Protein AF-0000000078950868 (afdb_homodimer)

Organism: Zymomonas mobilis subsp. mobilis (strain ATCC 31821 / ZM4 / CP4) (NCBI:txid264203)

Foldseek 3Di:
DDDPDDDPDDPPPVVPVVVVVVVVVVVPPPVPPPPPLCPVVFAFDKFFDPQCLVVQPPQFAWFEWDAEPQLWIWTAGQAQAIWIHLLFHIDHFDDDPVDPQGDPGNGWHYWDYANLRKIWTFGAAQGTWIQDLQFRGIARPPNPDCPCGGKGWQYWAAAPQQWIWTWIQQAIKIAHNVSNDIDDDGWDADPVGDIGRGFREWDADPVRWIWTATQQAIWIADPVVRDIDGDDAPDPDDGHQGAWQYWDQAPQGKIWTWGAFFFIWIAHPVGHIDDDPCGGCVHPQNVRWTWHEWDAAPVGWIWTFTAQSFIWTADPVVRDIDHSDQLQQQVRDAPRRGWNYWDADPVRKIWTRGRRTIMIGDPLLRQKHFAAQSDPDQSHDPHFFWQAWDQFPVQWIWTWGQQRWIWIHDSVVPGIDIGHADLADGRHTFNEWDAAPVGWIWTFAQAIWIADPVVRDIDGDDAPPDDSRFGWRYWDDDPQWIWTAGQAAIWIARNVVSDIDGFADDPVDQFGDPHRHWQDWDDDPQWIWTFGQFFIWIARPVVRGIDTDGQADPDDRRPDRWHWHEWDDDVQWIWTWTAQFIWIDHPNDIDTQDDPPDPSSHFTFQYWDAFPVGWIWTDTQQWIWIADPVVRDIATADNQGPCSVWGFHHHHWDAGPQGWIWTGTNGGIMIRDNPDDLQSDDDQPFAKAWQWKDWPRDTRRRSPGDDFPEAAEAEQPTFWIKIFMDGSGNSRSQQKWKWKDKAPPGPDIGTDDHRDHDMDIDGDDHADKIKIKMWIAGPRHPDRIGITIHIYGYDDDPCPDPVNVVVVVVVVVVVVVVVVVVVVVVVVVVVVVVVVVVVVVVVVVVLVVFADPLQRAGELVNCVVVLQVVLVVCLPPVAKKKKKKKFKPPLVVCCVVPNVVSSSLLQNVLSVLLVVLDDPVKGWYDNDSGMIMIMGTRDDPVRVQVSVLSSQCSLQVFFRDDPNDGHGIGMQMFMFMDDNPDHSVRRVVNNVVQSVVCNVVPHRHYGD/DDDDDDDPDPPPDVVVVVVVVVVVVVVPPPVPPPPPLCPVVFAFDKFFDPQCLVVVPPQFAWFEWDAEPQLWIWTAGQAQAIWIHLQFHIDHFDDDPVDPQGDPGNGWHYWDYANLRKIWTFGAAQGIWIQDLQFRGIARPPNPDCPCGGKGWQYWAAAPQQWIWTWIQQAIKIADNVSNDIGDDGWDADPVGDIGRGFREWDADPVRWIWTATQQAIWIADPVVRDIDGDFAPDPDDDHQGAWQYWDAAPQGKIWTWGAFFFIWIAHPVGHIDDDPCGGCVHPQNNRWTWHEWDAAPVGWIWTFTAQSFIWTADPVVRDIDHSDQLQLQVSDAPRRGWNYWDADPVRKIWTRGNRTIMIGDPLLRQKHFAAQSDPDQSHDPHFFWQAWDQFPVQWIWTWGQQRWIWIHDSVVPGIDIGHADLADGRHTFNEWDAAPVGWIWTFAQAIWIADPVVRDIDGDDAPPDDSRFGWRYWDDDPQWIWTAGQAAIWIARNVVSDIDGFADDPVDQFGDPHRHWQDWDDDPQWIWTFGQFFIWIARPVVRGIDTDGQADPDDRNPDRWHWHEWDDDVQWIWTWTAQFIWIDHPNDIDTQDDPPDPSSHFTFQYWDAFPVRWIWTDTQQWIWIADPVVRDIATADNQGPCSVWGFHHHHWDAGPQGWIWTGTNRGIMIRDNPDDLQSDDDQPFAKAWQWKDWPRDTRRRSPGDDFPEAAEAEQPTFWIKIFMDGSGNSRSQQKWKWKDKPPPGPDIDTDDHRDHDMDIDGDDHADKIKIKMWIAGPNHPDRIGITIHIYGYDDDPCPDPVNVVVVVVVVVVVVVVVVVVVVVVVVVVVVVVVVVVVVVVVVVVLVVFADPLQRAGELVNCVVVLQVVLVVCLPPVAKKKKKKKFKPPLVVCCVVPNVVSSSLLQNVLSVLLVVLDDPPKGWYDNDSGMIMIMGTRDDPVRVQVSVVSSQCSQQVFFRDDPNDGHGIGMQMFMFMDDPPAHSVRNVVNNVVQSVVCVVVPGSHYGD

Nearest PDB structures (foldseek):
  4a2l-assembly1_B  TM=8.166E-01  e=5.788E-46  Bacteroides thetaiotaomicron VPI-5482
  3ign-assembly1_A  TM=9.825E-01  e=2.203E-15  Marinobacter nauticus VT8
  4zmm-assembly1_B  TM=9.343E-01  e=3.290E-12  Pseudomonas aeruginosa PAO1
  7e6g-assembly1_B  TM=7.959E-01  e=1.445E-13  Pseudomonas aeruginosa
  4zmu-assembly2_D  TM=6.659E-01  e=3.898E-14  Pseudomonas aeruginosa PAO1

Structure (mmCIF, N/CA/C/O backbone):
data_AF-0000000078950868-model_v1
#
loop_
_entity.id
_entity.type
_entity.pdbx_description
1 polymer 'diguanylate cyclase'
#
loop_
_atom_site.group_PDB
_atom_site.id
_atom_site.type_symbol
_atom_site.label_atom_id
_atom_site.label_alt_id
_atom_site.label_comp_id
_atom_site.label_asym_id
_atom_site.label_entity_id
_atom_site.label_seq_id
_atom_site.pdbx_PDB_ins_code
_atom_site.Cartn_x
_atom_site.Cartn_y
_atom_site.Cartn_z
_atom_site.occupancy
_atom_site.B_iso_or_equiv
_atom_site.auth_seq_id
_atom_site.auth_comp_id
_atom_site.auth_asym_id
_atom_site.auth_atom_id
_atom_site.pdbx_PDB_model_num
ATOM 1 N N . MET A 1 1 ? 32.281 -9.266 66.625 1 18.89 1 MET A N 1
ATOM 2 C CA . MET A 1 1 ? 32.844 -10.523 66.188 1 18.89 1 MET A CA 1
ATOM 3 C C . MET A 1 1 ? 31.922 -11.695 66.5 1 18.89 1 MET A C 1
ATOM 5 O O . MET A 1 1 ? 31.766 -12.602 65.625 1 18.89 1 MET A O 1
ATOM 9 N N . LEU A 1 2 ? 31.562 -11.906 67.75 1 18.27 2 LEU A N 1
ATOM 10 C CA . LEU A 1 2 ? 31.453 -13.133 68.5 1 18.27 2 LEU A CA 1
ATOM 11 C C . LEU A 1 2 ? 30.172 -13.883 68.188 1 18.27 2 LEU A C 1
ATOM 13 O O . LEU A 1 2 ? 30.188 -15.109 68 1 18.27 2 LEU A O 1
ATOM 17 N N . TYR A 1 3 ? 29.078 -13.375 68.625 1 19.25 3 TYR A N 1
ATOM 18 C CA . TYR A 1 3 ? 28.031 -14.148 69.312 1 19.25 3 TYR A CA 1
ATOM 19 C C . TYR A 1 3 ? 27.203 -14.906 68.25 1 19.25 3 TYR A C 1
ATOM 21 O O . TYR A 1 3 ? 25.984 -15.062 68.438 1 19.25 3 TYR A O 1
ATOM 29 N N . ILE A 1 4 ? 27.734 -15.047 66.875 1 20.25 4 ILE A N 1
ATOM 30 C CA . ILE A 1 4 ? 26.906 -15.266 65.688 1 20.25 4 ILE A CA 1
ATOM 31 C C . ILE A 1 4 ? 26.484 -16.734 65.625 1 20.25 4 ILE A C 1
ATOM 33 O O . ILE A 1 4 ? 26.125 -17.234 64.562 1 20.25 4 ILE A O 1
ATOM 37 N N . SER A 1 5 ? 26.797 -17.547 66.625 1 19.8 5 SER A N 1
ATOM 38 C CA . SER A 1 5 ? 27.078 -18.969 66.562 1 19.8 5 SER A CA 1
ATOM 39 C C . SER A 1 5 ? 25.797 -19.766 66.312 1 19.8 5 SER A C 1
ATOM 41 O O . SER A 1 5 ? 25.781 -20.688 65.5 1 19.8 5 SER A O 1
ATOM 43 N N . CYS A 1 6 ? 24.891 -19.891 67.25 1 19.8 6 CYS A N 1
ATOM 44 C CA . CYS A 1 6 ? 24.297 -21.125 67.75 1 19.8 6 CYS A CA 1
ATOM 45 C C . CYS A 1 6 ? 23.172 -21.594 66.812 1 19.8 6 CYS A C 1
ATOM 47 O O . CYS A 1 6 ? 22.719 -22.734 66.938 1 19.8 6 CYS A O 1
ATOM 49 N N . PHE A 1 7 ? 22.328 -20.719 66.312 1 21.06 7 PHE A N 1
ATOM 50 C CA . PHE A 1 7 ? 20.922 -21.047 66.188 1 21.06 7 PHE A CA 1
ATOM 51 C C . PHE A 1 7 ? 20.703 -22.031 65.062 1 21.06 7 PHE A C 1
ATOM 53 O O . PHE A 1 7 ? 19.562 -22.438 64.812 1 21.06 7 PHE A O 1
ATOM 60 N N . LEU A 1 8 ? 21.688 -22.359 64.062 1 21 8 LEU A N 1
ATOM 61 C CA . LEU A 1 8 ? 21.172 -22.766 62.781 1 21 8 LEU A CA 1
ATOM 62 C C . LEU A 1 8 ? 20.875 -24.266 62.781 1 21 8 LEU A C 1
ATOM 64 O O . LEU A 1 8 ? 20.781 -24.875 61.688 1 21 8 LEU A O 1
ATOM 68 N N . GLN A 1 9 ? 20.844 -24.953 63.875 1 20.34 9 GLN A N 1
ATOM 69 C CA . GLN A 1 9 ? 21.078 -26.391 63.875 1 20.34 9 GLN A CA 1
ATOM 70 C C . GLN A 1 9 ? 19.922 -27.141 63.219 1 20.34 9 GLN A C 1
ATOM 72 O O . GLN A 1 9 ? 20.141 -28.094 62.469 1 20.34 9 GLN A O 1
ATOM 77 N N . LYS A 1 10 ? 18.75 -27.234 63.906 1 22.2 10 LYS A N 1
ATOM 78 C CA . LYS A 1 10 ? 17.906 -28.422 63.969 1 22.2 10 LYS A CA 1
ATOM 79 C C . LYS A 1 10 ? 17.281 -28.75 62.625 1 22.2 10 LYS A C 1
ATOM 81 O O . LYS A 1 10 ? 17.172 -29.922 62.25 1 22.2 10 LYS A O 1
ATOM 86 N N . LYS A 1 11 ? 16.312 -28 62.156 1 25.28 11 LYS A N 1
ATOM 87 C CA . LYS A 1 11 ? 15.141 -28.531 61.469 1 25.28 11 LYS A CA 1
ATOM 88 C C . LYS A 1 11 ? 15.531 -29.156 60.125 1 25.28 11 LYS A C 1
ATOM 90 O O . LYS A 1 11 ? 15.812 -28.438 59.188 1 25.28 11 LYS A O 1
ATOM 95 N N . GLY A 1 12 ? 16.406 -30.125 60 1 25.05 12 GLY A N 1
ATOM 96 C CA . GLY A 1 12 ? 17.031 -31.016 59.062 1 25.05 12 GLY A CA 1
ATOM 97 C C . GLY A 1 12 ? 16.031 -31.844 58.25 1 25.05 12 GLY A C 1
ATOM 98 O O . GLY A 1 12 ? 16.25 -32.094 57.062 1 25.05 12 GLY A O 1
ATOM 99 N N . LEU A 1 13 ? 15.219 -32.562 59.094 1 25.64 13 LEU A N 1
ATOM 100 C CA . LEU A 1 13 ? 14.523 -33.781 58.656 1 25.64 13 LEU A CA 1
ATOM 101 C C . LEU A 1 13 ? 13.461 -33.469 57.625 1 25.64 13 LEU A C 1
ATOM 103 O O . LEU A 1 13 ? 13.078 -34.344 56.844 1 25.64 13 LEU A O 1
ATOM 107 N N . PHE A 1 14 ? 12.773 -32.281 57.906 1 25.97 14 PHE A N 1
ATOM 108 C CA . PHE A 1 14 ? 11.609 -31.922 57.094 1 25.97 14 PHE A CA 1
ATOM 109 C C . PHE A 1 14 ? 11.992 -31.766 55.625 1 25.97 14 PHE A C 1
ATOM 111 O O . PHE A 1 14 ? 11.125 -31.609 54.75 1 25.97 14 PHE A O 1
ATOM 118 N N . LEU A 1 15 ? 13.289 -31.766 55.281 1 25.84 15 LEU A N 1
ATOM 119 C CA . LEU A 1 15 ? 13.805 -31.609 53.906 1 25.84 15 LEU A CA 1
ATOM 120 C C . LEU A 1 15 ? 13.547 -32.844 53.062 1 25.84 15 LEU A C 1
ATOM 122 O O . LEU A 1 15 ? 13.438 -32.781 51.844 1 25.84 15 LEU A O 1
ATOM 126 N N . LEU A 1 16 ? 13.656 -34.031 53.781 1 26.97 16 LEU A N 1
ATOM 127 C CA . LEU A 1 16 ? 13.68 -35.281 53 1 26.97 16 LEU A CA 1
ATOM 128 C C . LEU A 1 16 ? 12.32 -35.531 52.375 1 26.97 16 LEU A C 1
ATOM 130 O O . LEU A 1 16 ? 12.227 -35.969 51.219 1 26.97 16 LEU A O 1
ATOM 134 N N . TYR A 1 17 ? 11.242 -35.469 53.25 1 29.28 17 TYR A N 1
ATOM 135 C CA . TYR A 1 17 ? 9.914 -35.844 52.75 1 29.28 17 TYR A CA 1
ATOM 136 C C . TYR A 1 17 ? 9.477 -34.938 51.625 1 29.28 17 TYR A C 1
ATOM 138 O O . TYR A 1 17 ? 8.594 -35.281 50.844 1 29.28 17 TYR A O 1
ATOM 146 N N . ILE A 1 18 ? 9.938 -33.594 51.719 1 28.45 18 ILE A N 1
ATOM 147 C CA . ILE A 1 18 ? 9.539 -32.719 50.625 1 28.45 18 ILE A CA 1
ATOM 148 C C . ILE A 1 18 ? 10.195 -33.156 49.344 1 28.45 18 ILE A C 1
ATOM 150 O O . ILE A 1 18 ? 9.727 -32.812 48.25 1 28.45 18 ILE A O 1
ATOM 154 N N . TYR A 1 19 ? 11.344 -33.906 49.375 1 29.55 19 TYR A N 1
ATOM 155 C CA . TYR A 1 19 ? 12.023 -34.312 48.156 1 29.55 19 TYR A CA 1
ATOM 156 C C . TYR A 1 19 ? 11.203 -35.344 47.375 1 29.55 19 TYR A C 1
ATOM 158 O O . TYR A 1 19 ? 11.164 -35.312 46.156 1 29.55 19 TYR A O 1
ATOM 166 N N . ILE A 1 20 ? 10.703 -36.438 48.094 1 31.62 20 ILE A N 1
ATOM 167 C CA . ILE A 1 20 ? 10.016 -37.531 47.406 1 31.62 20 ILE A CA 1
ATOM 168 C C . ILE A 1 20 ? 8.719 -37 46.781 1 31.62 20 ILE A C 1
ATOM 170 O O . ILE A 1 20 ? 8.336 -37.406 45.688 1 31.62 20 ILE A O 1
ATOM 174 N N . GLY A 1 21 ? 7.945 -36.125 47.562 1 27.84 21 GLY A N 1
ATOM 175 C CA . GLY A 1 21 ? 6.711 -35.625 47 1 27.84 21 GLY A CA 1
ATOM 176 C C . GLY A 1 21 ? 6.922 -34.781 45.75 1 27.84 21 GLY A C 1
ATOM 177 O O . GLY A 1 21 ? 6.023 -34.656 44.906 1 27.84 21 GLY A O 1
ATOM 178 N N . ILE A 1 22 ? 8.031 -34 45.719 1 28.77 22 ILE A N 1
ATOM 179 C CA . ILE A 1 22 ? 8.273 -33.125 44.594 1 28.77 22 ILE A CA 1
ATOM 180 C C . ILE A 1 22 ? 8.594 -33.969 43.344 1 28.77 22 ILE A C 1
ATOM 182 O O . ILE A 1 22 ? 8.359 -33.531 42.219 1 28.77 22 ILE A O 1
ATOM 186 N N . THR A 1 23 ? 9.336 -35.094 43.531 1 29.11 23 THR A N 1
ATOM 187 C CA . THR A 1 23 ? 9.68 -35.812 42.312 1 29.11 23 THR A CA 1
ATOM 188 C C . THR A 1 23 ? 8.43 -36.375 41.625 1 29.11 23 THR A C 1
ATOM 190 O O . THR A 1 23 ? 8.375 -36.469 40.406 1 29.11 23 THR A O 1
ATOM 193 N N . VAL A 1 24 ? 7.488 -37.031 42.406 1 29.77 24 VAL A N 1
ATOM 194 C CA . VAL A 1 24 ? 6.336 -37.656 41.781 1 29.77 24 VAL A CA 1
ATOM 195 C C . VAL A 1 24 ? 5.461 -36.594 41.125 1 29.77 24 VAL A C 1
ATOM 197 O O . VAL A 1 24 ? 4.762 -36.844 40.125 1 29.77 24 VAL A O 1
ATOM 200 N N . PHE A 1 25 ? 5.281 -35.406 41.812 1 27.38 25 PHE A N 1
ATOM 201 C CA . PHE A 1 25 ? 4.359 -34.469 41.219 1 27.38 25 PHE A CA 1
ATOM 202 C C . PHE A 1 25 ? 4.879 -33.969 39.875 1 27.38 25 PHE A C 1
ATOM 204 O O . PHE A 1 25 ? 4.121 -33.406 39.062 1 27.38 25 PHE A O 1
ATOM 211 N N . PHE A 1 26 ? 6.188 -33.75 39.688 1 27.47 26 PHE A N 1
ATOM 212 C CA . PHE A 1 26 ? 6.598 -33.281 38.375 1 27.47 26 PHE A CA 1
ATOM 213 C C . PHE A 1 26 ? 6.387 -34.375 37.344 1 27.47 26 PHE A C 1
ATOM 215 O O . PHE A 1 26 ? 6.676 -34.188 36.156 1 27.47 26 PHE A O 1
ATOM 222 N N . ALA A 1 27 ? 6.406 -35.625 37.719 1 28.8 27 ALA A N 1
ATOM 223 C CA . ALA A 1 27 ? 6.18 -36.625 36.688 1 28.8 27 ALA A CA 1
ATOM 224 C C . ALA A 1 27 ? 4.773 -36.5 36.094 1 28.8 27 ALA A C 1
ATOM 226 O O . ALA A 1 27 ? 4.355 -37.312 35.281 1 28.8 27 ALA A O 1
ATOM 227 N N . GLY A 1 28 ? 3.809 -36.031 37 1 26.02 28 GLY A N 1
ATOM 228 C CA . GLY A 1 28 ? 2.434 -36.156 36.531 1 26.02 28 GLY A CA 1
ATOM 229 C C . GLY A 1 28 ? 2.213 -35.562 35.156 1 26.02 28 GLY A C 1
ATOM 230 O O . GLY A 1 28 ? 1.651 -36.25 34.281 1 26.02 28 GLY A O 1
ATOM 231 N N . MET A 1 29 ? 1.802 -34.25 35.219 1 25.5 29 MET A N 1
ATOM 232 C CA . MET A 1 29 ? 1.006 -33.812 34.062 1 25.5 29 MET A CA 1
ATOM 233 C C . MET A 1 29 ? 1.853 -33.781 32.812 1 25.5 29 MET A C 1
ATOM 235 O O . MET A 1 29 ? 2.477 -32.781 32.5 1 25.5 29 MET A O 1
ATOM 239 N N . THR A 1 30 ? 2.74 -34.656 32.656 1 26.55 30 THR A N 1
ATOM 240 C CA . THR A 1 30 ? 3.125 -34.656 31.25 1 26.55 30 THR A CA 1
ATOM 241 C C . THR A 1 30 ? 1.893 -34.656 30.359 1 26.55 30 THR A C 1
ATOM 243 O O . THR A 1 30 ? 1.2 -35.656 30.234 1 26.55 30 THR A O 1
ATOM 246 N N . SER A 1 31 ? 1.019 -33.688 30.547 1 28.84 31 SER A N 1
ATOM 247 C CA . SER A 1 31 ? 0.043 -33.562 29.469 1 28.84 31 SER A CA 1
ATOM 248 C C . SER A 1 31 ? 0.649 -34 28.141 1 28.84 31 SER A C 1
ATOM 250 O O . SER A 1 31 ? 1.705 -33.5 27.734 1 28.84 31 SER A O 1
ATOM 252 N N . LEU A 1 32 ? 0.644 -35.219 27.844 1 29.11 32 LEU A N 1
ATOM 253 C CA . LEU A 1 32 ? 0.801 -35.625 26.453 1 29.11 32 LEU A CA 1
ATOM 254 C C . LEU A 1 32 ? 0.385 -34.5 25.516 1 29.11 32 LEU A C 1
ATOM 256 O O . LEU A 1 32 ? -0.788 -34.094 25.469 1 29.11 32 LEU A O 1
ATOM 260 N N . ASN A 1 33 ? 1.166 -33.531 25.484 1 33.94 33 ASN A N 1
ATOM 261 C CA . ASN A 1 33 ? 0.959 -32.594 24.391 1 33.94 33 ASN A CA 1
ATOM 262 C C . ASN A 1 33 ? 0.386 -33.281 23.156 1 33.94 33 ASN A C 1
ATOM 264 O O . ASN A 1 33 ? 0.985 -34.219 22.641 1 33.94 33 ASN A O 1
ATOM 268 N N . ALA A 1 34 ? -0.828 -33.531 23.094 1 40.03 34 ALA A N 1
ATOM 269 C CA . ALA A 1 34 ? -1.493 -33.969 21.875 1 40.03 34 ALA A CA 1
ATOM 270 C C . ALA A 1 34 ? -0.696 -33.531 20.641 1 40.03 34 ALA A C 1
ATOM 272 O O . ALA A 1 34 ? -0.332 -32.375 20.5 1 40.03 34 ALA A O 1
ATOM 273 N N . ALA A 1 35 ? 0.133 -34.375 20.156 1 45.53 35 ALA A N 1
ATOM 274 C CA . ALA A 1 35 ? 0.898 -34.25 18.922 1 45.53 35 ALA A CA 1
ATOM 275 C C . ALA A 1 35 ? 0.134 -33.406 17.891 1 45.53 35 ALA A C 1
ATOM 277 O O . ALA A 1 35 ? -1.039 -33.688 17.609 1 45.53 35 ALA A O 1
ATOM 278 N N . ASP A 1 36 ? 0.465 -32.219 17.797 1 56.22 36 ASP A N 1
ATOM 279 C CA . ASP A 1 36 ? -0.098 -31.422 16.719 1 56.22 36 ASP A CA 1
ATOM 280 C C . ASP A 1 36 ? -0.167 -32.219 15.422 1 56.22 36 ASP A C 1
ATOM 282 O O . ASP A 1 36 ? 0.848 -32.406 14.75 1 56.22 36 ASP A O 1
ATOM 286 N N . THR A 1 37 ? -1.226 -33.062 15.367 1 66.69 37 THR A N 1
ATOM 287 C CA . THR A 1 37 ? -1.436 -33.906 14.203 1 66.69 37 THR A CA 1
ATOM 288 C C . THR A 1 37 ? -1.445 -33.094 12.914 1 66.69 37 THR A C 1
ATOM 290 O O . THR A 1 37 ? -1.46 -33.656 11.82 1 66.69 37 THR A O 1
ATOM 293 N N . TRP A 1 38 ? -1.446 -31.75 13.141 1 73.5 38 TRP A N 1
ATOM 294 C CA . TRP A 1 38 ? -1.483 -30.922 11.938 1 73.5 38 TRP A CA 1
ATOM 295 C C . TRP A 1 38 ? -0.098 -30.375 11.609 1 73.5 38 TRP A C 1
ATOM 297 O O . TRP A 1 38 ? 0.058 -29.578 10.672 1 73.5 38 TRP A O 1
ATOM 307 N N . ALA A 1 39 ? 0.877 -30.766 12.359 1 68.44 39 ALA A N 1
ATOM 308 C CA . ALA A 1 39 ? 2.215 -30.203 12.203 1 68.44 39 ALA A CA 1
ATOM 309 C C . ALA A 1 39 ? 2.707 -30.359 10.766 1 68.44 39 ALA A C 1
ATOM 311 O O . ALA A 1 39 ? 3.295 -29.422 10.203 1 68.44 39 ALA A O 1
ATOM 312 N N . ASP A 1 40 ? 2.316 -31.484 10.133 1 65.75 40 ASP A N 1
ATOM 313 C CA . ASP A 1 40 ? 2.805 -31.766 8.781 1 65.75 40 ASP A CA 1
ATOM 314 C C . ASP A 1 40 ? 1.971 -31.031 7.734 1 65.75 40 ASP A C 1
ATOM 316 O O . ASP A 1 40 ? 2.334 -31 6.555 1 65.75 40 ASP A O 1
ATOM 320 N N . TRP A 1 41 ? 0.97 -30.516 8.211 1 71.12 41 TRP A N 1
ATOM 321 C CA . TRP A 1 41 ? 0.045 -29.906 7.258 1 71.12 41 TRP A CA 1
ATOM 322 C C . TRP A 1 41 ? 0.096 -28.375 7.348 1 71.12 41 TRP A C 1
ATOM 324 O O . TRP A 1 41 ? -0.487 -27.688 6.516 1 71.12 41 TRP A O 1
ATOM 334 N N . ARG A 1 42 ? 0.84 -27.938 8.297 1 71.62 42 ARG A N 1
ATOM 335 C CA . ARG A 1 42 ? 0.867 -26.484 8.508 1 71.62 42 ARG A CA 1
ATOM 336 C C . ARG A 1 42 ? 1.662 -25.797 7.414 1 71.62 42 ARG A C 1
ATOM 338 O O . ARG A 1 42 ? 2.834 -26.109 7.195 1 71.62 42 ARG A O 1
ATOM 345 N N . PRO A 1 43 ? 0.931 -24.875 6.793 1 69 43 PRO A N 1
ATOM 346 C CA . PRO A 1 43 ? 1.685 -24.109 5.797 1 69 43 PRO A CA 1
ATOM 347 C C . PRO A 1 43 ? 2.568 -23.047 6.426 1 69 43 PRO A C 1
ATOM 349 O O . PRO A 1 43 ? 2.287 -22.578 7.531 1 69 43 PRO A O 1
ATOM 352 N N . VAL A 1 44 ? 3.752 -22.828 5.812 1 71.94 44 VAL A N 1
ATOM 353 C CA . VAL A 1 44 ? 4.598 -21.703 6.207 1 71.94 44 VAL A CA 1
ATOM 354 C C . VAL A 1 44 ? 4.117 -20.438 5.52 1 71.94 44 VAL A C 1
ATOM 356 O O . VAL A 1 44 ? 4.055 -20.375 4.289 1 71.94 44 VAL A O 1
ATOM 359 N N . TYR A 1 45 ? 3.701 -19.531 6.41 1 69.56 45 TYR A N 1
ATOM 360 C CA . TYR A 1 45 ? 3.203 -18.281 5.844 1 69.56 45 TYR A CA 1
ATOM 361 C C . TYR A 1 45 ? 4.305 -17.219 5.785 1 69.56 45 TYR A C 1
ATOM 363 O O . TYR A 1 45 ? 4.871 -16.859 6.812 1 69.56 45 TYR A O 1
ATOM 371 N N . ILE A 1 46 ? 4.672 -16.875 4.574 1 75.19 46 ILE A N 1
ATOM 372 C CA . ILE A 1 46 ? 5.625 -15.797 4.348 1 75.19 46 ILE A CA 1
ATOM 373 C C . ILE A 1 46 ? 4.914 -14.609 3.703 1 75.19 46 ILE A C 1
ATOM 375 O O . ILE A 1 46 ? 4.227 -14.766 2.689 1 75.19 46 ILE A O 1
ATOM 379 N N . GLN A 1 47 ? 4.977 -13.477 4.363 1 70.38 47 GLN A N 1
ATOM 380 C CA . GLN A 1 47 ? 4.324 -12.273 3.854 1 70.38 47 GLN A CA 1
ATOM 381 C C . GLN A 1 47 ? 5.301 -11.414 3.053 1 70.38 47 GLN A C 1
ATOM 383 O O . GLN A 1 47 ? 6.445 -11.219 3.461 1 70.38 47 GLN A O 1
ATOM 388 N N . THR A 1 48 ? 4.836 -10.977 1.877 1 70.62 48 THR A N 1
ATOM 389 C CA . THR A 1 48 ? 5.633 -10.016 1.129 1 70.62 48 THR A CA 1
ATOM 390 C C . THR A 1 48 ? 5.406 -8.602 1.653 1 70.62 48 THR A C 1
ATOM 392 O O . THR A 1 48 ? 4.27 -8.219 1.951 1 70.62 48 THR A O 1
ATOM 395 N N . VAL A 1 49 ? 6.43 -7.883 1.868 1 71.69 49 VAL A N 1
ATOM 396 C CA . VAL A 1 49 ? 6.355 -6.508 2.344 1 71.69 49 VAL A CA 1
ATOM 397 C C . VAL A 1 49 ? 6.52 -5.543 1.17 1 71.69 49 VAL A C 1
ATOM 399 O O . VAL A 1 49 ? 7.508 -5.613 0.437 1 71.69 49 VAL A O 1
ATOM 402 N N . ASP A 1 50 ? 5.441 -4.832 0.854 1 62.53 50 ASP A N 1
ATOM 403 C CA . ASP A 1 50 ? 5.547 -3.822 -0.196 1 62.53 50 ASP A CA 1
ATOM 404 C C . ASP A 1 50 ? 6.215 -2.555 0.328 1 62.53 50 ASP A C 1
ATOM 406 O O . ASP A 1 50 ? 5.613 -1.8 1.094 1 62.53 50 ASP A O 1
ATOM 410 N N . ILE A 1 51 ? 7.418 -2.393 0.031 1 67.56 51 ILE A N 1
ATOM 411 C CA . ILE A 1 51 ? 8.148 -1.213 0.484 1 67.56 51 ILE A CA 1
ATOM 412 C C . ILE A 1 51 ? 8.047 -0.11 -0.568 1 67.56 51 ILE A C 1
ATOM 414 O O . ILE A 1 51 ? 8.516 1.009 -0.351 1 67.56 51 ILE A O 1
ATOM 418 N N . SER A 1 52 ? 7.469 -0.479 -1.752 1 58.56 52 SER A N 1
ATOM 419 C CA . SER A 1 52 ? 7.5 0.505 -2.83 1 58.56 52 SER A CA 1
ATOM 420 C C . SER A 1 52 ? 6.633 1.716 -2.498 1 58.56 52 SER A C 1
ATOM 422 O O . SER A 1 52 ? 6.934 2.834 -2.922 1 58.56 52 SER A O 1
ATOM 424 N N . ASN A 1 53 ? 5.906 1.653 -1.211 1 51.59 53 ASN A N 1
ATOM 425 C CA . ASN A 1 53 ? 5.004 2.723 -0.802 1 51.59 53 ASN A CA 1
ATOM 426 C C . ASN A 1 53 ? 4.844 3.771 -1.898 1 51.59 53 ASN A C 1
ATOM 428 O O . ASN A 1 53 ? 4.977 4.969 -1.641 1 51.59 53 ASN A O 1
ATOM 432 N N . GLY A 1 54 ? 4.602 3.383 -3.213 1 50.38 54 GLY A N 1
ATOM 433 C CA . GLY A 1 54 ? 4.414 4.336 -4.297 1 50.38 54 GLY A CA 1
ATOM 434 C C . GLY A 1 54 ? 5.664 4.543 -5.133 1 50.38 54 GLY A C 1
ATOM 435 O O . GLY A 1 54 ? 5.598 5.113 -6.223 1 50.38 54 GLY A O 1
ATOM 436 N N . ASN A 1 55 ? 6.816 4.375 -4.461 1 49.06 55 ASN A N 1
ATOM 437 C CA . ASN A 1 55 ? 8.039 4.512 -5.25 1 49.06 55 ASN A CA 1
ATOM 438 C C . ASN A 1 55 ? 8.414 3.197 -5.926 1 49.06 55 ASN A C 1
ATOM 440 O O . ASN A 1 55 ? 8.898 2.271 -5.266 1 49.06 55 ASN A O 1
ATOM 444 N N . GLN A 1 56 ? 7.844 2.936 -7.027 1 47.31 56 GLN A N 1
ATOM 445 C CA . GLN A 1 56 ? 7.879 1.701 -7.805 1 47.31 56 GLN A CA 1
ATOM 446 C C . GLN A 1 56 ? 9.289 1.108 -7.828 1 47.31 56 GLN A C 1
ATOM 448 O O . GLN A 1 56 ? 9.453 -0.11 -7.926 1 47.31 56 GLN A O 1
ATOM 453 N N . ASN A 1 57 ? 10.32 1.899 -7.68 1 49.44 57 ASN A N 1
ATOM 454 C CA . ASN A 1 57 ? 11.648 1.391 -8.008 1 49.44 57 ASN A CA 1
ATOM 455 C C . ASN A 1 57 ? 12.328 0.77 -6.789 1 49.44 57 ASN A C 1
ATOM 457 O O . ASN A 1 57 ? 13.484 0.351 -6.863 1 49.44 57 ASN A O 1
ATOM 461 N N . LEU A 1 58 ? 11.578 0.728 -5.602 1 53.78 58 LEU A N 1
ATOM 462 C CA . LEU A 1 58 ? 12.344 0.366 -4.418 1 53.78 58 LEU A CA 1
ATOM 463 C C . LEU A 1 58 ? 12.492 -1.147 -4.305 1 53.78 58 LEU A C 1
ATOM 465 O O . LEU A 1 58 ? 13.477 -1.642 -3.75 1 53.78 58 LEU A O 1
ATOM 469 N N . ASN A 1 59 ? 11.461 -1.855 -4.762 1 52.28 59 ASN A N 1
ATOM 470 C CA . ASN A 1 59 ? 11.414 -3.25 -4.336 1 52.28 59 ASN A CA 1
ATOM 471 C C . ASN A 1 59 ? 12.328 -4.129 -5.188 1 52.28 59 ASN A C 1
ATOM 473 O O . ASN A 1 59 ? 12.312 -5.352 -5.062 1 52.28 59 ASN A O 1
ATOM 477 N N . SER A 1 60 ? 13.305 -3.512 -5.941 1 59.06 60 SER A N 1
ATOM 478 C CA . SER A 1 60 ? 13.859 -4.578 -6.766 1 59.06 60 SER A CA 1
ATOM 479 C C . SER A 1 60 ? 15.266 -4.961 -6.297 1 59.06 60 SER A C 1
ATOM 481 O O . SER A 1 60 ? 16.094 -4.09 -6.047 1 59.06 60 SER A O 1
ATOM 483 N N . ASN A 1 61 ? 15.516 -6.234 -5.887 1 72.12 61 ASN A N 1
ATOM 484 C CA . ASN A 1 61 ? 16.781 -6.965 -5.773 1 72.12 61 ASN A CA 1
ATOM 485 C C . ASN A 1 61 ? 17.469 -6.684 -4.441 1 72.12 61 ASN A C 1
ATOM 487 O O . ASN A 1 61 ? 18.609 -6.227 -4.418 1 72.12 61 ASN A O 1
ATOM 491 N N . ILE A 1 62 ? 16.75 -6.898 -3.34 1 82.38 62 ILE A N 1
ATOM 492 C CA . ILE A 1 62 ? 17.344 -6.75 -2.016 1 82.38 62 ILE A CA 1
ATOM 493 C C . ILE A 1 62 ? 18.438 -7.801 -1.819 1 82.38 62 ILE A C 1
ATOM 495 O O . ILE A 1 62 ? 18.234 -8.977 -2.115 1 82.38 62 ILE A O 1
ATOM 499 N N . SER A 1 63 ? 19.562 -7.266 -1.332 1 87.06 63 SER A N 1
ATOM 500 C CA . SER A 1 63 ? 20.719 -8.156 -1.254 1 87.06 63 SER A CA 1
ATOM 501 C C . SER A 1 63 ? 21.234 -8.273 0.179 1 87.06 63 SER A C 1
ATOM 503 O O . SER A 1 63 ? 21.953 -9.219 0.51 1 87.06 63 SER A O 1
ATOM 505 N N . ALA A 1 64 ? 20.875 -7.355 1.022 1 92.12 64 ALA A N 1
ATOM 506 C CA . ALA A 1 64 ? 21.375 -7.363 2.393 1 92.12 64 ALA A CA 1
ATOM 507 C C . ALA A 1 64 ? 20.344 -6.785 3.359 1 92.12 64 ALA A C 1
ATOM 509 O O . ALA A 1 64 ? 19.516 -5.965 2.969 1 92.12 64 ALA A O 1
ATOM 510 N N . ILE A 1 65 ? 20.438 -7.238 4.59 1 93.88 65 ILE A N 1
ATOM 511 C CA . ILE A 1 65 ? 19.516 -6.781 5.617 1 93.88 65 ILE A CA 1
ATOM 512 C C . ILE A 1 65 ? 20.266 -6.504 6.91 1 93.88 65 ILE A C 1
ATOM 514 O O . ILE A 1 65 ? 21.141 -7.277 7.305 1 93.88 65 ILE A O 1
ATOM 518 N N . ALA A 1 66 ? 19.984 -5.418 7.539 1 95.38 66 ALA A N 1
ATOM 519 C CA . ALA A 1 66 ? 20.5 -5.105 8.867 1 95.38 66 ALA A CA 1
ATOM 520 C C . ALA A 1 66 ? 19.453 -4.359 9.695 1 95.38 66 ALA A C 1
ATOM 522 O O . ALA A 1 66 ? 18.562 -3.709 9.141 1 95.38 66 ALA A O 1
ATOM 523 N N . LYS A 1 67 ? 19.469 -4.504 10.945 1 93.44 67 LYS A N 1
ATOM 524 C CA . LYS A 1 67 ? 18.625 -3.779 11.891 1 93.44 67 LYS A CA 1
ATOM 525 C C . LYS A 1 67 ? 19.469 -2.953 12.859 1 93.44 67 LYS A C 1
ATOM 527 O O . LYS A 1 67 ? 20.406 -3.463 13.453 1 93.44 67 LYS A O 1
ATOM 532 N N . ASP A 1 68 ? 19.141 -1.674 13 1 91.5 68 ASP A N 1
ATOM 533 C CA . ASP A 1 68 ? 19.953 -0.846 13.891 1 91.5 68 ASP A CA 1
ATOM 534 C C . ASP A 1 68 ? 19.406 -0.884 15.312 1 91.5 68 ASP A C 1
ATOM 536 O O . ASP A 1 68 ? 18.453 -1.604 15.602 1 91.5 68 ASP A O 1
ATOM 540 N N . LYS A 1 69 ? 20.047 -0.146 16.219 1 85.56 69 LYS A N 1
ATOM 541 C CA . LYS A 1 69 ? 19.75 -0.202 17.641 1 85.56 69 LYS A CA 1
ATOM 542 C C . LYS A 1 69 ? 18.375 0.368 17.938 1 85.56 69 LYS A C 1
ATOM 544 O O . LYS A 1 69 ? 17.75 0.007 18.953 1 85.56 69 LYS A O 1
ATOM 549 N N . GLN A 1 70 ? 17.891 1.158 17.078 1 87.12 70 GLN A N 1
ATOM 550 C CA . GLN A 1 70 ? 16.578 1.759 17.312 1 87.12 70 GLN A CA 1
ATOM 551 C C . GLN A 1 70 ? 15.461 0.848 16.797 1 87.12 70 GLN A C 1
ATOM 553 O O . GLN A 1 70 ? 14.281 1.097 17.062 1 87.12 70 GLN A O 1
ATOM 558 N N . GLY A 1 71 ? 15.805 -0.107 16.078 1 89.31 71 GLY A N 1
ATOM 559 C CA . GLY A 1 71 ? 14.836 -1.056 15.555 1 89.31 71 GLY A CA 1
ATOM 560 C C . GLY A 1 71 ? 14.445 -0.792 14.117 1 89.31 71 GLY A C 1
ATOM 561 O O . GLY A 1 71 ? 13.492 -1.387 13.602 1 89.31 71 GLY A O 1
ATOM 562 N N . ILE A 1 72 ? 15.148 0.054 13.492 1 92.75 72 ILE A N 1
ATOM 563 C CA . ILE A 1 72 ? 14.891 0.366 12.086 1 92.75 72 ILE A CA 1
ATOM 564 C C . ILE A 1 72 ? 15.633 -0.62 11.195 1 92.75 72 ILE A C 1
ATOM 566 O O . ILE A 1 72 ? 16.781 -0.968 11.469 1 92.75 72 ILE A O 1
ATOM 570 N N . PHE A 1 73 ? 14.984 -1.038 10.156 1 93 73 PHE A N 1
ATOM 571 C CA . PHE A 1 73 ? 15.617 -1.967 9.227 1 93 73 PHE A CA 1
ATOM 572 C C . PHE A 1 73 ? 16.25 -1.219 8.062 1 93 73 PHE A C 1
ATOM 574 O O . PHE A 1 73 ? 15.703 -0.234 7.574 1 93 73 PHE A O 1
ATOM 581 N N . TRP A 1 74 ? 17.391 -1.719 7.672 1 94.62 74 TRP A N 1
ATOM 582 C CA . TRP A 1 74 ? 18.125 -1.234 6.508 1 94.62 74 TRP A CA 1
ATOM 583 C C . TRP A 1 74 ? 18.281 -2.338 5.469 1 94.62 74 TRP A C 1
ATOM 585 O O . TRP A 1 74 ? 18.719 -3.447 5.797 1 94.62 74 TRP A O 1
ATOM 595 N N . PHE A 1 75 ? 17.953 -2.02 4.246 1 91.75 75 PHE A N 1
ATOM 596 C CA . PHE A 1 75 ? 18.047 -2.986 3.162 1 91.75 75 PHE A CA 1
ATOM 597 C C . PHE A 1 75 ? 19.031 -2.5 2.098 1 91.75 75 PHE A C 1
ATOM 599 O O . PHE A 1 75 ? 18.938 -1.361 1.635 1 91.75 75 PHE A O 1
ATOM 606 N N . GLY A 1 76 ? 20 -3.369 1.821 1 91.56 76 GLY A N 1
ATOM 607 C CA . GLY A 1 76 ? 20.844 -3.125 0.665 1 91.56 76 GLY A CA 1
ATOM 608 C C . GLY A 1 76 ? 20.281 -3.701 -0.62 1 91.56 76 GLY A C 1
ATOM 609 O O . GLY A 1 76 ? 19.703 -4.793 -0.617 1 91.56 76 GLY A O 1
ATOM 610 N N . THR A 1 77 ? 20.484 -2.951 -1.687 1 84.81 77 THR A N 1
ATOM 611 C CA . THR A 1 77 ? 19.953 -3.414 -2.965 1 84.81 77 THR A CA 1
ATOM 612 C C . THR A 1 77 ? 21.078 -3.646 -3.965 1 84.81 77 THR A C 1
ATOM 614 O O . THR A 1 77 ? 22.188 -3.15 -3.777 1 84.81 77 THR A O 1
ATOM 617 N N . ALA A 1 78 ? 20.734 -4.379 -5.023 1 79.44 78 ALA A N 1
ATOM 618 C CA . ALA A 1 78 ? 21.719 -4.664 -6.07 1 79.44 78 ALA A CA 1
ATOM 619 C C . ALA A 1 78 ? 21.734 -3.559 -7.117 1 79.44 78 ALA A C 1
ATOM 621 O O . ALA A 1 78 ? 22.25 -3.75 -8.219 1 79.44 78 ALA A O 1
ATOM 622 N N . GLY A 1 79 ? 21.203 -2.414 -6.734 1 75.81 79 GLY A N 1
ATOM 623 C CA . GLY A 1 79 ? 21.281 -1.382 -7.758 1 75.81 79 GLY A CA 1
ATOM 624 C C . GLY A 1 79 ? 20.547 -0.11 -7.375 1 75.81 79 GLY A C 1
ATOM 625 O O . GLY A 1 79 ? 20.797 0.952 -7.949 1 75.81 79 GLY A O 1
ATOM 626 N N . SER A 1 80 ? 19.719 -0.128 -6.434 1 78 80 SER A N 1
ATOM 627 C CA . SER A 1 80 ? 18.875 1.027 -6.129 1 78 80 SER A CA 1
ATOM 628 C C . SER A 1 80 ? 19.438 1.822 -4.957 1 78 80 SER A C 1
ATOM 630 O O . SER A 1 80 ? 19.047 2.967 -4.727 1 78 80 SER A O 1
ATOM 632 N N . GLY A 1 81 ? 20.312 1.205 -4.285 1 87.38 81 GLY A N 1
ATOM 633 C CA . GLY A 1 81 ? 20.891 1.91 -3.158 1 87.38 81 GLY A CA 1
ATOM 634 C C . GLY A 1 81 ? 20.5 1.323 -1.814 1 87.38 81 GLY A C 1
ATOM 635 O O . GLY A 1 81 ? 20.312 0.111 -1.692 1 87.38 81 GLY A O 1
ATOM 636 N N . LEU A 1 82 ? 20.547 2.166 -0.81 1 91.88 82 LEU A N 1
ATOM 637 C CA . LEU A 1 82 ? 20.266 1.767 0.565 1 91.88 82 LEU A CA 1
ATOM 638 C C . LEU A 1 82 ? 18.859 2.211 0.982 1 91.88 82 LEU A C 1
ATOM 640 O O . LEU A 1 82 ? 18.5 3.373 0.798 1 91.88 82 LEU A O 1
ATOM 644 N N . ILE A 1 83 ? 18.156 1.283 1.503 1 90.19 83 ILE A N 1
ATOM 645 C CA . ILE A 1 83 ? 16.797 1.595 1.899 1 90.19 83 ILE A CA 1
ATOM 646 C C . ILE A 1 83 ? 16.672 1.566 3.422 1 90.19 83 ILE A C 1
ATOM 648 O O . ILE A 1 83 ? 17.125 0.619 4.066 1 90.19 83 ILE A O 1
ATOM 652 N N . ARG A 1 84 ? 16.156 2.574 3.984 1 91.62 84 ARG A N 1
ATOM 653 C CA . ARG A 1 84 ? 15.781 2.631 5.395 1 91.62 84 ARG A CA 1
ATOM 654 C C . ARG A 1 84 ? 14.289 2.408 5.578 1 91.62 84 ARG A C 1
ATOM 656 O O . ARG A 1 84 ? 13.469 3.104 4.973 1 91.62 84 ARG A O 1
ATOM 663 N N . TYR A 1 85 ? 13.914 1.39 6.414 1 91.44 85 TYR A N 1
ATOM 664 C CA . TYR A 1 85 ? 12.516 1.005 6.547 1 91.44 85 TYR A CA 1
ATOM 665 C C . TYR A 1 85 ? 12.094 0.957 8.016 1 91.44 85 TYR A C 1
ATOM 667 O O . TYR A 1 85 ? 12.711 0.25 8.812 1 91.44 85 TYR A O 1
ATOM 675 N N . ASP A 1 86 ? 10.984 1.698 8.32 1 89.94 86 ASP A N 1
ATOM 676 C CA . ASP A 1 86 ? 10.531 1.746 9.711 1 89.94 86 ASP A CA 1
ATOM 677 C C . ASP A 1 86 ? 9.203 1.012 9.883 1 89.94 86 ASP A C 1
ATOM 679 O O . ASP A 1 86 ? 8.516 1.189 10.891 1 89.94 86 ASP A O 1
ATOM 683 N N . GLY A 1 87 ? 8.789 0.221 8.875 1 83.19 87 GLY A N 1
ATOM 684 C CA . GLY A 1 87 ? 7.535 -0.52 8.938 1 83.19 87 GLY A CA 1
ATOM 685 C C . GLY A 1 87 ? 6.422 0.119 8.133 1 83.19 87 GLY A C 1
ATOM 686 O O . GLY A 1 87 ? 5.484 -0.562 7.711 1 83.19 87 GLY A O 1
ATOM 687 N N . GLN A 1 88 ? 6.504 1.428 7.992 1 84.06 88 GLN A N 1
ATOM 688 C CA . GLN A 1 88 ? 5.48 2.172 7.266 1 84.06 88 GLN A CA 1
ATOM 689 C C . GLN A 1 88 ? 6.094 3.002 6.141 1 84.06 88 GLN A C 1
ATOM 691 O O . GLN A 1 88 ? 5.496 3.15 5.074 1 84.06 88 GLN A O 1
ATOM 696 N N . HIS A 1 89 ? 7.262 3.547 6.484 1 86.62 89 HIS A N 1
ATOM 697 C CA . HIS A 1 89 ? 7.949 4.414 5.535 1 86.62 89 HIS A CA 1
ATOM 698 C C . HIS A 1 89 ? 9.227 3.764 5.012 1 86.62 89 HIS A C 1
ATOM 700 O O . HIS A 1 89 ? 9.922 3.066 5.758 1 86.62 89 HIS A O 1
ATOM 706 N N . ALA A 1 90 ? 9.5 3.992 3.709 1 85.06 90 ALA A N 1
ATOM 707 C CA . ALA A 1 90 ? 10.758 3.561 3.105 1 85.06 90 ALA A CA 1
ATOM 708 C C . ALA A 1 90 ? 11.484 4.73 2.451 1 85.06 90 ALA A C 1
ATOM 710 O O . ALA A 1 90 ? 10.914 5.422 1.601 1 85.06 90 ALA A O 1
ATOM 711 N N . ASP A 1 91 ? 12.711 4.988 2.934 1 85.5 91 ASP A N 1
ATOM 712 C CA . ASP A 1 91 ? 13.562 6.023 2.357 1 85.5 91 ASP A CA 1
ATOM 713 C C . ASP A 1 91 ? 14.719 5.414 1.571 1 85.5 91 ASP A C 1
ATOM 715 O O . ASP A 1 91 ? 15.391 4.496 2.053 1 85.5 91 ASP A O 1
ATOM 719 N N . ILE A 1 92 ? 14.883 5.941 0.444 1 84.31 92 ILE A N 1
ATOM 720 C CA . ILE A 1 92 ? 15.984 5.438 -0.368 1 84.31 92 ILE A CA 1
ATOM 721 C C . ILE A 1 92 ? 17.141 6.434 -0.35 1 84.31 92 ILE A C 1
ATOM 723 O O . ILE A 1 92 ? 16.953 7.629 -0.581 1 84.31 92 ILE A O 1
ATOM 727 N N . LEU A 1 93 ? 18.297 5.953 0.049 1 89.25 93 LEU A N 1
ATOM 728 C CA . LEU A 1 93 ? 19.547 6.695 -0.033 1 89.25 93 LEU A CA 1
ATOM 729 C C . LEU A 1 93 ? 20.406 6.191 -1.187 1 89.25 93 LEU A C 1
ATOM 731 O O . LEU A 1 93 ? 20.797 5.02 -1.209 1 89.25 93 LEU A O 1
ATOM 735 N N . ARG A 1 94 ? 20.609 7.082 -2.082 1 86.38 94 ARG A N 1
ATOM 736 C CA . ARG A 1 94 ? 21.328 6.66 -3.281 1 86.38 94 ARG A CA 1
ATOM 737 C C . ARG A 1 94 ? 22.359 7.703 -3.695 1 86.38 94 ARG A C 1
ATOM 739 O O . ARG A 1 94 ? 22.516 8.734 -3.035 1 86.38 94 ARG A O 1
ATOM 746 N N . TYR A 1 95 ? 23.062 7.309 -4.695 1 84.12 95 TYR A N 1
ATOM 747 C CA . TYR A 1 95 ? 24.109 8.18 -5.234 1 84.12 95 TYR A CA 1
ATOM 748 C C . TYR A 1 95 ? 23.5 9.453 -5.812 1 84.12 95 TYR A C 1
ATOM 750 O O . TYR A 1 95 ? 22.422 9.422 -6.418 1 84.12 95 TYR A O 1
ATOM 758 N N . SER A 1 96 ? 24.125 10.547 -5.461 1 78.81 96 SER A N 1
ATOM 759 C CA . SER A 1 96 ? 23.781 11.828 -6.066 1 78.81 96 SER A CA 1
ATOM 760 C C . SER A 1 96 ? 25.031 12.555 -6.562 1 78.81 96 SER A C 1
ATOM 762 O O . SER A 1 96 ? 25.984 12.75 -5.809 1 78.81 96 SER A O 1
ATOM 764 N N . SER A 1 97 ? 24.922 12.992 -7.801 1 70.94 97 SER A N 1
ATOM 765 C CA . SER A 1 97 ? 26.062 13.695 -8.367 1 70.94 97 SER A CA 1
ATOM 766 C C . SER A 1 97 ? 26.203 15.094 -7.781 1 70.94 97 SER A C 1
ATOM 768 O O . SER A 1 97 ? 27.281 15.688 -7.805 1 70.94 97 SER A O 1
ATOM 770 N N . SER A 1 98 ? 25.109 15.602 -7.234 1 70.5 98 SER A N 1
ATOM 771 C CA . SER A 1 98 ? 25.094 16.969 -6.707 1 70.5 98 SER A CA 1
ATOM 772 C C . SER A 1 98 ? 25.594 17 -5.262 1 70.5 98 SER A C 1
ATOM 774 O O . SER A 1 98 ? 25.875 18.062 -4.727 1 70.5 98 SER A O 1
ATOM 776 N N . TYR A 1 99 ? 25.75 15.82 -4.719 1 76.19 99 TYR A N 1
ATOM 777 C CA . TYR A 1 99 ? 26.141 15.734 -3.318 1 76.19 99 TYR A CA 1
ATOM 778 C C . TYR A 1 99 ? 27.266 14.719 -3.133 1 76.19 99 TYR A C 1
ATOM 780 O O . TYR A 1 99 ? 27.016 13.516 -3.07 1 76.19 99 TYR A O 1
ATOM 788 N N . ASN A 1 100 ? 28.422 15.102 -2.826 1 73.12 100 ASN A N 1
ATOM 789 C CA . ASN A 1 100 ? 29.609 14.258 -2.805 1 73.12 100 ASN A CA 1
ATOM 790 C C . ASN A 1 100 ? 29.578 13.266 -1.645 1 73.12 100 ASN A C 1
ATOM 792 O O . ASN A 1 100 ? 30.234 12.227 -1.689 1 73.12 100 ASN A O 1
ATOM 796 N N . LEU A 1 101 ? 28.906 13.641 -0.645 1 81.94 101 LEU A N 1
ATOM 797 C CA . LEU A 1 101 ? 28.906 12.758 0.515 1 81.94 101 LEU A CA 1
ATOM 798 C C . LEU A 1 101 ? 27.672 11.859 0.524 1 81.94 101 LEU A C 1
ATOM 800 O O . LEU A 1 101 ? 27.234 11.414 1.585 1 81.94 101 LEU A O 1
ATOM 804 N N . SER A 1 102 ? 27.203 11.594 -0.737 1 88.44 102 SER A N 1
ATOM 805 C CA . SER A 1 102 ? 26.125 10.617 -0.896 1 88.44 102 SER A CA 1
ATOM 806 C C . SER A 1 102 ? 26.672 9.203 -0.996 1 88.44 102 SER A C 1
ATOM 808 O O . SER A 1 102 ? 27.891 8.984 -0.906 1 88.44 102 SER A O 1
ATOM 810 N N . LEU A 1 103 ? 25.781 8.211 -1.048 1 90.06 103 LEU A N 1
ATOM 811 C CA . LEU A 1 103 ? 26.203 6.824 -1.232 1 90.06 103 LEU A CA 1
ATOM 812 C C . LEU A 1 103 ? 27.016 6.668 -2.518 1 90.06 103 LEU A C 1
ATOM 814 O O . LEU A 1 103 ? 26.531 7 -3.604 1 90.06 103 LEU A O 1
ATOM 818 N N . PRO A 1 104 ? 28.188 6.219 -2.354 1 84.19 104 PRO A N 1
ATOM 819 C CA . PRO A 1 104 ? 29.062 6.219 -3.525 1 84.19 104 PRO A CA 1
ATOM 820 C C . PRO A 1 104 ? 28.703 5.121 -4.527 1 84.19 104 PRO A C 1
ATOM 822 O O . PRO A 1 104 ? 29.094 5.195 -5.691 1 84.19 104 PRO A O 1
ATOM 825 N N . ASP A 1 105 ? 28.109 4.059 -4.07 1 85.19 105 ASP A N 1
ATOM 826 C CA . ASP A 1 105 ? 27.719 2.936 -4.918 1 85.19 105 ASP A CA 1
ATOM 827 C C . ASP A 1 105 ? 26.312 2.438 -4.559 1 85.19 105 ASP A C 1
ATOM 829 O O . ASP A 1 105 ? 26.047 2.084 -3.41 1 85.19 105 ASP A O 1
ATOM 833 N N . ASN A 1 106 ? 25.562 2.285 -5.633 1 86.25 106 ASN A N 1
ATOM 834 C CA . ASN A 1 106 ? 24.188 1.865 -5.391 1 86.25 106 ASN A CA 1
ATOM 835 C C . ASN A 1 106 ? 24.078 0.351 -5.238 1 86.25 106 ASN A C 1
ATOM 837 O O . ASN A 1 106 ? 23.031 -0.168 -4.859 1 86.25 106 ASN A O 1
ATOM 841 N N . VAL A 1 107 ? 25.094 -0.366 -5.484 1 86.56 107 VAL A N 1
ATOM 842 C CA . VAL A 1 107 ? 25.094 -1.817 -5.336 1 86.56 107 VAL A CA 1
ATOM 843 C C . VAL A 1 107 ? 25.688 -2.195 -3.98 1 86.56 107 VAL A C 1
ATOM 845 O O . VAL A 1 107 ? 26.875 -1.949 -3.723 1 86.56 107 VAL A O 1
ATOM 848 N N . ILE A 1 108 ? 24.891 -2.793 -3.203 1 92.19 108 ILE A N 1
ATOM 849 C CA . ILE A 1 108 ? 25.297 -3.133 -1.84 1 92.19 108 ILE A CA 1
ATOM 850 C C . ILE A 1 108 ? 25.219 -4.645 -1.645 1 92.19 108 ILE A C 1
ATOM 852 O O . ILE A 1 108 ? 24.203 -5.273 -1.979 1 92.19 108 ILE A O 1
ATOM 856 N N . HIS A 1 109 ? 26.234 -5.227 -1.025 1 92.25 109 HIS A N 1
ATOM 857 C CA . HIS A 1 109 ? 26.297 -6.676 -0.858 1 92.25 109 HIS A CA 1
ATOM 858 C C . HIS A 1 109 ? 26.172 -7.066 0.61 1 92.25 109 HIS A C 1
ATOM 860 O O . HIS A 1 109 ? 25.781 -8.188 0.926 1 92.25 109 HIS A O 1
ATOM 866 N N . SER A 1 110 ? 26.578 -6.152 1.474 1 94.56 110 SER A N 1
ATOM 867 C CA . SER A 1 110 ? 26.547 -6.492 2.893 1 94.56 110 SER A CA 1
ATOM 868 C C . SER A 1 110 ? 26.328 -5.25 3.752 1 94.56 110 SER A C 1
ATOM 870 O O . SER A 1 110 ? 26.641 -4.137 3.336 1 94.56 110 SER A O 1
ATOM 872 N N . LEU A 1 111 ? 25.75 -5.48 4.879 1 95.88 111 LEU A N 1
ATOM 873 C CA . LEU A 1 111 ? 25.469 -4.422 5.84 1 95.88 111 LEU A CA 1
ATOM 874 C C . LEU A 1 111 ? 25.781 -4.871 7.262 1 95.88 111 LEU A C 1
ATOM 876 O O . LEU A 1 111 ? 25.594 -6.039 7.605 1 95.88 111 LEU A O 1
ATOM 880 N N . ALA A 1 112 ? 26.25 -3.971 8.07 1 94.88 112 ALA A N 1
ATOM 881 C CA . ALA A 1 112 ? 26.406 -4.195 9.508 1 94.88 112 ALA A CA 1
ATOM 882 C C . ALA A 1 112 ? 26.078 -2.938 10.305 1 94.88 112 ALA A C 1
ATOM 884 O O . ALA A 1 112 ? 26.547 -1.847 9.977 1 94.88 112 ALA A O 1
ATOM 885 N N . ALA A 1 113 ? 25.266 -3.123 11.32 1 93.56 113 ALA A N 1
ATOM 886 C CA . ALA A 1 113 ? 24.891 -1.994 12.172 1 93.56 113 ALA A CA 1
ATOM 887 C C . ALA A 1 113 ? 26 -1.657 13.164 1 93.56 113 ALA A C 1
ATOM 889 O O . ALA A 1 113 ? 26.656 -2.553 13.688 1 93.56 113 ALA A O 1
ATOM 890 N N . LEU A 1 114 ? 26.125 -0.359 13.422 1 92.31 114 LEU A N 1
ATOM 891 C CA . LEU A 1 114 ? 27.094 0.128 14.406 1 92.31 114 LEU A CA 1
ATOM 892 C C . LEU A 1 114 ? 26.391 0.533 15.703 1 92.31 114 LEU A C 1
ATOM 894 O O . LEU A 1 114 ? 25.203 0.857 15.688 1 92.31 114 LEU A O 1
ATOM 898 N N . PRO A 1 115 ? 27.094 0.508 16.781 1 86.56 115 PRO A N 1
ATOM 899 C CA . PRO A 1 115 ? 26.5 0.87 18.062 1 86.56 115 PRO A CA 1
ATOM 900 C C . PRO A 1 115 ? 26.062 2.334 18.125 1 86.56 115 PRO A C 1
ATOM 902 O O . PRO A 1 115 ? 25.188 2.691 18.906 1 86.56 115 PRO A O 1
ATOM 905 N N . ASP A 1 116 ? 26.594 3.219 17.328 1 84.5 116 ASP A N 1
ATOM 906 C CA . ASP A 1 116 ? 26.25 4.637 17.359 1 84.5 116 ASP A CA 1
ATOM 907 C C . ASP A 1 116 ? 25.047 4.934 16.469 1 84.5 116 ASP A C 1
ATOM 909 O O . ASP A 1 116 ? 24.656 6.094 16.297 1 84.5 116 ASP A O 1
ATOM 913 N N . GLY A 1 117 ? 24.484 3.906 15.906 1 85.69 117 GLY A N 1
ATOM 914 C CA . GLY A 1 117 ? 23.344 4.098 15.031 1 85.69 117 GLY A CA 1
ATOM 915 C C . GLY A 1 117 ? 23.703 4.156 13.562 1 85.69 117 GLY A C 1
ATOM 916 O O . GLY A 1 117 ? 22.828 4.223 12.703 1 85.69 117 GLY A O 1
ATOM 917 N N . GLY A 1 118 ? 24.984 4.133 13.32 1 90.44 118 GLY A N 1
ATOM 918 C CA . GLY A 1 118 ? 25.453 4.129 11.945 1 90.44 118 GLY A CA 1
ATOM 919 C C . GLY A 1 118 ? 25.484 2.74 11.336 1 90.44 118 GLY A C 1
ATOM 920 O O . GLY A 1 118 ? 24.859 1.813 11.852 1 90.44 118 GLY A O 1
ATOM 921 N N . LEU A 1 119 ? 26.078 2.672 10.102 1 94.5 119 LEU A N 1
ATOM 922 C CA . LEU A 1 119 ? 26.156 1.422 9.352 1 94.5 119 LEU A CA 1
ATOM 923 C C . LEU A 1 119 ? 27.5 1.3 8.648 1 94.5 119 LEU A C 1
ATOM 925 O O . LEU A 1 119 ? 28.094 2.305 8.227 1 94.5 119 LEU A O 1
ATOM 929 N N . LEU A 1 120 ? 28.031 0.101 8.625 1 94.06 120 LEU A N 1
ATOM 930 C CA . LEU A 1 120 ? 29.062 -0.257 7.652 1 94.06 120 LEU A CA 1
ATOM 931 C C . LEU A 1 120 ? 28.438 -0.915 6.422 1 94.06 120 LEU A C 1
ATOM 933 O O . LEU A 1 120 ? 27.625 -1.836 6.547 1 94.06 120 LEU A O 1
ATOM 937 N N . ILE A 1 121 ? 28.797 -0.43 5.246 1 94.69 121 ILE A N 1
ATOM 938 C CA . ILE A 1 121 ? 28.188 -0.86 3.99 1 94.69 121 ILE A CA 1
ATOM 939 C C . ILE A 1 121 ? 29.266 -1.454 3.08 1 94.69 121 ILE A C 1
ATOM 941 O O . ILE A 1 121 ? 30.281 -0.806 2.793 1 94.69 121 ILE A O 1
ATOM 945 N N . GLY A 1 122 ? 29.047 -2.734 2.693 1 94.62 122 GLY A N 1
ATOM 946 C CA . GLY A 1 122 ? 29.891 -3.348 1.683 1 94.62 122 GLY A CA 1
ATOM 947 C C . GLY A 1 122 ? 29.359 -3.174 0.272 1 94.62 122 GLY A C 1
ATOM 948 O O . GLY A 1 122 ? 28.281 -3.674 -0.059 1 94.62 122 GLY A O 1
ATOM 949 N N . THR A 1 123 ? 30.141 -2.529 -0.54 1 90.69 123 THR A N 1
ATOM 950 C CA . THR A 1 123 ? 29.672 -2.188 -1.879 1 90.69 123 THR A CA 1
ATOM 951 C C . THR A 1 123 ? 30.344 -3.078 -2.926 1 90.69 123 THR A C 1
ATOM 953 O O . THR A 1 123 ? 31.125 -3.963 -2.588 1 90.69 123 THR A O 1
ATOM 956 N N . ASP A 1 124 ? 30 -2.857 -4.082 1 84.5 124 ASP A N 1
ATOM 957 C CA . ASP A 1 124 ? 30.531 -3.648 -5.188 1 84.5 124 ASP A CA 1
ATOM 958 C C . ASP A 1 124 ? 31.875 -3.094 -5.66 1 84.5 124 ASP A C 1
ATOM 960 O O . ASP A 1 124 ? 32.75 -3.854 -6.07 1 84.5 124 ASP A O 1
ATOM 964 N N . VAL A 1 125 ? 31.984 -1.688 -5.617 1 78.5 125 VAL A N 1
ATOM 965 C CA . VAL A 1 125 ? 33.219 -1.14 -6.195 1 78.5 125 VAL A CA 1
ATOM 966 C C . VAL A 1 125 ? 33.781 -0.06 -5.273 1 78.5 125 VAL A C 1
ATOM 968 O O . VAL A 1 125 ? 34.938 0.324 -5.402 1 78.5 125 VAL A O 1
ATOM 971 N N . ALA A 1 126 ? 33 0.391 -4.336 1 81.94 126 ALA A N 1
ATOM 972 C CA . ALA A 1 126 ? 33.438 1.499 -3.504 1 81.94 126 ALA A CA 1
ATOM 973 C C . ALA A 1 126 ? 34.031 0.992 -2.191 1 81.94 126 ALA A C 1
ATOM 975 O O . ALA A 1 126 ? 34.375 1.782 -1.302 1 81.94 126 ALA A O 1
ATOM 976 N N . GLY A 1 127 ? 34.156 -0.281 -2.1 1 85.38 127 GLY A N 1
ATOM 977 C CA . GLY A 1 127 ? 34.719 -0.818 -0.865 1 85.38 127 GLY A CA 1
ATOM 978 C C . GLY A 1 127 ? 33.75 -0.72 0.307 1 85.38 127 GLY A C 1
ATOM 979 O O . GLY A 1 127 ? 32.562 -0.922 0.147 1 85.38 127 GLY A O 1
ATOM 980 N N . VAL A 1 128 ? 34.375 -0.453 1.502 1 90.25 128 VAL A N 1
ATOM 981 C CA . VAL A 1 128 ? 33.562 -0.316 2.707 1 90.25 128 VAL A CA 1
ATOM 982 C C . VAL A 1 128 ? 33.219 1.154 2.936 1 90.25 128 VAL A C 1
ATOM 984 O O . VAL A 1 128 ? 34.094 2.016 2.9 1 90.25 128 VAL A O 1
ATOM 987 N N . VAL A 1 129 ? 31.969 1.434 3.121 1 91.38 129 VAL A N 1
ATOM 988 C CA . VAL A 1 129 ? 31.469 2.789 3.346 1 91.38 129 VAL A CA 1
ATOM 989 C C . VAL A 1 129 ? 30.75 2.861 4.691 1 91.38 129 VAL A C 1
ATOM 991 O O . VAL A 1 129 ? 30.016 1.938 5.059 1 91.38 129 VAL A O 1
ATOM 994 N N . ARG A 1 130 ? 30.984 3.912 5.422 1 92.25 130 ARG A N 1
ATOM 995 C CA . ARG A 1 130 ? 30.297 4.129 6.691 1 92.25 130 ARG A CA 1
ATOM 996 C C . ARG A 1 130 ? 29.219 5.188 6.559 1 92.25 130 ARG A C 1
ATOM 998 O O . ARG A 1 130 ? 29.469 6.285 6.062 1 92.25 130 ARG A O 1
ATOM 1005 N N . PHE A 1 131 ? 28.094 4.922 7.027 1 94.81 131 PHE A N 1
ATOM 1006 C CA . PHE A 1 131 ? 27.016 5.902 7.191 1 94.81 131 PHE A CA 1
ATOM 1007 C C . PHE A 1 131 ? 27.094 6.551 8.57 1 94.81 131 PHE A C 1
ATOM 1009 O O . PHE A 1 131 ? 27.016 5.859 9.594 1 94.81 131 PHE A O 1
ATOM 1016 N N . ASN A 1 132 ? 27.203 7.82 8.555 1 93.44 132 ASN A N 1
ATOM 1017 C CA . ASN A 1 132 ? 27.203 8.562 9.812 1 93.44 132 ASN A CA 1
ATOM 1018 C C . ASN A 1 132 ? 25.828 9.148 10.125 1 93.44 132 ASN A C 1
ATOM 1020 O O . ASN A 1 132 ? 25.391 10.094 9.469 1 93.44 132 ASN A O 1
ATOM 1024 N N . PRO A 1 133 ? 25.203 8.633 11.172 1 93.94 133 PRO A N 1
ATOM 1025 C CA . PRO A 1 133 ? 23.828 9.078 11.461 1 93.94 133 PRO A CA 1
ATOM 1026 C C . PRO A 1 133 ? 23.781 10.516 11.969 1 93.94 133 PRO A C 1
ATOM 1028 O O . PRO A 1 133 ? 22.703 11.133 11.969 1 93.94 133 PRO A O 1
ATOM 1031 N N . MET A 1 134 ? 24.891 11.188 12.367 1 93.44 134 MET A N 1
ATOM 1032 C CA . MET A 1 134 ? 24.891 12.531 12.938 1 93.44 134 MET A CA 1
ATOM 1033 C C . MET A 1 134 ? 24.812 13.586 11.836 1 93.44 134 MET A C 1
ATOM 1035 O O . MET A 1 134 ? 24.422 14.734 12.094 1 93.44 134 MET A O 1
ATOM 1039 N N . ASP A 1 135 ? 25.156 13.188 10.594 1 92.56 135 ASP A N 1
ATOM 1040 C CA . ASP A 1 135 ? 25.062 14.148 9.5 1 92.56 135 ASP A CA 1
ATOM 1041 C C . ASP A 1 135 ? 24.438 13.508 8.258 1 92.56 135 ASP A C 1
ATOM 1043 O O . ASP A 1 135 ? 24.234 14.172 7.246 1 92.56 135 ASP A O 1
ATOM 1047 N N . ASN A 1 136 ? 24.109 12.281 8.297 1 92.88 136 ASN A N 1
ATOM 1048 C CA . ASN A 1 136 ? 23.516 11.508 7.219 1 92.88 136 ASN A CA 1
ATOM 1049 C C . ASN A 1 136 ? 24.453 11.406 6.016 1 92.88 136 ASN A C 1
ATOM 1051 O O . ASN A 1 136 ? 24 11.281 4.879 1 92.88 136 ASN A O 1
ATOM 1055 N N . ASN A 1 137 ? 25.766 11.523 6.293 1 92.5 137 ASN A N 1
ATOM 1056 C CA . ASN A 1 137 ? 26.734 11.438 5.211 1 92.5 137 ASN A CA 1
ATOM 1057 C C . ASN A 1 137 ? 27.391 10.062 5.152 1 92.5 137 ASN A C 1
ATOM 1059 O O . ASN A 1 137 ? 27.266 9.273 6.094 1 92.5 137 ASN A O 1
ATOM 1063 N N . PHE A 1 138 ? 27.969 9.82 3.996 1 92.44 138 PHE A N 1
ATOM 1064 C CA . PHE A 1 138 ? 28.672 8.562 3.754 1 92.44 138 PHE A CA 1
ATOM 1065 C C . PHE A 1 138 ? 30.172 8.797 3.592 1 92.44 138 PHE A C 1
ATOM 1067 O O . PHE A 1 138 ? 30.578 9.641 2.803 1 92.44 138 PHE A O 1
ATOM 1074 N N . TYR A 1 139 ? 30.938 8.016 4.406 1 87.75 139 TYR A N 1
ATOM 1075 C CA . TYR A 1 139 ? 32.375 8.156 4.383 1 87.75 139 TYR A CA 1
ATOM 1076 C C . TYR A 1 139 ? 33.062 6.832 4.02 1 87.75 139 TYR A C 1
ATOM 1078 O O . TYR A 1 139 ? 32.656 5.773 4.508 1 87.75 139 TYR A O 1
ATOM 1086 N N . PRO A 1 140 ? 33.969 6.922 3.061 1 83.69 140 PRO A N 1
ATOM 1087 C CA . PRO A 1 140 ? 34.75 5.699 2.832 1 83.69 140 PRO A CA 1
ATOM 1088 C C . PRO A 1 140 ? 35.5 5.234 4.082 1 83.69 140 PRO A C 1
ATOM 1090 O O . PRO A 1 140 ? 35.938 6.059 4.875 1 83.69 140 PRO A O 1
ATOM 1093 N N . TYR A 1 141 ? 35.531 3.979 4.207 1 78.06 141 TYR A N 1
ATOM 1094 C CA . TYR A 1 141 ? 36.25 3.402 5.336 1 78.06 141 TYR A CA 1
ATOM 1095 C C . TYR A 1 141 ? 37.281 2.396 4.859 1 78.06 141 TYR A C 1
ATOM 1097 O O . TYR A 1 141 ? 37 1.522 4.043 1 78.06 141 TYR A O 1
ATOM 1105 N N . PRO A 1 142 ? 38.562 2.35 5.594 1 64.62 142 PRO A N 1
ATOM 1106 C CA . PRO A 1 142 ? 39.062 3.373 6.504 1 64.62 142 PRO A CA 1
ATOM 1107 C C . PRO A 1 142 ? 39.375 4.691 5.801 1 64.62 142 PRO A C 1
ATOM 1109 O O . PRO A 1 142 ? 39.531 4.723 4.574 1 64.62 142 PRO A O 1
ATOM 1112 N N . ALA A 1 143 ? 39.25 5.809 6.562 1 57.25 143 ALA A N 1
ATOM 1113 C CA . ALA A 1 143 ? 39.438 7.156 6.027 1 57.25 143 ALA A CA 1
ATOM 1114 C C . ALA A 1 143 ? 40.75 7.262 5.246 1 57.25 143 ALA A C 1
ATOM 1116 O O . ALA A 1 143 ? 40.812 7.996 4.262 1 57.25 143 ALA A O 1
ATOM 1117 N N . THR A 1 144 ? 41.75 6.742 5.836 1 49.62 144 THR A N 1
ATOM 1118 C CA . THR A 1 144 ? 43.094 6.988 5.301 1 49.62 144 THR A CA 1
ATOM 1119 C C . THR A 1 144 ? 43.312 6.195 4.016 1 49.62 144 THR A C 1
ATOM 1121 O O . THR A 1 144 ? 44.125 6.594 3.168 1 49.62 144 THR A O 1
ATOM 1124 N N . GLY A 1 145 ? 42.906 4.852 3.805 1 50.59 145 GLY A N 1
ATOM 1125 C CA . GLY A 1 145 ? 43.5 3.955 2.828 1 50.59 145 GLY A CA 1
ATOM 1126 C C . GLY A 1 145 ? 42.531 3.5 1.759 1 50.59 145 GLY A C 1
ATOM 1127 O O . GLY A 1 145 ? 41.312 3.355 2.021 1 50.59 145 GLY A O 1
ATOM 1128 N N . LYS A 1 146 ? 42.844 3.975 0.523 1 55.41 146 LYS A N 1
ATOM 1129 C CA . LYS A 1 146 ? 42.25 3.598 -0.753 1 55.41 146 LYS A CA 1
ATOM 1130 C C . LYS A 1 146 ? 42.281 2.086 -0.954 1 55.41 146 LYS A C 1
ATOM 1132 O O . LYS A 1 146 ? 42.312 1.604 -2.09 1 55.41 146 LYS A O 1
ATOM 1137 N N . GLN A 1 147 ? 42.344 1.385 0.196 1 57.91 147 GLN A N 1
ATOM 1138 C CA . GLN A 1 147 ? 42.656 -0.038 0.11 1 57.91 147 GLN A CA 1
ATOM 1139 C C . GLN A 1 147 ? 41.5 -0.818 -0.524 1 57.91 147 GLN A C 1
ATOM 1141 O O . GLN A 1 147 ? 41.719 -1.733 -1.317 1 57.91 147 GLN A O 1
ATOM 1146 N N . TYR A 1 148 ? 40.25 -0.325 -0.251 1 65.19 148 TYR A N 1
ATOM 1147 C CA . TYR A 1 148 ? 39.125 -1.151 -0.715 1 65.19 148 TYR A CA 1
ATOM 1148 C C . TYR A 1 148 ? 38.531 -0.581 -1.99 1 65.19 148 TYR A C 1
ATOM 1150 O O . TYR A 1 148 ? 37.594 -1.173 -2.566 1 65.19 148 TYR A O 1
ATOM 1158 N N . LEU A 1 149 ? 39.094 0.499 -2.379 1 69.12 149 LEU A N 1
ATOM 1159 C CA . LEU A 1 149 ? 38.5 1.078 -3.584 1 69.12 149 LEU A CA 1
ATOM 1160 C C . LEU A 1 149 ? 38.656 0.146 -4.777 1 69.12 149 LEU A C 1
ATOM 1162 O O . LEU A 1 149 ? 39.781 -0.362 -5.016 1 69.12 149 LEU A O 1
ATOM 1166 N N . GLY A 1 150 ? 37.562 -0.133 -5.332 1 69.25 150 GLY A N 1
ATOM 1167 C CA . GLY A 1 150 ? 37.562 -1.012 -6.488 1 69.25 150 GLY A CA 1
ATOM 1168 C C . GLY A 1 150 ? 37.281 -2.463 -6.145 1 69.25 150 GLY A C 1
ATOM 1169 O O . GLY A 1 150 ? 37.156 -3.303 -7.035 1 69.25 150 GLY A O 1
ATOM 1170 N N . SER A 1 151 ? 37.219 -2.711 -4.848 1 76.12 151 SER A N 1
ATOM 1171 C CA . SER A 1 151 ? 37 -4.094 -4.426 1 76.12 151 SER A CA 1
ATOM 1172 C C . SER A 1 151 ? 35.531 -4.336 -4.043 1 76.12 151 SER A C 1
ATOM 1174 O O . SER A 1 151 ? 34.875 -3.451 -3.488 1 76.12 151 SER A O 1
ATOM 1176 N N . ARG A 1 152 ? 35.156 -5.512 -4.309 1 84.5 152 ARG A N 1
ATOM 1177 C CA . ARG A 1 152 ? 33.812 -5.949 -3.873 1 84.5 152 ARG A CA 1
ATOM 1178 C C . ARG A 1 152 ? 33.875 -6.477 -2.443 1 84.5 152 ARG A C 1
ATOM 1180 O O . ARG A 1 152 ? 34.75 -7.25 -2.086 1 84.5 152 ARG A O 1
ATOM 1187 N N . ILE A 1 153 ? 32.969 -6.07 -1.671 1 90.88 153 ILE A N 1
ATOM 1188 C CA . ILE A 1 153 ? 32.844 -6.535 -0.292 1 90.88 153 ILE A CA 1
ATOM 1189 C C . ILE A 1 153 ? 31.719 -7.535 -0.175 1 90.88 153 ILE A C 1
ATOM 1191 O O . ILE A 1 153 ? 30.547 -7.172 -0.341 1 90.88 153 ILE A O 1
ATOM 1195 N N . TYR A 1 154 ? 32.062 -8.727 0.213 1 90.75 154 TYR A N 1
ATOM 1196 C CA . TYR A 1 154 ? 31.047 -9.781 0.229 1 90.75 154 TYR A CA 1
ATOM 1197 C C . TYR A 1 154 ? 30.391 -9.891 1.6 1 90.75 154 TYR A C 1
ATOM 1199 O O . TYR A 1 154 ? 29.203 -10.188 1.701 1 90.75 154 TYR A O 1
ATOM 1207 N N . ALA A 1 155 ? 31.25 -9.672 2.615 1 93.25 155 ALA A N 1
ATOM 1208 C CA . ALA A 1 155 ? 30.719 -9.922 3.953 1 93.25 155 ALA A CA 1
ATOM 1209 C C . ALA A 1 155 ? 31.312 -8.961 4.973 1 93.25 155 ALA A C 1
ATOM 1211 O O . ALA A 1 155 ? 32.5 -8.641 4.898 1 93.25 155 ALA A O 1
ATOM 1212 N N . ILE A 1 156 ? 30.516 -8.516 5.812 1 93.81 156 ILE A N 1
ATOM 1213 C CA . ILE A 1 156 ? 30.906 -7.785 7.012 1 93.81 156 ILE A CA 1
ATOM 1214 C C . ILE A 1 156 ? 30.312 -8.461 8.242 1 93.81 156 ILE A C 1
ATOM 1216 O O . ILE A 1 156 ? 29.094 -8.484 8.43 1 93.81 156 ILE A O 1
ATOM 1220 N N . VAL A 1 157 ? 31.172 -8.961 9.102 1 92.75 157 VAL A N 1
ATOM 1221 C CA . VAL A 1 157 ? 30.703 -9.719 10.266 1 92.75 157 VAL A CA 1
ATOM 1222 C C . VAL A 1 157 ? 31.297 -9.117 11.539 1 92.75 157 VAL A C 1
ATOM 1224 O O . VAL A 1 157 ? 32.5 -8.898 11.633 1 92.75 157 VAL A O 1
ATOM 1227 N N . PRO A 1 158 ? 30.422 -8.898 12.477 1 89.69 158 PRO A N 1
ATOM 1228 C CA . PRO A 1 158 ? 30.938 -8.391 13.742 1 89.69 158 PRO A CA 1
ATOM 1229 C C . PRO A 1 158 ? 31.797 -9.414 14.492 1 89.69 158 PRO A C 1
ATOM 1231 O O . PRO A 1 158 ? 31.484 -10.609 14.469 1 89.69 158 PRO A O 1
ATOM 1234 N N . ASP A 1 159 ? 32.75 -8.898 15.148 1 87.62 159 ASP A N 1
ATOM 1235 C CA . ASP A 1 159 ? 33.594 -9.766 15.969 1 87.62 159 ASP A CA 1
ATOM 1236 C C . ASP A 1 159 ? 33.156 -9.727 17.438 1 87.62 159 ASP A C 1
ATOM 1238 O O . ASP A 1 159 ? 32.344 -8.883 17.812 1 87.62 159 ASP A O 1
ATOM 1242 N N . ARG A 1 160 ? 33.531 -10.57 18.281 1 84.19 160 ARG A N 1
ATOM 1243 C CA . ARG A 1 160 ? 33.125 -10.68 19.672 1 84.19 160 ARG A CA 1
ATOM 1244 C C . ARG A 1 160 ? 33.719 -9.555 20.516 1 84.19 160 ARG A C 1
ATOM 1246 O O . ARG A 1 160 ? 33.25 -9.258 21.594 1 84.19 160 ARG A O 1
ATOM 1253 N N . GLN A 1 161 ? 34.781 -8.914 20.047 1 81 161 GLN A N 1
ATOM 1254 C CA . GLN A 1 161 ? 35.438 -7.848 20.797 1 81 161 GLN A CA 1
ATOM 1255 C C . GLN A 1 161 ? 34.938 -6.477 20.359 1 81 161 GLN A C 1
ATOM 1257 O O . GLN A 1 161 ? 35.531 -5.449 20.719 1 81 161 GLN A O 1
ATOM 1262 N N . GLY A 1 162 ? 33.906 -6.516 19.531 1 84.75 162 GLY A N 1
ATOM 1263 C CA . GLY A 1 162 ? 33.312 -5.262 19.125 1 84.75 162 GLY A CA 1
ATOM 1264 C C . GLY A 1 162 ? 33.781 -4.773 17.781 1 84.75 162 GLY A C 1
ATOM 1265 O O . GLY A 1 162 ? 33.344 -3.736 17.281 1 84.75 162 GLY A O 1
ATOM 1266 N N . GLY A 1 163 ? 34.719 -5.465 17.156 1 89.19 163 GLY A N 1
ATOM 1267 C CA . GLY A 1 163 ? 35.188 -5.133 15.82 1 89.19 163 GLY A CA 1
ATOM 1268 C C . GLY A 1 163 ? 34.406 -5.836 14.727 1 89.19 163 GLY A C 1
ATOM 1269 O O . GLY A 1 163 ? 33.281 -6.332 14.969 1 89.19 163 GLY A O 1
ATOM 1270 N N . TYR A 1 164 ? 35.031 -5.734 13.453 1 92.12 164 TYR A N 1
ATOM 1271 C CA . TYR A 1 164 ? 34.344 -6.34 12.312 1 92.12 164 TYR A CA 1
ATOM 1272 C C . TYR A 1 164 ? 35.312 -7.039 11.391 1 92.12 164 TYR A C 1
ATOM 1274 O O . TYR A 1 164 ? 36.406 -6.531 11.148 1 92.12 164 TYR A O 1
ATOM 1282 N N . TRP A 1 165 ? 34.969 -8.18 10.992 1 91.75 165 TRP A N 1
ATOM 1283 C CA . TRP A 1 165 ? 35.688 -8.883 9.945 1 91.75 165 TRP A CA 1
ATOM 1284 C C . TRP A 1 165 ? 35.094 -8.586 8.57 1 91.75 165 TRP A C 1
ATOM 1286 O O . TRP A 1 165 ? 33.875 -8.547 8.422 1 91.75 165 TRP A O 1
ATOM 1296 N N . ILE A 1 166 ? 35.969 -8.344 7.57 1 91.94 166 ILE A N 1
ATOM 1297 C CA . ILE A 1 166 ? 35.531 -7.992 6.223 1 91.94 166 ILE A CA 1
ATOM 1298 C C . ILE A 1 166 ? 36.062 -9.023 5.223 1 91.94 166 ILE A C 1
ATOM 1300 O O . ILE A 1 166 ? 37.281 -9.234 5.121 1 91.94 166 ILE A O 1
ATOM 1304 N N . GLY A 1 167 ? 35.156 -9.688 4.539 1 91.44 167 GLY A N 1
ATOM 1305 C CA . GLY A 1 167 ? 35.5 -10.547 3.418 1 91.44 167 GLY A CA 1
ATOM 1306 C C . GLY A 1 167 ? 35.344 -9.859 2.074 1 91.44 167 GLY A C 1
ATOM 1307 O O . GLY A 1 167 ? 34.281 -9.297 1.775 1 91.44 167 GLY A O 1
ATOM 1308 N N . SER A 1 168 ? 36.406 -9.891 1.278 1 87.25 168 SER A N 1
ATOM 1309 C CA . SER A 1 168 ? 36.406 -9.195 -0.002 1 87.25 168 SER A CA 1
ATOM 1310 C C . SER A 1 168 ? 37.094 -10.031 -1.089 1 87.25 168 SER A C 1
ATOM 1312 O O . SER A 1 168 ? 37.438 -11.18 -0.856 1 87.25 168 SER A O 1
ATOM 1314 N N . ASP A 1 169 ? 37.156 -9.391 -2.242 1 78.75 169 ASP A N 1
ATOM 1315 C CA . ASP A 1 169 ? 37.844 -10.055 -3.355 1 78.75 169 ASP A CA 1
ATOM 1316 C C . ASP A 1 169 ? 39.344 -9.961 -3.221 1 78.75 169 ASP A C 1
ATOM 1318 O O . ASP A 1 169 ? 40.094 -10.625 -3.953 1 78.75 169 ASP A O 1
ATOM 1322 N N . ILE A 1 170 ? 39.812 -9.172 -2.232 1 74.56 170 ILE A N 1
ATOM 1323 C CA . ILE A 1 170 ? 41.25 -9.055 -2.029 1 74.56 170 ILE A CA 1
ATOM 1324 C C . ILE A 1 170 ? 41.656 -9.75 -0.729 1 74.56 170 ILE A C 1
ATOM 1326 O O . ILE A 1 170 ? 42.75 -9.5 -0.187 1 74.56 170 ILE A O 1
ATOM 1330 N N . GLY A 1 171 ? 40.719 -10.508 -0.226 1 80.94 171 GLY A N 1
ATOM 1331 C CA . GLY A 1 171 ? 41.062 -11.289 0.951 1 80.94 171 GLY A CA 1
ATOM 1332 C C . GLY A 1 171 ? 40.25 -10.914 2.174 1 80.94 171 GLY A C 1
ATOM 1333 O O . GLY A 1 171 ? 39.062 -10.641 2.064 1 80.94 171 GLY A O 1
ATOM 1334 N N . LEU A 1 172 ? 40.938 -11.125 3.385 1 87.94 172 LEU A N 1
ATOM 1335 C CA . LEU A 1 172 ? 40.281 -10.891 4.68 1 87.94 172 LEU A CA 1
ATOM 1336 C C . LEU A 1 172 ? 40.906 -9.664 5.363 1 87.94 172 LEU A C 1
ATOM 1338 O O . LEU A 1 172 ? 42.125 -9.453 5.301 1 87.94 172 LEU A O 1
ATOM 1342 N N . SER A 1 173 ? 40.031 -8.859 5.895 1 86.56 173 SER A N 1
ATOM 1343 C CA . SER A 1 173 ? 40.469 -7.715 6.684 1 86.56 173 SER A CA 1
ATOM 1344 C C . SER A 1 173 ? 39.719 -7.641 8.016 1 86.56 173 SER A C 1
ATOM 1346 O O . SER A 1 173 ? 38.688 -8.273 8.18 1 86.56 173 SER A O 1
ATOM 1348 N N . HIS A 1 174 ? 40.344 -7.02 8.969 1 89.12 174 HIS A N 1
ATOM 1349 C CA . HIS A 1 174 ? 39.719 -6.805 10.273 1 89.12 174 HIS A CA 1
ATOM 1350 C C . HIS A 1 174 ? 39.75 -5.332 10.664 1 89.12 174 HIS A C 1
ATOM 1352 O O . HIS A 1 174 ? 40.781 -4.664 10.5 1 89.12 174 HIS A O 1
ATOM 1358 N N . ILE A 1 175 ? 38.594 -4.867 11.055 1 86.25 175 ILE A N 1
ATOM 1359 C CA . ILE A 1 175 ? 38.469 -3.52 11.602 1 86.25 175 ILE A CA 1
ATOM 1360 C C . ILE A 1 175 ? 38.281 -3.59 13.117 1 86.25 175 ILE A C 1
ATOM 1362 O O . ILE A 1 175 ? 37.406 -4.312 13.602 1 86.25 175 ILE A O 1
ATOM 1366 N N . ASP A 1 176 ? 39 -2.732 13.836 1 85.38 176 ASP A N 1
ATOM 1367 C CA . ASP A 1 176 ? 38.938 -2.764 15.289 1 85.38 176 ASP A CA 1
ATOM 1368 C C . ASP A 1 176 ? 37.656 -2.061 15.789 1 85.38 176 ASP A C 1
ATOM 1370 O O . ASP A 1 176 ? 36.969 -1.405 15.008 1 85.38 176 ASP A O 1
ATOM 1374 N N . SER A 1 177 ? 37.375 -2.176 17.094 1 83 177 SER A N 1
ATOM 1375 C CA . SER A 1 177 ? 36.156 -1.666 17.719 1 83 177 SER A CA 1
ATOM 1376 C C . SER A 1 177 ? 36.094 -0.145 17.641 1 83 177 SER A C 1
ATOM 1378 O O . SER A 1 177 ? 35.031 0.436 17.625 1 83 177 SER A O 1
ATOM 1380 N N . ASP A 1 178 ? 37.25 0.522 17.625 1 76.56 178 ASP A N 1
ATOM 1381 C CA . ASP A 1 178 ? 37.281 1.98 17.562 1 76.56 178 ASP A CA 1
ATOM 1382 C C . ASP A 1 178 ? 37.188 2.469 16.125 1 76.56 178 ASP A C 1
ATOM 1384 O O . ASP A 1 178 ? 37.094 3.674 15.875 1 76.56 178 ASP A O 1
ATOM 1388 N N . LEU A 1 179 ? 37.125 1.527 15.141 1 75.56 179 LEU A N 1
ATOM 1389 C CA . LEU A 1 179 ? 36.969 1.779 13.719 1 75.56 179 LEU A CA 1
ATOM 1390 C C . LEU A 1 179 ? 38.125 2.621 13.18 1 75.56 179 LEU A C 1
ATOM 1392 O O . LEU A 1 179 ? 37.938 3.354 12.203 1 75.56 179 LEU A O 1
ATOM 1396 N N . LYS A 1 180 ? 39.312 2.684 13.789 1 75.81 180 LYS A N 1
ATOM 1397 C CA . LYS A 1 180 ? 40.438 3.514 13.359 1 75.81 180 LYS A CA 1
ATOM 1398 C C . LYS A 1 180 ? 41.531 2.662 12.766 1 75.81 180 LYS A C 1
ATOM 1400 O O . LYS A 1 180 ? 42.312 3.135 11.93 1 75.81 180 LYS A O 1
ATOM 1405 N N . HIS A 1 181 ? 41.594 1.403 13.234 1 77.75 181 HIS A N 1
ATOM 1406 C CA . HIS A 1 181 ? 42.688 0.557 12.781 1 77.75 181 HIS A CA 1
ATOM 1407 C C . HIS A 1 181 ? 42.188 -0.624 11.961 1 77.75 181 HIS A C 1
ATOM 1409 O O . HIS A 1 181 ? 41.156 -1.231 12.312 1 77.75 181 HIS A O 1
ATOM 1415 N N . THR A 1 182 ? 42.75 -0.806 10.742 1 80.69 182 THR A N 1
ATOM 1416 C CA . THR A 1 182 ? 42.406 -1.921 9.875 1 80.69 182 THR A CA 1
ATOM 1417 C C . THR A 1 182 ? 43.594 -2.818 9.625 1 80.69 182 THR A C 1
ATOM 1419 O O . THR A 1 182 ? 44.719 -2.33 9.461 1 80.69 182 THR A O 1
ATOM 1422 N N . ARG A 1 183 ? 43.531 -4.117 9.828 1 81.5 183 ARG A N 1
ATOM 1423 C CA . ARG A 1 183 ? 44.531 -5.117 9.461 1 81.5 183 ARG A CA 1
ATOM 1424 C C . ARG A 1 183 ? 44.062 -5.945 8.273 1 81.5 183 ARG A C 1
ATOM 1426 O O . ARG A 1 183 ? 42.938 -6.445 8.25 1 81.5 183 ARG A O 1
ATOM 1433 N N . GLN A 1 184 ? 44.875 -6.07 7.211 1 81 184 GLN A N 1
ATOM 1434 C CA . GLN A 1 184 ? 44.531 -6.832 6.02 1 81 184 GLN A CA 1
ATOM 1435 C C . GLN A 1 184 ? 45.312 -8.141 5.945 1 81 184 GLN A C 1
ATOM 1437 O O . GLN A 1 184 ? 46.5 -8.172 6.262 1 81 184 GLN A O 1
ATOM 1442 N N . PHE A 1 185 ? 44.531 -9.195 5.641 1 77.5 185 PHE A N 1
ATOM 1443 C CA . PHE A 1 185 ? 45.125 -10.5 5.367 1 77.5 185 PHE A CA 1
ATOM 1444 C C . PHE A 1 185 ? 44.969 -10.875 3.902 1 77.5 185 PHE A C 1
ATOM 1446 O O . PHE A 1 185 ? 43.844 -10.867 3.385 1 77.5 185 PHE A O 1
ATOM 1453 N N . PHE A 1 186 ? 45.875 -10.883 2.988 1 63.62 186 PHE A N 1
ATOM 1454 C CA . PHE A 1 186 ? 45.719 -10.875 1.538 1 63.62 186 PHE A CA 1
ATOM 1455 C C . PHE A 1 186 ? 45.594 -12.297 1.001 1 63.62 186 PHE A C 1
ATOM 1457 O O . PHE A 1 186 ? 44.781 -12.547 0.118 1 63.62 186 PHE A O 1
ATOM 1464 N N . VAL A 1 187 ? 46.531 -13.211 1.065 1 63.03 187 VAL A N 1
ATOM 1465 C CA . VAL A 1 187 ? 46.562 -14.422 0.243 1 63.03 187 VAL A CA 1
ATOM 1466 C C . VAL A 1 187 ? 46.656 -15.648 1.137 1 63.03 187 VAL A C 1
ATOM 1468 O O . VAL A 1 187 ? 47.438 -15.648 2.105 1 63.03 187 VAL A O 1
ATOM 1471 N N . PHE A 1 188 ? 45.562 -16.578 0.809 1 71.44 188 PHE A N 1
ATOM 1472 C CA . PHE A 1 188 ? 45.594 -17.891 1.458 1 71.44 188 PHE A CA 1
ATOM 1473 C C . PHE A 1 188 ? 46.094 -18.953 0.502 1 71.44 188 PHE A C 1
ATOM 1475 O O . PHE A 1 188 ? 45.5 -19.188 -0.55 1 71.44 188 PHE A O 1
ATOM 1482 N N . CYS A 1 189 ? 47.219 -19.469 0.739 1 67.88 189 CYS A N 1
ATOM 1483 C CA . CYS A 1 189 ? 47.781 -20.438 -0.2 1 67.88 189 CYS A CA 1
ATOM 1484 C C . CYS A 1 189 ? 47.719 -21.844 0.382 1 67.88 189 CYS A C 1
ATOM 1486 O O . CYS A 1 189 ? 47.906 -22.031 1.584 1 67.88 189 CYS A O 1
ATOM 1488 N N . GLN A 1 190 ? 47.281 -22.734 -0.47 1 65.75 190 GLN A N 1
ATOM 1489 C CA . GLN A 1 190 ? 47.344 -24.141 -0.137 1 65.75 190 GLN A CA 1
ATOM 1490 C C . GLN A 1 190 ? 48.781 -24.672 -0.278 1 65.75 190 GLN A C 1
ATOM 1492 O O . GLN A 1 190 ? 49.656 -23.984 -0.806 1 65.75 190 GLN A O 1
ATOM 1497 N N . ASP A 1 191 ? 49 -25.891 0.274 1 61.78 191 ASP A N 1
ATOM 1498 C CA . ASP A 1 191 ? 50.281 -26.531 0.191 1 61.78 191 ASP A CA 1
ATOM 1499 C C . ASP A 1 191 ? 50.688 -26.781 -1.263 1 61.78 191 ASP A C 1
ATOM 1501 O O . ASP A 1 191 ? 51.875 -26.75 -1.598 1 61.78 191 ASP A O 1
ATOM 1505 N N . ASN A 1 192 ? 49.719 -26.906 -2.094 1 61.03 192 ASN A N 1
ATOM 1506 C CA . ASN A 1 192 ? 50.031 -27.203 -3.49 1 61.03 192 ASN A CA 1
ATOM 1507 C C . ASN A 1 192 ? 50.281 -25.938 -4.289 1 61.03 192 ASN A C 1
ATOM 1509 O O . ASN A 1 192 ? 50.5 -26 -5.504 1 61.03 192 ASN A O 1
ATOM 1513 N N . GLY A 1 193 ? 50.281 -24.766 -3.633 1 61.12 193 GLY A N 1
ATOM 1514 C CA . GLY A 1 193 ? 50.625 -23.516 -4.305 1 61.12 193 GLY A CA 1
ATOM 1515 C C . GLY A 1 193 ? 49.406 -22.75 -4.785 1 61.12 193 GLY A C 1
ATOM 1516 O O . GLY A 1 193 ? 49.531 -21.594 -5.227 1 61.12 193 GLY A O 1
ATOM 1517 N N . THR A 1 194 ? 48.281 -23.391 -4.75 1 63.19 194 THR A N 1
ATOM 1518 C CA . THR A 1 194 ? 47.094 -22.688 -5.168 1 63.19 194 THR A CA 1
ATOM 1519 C C . THR A 1 194 ? 46.688 -21.641 -4.125 1 63.19 194 THR A C 1
ATOM 1521 O O . THR A 1 194 ? 46.5 -21.969 -2.949 1 63.19 194 THR A O 1
ATOM 1524 N N . CYS A 1 195 ? 46.688 -20.406 -4.535 1 66.06 195 CYS A N 1
ATOM 1525 C CA . CYS A 1 195 ? 46.344 -19.328 -3.607 1 66.06 195 CYS A CA 1
ATOM 1526 C C . CYS A 1 195 ? 45.031 -18.672 -3.975 1 66.06 195 CYS A C 1
ATOM 1528 O O . CYS A 1 195 ? 44.656 -18.625 -5.148 1 66.06 195 CYS A O 1
ATOM 1530 N N . SER A 1 196 ? 44.188 -18.531 -2.982 1 67.69 196 SER A N 1
ATOM 1531 C CA . SER A 1 196 ? 42.938 -17.781 -3.16 1 67.69 196 SER A CA 1
ATOM 1532 C C . SER A 1 196 ? 43 -16.438 -2.426 1 67.69 196 SER A C 1
ATOM 1534 O O . SER A 1 196 ? 43.594 -16.344 -1.348 1 67.69 196 SER A O 1
ATOM 1536 N N . SER A 1 197 ? 42.5 -15.461 -3.117 1 67.44 197 SER A N 1
ATOM 1537 C CA . SER A 1 197 ? 42.438 -14.156 -2.477 1 67.44 197 SER A CA 1
ATOM 1538 C C . SER A 1 197 ? 41.031 -13.766 -2.104 1 67.44 197 SER A C 1
ATOM 1540 O O . SER A 1 197 ? 40.812 -12.867 -1.284 1 67.44 197 SER A O 1
ATOM 1542 N N . GLN A 1 198 ? 40.031 -14.562 -2.533 1 79.06 198 GLN A N 1
ATOM 1543 C CA . GLN A 1 198 ? 38.656 -14.133 -2.312 1 79.06 198 GLN A CA 1
ATOM 1544 C C . GLN A 1 198 ? 38.094 -14.781 -1.062 1 79.06 198 GLN A C 1
ATOM 1546 O O . GLN A 1 198 ? 38.25 -15.984 -0.845 1 79.06 198 GLN A O 1
ATOM 1551 N N . THR A 1 199 ? 37.531 -14.023 -0.2 1 87.31 199 THR A N 1
ATOM 1552 C CA . THR A 1 199 ? 36.781 -14.492 0.955 1 87.31 199 THR A CA 1
ATOM 1553 C C . THR A 1 199 ? 35.312 -14.141 0.815 1 87.31 199 THR A C 1
ATOM 1555 O O . THR A 1 199 ? 34.938 -12.977 0.918 1 87.31 199 THR A O 1
ATOM 1558 N N . ARG A 1 200 ? 34.531 -15.133 0.694 1 89.62 200 ARG A N 1
ATOM 1559 C CA . ARG A 1 200 ? 33.125 -14.891 0.392 1 89.62 200 ARG A CA 1
ATOM 1560 C C . ARG A 1 200 ? 32.25 -15.039 1.644 1 89.62 200 ARG A C 1
ATOM 1562 O O . ARG A 1 200 ? 31.219 -14.391 1.765 1 89.62 200 ARG A O 1
ATOM 1569 N N . ALA A 1 201 ? 32.656 -15.914 2.525 1 93.44 201 ALA A N 1
ATOM 1570 C CA . ALA A 1 201 ? 31.906 -16.156 3.742 1 93.44 201 ALA A CA 1
ATOM 1571 C C . ALA A 1 201 ? 32.812 -16.203 4.965 1 93.44 201 ALA A C 1
ATOM 1573 O O . ALA A 1 201 ? 33.938 -16.672 4.879 1 93.44 201 ALA A O 1
ATOM 1574 N N . ILE A 1 202 ? 32.281 -15.688 6.086 1 93.56 202 ILE A N 1
ATOM 1575 C CA . ILE A 1 202 ? 33 -15.672 7.348 1 93.56 202 ILE A CA 1
ATOM 1576 C C . ILE A 1 202 ? 32.125 -16.203 8.469 1 93.56 202 ILE A C 1
ATOM 1578 O O . ILE A 1 202 ? 30.969 -15.789 8.602 1 93.56 202 ILE A O 1
ATOM 1582 N N . LEU A 1 203 ? 32.625 -17.125 9.18 1 94.12 203 LEU A N 1
ATOM 1583 C CA . LEU A 1 203 ? 31.938 -17.609 10.383 1 94.12 203 LEU A CA 1
ATOM 1584 C C . LEU A 1 203 ? 32.906 -17.641 11.562 1 94.12 203 LEU A C 1
ATOM 1586 O O . LEU A 1 203 ? 33.969 -18.266 11.492 1 94.12 203 LEU A O 1
ATOM 1590 N N . GLN A 1 204 ? 32.5 -16.969 12.555 1 90.5 204 GLN A N 1
ATOM 1591 C CA . GLN A 1 204 ? 33.312 -16.984 13.758 1 90.5 204 GLN A CA 1
ATOM 1592 C C . GLN A 1 204 ? 32.906 -18.094 14.703 1 90.5 204 GLN A C 1
ATOM 1594 O O . GLN A 1 204 ? 31.719 -18.188 15.086 1 90.5 204 GLN A O 1
ATOM 1599 N N . GLU A 1 205 ? 33.781 -18.828 15.078 1 88.31 205 GLU A N 1
ATOM 1600 C CA . GLU A 1 205 ? 33.531 -19.953 15.992 1 88.31 205 GLU A CA 1
ATOM 1601 C C . GLU A 1 205 ? 33.594 -19.484 17.438 1 88.31 205 GLU A C 1
ATOM 1603 O O . GLU A 1 205 ? 34 -18.375 17.734 1 88.31 205 GLU A O 1
ATOM 1608 N N . LYS A 1 206 ? 33.156 -20.375 18.359 1 82.75 206 LYS A N 1
ATOM 1609 C CA . LYS A 1 206 ? 33.094 -20.062 19.781 1 82.75 206 LYS A CA 1
ATOM 1610 C C . LYS A 1 206 ? 34.469 -19.844 20.359 1 82.75 206 LYS A C 1
ATOM 1612 O O . LYS A 1 206 ? 34.656 -19.047 21.281 1 82.75 206 LYS A O 1
ATOM 1617 N N . ASP A 1 207 ? 35.469 -20.531 19.859 1 80.5 207 ASP A N 1
ATOM 1618 C CA . ASP A 1 207 ? 36.844 -20.422 20.375 1 80.5 207 ASP A CA 1
ATOM 1619 C C . ASP A 1 207 ? 37.562 -19.203 19.812 1 80.5 207 ASP A C 1
ATOM 1621 O O . ASP A 1 207 ? 38.75 -18.984 20.094 1 80.5 207 ASP A O 1
ATOM 1625 N N . GLY A 1 208 ? 36.875 -18.453 19 1 82.12 208 GLY A N 1
ATOM 1626 C CA . GLY A 1 208 ? 37.438 -17.25 18.422 1 82.12 208 GLY A CA 1
ATOM 1627 C C . GLY A 1 208 ? 38.062 -17.469 17.047 1 82.12 208 GLY A C 1
ATOM 1628 O O . GLY A 1 208 ? 38.375 -16.5 16.359 1 82.12 208 GLY A O 1
ATOM 1629 N N . SER A 1 209 ? 38.188 -18.688 16.719 1 88.69 209 SER A N 1
ATOM 1630 C CA . SER A 1 209 ? 38.688 -18.969 15.375 1 88.69 209 SER A CA 1
ATOM 1631 C C . SER A 1 209 ? 37.656 -18.609 14.312 1 88.69 209 SER A C 1
ATOM 1633 O O . SER A 1 209 ? 36.5 -18.391 14.625 1 88.69 209 SER A O 1
ATOM 1635 N N . LEU A 1 210 ? 38.25 -18.406 13.07 1 92.44 210 LEU A N 1
ATOM 1636 C CA . LEU A 1 210 ? 37.375 -18.078 11.961 1 92.44 210 LEU A CA 1
ATOM 1637 C C . LEU A 1 210 ? 37.375 -19.203 10.93 1 92.44 210 LEU A C 1
ATOM 1639 O O . LEU A 1 210 ? 38.375 -19.812 10.664 1 92.44 210 LEU A O 1
ATOM 1643 N N . LEU A 1 211 ? 36.25 -19.484 10.5 1 93 211 LEU A N 1
ATOM 1644 C CA . LEU A 1 211 ? 36.094 -20.281 9.289 1 93 211 LEU A CA 1
ATOM 1645 C C . LEU A 1 211 ? 35.781 -19.391 8.086 1 93 211 LEU A C 1
ATOM 1647 O O . LEU A 1 211 ? 34.875 -18.578 8.133 1 93 211 LEU A O 1
ATOM 1651 N N . LEU A 1 212 ? 36.625 -19.516 7.062 1 92.31 212 LEU A N 1
ATOM 1652 C CA . LEU A 1 212 ? 36.5 -18.688 5.871 1 92.31 212 LEU A CA 1
ATOM 1653 C C . LEU A 1 212 ? 36.094 -19.531 4.66 1 92.31 212 LEU A C 1
ATOM 1655 O O . LEU A 1 212 ? 36.719 -20.547 4.375 1 92.31 212 LEU A O 1
ATOM 1659 N N . GLY A 1 213 ? 35 -19.109 4.023 1 92 213 GLY A N 1
ATOM 1660 C CA . GLY A 1 213 ? 34.656 -19.688 2.736 1 92 213 GLY A CA 1
ATOM 1661 C C . GLY A 1 213 ? 35.312 -18.984 1.566 1 92 213 GLY A C 1
ATOM 1662 O O . GLY A 1 213 ? 35.125 -17.766 1.389 1 92 213 GLY A O 1
ATOM 1663 N N . THR A 1 214 ? 36.062 -19.703 0.839 1 85.75 214 THR A N 1
ATOM 1664 C CA . THR A 1 214 ? 36.75 -19.141 -0.315 1 85.75 214 THR A CA 1
ATOM 1665 C C . THR A 1 214 ? 36.375 -19.875 -1.594 1 85.75 214 THR A C 1
ATOM 1667 O O . THR A 1 214 ? 35.562 -20.828 -1.555 1 85.75 214 THR A O 1
ATOM 1670 N N . ASP A 1 215 ? 36.875 -19.406 -2.697 1 76.38 215 ASP A N 1
ATOM 1671 C CA . ASP A 1 215 ? 36.594 -20.031 -3.982 1 76.38 215 ASP A CA 1
ATOM 1672 C C . ASP A 1 215 ? 37.312 -21.375 -4.117 1 76.38 215 ASP A C 1
ATOM 1674 O O . ASP A 1 215 ? 36.906 -22.234 -4.902 1 76.38 215 ASP A O 1
ATOM 1678 N N . LYS A 1 216 ? 38.344 -21.547 -3.287 1 78.81 216 LYS A N 1
ATOM 1679 C CA . LYS A 1 216 ? 39.156 -22.75 -3.428 1 78.81 216 LYS A CA 1
ATOM 1680 C C . LYS A 1 216 ? 38.969 -23.672 -2.236 1 78.81 216 LYS A C 1
ATOM 1682 O O . LYS A 1 216 ? 39.719 -24.656 -2.076 1 78.81 216 LYS A O 1
ATOM 1687 N N . GLY A 1 217 ? 38.062 -23.281 -1.403 1 83.25 217 GLY A N 1
ATOM 1688 C CA . GLY A 1 217 ? 37.781 -24.188 -0.31 1 83.25 217 GLY A CA 1
ATOM 1689 C C . GLY A 1 217 ? 37.594 -23.484 1.021 1 83.25 217 GLY A C 1
ATOM 1690 O O . GLY A 1 217 ? 37.406 -22.266 1.063 1 83.25 217 GLY A O 1
ATOM 1691 N N . LEU A 1 218 ? 37.594 -24.375 2.092 1 89.5 218 LEU A N 1
ATOM 1692 C CA . LEU A 1 218 ? 37.375 -23.891 3.453 1 89.5 218 LEU A CA 1
ATOM 1693 C C . LEU A 1 218 ? 38.688 -23.672 4.172 1 89.5 218 LEU A C 1
ATOM 1695 O O . LEU A 1 218 ? 39.594 -24.531 4.145 1 89.5 218 LEU A O 1
ATOM 1699 N N . VAL A 1 219 ? 38.812 -22.469 4.781 1 89.44 219 VAL A N 1
ATOM 1700 C CA . VAL A 1 219 ? 40.062 -22.094 5.484 1 89.44 219 VAL A CA 1
ATOM 1701 C C . VAL A 1 219 ? 39.719 -21.766 6.941 1 89.44 219 VAL A C 1
ATOM 1703 O O . VAL A 1 219 ? 38.719 -21.141 7.234 1 89.44 219 VAL A O 1
ATOM 1706 N N . ARG A 1 220 ? 40.531 -22.203 7.824 1 89.81 220 ARG A N 1
ATOM 1707 C CA . ARG A 1 220 ? 40.406 -21.859 9.242 1 89.81 220 ARG A CA 1
ATOM 1708 C C . ARG A 1 220 ? 41.5 -20.891 9.656 1 89.81 220 ARG A C 1
ATOM 1710 O O . ARG A 1 220 ? 42.688 -21.078 9.312 1 89.81 220 ARG A O 1
ATOM 1717 N N . TYR A 1 221 ? 41.125 -19.828 10.219 1 88.38 221 TYR A N 1
ATOM 1718 C CA . TYR A 1 221 ? 42.031 -18.859 10.805 1 88.38 221 TYR A CA 1
ATOM 1719 C C . TYR A 1 221 ? 42.062 -18.984 12.328 1 88.38 221 TYR A C 1
ATOM 1721 O O . TYR A 1 221 ? 41.031 -18.906 12.977 1 88.38 221 TYR A O 1
ATOM 1729 N N . SER A 1 222 ? 43.219 -19.234 12.875 1 82.94 222 SER A N 1
ATOM 1730 C CA . SER A 1 222 ? 43.438 -19.234 14.328 1 82.94 222 SER A CA 1
ATOM 1731 C C . SER A 1 222 ? 44.031 -17.922 14.805 1 82.94 222 SER A C 1
ATOM 1733 O O . SER A 1 222 ? 45.188 -17.625 14.484 1 82.94 222 SER A O 1
ATOM 1735 N N . PRO A 1 223 ? 43.281 -17.188 15.516 1 74.88 223 PRO A N 1
ATOM 1736 C CA . PRO A 1 223 ? 43.812 -15.898 15.953 1 74.88 223 PRO A CA 1
ATOM 1737 C C . PRO A 1 223 ? 45.031 -16.031 16.828 1 74.88 223 PRO A C 1
ATOM 1739 O O . PRO A 1 223 ? 45.875 -15.125 16.859 1 74.88 223 PRO A O 1
ATOM 1742 N N . ASP A 1 224 ? 45.25 -17.156 17.656 1 73.62 224 ASP A N 1
ATOM 1743 C CA . ASP A 1 224 ? 46.344 -17.344 18.562 1 73.62 224 ASP A CA 1
ATOM 1744 C C . ASP A 1 224 ? 47.688 -17.453 17.812 1 73.62 224 ASP A C 1
ATOM 1746 O O . ASP A 1 224 ? 48.688 -16.859 18.203 1 73.62 224 ASP A O 1
ATOM 1750 N N . ASN A 1 225 ? 47.688 -18.156 16.75 1 74.94 225 ASN A N 1
ATOM 1751 C CA . ASN A 1 225 ? 48.938 -18.344 16 1 74.94 225 ASN A CA 1
ATOM 1752 C C . ASN A 1 225 ? 48.906 -17.562 14.695 1 74.94 225 ASN A C 1
ATOM 1754 O O . ASN A 1 225 ? 49.906 -17.578 13.961 1 74.94 225 ASN A O 1
ATOM 1758 N N . GLN A 1 226 ? 47.875 -16.812 14.461 1 76.81 226 GLN A N 1
ATOM 1759 C CA . GLN A 1 226 ? 47.688 -16.016 13.25 1 76.81 226 GLN A CA 1
ATOM 1760 C C . GLN A 1 226 ? 47.969 -16.844 12 1 76.81 226 GLN A C 1
ATOM 1762 O O . GLN A 1 226 ? 48.688 -16.375 11.094 1 76.81 226 GLN A O 1
ATOM 1767 N N . LYS A 1 227 ? 47.625 -18.109 12.07 1 81.25 227 LYS A N 1
ATOM 1768 C CA . LYS A 1 227 ? 47.875 -19 10.945 1 81.25 227 LYS A CA 1
ATOM 1769 C C . LYS A 1 227 ? 46.594 -19.391 10.234 1 81.25 227 LYS A C 1
ATOM 1771 O O . LYS A 1 227 ? 45.562 -19.594 10.883 1 81.25 227 LYS A O 1
ATOM 1776 N N . PHE A 1 228 ? 46.656 -19.422 8.883 1 86.5 228 PHE A N 1
ATOM 1777 C CA . PHE A 1 228 ? 45.562 -19.891 8.031 1 86.5 228 PHE A CA 1
ATOM 1778 C C . PHE A 1 228 ? 45.812 -21.344 7.594 1 86.5 228 PHE A C 1
ATOM 1780 O O . PHE A 1 228 ? 46.906 -21.688 7.137 1 86.5 228 PHE A O 1
ATOM 1787 N N . THR A 1 229 ? 44.812 -22.234 7.844 1 83.56 229 THR A N 1
ATOM 1788 C CA . THR A 1 229 ? 44.906 -23.641 7.461 1 83.56 229 THR A CA 1
ATOM 1789 C C . THR A 1 229 ? 43.719 -24.062 6.617 1 83.56 229 THR A C 1
ATOM 1791 O O . THR A 1 229 ? 42.562 -23.828 6.996 1 83.56 229 THR A O 1
ATOM 1794 N N . TYR A 1 230 ? 44 -24.641 5.457 1 86.5 230 TYR A N 1
ATOM 1795 C CA . TYR A 1 230 ? 42.938 -25.203 4.641 1 86.5 230 TYR A CA 1
ATOM 1796 C C . TYR A 1 230 ? 42.375 -26.484 5.258 1 86.5 230 TYR A C 1
ATOM 1798 O O . TYR A 1 230 ? 43.156 -27.328 5.727 1 86.5 230 TYR A O 1
ATOM 1806 N N . ILE A 1 231 ? 41.125 -26.594 5.289 1 84.31 231 ILE A N 1
ATOM 1807 C CA . ILE A 1 231 ? 40.5 -27.812 5.773 1 84.31 231 ILE A CA 1
ATOM 1808 C C . ILE A 1 231 ? 40.25 -28.766 4.605 1 84.31 231 ILE A C 1
ATOM 1810 O O . ILE A 1 231 ? 39.594 -28.422 3.635 1 84.31 231 ILE A O 1
ATOM 1814 N N . HIS A 1 232 ? 40.875 -29.953 4.715 1 79.25 232 HIS A N 1
ATOM 1815 C CA . HIS A 1 232 ? 40.75 -30.953 3.656 1 79.25 232 HIS A CA 1
ATOM 1816 C C . HIS A 1 232 ? 39.844 -32.094 4.09 1 79.25 232 HIS A C 1
ATOM 1818 O O . HIS A 1 232 ? 39.875 -32.5 5.254 1 79.25 232 HIS A O 1
ATOM 1824 N N . PHE A 1 233 ? 38.906 -32.406 3.264 1 73.81 233 PHE A N 1
ATOM 1825 C CA . PHE A 1 233 ? 38 -33.5 3.566 1 73.81 233 PHE A CA 1
ATOM 1826 C C . PHE A 1 233 ? 38.312 -34.719 2.689 1 73.81 233 PHE A C 1
ATOM 1828 O O . PHE A 1 233 ? 38.688 -34.562 1.529 1 73.81 233 PHE A O 1
ATOM 1835 N N . LYS A 1 234 ? 38.656 -36.156 3.236 1 56.25 234 LYS A N 1
ATOM 1836 C CA . LYS A 1 234 ? 38.906 -37.406 2.525 1 56.25 234 LYS A CA 1
ATOM 1837 C C . LYS A 1 234 ? 37.656 -37.906 1.823 1 56.25 234 LYS A C 1
ATOM 1839 O O . LYS A 1 234 ? 36.812 -38.531 2.451 1 56.25 234 LYS A O 1
ATOM 1844 N N . THR A 1 235 ? 36.844 -37.375 1.202 1 50.81 235 THR A N 1
ATOM 1845 C CA . THR A 1 235 ? 35.719 -38.031 0.583 1 50.81 235 THR A CA 1
ATOM 1846 C C . THR A 1 235 ? 36.188 -38.875 -0.606 1 50.81 235 THR A C 1
ATOM 1848 O O . THR A 1 235 ? 37.188 -38.562 -1.237 1 50.81 235 THR A O 1
ATOM 1851 N N . SER A 1 236 ? 35.875 -40.406 -0.615 1 43.5 236 SER A N 1
ATOM 1852 C CA . SER A 1 236 ? 36.188 -41.344 -1.683 1 43.5 236 SER A CA 1
ATOM 1853 C C . SER A 1 236 ? 36.312 -40.625 -3.027 1 43.5 236 SER A C 1
ATOM 1855 O O . SER A 1 236 ? 36.938 -41.125 -3.955 1 43.5 236 SER A O 1
ATOM 1857 N N . ALA A 1 237 ? 35.188 -40.25 -3.525 1 42.66 237 ALA A N 1
ATOM 1858 C CA . ALA A 1 237 ? 35.312 -39.594 -4.828 1 42.66 237 ALA A CA 1
ATOM 1859 C C . ALA A 1 237 ? 36.219 -38.375 -4.746 1 42.66 237 ALA A C 1
ATOM 1861 O O . ALA A 1 237 ? 36.5 -37.875 -3.654 1 42.66 237 ALA A O 1
ATOM 1862 N N . GLN A 1 238 ? 36.281 -37.625 -5.766 1 40.12 238 GLN A N 1
ATOM 1863 C CA . GLN A 1 238 ? 37.156 -36.5 -6.121 1 40.12 238 GLN A CA 1
ATOM 1864 C C . GLN A 1 238 ? 37.25 -35.5 -4.98 1 40.12 238 GLN A C 1
ATOM 1866 O O . GLN A 1 238 ? 38.312 -35.312 -4.391 1 40.12 238 GLN A O 1
ATOM 1871 N N . ASN A 1 239 ? 37 -34.031 -5.332 1 46.31 239 ASN A N 1
ATOM 1872 C CA . ASN A 1 239 ? 37.406 -32.625 -5.395 1 46.31 239 ASN A CA 1
ATOM 1873 C C . ASN A 1 239 ? 36.938 -31.844 -4.172 1 46.31 239 ASN A C 1
ATOM 1875 O O . ASN A 1 239 ? 35.906 -32.188 -3.59 1 46.31 239 ASN A O 1
ATOM 1879 N N . ASN A 1 240 ? 37.875 -31.016 -3.496 1 59.81 240 ASN A N 1
ATOM 1880 C CA . ASN A 1 240 ? 37.781 -29.828 -2.65 1 59.81 240 ASN A CA 1
ATOM 1881 C C . ASN A 1 240 ? 36.5 -29.062 -2.916 1 59.81 240 ASN A C 1
ATOM 1883 O O . ASN A 1 240 ? 36.062 -28.953 -4.062 1 59.81 240 ASN A O 1
ATOM 1887 N N . ILE A 1 241 ? 35.688 -28.953 -1.711 1 77.88 241 ILE A N 1
ATOM 1888 C CA . ILE A 1 241 ? 34.531 -28.062 -1.819 1 77.88 241 ILE A CA 1
ATOM 1889 C C . ILE A 1 241 ? 34.969 -26.719 -2.365 1 77.88 241 ILE A C 1
ATOM 1891 O O . ILE A 1 241 ? 35.781 -26.016 -1.741 1 77.88 241 ILE A O 1
ATOM 1895 N N . GLU A 1 242 ? 34.75 -26.484 -3.57 1 74.75 242 GLU A N 1
ATOM 1896 C CA . GLU A 1 242 ? 35.094 -25.203 -4.145 1 74.75 242 GLU A CA 1
ATOM 1897 C C . GLU A 1 242 ? 33.875 -24.281 -4.258 1 74.75 242 GLU A C 1
ATOM 1899 O O . GLU A 1 242 ? 32.75 -24.75 -4.141 1 74.75 242 GLU A O 1
ATOM 1904 N N . GLY A 1 243 ? 34.156 -23.031 -4.277 1 81.19 243 GLY A N 1
ATOM 1905 C CA . GLY A 1 243 ? 33.125 -22.031 -4.512 1 81.19 243 GLY A CA 1
ATOM 1906 C C . GLY A 1 243 ? 32.188 -21.859 -3.338 1 81.19 243 GLY A C 1
ATOM 1907 O O . GLY A 1 243 ? 30.969 -21.906 -3.508 1 81.19 243 GLY A O 1
ATOM 1908 N N . ILE A 1 244 ? 32.719 -21.828 -2.17 1 89.25 244 ILE A N 1
ATOM 1909 C CA . ILE A 1 244 ? 31.906 -21.688 -0.968 1 89.25 244 ILE A CA 1
ATOM 1910 C C . ILE A 1 244 ? 31.281 -20.297 -0.914 1 89.25 244 ILE A C 1
ATOM 1912 O O . ILE A 1 244 ? 31.984 -19.297 -1.056 1 89.25 244 ILE A O 1
ATOM 1916 N N . ARG A 1 245 ? 29.969 -20.281 -0.739 1 89.75 245 ARG A N 1
ATOM 1917 C CA . ARG A 1 245 ? 29.25 -19.016 -0.749 1 89.75 245 ARG A CA 1
ATOM 1918 C C . ARG A 1 245 ? 28.641 -18.719 0.622 1 89.75 245 ARG A C 1
ATOM 1920 O O . ARG A 1 245 ? 28.391 -17.562 0.96 1 89.75 245 ARG A O 1
ATOM 1927 N N . ALA A 1 246 ? 28.422 -19.75 1.378 1 93.94 246 ALA A N 1
ATOM 1928 C CA . ALA A 1 246 ? 27.75 -19.547 2.66 1 93.94 246 ALA A CA 1
ATOM 1929 C C . ALA A 1 246 ? 28.234 -20.547 3.701 1 93.94 246 ALA A C 1
ATOM 1931 O O . ALA A 1 246 ? 28.516 -21.703 3.375 1 93.94 246 ALA A O 1
ATOM 1932 N N . LEU A 1 247 ? 28.312 -20.125 4.941 1 95 247 LEU A N 1
ATOM 1933 C CA . LEU A 1 247 ? 28.609 -20.938 6.113 1 95 247 LEU A CA 1
ATOM 1934 C C . LEU A 1 247 ? 27.594 -20.688 7.223 1 95 247 LEU A C 1
ATOM 1936 O O . LEU A 1 247 ? 27.234 -19.547 7.5 1 95 247 LEU A O 1
ATOM 1940 N N . TYR A 1 248 ? 27.141 -21.766 7.793 1 95.06 248 TYR A N 1
ATOM 1941 C CA . TYR A 1 248 ? 26.156 -21.625 8.859 1 95.06 248 TYR A CA 1
ATOM 1942 C C . TYR A 1 248 ? 26.297 -22.75 9.883 1 95.06 248 TYR A C 1
ATOM 1944 O O . TYR A 1 248 ? 26.359 -23.922 9.523 1 95.06 248 TYR A O 1
ATOM 1952 N N . ARG A 1 249 ? 26.359 -22.359 11.078 1 93.75 249 ARG A N 1
ATOM 1953 C CA . ARG A 1 249 ? 26.359 -23.312 12.18 1 93.75 249 ARG A CA 1
ATOM 1954 C C . ARG A 1 249 ? 24.969 -23.438 12.805 1 93.75 249 ARG A C 1
ATOM 1956 O O . ARG A 1 249 ? 24.422 -22.453 13.312 1 93.75 249 ARG A O 1
ATOM 1963 N N . ASP A 1 250 ? 24.422 -24.578 12.805 1 91.62 250 ASP A N 1
ATOM 1964 C CA . ASP A 1 250 ? 23.078 -24.719 13.328 1 91.62 250 ASP A CA 1
ATOM 1965 C C . ASP A 1 250 ? 23.094 -24.984 14.836 1 91.62 250 ASP A C 1
ATOM 1967 O O . ASP A 1 250 ? 24.156 -25 15.453 1 91.62 250 ASP A O 1
ATOM 1971 N N . SER A 1 251 ? 21.953 -25.156 15.492 1 89.44 251 SER A N 1
ATOM 1972 C CA . SER A 1 251 ? 21.797 -25.297 16.938 1 89.44 251 SER A CA 1
ATOM 1973 C C . SER A 1 251 ? 22.328 -26.641 17.422 1 89.44 251 SER A C 1
ATOM 1975 O O . SER A 1 251 ? 22.672 -26.797 18.594 1 89.44 251 SER A O 1
ATOM 1977 N N . LYS A 1 252 ? 22.438 -27.594 16.516 1 89.12 252 LYS A N 1
ATOM 1978 C CA . LYS A 1 252 ? 23 -28.906 16.875 1 89.12 252 LYS A CA 1
ATOM 1979 C C . LYS A 1 252 ? 24.516 -28.906 16.75 1 89.12 252 LYS A C 1
ATOM 1981 O O . LYS A 1 252 ? 25.172 -29.906 17.094 1 89.12 252 LYS A O 1
ATOM 1986 N N . GLY A 1 253 ? 25.016 -27.875 16.219 1 90.25 253 GLY A N 1
ATOM 1987 C CA . GLY A 1 253 ? 26.469 -27.734 16.078 1 90.25 253 GLY A CA 1
ATOM 1988 C C . GLY A 1 253 ? 26.984 -28.156 14.711 1 90.25 253 GLY A C 1
ATOM 1989 O O . GLY A 1 253 ? 28.188 -28.156 14.477 1 90.25 253 GLY A O 1
ATOM 1990 N N . TYR A 1 254 ? 26.141 -28.516 13.805 1 93.62 254 TYR A N 1
ATOM 1991 C CA . TYR A 1 254 ? 26.562 -28.875 12.461 1 93.62 254 TYR A CA 1
ATOM 1992 C C . TYR A 1 254 ? 26.953 -27.625 11.664 1 93.62 254 TYR A C 1
ATOM 1994 O O . TYR A 1 254 ? 26.312 -26.578 11.797 1 93.62 254 TYR A O 1
ATOM 2002 N N . LEU A 1 255 ? 28.016 -27.766 10.945 1 94.44 255 LEU A N 1
ATOM 2003 C CA . LEU A 1 255 ? 28.406 -26.672 10.047 1 94.44 255 LEU A CA 1
ATOM 2004 C C . LEU A 1 255 ? 27.875 -26.922 8.641 1 94.44 255 LEU A C 1
ATOM 2006 O O . LEU A 1 255 ? 28.312 -27.828 7.949 1 94.44 255 LEU A O 1
ATOM 2010 N N . TRP A 1 256 ? 27 -26.141 8.18 1 95.25 256 TRP A N 1
ATOM 2011 C CA . TRP A 1 256 ? 26.438 -26.219 6.84 1 95.25 256 TRP A CA 1
ATOM 2012 C C . TRP A 1 256 ? 27.203 -25.344 5.863 1 95.25 256 TRP A C 1
ATOM 2014 O O . TRP A 1 256 ? 27.594 -24.219 6.203 1 95.25 256 TRP A O 1
ATOM 2024 N N . ILE A 1 257 ? 27.453 -25.859 4.691 1 94.75 257 ILE A N 1
ATOM 2025 C CA . ILE A 1 257 ? 28.234 -25.172 3.67 1 94.75 257 ILE A CA 1
ATOM 2026 C C . ILE A 1 257 ? 27.438 -25.094 2.373 1 94.75 257 ILE A C 1
ATOM 2028 O O . ILE A 1 257 ? 27.062 -26.109 1.797 1 94.75 257 ILE A O 1
ATOM 2032 N N . GLY A 1 258 ? 27.172 -23.891 1.978 1 93.44 258 GLY A N 1
ATOM 2033 C CA . GLY A 1 258 ? 26.578 -23.656 0.67 1 93.44 258 GLY A CA 1
ATOM 2034 C C . GLY A 1 258 ? 27.609 -23.312 -0.398 1 93.44 258 GLY A C 1
ATOM 2035 O O . GLY A 1 258 ? 28.562 -22.594 -0.138 1 93.44 258 GLY A O 1
ATOM 2036 N N . THR A 1 259 ? 27.375 -23.844 -1.58 1 88.62 259 THR A N 1
ATOM 2037 C CA . THR A 1 259 ? 28.359 -23.656 -2.633 1 88.62 259 THR A CA 1
ATOM 2038 C C . THR A 1 259 ? 27.719 -23.047 -3.877 1 88.62 259 THR A C 1
ATOM 2040 O O . THR A 1 259 ? 26.484 -22.969 -3.971 1 88.62 259 THR A O 1
ATOM 2043 N N . ALA A 1 260 ? 28.562 -22.641 -4.73 1 79.31 260 ALA A N 1
ATOM 2044 C CA . ALA A 1 260 ? 28.109 -22.062 -5.992 1 79.31 260 ALA A CA 1
ATOM 2045 C C . ALA A 1 260 ? 27.672 -23.156 -6.973 1 79.31 260 ALA A C 1
ATOM 2047 O O . ALA A 1 260 ? 26.766 -22.938 -7.777 1 79.31 260 ALA A O 1
ATOM 2048 N N . SER A 1 261 ? 28.391 -24.344 -6.902 1 73 261 SER A N 1
ATOM 2049 C CA . SER A 1 261 ? 28.156 -25.297 -7.984 1 73 261 SER A CA 1
ATOM 2050 C C . SER A 1 261 ? 28.125 -26.734 -7.473 1 73 261 SER A C 1
ATOM 2052 O O . SER A 1 261 ? 28.125 -27.672 -8.258 1 73 261 SER A O 1
ATOM 2054 N N . SER A 1 262 ? 28.172 -26.906 -6.219 1 79.81 262 SER A N 1
ATOM 2055 C CA . SER A 1 262 ? 28.266 -28.281 -5.73 1 79.81 262 SER A CA 1
ATOM 2056 C C . SER A 1 262 ? 27.141 -28.578 -4.75 1 79.81 262 SER A C 1
ATOM 2058 O O . SER A 1 262 ? 27.141 -29.641 -4.113 1 79.81 262 SER A O 1
ATOM 2060 N N . GLY A 1 263 ? 26.312 -27.703 -4.637 1 87.75 263 GLY A N 1
ATOM 2061 C CA . GLY A 1 263 ? 25.188 -27.953 -3.746 1 87.75 263 GLY A CA 1
ATOM 2062 C C . GLY A 1 263 ? 25.484 -27.609 -2.299 1 87.75 263 GLY A C 1
ATOM 2063 O O . GLY A 1 263 ? 26.125 -26.594 -2.01 1 87.75 263 GLY A O 1
ATOM 2064 N N . VAL A 1 264 ? 24.938 -28.484 -1.374 1 93.75 264 VAL A N 1
ATOM 2065 C CA . VAL A 1 264 ? 25.047 -28.203 0.052 1 93.75 264 VAL A CA 1
ATOM 2066 C C . VAL A 1 264 ? 25.75 -29.359 0.757 1 93.75 264 VAL A C 1
ATOM 2068 O O . VAL A 1 264 ? 25.453 -30.531 0.48 1 93.75 264 VAL A O 1
ATOM 2071 N N . PHE A 1 265 ? 26.672 -29 1.613 1 93.19 265 PHE A N 1
ATOM 2072 C CA . PHE A 1 265 ? 27.359 -29.953 2.473 1 93.19 265 PHE A CA 1
ATOM 2073 C C . PHE A 1 265 ? 27.156 -29.609 3.941 1 93.19 265 PHE A C 1
ATOM 2075 O O . PHE A 1 265 ? 26.719 -28.5 4.27 1 93.19 265 PHE A O 1
ATOM 2082 N N . TYR A 1 266 ? 27.328 -30.516 4.785 1 93.31 266 TYR A N 1
ATOM 2083 C CA . TYR A 1 266 ? 27.422 -30.203 6.207 1 93.31 266 TYR A CA 1
ATOM 2084 C C . TYR A 1 266 ? 28.453 -31.078 6.902 1 93.31 266 TYR A C 1
ATOM 2086 O O . TYR A 1 266 ? 28.75 -32.188 6.441 1 93.31 266 TYR A O 1
ATOM 2094 N N . ILE A 1 267 ? 29.031 -30.547 7.922 1 92.25 267 ILE A N 1
ATOM 2095 C CA . ILE A 1 267 ? 30.031 -31.234 8.734 1 92.25 267 ILE A CA 1
ATOM 2096 C C . ILE A 1 267 ? 29.469 -31.469 10.141 1 92.25 267 ILE A C 1
ATOM 2098 O O . ILE A 1 267 ? 29 -30.531 10.797 1 92.25 267 ILE A O 1
ATOM 2102 N N . THR A 1 268 ? 29.531 -32.656 10.547 1 91.5 268 THR A N 1
ATOM 2103 C CA . THR A 1 268 ? 29.047 -33 11.875 1 91.5 268 THR A CA 1
ATOM 2104 C C . THR A 1 268 ? 30.094 -32.656 12.93 1 91.5 268 THR A C 1
ATOM 2106 O O . THR A 1 268 ? 31.188 -32.188 12.602 1 91.5 268 THR A O 1
ATOM 2109 N N . LEU A 1 269 ? 29.719 -32.844 14.18 1 87.81 269 LEU A N 1
ATOM 2110 C CA . LEU A 1 269 ? 30.594 -32.5 15.305 1 87.81 269 LEU A CA 1
ATOM 2111 C C . LEU A 1 269 ? 31.859 -33.344 15.281 1 87.81 269 LEU A C 1
ATOM 2113 O O . LEU A 1 269 ? 32.906 -32.906 15.75 1 87.81 269 LEU A O 1
ATOM 2117 N N . ASP A 1 270 ? 31.766 -34.531 14.719 1 83.5 270 ASP A N 1
ATOM 2118 C CA . ASP A 1 270 ? 32.906 -35.406 14.648 1 83.5 270 ASP A CA 1
ATOM 2119 C C . ASP A 1 270 ? 33.812 -35.062 13.469 1 83.5 270 ASP A C 1
ATOM 2121 O O . ASP A 1 270 ? 34.812 -35.75 13.211 1 83.5 270 ASP A O 1
ATOM 2125 N N . GLY A 1 271 ? 33.469 -34.062 12.727 1 82.88 271 GLY A N 1
ATOM 2126 C CA . GLY A 1 271 ? 34.312 -33.562 11.648 1 82.88 271 GLY A CA 1
ATOM 2127 C C . GLY A 1 271 ? 34.062 -34.281 10.328 1 82.88 271 GLY A C 1
ATOM 2128 O O . GLY A 1 271 ? 34.844 -34.125 9.383 1 82.88 271 GLY A O 1
ATOM 2129 N N . LYS A 1 272 ? 33.062 -35.062 10.242 1 87.81 272 LYS A N 1
ATOM 2130 C CA . LYS A 1 272 ? 32.781 -35.812 9.008 1 87.81 272 LYS A CA 1
ATOM 2131 C C . LYS A 1 272 ? 31.938 -34.969 8.062 1 87.81 272 LYS A C 1
ATOM 2133 O O . LYS A 1 272 ? 31.016 -34.25 8.492 1 87.81 272 LYS A O 1
ATOM 2138 N N . LEU A 1 273 ? 32.312 -34.969 6.77 1 90.62 273 LEU A N 1
ATOM 2139 C CA . LEU A 1 273 ? 31.625 -34.25 5.727 1 90.62 273 LEU A CA 1
ATOM 2140 C C . LEU A 1 273 ? 30.5 -35.094 5.129 1 90.62 273 LEU A C 1
ATOM 2142 O O . LEU A 1 273 ? 30.703 -36.25 4.77 1 90.62 273 LEU A O 1
ATOM 2146 N N . HIS A 1 274 ? 29.328 -34.594 5.098 1 89.69 274 HIS A N 1
ATOM 2147 C CA . HIS A 1 274 ? 28.156 -35.25 4.531 1 89.69 274 HIS A CA 1
ATOM 2148 C C . HIS A 1 274 ? 27.5 -34.375 3.455 1 89.69 274 HIS A C 1
ATOM 2150 O O . HIS A 1 274 ? 27.594 -33.156 3.508 1 89.69 274 HIS A O 1
ATOM 2156 N N . GLN A 1 275 ? 26.953 -34.969 2.449 1 90.81 275 GLN A N 1
ATOM 2157 C CA . GLN A 1 275 ? 26.125 -34.312 1.44 1 90.81 275 GLN A CA 1
ATOM 2158 C C . GLN A 1 275 ? 24.844 -35.094 1.166 1 90.81 275 GLN A C 1
ATOM 2160 O O . GLN A 1 275 ? 24.875 -36.094 0.443 1 90.81 275 GLN A O 1
ATOM 2165 N N . PRO A 1 276 ? 23.828 -34.688 1.68 1 88.81 276 PRO A N 1
ATOM 2166 C CA . PRO A 1 276 ? 22.562 -35.406 1.389 1 88.81 276 PRO A CA 1
ATOM 2167 C C . PRO A 1 276 ? 22.25 -35.438 -0.105 1 88.81 276 PRO A C 1
ATOM 2169 O O . PRO A 1 276 ? 22.5 -34.469 -0.823 1 88.81 276 PRO A O 1
ATOM 2172 N N . GLU A 1 277 ? 21.625 -36.469 -0.568 1 87.38 277 GLU A N 1
ATOM 2173 C CA . GLU A 1 277 ? 21.297 -36.625 -1.977 1 87.38 277 GLU A CA 1
ATOM 2174 C C . GLU A 1 277 ? 20.344 -35.531 -2.465 1 87.38 277 GLU A C 1
ATOM 2176 O O . GLU A 1 277 ? 20.453 -35.094 -3.609 1 87.38 277 GLU A O 1
ATOM 2181 N N . SER A 1 278 ? 19.531 -35.156 -1.618 1 87.88 278 SER A N 1
ATOM 2182 C CA . SER A 1 278 ? 18.531 -34.156 -1.983 1 87.88 278 SER A CA 1
ATOM 2183 C C . SER A 1 278 ? 19.156 -32.781 -2.098 1 87.88 278 SER A C 1
ATOM 2185 O O . SER A 1 278 ? 18.531 -31.844 -2.617 1 87.88 278 SER A O 1
ATOM 2187 N N . LEU A 1 279 ? 20.406 -32.656 -1.717 1 91.81 279 LEU A N 1
ATOM 2188 C CA . LEU A 1 279 ? 21.031 -31.344 -1.724 1 91.81 279 LEU A CA 1
ATOM 2189 C C . LEU A 1 279 ? 22.234 -31.328 -2.656 1 91.81 279 LEU A C 1
ATOM 2191 O O . LEU A 1 279 ? 23.062 -30.422 -2.566 1 91.81 279 LEU A O 1
ATOM 2195 N N . LYS A 1 280 ? 22.297 -32.281 -3.438 1 88.25 280 LYS A N 1
ATOM 2196 C CA . LYS A 1 280 ? 23.312 -32.281 -4.484 1 88.25 280 LYS A CA 1
ATOM 2197 C C . LYS A 1 280 ? 22.953 -31.266 -5.574 1 88.25 280 LYS A C 1
ATOM 2199 O O . LYS A 1 280 ? 21.812 -30.828 -5.68 1 88.25 280 LYS A O 1
ATOM 2204 N N . GLN A 1 281 ? 23.922 -30.938 -6.281 1 77.62 281 GLN A N 1
ATOM 2205 C CA . GLN A 1 281 ? 23.766 -29.875 -7.273 1 77.62 281 GLN A CA 1
ATOM 2206 C C . GLN A 1 281 ? 22.703 -30.234 -8.312 1 77.62 281 GLN A C 1
ATOM 2208 O O . GLN A 1 281 ? 22 -29.375 -8.812 1 77.62 281 GLN A O 1
ATOM 2213 N N . ASP A 1 282 ? 22.688 -31.5 -8.641 1 72.88 282 ASP A N 1
ATOM 2214 C CA . ASP A 1 282 ? 21.797 -31.938 -9.711 1 72.88 282 ASP A CA 1
ATOM 2215 C C . ASP A 1 282 ? 20.453 -32.406 -9.148 1 72.88 282 ASP A C 1
ATOM 2217 O O . ASP A 1 282 ? 19.625 -32.938 -9.875 1 72.88 282 ASP A O 1
ATOM 2221 N N . SER A 1 283 ? 20.312 -32.25 -7.938 1 82.12 283 SER A N 1
ATOM 2222 C CA . SER A 1 283 ? 19.047 -32.656 -7.336 1 82.12 283 SER A CA 1
ATOM 2223 C C . SER A 1 283 ? 17.891 -31.812 -7.844 1 82.12 283 SER A C 1
ATOM 2225 O O . SER A 1 283 ? 18.094 -30.688 -8.312 1 82.12 283 SER A O 1
ATOM 2227 N N . PRO A 1 284 ? 16.719 -32.344 -7.816 1 76.06 284 PRO A N 1
ATOM 2228 C CA . PRO A 1 284 ? 15.547 -31.578 -8.242 1 76.06 284 PRO A CA 1
ATOM 2229 C C . PRO A 1 284 ? 15.289 -30.359 -7.363 1 76.06 284 PRO A C 1
ATOM 2231 O O . PRO A 1 284 ? 14.508 -29.484 -7.738 1 76.06 284 PRO A O 1
ATOM 2234 N N . PHE A 1 285 ? 15.922 -30.297 -6.297 1 78.88 285 PHE A N 1
ATOM 2235 C CA . PHE A 1 285 ? 15.703 -29.172 -5.391 1 78.88 285 PHE A CA 1
ATOM 2236 C C . PHE A 1 285 ? 16.688 -28.047 -5.68 1 78.88 285 PHE A C 1
ATOM 2238 O O . PHE A 1 285 ? 16.297 -26.875 -5.707 1 78.88 285 PHE A O 1
ATOM 2245 N N . ILE A 1 286 ? 17.859 -28.344 -5.867 1 79.31 286 ILE A N 1
ATOM 2246 C CA . ILE A 1 286 ? 18.875 -27.312 -6.086 1 79.31 286 ILE A CA 1
ATOM 2247 C C . ILE A 1 286 ? 18.891 -26.906 -7.559 1 79.31 286 ILE A C 1
ATOM 2249 O O . ILE A 1 286 ? 19.078 -25.734 -7.887 1 79.31 286 ILE A O 1
ATOM 2253 N N . ARG A 1 287 ? 18.703 -27.875 -8.445 1 75.12 287 ARG A N 1
ATOM 2254 C CA . ARG A 1 287 ? 18.594 -27.656 -9.883 1 75.12 287 ARG A CA 1
ATOM 2255 C C . ARG A 1 287 ? 19.766 -26.812 -10.406 1 75.12 287 ARG A C 1
ATOM 2257 O O . ARG A 1 287 ? 19.547 -25.828 -11.117 1 75.12 287 ARG A O 1
ATOM 2264 N N . TYR A 1 288 ? 20.969 -27 -9.828 1 69.44 288 TYR A N 1
ATOM 2265 C CA . TYR A 1 288 ? 22.219 -26.406 -10.266 1 69.44 288 TYR A CA 1
ATOM 2266 C C . TYR A 1 288 ? 22.281 -24.938 -9.883 1 69.44 288 TYR A C 1
ATOM 2268 O O . TYR A 1 288 ? 23 -24.141 -10.508 1 69.44 288 TYR A O 1
ATOM 2276 N N . HIS A 1 289 ? 21.484 -24.562 -8.992 1 75.62 289 HIS A N 1
ATOM 2277 C CA . HIS A 1 289 ? 21.547 -23.188 -8.508 1 75.62 289 HIS A CA 1
ATOM 2278 C C . HIS A 1 289 ? 22.516 -23.062 -7.336 1 75.62 289 HIS A C 1
ATOM 2280 O O . HIS A 1 289 ? 22.797 -24.047 -6.656 1 75.62 289 HIS A O 1
ATOM 2286 N N . SER A 1 290 ? 22.969 -21.812 -7.152 1 80.12 290 SER A N 1
ATOM 2287 C CA . SER A 1 290 ? 23.875 -21.594 -6.027 1 80.12 290 SER A CA 1
ATOM 2288 C C . SER A 1 290 ? 23.109 -21.453 -4.719 1 80.12 290 SER A C 1
ATOM 2290 O O . SER A 1 290 ? 21.938 -21.078 -4.715 1 80.12 290 SER A O 1
ATOM 2292 N N . VAL A 1 291 ? 23.75 -21.828 -3.66 1 89.5 291 VAL A N 1
ATOM 2293 C CA . VAL A 1 291 ? 23.188 -21.688 -2.316 1 89.5 291 VAL A CA 1
ATOM 2294 C C . VAL A 1 291 ? 23.938 -20.594 -1.554 1 89.5 291 VAL A C 1
ATOM 2296 O O . VAL A 1 291 ? 25.141 -20.734 -1.275 1 89.5 291 VAL A O 1
ATOM 2299 N N . ASN A 1 292 ? 23.141 -19.609 -1.15 1 86.5 292 ASN A N 1
ATOM 2300 C CA . ASN A 1 292 ? 23.844 -18.422 -0.662 1 86.5 292 ASN A CA 1
ATOM 2301 C C . ASN A 1 292 ? 23.484 -18.125 0.791 1 86.5 292 ASN A C 1
ATOM 2303 O O . ASN A 1 292 ? 24.078 -17.234 1.409 1 86.5 292 ASN A O 1
ATOM 2307 N N . SER A 1 293 ? 22.578 -18.812 1.339 1 91.62 293 SER A N 1
ATOM 2308 C CA . SER A 1 293 ? 22.188 -18.438 2.693 1 91.62 293 SER A CA 1
ATOM 2309 C C . SER A 1 293 ? 21.469 -19.578 3.402 1 91.62 293 SER A C 1
ATOM 2311 O O . SER A 1 293 ? 20.891 -20.453 2.752 1 91.62 293 SER A O 1
ATOM 2313 N N . PHE A 1 294 ? 21.578 -19.562 4.746 1 94.75 294 PHE A N 1
ATOM 2314 C CA . PHE A 1 294 ? 20.922 -20.516 5.633 1 94.75 294 PHE A CA 1
ATOM 2315 C C . PHE A 1 294 ? 20.297 -19.797 6.828 1 94.75 294 PHE A C 1
ATOM 2317 O O . PHE A 1 294 ? 20.766 -18.734 7.23 1 94.75 294 PHE A O 1
ATOM 2324 N N . VAL A 1 295 ? 19.234 -20.344 7.316 1 94.44 295 VAL A N 1
ATOM 2325 C CA . VAL A 1 295 ? 18.703 -19.875 8.586 1 94.44 295 VAL A CA 1
ATOM 2326 C C . VAL A 1 295 ? 17.891 -20.984 9.25 1 94.44 295 VAL A C 1
ATOM 2328 O O . VAL A 1 295 ? 17.234 -21.781 8.57 1 94.44 295 VAL A O 1
ATOM 2331 N N . GLU A 1 296 ? 18.047 -21.062 10.461 1 94 296 GLU A N 1
ATOM 2332 C CA . GLU A 1 296 ? 17.266 -22.047 11.227 1 94 296 GLU A CA 1
ATOM 2333 C C . GLU A 1 296 ? 16.062 -21.375 11.883 1 94 296 GLU A C 1
ATOM 2335 O O . GLU A 1 296 ? 16.188 -20.328 12.516 1 94 296 GLU A O 1
ATOM 2340 N N . THR A 1 297 ? 14.906 -21.984 11.727 1 88.81 297 THR A N 1
ATOM 2341 C CA . THR A 1 297 ? 13.703 -21.469 12.375 1 88.81 297 THR A CA 1
ATOM 2342 C C . THR A 1 297 ? 13.641 -21.938 13.828 1 88.81 297 THR A C 1
ATOM 2344 O O . THR A 1 297 ? 14.375 -22.844 14.234 1 88.81 297 THR A O 1
ATOM 2347 N N . PHE A 1 298 ? 12.797 -21.328 14.625 1 83.88 298 PHE A N 1
ATOM 2348 C CA . PHE A 1 298 ? 12.633 -21.719 16.031 1 83.88 298 PHE A CA 1
ATOM 2349 C C . PHE A 1 298 ? 12.016 -23.109 16.141 1 83.88 298 PHE A C 1
ATOM 2351 O O . PHE A 1 298 ? 12.195 -23.781 17.141 1 83.88 298 PHE A O 1
ATOM 2358 N N . SER A 1 299 ? 11.305 -23.5 15.047 1 76.25 299 SER A N 1
ATOM 2359 C CA . SER A 1 299 ? 10.727 -24.828 15.039 1 76.25 299 SER A CA 1
ATOM 2360 C C . SER A 1 299 ? 11.781 -25.891 14.75 1 76.25 299 SER A C 1
ATOM 2362 O O . SER A 1 299 ? 11.531 -27.094 14.891 1 76.25 299 SER A O 1
ATOM 2364 N N . GLY A 1 300 ? 12.984 -25.469 14.305 1 82.44 300 GLY A N 1
ATOM 2365 C CA . GLY A 1 300 ? 14.086 -26.391 14.094 1 82.44 300 GLY A CA 1
ATOM 2366 C C . GLY A 1 300 ? 14.328 -26.703 12.625 1 82.44 300 GLY A C 1
ATOM 2367 O O . GLY A 1 300 ? 15.273 -27.422 12.289 1 82.44 300 GLY A O 1
ATOM 2368 N N . ALA A 1 301 ? 13.508 -26.234 11.805 1 87.38 301 ALA A N 1
ATOM 2369 C CA . ALA A 1 301 ? 13.727 -26.438 10.375 1 87.38 301 ALA A CA 1
ATOM 2370 C C . ALA A 1 301 ? 14.859 -25.562 9.859 1 87.38 301 ALA A C 1
ATOM 2372 O O . ALA A 1 301 ? 15.07 -24.453 10.367 1 87.38 301 ALA A O 1
ATOM 2373 N N . LEU A 1 302 ? 15.633 -26.109 8.969 1 93.5 302 LEU A N 1
ATOM 2374 C CA . LEU A 1 302 ? 16.672 -25.312 8.32 1 93.5 302 LEU A CA 1
ATOM 2375 C C . LEU A 1 302 ? 16.203 -24.797 6.965 1 93.5 302 LEU A C 1
ATOM 2377 O O . LEU A 1 302 ? 15.844 -25.578 6.086 1 93.5 302 LEU A O 1
ATOM 2381 N N . TRP A 1 303 ? 16.188 -23.547 6.832 1 92.25 303 TRP A N 1
ATOM 2382 C CA . TRP A 1 303 ? 15.836 -22.922 5.555 1 92.25 303 TRP A CA 1
ATOM 2383 C C . TRP A 1 303 ? 17.078 -22.688 4.711 1 92.25 303 TRP A C 1
ATOM 2385 O O . TRP A 1 303 ? 18.109 -22.234 5.23 1 92.25 303 TRP A O 1
ATOM 2395 N N . ILE A 1 304 ? 17 -23.031 3.488 1 93.19 304 ILE A N 1
ATOM 2396 C CA . ILE A 1 304 ? 18.094 -22.906 2.535 1 93.19 304 ILE A CA 1
ATOM 2397 C C . ILE A 1 304 ? 17.703 -21.938 1.417 1 93.19 304 ILE A C 1
ATOM 2399 O O . ILE A 1 304 ? 16.703 -22.172 0.715 1 93.19 304 ILE A O 1
ATOM 2403 N N . GLY A 1 305 ? 18.484 -20.875 1.295 1 90 305 GLY A N 1
ATOM 2404 C CA . GLY A 1 305 ? 18.234 -19.922 0.235 1 90 305 GLY A CA 1
ATOM 2405 C C . GLY A 1 305 ? 19.062 -20.156 -1.005 1 90 305 GLY A C 1
ATOM 2406 O O . GLY A 1 305 ? 20.297 -20.203 -0.932 1 90 305 GLY A O 1
ATOM 2407 N N . THR A 1 306 ? 18.391 -20.312 -2.156 1 83 306 THR A N 1
ATOM 2408 C CA . THR A 1 306 ? 19.078 -20.5 -3.428 1 83 306 THR A CA 1
ATOM 2409 C C . THR A 1 306 ? 18.906 -19.281 -4.328 1 83 306 THR A C 1
ATOM 2411 O O . THR A 1 306 ? 17.984 -18.484 -4.133 1 83 306 THR A O 1
ATOM 2414 N N . ARG A 1 307 ? 19.781 -19.125 -5.191 1 77.81 307 ARG A N 1
ATOM 2415 C CA . ARG A 1 307 ? 19.641 -18.078 -6.207 1 77.81 307 ARG A CA 1
ATOM 2416 C C . ARG A 1 307 ? 18.969 -18.641 -7.461 1 77.81 307 ARG A C 1
ATOM 2418 O O . ARG A 1 307 ? 19.641 -19.078 -8.391 1 77.81 307 ARG A O 1
ATOM 2425 N N . GLY A 1 308 ? 17.688 -18.625 -7.473 1 66.44 308 GLY A N 1
ATOM 2426 C CA . GLY A 1 308 ? 16.969 -19.094 -8.633 1 66.44 308 GLY A CA 1
ATOM 2427 C C . GLY A 1 308 ? 16.125 -20.328 -8.352 1 66.44 308 GLY A C 1
ATOM 2428 O O . GLY A 1 308 ? 15.148 -20.594 -9.055 1 66.44 308 GLY A O 1
ATOM 2429 N N . GLY A 1 309 ? 16.594 -21.125 -7.379 1 67.75 309 GLY A N 1
ATOM 2430 C CA . GLY A 1 309 ? 15.859 -22.344 -7.055 1 67.75 309 GLY A CA 1
ATOM 2431 C C . GLY A 1 309 ? 14.797 -22.141 -5.992 1 67.75 309 GLY A C 1
ATOM 2432 O O . GLY A 1 309 ? 14.047 -23.062 -5.672 1 67.75 309 GLY A O 1
ATOM 2433 N N . GLY A 1 310 ? 14.805 -20.938 -5.445 1 77.06 310 GLY A N 1
ATOM 2434 C CA . GLY A 1 310 ? 13.781 -20.641 -4.457 1 77.06 310 GLY A CA 1
ATOM 2435 C C . GLY A 1 310 ? 14.211 -20.953 -3.037 1 77.06 310 GLY A C 1
ATOM 2436 O O . GLY A 1 310 ? 15.406 -21 -2.746 1 77.06 310 GLY A O 1
ATOM 2437 N N . LEU A 1 311 ? 13.266 -21 -2.104 1 84.62 311 LEU A N 1
ATOM 2438 C CA . LEU A 1 311 ? 13.477 -21.266 -0.683 1 84.62 311 LEU A CA 1
ATOM 2439 C C . LEU A 1 311 ? 13.141 -22.719 -0.344 1 84.62 311 LEU A C 1
ATOM 2441 O O . LEU A 1 311 ? 12.055 -23.203 -0.663 1 84.62 311 LEU A O 1
ATOM 2445 N N . LEU A 1 312 ? 14.141 -23.406 0.3 1 86.81 312 LEU A N 1
ATOM 2446 C CA . LEU A 1 312 ? 13.969 -24.797 0.701 1 86.81 312 LEU A CA 1
ATOM 2447 C C . LEU A 1 312 ? 13.891 -24.922 2.219 1 86.81 312 LEU A C 1
ATOM 2449 O O . LEU A 1 312 ? 14.531 -24.156 2.941 1 86.81 312 LEU A O 1
ATOM 2453 N N . SER A 1 313 ? 13.078 -25.766 2.588 1 88.19 313 SER A N 1
ATOM 2454 C CA . SER A 1 313 ? 13 -26.109 4.004 1 88.19 313 SER A CA 1
ATOM 2455 C C . SER A 1 313 ? 13.406 -27.562 4.246 1 88.19 313 SER A C 1
ATOM 2457 O O . SER A 1 313 ? 12.867 -28.484 3.623 1 88.19 313 SER A O 1
ATOM 2459 N N . LEU A 1 314 ? 14.383 -27.734 5.105 1 90.19 314 LEU A N 1
ATOM 2460 C CA . LEU A 1 314 ? 14.875 -29.062 5.469 1 90.19 314 LEU A CA 1
ATOM 2461 C C . LEU A 1 314 ? 14.484 -29.406 6.902 1 90.19 314 LEU A C 1
ATOM 2463 O O . LEU A 1 314 ? 14.859 -28.703 7.84 1 90.19 314 LEU A O 1
ATOM 2467 N N . ASP A 1 315 ? 13.688 -30.422 6.961 1 85.19 315 ASP A N 1
ATOM 2468 C CA . ASP A 1 315 ? 13.469 -31 8.281 1 85.19 315 ASP A CA 1
ATOM 2469 C C . ASP A 1 315 ? 14.648 -31.875 8.703 1 85.19 315 ASP A C 1
ATOM 2471 O O . ASP A 1 315 ? 14.828 -32.969 8.188 1 85.19 315 ASP A O 1
ATOM 2475 N N . ARG A 1 316 ? 15.328 -31.516 9.664 1 81.19 316 ARG A N 1
ATOM 2476 C CA . ARG A 1 316 ? 16.594 -32.156 10.039 1 81.19 316 ARG A CA 1
ATOM 2477 C C . ARG A 1 316 ? 16.359 -33.469 10.75 1 81.19 316 ARG A C 1
ATOM 2479 O O . ARG A 1 316 ? 17.25 -34.312 10.82 1 81.19 316 ARG A O 1
ATOM 2486 N N . LYS A 1 317 ? 15.141 -33.625 11.188 1 75.94 317 LYS A N 1
ATOM 2487 C CA . LYS A 1 317 ? 14.828 -34.875 11.844 1 75.94 317 LYS A CA 1
ATOM 2488 C C . LYS A 1 317 ? 14.5 -35.969 10.812 1 75.94 317 LYS A C 1
ATOM 2490 O O . LYS A 1 317 ? 15.07 -37.062 10.852 1 75.94 317 LYS A O 1
ATOM 2495 N N . SER A 1 318 ? 13.703 -35.656 9.852 1 74.88 318 SER A N 1
ATOM 2496 C CA . SER A 1 318 ? 13.258 -36.625 8.852 1 74.88 318 SER A CA 1
ATOM 2497 C C . SER A 1 318 ? 14.148 -36.562 7.617 1 74.88 318 SER A C 1
ATOM 2499 O O . SER A 1 318 ? 14.203 -37.531 6.852 1 74.88 318 SER A O 1
ATOM 2501 N N . GLY A 1 319 ? 14.891 -35.469 7.441 1 78.38 319 GLY A N 1
ATOM 2502 C CA . GLY A 1 319 ? 15.688 -35.281 6.238 1 78.38 319 GLY A CA 1
ATOM 2503 C C . GLY A 1 319 ? 14.867 -34.875 5.035 1 78.38 319 GLY A C 1
ATOM 2504 O O . GLY A 1 319 ? 15.398 -34.719 3.932 1 78.38 319 GLY A O 1
ATOM 2505 N N . LYS A 1 320 ? 13.648 -34.75 5.273 1 80.5 320 LYS A N 1
ATOM 2506 C CA . LYS A 1 320 ? 12.75 -34.375 4.18 1 80.5 320 LYS A CA 1
ATOM 2507 C C . LYS A 1 320 ? 12.953 -32.906 3.789 1 80.5 320 LYS A C 1
ATOM 2509 O O . LYS A 1 320 ? 13.078 -32.031 4.652 1 80.5 320 LYS A O 1
ATOM 2514 N N . ILE A 1 321 ? 13.094 -32.688 2.475 1 85 321 ILE A N 1
ATOM 2515 C CA . ILE A 1 321 ? 13.25 -31.359 1.932 1 85 321 ILE A CA 1
ATOM 2516 C C . ILE A 1 321 ? 11.992 -30.953 1.174 1 85 321 ILE A C 1
ATOM 2518 O O . ILE A 1 321 ? 11.367 -31.781 0.507 1 85 321 ILE A O 1
ATOM 2522 N N . SER A 1 322 ? 11.555 -29.75 1.4 1 75.94 322 SER A N 1
ATOM 2523 C CA . SER A 1 322 ? 10.383 -29.219 0.698 1 75.94 322 SER A CA 1
ATOM 2524 C C . SER A 1 322 ? 10.625 -27.797 0.208 1 75.94 322 SER A C 1
ATOM 2526 O O . SER A 1 322 ? 11.453 -27.078 0.768 1 75.94 322 SER A O 1
ATOM 2528 N N . PHE A 1 323 ? 10.055 -27.516 -0.954 1 74.62 323 PHE A N 1
ATOM 2529 C CA . PHE A 1 323 ? 10.07 -26.125 -1.435 1 74.62 323 PHE A CA 1
ATOM 2530 C C . PHE A 1 323 ? 9.094 -25.266 -0.643 1 74.62 323 PHE A C 1
ATOM 2532 O O . PHE A 1 323 ? 7.98 -25.703 -0.336 1 74.62 323 PHE A O 1
ATOM 2539 N N . ILE A 1 324 ? 9.641 -24.266 -0.17 1 69.19 324 ILE A N 1
ATOM 2540 C CA . ILE A 1 324 ? 8.703 -23.281 0.356 1 69.19 324 ILE A CA 1
ATOM 2541 C C . ILE A 1 324 ? 8.25 -22.344 -0.767 1 69.19 324 ILE A C 1
ATOM 2543 O O . ILE A 1 324 ? 9.055 -21.594 -1.315 1 69.19 324 ILE A O 1
ATOM 2547 N N . HIS A 1 325 ? 7.348 -22.797 -1.525 1 53.62 325 HIS A N 1
ATOM 2548 C CA . HIS A 1 325 ? 6.875 -22 -2.652 1 53.62 325 HIS A CA 1
ATOM 2549 C C . HIS A 1 325 ? 5.879 -20.953 -2.199 1 53.62 325 HIS A C 1
ATOM 2551 O O . HIS A 1 325 ? 5.262 -21.078 -1.141 1 53.62 325 HIS A O 1
ATOM 2557 N N . GLN A 1 326 ? 6.016 -19.891 -2.883 1 46.56 326 GLN A N 1
ATOM 2558 C CA . GLN A 1 326 ? 4.906 -18.938 -2.773 1 46.56 326 GLN A CA 1
ATOM 2559 C C . GLN A 1 326 ? 3.562 -19.656 -2.904 1 46.56 326 GLN A C 1
ATOM 2561 O O . GLN A 1 326 ? 3.389 -20.5 -3.779 1 46.56 326 GLN A O 1
ATOM 2566 N N . ASN A 1 327 ? 2.953 -19.859 -1.956 1 39.62 327 ASN A N 1
ATOM 2567 C CA . ASN A 1 327 ? 1.583 -20.312 -2.143 1 39.62 327 ASN A CA 1
ATOM 2568 C C . ASN A 1 327 ? 0.944 -19.688 -3.381 1 39.62 327 ASN A C 1
ATOM 2570 O O . ASN A 1 327 ? 0.883 -18.469 -3.504 1 39.62 327 ASN A O 1
ATOM 2574 N N . GLU A 1 328 ? 0.958 -20.297 -4.445 1 37.56 328 GLU A N 1
ATOM 2575 C CA . GLU A 1 328 ? 0.308 -19.828 -5.664 1 37.56 328 GLU A CA 1
ATOM 2576 C C . GLU A 1 328 ? -0.932 -18.984 -5.348 1 37.56 328 GLU A C 1
ATOM 2578 O O . GLU A 1 328 ? -1.28 -18.078 -6.094 1 37.56 328 GLU A O 1
ATOM 2583 N N . ALA A 1 329 ? -1.705 -19.375 -4.402 1 34.25 329 ALA A N 1
ATOM 2584 C CA . ALA A 1 329 ? -2.996 -18.781 -4.082 1 34.25 329 ALA A CA 1
ATOM 2585 C C . ALA A 1 329 ? -2.818 -17.453 -3.342 1 34.25 329 ALA A C 1
ATOM 2587 O O . ALA A 1 329 ? -3.787 -16.734 -3.113 1 34.25 329 ALA A O 1
ATOM 2588 N N . ALA A 1 330 ? -1.766 -17.156 -2.594 1 34.84 330 ALA A N 1
ATOM 2589 C CA . ALA A 1 330 ? -1.525 -15.914 -1.855 1 34.84 330 ALA A CA 1
ATOM 2590 C C . ALA A 1 330 ? -0.577 -14.992 -2.621 1 34.84 330 ALA A C 1
ATOM 2592 O O . ALA A 1 330 ? 0.634 -15.227 -2.648 1 34.84 330 ALA A O 1
ATOM 2593 N N . PRO A 1 331 ? -1.328 -14.039 -3.254 1 35.28 331 PRO A N 1
ATOM 2594 C CA . PRO A 1 331 ? -0.581 -13.195 -4.191 1 35.28 331 PRO A CA 1
ATOM 2595 C C . PRO A 1 331 ? 0.641 -12.539 -3.547 1 35.28 331 PRO A C 1
ATOM 2597 O O . PRO A 1 331 ? 1.494 -11.992 -4.25 1 35.28 331 PRO A O 1
ATOM 2600 N N . GLU A 1 332 ? 0.78 -12.484 -2.494 1 35.66 332 GLU A N 1
ATOM 2601 C CA . GLU A 1 332 ? 1.885 -11.75 -1.885 1 35.66 332 GLU A CA 1
ATOM 2602 C C . GLU A 1 332 ? 3.143 -12.609 -1.809 1 35.66 332 GLU A C 1
ATOM 2604 O O . GLU A 1 332 ? 4.145 -12.203 -1.214 1 35.66 332 GLU A O 1
ATOM 2609 N N . ASN A 1 333 ? 2.977 -13.766 -2.164 1 37.75 333 ASN A N 1
ATOM 2610 C CA . ASN A 1 333 ? 4.098 -14.617 -1.776 1 37.75 333 ASN A CA 1
ATOM 2611 C C . ASN A 1 333 ? 5.355 -14.281 -2.568 1 37.75 333 ASN A C 1
ATOM 2613 O O . ASN A 1 333 ? 5.277 -13.703 -3.654 1 37.75 333 ASN A O 1
ATOM 2617 N N . LEU A 1 334 ? 6.41 -14.703 -1.971 1 44.25 334 LEU A N 1
ATOM 2618 C CA . LEU A 1 334 ? 7.816 -14.438 -2.236 1 44.25 334 LEU A CA 1
ATOM 2619 C C . LEU A 1 334 ? 8.188 -14.836 -3.66 1 44.25 334 LEU A C 1
ATOM 2621 O O . LEU A 1 334 ? 7.973 -15.984 -4.062 1 44.25 334 LEU A O 1
ATOM 2625 N N . ASP A 1 335 ? 8.008 -14.055 -4.574 1 46.94 335 ASP A N 1
ATOM 2626 C CA . ASP A 1 335 ? 8.797 -14.391 -5.758 1 46.94 335 ASP A CA 1
ATOM 2627 C C . ASP A 1 335 ? 10.18 -14.906 -5.371 1 46.94 335 ASP A C 1
ATOM 2629 O O . ASP A 1 335 ? 11.094 -14.117 -5.117 1 46.94 335 ASP A O 1
ATOM 2633 N N . THR A 1 336 ? 10.148 -16.188 -4.719 1 51.16 336 THR A N 1
ATOM 2634 C CA . THR A 1 336 ? 11.266 -16.844 -4.039 1 51.16 336 THR A CA 1
ATOM 2635 C C . THR A 1 336 ? 12.281 -17.375 -5.047 1 51.16 336 THR A C 1
ATOM 2637 O O . THR A 1 336 ? 12.984 -18.344 -4.773 1 51.16 336 THR A O 1
ATOM 2640 N N . ASP A 1 337 ? 12.234 -16.75 -6.23 1 59.56 337 ASP A N 1
ATOM 2641 C CA . ASP A 1 337 ? 13.141 -17.516 -7.078 1 59.56 337 ASP A CA 1
ATOM 2642 C C . ASP A 1 337 ? 14.594 -17.328 -6.637 1 59.56 337 ASP A C 1
ATOM 2644 O O . ASP A 1 337 ? 15.375 -18.281 -6.66 1 59.56 337 ASP A O 1
ATOM 2648 N N . SER A 1 338 ? 14.75 -16.062 -6.074 1 72.31 338 SER A N 1
ATOM 2649 C CA . SER A 1 338 ? 16.141 -15.852 -5.664 1 72.31 338 SER A CA 1
ATOM 2650 C C . SER A 1 338 ? 16.219 -15.32 -4.238 1 72.31 338 SER A C 1
ATOM 2652 O O . SER A 1 338 ? 15.695 -14.242 -3.941 1 72.31 338 SER A O 1
ATOM 2654 N N . ILE A 1 339 ? 16.734 -16.156 -3.389 1 84.44 339 ILE A N 1
ATOM 2655 C CA . ILE A 1 339 ? 16.938 -15.75 -2.002 1 84.44 339 ILE A CA 1
ATOM 2656 C C . ILE A 1 339 ? 18.391 -15.344 -1.786 1 84.44 339 ILE A C 1
ATOM 2658 O O . ILE A 1 339 ? 19.297 -16.141 -1.98 1 84.44 339 ILE A O 1
ATOM 2662 N N . ARG A 1 340 ? 18.562 -14.18 -1.288 1 83.06 340 ARG A N 1
ATOM 2663 C CA . ARG A 1 340 ? 19.922 -13.68 -1.186 1 83.06 340 ARG A CA 1
ATOM 2664 C C . ARG A 1 340 ? 20.391 -13.633 0.267 1 83.06 340 ARG A C 1
ATOM 2666 O O . ARG A 1 340 ? 21.578 -13.789 0.55 1 83.06 340 ARG A O 1
ATOM 2673 N N . ALA A 1 341 ? 19.469 -13.328 1.12 1 88.94 341 ALA A N 1
ATOM 2674 C CA . ALA A 1 341 ? 19.875 -13.203 2.518 1 88.94 341 ALA A CA 1
ATOM 2675 C C . ALA A 1 341 ? 18.688 -13.445 3.455 1 88.94 341 ALA A C 1
ATOM 2677 O O . ALA A 1 341 ? 17.531 -13.297 3.061 1 88.94 341 ALA A O 1
ATOM 2678 N N . PHE A 1 342 ? 19.109 -13.852 4.684 1 92.38 342 PHE A N 1
ATOM 2679 C CA . PHE A 1 342 ? 18.156 -13.961 5.781 1 92.38 342 PHE A CA 1
ATOM 2680 C C . PHE A 1 342 ? 18.578 -13.086 6.957 1 92.38 342 PHE A C 1
ATOM 2682 O O . PHE A 1 342 ? 19.766 -12.844 7.156 1 92.38 342 PHE A O 1
ATOM 2689 N N . TYR A 1 343 ? 17.625 -12.609 7.602 1 93.38 343 TYR A N 1
ATOM 2690 C CA . TYR A 1 343 ? 17.844 -11.961 8.891 1 93.38 343 TYR A CA 1
ATOM 2691 C C . TYR A 1 343 ? 16.859 -12.469 9.93 1 93.38 343 TYR A C 1
ATOM 2693 O O . TYR A 1 343 ? 15.648 -12.234 9.812 1 93.38 343 TYR A O 1
ATOM 2701 N N . ARG A 1 344 ? 17.344 -13.102 10.859 1 92.56 344 ARG A N 1
ATOM 2702 C CA . ARG A 1 344 ? 16.484 -13.609 11.922 1 92.56 344 ARG A CA 1
ATOM 2703 C C . ARG A 1 344 ? 16.516 -12.688 13.141 1 92.56 344 ARG A C 1
ATOM 2705 O O . ARG A 1 344 ? 17.594 -12.43 13.695 1 92.56 344 ARG A O 1
ATOM 2712 N N . GLU A 1 345 ? 15.414 -12.32 13.602 1 88.44 345 GLU A N 1
ATOM 2713 C CA . GLU A 1 345 ? 15.297 -11.5 14.805 1 88.44 345 GLU A CA 1
ATOM 2714 C C . GLU A 1 345 ? 15.367 -12.352 16.062 1 88.44 345 GLU A C 1
ATOM 2716 O O . GLU A 1 345 ? 15.297 -13.578 15.992 1 88.44 345 GLU A O 1
ATOM 2721 N N . GLU A 1 346 ? 15.445 -11.672 17.188 1 83.12 346 GLU A N 1
ATOM 2722 C CA . GLU A 1 346 ? 15.539 -12.367 18.469 1 83.12 346 GLU A CA 1
ATOM 2723 C C . GLU A 1 346 ? 14.219 -13.07 18.797 1 83.12 346 GLU A C 1
ATOM 2725 O O . GLU A 1 346 ? 14.219 -14.109 19.469 1 83.12 346 GLU A O 1
ATOM 2730 N N . ASN A 1 347 ? 13.203 -12.586 18.312 1 79.31 347 ASN A N 1
ATOM 2731 C CA . ASN A 1 347 ? 11.898 -13.164 18.625 1 79.31 347 ASN A CA 1
ATOM 2732 C C . ASN A 1 347 ? 11.562 -14.32 17.688 1 79.31 347 ASN A C 1
ATOM 2734 O O . ASN A 1 347 ? 10.508 -14.945 17.812 1 79.31 347 ASN A O 1
ATOM 2738 N N . GLY A 1 348 ? 12.43 -14.57 16.734 1 85.19 348 GLY A N 1
ATOM 2739 C CA . GLY A 1 348 ? 12.234 -15.711 15.852 1 85.19 348 GLY A CA 1
ATOM 2740 C C . GLY A 1 348 ? 11.695 -15.328 14.484 1 85.19 348 GLY A C 1
ATOM 2741 O O . GLY A 1 348 ? 11.625 -16.156 13.578 1 85.19 348 GLY A O 1
ATOM 2742 N N . ASN A 1 349 ? 11.273 -14.086 14.336 1 86.62 349 ASN A N 1
ATOM 2743 C CA . ASN A 1 349 ? 10.859 -13.617 13.016 1 86.62 349 ASN A CA 1
ATOM 2744 C C . ASN A 1 349 ? 12.023 -13.633 12.023 1 86.62 349 ASN A C 1
ATOM 2746 O O . ASN A 1 349 ? 13.172 -13.453 12.414 1 86.62 349 ASN A O 1
ATOM 2750 N N . ILE A 1 350 ? 11.727 -13.891 10.82 1 91.31 350 ILE A N 1
ATOM 2751 C CA . ILE A 1 350 ? 12.781 -13.953 9.812 1 91.31 350 ILE A CA 1
ATOM 2752 C C . ILE A 1 350 ? 12.445 -13.031 8.648 1 91.31 350 ILE A C 1
ATOM 2754 O O . ILE A 1 350 ? 11.336 -13.078 8.109 1 91.31 350 ILE A O 1
ATOM 2758 N N . TRP A 1 351 ? 13.352 -12.18 8.367 1 91.12 351 TRP A N 1
ATOM 2759 C CA . TRP A 1 351 ? 13.281 -11.383 7.148 1 91.12 351 TRP A CA 1
ATOM 2760 C C . TRP A 1 351 ? 14.031 -12.055 6.008 1 91.12 351 TRP A C 1
ATOM 2762 O O . TRP A 1 351 ? 15.109 -12.609 6.211 1 91.12 351 TRP A O 1
ATOM 2772 N N . ILE A 1 352 ? 13.43 -12.031 4.844 1 88.19 352 ILE A N 1
ATOM 2773 C CA . ILE A 1 352 ? 14 -12.727 3.691 1 88.19 352 ILE A CA 1
ATOM 2774 C C . ILE A 1 352 ? 14.219 -11.734 2.551 1 88.19 352 ILE A C 1
ATOM 2776 O O . ILE A 1 352 ? 13.289 -11.055 2.117 1 88.19 352 ILE A O 1
ATOM 2780 N N . ALA A 1 353 ? 15.422 -11.641 2.145 1 87.94 353 ALA A N 1
ATOM 2781 C CA . ALA A 1 353 ? 15.734 -10.852 0.954 1 87.94 353 ALA A CA 1
ATOM 2782 C C . ALA A 1 353 ? 15.523 -11.672 -0.316 1 87.94 353 ALA A C 1
ATOM 2784 O O . ALA A 1 353 ? 16.375 -12.492 -0.685 1 87.94 353 ALA A O 1
ATOM 2785 N N . ALA A 1 354 ? 14.359 -11.383 -0.822 1 73.19 354 ALA A N 1
ATOM 2786 C CA . ALA A 1 354 ? 14.047 -12.062 -2.076 1 73.19 354 ALA A CA 1
ATOM 2787 C C . ALA A 1 354 ? 14.312 -11.156 -3.273 1 73.19 354 ALA A C 1
ATOM 2789 O O . ALA A 1 354 ? 14.461 -9.938 -3.119 1 73.19 354 ALA A O 1
ATOM 2790 N N . GLY A 1 355 ? 14.812 -11.695 -4.469 1 61.69 355 GLY A N 1
ATOM 2791 C CA . GLY A 1 355 ? 15.188 -10.961 -5.664 1 61.69 355 GLY A CA 1
ATOM 2792 C C . GLY A 1 355 ? 14.289 -9.766 -5.93 1 61.69 355 GLY A C 1
ATOM 2793 O O . GLY A 1 355 ? 14.781 -8.648 -6.113 1 61.69 355 GLY A O 1
ATOM 2794 N N . ASP A 1 356 ? 12.914 -9.883 -5.816 1 60.44 356 ASP A N 1
ATOM 2795 C CA . ASP A 1 356 ? 12.055 -8.789 -6.262 1 60.44 356 ASP A CA 1
ATOM 2796 C C . ASP A 1 356 ? 11.32 -8.156 -5.082 1 60.44 356 ASP A C 1
ATOM 2798 O O . ASP A 1 356 ? 10.641 -7.137 -5.246 1 60.44 356 ASP A O 1
ATOM 2802 N N . ASN A 1 357 ? 11.508 -8.75 -3.891 1 68.06 357 ASN A N 1
ATOM 2803 C CA . ASN A 1 357 ? 10.758 -8.227 -2.756 1 68.06 357 ASN A CA 1
ATOM 2804 C C . ASN A 1 357 ? 11.398 -8.625 -1.429 1 68.06 357 ASN A C 1
ATOM 2806 O O . ASN A 1 357 ? 12.406 -9.328 -1.409 1 68.06 357 ASN A O 1
ATOM 2810 N N . ILE A 1 358 ? 11.023 -7.961 -0.4 1 80.69 358 ILE A N 1
ATOM 2811 C CA . ILE A 1 358 ? 11.336 -8.359 0.968 1 80.69 358 ILE A CA 1
ATOM 2812 C C . ILE A 1 358 ? 10.156 -9.117 1.568 1 80.69 358 ILE A C 1
ATOM 2814 O O . ILE A 1 358 ? 9 -8.781 1.312 1 80.69 358 ILE A O 1
ATOM 2818 N N . ALA A 1 359 ? 10.516 -10.203 2.1 1 81 359 ALA A N 1
ATOM 2819 C CA . ALA A 1 359 ? 9.469 -11.008 2.73 1 81 359 ALA A CA 1
ATOM 2820 C C . ALA A 1 359 ? 9.703 -11.117 4.234 1 81 359 ALA A C 1
ATOM 2822 O O . ALA A 1 359 ? 10.805 -10.875 4.719 1 81 359 ALA A O 1
ATOM 2823 N N . PHE A 1 360 ? 8.656 -11.367 4.879 1 83 360 PHE A N 1
ATOM 2824 C CA . PHE A 1 360 ? 8.656 -11.414 6.336 1 83 360 PHE A CA 1
ATOM 2825 C C . PHE A 1 360 ? 7.918 -12.648 6.836 1 83 360 PHE A C 1
ATOM 2827 O O . PHE A 1 360 ? 6.793 -12.922 6.414 1 83 360 PHE A O 1
ATOM 2834 N N . TYR A 1 361 ? 8.609 -13.477 7.633 1 82.81 361 TYR A N 1
ATOM 2835 C CA . TYR A 1 361 ? 8.031 -14.625 8.32 1 82.81 361 TYR A CA 1
ATOM 2836 C C . TYR A 1 361 ? 7.805 -14.32 9.797 1 82.81 361 TYR A C 1
ATOM 2838 O O . TYR A 1 361 ? 8.758 -14.039 10.531 1 82.81 361 TYR A O 1
ATOM 2846 N N . ASN A 1 362 ? 6.512 -14.359 10.18 1 78.38 362 ASN A N 1
ATOM 2847 C CA . ASN A 1 362 ? 6.133 -14.188 11.578 1 78.38 362 ASN A CA 1
ATOM 2848 C C . ASN A 1 362 ? 5.965 -15.523 12.289 1 78.38 362 ASN A C 1
ATOM 2850 O O . ASN A 1 362 ? 4.996 -16.25 12.039 1 78.38 362 ASN A O 1
ATOM 2854 N N . HIS A 1 363 ? 6.797 -15.805 13.188 1 75.06 363 HIS A N 1
ATOM 2855 C CA . HIS A 1 363 ? 6.809 -17.078 13.898 1 75.06 363 HIS A CA 1
ATOM 2856 C C . HIS A 1 363 ? 5.566 -17.219 14.773 1 75.06 363 HIS A C 1
ATOM 2858 O O . HIS A 1 363 ? 5.109 -18.344 15.023 1 75.06 363 HIS A O 1
ATOM 2864 N N . GLU A 1 364 ? 4.973 -16.141 15.18 1 66.56 364 GLU A N 1
ATOM 2865 C CA . GLU A 1 364 ? 3.846 -16.188 16.109 1 66.56 364 GLU A CA 1
ATOM 2866 C C . GLU A 1 364 ? 2.533 -16.422 15.367 1 66.56 364 GLU A C 1
ATOM 2868 O O . GLU A 1 364 ? 1.527 -16.797 15.977 1 66.56 364 GLU A O 1
ATOM 2873 N N . ASN A 1 365 ? 2.434 -16.156 14.062 1 62.09 365 ASN A N 1
ATOM 2874 C CA . ASN A 1 365 ? 1.208 -16.297 13.281 1 62.09 365 ASN A CA 1
ATOM 2875 C C . ASN A 1 365 ? 0.907 -17.766 12.984 1 62.09 365 ASN A C 1
ATOM 2877 O O . ASN A 1 365 ? -0.091 -18.078 12.328 1 62.09 365 ASN A O 1
ATOM 2881 N N . ASP A 1 366 ? 1.463 -18.672 13.594 1 61.41 366 ASP A N 1
ATOM 2882 C CA . ASP A 1 366 ? 1.373 -20.062 13.148 1 61.41 366 ASP A CA 1
ATOM 2883 C C . ASP A 1 366 ? 0.336 -20.828 13.961 1 61.41 366 ASP A C 1
ATOM 2885 O O . ASP A 1 366 ? 0.125 -22.031 13.734 1 61.41 366 ASP A O 1
ATOM 2889 N N . HIS A 1 367 ? -0.453 -20.094 14.75 1 69.56 367 HIS A N 1
ATOM 2890 C CA . HIS A 1 367 ? -1.355 -20.938 15.531 1 69.56 367 HIS A CA 1
ATOM 2891 C C . HIS A 1 367 ? -2.615 -21.281 14.742 1 69.56 367 HIS A C 1
ATOM 2893 O O . HIS A 1 367 ? -3.037 -22.438 14.695 1 69.56 367 HIS A O 1
ATOM 2899 N N . ILE A 1 368 ? -3.303 -20.312 14.141 1 78.62 368 ILE A N 1
ATOM 2900 C CA . ILE A 1 368 ? -4.434 -20.531 13.242 1 78.62 368 ILE A CA 1
ATOM 2901 C C . ILE A 1 368 ? -3.957 -20.469 11.789 1 78.62 368 ILE A C 1
ATOM 2903 O O . ILE A 1 368 ? -3.285 -19.516 11.391 1 78.62 368 ILE A O 1
ATOM 2907 N N . PHE A 1 369 ? -4.188 -21.547 11.078 1 77.81 369 PHE A N 1
ATOM 2908 C CA . PHE A 1 369 ? -3.686 -21.547 9.711 1 77.81 369 PHE A CA 1
ATOM 2909 C C . PHE A 1 369 ? -4.777 -21.969 8.734 1 77.81 369 PHE A C 1
ATOM 2911 O O . PHE A 1 369 ? -5.777 -22.578 9.133 1 77.81 369 PHE A O 1
ATOM 2918 N N . THR A 1 370 ? -4.68 -21.625 7.508 1 78.06 370 THR A N 1
ATOM 2919 C CA . THR A 1 370 ? -5.605 -21.984 6.434 1 78.06 370 THR A CA 1
ATOM 2920 C C . THR A 1 370 ? -4.902 -22.812 5.367 1 78.06 370 THR A C 1
ATOM 2922 O O . THR A 1 370 ? -3.777 -22.5 4.969 1 78.06 370 THR A O 1
ATOM 2925 N N . PHE A 1 371 ? -5.586 -23.922 5.086 1 73.88 371 PHE A N 1
ATOM 2926 C CA . PHE A 1 371 ? -5.145 -24.844 4.047 1 73.88 371 PHE A CA 1
ATOM 2927 C C . PHE A 1 371 ? -5.875 -24.578 2.738 1 73.88 371 PHE A C 1
ATOM 2929 O O . PHE A 1 371 ? -7.105 -24.469 2.719 1 73.88 371 PHE A O 1
ATOM 2936 N N . ASN A 1 372 ? -5.141 -24.25 1.622 1 67.88 372 ASN A N 1
ATOM 2937 C CA . ASN A 1 372 ? -5.828 -23.984 0.361 1 67.88 372 ASN A CA 1
ATOM 2938 C C . ASN A 1 372 ? -5.277 -24.844 -0.769 1 67.88 372 ASN A C 1
ATOM 2940 O O . ASN A 1 372 ? -4.633 -25.859 -0.517 1 67.88 372 ASN A O 1
ATOM 2944 N N . ASN A 1 373 ? -5.68 -24.625 -2.088 1 56.81 373 ASN A N 1
ATOM 2945 C CA . ASN A 1 373 ? -5.324 -25.406 -3.264 1 56.81 373 ASN A CA 1
ATOM 2946 C C . ASN A 1 373 ? -3.953 -25.016 -3.811 1 56.81 373 ASN A C 1
ATOM 2948 O O . ASN A 1 373 ? -3.627 -25.312 -4.961 1 56.81 373 ASN A O 1
ATOM 2952 N N . SER A 1 374 ? -3.197 -24.219 -3.273 1 52.12 374 SER A N 1
ATOM 2953 C CA . SER A 1 374 ? -2.014 -23.594 -3.855 1 52.12 374 SER A CA 1
ATOM 2954 C C . SER A 1 374 ? -0.884 -24.594 -4.031 1 52.12 374 SER A C 1
ATOM 2956 O O . SER A 1 374 ? 0.123 -24.312 -4.676 1 52.12 374 SER A O 1
ATOM 2958 N N . GLY A 1 375 ? -1.008 -25.906 -3.545 1 49.56 375 GLY A N 1
ATOM 2959 C CA . GLY A 1 375 ? 0.186 -26.734 -3.625 1 49.56 375 GLY A CA 1
ATOM 2960 C C . GLY A 1 375 ? 0.073 -27.844 -4.645 1 49.56 375 GLY A C 1
ATOM 2961 O O . GLY A 1 375 ? -1.028 -28.188 -5.082 1 49.56 375 GLY A O 1
ATOM 2962 N N . ILE A 1 376 ? 1.03 -27.953 -5.676 1 45.44 376 ILE A N 1
ATOM 2963 C CA . ILE A 1 376 ? 1.16 -29.047 -6.637 1 45.44 376 ILE A CA 1
ATOM 2964 C C . ILE A 1 376 ? 1.198 -30.375 -5.906 1 45.44 376 ILE A C 1
ATOM 2966 O O . ILE A 1 376 ? 1.356 -31.438 -6.527 1 45.44 376 ILE A O 1
ATOM 2970 N N . SER A 1 377 ? 0.921 -30.297 -4.621 1 52.94 377 SER A N 1
ATOM 2971 C CA . SER A 1 377 ? 1.232 -31.547 -3.951 1 52.94 377 SER A CA 1
ATOM 2972 C C . SER A 1 377 ? -0.035 -32.344 -3.648 1 52.94 377 SER A C 1
ATOM 2974 O O . SER A 1 377 ? -1.146 -31.828 -3.801 1 52.94 377 SER A O 1
ATOM 2976 N N . SER A 1 378 ? 0.081 -33.562 -3.521 1 57.78 378 SER A N 1
ATOM 2977 C CA . SER A 1 378 ? -0.924 -34.5 -3.041 1 57.78 378 SER A CA 1
ATOM 2978 C C . SER A 1 378 ? -1.635 -33.969 -1.802 1 57.78 378 SER A C 1
ATOM 2980 O O . SER A 1 378 ? -2.65 -34.531 -1.375 1 57.78 378 SER A O 1
ATOM 2982 N N . LYS A 1 379 ? -1.232 -32.781 -1.362 1 66.62 379 LYS A N 1
ATOM 2983 C CA . LYS A 1 379 ? -1.854 -32.188 -0.168 1 66.62 379 LYS A CA 1
ATOM 2984 C C . LYS A 1 379 ? -2.553 -30.891 -0.484 1 66.62 379 LYS A C 1
ATOM 2986 O O . LYS A 1 379 ? -2.609 -29.984 0.359 1 66.62 379 LYS A O 1
ATOM 2991 N N . SER A 1 380 ? -3.029 -30.812 -1.681 1 72.12 380 SER A N 1
ATOM 2992 C CA . SER A 1 380 ? -3.729 -29.594 -2.055 1 72.12 380 SER A CA 1
ATOM 2993 C C . SER A 1 380 ? -5.215 -29.859 -2.277 1 72.12 380 SER A C 1
ATOM 2995 O O . SER A 1 380 ? -5.605 -30.938 -2.715 1 72.12 380 SER A O 1
ATOM 2997 N N . LEU A 1 381 ? -5.977 -28.906 -1.914 1 80.19 381 LEU A N 1
ATOM 2998 C CA . LEU A 1 381 ? -7.41 -29 -2.168 1 80.19 381 LEU A CA 1
ATOM 2999 C C . LEU A 1 381 ? -7.711 -28.859 -3.656 1 80.19 381 LEU A C 1
ATOM 3001 O O . LEU A 1 381 ? -6.953 -28.219 -4.387 1 80.19 381 LEU A O 1
ATOM 3005 N N . ALA A 1 382 ? -8.75 -29.5 -4.008 1 74.31 382 ALA A N 1
ATOM 3006 C CA . ALA A 1 382 ? -9.156 -29.422 -5.41 1 74.31 382 ALA A CA 1
ATOM 3007 C C . ALA A 1 382 ? -9.695 -28.031 -5.746 1 74.31 382 ALA A C 1
ATOM 3009 O O . ALA A 1 382 ? -9.664 -27.609 -6.902 1 74.31 382 ALA A O 1
ATOM 3010 N N . ASP A 1 383 ? -10.273 -27.438 -4.738 1 76.19 383 ASP A N 1
ATOM 3011 C CA . ASP A 1 383 ? -10.797 -26.078 -4.883 1 76.19 383 ASP A CA 1
ATOM 3012 C C . ASP A 1 383 ? -10.609 -25.281 -3.6 1 76.19 383 ASP A C 1
ATOM 3014 O O . ASP A 1 383 ? -10.656 -25.844 -2.5 1 76.19 383 ASP A O 1
ATOM 3018 N N . ARG A 1 384 ? -10.5 -24.016 -3.801 1 76.94 384 ARG A N 1
ATOM 3019 C CA . ARG A 1 384 ? -10.258 -23.172 -2.637 1 76.94 384 ARG A CA 1
ATOM 3020 C C . ARG A 1 384 ? -11.547 -22.953 -1.851 1 76.94 384 ARG A C 1
ATOM 3022 O O . ARG A 1 384 ? -11.508 -22.656 -0.652 1 76.94 384 ARG A O 1
ATOM 3029 N N . ASN A 1 385 ? -12.633 -22.953 -2.537 1 81.06 385 ASN A N 1
ATOM 3030 C CA . ASN A 1 385 ? -13.898 -22.719 -1.847 1 81.06 385 ASN A CA 1
ATOM 3031 C C . ASN A 1 385 ? -14.367 -23.969 -1.104 1 81.06 385 ASN A C 1
ATOM 3033 O O . ASN A 1 385 ? -14.664 -24.984 -1.726 1 81.06 385 ASN A O 1
ATOM 3037 N N . VAL A 1 386 ? -14.43 -23.844 0.115 1 90.94 386 VAL A N 1
ATOM 3038 C CA . VAL A 1 386 ? -14.93 -24.938 0.945 1 90.94 386 VAL A CA 1
ATOM 3039 C C . VAL A 1 386 ? -16.297 -24.578 1.507 1 90.94 386 VAL A C 1
ATOM 3041 O O . VAL A 1 386 ? -16.406 -23.828 2.484 1 90.94 386 VAL A O 1
ATOM 3044 N N . TYR A 1 387 ? -17.297 -25.219 1.049 1 92.69 387 TYR A N 1
ATOM 3045 C CA . TYR A 1 387 ? -18.672 -24.859 1.392 1 92.69 387 TYR A CA 1
ATOM 3046 C C . TYR A 1 387 ? -19.188 -25.703 2.549 1 92.69 387 TYR A C 1
ATOM 3048 O O . TYR A 1 387 ? -20.125 -25.312 3.246 1 92.69 387 TYR A O 1
ATOM 3056 N N . SER A 1 388 ? -18.625 -26.875 2.656 1 95.38 388 SER A N 1
ATOM 3057 C CA . SER A 1 388 ? -19.125 -27.75 3.709 1 95.38 388 SER A CA 1
ATOM 3058 C C . SER A 1 388 ? -18.016 -28.656 4.25 1 95.38 388 SER A C 1
ATOM 3060 O O . SER A 1 388 ? -17.047 -28.938 3.551 1 95.38 388 SER A O 1
ATOM 3062 N N . ILE A 1 389 ? -18.203 -29.031 5.488 1 96.19 389 ILE A N 1
ATOM 3063 C CA . ILE A 1 389 ? -17.234 -29.875 6.18 1 96.19 389 ILE A CA 1
ATOM 3064 C C . ILE A 1 389 ? -17.969 -30.953 6.973 1 96.19 389 ILE A C 1
ATOM 3066 O O . ILE A 1 389 ? -18.984 -30.672 7.621 1 96.19 389 ILE A O 1
ATOM 3070 N N . LEU A 1 390 ? -17.484 -32.188 6.848 1 95.75 390 LEU A N 1
ATOM 3071 C CA . LEU A 1 390 ? -18.016 -33.281 7.648 1 95.75 390 LEU A CA 1
ATOM 3072 C C . LEU A 1 390 ? -16.875 -34.156 8.18 1 95.75 390 LEU A C 1
ATOM 3074 O O . LEU A 1 390 ? -15.938 -34.469 7.441 1 95.75 390 LEU A O 1
ATOM 3078 N N . VAL A 1 391 ? -16.969 -34.344 9.445 1 93.88 391 VAL A N 1
ATOM 3079 C CA . VAL A 1 391 ? -16.047 -35.312 10.047 1 93.88 391 VAL A CA 1
ATOM 3080 C C . VAL A 1 391 ? -16.766 -36.625 10.281 1 93.88 391 VAL A C 1
ATOM 3082 O O . VAL A 1 391 ? -17.688 -36.688 11.102 1 93.88 391 VAL A O 1
ATOM 3085 N N . GLY A 1 392 ? -16.25 -37.625 9.609 1 87.56 392 GLY A N 1
ATOM 3086 C CA . GLY A 1 392 ? -16.922 -38.938 9.656 1 87.56 392 GLY A CA 1
ATOM 3087 C C . GLY A 1 392 ? -16.594 -39.719 10.898 1 87.56 392 GLY A C 1
ATOM 3088 O O . GLY A 1 392 ? -15.734 -39.344 11.695 1 87.56 392 GLY A O 1
ATOM 3089 N N . ARG A 1 393 ? -17.312 -40.844 11 1 85.94 393 ARG A N 1
ATOM 3090 C CA . ARG A 1 393 ? -17.188 -41.719 12.156 1 85.94 393 ARG A CA 1
ATOM 3091 C C . ARG A 1 393 ? -15.797 -42.312 12.25 1 85.94 393 ARG A C 1
ATOM 3093 O O . ARG A 1 393 ? -15.352 -42.688 13.336 1 85.94 393 ARG A O 1
ATOM 3100 N N . TYR A 1 394 ? -15.047 -42.375 11.156 1 80.88 394 TYR A N 1
ATOM 3101 C CA . TYR A 1 394 ? -13.688 -42.938 11.148 1 80.88 394 TYR A CA 1
ATOM 3102 C C . TYR A 1 394 ? -12.664 -41.812 11.188 1 80.88 394 TYR A C 1
ATOM 3104 O O . TYR A 1 394 ? -11.531 -41.969 10.727 1 80.88 394 TYR A O 1
ATOM 3112 N N . LYS A 1 395 ? -13.023 -40.688 11.562 1 83.19 395 LYS A N 1
ATOM 3113 C CA . LYS A 1 395 ? -12.188 -39.531 11.836 1 83.19 395 LYS A CA 1
ATOM 3114 C C . LYS A 1 395 ? -11.641 -38.938 10.539 1 83.19 395 LYS A C 1
ATOM 3116 O O . LYS A 1 395 ? -10.656 -38.188 10.562 1 83.19 395 LYS A O 1
ATOM 3121 N N . GLN A 1 396 ? -12.227 -39.312 9.453 1 88.5 396 GLN A N 1
ATOM 3122 C CA . GLN A 1 396 ? -11.875 -38.656 8.188 1 88.5 396 GLN A CA 1
ATOM 3123 C C . GLN A 1 396 ? -12.609 -37.344 8.016 1 88.5 396 GLN A C 1
ATOM 3125 O O . GLN A 1 396 ? -13.703 -37.156 8.555 1 88.5 396 GLN A O 1
ATOM 3130 N N . ILE A 1 397 ? -11.961 -36.5 7.301 1 92.44 397 ILE A N 1
ATOM 3131 C CA . ILE A 1 397 ? -12.578 -35.219 7.035 1 92.44 397 ILE A CA 1
ATOM 3132 C C . ILE A 1 397 ? -13.055 -35.156 5.586 1 92.44 397 ILE A C 1
ATOM 3134 O O . ILE A 1 397 ? -12.297 -35.469 4.664 1 92.44 397 ILE A O 1
ATOM 3138 N N . TRP A 1 398 ? -14.297 -34.844 5.41 1 94.5 398 TRP A N 1
ATOM 3139 C CA . TRP A 1 398 ? -14.898 -34.656 4.094 1 94.5 398 TRP A CA 1
ATOM 3140 C C . TRP A 1 398 ? -15.156 -33.156 3.832 1 94.5 398 TRP A C 1
ATOM 3142 O O . TRP A 1 398 ? -15.797 -32.5 4.645 1 94.5 398 TRP A O 1
ATOM 3152 N N . LEU A 1 399 ? -14.688 -32.719 2.715 1 94.06 399 LEU A N 1
ATOM 3153 C CA . LEU A 1 399 ? -14.867 -31.312 2.355 1 94.06 399 LEU A CA 1
ATOM 3154 C C . LEU A 1 399 ? -15.68 -31.188 1.071 1 94.06 399 LEU A C 1
ATOM 3156 O O . LEU A 1 399 ? -15.336 -31.766 0.048 1 94.06 399 LEU A O 1
ATOM 3160 N N . GLY A 1 400 ? -16.797 -30.438 1.142 1 93.62 400 GLY A N 1
ATOM 3161 C CA . GLY A 1 400 ? -17.516 -30.031 -0.056 1 93.62 400 GLY A CA 1
ATOM 3162 C C . GLY A 1 400 ? -16.953 -28.766 -0.683 1 93.62 400 GLY A C 1
ATOM 3163 O O . GLY A 1 400 ? -16.906 -27.719 -0.036 1 93.62 400 GLY A O 1
ATOM 3164 N N . LEU A 1 401 ? -16.656 -28.922 -1.898 1 88.12 401 LEU A N 1
ATOM 3165 C CA . LEU A 1 401 ? -15.93 -27.812 -2.525 1 88.12 401 LEU A CA 1
ATOM 3166 C C . LEU A 1 401 ? -16.828 -27.047 -3.492 1 88.12 401 LEU A C 1
ATOM 3168 O O . LEU A 1 401 ? -17.938 -27.484 -3.781 1 88.12 401 LEU A O 1
ATOM 3172 N N . GLY A 1 402 ? -16.297 -25.938 -3.914 1 80.06 402 GLY A N 1
ATOM 3173 C CA . GLY A 1 402 ? -17.062 -25.031 -4.766 1 80.06 402 GLY A CA 1
ATOM 3174 C C . GLY A 1 402 ? -17.219 -25.547 -6.184 1 80.06 402 GLY A C 1
ATOM 3175 O O . GLY A 1 402 ? -18.172 -25.203 -6.871 1 80.06 402 GLY A O 1
ATOM 3176 N N . ASN A 1 403 ? -16.375 -26.469 -6.598 1 72.5 403 ASN A N 1
ATOM 3177 C CA . ASN A 1 403 ? -16.422 -26.969 -7.969 1 72.5 403 ASN A CA 1
ATOM 3178 C C . ASN A 1 403 ? -17.281 -28.234 -8.07 1 72.5 403 ASN A C 1
ATOM 3180 O O . ASN A 1 403 ? -17.266 -28.906 -9.094 1 72.5 403 ASN A O 1
ATOM 3184 N N . GLY A 1 404 ? -17.891 -28.547 -6.977 1 79.88 404 GLY A N 1
ATOM 3185 C CA . GLY A 1 404 ? -18.766 -29.703 -6.98 1 79.88 404 GLY A CA 1
ATOM 3186 C C . GLY A 1 404 ? -18.047 -31 -6.617 1 79.88 404 GLY A C 1
ATOM 3187 O O . GLY A 1 404 ? -18.656 -32.062 -6.613 1 79.88 404 GLY A O 1
ATOM 3188 N N . GLN A 1 405 ? -16.828 -30.859 -6.363 1 83.88 405 GLN A N 1
ATOM 3189 C CA . GLN A 1 405 ? -16.078 -32.031 -5.945 1 83.88 405 GLN A CA 1
ATOM 3190 C C . GLN A 1 405 ? -16.062 -32.156 -4.426 1 83.88 405 GLN A C 1
ATOM 3192 O O . GLN A 1 405 ? -16.516 -31.266 -3.715 1 83.88 405 GLN A O 1
ATOM 3197 N N . ILE A 1 406 ? -15.641 -33.344 -4.055 1 91.56 406 ILE A N 1
ATOM 3198 C CA . ILE A 1 406 ? -15.516 -33.656 -2.633 1 91.56 406 ILE A CA 1
ATOM 3199 C C . ILE A 1 406 ? -14.094 -34.125 -2.328 1 91.56 406 ILE A C 1
ATOM 3201 O O . ILE A 1 406 ? -13.57 -35 -3.002 1 91.56 406 ILE A O 1
ATOM 3205 N N . ASP A 1 407 ? -13.516 -33.531 -1.392 1 91.31 407 ASP A N 1
ATOM 3206 C CA . ASP A 1 407 ? -12.188 -33.969 -0.961 1 91.31 407 ASP A CA 1
ATOM 3207 C C . ASP A 1 407 ? -12.281 -34.875 0.262 1 91.31 407 ASP A C 1
ATOM 3209 O O . ASP A 1 407 ? -12.992 -34.562 1.219 1 91.31 407 ASP A O 1
ATOM 3213 N N . TYR A 1 408 ? -11.617 -36 0.078 1 91 408 TYR A N 1
ATOM 3214 C CA . TYR A 1 408 ? -11.406 -36.906 1.194 1 91 408 TYR A CA 1
ATOM 3215 C C . TYR A 1 408 ? -10.039 -36.688 1.831 1 91 408 TYR A C 1
ATOM 3217 O O . TYR A 1 408 ? -9.008 -36.938 1.2 1 91 408 TYR A O 1
ATOM 3225 N N . PHE A 1 409 ? -10.164 -36.156 2.998 1 85.5 409 PHE A N 1
ATOM 3226 C CA . PHE A 1 409 ? -8.961 -35.781 3.732 1 85.5 409 PHE A CA 1
ATOM 3227 C C . PHE A 1 409 ? -8.648 -36.812 4.812 1 85.5 409 PHE A C 1
ATOM 3229 O O . PHE A 1 409 ? -9.375 -36.906 5.805 1 85.5 409 PHE A O 1
ATOM 3236 N N . ASP A 1 410 ? -7.543 -37.625 4.598 1 78.88 410 ASP A N 1
ATOM 3237 C CA . ASP A 1 410 ? -7.051 -38.531 5.629 1 78.88 410 ASP A CA 1
ATOM 3238 C C . ASP A 1 410 ? -5.797 -37.969 6.301 1 78.88 410 ASP A C 1
ATOM 3240 O O . ASP A 1 410 ? -4.684 -38.156 5.809 1 78.88 410 ASP A O 1
ATOM 3244 N N . LYS A 1 411 ? -5.941 -37.438 7.371 1 75.88 411 LYS A N 1
ATOM 3245 C CA . LYS A 1 411 ? -4.863 -36.75 8.078 1 75.88 411 LYS A CA 1
ATOM 3246 C C . LYS A 1 411 ? -3.771 -37.719 8.492 1 75.88 411 LYS A C 1
ATOM 3248 O O . LYS A 1 411 ? -2.586 -37.375 8.469 1 75.88 411 LYS A O 1
ATOM 3253 N N . LYS A 1 412 ? -4.094 -38.875 8.914 1 71.56 412 LYS A N 1
ATOM 3254 C CA . LYS A 1 412 ? -3.137 -39.844 9.406 1 71.56 412 LYS A CA 1
ATOM 3255 C C . LYS A 1 412 ? -2.254 -40.375 8.273 1 71.56 412 LYS A C 1
ATOM 3257 O O . LYS A 1 412 ? -1.04 -40.5 8.445 1 71.56 412 LYS A O 1
ATOM 3262 N N . GLN A 1 413 ? -2.914 -40.594 7.16 1 70.06 413 GLN A N 1
ATOM 3263 C CA . GLN A 1 413 ? -2.15 -41.156 6.039 1 70.06 413 GLN A CA 1
ATOM 3264 C C . GLN A 1 413 ? -1.471 -40.031 5.25 1 70.06 413 GLN A C 1
ATOM 3266 O O . GLN A 1 413 ? -0.555 -40.281 4.469 1 70.06 413 GLN A O 1
ATOM 3271 N N . GLY A 1 414 ? -1.864 -38.844 5.512 1 70.94 414 GLY A N 1
ATOM 3272 C CA . GLY A 1 414 ? -1.166 -37.688 4.973 1 70.94 414 GLY A CA 1
ATOM 3273 C C . GLY A 1 414 ? -1.514 -37.375 3.525 1 70.94 414 GLY A C 1
ATOM 3274 O O . GLY A 1 414 ? -0.646 -37 2.736 1 70.94 414 GLY A O 1
ATOM 3275 N N . PHE A 1 415 ? -2.773 -37.75 3.047 1 76.31 415 PHE A N 1
ATOM 3276 C CA . PHE A 1 415 ? -3.113 -37.438 1.666 1 76.31 415 PHE A CA 1
ATOM 3277 C C . PHE A 1 415 ? -4.547 -36.938 1.565 1 76.31 415 PHE A C 1
ATOM 3279 O O . PHE A 1 415 ? -5.363 -37.188 2.455 1 76.31 415 PHE A O 1
ATOM 3286 N N . ILE A 1 416 ? -4.781 -36.25 0.44 1 84.81 416 ILE A N 1
ATOM 3287 C CA . ILE A 1 416 ? -6.109 -35.781 0.062 1 84.81 416 ILE A CA 1
ATOM 3288 C C . ILE A 1 416 ? -6.52 -36.406 -1.269 1 84.81 416 ILE A C 1
ATOM 3290 O O . ILE A 1 416 ? -5.75 -36.375 -2.232 1 84.81 416 ILE A O 1
ATOM 3294 N N . ARG A 1 417 ? -7.648 -37.031 -1.268 1 86.56 417 ARG A N 1
ATOM 3295 C CA . ARG A 1 417 ? -8.188 -37.562 -2.51 1 86.56 417 ARG A CA 1
ATOM 3296 C C . ARG A 1 417 ? -9.352 -36.719 -3.018 1 86.56 417 ARG A C 1
ATOM 3298 O O . ARG A 1 417 ? -10.211 -36.312 -2.24 1 86.56 417 ARG A O 1
ATOM 3305 N N . HIS A 1 418 ? -9.281 -36.5 -4.262 1 86.31 418 HIS A N 1
ATOM 3306 C CA . HIS A 1 418 ? -10.344 -35.719 -4.887 1 86.31 418 HIS A CA 1
ATOM 3307 C C . HIS A 1 418 ? -11.391 -36.625 -5.531 1 86.31 418 HIS A C 1
ATOM 3309 O O . HIS A 1 418 ? -11.062 -37.469 -6.387 1 86.31 418 HIS A O 1
ATOM 3315 N N . LEU A 1 419 ? -12.617 -36.469 -5.129 1 88 419 LEU A N 1
ATOM 3316 C CA . LEU A 1 419 ? -13.703 -37.281 -5.668 1 88 419 LEU A CA 1
ATOM 3317 C C . LEU A 1 419 ? -14.602 -36.469 -6.586 1 88 419 LEU A C 1
ATOM 3319 O O . LEU A 1 419 ? -15.031 -35.375 -6.223 1 88 419 LEU A O 1
ATOM 3323 N N . ARG A 1 420 ? -14.805 -37.031 -7.719 1 81 420 ARG A N 1
ATOM 3324 C CA . ARG A 1 420 ? -15.758 -36.406 -8.633 1 81 420 ARG A CA 1
ATOM 3325 C C . ARG A 1 420 ? -17.188 -36.844 -8.328 1 81 420 ARG A C 1
ATOM 3327 O O . ARG A 1 420 ? -17.438 -38.031 -8.141 1 81 420 ARG A O 1
ATOM 3334 N N . SER A 1 421 ? -18.031 -35.906 -8.219 1 77.12 421 SER A N 1
ATOM 3335 C CA . SER A 1 421 ? -19.406 -36.219 -7.859 1 77.12 421 SER A CA 1
ATOM 3336 C C . SER A 1 421 ? -20.172 -36.75 -9.055 1 77.12 421 SER A C 1
ATOM 3338 O O . SER A 1 421 ? -19.891 -36.406 -10.203 1 77.12 421 SER A O 1
ATOM 3340 N N . LYS A 1 422 ? -20.953 -37.75 -8.797 1 79.94 422 LYS A N 1
ATOM 3341 C CA . LYS A 1 422 ? -21.938 -38.25 -9.742 1 79.94 422 LYS A CA 1
ATOM 3342 C C . LYS A 1 422 ? -23.359 -37.938 -9.297 1 79.94 422 LYS A C 1
ATOM 3344 O O . LYS A 1 422 ? -23.688 -38.062 -8.109 1 79.94 422 LYS A O 1
ATOM 3349 N N . GLY A 1 423 ? -24.188 -37.281 -10.109 1 75.62 423 GLY A N 1
ATOM 3350 C CA . GLY A 1 423 ? -25.562 -36.938 -9.758 1 75.62 423 GLY A CA 1
ATOM 3351 C C . GLY A 1 423 ? -25.734 -35.469 -9.438 1 75.62 423 GLY A C 1
ATOM 3352 O O . GLY A 1 423 ? -26.859 -35 -9.219 1 75.62 423 GLY A O 1
ATOM 3353 N N . MET A 1 424 ? -24.656 -34.875 -9.289 1 78.69 424 MET A N 1
ATOM 3354 C CA . MET A 1 424 ? -24.688 -33.438 -9.016 1 78.69 424 MET A CA 1
ATOM 3355 C C . MET A 1 424 ? -24.141 -32.656 -10.195 1 78.69 424 MET A C 1
ATOM 3357 O O . MET A 1 424 ? -23.375 -33.156 -11 1 78.69 424 MET A O 1
ATOM 3361 N N . ALA A 1 425 ? -24.719 -31.469 -10.305 1 65.88 425 ALA A N 1
ATOM 3362 C CA . ALA A 1 425 ? -24.234 -30.609 -11.383 1 65.88 425 ALA A CA 1
ATOM 3363 C C . ALA A 1 425 ? -22.797 -30.188 -11.156 1 65.88 425 ALA A C 1
ATOM 3365 O O . ALA A 1 425 ? -22.406 -29.828 -10.039 1 65.88 425 ALA A O 1
ATOM 3366 N N . SER A 1 426 ? -22.047 -30.375 -12.164 1 61.19 426 SER A N 1
ATOM 3367 C CA . SER A 1 426 ? -20.656 -29.953 -12.078 1 61.19 426 SER A CA 1
ATOM 3368 C C . SER A 1 426 ? -20.547 -28.438 -11.984 1 61.19 426 SER A C 1
ATOM 3370 O O . SER A 1 426 ? -21.344 -27.703 -12.586 1 61.19 426 SER A O 1
ATOM 3372 N N . GLY A 1 427 ? -19.625 -27.922 -11.195 1 62.47 427 GLY A N 1
ATOM 3373 C CA . GLY A 1 427 ? -19.375 -26.5 -11.094 1 62.47 427 GLY A CA 1
ATOM 3374 C C . GLY A 1 427 ? -20.188 -25.828 -10.008 1 62.47 427 GLY A C 1
ATOM 3375 O O . GLY A 1 427 ? -19.984 -24.641 -9.711 1 62.47 427 GLY A O 1
ATOM 3376 N N . GLU A 1 428 ? -21.156 -26.578 -9.484 1 72.38 428 GLU A N 1
ATOM 3377 C CA . GLU A 1 428 ? -21.906 -26.062 -8.352 1 72.38 428 GLU A CA 1
ATOM 3378 C C . GLU A 1 428 ? -21.328 -26.531 -7.027 1 72.38 428 GLU A C 1
ATOM 3380 O O . GLU A 1 428 ? -20.891 -27.688 -6.906 1 72.38 428 GLU A O 1
ATOM 3385 N N . GLY A 1 429 ? -21.359 -25.641 -6.129 1 83.88 429 GLY A N 1
ATOM 3386 C CA . GLY A 1 429 ? -20.766 -25.953 -4.844 1 83.88 429 GLY A CA 1
ATOM 3387 C C . GLY A 1 429 ? -21.516 -27.016 -4.07 1 83.88 429 GLY A C 1
ATOM 3388 O O . GLY A 1 429 ? -22.734 -27.109 -4.184 1 83.88 429 GLY A O 1
ATOM 3389 N N . VAL A 1 430 ? -20.75 -27.844 -3.318 1 91.88 430 VAL A N 1
ATOM 3390 C CA . VAL A 1 430 ? -21.328 -28.797 -2.389 1 91.88 430 VAL A CA 1
ATOM 3391 C C . VAL A 1 430 ? -21.672 -28.109 -1.072 1 91.88 430 VAL A C 1
ATOM 3393 O O . VAL A 1 430 ? -20.797 -27.906 -0.225 1 91.88 430 VAL A O 1
ATOM 3396 N N . HIS A 1 431 ? -22.906 -27.953 -0.876 1 92.56 431 HIS A N 1
ATOM 3397 C CA . HIS A 1 431 ? -23.344 -27.047 0.186 1 92.56 431 HIS A CA 1
ATOM 3398 C C . HIS A 1 431 ? -23.516 -27.797 1.504 1 92.56 431 HIS A C 1
ATOM 3400 O O . HIS A 1 431 ? -23.562 -27.188 2.57 1 92.56 431 HIS A O 1
ATOM 3406 N N . SER A 1 432 ? -23.656 -29.109 1.408 1 94.94 432 SER A N 1
ATOM 3407 C CA . SER A 1 432 ? -23.906 -29.844 2.648 1 94.94 432 SER A CA 1
ATOM 3408 C C . SER A 1 432 ? -23.453 -31.297 2.537 1 94.94 432 SER A C 1
ATOM 3410 O O . SER A 1 432 ? -23.5 -31.875 1.454 1 94.94 432 SER A O 1
ATOM 3412 N N . LEU A 1 433 ? -23.047 -31.828 3.631 1 95.88 433 LEU A N 1
ATOM 3413 C CA . LEU A 1 433 ? -22.641 -33.219 3.789 1 95.88 433 LEU A CA 1
ATOM 3414 C C . LEU A 1 433 ? -23.25 -33.812 5.051 1 95.88 433 LEU A C 1
ATOM 3416 O O . LEU A 1 433 ? -23.328 -33.156 6.086 1 95.88 433 LEU A O 1
ATOM 3420 N N . VAL A 1 434 ? -23.75 -35.031 4.934 1 95.69 434 VAL A N 1
ATOM 3421 C CA . VAL A 1 434 ? -24.281 -35.688 6.117 1 95.69 434 VAL A CA 1
ATOM 3422 C C . VAL A 1 434 ? -23.938 -37.188 6.07 1 95.69 434 VAL A C 1
ATOM 3424 O O . VAL A 1 434 ? -23.781 -37.75 4.992 1 95.69 434 VAL A O 1
ATOM 3427 N N . GLU A 1 435 ? -23.734 -37.688 7.195 1 95.69 435 GLU A N 1
ATOM 3428 C CA . GLU A 1 435 ? -23.516 -39.125 7.32 1 95.69 435 GLU A CA 1
ATOM 3429 C C . GLU A 1 435 ? -24.812 -39.875 7.641 1 95.69 435 GLU A C 1
ATOM 3431 O O . GLU A 1 435 ? -25.5 -39.531 8.609 1 95.69 435 GLU A O 1
ATOM 3436 N N . LEU A 1 436 ? -25.109 -40.875 6.902 1 94.31 436 LEU A N 1
ATOM 3437 C CA . LEU A 1 436 ? -26.328 -41.656 7.09 1 94.31 436 LEU A CA 1
ATOM 3438 C C . LEU A 1 436 ? -26.125 -42.781 8.102 1 94.31 436 LEU A C 1
ATOM 3440 O O . LEU A 1 436 ? -25.031 -42.938 8.641 1 94.31 436 LEU A O 1
ATOM 3444 N N . GLY A 1 437 ? -27.203 -43.5 8.453 1 90.12 437 GLY A N 1
ATOM 3445 C CA . GLY A 1 437 ? -27.172 -44.562 9.469 1 90.12 437 GLY A CA 1
ATOM 3446 C C . GLY A 1 437 ? -26.219 -45.688 9.141 1 90.12 437 GLY A C 1
ATOM 3447 O O . GLY A 1 437 ? -25.578 -46.25 10.031 1 90.12 437 GLY A O 1
ATOM 3448 N N . ASP A 1 438 ? -26.047 -45.969 7.871 1 88.12 438 ASP A N 1
ATOM 3449 C CA . ASP A 1 438 ? -25.172 -47.062 7.453 1 88.12 438 ASP A CA 1
ATOM 3450 C C . ASP A 1 438 ? -23.734 -46.594 7.301 1 88.12 438 ASP A C 1
ATOM 3452 O O . ASP A 1 438 ? -22.859 -47.375 6.93 1 88.12 438 ASP A O 1
ATOM 3456 N N . GLY A 1 439 ? -23.516 -45.406 7.496 1 89.88 439 GLY A N 1
ATOM 3457 C CA . GLY A 1 439 ? -22.172 -44.875 7.43 1 89.88 439 GLY A CA 1
ATOM 3458 C C . GLY A 1 439 ? -21.859 -44.188 6.109 1 89.88 439 GLY A C 1
ATOM 3459 O O . GLY A 1 439 ? -20.812 -43.562 5.957 1 89.88 439 GLY A O 1
ATOM 3460 N N . SER A 1 440 ? -22.734 -44.281 5.16 1 93.69 440 SER A N 1
ATOM 3461 C CA . SER A 1 440 ? -22.531 -43.594 3.881 1 93.69 440 SER A CA 1
ATOM 3462 C C . SER A 1 440 ? -22.625 -42.094 4.031 1 93.69 440 SER A C 1
ATOM 3464 O O . SER A 1 440 ? -23.25 -41.594 4.961 1 93.69 440 SER A O 1
ATOM 3466 N N . ILE A 1 441 ? -21.984 -41.438 3.18 1 95.12 441 ILE A N 1
ATOM 3467 C CA . ILE A 1 441 ? -21.969 -39.969 3.203 1 95.12 441 ILE A CA 1
ATOM 3468 C C . ILE A 1 441 ? -22.828 -39.438 2.059 1 95.12 441 ILE A C 1
ATOM 3470 O O . ILE A 1 441 ? -22.656 -39.844 0.906 1 95.12 441 ILE A O 1
ATOM 3474 N N . LEU A 1 442 ? -23.719 -38.625 2.369 1 95.56 442 LEU A N 1
ATOM 3475 C CA . LEU A 1 442 ? -24.562 -37.969 1.375 1 95.56 442 LEU A CA 1
ATOM 3476 C C . LEU A 1 442 ? -24.109 -36.531 1.157 1 95.56 442 LEU A C 1
ATOM 3478 O O . LEU A 1 442 ? -23.953 -35.781 2.117 1 95.56 442 LEU A O 1
ATOM 3482 N N . ALA A 1 443 ? -23.859 -36.219 -0.05 1 95.06 443 ALA A N 1
ATOM 3483 C CA . ALA A 1 443 ? -23.469 -34.844 -0.432 1 95.06 443 ALA A CA 1
ATOM 3484 C C . ALA A 1 443 ? -24.578 -34.156 -1.214 1 95.06 443 ALA A C 1
ATOM 3486 O O . ALA A 1 443 ? -25.25 -34.781 -2.033 1 95.06 443 ALA A O 1
ATOM 3487 N N . ALA A 1 444 ? -24.672 -32.844 -0.934 1 94 444 ALA A N 1
ATOM 3488 C CA . ALA A 1 444 ? -25.766 -32.094 -1.568 1 94 444 ALA A CA 1
ATOM 3489 C C . ALA A 1 444 ? -25.219 -30.891 -2.34 1 94 444 ALA A C 1
ATOM 3491 O O . ALA A 1 444 ? -24.359 -30.156 -1.838 1 94 444 ALA A O 1
ATOM 3492 N N . SER A 1 445 ? -25.609 -30.734 -3.449 1 90 445 SER A N 1
ATOM 3493 C CA . SER A 1 445 ? -25.422 -29.609 -4.363 1 90 445 SER A CA 1
ATOM 3494 C C . SER A 1 445 ? -26.656 -29.406 -5.242 1 90 445 SER A C 1
ATOM 3496 O O . SER A 1 445 ? -27.781 -29.422 -4.754 1 90 445 SER A O 1
ATOM 3498 N N . LYS A 1 446 ? -26.422 -29.125 -6.441 1 82.38 446 LYS A N 1
ATOM 3499 C CA . LYS A 1 446 ? -27.531 -29.312 -7.383 1 82.38 446 LYS A CA 1
ATOM 3500 C C . LYS A 1 446 ? -27.734 -30.781 -7.715 1 82.38 446 LYS A C 1
ATOM 3502 O O . LYS A 1 446 ? -27.203 -31.281 -8.711 1 82.38 446 LYS A O 1
ATOM 3507 N N . GLY A 1 447 ? -28.469 -31.375 -6.914 1 87.12 447 GLY A N 1
ATOM 3508 C CA . GLY A 1 447 ? -28.594 -32.812 -6.883 1 87.12 447 GLY A CA 1
ATOM 3509 C C . GLY A 1 447 ? -27.938 -33.438 -5.668 1 87.12 447 GLY A C 1
ATOM 3510 O O . GLY A 1 447 ? -27.516 -32.75 -4.754 1 87.12 447 GLY A O 1
ATOM 3511 N N . LEU A 1 448 ? -28.016 -34.812 -5.562 1 92.5 448 LEU A N 1
ATOM 3512 C CA . LEU A 1 448 ? -27.469 -35.531 -4.418 1 92.5 448 LEU A CA 1
ATOM 3513 C C . LEU A 1 448 ? -26.531 -36.656 -4.871 1 92.5 448 LEU A C 1
ATOM 3515 O O . LEU A 1 448 ? -26.766 -37.281 -5.902 1 92.5 448 LEU A O 1
ATOM 3519 N N . SER A 1 449 ? -25.5 -36.812 -4.125 1 93.62 449 SER A N 1
ATOM 3520 C CA . SER A 1 449 ? -24.531 -37.875 -4.371 1 93.62 449 SER A CA 1
ATOM 3521 C C . SER A 1 449 ? -24.266 -38.688 -3.107 1 93.62 449 SER A C 1
ATOM 3523 O O . SER A 1 449 ? -24.172 -38.125 -2.014 1 93.62 449 SER A O 1
ATOM 3525 N N . LEU A 1 450 ? -24.234 -39.969 -3.293 1 94.69 450 LEU A N 1
ATOM 3526 C CA . LEU A 1 450 ? -23.938 -40.875 -2.188 1 94.69 450 LEU A CA 1
ATOM 3527 C C . LEU A 1 450 ? -22.516 -41.406 -2.301 1 94.69 450 LEU A C 1
ATOM 3529 O O . LEU A 1 450 ? -22.094 -41.875 -3.371 1 94.69 450 LEU A O 1
ATOM 3533 N N . ILE A 1 451 ? -21.812 -41.375 -1.188 1 94.69 451 ILE A N 1
ATOM 3534 C CA . ILE A 1 451 ? -20.438 -41.844 -1.164 1 94.69 451 ILE A CA 1
ATOM 3535 C C . ILE A 1 451 ? -20.281 -42.969 -0.161 1 94.69 451 ILE A C 1
ATOM 3537 O O . ILE A 1 451 ? -20.719 -42.844 0.99 1 94.69 451 ILE A O 1
ATOM 3541 N N . ASN A 1 452 ? -19.656 -43.969 -0.615 1 91.94 452 ASN A N 1
ATOM 3542 C CA . ASN A 1 452 ? -19.234 -45.062 0.287 1 91.94 452 ASN A CA 1
ATOM 3543 C C . ASN A 1 452 ? -17.844 -44.812 0.855 1 91.94 452 ASN A C 1
ATOM 3545 O O . ASN A 1 452 ? -16.859 -44.875 0.128 1 91.94 452 ASN A O 1
ATOM 3549 N N . PRO A 1 453 ? -17.766 -44.531 2.107 1 90.19 453 PRO A N 1
ATOM 3550 C CA . PRO A 1 453 ? -16.484 -44.125 2.678 1 90.19 453 PRO A CA 1
ATOM 3551 C C . PRO A 1 453 ? -15.438 -45.219 2.66 1 90.19 453 PRO A C 1
ATOM 3553 O O . PRO A 1 453 ? -14.242 -44.969 2.814 1 90.19 453 PRO A O 1
ATOM 3556 N N . ARG A 1 454 ? -15.773 -46.469 2.518 1 85.5 454 ARG A N 1
ATOM 3557 C CA . ARG A 1 454 ? -14.836 -47.594 2.545 1 85.5 454 ARG A CA 1
ATOM 3558 C C . ARG A 1 454 ? -14.07 -47.688 1.229 1 85.5 454 ARG A C 1
ATOM 3560 O O . ARG A 1 454 ? -12.844 -47.875 1.226 1 85.5 454 ARG A O 1
ATOM 3567 N N . ASN A 1 455 ? -14.781 -47.594 0.098 1 86.94 455 ASN A N 1
ATOM 3568 C CA . ASN A 1 455 ? -14.133 -47.719 -1.2 1 86.94 455 ASN A CA 1
ATOM 3569 C C . ASN A 1 455 ? -14.141 -46.406 -1.964 1 86.94 455 ASN A C 1
ATOM 3571 O O . ASN A 1 455 ? -13.578 -46.312 -3.055 1 86.94 455 ASN A O 1
ATOM 3575 N N . LEU A 1 456 ? -14.742 -45.406 -1.43 1 90.31 456 LEU A N 1
ATOM 3576 C CA . LEU A 1 456 ? -14.797 -44.031 -1.97 1 90.31 456 LEU A CA 1
ATOM 3577 C C . LEU A 1 456 ? -15.539 -44.031 -3.303 1 90.31 456 LEU A C 1
ATOM 3579 O O . LEU A 1 456 ? -15.242 -43.188 -4.164 1 90.31 456 LEU A O 1
ATOM 3583 N N . GLU A 1 457 ? -16.422 -45 -3.459 1 90.62 457 GLU A N 1
ATOM 3584 C CA . GLU A 1 457 ? -17.281 -45 -4.645 1 90.62 457 GLU A CA 1
ATOM 3585 C C . GLU A 1 457 ? -18.391 -43.969 -4.52 1 90.62 457 GLU A C 1
ATOM 3587 O O . GLU A 1 457 ? -19 -43.844 -3.455 1 90.62 457 GLU A O 1
ATOM 3592 N N . VAL A 1 458 ? -18.594 -43.281 -5.555 1 92.62 458 VAL A N 1
ATOM 3593 C CA . VAL A 1 458 ? -19.609 -42.25 -5.582 1 92.62 458 VAL A CA 1
ATOM 3594 C C . VAL A 1 458 ? -20.75 -42.656 -6.516 1 92.62 458 VAL A C 1
ATOM 3596 O O . VAL A 1 458 ? -20.5 -43.125 -7.625 1 92.62 458 VAL A O 1
ATOM 3599 N N . SER A 1 459 ? -22 -42.594 -6.113 1 91.94 459 SER A N 1
ATOM 3600 C CA . SER A 1 459 ? -23.188 -42.906 -6.898 1 91.94 459 SER A CA 1
ATOM 3601 C C . SER A 1 459 ? -24.25 -41.812 -6.75 1 91.94 459 SER A C 1
ATOM 3603 O O . SER A 1 459 ? -24.297 -41.125 -5.738 1 91.94 459 SER A O 1
ATOM 3605 N N . PRO A 1 460 ? -25.031 -41.625 -7.797 1 91.69 460 PRO A N 1
ATOM 3606 C CA . PRO A 1 460 ? -26.141 -40.688 -7.645 1 91.69 460 PRO A CA 1
ATOM 3607 C C . PRO A 1 460 ? -27.188 -41.156 -6.633 1 91.69 460 PRO A C 1
ATOM 3609 O O . PRO A 1 460 ? -27.391 -42.344 -6.473 1 91.69 460 PRO A O 1
ATOM 3612 N N . TYR A 1 461 ? -27.797 -40.281 -5.93 1 92.12 461 TYR A N 1
ATOM 3613 C CA . TYR A 1 461 ? -28.859 -40.562 -4.965 1 92.12 461 TYR A CA 1
ATOM 3614 C C . TYR A 1 461 ? -30.141 -39.844 -5.332 1 92.12 461 TYR A C 1
ATOM 3616 O O . TYR A 1 461 ? -30.125 -38.625 -5.602 1 92.12 461 TYR A O 1
ATOM 3624 N N . SER A 1 462 ? -31.172 -40.5 -5.438 1 90.31 462 SER A N 1
ATOM 3625 C CA . SER A 1 462 ? -32.438 -39.875 -5.805 1 90.31 462 SER A CA 1
ATOM 3626 C C . SER A 1 462 ? -33.469 -40 -4.672 1 90.31 462 SER A C 1
ATOM 3628 O O . SER A 1 462 ? -33.531 -41.062 -4.016 1 90.31 462 SER A O 1
ATOM 3630 N N . VAL A 1 463 ? -34.125 -38.938 -4.383 1 92.38 463 VAL A N 1
ATOM 3631 C CA . VAL A 1 463 ? -35.25 -38.875 -3.439 1 92.38 463 VAL A CA 1
ATOM 3632 C C . VAL A 1 463 ? -36.562 -38.656 -4.195 1 92.38 463 VAL A C 1
ATOM 3634 O O . VAL A 1 463 ? -36.656 -37.812 -5.066 1 92.38 463 VAL A O 1
ATOM 3637 N N . PRO A 1 464 ? -37.531 -39.469 -3.826 1 90.75 464 PRO A N 1
ATOM 3638 C CA . PRO A 1 464 ? -38.812 -39.312 -4.508 1 90.75 464 PRO A CA 1
ATOM 3639 C C . PRO A 1 464 ? -39.375 -37.875 -4.363 1 90.75 464 PRO A C 1
ATOM 3641 O O . PRO A 1 464 ? -39.312 -37.281 -3.281 1 90.75 464 PRO A O 1
ATOM 3644 N N . ASP A 1 465 ? -39.812 -37.25 -5.449 1 87.19 465 ASP A N 1
ATOM 3645 C CA . ASP A 1 465 ? -40.5 -35.969 -5.52 1 87.19 465 ASP A CA 1
ATOM 3646 C C . ASP A 1 465 ? -39.531 -34.812 -5.441 1 87.19 465 ASP A C 1
ATOM 3648 O O . ASP A 1 465 ? -39.906 -33.656 -5.52 1 87.19 465 ASP A O 1
ATOM 3652 N N . LEU A 1 466 ? -38.312 -35.062 -5.156 1 89.25 466 LEU A N 1
ATOM 3653 C CA . LEU A 1 466 ? -37.312 -34.031 -5.215 1 89.25 466 LEU A CA 1
ATOM 3654 C C . LEU A 1 466 ? -36.781 -33.844 -6.637 1 89.25 466 LEU A C 1
ATOM 3656 O O . LEU A 1 466 ? -36.25 -34.781 -7.219 1 89.25 466 LEU A O 1
ATOM 3660 N N . PRO A 1 467 ? -37.031 -32.719 -7.203 1 80.19 467 PRO A N 1
ATOM 3661 C CA . PRO A 1 467 ? -36.5 -32.5 -8.555 1 80.19 467 PRO A CA 1
ATOM 3662 C C . PRO A 1 467 ? -35 -32.719 -8.656 1 80.19 467 PRO A C 1
ATOM 3664 O O . PRO A 1 467 ? -34.25 -32.312 -7.758 1 80.19 467 PRO A O 1
ATOM 3667 N N . GLU A 1 468 ? -34.531 -33.375 -9.664 1 71.31 468 GLU A N 1
ATOM 3668 C CA . GLU A 1 468 ? -33.125 -33.75 -9.828 1 71.31 468 GLU A CA 1
ATOM 3669 C C . GLU A 1 468 ? -32.219 -32.5 -9.969 1 71.31 468 GLU A C 1
ATOM 3671 O O . GLU A 1 468 ? -31.047 -32.531 -9.586 1 71.31 468 GLU A O 1
ATOM 3676 N N . ASN A 1 469 ? -32.688 -31.438 -10.461 1 70.75 469 ASN A N 1
ATOM 3677 C CA . ASN A 1 469 ? -31.844 -30.281 -10.711 1 70.75 469 ASN A CA 1
ATOM 3678 C C . ASN A 1 469 ? -32.094 -29.172 -9.695 1 70.75 469 ASN A C 1
ATOM 3680 O O . ASN A 1 469 ? -31.781 -28 -9.938 1 70.75 469 ASN A O 1
ATOM 3684 N N . LEU A 1 470 ? -32.625 -29.578 -8.578 1 77.62 470 LEU A N 1
ATOM 3685 C CA . LEU A 1 470 ? -32.875 -28.594 -7.535 1 77.62 470 LEU A CA 1
ATOM 3686 C C . LEU A 1 470 ? -31.641 -28.453 -6.641 1 77.62 470 LEU A C 1
ATOM 3688 O O . LEU A 1 470 ? -31 -29.438 -6.285 1 77.62 470 LEU A O 1
ATOM 3692 N N . ILE A 1 471 ? -31.344 -27.219 -6.32 1 82.38 471 ILE A N 1
ATOM 3693 C CA . ILE A 1 471 ? -30.25 -26.953 -5.406 1 82.38 471 ILE A CA 1
ATOM 3694 C C . ILE A 1 471 ? -30.641 -27.344 -3.988 1 82.38 471 ILE A C 1
ATOM 3696 O O . ILE A 1 471 ? -31.719 -26.969 -3.506 1 82.38 471 ILE A O 1
ATOM 3700 N N . VAL A 1 472 ? -29.859 -28.156 -3.393 1 89.25 472 VAL A N 1
ATOM 3701 C CA . VAL A 1 472 ? -30.031 -28.531 -1.992 1 89.25 472 VAL A CA 1
ATOM 3702 C C . VAL A 1 472 ? -29.031 -27.766 -1.125 1 89.25 472 VAL A C 1
ATOM 3704 O O . VAL A 1 472 ? -27.812 -27.891 -1.304 1 89.25 472 VAL A O 1
ATOM 3707 N N . THR A 1 473 ? -29.562 -27.062 -0.19 1 88.38 473 THR A N 1
ATOM 3708 C CA . THR A 1 473 ? -28.719 -26.172 0.602 1 88.38 473 THR A CA 1
ATOM 3709 C C . THR A 1 473 ? -28.312 -26.844 1.917 1 88.38 473 THR A C 1
ATOM 3711 O O . THR A 1 473 ? -27.234 -26.578 2.451 1 88.38 473 THR A O 1
ATOM 3714 N N . ASN A 1 474 ? -29.219 -27.609 2.441 1 93.5 474 ASN A N 1
ATOM 3715 C CA . ASN A 1 474 ? -28.969 -28.203 3.748 1 93.5 474 ASN A CA 1
ATOM 3716 C C . ASN A 1 474 ? -29.438 -29.656 3.793 1 93.5 474 ASN A C 1
ATOM 3718 O O . ASN A 1 474 ? -30.438 -30.016 3.176 1 93.5 474 ASN A O 1
ATOM 3722 N N . LEU A 1 475 ? -28.719 -30.422 4.566 1 95.31 475 LEU A N 1
ATOM 3723 C CA . LEU A 1 475 ? -29.078 -31.797 4.875 1 95.31 475 LEU A CA 1
ATOM 3724 C C . LEU A 1 475 ? -29 -32.062 6.375 1 95.31 475 LEU A C 1
ATOM 3726 O O . LEU A 1 475 ? -28.062 -31.594 7.035 1 95.31 475 LEU A O 1
ATOM 3730 N N . LEU A 1 476 ? -30 -32.656 6.863 1 94.69 476 LEU A N 1
ATOM 3731 C CA . LEU A 1 476 ? -30.016 -33.094 8.25 1 94.69 476 LEU A CA 1
ATOM 3732 C C . LEU A 1 476 ? -30.609 -34.5 8.359 1 94.69 476 LEU A C 1
ATOM 3734 O O . LEU A 1 476 ? -31.594 -34.812 7.695 1 94.69 476 LEU A O 1
ATOM 3738 N N . TYR A 1 477 ? -29.922 -35.375 9.086 1 94.38 477 TYR A N 1
ATOM 3739 C CA . TYR A 1 477 ? -30.344 -36.75 9.219 1 94.38 477 TYR A CA 1
ATOM 3740 C C . TYR A 1 477 ? -30.562 -37.125 10.688 1 94.38 477 TYR A C 1
ATOM 3742 O O . TYR A 1 477 ? -29.688 -36.844 11.523 1 94.38 477 TYR A O 1
ATOM 3750 N N . LYS A 1 478 ? -31.719 -37.625 10.977 1 91.5 478 LYS A N 1
ATOM 3751 C CA . LYS A 1 478 ? -32.031 -38.094 12.32 1 91.5 478 LYS A CA 1
ATOM 3752 C C . LYS A 1 478 ? -33.062 -39.219 12.273 1 91.5 478 LYS A C 1
ATOM 3754 O O . LYS A 1 478 ? -34.125 -39.062 11.664 1 91.5 478 LYS A O 1
ATOM 3759 N N . ASN A 1 479 ? -32.875 -40.344 12.891 1 89.5 479 ASN A N 1
ATOM 3760 C CA . ASN A 1 479 ? -33.812 -41.438 13.07 1 89.5 479 ASN A CA 1
ATOM 3761 C C . ASN A 1 479 ? -34.375 -41.906 11.734 1 89.5 479 ASN A C 1
ATOM 3763 O O . ASN A 1 479 ? -35.594 -42.031 11.57 1 89.5 479 ASN A O 1
ATOM 3767 N N . ASN A 1 480 ? -33.562 -42.094 10.742 1 91.94 480 ASN A N 1
ATOM 3768 C CA . ASN A 1 480 ? -33.875 -42.625 9.406 1 91.94 480 ASN A CA 1
ATOM 3769 C C . ASN A 1 480 ? -34.75 -41.625 8.617 1 91.94 480 ASN A C 1
ATOM 3771 O O . ASN A 1 480 ? -35.438 -42.031 7.684 1 91.94 480 ASN A O 1
ATOM 3775 N N . ILE A 1 481 ? -34.75 -40.438 9.117 1 94.12 481 ILE A N 1
ATOM 3776 C CA . ILE A 1 481 ? -35.406 -39.375 8.383 1 94.12 481 ILE A CA 1
ATOM 3777 C C . ILE A 1 481 ? -34.375 -38.375 7.875 1 94.12 481 ILE A C 1
ATOM 3779 O O . ILE A 1 481 ? -33.5 -37.938 8.625 1 94.12 481 ILE A O 1
ATOM 3783 N N . LEU A 1 482 ? -34.531 -38.094 6.633 1 95.25 482 LEU A N 1
ATOM 3784 C CA . LEU A 1 482 ? -33.688 -37.094 6 1 95.25 482 LEU A CA 1
ATOM 3785 C C . LEU A 1 482 ? -34.438 -35.781 5.762 1 95.25 482 LEU A C 1
ATOM 3787 O O . LEU A 1 482 ? -35.469 -35.781 5.098 1 95.25 482 LEU A O 1
ATOM 3791 N N . TYR A 1 483 ? -33.969 -34.719 6.402 1 95.31 483 TYR A N 1
ATOM 3792 C CA . TYR A 1 483 ? -34.5 -33.375 6.191 1 95.31 483 TYR A CA 1
ATOM 3793 C C . TYR A 1 483 ? -33.688 -32.625 5.152 1 95.31 483 TYR A C 1
ATOM 3795 O O . TYR A 1 483 ? -32.469 -32.438 5.32 1 95.31 483 TYR A O 1
ATOM 3803 N N . ILE A 1 484 ? -34.312 -32.188 4.07 1 95.94 484 ILE A N 1
ATOM 3804 C CA . ILE A 1 484 ? -33.656 -31.547 2.938 1 95.94 484 ILE A CA 1
ATOM 3805 C C . ILE A 1 484 ? -34.125 -30.109 2.789 1 95.94 484 ILE A C 1
ATOM 3807 O O . ILE A 1 484 ? -35.281 -29.859 2.418 1 95.94 484 ILE A O 1
ATOM 3811 N N . GLY A 1 485 ? -33.188 -29.219 3.104 1 93.81 485 GLY A N 1
ATOM 3812 C CA . GLY A 1 485 ? -33.5 -27.812 2.891 1 93.81 485 GLY A CA 1
ATOM 3813 C C . GLY A 1 485 ? -33.188 -27.344 1.479 1 93.81 485 GLY A C 1
ATOM 3814 O O . GLY A 1 485 ? -32.156 -27.672 0.92 1 93.81 485 GLY A O 1
ATOM 3815 N N . THR A 1 486 ? -34.094 -26.578 0.838 1 89.5 486 THR A N 1
ATOM 3816 C CA . THR A 1 486 ? -33.969 -26.016 -0.502 1 89.5 486 THR A CA 1
ATOM 3817 C C . THR A 1 486 ? -34.5 -24.594 -0.558 1 89.5 486 THR A C 1
ATOM 3819 O O . THR A 1 486 ? -35.094 -24.109 0.407 1 89.5 486 THR A O 1
ATOM 3822 N N . PRO A 1 487 ? -34.219 -23.922 -1.648 1 80.44 487 PRO A N 1
ATOM 3823 C CA . PRO A 1 487 ? -34.812 -22.594 -1.815 1 80.44 487 PRO A CA 1
ATOM 3824 C C . PRO A 1 487 ? -36.312 -22.641 -2.041 1 80.44 487 PRO A C 1
ATOM 3826 O O . PRO A 1 487 ? -37 -21.625 -1.959 1 80.44 487 PRO A O 1
ATOM 3829 N N . GLU A 1 488 ? -36.875 -23.891 -2.225 1 81.56 488 GLU A N 1
ATOM 3830 C CA . GLU A 1 488 ? -38.312 -24.047 -2.523 1 81.56 488 GLU A CA 1
ATOM 3831 C C . GLU A 1 488 ? -39.031 -24.734 -1.38 1 81.56 488 GLU A C 1
ATOM 3833 O O . GLU A 1 488 ? -40.094 -25.344 -1.588 1 81.56 488 GLU A O 1
ATOM 3838 N N . GLY A 1 489 ? -38.375 -24.734 -0.299 1 89.06 489 GLY A N 1
ATOM 3839 C CA . GLY A 1 489 ? -39.031 -25.312 0.858 1 89.06 489 GLY A CA 1
ATOM 3840 C C . GLY A 1 489 ? -38.25 -26.469 1.472 1 89.06 489 GLY A C 1
ATOM 3841 O O . GLY A 1 489 ? -37.094 -26.656 1.148 1 89.06 489 GLY A O 1
ATOM 3842 N N . LEU A 1 490 ? -38.969 -27.156 2.412 1 93.81 490 LEU A N 1
ATOM 3843 C CA . LEU A 1 490 ? -38.344 -28.266 3.148 1 93.81 490 LEU A CA 1
ATOM 3844 C C . LEU A 1 490 ? -38.906 -29.594 2.691 1 93.81 490 LEU A C 1
ATOM 3846 O O . LEU A 1 490 ? -40.125 -29.766 2.613 1 93.81 490 LEU A O 1
ATOM 3850 N N . TYR A 1 491 ? -38.062 -30.531 2.352 1 95.44 491 TYR A N 1
ATOM 3851 C CA . TYR A 1 491 ? -38.438 -31.906 2.033 1 95.44 491 TYR A CA 1
ATOM 3852 C C . TYR A 1 491 ? -38.094 -32.844 3.176 1 95.44 491 TYR A C 1
ATOM 3854 O O . TYR A 1 491 ? -36.969 -32.844 3.662 1 95.44 491 TYR A O 1
ATOM 3862 N N . ILE A 1 492 ? -39.031 -33.562 3.643 1 95.31 492 ILE A N 1
ATOM 3863 C CA . ILE A 1 492 ? -38.844 -34.562 4.676 1 95.31 492 ILE A CA 1
ATOM 3864 C C . ILE A 1 492 ? -38.969 -35.969 4.07 1 95.31 492 ILE A C 1
ATOM 3866 O O . ILE A 1 492 ? -40.062 -36.375 3.668 1 95.31 492 ILE A O 1
ATOM 3870 N N . TYR A 1 493 ? -37.875 -36.688 4.047 1 96 493 TYR A N 1
ATOM 3871 C CA . TYR A 1 493 ? -37.844 -37.969 3.395 1 96 493 TYR A CA 1
ATOM 3872 C C . TYR A 1 493 ? -37.656 -39.094 4.418 1 96 493 TYR A C 1
ATOM 3874 O O . TYR A 1 493 ? -36.625 -39.156 5.094 1 96 493 TYR A O 1
ATOM 3882 N N . ASP A 1 494 ? -38.594 -39.906 4.5 1 93.62 494 ASP A N 1
ATOM 3883 C CA . ASP A 1 494 ? -38.5 -41.125 5.301 1 93.62 494 ASP A CA 1
ATOM 3884 C C . ASP A 1 494 ? -37.812 -42.25 4.52 1 93.62 494 ASP A C 1
ATOM 3886 O O . ASP A 1 494 ? -38.406 -42.844 3.635 1 93.62 494 ASP A O 1
ATOM 3890 N N . ILE A 1 495 ? -36.719 -42.531 4.895 1 92.69 495 ILE A N 1
ATOM 3891 C CA . ILE A 1 495 ? -35.844 -43.438 4.137 1 92.69 495 ILE A CA 1
ATOM 3892 C C . ILE A 1 495 ? -36.438 -44.875 4.191 1 92.69 495 ILE A C 1
ATOM 3894 O O . ILE A 1 495 ? -36.375 -45.594 3.211 1 92.69 495 ILE A O 1
ATOM 3898 N N . LYS A 1 496 ? -37 -45.25 5.312 1 90.06 496 LYS A N 1
ATOM 3899 C CA . LYS A 1 496 ? -37.531 -46.594 5.496 1 90.06 496 LYS A CA 1
ATOM 3900 C C . LYS A 1 496 ? -38.781 -46.812 4.637 1 90.06 496 LYS A C 1
ATOM 3902 O O . LYS A 1 496 ? -38.875 -47.812 3.93 1 90.06 496 LYS A O 1
ATOM 3907 N N . ASN A 1 497 ? -39.656 -45.844 4.648 1 91.31 497 ASN A N 1
ATOM 3908 C CA . ASN A 1 497 ? -40.906 -45.969 3.947 1 91.31 497 ASN A CA 1
ATOM 3909 C C . ASN A 1 497 ? -40.844 -45.375 2.551 1 91.31 497 ASN A C 1
ATOM 3911 O O . ASN A 1 497 ? -41.812 -45.469 1.774 1 91.31 497 ASN A O 1
ATOM 3915 N N . LYS A 1 498 ? -39.781 -44.719 2.225 1 91.25 498 LYS A N 1
ATOM 3916 C CA . LYS A 1 498 ? -39.562 -44.125 0.917 1 91.25 498 LYS A CA 1
ATOM 3917 C C . LYS A 1 498 ? -40.656 -43.125 0.57 1 91.25 498 LYS A C 1
ATOM 3919 O O . LYS A 1 498 ? -41.219 -43.188 -0.528 1 91.25 498 LYS A O 1
ATOM 3924 N N . LYS A 1 499 ? -41.094 -42.344 1.526 1 92.62 499 LYS A N 1
ATOM 3925 C CA . LYS A 1 499 ? -42.094 -41.312 1.349 1 92.62 499 LYS A CA 1
ATOM 3926 C C . LYS A 1 499 ? -41.531 -39.938 1.623 1 92.62 499 LYS A C 1
ATOM 3928 O O . LYS A 1 499 ? -40.75 -39.75 2.561 1 92.62 499 LYS A O 1
ATOM 3933 N N . THR A 1 500 ? -41.906 -39.031 0.752 1 94.75 500 THR A N 1
ATOM 3934 C CA . THR A 1 500 ? -41.406 -37.656 0.885 1 94.75 500 THR A CA 1
ATOM 3935 C C . THR A 1 500 ? -42.562 -36.688 1.129 1 94.75 500 THR A C 1
ATOM 3937 O O . THR A 1 500 ? -43.594 -36.781 0.493 1 94.75 500 THR A O 1
ATOM 3940 N N . GLU A 1 501 ? -42.438 -35.875 2.104 1 93.25 501 GLU A N 1
ATOM 3941 C CA . GLU A 1 501 ? -43.344 -34.75 2.365 1 93.25 501 GLU A CA 1
ATOM 3942 C C . GLU A 1 501 ? -42.688 -33.406 2.014 1 93.25 501 GLU A C 1
ATOM 3944 O O . GLU A 1 501 ? -41.531 -33.188 2.344 1 93.25 501 GLU A O 1
ATOM 3949 N N . HIS A 1 502 ? -43.406 -32.625 1.242 1 93.31 502 HIS A N 1
ATOM 3950 C CA . HIS A 1 502 ? -42.906 -31.312 0.846 1 93.31 502 HIS A CA 1
ATOM 3951 C C . HIS A 1 502 ? -43.625 -30.203 1.58 1 93.31 502 HIS A C 1
ATOM 3953 O O . HIS A 1 502 ? -44.844 -30.016 1.388 1 93.31 502 HIS A O 1
ATOM 3959 N N . LEU A 1 503 ? -42.906 -29.516 2.504 1 92 503 LEU A N 1
ATOM 3960 C CA . LEU A 1 503 ? -43.469 -28.406 3.273 1 92 503 LEU A CA 1
ATOM 3961 C C . LEU A 1 503 ? -43.062 -27.062 2.668 1 92 503 LEU A C 1
ATOM 3963 O O . LEU A 1 503 ? -41.875 -26.797 2.471 1 92 503 LEU A O 1
ATOM 3967 N N . THR A 1 504 ? -44 -26.203 2.301 1 89.69 504 THR A N 1
ATOM 3968 C CA . THR A 1 504 ? -43.75 -24.906 1.676 1 89.69 504 THR A CA 1
ATOM 3969 C C . THR A 1 504 ? -44.438 -23.781 2.445 1 89.69 504 THR A C 1
ATOM 3971 O O . THR A 1 504 ? -45.219 -24.047 3.355 1 89.69 504 THR A O 1
ATOM 3974 N N . HIS A 1 505 ? -44 -22.641 2.125 1 85.81 505 HIS A N 1
ATOM 3975 C CA . HIS A 1 505 ? -44.656 -21.453 2.668 1 85.81 505 HIS A CA 1
ATOM 3976 C C . HIS A 1 505 ? -45.969 -21.172 1.95 1 85.81 505 HIS A C 1
ATOM 3978 O O . HIS A 1 505 ? -46.062 -21.25 0.721 1 85.81 505 HIS A O 1
ATOM 3984 N N . THR A 1 506 ? -47.031 -20.984 2.711 1 78.81 506 THR A N 1
ATOM 3985 C CA . THR A 1 506 ? -48.312 -20.547 2.193 1 78.81 506 THR A CA 1
ATOM 3986 C C . THR A 1 506 ? -48.75 -19.266 2.881 1 78.81 506 THR A C 1
ATOM 3988 O O . THR A 1 506 ? -48.781 -19.188 4.109 1 78.81 506 THR A O 1
ATOM 3991 N N . ASN A 1 507 ? -48.969 -18.234 2.119 1 71.12 507 ASN A N 1
ATOM 3992 C CA . ASN A 1 507 ? -49.312 -16.922 2.666 1 71.12 507 ASN A CA 1
ATOM 3993 C C . ASN A 1 507 ? -50.562 -17 3.535 1 71.12 507 ASN A C 1
ATOM 3995 O O . ASN A 1 507 ? -50.688 -16.266 4.523 1 71.12 507 ASN A O 1
ATOM 3999 N N . SER A 1 508 ? -51.531 -17.844 3.248 1 68.12 508 SER A N 1
ATOM 4000 C CA . SER A 1 508 ? -52.812 -17.875 3.914 1 68.12 508 SER A CA 1
ATOM 4001 C C . SER A 1 508 ? -52.781 -18.797 5.129 1 68.12 508 SER A C 1
ATOM 4003 O O . SER A 1 508 ? -53.719 -18.781 5.941 1 68.12 508 SER A O 1
ATOM 4005 N N . ASP A 1 509 ? -51.625 -19.5 5.289 1 74.94 509 ASP A N 1
ATOM 4006 C CA . ASP A 1 509 ? -51.562 -20.484 6.355 1 74.94 509 ASP A CA 1
ATOM 4007 C C . ASP A 1 509 ? -50.438 -20.172 7.352 1 74.94 509 ASP A C 1
ATOM 4009 O O . ASP A 1 509 ? -49.281 -20.219 7.004 1 74.94 509 ASP A O 1
ATOM 4013 N N . SER A 1 510 ? -50.812 -19.859 8.57 1 76.12 510 SER A N 1
ATOM 4014 C CA . SER A 1 510 ? -49.844 -19.562 9.609 1 76.12 510 SER A CA 1
ATOM 4015 C C . SER A 1 510 ? -49.094 -20.828 10.039 1 76.12 510 SER A C 1
ATOM 4017 O O . SER A 1 510 ? -48.031 -20.734 10.656 1 76.12 510 SER A O 1
ATOM 4019 N N . ASN A 1 511 ? -49.719 -21.938 9.734 1 81.62 511 ASN A N 1
ATOM 4020 C CA . ASN A 1 511 ? -49.094 -23.203 10.062 1 81.62 511 ASN A CA 1
ATOM 4021 C C . ASN A 1 511 ? -48.219 -23.703 8.914 1 81.62 511 ASN A C 1
ATOM 4023 O O . ASN A 1 511 ? -48.344 -24.859 8.492 1 81.62 511 ASN A O 1
ATOM 4027 N N . SER A 1 512 ? -47.5 -22.859 8.312 1 88.44 512 SER A N 1
ATOM 4028 C CA . SER A 1 512 ? -46.562 -23.188 7.238 1 88.44 512 SER A CA 1
ATOM 4029 C C . SER A 1 512 ? -45.219 -22.516 7.445 1 88.44 512 SER A C 1
ATOM 4031 O O . SER A 1 512 ? -45.031 -21.75 8.391 1 88.44 512 SER A O 1
ATOM 4033 N N . LEU A 1 513 ? -44.25 -22.828 6.645 1 88.88 513 LEU A N 1
ATOM 4034 C CA . LEU A 1 513 ? -42.906 -22.25 6.715 1 88.88 513 LEU A CA 1
ATOM 4035 C C . LEU A 1 513 ? -42.969 -20.719 6.629 1 88.88 513 LEU A C 1
ATOM 4037 O O . LEU A 1 513 ? -43.844 -20.172 5.953 1 88.88 513 LEU A O 1
ATOM 4041 N N . ALA A 1 514 ? -42.094 -20.062 7.375 1 81.56 514 ALA A N 1
ATOM 4042 C CA . ALA A 1 514 ? -42.031 -18.609 7.293 1 81.56 514 ALA A CA 1
ATOM 4043 C C . ALA A 1 514 ? -41.625 -18.156 5.887 1 81.56 514 ALA A C 1
ATOM 4045 O O . ALA A 1 514 ? -42 -17.062 5.457 1 81.56 514 ALA A O 1
ATOM 4046 N N . ASN A 1 515 ? -40.844 -18.859 5.27 1 81.62 515 ASN A N 1
ATOM 4047 C CA . ASN A 1 515 ? -40.344 -18.641 3.904 1 81.62 515 ASN A CA 1
ATOM 4048 C C . ASN A 1 515 ? -39.844 -19.938 3.27 1 81.62 515 ASN A C 1
ATOM 4050 O O . ASN A 1 515 ? -39.469 -20.875 3.973 1 81.62 515 ASN A O 1
ATOM 4054 N N . ASN A 1 516 ? -39.844 -19.953 1.976 1 81.5 516 ASN A N 1
ATOM 4055 C CA . ASN A 1 516 ? -39.438 -21.172 1.282 1 81.5 516 ASN A CA 1
ATOM 4056 C C . ASN A 1 516 ? -37.938 -21.344 1.281 1 81.5 516 ASN A C 1
ATOM 4058 O O . ASN A 1 516 ? -37.406 -22.469 1.211 1 81.5 516 ASN A O 1
ATOM 4062 N N . ARG A 1 517 ? -37.219 -20.266 1.349 1 83.38 517 ARG A N 1
ATOM 4063 C CA . ARG A 1 517 ? -35.781 -20.375 1.278 1 83.38 517 ARG A CA 1
ATOM 4064 C C . ARG A 1 517 ? -35.188 -20.797 2.625 1 83.38 517 ARG A C 1
ATOM 4066 O O . ARG A 1 517 ? -35.156 -20 3.562 1 83.38 517 ARG A O 1
ATOM 4073 N N . ILE A 1 518 ? -34.688 -21.953 2.609 1 89.88 518 ILE A N 1
ATOM 4074 C CA . ILE A 1 518 ? -34.125 -22.5 3.844 1 89.88 518 ILE A CA 1
ATOM 4075 C C . ILE A 1 518 ? -32.625 -22.172 3.904 1 89.88 518 ILE A C 1
ATOM 4077 O O . ILE A 1 518 ? -31.922 -22.391 2.928 1 89.88 518 ILE A O 1
ATOM 4081 N N . LEU A 1 519 ? -32.25 -21.719 5.023 1 88 519 LEU A N 1
ATOM 4082 C CA . LEU A 1 519 ? -30.859 -21.297 5.164 1 88 519 LEU A CA 1
ATOM 4083 C C . LEU A 1 519 ? -30.094 -22.25 6.082 1 88 519 LEU A C 1
ATOM 4085 O O . LEU A 1 519 ? -28.891 -22.453 5.898 1 88 519 LEU A O 1
ATOM 4089 N N . ASP A 1 520 ? -30.734 -22.719 7.105 1 92.12 520 ASP A N 1
ATOM 4090 C CA . ASP A 1 520 ? -30.094 -23.625 8.047 1 92.12 520 ASP A CA 1
ATOM 4091 C C . ASP A 1 520 ? -31.125 -24.469 8.789 1 92.12 520 ASP A C 1
ATOM 4093 O O . ASP A 1 520 ? -32.312 -24.109 8.836 1 92.12 520 ASP A O 1
ATOM 4097 N N . LEU A 1 521 ? -30.656 -25.625 9.297 1 94 521 LEU A N 1
ATOM 4098 C CA . LEU A 1 521 ? -31.484 -26.547 10.055 1 94 521 LEU A CA 1
ATOM 4099 C C . LEU A 1 521 ? -30.781 -27.016 11.312 1 94 521 LEU A C 1
ATOM 4101 O O . LEU A 1 521 ? -29.562 -27.25 11.297 1 94 521 LEU A O 1
ATOM 4105 N N . ALA A 1 522 ? -31.531 -27.094 12.406 1 93 522 ALA A N 1
ATOM 4106 C CA . ALA A 1 522 ? -30.969 -27.656 13.633 1 93 522 ALA A CA 1
ATOM 4107 C C . ALA A 1 522 ? -32.062 -28.25 14.508 1 93 522 ALA A C 1
ATOM 4109 O O . ALA A 1 522 ? -33.156 -27.703 14.602 1 93 522 ALA A O 1
ATOM 4110 N N . PHE A 1 523 ? -31.734 -29.344 15.133 1 91.5 523 PHE A N 1
ATOM 4111 C CA . PHE A 1 523 ? -32.656 -29.906 16.109 1 91.5 523 PHE A CA 1
ATOM 4112 C C . PHE A 1 523 ? -32.406 -29.328 17.5 1 91.5 523 PHE A C 1
ATOM 4114 O O . PHE A 1 523 ? -31.25 -29.141 17.891 1 91.5 523 PHE A O 1
ATOM 4121 N N . HIS A 1 524 ? -33.406 -28.969 18.094 1 89.75 524 HIS A N 1
ATOM 4122 C CA . HIS A 1 524 ? -33.375 -28.531 19.484 1 89.75 524 HIS A CA 1
ATOM 4123 C C . HIS A 1 524 ? -34.531 -29.109 20.281 1 89.75 524 HIS A C 1
ATOM 4125 O O . HIS A 1 524 ? -35.688 -28.766 20.031 1 89.75 524 HIS A O 1
ATOM 4131 N N . ASP A 1 525 ? -34.344 -29.938 21.297 1 83.94 525 ASP A N 1
ATOM 4132 C CA . ASP A 1 525 ? -35.344 -30.562 22.141 1 83.94 525 ASP A CA 1
ATOM 4133 C C . ASP A 1 525 ? -36.406 -31.266 21.297 1 83.94 525 ASP A C 1
ATOM 4135 O O . ASP A 1 525 ? -37.625 -31.016 21.469 1 83.94 525 ASP A O 1
ATOM 4139 N N . ASN A 1 526 ? -36.062 -31.953 20.297 1 84.56 526 ASN A N 1
ATOM 4140 C CA . ASN A 1 526 ? -36.875 -32.781 19.406 1 84.56 526 ASN A CA 1
ATOM 4141 C C . ASN A 1 526 ? -37.75 -31.906 18.516 1 84.56 526 ASN A C 1
ATOM 4143 O O . ASN A 1 526 ? -38.75 -32.406 17.953 1 84.56 526 ASN A O 1
ATOM 4147 N N . ILE A 1 527 ? -37.406 -30.656 18.516 1 89.94 527 ILE A N 1
ATOM 4148 C CA . ILE A 1 527 ? -38.062 -29.719 17.578 1 89.94 527 ILE A CA 1
ATOM 4149 C C . ILE A 1 527 ? -37.062 -29.297 16.5 1 89.94 527 ILE A C 1
ATOM 4151 O O . ILE A 1 527 ? -35.875 -29.094 16.797 1 89.94 527 ILE A O 1
ATOM 4155 N N . LEU A 1 528 ? -37.531 -29.312 15.289 1 93.38 528 LEU A N 1
ATOM 4156 C CA . LEU A 1 528 ? -36.688 -28.875 14.203 1 93.38 528 LEU A CA 1
ATOM 4157 C C . LEU A 1 528 ? -36.75 -27.359 14.016 1 93.38 528 LEU A C 1
ATOM 4159 O O . LEU A 1 528 ? -37.812 -26.828 13.672 1 93.38 528 LEU A O 1
ATOM 4163 N N . ALA A 1 529 ? -35.688 -26.719 14.352 1 92.25 529 ALA A N 1
ATOM 4164 C CA . ALA A 1 529 ? -35.594 -25.281 14.062 1 92.25 529 ALA A CA 1
ATOM 4165 C C . ALA A 1 529 ? -35.156 -25.047 12.625 1 92.25 529 ALA A C 1
ATOM 4167 O O . ALA A 1 529 ? -34.188 -25.672 12.141 1 92.25 529 ALA A O 1
ATOM 4168 N N . ILE A 1 530 ? -35.875 -24.156 11.883 1 92.62 530 ILE A N 1
ATOM 4169 C CA . ILE A 1 530 ? -35.625 -23.891 10.469 1 92.62 530 ILE A CA 1
ATOM 4170 C C . ILE A 1 530 ? -35.375 -22.391 10.273 1 92.62 530 ILE A C 1
ATOM 4172 O O . ILE A 1 530 ? -36.281 -21.578 10.445 1 92.62 530 ILE A O 1
ATOM 4176 N N . ALA A 1 531 ? -34.125 -22.078 9.93 1 90.38 531 ALA A N 1
ATOM 4177 C CA . ALA A 1 531 ? -33.844 -20.703 9.547 1 90.38 531 ALA A CA 1
ATOM 4178 C C . ALA A 1 531 ? -34.219 -20.422 8.102 1 90.38 531 ALA A C 1
ATOM 4180 O O . ALA A 1 531 ? -33.781 -21.125 7.191 1 90.38 531 ALA A O 1
ATOM 4181 N N . THR A 1 532 ? -35.062 -19.453 7.883 1 84.88 532 THR A N 1
ATOM 4182 C CA . THR A 1 532 ? -35.469 -19.062 6.539 1 84.88 532 THR A CA 1
ATOM 4183 C C . THR A 1 532 ? -35.062 -17.625 6.238 1 84.88 532 THR A C 1
ATOM 4185 O O . THR A 1 532 ? -34.562 -16.922 7.113 1 84.88 532 THR A O 1
ATOM 4188 N N . ALA A 1 533 ? -35.312 -17.188 5.051 1 77.44 533 ALA A N 1
ATOM 4189 C CA . ALA A 1 533 ? -34.906 -15.859 4.617 1 77.44 533 ALA A CA 1
ATOM 4190 C C . ALA A 1 533 ? -35.75 -14.781 5.316 1 77.44 533 ALA A C 1
ATOM 4192 O O . ALA A 1 533 ? -35.312 -13.633 5.438 1 77.44 533 ALA A O 1
ATOM 4193 N N . LYS A 1 534 ? -36.938 -15.156 5.848 1 75.62 534 LYS A N 1
ATOM 4194 C CA . LYS A 1 534 ? -37.812 -14.133 6.418 1 75.62 534 LYS A CA 1
ATOM 4195 C C . LYS A 1 534 ? -38.031 -14.367 7.91 1 75.62 534 LYS A C 1
ATOM 4197 O O . LYS A 1 534 ? -38.75 -13.617 8.562 1 75.62 534 LYS A O 1
ATOM 4202 N N . GLY A 1 535 ? -37.438 -15.469 8.422 1 79.44 535 GLY A N 1
ATOM 4203 C CA . GLY A 1 535 ? -37.625 -15.719 9.844 1 79.44 535 GLY A CA 1
ATOM 4204 C C . GLY A 1 535 ? -37.188 -17.125 10.266 1 79.44 535 GLY A C 1
ATOM 4205 O O . GLY A 1 535 ? -36.594 -17.859 9.477 1 79.44 535 GLY A O 1
ATOM 4206 N N . LEU A 1 536 ? -37.594 -17.391 11.594 1 87.38 536 LEU A N 1
ATOM 4207 C CA . LEU A 1 536 ? -37.281 -18.672 12.203 1 87.38 536 LEU A CA 1
ATOM 4208 C C . LEU A 1 536 ? -38.531 -19.516 12.367 1 87.38 536 LEU A C 1
ATOM 4210 O O . LEU A 1 536 ? -39.531 -19.062 12.961 1 87.38 536 LEU A O 1
ATOM 4214 N N . SER A 1 537 ? -38.531 -20.672 11.781 1 89.81 537 SER A N 1
ATOM 4215 C CA . SER A 1 537 ? -39.656 -21.609 11.898 1 89.81 537 SER A CA 1
ATOM 4216 C C . SER A 1 537 ? -39.281 -22.797 12.797 1 89.81 537 SER A C 1
ATOM 4218 O O . SER A 1 537 ? -38.156 -23.266 12.773 1 89.81 537 SER A O 1
ATOM 4220 N N . PHE A 1 538 ? -40.219 -23.141 13.586 1 90.69 538 PHE A N 1
ATOM 4221 C CA . PHE A 1 538 ? -40.094 -24.344 14.398 1 90.69 538 PHE A CA 1
ATOM 4222 C C . PHE A 1 538 ? -41.094 -25.391 13.969 1 90.69 538 PHE A C 1
ATOM 4224 O O . PHE A 1 538 ? -42.312 -25.125 13.969 1 90.69 538 PHE A O 1
ATOM 4231 N N . TYR A 1 539 ? -40.656 -26.516 13.602 1 92.56 539 TYR A N 1
ATOM 4232 C CA . TYR A 1 539 ? -41.5 -27.609 13.164 1 92.56 539 TYR A CA 1
ATOM 4233 C C . TYR A 1 539 ? -41.5 -28.734 14.195 1 92.56 539 TYR A C 1
ATOM 4235 O O . TYR A 1 539 ? -40.438 -29.266 14.555 1 92.56 539 TYR A O 1
ATOM 4243 N N . ILE A 1 540 ? -42.656 -29.078 14.633 1 90 540 ILE A N 1
ATOM 4244 C CA . ILE A 1 540 ? -42.812 -30.203 15.555 1 90 540 ILE A CA 1
ATOM 4245 C C . ILE A 1 540 ? -43.219 -31.453 14.789 1 90 540 ILE A C 1
ATOM 4247 O O . ILE A 1 540 ? -44.406 -31.625 14.477 1 90 540 ILE A O 1
ATOM 4251 N N . PRO A 1 541 ? -42.375 -32.344 14.562 1 85.31 541 PRO A N 1
ATOM 4252 C CA . PRO A 1 541 ? -42.656 -33.5 13.711 1 85.31 541 PRO A CA 1
ATOM 4253 C C . PRO A 1 541 ? -43.812 -34.344 14.219 1 85.31 541 PRO A C 1
ATOM 4255 O O . PRO A 1 541 ? -44.562 -34.906 13.422 1 85.31 541 PRO A O 1
ATOM 4258 N N . LYS A 1 542 ? -44.094 -34.469 15.516 1 81.06 542 LYS A N 1
ATOM 4259 C CA . LYS A 1 542 ? -45.125 -35.344 16.094 1 81.06 542 LYS A CA 1
ATOM 4260 C C . LYS A 1 542 ? -46.5 -34.875 15.672 1 81.06 542 LYS A C 1
ATOM 4262 O O . LYS A 1 542 ? -47.375 -35.688 15.328 1 81.06 542 LYS A O 1
ATOM 4267 N N . ASN A 1 543 ? -46.75 -33.562 15.672 1 82.62 543 ASN A N 1
ATOM 4268 C CA . ASN A 1 543 ? -48.062 -33.031 15.359 1 82.62 543 ASN A CA 1
ATOM 4269 C C . ASN A 1 543 ? -48.094 -32.281 14.039 1 82.62 543 ASN A C 1
ATOM 4271 O O . ASN A 1 543 ? -49.125 -31.781 13.602 1 82.62 543 ASN A O 1
ATOM 4275 N N . LYS A 1 544 ? -46.938 -32.25 13.297 1 82.62 544 LYS A N 1
ATOM 4276 C CA . LYS A 1 544 ? -46.781 -31.578 12.016 1 82.62 544 LYS A CA 1
ATOM 4277 C C . LYS A 1 544 ? -47.25 -30.125 12.102 1 82.62 544 LYS A C 1
ATOM 4279 O O . LYS A 1 544 ? -48 -29.672 11.242 1 82.62 544 LYS A O 1
ATOM 4284 N N . LYS A 1 545 ? -46.906 -29.5 13.234 1 86.19 545 LYS A N 1
ATOM 4285 C CA . LYS A 1 545 ? -47.281 -28.094 13.438 1 86.19 545 LYS A CA 1
ATOM 4286 C C . LYS A 1 545 ? -46.062 -27.188 13.359 1 86.19 545 LYS A C 1
ATOM 4288 O O . LYS A 1 545 ? -44.938 -27.594 13.664 1 86.19 545 LYS A O 1
ATOM 4293 N N . PHE A 1 546 ? -46.406 -26 12.836 1 88 546 PHE A N 1
ATOM 4294 C CA . PHE A 1 546 ? -45.375 -24.969 12.75 1 88 546 PHE A CA 1
ATOM 4295 C C . PHE A 1 546 ? -45.656 -23.844 13.742 1 88 546 PHE A C 1
ATOM 4297 O O . PHE A 1 546 ? -46.812 -23.547 14.039 1 88 546 PHE A O 1
ATOM 4304 N N . TYR A 1 547 ? -44.562 -23.312 14.391 1 84.06 547 TYR A N 1
ATOM 4305 C CA . TYR A 1 547 ? -44.594 -22 15.016 1 84.06 547 TYR A CA 1
ATOM 4306 C C . TYR A 1 547 ? -43.469 -21.109 14.484 1 84.06 547 TYR A C 1
ATOM 4308 O O . TYR A 1 547 ? -42.312 -21.562 14.383 1 84.06 547 TYR A O 1
ATOM 4316 N N . ASN A 1 548 ? -43.875 -19.922 13.953 1 80.5 548 ASN A N 1
ATOM 4317 C CA . ASN A 1 548 ? -42.906 -19.047 13.297 1 80.5 548 ASN A CA 1
ATOM 4318 C C . ASN A 1 548 ? -42.625 -17.812 14.148 1 80.5 548 ASN A C 1
ATOM 4320 O O . ASN A 1 548 ? -43.469 -17.328 14.875 1 80.5 548 ASN A O 1
ATOM 4324 N N . ILE A 1 549 ? -41.438 -17.516 14.219 1 75.81 549 ILE A N 1
ATOM 4325 C CA . ILE A 1 549 ? -41 -16.219 14.734 1 75.81 549 ILE A CA 1
ATOM 4326 C C . ILE A 1 549 ? -40.5 -15.359 13.578 1 75.81 549 ILE A C 1
ATOM 4328 O O . ILE A 1 549 ? -39.531 -15.734 12.883 1 75.81 549 ILE A O 1
ATOM 4332 N N . PHE A 1 550 ? -41.25 -14.305 13.188 1 61.59 550 PHE A N 1
ATOM 4333 C CA . PHE A 1 550 ? -40.906 -13.477 12.047 1 61.59 550 PHE A CA 1
ATOM 4334 C C . PHE A 1 550 ? -40.062 -12.289 12.484 1 61.59 550 PHE A C 1
ATOM 4336 O O . PHE A 1 550 ? -40.062 -11.914 13.656 1 61.59 550 PHE A O 1
ATOM 4343 N N . HIS A 1 551 ? -39.25 -11.773 11.609 1 55.66 551 HIS A N 1
ATOM 4344 C CA . HIS A 1 551 ? -38.375 -10.609 11.836 1 55.66 551 HIS A CA 1
ATOM 4345 C C . HIS A 1 551 ? -39.188 -9.438 12.391 1 55.66 551 HIS A C 1
ATOM 4347 O O . HIS A 1 551 ? -38.719 -8.703 13.258 1 55.66 551 HIS A O 1
ATOM 4353 N N . ARG A 1 552 ? -40.125 -8.602 11.539 1 49.69 552 ARG A N 1
ATOM 4354 C CA . ARG A 1 552 ? -40.688 -7.27 11.773 1 49.69 552 ARG A CA 1
ATOM 4355 C C . ARG A 1 552 ? -41.719 -7.301 12.906 1 49.69 552 ARG A C 1
ATOM 4357 O O . ARG A 1 552 ? -42.906 -7.051 12.68 1 49.69 552 ARG A O 1
ATOM 4364 N N . ASN A 1 553 ? -41.906 -7.902 13.812 1 38.56 553 ASN A N 1
ATOM 4365 C CA . ASN A 1 553 ? -43.156 -7.469 14.422 1 38.56 553 ASN A CA 1
ATOM 4366 C C . ASN A 1 553 ? -43.188 -5.957 14.617 1 38.56 553 ASN A C 1
ATOM 4368 O O . ASN A 1 553 ? -42.156 -5.301 14.609 1 38.56 553 ASN A O 1
ATOM 4372 N N . ASP A 1 554 ? -44.5 -5.145 15.055 1 35.62 554 ASP A N 1
ATOM 4373 C CA . ASP A 1 554 ? -44.875 -3.787 15.43 1 35.62 554 ASP A CA 1
ATOM 4374 C C . ASP A 1 554 ? -43.781 -3.111 16.25 1 35.62 554 ASP A C 1
ATOM 4376 O O . ASP A 1 554 ? -43.688 -1.884 16.266 1 35.62 554 ASP A O 1
ATOM 4380 N N . ASN A 1 555 ? -43.781 -3.387 17.656 1 30.73 555 ASN A N 1
ATOM 4381 C CA . ASN A 1 555 ? -43.219 -2.572 18.719 1 30.73 555 ASN A CA 1
ATOM 4382 C C . ASN A 1 555 ? -41.719 -2.367 18.547 1 30.73 555 ASN A C 1
ATOM 4384 O O . ASN A 1 555 ? -41.094 -2.994 17.688 1 30.73 555 ASN A O 1
ATOM 4388 N N . ILE A 1 556 ? -40.969 -2.188 19.719 1 32.94 556 ILE A N 1
ATOM 4389 C CA . ILE A 1 556 ? -39.625 -1.685 20.062 1 32.94 556 ILE A CA 1
ATOM 4390 C C . ILE A 1 556 ? -38.594 -2.365 19.172 1 32.94 556 ILE A C 1
ATOM 4392 O O . ILE A 1 556 ? -37.531 -1.793 18.906 1 32.94 556 ILE A O 1
ATOM 4396 N N . ASN A 1 557 ? -38.656 -3.721 19.109 1 32.81 557 ASN A N 1
ATOM 4397 C CA . ASN A 1 557 ? -37.5 -4.547 18.75 1 32.81 557 ASN A CA 1
ATOM 4398 C C . ASN A 1 557 ? -37.312 -4.625 17.234 1 32.81 557 ASN A C 1
ATOM 4400 O O . ASN A 1 557 ? -37.531 -5.68 16.641 1 32.81 557 ASN A O 1
ATOM 4404 N N . THR A 1 558 ? -37.625 -3.785 16.484 1 37.69 558 THR A N 1
ATOM 4405 C CA . THR A 1 558 ? -37.562 -3.879 15.023 1 37.69 558 THR A CA 1
ATOM 4406 C C . THR A 1 558 ? -36.125 -3.971 14.562 1 37.69 558 THR A C 1
ATOM 4408 O O . THR A 1 558 ? -35.312 -3.047 14.773 1 37.69 558 THR A O 1
ATOM 4411 N N . ILE A 1 559 ? -35.406 -5.012 14.852 1 39.5 559 ILE A N 1
ATOM 4412 C CA . ILE A 1 559 ? -34.25 -5.129 13.977 1 39.5 559 ILE A CA 1
ATOM 4413 C C . ILE A 1 559 ? -34.719 -5.172 12.523 1 39.5 559 ILE A C 1
ATOM 4415 O O . ILE A 1 559 ? -35.375 -6.125 12.094 1 39.5 559 ILE A O 1
ATOM 4419 N N . PRO A 1 560 ? -35.062 -4.207 11.914 1 39.91 560 PRO A N 1
ATOM 4420 C CA . PRO A 1 560 ? -35.312 -4.312 10.469 1 39.91 560 PRO A CA 1
ATOM 4421 C C . PRO A 1 560 ? -34.281 -5.191 9.766 1 39.91 560 PRO A C 1
ATOM 4423 O O . PRO A 1 560 ? -33.062 -5.086 10.047 1 39.91 560 PRO A O 1
ATOM 4426 N N . ASN A 1 561 ? -34.719 -6.324 8.906 1 48.41 561 ASN A N 1
ATOM 4427 C CA . ASN A 1 561 ? -34 -7.133 7.914 1 48.41 561 ASN A CA 1
ATOM 4428 C C . ASN A 1 561 ? -33 -8.078 8.57 1 48.41 561 ASN A C 1
ATOM 4430 O O . ASN A 1 561 ? -31.859 -8.18 8.125 1 48.41 561 ASN A O 1
ATOM 4434 N N . ASP A 1 562 ? -33.375 -8.625 9.758 1 59.47 562 ASP A N 1
ATOM 4435 C CA . ASP A 1 562 ? -32.406 -9.5 10.422 1 59.47 562 ASP A CA 1
ATOM 4436 C C . ASP A 1 562 ? -32.375 -10.875 9.758 1 59.47 562 ASP A C 1
ATOM 4438 O O . ASP A 1 562 ? -33.406 -11.539 9.617 1 59.47 562 ASP A O 1
ATOM 4442 N N . TYR A 1 563 ? -31.531 -11.125 9.016 1 70.31 563 TYR A N 1
ATOM 4443 C CA . TYR A 1 563 ? -31.156 -12.336 8.289 1 70.31 563 TYR A CA 1
ATOM 4444 C C . TYR A 1 563 ? -30.516 -13.359 9.219 1 70.31 563 TYR A C 1
ATOM 4446 O O . TYR A 1 563 ? -29.562 -13.047 9.93 1 70.31 563 TYR A O 1
ATOM 4454 N N . ILE A 1 564 ? -31.438 -14.477 9.445 1 76.88 564 ILE A N 1
ATOM 4455 C CA . ILE A 1 564 ? -30.875 -15.555 10.242 1 76.88 564 ILE A CA 1
ATOM 4456 C C . ILE A 1 564 ? -30.016 -16.453 9.375 1 76.88 564 ILE A C 1
ATOM 4458 O O . ILE A 1 564 ? -30.469 -16.984 8.352 1 76.88 564 ILE A O 1
ATOM 4462 N N . ALA A 1 565 ? -28.812 -16.672 9.867 1 79.94 565 ALA A N 1
ATOM 4463 C CA . ALA A 1 565 ? -27.906 -17.391 8.977 1 79.94 565 ALA A CA 1
ATOM 4464 C C . ALA A 1 565 ? -27.375 -18.656 9.641 1 79.94 565 ALA A C 1
ATOM 4466 O O . ALA A 1 565 ? -26.922 -19.578 8.953 1 79.94 565 ALA A O 1
ATOM 4467 N N . ALA A 1 566 ? -27.5 -18.734 11 1 89.38 566 ALA A N 1
ATOM 4468 C CA . ALA A 1 566 ? -26.891 -19.891 11.641 1 89.38 566 ALA A CA 1
ATOM 4469 C C . ALA A 1 566 ? -27.703 -20.328 12.867 1 89.38 566 ALA A C 1
ATOM 4471 O O . ALA A 1 566 ? -28.219 -19.484 13.609 1 89.38 566 ALA A O 1
ATOM 4472 N N . LEU A 1 567 ? -27.734 -21.672 13.055 1 91.31 567 LEU A N 1
ATOM 4473 C CA . LEU A 1 567 ? -28.391 -22.266 14.211 1 91.31 567 LEU A CA 1
ATOM 4474 C C . LEU A 1 567 ? -27.484 -23.281 14.891 1 91.31 567 LEU A C 1
ATOM 4476 O O . LEU A 1 567 ? -26.766 -24.031 14.227 1 91.31 567 LEU A O 1
ATOM 4480 N N . ARG A 1 568 ? -27.516 -23.234 16.203 1 90.81 568 ARG A N 1
ATOM 4481 C CA . ARG A 1 568 ? -26.75 -24.219 16.953 1 90.81 568 ARG A CA 1
ATOM 4482 C C . ARG A 1 568 ? -27.422 -24.531 18.281 1 90.81 568 ARG A C 1
ATOM 4484 O O . ARG A 1 568 ? -27.703 -23.625 19.078 1 90.81 568 ARG A O 1
ATOM 4491 N N . SER A 1 569 ? -27.609 -25.75 18.469 1 88.38 569 SER A N 1
ATOM 4492 C CA . SER A 1 569 ? -28.172 -26.188 19.75 1 88.38 569 SER A CA 1
ATOM 4493 C C . SER A 1 569 ? -27.078 -26.625 20.703 1 88.38 569 SER A C 1
ATOM 4495 O O . SER A 1 569 ? -26.219 -27.453 20.344 1 88.38 569 SER A O 1
ATOM 4497 N N . ALA A 1 570 ? -27.031 -26.109 21.844 1 85 570 ALA A N 1
ATOM 4498 C CA . ALA A 1 570 ? -26.078 -26.469 22.891 1 85 570 ALA A CA 1
ATOM 4499 C C . ALA A 1 570 ? -26.797 -26.641 24.234 1 85 570 ALA A C 1
ATOM 4501 O O . ALA A 1 570 ? -27.047 -25.672 24.938 1 85 570 ALA A O 1
ATOM 4502 N N . GLY A 1 571 ? -27.078 -27.844 24.562 1 81 571 GLY A N 1
ATOM 4503 C CA . GLY A 1 571 ? -27.828 -28.094 25.797 1 81 571 GLY A CA 1
ATOM 4504 C C . GLY A 1 571 ? -29.266 -27.578 25.734 1 81 571 GLY A C 1
ATOM 4505 O O . GLY A 1 571 ? -30.031 -27.984 24.859 1 81 571 GLY A O 1
ATOM 4506 N N . LYS A 1 572 ? -29.469 -26.609 26.609 1 84.25 572 LYS A N 1
ATOM 4507 C CA . LYS A 1 572 ? -30.828 -26.062 26.688 1 84.25 572 LYS A CA 1
ATOM 4508 C C . LYS A 1 572 ? -30.938 -24.75 25.938 1 84.25 572 LYS A C 1
ATOM 4510 O O . LYS A 1 572 ? -31.984 -24.094 25.969 1 84.25 572 LYS A O 1
ATOM 4515 N N . ILE A 1 573 ? -29.906 -24.5 25.281 1 87.94 573 ILE A N 1
ATOM 4516 C CA . ILE A 1 573 ? -29.891 -23.219 24.594 1 87.94 573 ILE A CA 1
ATOM 4517 C C . ILE A 1 573 ? -29.797 -23.438 23.094 1 87.94 573 ILE A C 1
ATOM 4519 O O . ILE A 1 573 ? -29 -24.25 22.625 1 87.94 573 ILE A O 1
ATOM 4523 N N . LEU A 1 574 ? -30.672 -22.75 22.344 1 91 574 LEU A N 1
ATOM 4524 C CA . LEU A 1 574 ? -30.531 -22.641 20.906 1 91 574 LEU A CA 1
ATOM 4525 C C . LEU A 1 574 ? -29.906 -21.297 20.531 1 91 574 LEU A C 1
ATOM 4527 O O . LEU A 1 574 ? -30.516 -20.25 20.75 1 91 574 LEU A O 1
ATOM 4531 N N . TRP A 1 575 ? -28.766 -21.391 20.062 1 89.69 575 TRP A N 1
ATOM 4532 C CA . TRP A 1 575 ? -28.094 -20.203 19.578 1 89.69 575 TRP A CA 1
ATOM 4533 C C . TRP A 1 575 ? -28.516 -19.875 18.156 1 89.69 575 TRP A C 1
ATOM 4535 O O . TRP A 1 575 ? -28.594 -20.766 17.312 1 89.69 575 TRP A O 1
ATOM 4545 N N . VAL A 1 576 ? -28.828 -18.578 17.953 1 89.81 576 VAL A N 1
ATOM 4546 C CA . VAL A 1 576 ? -29.266 -18.109 16.641 1 89.81 576 VAL A CA 1
ATOM 4547 C C . VAL A 1 576 ? -28.359 -16.984 16.172 1 89.81 576 VAL A C 1
ATOM 4549 O O . VAL A 1 576 ? -28.344 -15.898 16.766 1 89.81 576 VAL A O 1
ATOM 4552 N N . GLY A 1 577 ? -27.625 -17.281 15.133 1 88.69 577 GLY A N 1
ATOM 4553 C CA . GLY A 1 577 ? -26.812 -16.25 14.516 1 88.69 577 GLY A CA 1
ATOM 4554 C C . GLY A 1 577 ? -27.562 -15.422 13.5 1 88.69 577 GLY A C 1
ATOM 4555 O O . GLY A 1 577 ? -28.219 -15.969 12.609 1 88.69 577 GLY A O 1
ATOM 4556 N N . ILE A 1 578 ? -27.531 -14.094 13.688 1 82.81 578 ILE A N 1
ATOM 4557 C CA . ILE A 1 578 ? -28.219 -13.18 12.781 1 82.81 578 ILE A CA 1
ATOM 4558 C C . ILE A 1 578 ? -27.234 -12.156 12.227 1 82.81 578 ILE A C 1
ATOM 4560 O O . ILE A 1 578 ? -26.047 -12.164 12.594 1 82.81 578 ILE A O 1
ATOM 4564 N N . ARG A 1 579 ? -27.688 -11.391 11.359 1 80.69 579 ARG A N 1
ATOM 4565 C CA . ARG A 1 579 ? -26.891 -10.25 10.914 1 80.69 579 ARG A CA 1
ATOM 4566 C C . ARG A 1 579 ? -26.766 -9.211 12.023 1 80.69 579 ARG A C 1
ATOM 4568 O O . ARG A 1 579 ? -27.766 -8.719 12.539 1 80.69 579 ARG A O 1
ATOM 4575 N N . GLY A 1 580 ? -25.578 -8.953 12.406 1 75.5 580 GLY A N 1
ATOM 4576 C CA . GLY A 1 580 ? -25.312 -7.895 13.367 1 75.5 580 GLY A CA 1
ATOM 4577 C C . GLY A 1 580 ? -25.406 -8.359 14.812 1 75.5 580 GLY A C 1
ATOM 4578 O O . GLY A 1 580 ? -25.422 -7.547 15.734 1 75.5 580 GLY A O 1
ATOM 4579 N N . GLY A 1 581 ? -25.625 -9.742 14.906 1 79.81 581 GLY A N 1
ATOM 4580 C CA . GLY A 1 581 ? -25.688 -10.117 16.312 1 79.81 581 GLY A CA 1
ATOM 4581 C C . GLY A 1 581 ? -25.984 -11.594 16.516 1 79.81 581 GLY A C 1
ATOM 4582 O O . GLY A 1 581 ? -25.922 -12.383 15.578 1 79.81 581 GLY A O 1
ATOM 4583 N N . LEU A 1 582 ? -26.156 -11.867 17.828 1 84.88 582 LEU A N 1
ATOM 4584 C CA . LEU A 1 582 ? -26.391 -13.219 18.312 1 84.88 582 LEU A CA 1
ATOM 4585 C C . LEU A 1 582 ? -27.609 -13.25 19.234 1 84.88 582 LEU A C 1
ATOM 4587 O O . LEU A 1 582 ? -27.797 -12.359 20.062 1 84.88 582 LEU A O 1
ATOM 4591 N N . LEU A 1 583 ? -28.484 -14.281 18.969 1 85.5 583 LEU A N 1
ATOM 4592 C CA . LEU A 1 583 ? -29.656 -14.484 19.812 1 85.5 583 LEU A CA 1
ATOM 4593 C C . LEU A 1 583 ? -29.547 -15.812 20.578 1 85.5 583 LEU A C 1
ATOM 4595 O O . LEU A 1 583 ? -28.859 -16.734 20.125 1 85.5 583 LEU A O 1
ATOM 4599 N N . LYS A 1 584 ? -30.156 -15.797 21.672 1 86.56 584 LYS A N 1
ATOM 4600 C CA . LYS A 1 584 ? -30.234 -17 22.469 1 86.56 584 LYS A CA 1
ATOM 4601 C C . LYS A 1 584 ? -31.688 -17.328 22.828 1 86.56 584 LYS A C 1
ATOM 4603 O O . LYS A 1 584 ? -32.406 -16.453 23.312 1 86.56 584 LYS A O 1
ATOM 4608 N N . LYS A 1 585 ? -32.062 -18.5 22.438 1 87 585 LYS A N 1
ATOM 4609 C CA . LYS A 1 585 ? -33.406 -18.984 22.828 1 87 585 LYS A CA 1
ATOM 4610 C C . LYS A 1 585 ? -33.312 -20 23.969 1 87 585 LYS A C 1
ATOM 4612 O O . LYS A 1 585 ? -32.625 -21.016 23.828 1 87 585 LYS A O 1
ATOM 4617 N N . GLN A 1 586 ? -33.844 -19.625 25 1 84.88 586 GLN A N 1
ATOM 4618 C CA . GLN A 1 586 ? -33.969 -20.516 26.156 1 84.88 586 GLN A CA 1
ATOM 4619 C C . GLN A 1 586 ? -35.438 -20.734 26.516 1 84.88 586 GLN A C 1
ATOM 4621 O O . GLN A 1 586 ? -36.125 -19.797 26.938 1 84.88 586 GLN A O 1
ATOM 4626 N N . GLY A 1 587 ? -35.906 -21.891 26.422 1 78.06 587 GLY A N 1
ATOM 4627 C CA . GLY A 1 587 ? -37.344 -22.094 26.578 1 78.06 587 GLY A CA 1
ATOM 4628 C C . GLY A 1 587 ? -38.156 -21.375 25.531 1 78.06 587 GLY A C 1
ATOM 4629 O O . GLY A 1 587 ? -37.969 -21.562 24.328 1 78.06 587 GLY A O 1
ATOM 4630 N N . ASN A 1 588 ? -39.031 -20.469 25.953 1 76.19 588 ASN A N 1
ATOM 4631 C CA . ASN A 1 588 ? -39.875 -19.734 25.016 1 76.19 588 ASN A CA 1
ATOM 4632 C C . ASN A 1 588 ? -39.438 -18.281 24.859 1 76.19 588 ASN A C 1
ATOM 4634 O O . ASN A 1 588 ? -40.031 -17.516 24.125 1 76.19 588 ASN A O 1
ATOM 4638 N N . THR A 1 589 ? -38.25 -18.094 25.391 1 80.75 589 THR A N 1
ATOM 4639 C CA . THR A 1 589 ? -37.781 -16.703 25.359 1 80.75 589 THR A CA 1
ATOM 4640 C C . THR A 1 589 ? -36.594 -16.547 24.406 1 80.75 589 THR A C 1
ATOM 4642 O O . THR A 1 589 ? -35.688 -17.391 24.391 1 80.75 589 THR A O 1
ATOM 4645 N N . LEU A 1 590 ? -36.719 -15.609 23.5 1 82.19 590 LEU A N 1
ATOM 4646 C CA . LEU A 1 590 ? -35.656 -15.211 22.594 1 82.19 590 LEU A CA 1
ATOM 4647 C C . LEU A 1 590 ? -35 -13.914 23.062 1 82.19 590 LEU A C 1
ATOM 4649 O O . LEU A 1 590 ? -35.688 -12.898 23.219 1 82.19 590 LEU A O 1
ATOM 4653 N N . SER A 1 591 ? -33.719 -13.93 23.453 1 82.81 591 SER A N 1
ATOM 4654 C CA . SER A 1 591 ? -33.031 -12.742 23.953 1 82.81 591 SER A CA 1
ATOM 4655 C C . SER A 1 591 ? -31.828 -12.406 23.078 1 82.81 591 SER A C 1
ATOM 4657 O O . SER A 1 591 ? -31.219 -13.297 22.469 1 82.81 591 SER A O 1
ATOM 4659 N N . VAL A 1 592 ? -31.516 -11.109 23.031 1 81.12 592 VAL A N 1
ATOM 4660 C CA . VAL A 1 592 ? -30.344 -10.625 22.297 1 81.12 592 VAL A CA 1
ATOM 4661 C C . VAL A 1 592 ? -29.109 -10.703 23.188 1 81.12 592 VAL A C 1
ATOM 4663 O O . VAL A 1 592 ? -29.141 -10.297 24.359 1 81.12 592 VAL A O 1
ATOM 4666 N N . VAL A 1 593 ? -28.062 -11.266 22.672 1 81.31 593 VAL A N 1
ATOM 4667 C CA . VAL A 1 593 ? -26.781 -11.297 23.375 1 81.31 593 VAL A CA 1
ATOM 4668 C C . VAL A 1 593 ? -26.016 -10 23.109 1 81.31 593 VAL A C 1
ATOM 4670 O O . VAL A 1 593 ? -25.766 -9.633 21.953 1 81.31 593 VAL A O 1
ATOM 4673 N N . PRO A 1 594 ? -25.703 -9.25 24.125 1 74.06 594 PRO A N 1
ATOM 4674 C CA . PRO A 1 594 ? -24.938 -8.023 23.906 1 74.06 594 PRO A CA 1
ATOM 4675 C C . PRO A 1 594 ? -23.547 -8.289 23.359 1 74.06 594 PRO A C 1
ATOM 4677 O O . PRO A 1 594 ? -22.797 -9.109 23.906 1 74.06 594 PRO A O 1
ATOM 4680 N N . MET A 1 595 ? -23.312 -7.707 22.266 1 72.69 595 MET A N 1
ATOM 4681 C CA . MET A 1 595 ? -22 -7.836 21.641 1 72.69 595 MET A CA 1
ATOM 4682 C C . MET A 1 595 ? -21.234 -6.516 21.703 1 72.69 595 MET A C 1
ATOM 4684 O O . MET A 1 595 ? -21.844 -5.441 21.625 1 72.69 595 MET A O 1
ATOM 4688 N N . PRO A 1 596 ? -19.875 -6.617 22.031 1 65 596 PRO A N 1
ATOM 4689 C CA . PRO A 1 596 ? -19.094 -5.387 21.984 1 65 596 PRO A CA 1
ATOM 4690 C C . PRO A 1 596 ? -19.031 -4.766 20.594 1 65 596 PRO A C 1
ATOM 4692 O O . PRO A 1 596 ? -19.234 -5.461 19.594 1 65 596 PRO A O 1
ATOM 4695 N N . GLU A 1 597 ? -18.969 -3.416 20.688 1 61.72 597 GLU A N 1
ATOM 4696 C CA . GLU A 1 597 ? -18.844 -2.715 19.406 1 61.72 597 GLU A CA 1
ATOM 4697 C C . GLU A 1 597 ? -17.609 -3.174 18.641 1 61.72 597 GLU A C 1
ATOM 4699 O O . GLU A 1 597 ? -16.484 -2.807 19 1 61.72 597 GLU A O 1
ATOM 4704 N N . SER A 1 598 ? -17.781 -4.289 17.953 1 63.19 598 SER A N 1
ATOM 4705 C CA . SER A 1 598 ? -16.719 -4.852 17.141 1 63.19 598 SER A CA 1
ATOM 4706 C C . SER A 1 598 ? -17.172 -5.023 15.688 1 63.19 598 SER A C 1
ATOM 4708 O O . SER A 1 598 ? -18.297 -4.664 15.336 1 63.19 598 SER A O 1
ATOM 4710 N N . GLU A 1 599 ? -16.266 -5.375 14.898 1 65 599 GLU A N 1
ATOM 4711 C CA . GLU A 1 599 ? -16.531 -5.625 13.484 1 65 599 GLU A CA 1
ATOM 4712 C C . GLU A 1 599 ? -17.609 -6.691 13.32 1 65 599 GLU A C 1
ATOM 4714 O O . GLU A 1 599 ? -18.344 -6.691 12.32 1 65 599 GLU A O 1
ATOM 4719 N N . LEU A 1 600 ? -17.781 -7.523 14.32 1 69.44 600 LEU A N 1
ATOM 4720 C CA . LEU A 1 600 ? -18.766 -8.602 14.258 1 69.44 600 LEU A CA 1
ATOM 4721 C C . LEU A 1 600 ? -20.172 -8.047 14.195 1 69.44 600 LEU A C 1
ATOM 4723 O O . LEU A 1 600 ? -21.078 -8.695 13.656 1 69.44 600 LEU A O 1
ATOM 4727 N N . PHE A 1 601 ? -20.25 -6.852 14.633 1 69.19 601 PHE A N 1
ATOM 4728 C CA . PHE A 1 601 ? -21.562 -6.223 14.688 1 69.19 601 PHE A CA 1
ATOM 4729 C C . PHE A 1 601 ? -22 -5.77 13.297 1 69.19 601 PHE A C 1
ATOM 4731 O O . PHE A 1 601 ? -23.172 -5.48 13.078 1 69.19 601 PHE A O 1
ATOM 4738 N N . CYS A 1 602 ? -21.047 -5.852 12.445 1 73.62 602 CYS A N 1
ATOM 4739 C CA . CYS A 1 602 ? -21.391 -5.391 11.109 1 73.62 602 CYS A CA 1
ATOM 4740 C C . CYS A 1 602 ? -21.469 -6.559 10.133 1 73.62 602 CYS A C 1
ATOM 4742 O O . CYS A 1 602 ? -21.766 -6.371 8.953 1 73.62 602 CYS A O 1
ATOM 4744 N N . GLU A 1 603 ? -21.328 -7.746 10.727 1 80.31 603 GLU A N 1
ATOM 4745 C CA . GLU A 1 603 ? -21.266 -8.898 9.828 1 80.31 603 GLU A CA 1
ATOM 4746 C C . GLU A 1 603 ? -22.422 -9.867 10.109 1 80.31 603 GLU A C 1
ATOM 4748 O O . GLU A 1 603 ? -23.141 -9.711 11.094 1 80.31 603 GLU A O 1
ATOM 4753 N N . THR A 1 604 ? -22.578 -10.766 9.164 1 83.38 604 THR A N 1
ATOM 4754 C CA . THR A 1 604 ? -23.516 -11.875 9.359 1 83.38 604 THR A CA 1
ATOM 4755 C C . THR A 1 604 ? -22.812 -13.055 10.023 1 83.38 604 THR A C 1
ATOM 4757 O O . THR A 1 604 ? -21.703 -13.43 9.617 1 83.38 604 THR A O 1
ATOM 4760 N N . ILE A 1 605 ? -23.453 -13.555 11.055 1 88.75 605 ILE A N 1
ATOM 4761 C CA . ILE A 1 605 ? -22.906 -14.758 11.68 1 88.75 605 ILE A CA 1
ATOM 4762 C C . ILE A 1 605 ? -23.172 -15.969 10.797 1 88.75 605 ILE A C 1
ATOM 4764 O O . ILE A 1 605 ? -24.328 -16.391 10.648 1 88.75 605 ILE A O 1
ATOM 4768 N N . GLN A 1 606 ? -22.172 -16.516 10.305 1 90.19 606 GLN A N 1
ATOM 4769 C CA . GLN A 1 606 ? -22.297 -17.562 9.297 1 90.19 606 GLN A CA 1
ATOM 4770 C C . GLN A 1 606 ? -22.359 -18.938 9.953 1 90.19 606 GLN A C 1
ATOM 4772 O O . GLN A 1 606 ? -22.984 -19.859 9.414 1 90.19 606 GLN A O 1
ATOM 4777 N N . SER A 1 607 ? -21.641 -19.078 11.039 1 92.88 607 SER A N 1
ATOM 4778 C CA . SER A 1 607 ? -21.609 -20.375 11.695 1 92.88 607 SER A CA 1
ATOM 4779 C C . SER A 1 607 ? -21.438 -20.219 13.203 1 92.88 607 SER A C 1
ATOM 4781 O O . SER A 1 607 ? -20.906 -19.219 13.68 1 92.88 607 SER A O 1
ATOM 4783 N N . LEU A 1 608 ? -21.969 -21.219 13.883 1 92.81 608 LEU A N 1
ATOM 4784 C CA . LEU A 1 608 ? -21.828 -21.359 15.328 1 92.81 608 LEU A CA 1
ATOM 4785 C C . LEU A 1 608 ? -21.375 -22.766 15.695 1 92.81 608 LEU A C 1
ATOM 4787 O O . LEU A 1 608 ? -21.906 -23.75 15.172 1 92.81 608 LEU A O 1
ATOM 4791 N N . ILE A 1 609 ? -20.344 -22.828 16.562 1 92.19 609 ILE A N 1
ATOM 4792 C CA . ILE A 1 609 ? -19.859 -24.156 16.906 1 92.19 609 ILE A CA 1
ATOM 4793 C C . ILE A 1 609 ? -19.312 -24.156 18.328 1 92.19 609 ILE A C 1
ATOM 4795 O O . ILE A 1 609 ? -18.734 -23.172 18.781 1 92.19 609 ILE A O 1
ATOM 4799 N N . ASN A 1 610 ? -19.547 -25.219 19.031 1 89.56 610 ASN A N 1
ATOM 4800 C CA . ASN A 1 610 ? -19 -25.375 20.375 1 89.56 610 ASN A CA 1
ATOM 4801 C C . ASN A 1 610 ? -17.734 -26.234 20.359 1 89.56 610 ASN A C 1
ATOM 4803 O O . ASN A 1 610 ? -17.672 -27.25 19.688 1 89.56 610 ASN A O 1
ATOM 4807 N N . ASP A 1 611 ? -16.828 -25.734 21.125 1 86.5 611 ASP A N 1
ATOM 4808 C CA . ASP A 1 611 ? -15.602 -26.531 21.219 1 86.5 611 ASP A CA 1
ATOM 4809 C C . ASP A 1 611 ? -15.688 -27.547 22.359 1 86.5 611 ASP A C 1
ATOM 4811 O O . ASP A 1 611 ? -16.75 -27.703 22.969 1 86.5 611 ASP A O 1
ATOM 4815 N N . THR A 1 612 ? -14.586 -28.328 22.547 1 81.38 612 THR A N 1
ATOM 4816 C CA . THR A 1 612 ? -14.555 -29.391 23.547 1 81.38 612 THR A CA 1
ATOM 4817 C C . THR A 1 612 ? -14.562 -28.812 24.953 1 81.38 612 THR A C 1
ATOM 4819 O O . THR A 1 612 ? -14.906 -29.516 25.922 1 81.38 612 THR A O 1
ATOM 4822 N N . LYS A 1 613 ? -14.219 -27.562 25.078 1 79.31 613 LYS A N 1
ATOM 4823 C CA . LYS A 1 613 ? -14.25 -26.891 26.375 1 79.31 613 LYS A CA 1
ATOM 4824 C C . LYS A 1 613 ? -15.562 -26.141 26.578 1 79.31 613 LYS A C 1
ATOM 4826 O O . LYS A 1 613 ? -15.688 -25.328 27.5 1 79.31 613 LYS A O 1
ATOM 4831 N N . ASN A 1 614 ? -16.5 -26.281 25.734 1 79.88 614 ASN A N 1
ATOM 4832 C CA . ASN A 1 614 ? -17.844 -25.734 25.766 1 79.88 614 ASN A CA 1
ATOM 4833 C C . ASN A 1 614 ? -17.859 -24.234 25.484 1 79.88 614 ASN A C 1
ATOM 4835 O O . ASN A 1 614 ? -18.75 -23.531 25.953 1 79.88 614 ASN A O 1
ATOM 4839 N N . ARG A 1 615 ? -16.906 -23.688 24.969 1 87.06 615 ARG A N 1
ATOM 4840 C CA . ARG A 1 615 ? -16.938 -22.328 24.453 1 87.06 615 ARG A CA 1
ATOM 4841 C C . ARG A 1 615 ? -17.703 -22.266 23.141 1 87.06 615 ARG A C 1
ATOM 4843 O O . ARG A 1 615 ? -17.609 -23.172 22.312 1 87.06 615 ARG A O 1
ATOM 4850 N N . LEU A 1 616 ? -18.453 -21.25 22.984 1 89.56 616 LEU A N 1
ATOM 4851 C CA . LEU A 1 616 ? -19.156 -21.031 21.719 1 89.56 616 LEU A CA 1
ATOM 4852 C C . LEU A 1 616 ? -18.328 -20.172 20.781 1 89.56 616 LEU A C 1
ATOM 4854 O O . LEU A 1 616 ? -17.953 -19.047 21.125 1 89.56 616 LEU A O 1
ATOM 4858 N N . TRP A 1 617 ? -18.047 -20.734 19.719 1 90.94 617 TRP A N 1
ATOM 4859 C CA . TRP A 1 617 ? -17.328 -20 18.672 1 90.94 617 TRP A CA 1
ATOM 4860 C C . TRP A 1 617 ? -18.312 -19.375 17.688 1 90.94 617 TRP A C 1
ATOM 4862 O O . TRP A 1 617 ? -19.234 -20.062 17.203 1 90.94 617 TRP A O 1
ATOM 4872 N N . ILE A 1 618 ? -18.109 -18.094 17.469 1 89.94 618 ILE A N 1
ATOM 4873 C CA . ILE A 1 618 ? -18.922 -17.312 16.531 1 89.94 618 ILE A CA 1
ATOM 4874 C C . ILE A 1 618 ? -18.094 -16.984 15.289 1 89.94 618 ILE A C 1
ATOM 4876 O O . ILE A 1 618 ? -17.062 -16.312 15.375 1 89.94 618 ILE A O 1
ATOM 4880 N N . VAL A 1 619 ? -18.609 -17.453 14.164 1 89.94 619 VAL A N 1
ATOM 4881 C CA . VAL A 1 619 ? -17.906 -17.219 12.906 1 89.94 619 VAL A CA 1
ATOM 4882 C C . VAL A 1 619 ? -18.703 -16.234 12.039 1 89.94 619 VAL A C 1
ATOM 4884 O O . VAL A 1 619 ? -19.766 -16.578 11.539 1 89.94 619 VAL A O 1
ATOM 4887 N N . GLY A 1 620 ? -18.156 -15.047 11.969 1 83.25 620 GLY A N 1
ATOM 4888 C CA . GLY A 1 620 ? -18.734 -14.086 11.047 1 83.25 620 GLY A CA 1
ATOM 4889 C C . GLY A 1 620 ? -18.234 -14.25 9.625 1 83.25 620 GLY A C 1
ATOM 4890 O O . GLY A 1 620 ? -17.562 -15.227 9.305 1 83.25 620 GLY A O 1
ATOM 4891 N N . SER A 1 621 ? -18.609 -13.367 8.797 1 80.5 621 SER A N 1
ATOM 4892 C CA . SER A 1 621 ? -18.172 -13.43 7.406 1 80.5 621 SER A CA 1
ATOM 4893 C C . SER A 1 621 ? -16.656 -13.297 7.297 1 80.5 621 SER A C 1
ATOM 4895 O O . SER A 1 621 ? -16.047 -13.883 6.41 1 80.5 621 SER A O 1
ATOM 4897 N N . SER A 1 622 ? -16.078 -12.531 8.164 1 78.06 622 SER A N 1
ATOM 4898 C CA . SER A 1 622 ? -14.633 -12.359 8.102 1 78.06 622 SER A CA 1
ATOM 4899 C C . SER A 1 622 ? -14.023 -12.344 9.492 1 78.06 622 SER A C 1
ATOM 4901 O O . SER A 1 622 ? -12.805 -12.195 9.641 1 78.06 622 SER A O 1
ATOM 4903 N N . THR A 1 623 ? -14.812 -12.477 10.453 1 78.62 623 THR A N 1
ATOM 4904 C CA . THR A 1 623 ? -14.336 -12.391 11.828 1 78.62 623 THR A CA 1
ATOM 4905 C C . THR A 1 623 ? -14.672 -13.664 12.602 1 78.62 623 THR A C 1
ATOM 4907 O O . THR A 1 623 ? -15.688 -14.305 12.336 1 78.62 623 THR A O 1
ATOM 4910 N N . ILE A 1 624 ? -13.758 -13.977 13.5 1 83.31 624 ILE A N 1
ATOM 4911 C CA . ILE A 1 624 ? -13.969 -15.102 14.398 1 83.31 624 ILE A CA 1
ATOM 4912 C C . ILE A 1 624 ? -13.922 -14.625 15.844 1 83.31 624 ILE A C 1
ATOM 4914 O O . ILE A 1 624 ? -13.086 -13.789 16.203 1 83.31 624 ILE A O 1
ATOM 4918 N N . ALA A 1 625 ? -14.844 -15.102 16.656 1 83.56 625 ALA A N 1
ATOM 4919 C CA . ALA A 1 625 ? -14.867 -14.773 18.078 1 83.56 625 ALA A CA 1
ATOM 4920 C C . ALA A 1 625 ? -15.25 -15.992 18.906 1 83.56 625 ALA A C 1
ATOM 4922 O O . ALA A 1 625 ? -15.797 -16.969 18.391 1 83.56 625 ALA A O 1
ATOM 4923 N N . ALA A 1 626 ? -14.844 -15.945 20.172 1 86.06 626 ALA A N 1
ATOM 4924 C CA . ALA A 1 626 ? -15.203 -17 21.125 1 86.06 626 ALA A CA 1
ATOM 4925 C C . ALA A 1 626 ? -15.844 -16.406 22.375 1 86.06 626 ALA A C 1
ATOM 4927 O O . ALA A 1 626 ? -15.406 -15.359 22.875 1 86.06 626 ALA A O 1
ATOM 4928 N N . ILE A 1 627 ? -16.859 -17.094 22.766 1 81.75 627 ILE A N 1
ATOM 4929 C CA . ILE A 1 627 ? -17.531 -16.688 24 1 81.75 627 ILE A CA 1
ATOM 4930 C C . ILE A 1 627 ? -17.234 -17.703 25.094 1 81.75 627 ILE A C 1
ATOM 4932 O O . ILE A 1 627 ? -17.391 -18.906 24.906 1 81.75 627 ILE A O 1
ATOM 4936 N N . ASN A 1 628 ? -16.75 -17.062 26.141 1 75.25 628 ASN A N 1
ATOM 4937 C CA . ASN A 1 628 ? -16.609 -17.875 27.344 1 75.25 628 ASN A CA 1
ATOM 4938 C C . ASN A 1 628 ? -17.969 -18.094 28.016 1 75.25 628 ASN A C 1
ATOM 4940 O O . ASN A 1 628 ? -18.594 -17.141 28.453 1 75.25 628 ASN A O 1
ATOM 4944 N N . PRO A 1 629 ? -18.422 -19.281 28.062 1 67.5 629 PRO A N 1
ATOM 4945 C CA . PRO A 1 629 ? -19.766 -19.516 28.594 1 67.5 629 PRO A CA 1
ATOM 4946 C C . PRO A 1 629 ? -19.922 -19.062 30.047 1 67.5 629 PRO A C 1
ATOM 4948 O O . PRO A 1 629 ? -21.031 -18.734 30.469 1 67.5 629 PRO A O 1
ATOM 4951 N N . LYS A 1 630 ? -18.766 -19.031 30.734 1 67.69 630 LYS A N 1
ATOM 4952 C CA . LYS A 1 630 ? -18.859 -18.656 32.156 1 67.69 630 LYS A CA 1
ATOM 4953 C C . LYS A 1 630 ? -18.906 -17.141 32.312 1 67.69 630 LYS A C 1
ATOM 4955 O O . LYS A 1 630 ? -19.766 -16.609 33.031 1 67.69 630 LYS A O 1
ATOM 4960 N N . THR A 1 631 ? -18.047 -16.453 31.656 1 70.62 631 THR A N 1
ATOM 4961 C CA . THR A 1 631 ? -17.922 -15.008 31.844 1 70.62 631 THR A CA 1
ATOM 4962 C C . THR A 1 631 ? -18.766 -14.258 30.797 1 70.62 631 THR A C 1
ATOM 4964 O O . THR A 1 631 ? -19.031 -13.07 30.969 1 70.62 631 THR A O 1
ATOM 4967 N N . GLN A 1 632 ? -19.234 -14.93 29.797 1 71.5 632 GLN A N 1
ATOM 4968 C CA . GLN A 1 632 ? -19.969 -14.352 28.656 1 71.5 632 GLN A CA 1
ATOM 4969 C C . GLN A 1 632 ? -19.141 -13.266 27.969 1 71.5 632 GLN A C 1
ATOM 4971 O O . GLN A 1 632 ? -19.688 -12.375 27.328 1 71.5 632 GLN A O 1
ATOM 4976 N N . LYS A 1 633 ? -17.906 -13.328 28.312 1 75.44 633 LYS A N 1
ATOM 4977 C CA . LYS A 1 633 ? -16.984 -12.414 27.625 1 75.44 633 LYS A CA 1
ATOM 4978 C C . LYS A 1 633 ? -16.719 -12.875 26.188 1 75.44 633 LYS A C 1
ATOM 4980 O O . LYS A 1 633 ? -16.5 -14.062 25.953 1 75.44 633 LYS A O 1
ATOM 4985 N N . ILE A 1 634 ? -16.844 -11.906 25.25 1 77.88 634 ILE A N 1
ATOM 4986 C CA . ILE A 1 634 ? -16.562 -12.211 23.859 1 77.88 634 ILE A CA 1
ATOM 4987 C C . ILE A 1 634 ? -15.141 -11.797 23.5 1 77.88 634 ILE A C 1
ATOM 4989 O O . ILE A 1 634 ? -14.773 -10.633 23.656 1 77.88 634 ILE A O 1
ATOM 4993 N N . ASP A 1 635 ? -14.336 -12.758 23.125 1 77.88 635 ASP A N 1
ATOM 4994 C CA . ASP A 1 635 ? -12.977 -12.508 22.672 1 77.88 635 ASP A CA 1
ATOM 4995 C C . ASP A 1 635 ? -12.875 -12.594 21.156 1 77.88 635 ASP A C 1
ATOM 4997 O O . ASP A 1 635 ? -13.023 -13.672 20.578 1 77.88 635 ASP A O 1
ATOM 5001 N N . GLN A 1 636 ? -12.664 -11.477 20.562 1 76.44 636 GLN A N 1
ATOM 5002 C CA . GLN A 1 636 ? -12.453 -11.484 19.125 1 76.44 636 GLN A CA 1
ATOM 5003 C C . GLN A 1 636 ? -11.047 -11.953 18.766 1 76.44 636 GLN A C 1
ATOM 5005 O O . GLN A 1 636 ? -10.078 -11.578 19.438 1 76.44 636 GLN A O 1
ATOM 5010 N N . ILE A 1 637 ? -11 -12.852 17.828 1 73.31 637 ILE A N 1
ATOM 5011 C CA . ILE A 1 637 ? -9.711 -13.383 17.391 1 73.31 637 ILE A CA 1
ATOM 5012 C C . ILE A 1 637 ? -9.266 -12.672 16.109 1 73.31 637 ILE A C 1
ATOM 5014 O O . ILE A 1 637 ? -9.945 -12.734 15.086 1 73.31 637 ILE A O 1
ATOM 5018 N N . ASN A 1 638 ? -8.312 -11.766 16.188 1 62.19 638 ASN A N 1
ATOM 5019 C CA . ASN A 1 638 ? -7.812 -11.07 15.008 1 62.19 638 ASN A CA 1
ATOM 5020 C C . ASN A 1 638 ? -6.699 -11.859 14.328 1 62.19 638 ASN A C 1
ATOM 5022 O O . ASN A 1 638 ? -5.785 -12.352 14.984 1 62.19 638 ASN A O 1
ATOM 5026 N N . ARG A 1 639 ? -6.965 -12.203 13.164 1 59.44 639 ARG A N 1
ATOM 5027 C CA . ARG A 1 639 ? -5.945 -12.891 12.375 1 59.44 639 ARG A CA 1
ATOM 5028 C C . ARG A 1 639 ? -5.012 -11.891 11.703 1 59.44 639 ARG A C 1
ATOM 5030 O O . ARG A 1 639 ? -5.461 -10.859 11.203 1 59.44 639 ARG A O 1
ATOM 5037 N N . HIS A 1 640 ? -3.777 -11.898 12.094 1 52.94 640 HIS A N 1
ATOM 5038 C CA . HIS A 1 640 ? -2.814 -10.93 11.57 1 52.94 640 HIS A CA 1
ATOM 5039 C C . HIS A 1 640 ? -2.281 -11.367 10.211 1 52.94 640 HIS A C 1
ATOM 5041 O O . HIS A 1 640 ? -1.406 -10.703 9.641 1 52.94 640 HIS A O 1
ATOM 5047 N N . SER A 1 641 ? -2.623 -12.586 9.812 1 49.28 641 SER A N 1
ATOM 5048 C CA . SER A 1 641 ? -2.016 -13.023 8.555 1 49.28 641 SER A CA 1
ATOM 5049 C C . SER A 1 641 ? -2.975 -12.844 7.387 1 49.28 641 SER A C 1
ATOM 5051 O O . SER A 1 641 ? -4.164 -12.594 7.586 1 49.28 641 SER A O 1
ATOM 5053 N N . ASP A 1 642 ? -2.439 -12.742 6.195 1 47.09 642 ASP A N 1
ATOM 5054 C CA . ASP A 1 642 ? -3.059 -12.594 4.883 1 47.09 642 ASP A CA 1
ATOM 5055 C C . ASP A 1 642 ? -4.297 -13.484 4.758 1 47.09 642 ASP A C 1
ATOM 5057 O O . ASP A 1 642 ? -5.004 -13.438 3.748 1 47.09 642 ASP A O 1
ATOM 5061 N N . SER A 1 643 ? -4.445 -14.391 5.691 1 48.31 643 SER A N 1
ATOM 5062 C CA . SER A 1 643 ? -5.668 -15.188 5.676 1 48.31 643 SER A CA 1
ATOM 5063 C C . SER A 1 643 ? -6.902 -14.305 5.828 1 48.31 643 SER A C 1
ATOM 5065 O O . SER A 1 643 ? -8.023 -14.805 5.914 1 48.31 643 SER A O 1
ATOM 5067 N N . ASP A 1 644 ? -6.57 -13.078 5.785 1 53.06 644 ASP A N 1
ATOM 5068 C CA . ASP A 1 644 ? -7.633 -12.125 6.094 1 53.06 644 ASP A CA 1
ATOM 5069 C C . ASP A 1 644 ? -8.539 -11.898 4.887 1 53.06 644 ASP A C 1
ATOM 5071 O O . ASP A 1 644 ? -9.578 -11.25 4.996 1 53.06 644 ASP A O 1
ATOM 5075 N N . LYS A 1 645 ? -8.109 -12.523 3.877 1 61.91 645 LYS A N 1
ATOM 5076 C CA . LYS A 1 645 ? -9.008 -12.406 2.732 1 61.91 645 LYS A CA 1
ATOM 5077 C C . LYS A 1 645 ? -10 -13.562 2.689 1 61.91 645 LYS A C 1
ATOM 5079 O O . LYS A 1 645 ? -10.398 -14.008 1.611 1 61.91 645 LYS A O 1
ATOM 5084 N N . MET A 1 646 ? -10.344 -13.984 3.902 1 71.19 646 MET A N 1
ATOM 5085 C CA . MET A 1 646 ? -11.234 -15.141 4.004 1 71.19 646 MET A CA 1
ATOM 5086 C C . MET A 1 646 ? -12.672 -14.703 4.266 1 71.19 646 MET A C 1
ATOM 5088 O O . MET A 1 646 ? -12.906 -13.812 5.086 1 71.19 646 MET A O 1
ATOM 5092 N N . ILE A 1 647 ? -13.555 -15.156 3.443 1 78 647 ILE A N 1
ATOM 5093 C CA . ILE A 1 647 ? -14.977 -15.109 3.756 1 78 647 ILE A CA 1
ATOM 5094 C C . ILE A 1 647 ? -15.461 -16.5 4.172 1 78 647 ILE A C 1
ATOM 5096 O O . ILE A 1 647 ? -15.352 -17.453 3.4 1 78 647 ILE A O 1
ATOM 5100 N N . TYR A 1 648 ? -15.875 -16.531 5.301 1 86.31 648 TYR A N 1
ATOM 5101 C CA . TYR A 1 648 ? -16.391 -17.812 5.773 1 86.31 648 TYR A CA 1
ATOM 5102 C C . TYR A 1 648 ? -17.812 -18.047 5.293 1 86.31 648 TYR A C 1
ATOM 5104 O O . TYR A 1 648 ? -18.625 -17.109 5.242 1 86.31 648 TYR A O 1
ATOM 5112 N N . TYR A 1 649 ? -18.078 -19.297 5.016 1 88.5 649 TYR A N 1
ATOM 5113 C CA . TYR A 1 649 ? -19.375 -19.641 4.441 1 88.5 649 TYR A CA 1
ATOM 5114 C C . TYR A 1 649 ? -20.328 -20.156 5.512 1 88.5 649 TYR A C 1
ATOM 5116 O O . TYR A 1 649 ? -19.891 -20.609 6.574 1 88.5 649 TYR A O 1
ATOM 5124 N N . ARG A 1 650 ? -21.531 -20.109 5.102 1 89.06 650 ARG A N 1
ATOM 5125 C CA . ARG A 1 650 ? -22.609 -20.516 6.012 1 89.06 650 ARG A CA 1
ATOM 5126 C C . ARG A 1 650 ? -22.516 -22.016 6.332 1 89.06 650 ARG A C 1
ATOM 5128 O O . ARG A 1 650 ? -22.391 -22.844 5.43 1 89.06 650 ARG A O 1
ATOM 5135 N N . ASP A 1 651 ? -22.547 -22.297 7.586 1 88.94 651 ASP A N 1
ATOM 5136 C CA . ASP A 1 651 ? -22.625 -23.656 8.117 1 88.94 651 ASP A CA 1
ATOM 5137 C C . ASP A 1 651 ? -21.438 -24.484 7.645 1 88.94 651 ASP A C 1
ATOM 5139 O O . ASP A 1 651 ? -21.578 -25.688 7.387 1 88.94 651 ASP A O 1
ATOM 5143 N N . SER A 1 652 ? -20.406 -23.906 7.41 1 93.19 652 SER A N 1
ATOM 5144 C CA . SER A 1 652 ? -19.172 -24.609 7.031 1 93.19 652 SER A CA 1
ATOM 5145 C C . SER A 1 652 ? -18.203 -24.672 8.203 1 93.19 652 SER A C 1
ATOM 5147 O O . SER A 1 652 ? -17.125 -24.094 8.148 1 93.19 652 SER A O 1
ATOM 5149 N N . ALA A 1 653 ? -18.609 -25.344 9.188 1 94.5 653 ALA A N 1
ATOM 5150 C CA . ALA A 1 653 ? -17.797 -25.5 10.391 1 94.5 653 ALA A CA 1
ATOM 5151 C C . ALA A 1 653 ? -17.984 -26.891 10.992 1 94.5 653 ALA A C 1
ATOM 5153 O O . ALA A 1 653 ? -19.078 -27.453 10.945 1 94.5 653 ALA A O 1
ATOM 5154 N N . ALA A 1 654 ? -16.906 -27.422 11.523 1 94.5 654 ALA A N 1
ATOM 5155 C CA . ALA A 1 654 ? -16.953 -28.734 12.172 1 94.5 654 ALA A CA 1
ATOM 5156 C C . ALA A 1 654 ? -15.844 -28.875 13.219 1 94.5 654 ALA A C 1
ATOM 5158 O O . ALA A 1 654 ? -14.875 -28.109 13.211 1 94.5 654 ALA A O 1
ATOM 5159 N N . ILE A 1 655 ? -16.031 -29.766 14.094 1 92.75 655 ILE A N 1
ATOM 5160 C CA . ILE A 1 655 ? -14.992 -30.109 15.07 1 92.75 655 ILE A CA 1
ATOM 5161 C C . ILE A 1 655 ? -14.227 -31.344 14.594 1 92.75 655 ILE A C 1
ATOM 5163 O O . ILE A 1 655 ? -14.828 -32.375 14.258 1 92.75 655 ILE A O 1
ATOM 5167 N N . GLY A 1 656 ? -13.008 -31.188 14.625 1 89.56 656 GLY A N 1
ATOM 5168 C CA . GLY A 1 656 ? -12.156 -32.281 14.203 1 89.56 656 GLY A CA 1
ATOM 5169 C C . GLY A 1 656 ? -12.07 -33.406 15.234 1 89.56 656 GLY A C 1
ATOM 5170 O O . GLY A 1 656 ? -12.562 -33.25 16.359 1 89.56 656 GLY A O 1
ATOM 5171 N N . ALA A 1 657 ? -11.422 -34.5 14.859 1 86.88 657 ALA A N 1
ATOM 5172 C CA . ALA A 1 657 ? -11.297 -35.688 15.711 1 86.88 657 ALA A CA 1
ATOM 5173 C C . ALA A 1 657 ? -10.453 -35.375 16.953 1 86.88 657 ALA A C 1
ATOM 5175 O O . ALA A 1 657 ? -10.664 -35.969 18.016 1 86.88 657 ALA A O 1
ATOM 5176 N N . ASP A 1 658 ? -9.57 -34.469 16.828 1 85.38 658 ASP A N 1
ATOM 5177 C CA . ASP A 1 658 ? -8.68 -34.156 17.938 1 85.38 658 ASP A CA 1
ATOM 5178 C C . ASP A 1 658 ? -9.148 -32.875 18.672 1 85.38 658 ASP A C 1
ATOM 5180 O O . ASP A 1 658 ? -8.414 -32.312 19.484 1 85.38 658 ASP A O 1
ATOM 5184 N N . GLY A 1 659 ? -10.25 -32.438 18.312 1 87.88 659 GLY A N 1
ATOM 5185 C CA . GLY A 1 659 ? -10.836 -31.266 18.984 1 87.88 659 GLY A CA 1
ATOM 5186 C C . GLY A 1 659 ? -10.555 -29.969 18.281 1 87.88 659 GLY A C 1
ATOM 5187 O O . GLY A 1 659 ? -10.938 -28.891 18.75 1 87.88 659 GLY A O 1
ATOM 5188 N N . GLU A 1 660 ? -9.867 -29.984 17.219 1 90.69 660 GLU A N 1
ATOM 5189 C CA . GLU A 1 660 ? -9.625 -28.766 16.453 1 90.69 660 GLU A CA 1
ATOM 5190 C C . GLU A 1 660 ? -10.906 -28.25 15.805 1 90.69 660 GLU A C 1
ATOM 5192 O O . GLU A 1 660 ? -11.844 -29.031 15.57 1 90.69 660 GLU A O 1
ATOM 5197 N N . ILE A 1 661 ? -10.984 -27.016 15.586 1 92.25 661 ILE A N 1
ATOM 5198 C CA . ILE A 1 661 ? -12.109 -26.422 14.883 1 92.25 661 ILE A CA 1
ATOM 5199 C C . ILE A 1 661 ? -11.758 -26.219 13.414 1 92.25 661 ILE A C 1
ATOM 5201 O O . ILE A 1 661 ? -10.688 -25.688 13.094 1 92.25 661 ILE A O 1
ATOM 5205 N N . LEU A 1 662 ? -12.594 -26.672 12.586 1 93.5 662 LEU A N 1
ATOM 5206 C CA . LEU A 1 662 ? -12.43 -26.531 11.148 1 93.5 662 LEU A CA 1
ATOM 5207 C C . LEU A 1 662 ? -13.453 -25.547 10.57 1 93.5 662 LEU A C 1
ATOM 5209 O O . LEU A 1 662 ? -14.656 -25.703 10.805 1 93.5 662 LEU A O 1
ATOM 5213 N N . LEU A 1 663 ? -12.984 -24.578 9.875 1 92.62 663 LEU A N 1
ATOM 5214 C CA . LEU A 1 663 ? -13.852 -23.594 9.242 1 92.62 663 LEU A CA 1
ATOM 5215 C C . LEU A 1 663 ? -13.602 -23.531 7.742 1 92.62 663 LEU A C 1
ATOM 5217 O O . LEU A 1 663 ? -12.445 -23.469 7.305 1 92.62 663 LEU A O 1
ATOM 5221 N N . GLY A 1 664 ? -14.609 -23.562 6.961 1 91.56 664 GLY A N 1
ATOM 5222 C CA . GLY A 1 664 ? -14.5 -23.453 5.512 1 91.56 664 GLY A CA 1
ATOM 5223 C C . GLY A 1 664 ? -14.859 -22.062 4.992 1 91.56 664 GLY A C 1
ATOM 5224 O O . GLY A 1 664 ? -15.773 -21.422 5.5 1 91.56 664 GLY A O 1
ATOM 5225 N N . GLY A 1 665 ? -14.062 -21.672 4.039 1 85 665 GLY A N 1
ATOM 5226 C CA . GLY A 1 665 ? -14.305 -20.375 3.455 1 85 665 GLY A CA 1
ATOM 5227 C C . GLY A 1 665 ? -13.852 -20.266 2.014 1 85 665 GLY A C 1
ATOM 5228 O O . GLY A 1 665 ? -13.773 -21.281 1.308 1 85 665 GLY A O 1
ATOM 5229 N N . SER A 1 666 ? -13.695 -19.062 1.571 1 77.75 666 SER A N 1
ATOM 5230 C CA . SER A 1 666 ? -13.406 -18.75 0.175 1 77.75 666 SER A CA 1
ATOM 5231 C C . SER A 1 666 ? -11.953 -19.062 -0.173 1 77.75 666 SER A C 1
ATOM 5233 O O . SER A 1 666 ? -11.602 -19.172 -1.35 1 77.75 666 SER A O 1
ATOM 5235 N N . ASN A 1 667 ? -11.172 -19.297 0.87 1 77.69 667 ASN A N 1
ATOM 5236 C CA . ASN A 1 667 ? -9.758 -19.547 0.613 1 77.69 667 ASN A CA 1
ATOM 5237 C C . ASN A 1 667 ? -9.273 -20.812 1.295 1 77.69 667 ASN A C 1
ATOM 5239 O O . ASN A 1 667 ? -8.164 -20.859 1.82 1 77.69 667 ASN A O 1
ATOM 5243 N N . GLY A 1 668 ? -10.102 -21.672 1.328 1 82.31 668 GLY A N 1
ATOM 5244 C CA . GLY A 1 668 ? -9.68 -22.969 1.834 1 82.31 668 GLY A CA 1
ATOM 5245 C C . GLY A 1 668 ? -10.258 -23.297 3.197 1 82.31 668 GLY A C 1
ATOM 5246 O O . GLY A 1 668 ? -11.375 -22.891 3.514 1 82.31 668 GLY A O 1
ATOM 5247 N N . LEU A 1 669 ? -9.516 -24.172 3.926 1 88 669 LEU A N 1
ATOM 5248 C CA . LEU A 1 669 ? -9.914 -24.672 5.23 1 88 669 LEU A CA 1
ATOM 5249 C C . LEU A 1 669 ? -9.094 -24.031 6.344 1 88 669 LEU A C 1
ATOM 5251 O O . LEU A 1 669 ? -7.863 -24.156 6.359 1 88 669 LEU A O 1
ATOM 5255 N N . THR A 1 670 ? -9.75 -23.359 7.203 1 86.88 670 THR A N 1
ATOM 5256 C CA . THR A 1 670 ? -9.086 -22.797 8.375 1 86.88 670 THR A CA 1
ATOM 5257 C C . THR A 1 670 ? -9.102 -23.797 9.531 1 86.88 670 THR A C 1
ATOM 5259 O O . THR A 1 670 ? -10.141 -24.375 9.852 1 86.88 670 THR A O 1
ATOM 5262 N N . VAL A 1 671 ? -7.973 -23.969 10.164 1 87.25 671 VAL A N 1
ATOM 5263 C CA . VAL A 1 671 ? -7.844 -24.906 11.266 1 87.25 671 VAL A CA 1
ATOM 5264 C C . VAL A 1 671 ? -7.453 -24.156 12.539 1 87.25 671 VAL A C 1
ATOM 5266 O O . VAL A 1 671 ? -6.438 -23.453 12.562 1 87.25 671 VAL A O 1
ATOM 5269 N N . ILE A 1 672 ? -8.25 -24.281 13.531 1 86.94 672 ILE A N 1
ATOM 5270 C CA . ILE A 1 672 ? -7.957 -23.781 14.867 1 86.94 672 ILE A CA 1
ATOM 5271 C C . ILE A 1 672 ? -7.617 -24.938 15.797 1 86.94 672 ILE A C 1
ATOM 5273 O O . ILE A 1 672 ? -8.492 -25.734 16.156 1 86.94 672 ILE A O 1
ATOM 5277 N N . PRO A 1 673 ? -6.375 -24.922 16.203 1 82.44 673 PRO A N 1
ATOM 5278 C CA . PRO A 1 673 ? -5.977 -26.062 17.047 1 82.44 673 PRO A CA 1
ATOM 5279 C C . PRO A 1 673 ? -6.758 -26.125 18.359 1 82.44 673 PRO A C 1
ATOM 5281 O O . PRO A 1 673 ? -7.211 -25.094 18.859 1 82.44 673 PRO A O 1
ATOM 5284 N N . ALA A 1 674 ? -6.812 -27.344 18.891 1 83.06 674 ALA A N 1
ATOM 5285 C CA . ALA A 1 674 ? -7.586 -27.578 20.109 1 83.06 674 ALA A CA 1
ATOM 5286 C C . ALA A 1 674 ? -6.988 -26.828 21.297 1 83.06 674 ALA A C 1
ATOM 5288 O O . ALA A 1 674 ? -7.711 -26.422 22.219 1 83.06 674 ALA A O 1
ATOM 5289 N N . ASP A 1 675 ? -5.691 -26.516 21.219 1 77.88 675 ASP A N 1
ATOM 5290 C CA . ASP A 1 675 ? -5.02 -25.891 22.359 1 77.88 675 ASP A CA 1
ATOM 5291 C C . ASP A 1 675 ? -4.957 -24.375 22.188 1 77.88 675 ASP A C 1
ATOM 5293 O O . ASP A 1 675 ? -4.352 -23.672 23 1 77.88 675 ASP A O 1
ATOM 5297 N N . PHE A 1 676 ? -5.652 -23.938 21.219 1 79.31 676 PHE A N 1
ATOM 5298 C CA . PHE A 1 676 ? -5.629 -22.5 20.984 1 79.31 676 PHE A CA 1
ATOM 5299 C C . PHE A 1 676 ? -6.395 -21.75 22.062 1 79.31 676 PHE A C 1
ATOM 5301 O O . PHE A 1 676 ? -7.5 -22.156 22.438 1 79.31 676 PHE A O 1
ATOM 5308 N N . HIS A 1 677 ? -5.617 -20.719 22.656 1 73 677 HIS A N 1
ATOM 5309 C CA . HIS A 1 677 ? -6.262 -19.812 23.594 1 73 677 HIS A CA 1
ATOM 5310 C C . HIS A 1 677 ? -6.191 -18.375 23.094 1 73 677 HIS A C 1
ATOM 5312 O O . HIS A 1 677 ? -5.121 -17.891 22.688 1 73 677 HIS A O 1
ATOM 5318 N N . PRO A 1 678 ? -7.27 -17.656 23.047 1 67.19 678 PRO A N 1
ATOM 5319 C CA . PRO A 1 678 ? -7.285 -16.297 22.516 1 67.19 678 PRO A CA 1
ATOM 5320 C C . PRO A 1 678 ? -6.289 -15.383 23.234 1 67.19 678 PRO A C 1
ATOM 5322 O O . PRO A 1 678 ? -5.848 -14.375 22.656 1 67.19 678 PRO A O 1
ATOM 5325 N N . ASP A 1 679 ? -5.875 -15.617 24.469 1 62.94 679 ASP A N 1
ATOM 5326 C CA . ASP A 1 679 ? -4.93 -14.781 25.219 1 62.94 679 ASP A CA 1
ATOM 5327 C C . ASP A 1 679 ? -3.512 -14.945 24.672 1 62.94 679 ASP A C 1
ATOM 5329 O O . ASP A 1 679 ? -2.602 -14.219 25.078 1 62.94 679 ASP A O 1
ATOM 5333 N N . ILE A 1 680 ? -3.332 -15.727 23.719 1 61.22 680 ILE A N 1
ATOM 5334 C CA . ILE A 1 680 ? -2.016 -16.031 23.172 1 61.22 680 ILE A CA 1
ATOM 5335 C C . ILE A 1 680 ? -1.65 -14.992 22.109 1 61.22 680 ILE A C 1
ATOM 5337 O O . ILE A 1 680 ? -0.539 -15.008 21.562 1 61.22 680 ILE A O 1
ATOM 5341 N N . ILE A 1 681 ? -2.326 -13.93 22.031 1 62.44 681 ILE A N 1
ATOM 5342 C CA . ILE A 1 681 ? -1.997 -12.992 20.969 1 62.44 681 ILE A CA 1
ATOM 5343 C C . ILE A 1 681 ? -0.85 -12.086 21.406 1 62.44 681 ILE A C 1
ATOM 5345 O O . ILE A 1 681 ? -0.93 -11.438 22.453 1 62.44 681 ILE A O 1
ATOM 5349 N N . PRO A 1 682 ? 0.246 -12.031 20.578 1 64.44 682 PRO A N 1
ATOM 5350 C CA . PRO A 1 682 ? 1.452 -11.289 20.953 1 64.44 682 PRO A CA 1
ATOM 5351 C C . PRO A 1 682 ? 1.204 -9.789 21.078 1 64.44 682 PRO A C 1
ATOM 5353 O O . PRO A 1 682 ? 0.31 -9.25 20.422 1 64.44 682 PRO A O 1
ATOM 5356 N N . GLN A 1 683 ? 1.772 -9.188 22.141 1 71.06 683 GLN A N 1
ATOM 5357 C CA . GLN A 1 683 ? 1.786 -7.738 22.312 1 71.06 683 GLN A CA 1
ATOM 5358 C C . GLN A 1 683 ? 2.996 -7.117 21.625 1 71.06 683 GLN A C 1
ATOM 5360 O O . GLN A 1 683 ? 4.074 -7.715 21.578 1 71.06 683 GLN A O 1
ATOM 5365 N N . PRO A 1 684 ? 2.758 -5.934 21 1 73.5 684 PRO A N 1
ATOM 5366 C CA . PRO A 1 684 ? 3.922 -5.266 20.422 1 73.5 684 PRO A CA 1
ATOM 5367 C C . PRO A 1 684 ? 5.016 -4.977 21.453 1 73.5 684 PRO A C 1
ATOM 5369 O O . PRO A 1 684 ? 4.715 -4.609 22.578 1 73.5 684 PRO A O 1
ATOM 5372 N N . LYS A 1 685 ? 6.219 -5.207 21.078 1 71 685 LYS A N 1
ATOM 5373 C CA . LYS A 1 685 ? 7.348 -5.031 21.984 1 71 685 LYS A CA 1
ATOM 5374 C C . LYS A 1 685 ? 8.008 -3.668 21.781 1 71 685 LYS A C 1
ATOM 5376 O O . LYS A 1 685 ? 8.734 -3.191 22.656 1 71 685 LYS A O 1
ATOM 5381 N N . ALA A 1 686 ? 7.703 -3.088 20.641 1 76.75 686 ALA A N 1
ATOM 5382 C CA . ALA A 1 686 ? 8.344 -1.806 20.375 1 76.75 686 ALA A CA 1
ATOM 5383 C C . ALA A 1 686 ? 7.359 -0.653 20.531 1 76.75 686 ALA A C 1
ATOM 5385 O O . ALA A 1 686 ? 6.145 -0.855 20.469 1 76.75 686 ALA A O 1
ATOM 5386 N N . GLY A 1 687 ? 7.941 0.494 20.875 1 80.94 687 GLY A N 1
ATOM 5387 C CA . GLY A 1 687 ? 7.113 1.679 21.031 1 80.94 687 GLY A CA 1
ATOM 5388 C C . GLY A 1 687 ? 7.043 2.535 19.781 1 80.94 687 GLY A C 1
ATOM 5389 O O . GLY A 1 687 ? 7.582 2.162 18.734 1 80.94 687 GLY A O 1
ATOM 5390 N N . LEU A 1 688 ? 6.293 3.666 19.953 1 91.31 688 LEU A N 1
ATOM 5391 C CA . LEU A 1 688 ? 6.188 4.668 18.906 1 91.31 688 LEU A CA 1
ATOM 5392 C C . LEU A 1 688 ? 7.43 5.551 18.875 1 91.31 688 LEU A C 1
ATOM 5394 O O . LEU A 1 688 ? 7.953 5.938 19.922 1 91.31 688 LEU A O 1
ATOM 5398 N N . ALA A 1 689 ? 7.949 5.742 17.672 1 93.62 689 ALA A N 1
ATOM 5399 C CA . ALA A 1 689 ? 9.141 6.57 17.5 1 93.62 689 ALA A CA 1
ATOM 5400 C C . ALA A 1 689 ? 8.969 7.555 16.344 1 93.62 689 ALA A C 1
ATOM 5402 O O . ALA A 1 689 ? 8.273 7.258 15.367 1 93.62 689 ALA A O 1
ATOM 5403 N N . ILE A 1 690 ? 9.531 8.758 16.547 1 95.56 690 ILE A N 1
ATOM 5404 C CA . ILE A 1 690 ? 9.695 9.664 15.414 1 95.56 690 ILE A CA 1
ATOM 5405 C C . ILE A 1 690 ? 10.828 9.164 14.516 1 95.56 690 ILE A C 1
ATOM 5407 O O . ILE A 1 690 ? 11.922 8.867 14.992 1 95.56 690 ILE A O 1
ATOM 5411 N N . THR A 1 691 ? 10.57 9.055 13.281 1 94.19 691 THR A N 1
ATOM 5412 C CA . THR A 1 691 ? 11.555 8.414 12.406 1 94.19 691 THR A CA 1
ATOM 5413 C C . THR A 1 691 ? 12.148 9.422 11.43 1 94.19 691 THR A C 1
ATOM 5415 O O . THR A 1 691 ? 13.188 9.172 10.82 1 94.19 691 THR A O 1
ATOM 5418 N N . SER A 1 692 ? 11.5 10.516 11.156 1 94.31 692 SER A N 1
ATOM 5419 C CA . SER A 1 692 ? 12.008 11.57 10.289 1 94.31 692 SER A CA 1
ATOM 5420 C C . SER A 1 692 ? 11.422 12.93 10.648 1 94.31 692 SER A C 1
ATOM 5422 O O . SER A 1 692 ? 10.258 13.016 11.055 1 94.31 692 SER A O 1
ATOM 5424 N N . VAL A 1 693 ? 12.211 13.953 10.617 1 96 693 VAL A N 1
ATOM 5425 C CA . VAL A 1 693 ? 11.797 15.336 10.836 1 96 693 VAL A CA 1
ATOM 5426 C C . VAL A 1 693 ? 12.367 16.234 9.734 1 96 693 VAL A C 1
ATOM 5428 O O . VAL A 1 693 ? 13.578 16.234 9.492 1 96 693 VAL A O 1
ATOM 5431 N N . LYS A 1 694 ? 11.508 16.906 9.062 1 94.56 694 LYS A N 1
ATOM 5432 C CA . LYS A 1 694 ? 11.914 17.844 8.016 1 94.56 694 LYS A CA 1
ATOM 5433 C C . LYS A 1 694 ? 11.297 19.219 8.242 1 94.56 694 LYS A C 1
ATOM 5435 O O . LYS A 1 694 ? 10.141 19.328 8.648 1 94.56 694 LYS A O 1
ATOM 5440 N N . PHE A 1 695 ? 12.047 20.25 8.133 1 93.5 695 PHE A N 1
ATOM 5441 C CA . PHE A 1 695 ? 11.539 21.625 8.156 1 93.5 695 PHE A CA 1
ATOM 5442 C C . PHE A 1 695 ? 12.398 22.531 7.285 1 93.5 695 PHE A C 1
ATOM 5444 O O . PHE A 1 695 ? 13.602 22.297 7.125 1 93.5 695 PHE A O 1
ATOM 5451 N N . ASN A 1 696 ? 11.898 23.516 6.617 1 91.06 696 ASN A N 1
ATOM 5452 C CA . ASN A 1 696 ? 12.562 24.453 5.711 1 91.06 696 ASN A CA 1
ATOM 5453 C C . ASN A 1 696 ? 13.203 23.719 4.535 1 91.06 696 ASN A C 1
ATOM 5455 O O . ASN A 1 696 ? 14.32 24.047 4.133 1 91.06 696 ASN A O 1
ATOM 5459 N N . GLY A 1 697 ? 12.641 22.578 4.191 1 86.12 697 GLY A N 1
ATOM 5460 C CA . GLY A 1 697 ? 13.156 21.828 3.057 1 86.12 697 GLY A CA 1
ATOM 5461 C C . GLY A 1 697 ? 14.305 20.906 3.416 1 86.12 697 GLY A C 1
ATOM 5462 O O . GLY A 1 697 ? 14.781 20.141 2.576 1 86.12 697 GLY A O 1
ATOM 5463 N N . ASN A 1 698 ? 14.703 20.922 4.609 1 89.62 698 ASN A N 1
ATOM 5464 C CA . ASN A 1 698 ? 15.828 20.109 5.043 1 89.62 698 ASN A CA 1
ATOM 5465 C C . ASN A 1 698 ? 15.383 19.031 6.027 1 89.62 698 ASN A C 1
ATOM 5467 O O . ASN A 1 698 ? 14.508 19.266 6.863 1 89.62 698 ASN A O 1
ATOM 5471 N N . GLU A 1 699 ? 16.156 17.969 5.879 1 92.38 699 GLU A N 1
ATOM 5472 C CA . GLU A 1 699 ? 15.859 16.859 6.781 1 92.38 699 GLU A CA 1
ATOM 5473 C C . GLU A 1 699 ? 16.844 16.812 7.941 1 92.38 699 GLU A C 1
ATOM 5475 O O . GLU A 1 699 ? 18.047 17 7.746 1 92.38 699 GLU A O 1
ATOM 5480 N N . LEU A 1 700 ? 16.344 16.641 9.141 1 94.19 700 LEU A N 1
ATOM 5481 C CA . LEU A 1 700 ? 17.188 16.438 10.305 1 94.19 700 LEU A CA 1
ATOM 5482 C C . LEU A 1 700 ? 17.938 15.109 10.195 1 94.19 700 LEU A C 1
ATOM 5484 O O . LEU A 1 700 ? 17.359 14.086 9.828 1 94.19 700 LEU A O 1
ATOM 5488 N N . PRO A 1 701 ? 19.234 15.125 10.539 1 94.19 701 PRO A N 1
ATOM 5489 C CA . PRO A 1 701 ? 20 13.867 10.484 1 94.19 701 PRO A CA 1
ATOM 5490 C C . PRO A 1 701 ? 19.406 12.789 11.383 1 94.19 701 PRO A C 1
ATOM 5492 O O . PRO A 1 701 ? 18.906 13.086 12.477 1 94.19 701 PRO A O 1
ATOM 5495 N N . TYR A 1 702 ? 19.547 11.641 10.953 1 93.56 702 TYR A N 1
ATOM 5496 C CA . TYR A 1 702 ? 18.953 10.477 11.602 1 93.56 702 TYR A CA 1
ATOM 5497 C C . TYR A 1 702 ? 19.359 10.391 13.062 1 93.56 702 TYR A C 1
ATOM 5499 O O . TYR A 1 702 ? 18.531 10.117 13.938 1 93.56 702 TYR A O 1
ATOM 5507 N N . GLY A 1 703 ? 20.594 10.633 13.398 1 92.44 703 GLY A N 1
ATOM 5508 C CA . GLY A 1 703 ? 21.109 10.523 14.758 1 92.44 703 GLY A CA 1
ATOM 5509 C C . GLY A 1 703 ? 20.625 11.641 15.664 1 92.44 703 GLY A C 1
ATOM 5510 O O . GLY A 1 703 ? 20.75 11.547 16.891 1 92.44 703 GLY A O 1
ATOM 5511 N N . LYS A 1 704 ? 20.047 12.656 15.055 1 93.25 704 LYS A N 1
ATOM 5512 C CA . LYS A 1 704 ? 19.609 13.812 15.836 1 93.25 704 LYS A CA 1
ATOM 5513 C C . LYS A 1 704 ? 18.109 13.781 16.078 1 93.25 704 LYS A C 1
ATOM 5515 O O . LYS A 1 704 ? 17.562 14.68 16.719 1 93.25 704 LYS A O 1
ATOM 5520 N N . ILE A 1 705 ? 17.438 12.875 15.562 1 94.38 705 ILE A N 1
ATOM 5521 C CA . ILE A 1 705 ? 16 12.727 15.812 1 94.38 705 ILE A CA 1
ATOM 5522 C C . ILE A 1 705 ? 15.766 12.367 17.281 1 94.38 705 ILE A C 1
ATOM 5524 O O . ILE A 1 705 ? 16.406 11.461 17.812 1 94.38 705 ILE A O 1
ATOM 5528 N N . PRO A 1 706 ? 14.883 13.031 17.875 1 93.69 706 PRO A N 1
ATOM 5529 C CA . PRO A 1 706 ? 14.68 12.812 19.312 1 93.69 706 PRO A CA 1
ATOM 5530 C C . PRO A 1 706 ? 14.086 11.445 19.625 1 93.69 706 PRO A C 1
ATOM 5532 O O . PRO A 1 706 ? 13.227 10.953 18.891 1 93.69 706 PRO A O 1
ATOM 5535 N N . LYS A 1 707 ? 14.562 10.922 20.703 1 90 707 LYS A N 1
ATOM 5536 C CA . LYS A 1 707 ? 13.984 9.703 21.266 1 90 707 LYS A CA 1
ATOM 5537 C C . LYS A 1 707 ? 12.906 10.039 22.297 1 90 707 LYS A C 1
ATOM 5539 O O . LYS A 1 707 ? 12.641 11.211 22.562 1 90 707 LYS A O 1
ATOM 5544 N N . GLU A 1 708 ? 12.258 9 22.703 1 87.5 708 GLU A N 1
ATOM 5545 C CA . GLU A 1 708 ? 11.195 9.234 23.672 1 87.5 708 GLU A CA 1
ATOM 5546 C C . GLU A 1 708 ? 11.695 10.07 24.844 1 87.5 708 GLU A C 1
ATOM 5548 O O . GLU A 1 708 ? 12.75 9.781 25.406 1 87.5 708 GLU A O 1
ATOM 5553 N N . GLY A 1 709 ? 11.023 11.109 25.141 1 86.19 709 GLY A N 1
ATOM 5554 C CA . GLY A 1 709 ? 11.359 11.961 26.266 1 86.19 709 GLY A CA 1
ATOM 5555 C C . GLY A 1 709 ? 12.32 13.078 25.906 1 86.19 709 GLY A C 1
ATOM 5556 O O . GLY A 1 709 ? 12.445 14.062 26.641 1 86.19 709 GLY A O 1
ATOM 5557 N N . GLN A 1 710 ? 12.977 13.016 24.781 1 92.19 710 GLN A N 1
ATOM 5558 C CA . GLN A 1 710 ? 13.906 14.062 24.344 1 92.19 710 GLN A CA 1
ATOM 5559 C C . GLN A 1 710 ? 13.188 15.148 23.562 1 92.19 710 GLN A C 1
ATOM 5561 O O . GLN A 1 710 ? 12.273 14.859 22.781 1 92.19 710 GLN A O 1
ATOM 5566 N N . PRO A 1 711 ? 13.609 16.312 23.719 1 94.12 711 PRO A N 1
ATOM 5567 C CA . PRO A 1 711 ? 12.906 17.422 23.062 1 94.12 711 PRO A CA 1
ATOM 5568 C C . PRO A 1 711 ? 13.352 17.625 21.625 1 94.12 711 PRO A C 1
ATOM 5570 O O . PRO A 1 711 ? 14.523 17.422 21.297 1 94.12 711 PRO A O 1
ATOM 5573 N N . LEU A 1 712 ? 12.438 17.984 20.844 1 94.81 712 LEU A N 1
ATOM 5574 C CA . LEU A 1 712 ? 12.688 18.484 19.484 1 94.81 712 LEU A CA 1
ATOM 5575 C C . LEU A 1 712 ? 12.789 20 19.484 1 94.81 712 LEU A C 1
ATOM 5577 O O . LEU A 1 712 ? 11.797 20.688 19.719 1 94.81 712 LEU A O 1
ATOM 5581 N N . ASN A 1 713 ? 13.906 20.5 19.203 1 94.06 713 ASN A N 1
ATOM 5582 C CA . ASN A 1 713 ? 14.125 21.953 19.172 1 94.06 713 ASN A CA 1
ATOM 5583 C C . ASN A 1 713 ? 14.055 22.5 17.75 1 94.06 713 ASN A C 1
ATOM 5585 O O . ASN A 1 713 ? 14.828 22.078 16.891 1 94.06 713 ASN A O 1
ATOM 5589 N N . LEU A 1 714 ? 13.195 23.422 17.594 1 94.12 714 LEU A N 1
ATOM 5590 C CA . LEU A 1 714 ? 13.016 24.047 16.281 1 94.12 714 LEU A CA 1
ATOM 5591 C C . LEU A 1 714 ? 13.391 25.516 16.328 1 94.12 714 LEU A C 1
ATOM 5593 O O . LEU A 1 714 ? 13.109 26.203 17.312 1 94.12 714 LEU A O 1
ATOM 5597 N N . PRO A 1 715 ? 14.031 25.984 15.273 1 91.5 715 PRO A N 1
ATOM 5598 C CA . PRO A 1 715 ? 14.305 27.422 15.203 1 91.5 715 PRO A CA 1
ATOM 5599 C C . PRO A 1 715 ? 13.039 28.25 14.984 1 91.5 715 PRO A C 1
ATOM 5601 O O . PRO A 1 715 ? 12 27.703 14.602 1 91.5 715 PRO A O 1
ATOM 5604 N N . SER A 1 716 ? 13.094 29.5 15.18 1 86.19 716 SER A N 1
ATOM 5605 C CA . SER A 1 716 ? 11.945 30.391 15.086 1 86.19 716 SER A CA 1
ATOM 5606 C C . SER A 1 716 ? 11.438 30.484 13.656 1 86.19 716 SER A C 1
ATOM 5608 O O . SER A 1 716 ? 10.258 30.781 13.43 1 86.19 716 SER A O 1
ATOM 5610 N N . HIS A 1 717 ? 12.297 30.219 12.719 1 85 717 HIS A N 1
ATOM 5611 C CA . HIS A 1 717 ? 11.914 30.375 11.32 1 85 717 HIS A CA 1
ATOM 5612 C C . HIS A 1 717 ? 11.539 29.031 10.703 1 85 717 HIS A C 1
ATOM 5614 O O . HIS A 1 717 ? 11.445 28.906 9.477 1 85 717 HIS A O 1
ATOM 5620 N N . ALA A 1 718 ? 11.359 28.078 11.508 1 89.69 718 ALA A N 1
ATOM 5621 C CA . ALA A 1 718 ? 11.023 26.75 10.977 1 89.69 718 ALA A CA 1
ATOM 5622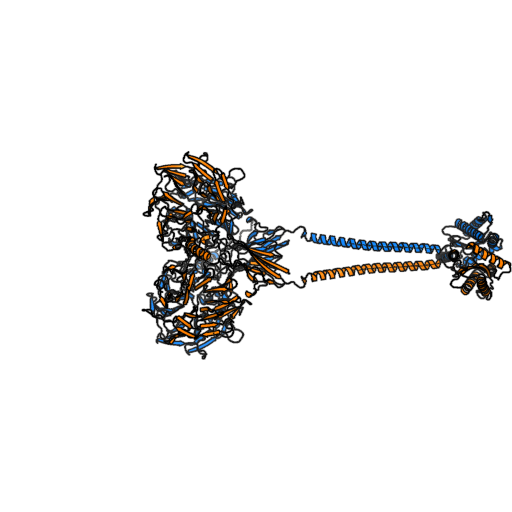 C C . ALA A 1 718 ? 9.656 26.75 10.305 1 89.69 718 ALA A C 1
ATOM 5624 O O . ALA A 1 718 ? 8.664 27.156 10.906 1 89.69 718 ALA A O 1
ATOM 5625 N N . LYS A 1 719 ? 9.664 26.422 8.977 1 90.62 719 LYS A N 1
ATOM 5626 C CA . LYS A 1 719 ? 8.43 26.312 8.203 1 90.62 719 LYS A CA 1
ATOM 5627 C C . LYS A 1 719 ? 8.266 24.906 7.625 1 90.62 719 LYS A C 1
ATOM 5629 O O . LYS A 1 719 ? 9.242 24.188 7.445 1 90.62 719 LYS A O 1
ATOM 5634 N N . ASN A 1 720 ? 6.98 24.578 7.438 1 93 720 ASN A N 1
ATOM 5635 C CA . ASN A 1 720 ? 6.637 23.312 6.789 1 93 720 ASN A CA 1
ATOM 5636 C C . ASN A 1 720 ? 7.242 22.125 7.523 1 93 720 ASN A C 1
ATOM 5638 O O . ASN A 1 720 ? 7.945 21.312 6.926 1 93 720 ASN A O 1
ATOM 5642 N N . LEU A 1 721 ? 6.961 22.109 8.797 1 93.56 721 LEU A N 1
ATOM 5643 C CA . LEU A 1 721 ? 7.445 21.016 9.633 1 93.56 721 LEU A CA 1
ATOM 5644 C C . LEU A 1 721 ? 6.738 19.703 9.281 1 93.56 721 LEU A C 1
ATOM 5646 O O . LEU A 1 721 ? 5.512 19.625 9.344 1 93.56 721 LEU A O 1
ATOM 5650 N N . LEU A 1 722 ? 7.477 18.766 8.836 1 95.38 722 LEU A N 1
ATOM 5651 C CA . LEU A 1 722 ? 6.984 17.422 8.547 1 95.38 722 LEU A CA 1
ATOM 5652 C C . LEU A 1 722 ? 7.566 16.406 9.531 1 95.38 722 LEU A C 1
ATOM 5654 O O . LEU A 1 722 ? 8.789 16.297 9.664 1 95.38 722 LEU A O 1
ATOM 5658 N N . ILE A 1 723 ? 6.734 15.727 10.266 1 96 723 ILE A N 1
ATOM 5659 C CA . ILE A 1 723 ? 7.152 14.695 11.203 1 96 723 ILE A CA 1
ATOM 5660 C C . ILE A 1 723 ? 6.578 13.344 10.781 1 96 723 ILE A C 1
ATOM 5662 O O . ILE A 1 723 ? 5.363 13.203 10.633 1 96 723 ILE A O 1
ATOM 5666 N N . ARG A 1 724 ? 7.43 12.406 10.57 1 94.94 724 ARG A N 1
ATOM 5667 C CA . ARG A 1 724 ? 7.02 11.023 10.336 1 94.94 724 ARG A CA 1
ATOM 5668 C C . ARG A 1 724 ? 7.246 10.172 11.578 1 94.94 724 ARG A C 1
ATOM 5670 O O . ARG A 1 724 ? 8.211 10.383 12.32 1 94.94 724 ARG A O 1
ATOM 5677 N N . PHE A 1 725 ? 6.387 9.258 11.883 1 94.62 725 PHE A N 1
ATOM 5678 C CA . PHE A 1 725 ? 6.5 8.391 13.047 1 94.62 725 PHE A CA 1
ATOM 5679 C C . PHE A 1 725 ? 5.914 7.012 12.75 1 94.62 725 PHE A C 1
ATOM 5681 O O . PHE A 1 725 ? 5.211 6.832 11.758 1 94.62 725 PHE A O 1
ATOM 5688 N N . SER A 1 726 ? 6.273 6.027 13.516 1 91.75 726 SER A N 1
ATOM 5689 C CA . SER A 1 726 ? 5.797 4.664 13.32 1 91.75 726 SER A CA 1
ATOM 5690 C C . SER A 1 726 ? 6 3.818 14.57 1 91.75 726 SER A C 1
ATOM 5692 O O . SER A 1 726 ? 6.824 4.152 15.422 1 91.75 726 SER A O 1
ATOM 5694 N N . LEU A 1 727 ? 5.109 2.877 14.688 1 90.25 727 LEU A N 1
ATOM 5695 C CA . LEU A 1 727 ? 5.363 1.808 15.648 1 90.25 727 LEU A CA 1
ATOM 5696 C C . LEU A 1 727 ? 6.41 0.833 15.109 1 90.25 727 LEU A C 1
ATOM 5698 O O . LEU A 1 727 ? 6.207 0.216 14.062 1 90.25 727 LEU A O 1
ATOM 5702 N N . LEU A 1 728 ? 7.523 0.739 15.758 1 87.94 728 LEU A N 1
ATOM 5703 C CA . LEU A 1 728 ? 8.633 -0.057 15.242 1 87.94 728 LEU A CA 1
ATOM 5704 C C . LEU A 1 728 ? 8.438 -1.536 15.562 1 87.94 728 LEU A C 1
ATOM 5706 O O . LEU A 1 728 ? 9.336 -2.193 16.078 1 87.94 728 LEU A O 1
ATOM 5710 N N . ASP A 1 729 ? 7.219 -2.037 15.359 1 80.81 729 ASP A N 1
ATOM 5711 C CA . ASP A 1 729 ? 6.863 -3.451 15.398 1 80.81 729 ASP A CA 1
ATOM 5712 C C . ASP A 1 729 ? 6.359 -3.924 14.031 1 80.81 729 ASP A C 1
ATOM 5714 O O . ASP A 1 729 ? 5.316 -3.471 13.562 1 80.81 729 ASP A O 1
ATOM 5718 N N . TYR A 1 730 ? 6.992 -4.844 13.469 1 78.31 730 TYR A N 1
ATOM 5719 C CA . TYR A 1 730 ? 6.77 -5.199 12.078 1 78.31 730 TYR A CA 1
ATOM 5720 C C . TYR A 1 730 ? 5.828 -6.391 11.961 1 78.31 730 TYR A C 1
ATOM 5722 O O . TYR A 1 730 ? 5.48 -6.809 10.852 1 78.31 730 TYR A O 1
ATOM 5730 N N . GLY A 1 731 ? 5.375 -6.918 13.094 1 69.56 731 GLY A N 1
ATOM 5731 C CA . GLY A 1 731 ? 4.43 -8.023 13.094 1 69.56 731 GLY A CA 1
ATOM 5732 C C . GLY A 1 731 ? 2.996 -7.578 12.875 1 69.56 731 GLY A C 1
ATOM 5733 O O . GLY A 1 731 ? 2.145 -8.375 12.477 1 69.56 731 GLY A O 1
ATOM 5734 N N . PHE A 1 732 ? 2.668 -6.223 13.172 1 67.06 732 PHE A N 1
ATOM 5735 C CA . PHE A 1 732 ? 1.302 -5.719 13.117 1 67.06 732 PHE A CA 1
ATOM 5736 C C . PHE A 1 732 ? 1.166 -4.648 12.039 1 67.06 732 PHE A C 1
ATOM 5738 O O . PHE A 1 732 ? 0.215 -3.865 12.055 1 67.06 732 PHE A O 1
ATOM 5745 N N . SER A 1 733 ? 1.962 -4.504 11.195 1 61.88 733 SER A N 1
ATOM 5746 C CA . SER A 1 733 ? 2.143 -3.309 10.383 1 61.88 733 SER A CA 1
ATOM 5747 C C . SER A 1 733 ? 0.862 -2.947 9.633 1 61.88 733 SER A C 1
ATOM 5749 O O . SER A 1 733 ? 0.584 -1.771 9.398 1 61.88 733 SER A O 1
ATOM 5751 N N . ARG A 1 734 ? -0.081 -3.678 9.422 1 62.44 734 ARG A N 1
ATOM 5752 C CA . ARG A 1 734 ? -1.213 -3.293 8.586 1 62.44 734 ARG A CA 1
ATOM 5753 C C . ARG A 1 734 ? -2.469 -3.082 9.422 1 62.44 734 ARG A C 1
ATOM 5755 O O . ARG A 1 734 ? -3.51 -2.678 8.906 1 62.44 734 ARG A O 1
ATOM 5762 N N . GLN A 1 735 ? -2.449 -3.219 10.734 1 69.31 735 GLN A N 1
ATOM 5763 C CA . GLN A 1 735 ? -3.648 -3.113 11.555 1 69.31 735 GLN A CA 1
ATOM 5764 C C . GLN A 1 735 ? -3.514 -1.994 12.586 1 69.31 735 GLN A C 1
ATOM 5766 O O . GLN A 1 735 ? -4.281 -1.931 13.547 1 69.31 735 GLN A O 1
ATOM 5771 N N . ILE A 1 736 ? -2.629 -1.132 12.273 1 79.75 736 ILE A N 1
ATOM 5772 C CA . ILE A 1 736 ? -2.383 -0.097 13.266 1 79.75 736 ILE A CA 1
ATOM 5773 C C . ILE A 1 736 ? -3.129 1.178 12.883 1 79.75 736 ILE A C 1
ATOM 5775 O O . ILE A 1 736 ? -3.082 1.61 11.734 1 79.75 736 ILE A O 1
ATOM 5779 N N . HIS A 1 737 ? -3.871 1.72 13.836 1 84.31 737 HIS A N 1
ATOM 5780 C CA . HIS A 1 737 ? -4.477 3.039 13.703 1 84.31 737 HIS A CA 1
ATOM 5781 C C . HIS A 1 737 ? -3.67 4.094 14.453 1 84.31 737 HIS A C 1
ATOM 5783 O O . HIS A 1 737 ? -3.473 3.986 15.664 1 84.31 737 HIS A O 1
ATOM 5789 N N . TYR A 1 738 ? -3.256 5.105 13.703 1 91.44 738 TYR A N 1
ATOM 5790 C CA . TYR A 1 738 ? -2.408 6.125 14.312 1 91.44 738 TYR A CA 1
ATOM 5791 C C . TYR A 1 738 ? -3.203 7.395 14.602 1 91.44 738 TYR A C 1
ATOM 5793 O O . TYR A 1 738 ? -4.125 7.742 13.859 1 91.44 738 TYR A O 1
ATOM 5801 N N . SER A 1 739 ? -2.906 8.047 15.68 1 94.38 739 SER A N 1
ATOM 5802 C CA . SER A 1 739 ? -3.42 9.359 16.062 1 94.38 739 SER A CA 1
ATOM 5803 C C . SER A 1 739 ? -2.318 10.234 16.641 1 94.38 739 SER A C 1
ATOM 5805 O O . SER A 1 739 ? -1.283 9.734 17.078 1 94.38 739 SER A O 1
ATOM 5807 N N . TYR A 1 740 ? -2.498 11.523 16.594 1 95.69 740 TYR A N 1
ATOM 5808 C CA . TYR A 1 740 ? -1.529 12.453 17.156 1 95.69 740 TYR A CA 1
ATOM 5809 C C . TYR A 1 740 ? -2.229 13.664 17.766 1 95.69 740 TYR A C 1
ATOM 5811 O O . TYR A 1 740 ? -3.418 13.891 17.516 1 95.69 740 TYR A O 1
ATOM 5819 N N . ARG A 1 741 ? -1.49 14.312 18.641 1 95.25 741 ARG A N 1
ATOM 5820 C CA . ARG A 1 741 ? -1.982 15.531 19.281 1 95.25 741 ARG A CA 1
ATOM 5821 C C . ARG A 1 741 ? -0.828 16.422 19.719 1 95.25 741 ARG A C 1
ATOM 5823 O O . ARG A 1 741 ? 0.092 15.977 20.391 1 95.25 741 ARG A O 1
ATOM 5830 N N . LEU A 1 742 ? -0.856 17.578 19.188 1 94.88 742 LEU A N 1
ATOM 5831 C CA . LEU A 1 742 ? 0.078 18.578 19.688 1 94.88 742 LEU A CA 1
ATOM 5832 C C . LEU A 1 742 ? -0.552 19.391 20.812 1 94.88 742 LEU A C 1
ATOM 5834 O O . LEU A 1 742 ? -1.272 20.359 20.562 1 94.88 742 LEU A O 1
ATOM 5838 N N . LEU A 1 743 ? -0.152 19.094 22 1 92.75 743 LEU A N 1
ATOM 5839 C CA . LEU A 1 743 ? -0.709 19.766 23.172 1 92.75 743 LEU A CA 1
ATOM 5840 C C . LEU A 1 743 ? -0.33 21.25 23.156 1 92.75 743 LEU A C 1
ATOM 5842 O O . LEU A 1 743 ? 0.85 21.594 23.047 1 92.75 743 LEU A O 1
ATOM 5846 N N . GLY A 1 744 ? -1.258 22.125 23.266 1 86.44 744 GLY A N 1
ATOM 5847 C CA . GLY A 1 744 ? -1.088 23.562 23.172 1 86.44 744 GLY A CA 1
ATOM 5848 C C . GLY A 1 744 ? -1.765 24.156 21.953 1 86.44 744 GLY A C 1
ATOM 5849 O O . GLY A 1 744 ? -2.111 25.344 21.938 1 86.44 744 GLY A O 1
ATOM 5850 N N . GLN A 1 745 ? -1.832 23.297 20.953 1 85.44 745 GLN A N 1
ATOM 5851 C CA . GLN A 1 745 ? -2.463 23.75 19.719 1 85.44 745 GLN A CA 1
ATOM 5852 C C . GLN A 1 745 ? -3.738 22.969 19.422 1 85.44 745 GLN A C 1
ATOM 5854 O O . GLN A 1 745 ? -4.758 23.547 19.047 1 85.44 745 GLN A O 1
ATOM 5859 N N . ASP A 1 746 ? -3.664 21.625 19.609 1 88.31 746 ASP A N 1
ATOM 5860 C CA . ASP A 1 746 ? -4.789 20.734 19.312 1 88.31 746 ASP A CA 1
ATOM 5861 C C . ASP A 1 746 ? -5.586 20.422 20.578 1 88.31 746 ASP A C 1
ATOM 5863 O O . ASP A 1 746 ? -5.008 20.094 21.625 1 88.31 746 ASP A O 1
ATOM 5867 N N . SER A 1 747 ? -6.887 20.5 20.516 1 83.56 747 SER A N 1
ATOM 5868 C CA . SER A 1 747 ? -7.727 20.219 21.672 1 83.56 747 SER A CA 1
ATOM 5869 C C . SER A 1 747 ? -8.055 18.734 21.781 1 83.56 747 SER A C 1
ATOM 5871 O O . SER A 1 747 ? -8.281 18.219 22.875 1 83.56 747 SER A O 1
ATOM 5873 N N . GLU A 1 748 ? -8.086 18.078 20.703 1 91 748 GLU A N 1
ATOM 5874 C CA . GLU A 1 748 ? -8.453 16.672 20.672 1 91 748 GLU A CA 1
ATOM 5875 C C . GLU A 1 748 ? -7.457 15.852 19.844 1 91 748 GLU A C 1
ATOM 5877 O O . GLU A 1 748 ? -6.613 16.422 19.156 1 91 748 GLU A O 1
ATOM 5882 N N . TRP A 1 749 ? -7.57 14.523 20.156 1 93.44 749 TRP A N 1
ATOM 5883 C CA . TRP A 1 749 ? -6.766 13.617 19.344 1 93.44 749 TRP A CA 1
ATOM 5884 C C . TRP A 1 749 ? -7.203 13.656 17.875 1 93.44 749 TRP A C 1
ATOM 5886 O O . TRP A 1 749 ? -8.398 13.688 17.578 1 93.44 749 TRP A O 1
ATOM 5896 N N . LEU A 1 750 ? -6.297 13.789 17.094 1 93.88 750 LEU A N 1
ATOM 5897 C CA . LEU A 1 750 ? -6.559 13.75 15.656 1 93.88 750 LEU A CA 1
ATOM 5898 C C . LEU A 1 750 ? -6.254 12.367 15.086 1 93.88 750 LEU A C 1
ATOM 5900 O O . LEU A 1 750 ? -5.121 11.898 15.164 1 93.88 750 LEU A O 1
ATOM 5904 N N . ASN A 1 751 ? -7.238 11.734 14.477 1 91.5 751 ASN A N 1
ATOM 5905 C CA . ASN A 1 751 ? -7.094 10.391 13.93 1 91.5 751 ASN A CA 1
ATOM 5906 C C . ASN A 1 751 ? -6.703 10.422 12.453 1 91.5 751 ASN A C 1
ATOM 5908 O O . ASN A 1 751 ? -7.309 11.148 11.664 1 91.5 751 ASN A O 1
ATOM 5912 N N . LEU A 1 752 ? -5.703 9.672 12.164 1 90.75 752 LEU A N 1
ATOM 5913 C CA . LEU A 1 752 ? -5.348 9.516 10.758 1 90.75 752 LEU A CA 1
ATOM 5914 C C . LEU A 1 752 ? -6.27 8.516 10.07 1 90.75 752 LEU A C 1
ATOM 5916 O O . LEU A 1 752 ? -6.797 7.605 10.719 1 90.75 752 LEU A O 1
ATOM 5920 N N . PRO A 1 753 ? -6.477 8.766 8.758 1 82 753 PRO A N 1
ATOM 5921 C CA . PRO A 1 753 ? -7.297 7.777 8.047 1 82 753 PRO A CA 1
ATOM 5922 C C . PRO A 1 753 ? -6.715 6.367 8.109 1 82 753 PRO A C 1
ATOM 5924 O O . PRO A 1 753 ? -5.492 6.203 8.109 1 82 753 PRO A O 1
ATOM 5927 N N . ALA A 1 754 ? -7.625 5.426 8.094 1 72.88 754 ALA A N 1
ATOM 5928 C CA . ALA A 1 754 ? -7.199 4.027 8.141 1 72.88 754 ALA A CA 1
ATOM 5929 C C . ALA A 1 754 ? -6.359 3.668 6.922 1 72.88 754 ALA A C 1
ATOM 5931 O O . ALA A 1 754 ? -6.688 4.059 5.801 1 72.88 754 ALA A O 1
ATOM 5932 N N . GLY A 1 755 ? -5.234 2.934 7.203 1 69.25 755 GLY A N 1
ATOM 5933 C CA . GLY A 1 755 ? -4.391 2.453 6.121 1 69.25 755 GLY A CA 1
ATOM 5934 C C . GLY A 1 755 ? -3.379 3.482 5.652 1 69.25 755 GLY A C 1
ATOM 5935 O O . GLY A 1 755 ? -2.508 3.178 4.84 1 69.25 755 GLY A O 1
ATOM 5936 N N . SER A 1 756 ? -3.467 4.719 6.109 1 79.31 756 SER A N 1
ATOM 5937 C CA . SER A 1 756 ? -2.514 5.746 5.699 1 79.31 756 SER A CA 1
ATOM 5938 C C . SER A 1 756 ? -1.202 5.621 6.469 1 79.31 756 SER A C 1
ATOM 5940 O O . SER A 1 756 ? -1.185 5.141 7.602 1 79.31 756 SER A O 1
ATOM 5942 N N . VAL A 1 757 ? -0.141 5.996 5.723 1 83.25 757 VAL A N 1
ATOM 5943 C CA . VAL A 1 757 ? 1.144 6.082 6.406 1 83.25 757 VAL A CA 1
ATOM 5944 C C . VAL A 1 757 ? 1.134 7.262 7.379 1 83.25 757 VAL A C 1
ATOM 5946 O O . VAL A 1 757 ? 0.572 8.32 7.078 1 83.25 757 VAL A O 1
ATOM 5949 N N . PRO A 1 758 ? 1.719 7.066 8.516 1 91.19 758 PRO A N 1
ATOM 5950 C CA . PRO A 1 758 ? 1.613 8.109 9.539 1 91.19 758 PRO A CA 1
ATOM 5951 C C . PRO A 1 758 ? 2.584 9.266 9.305 1 91.19 758 PRO A C 1
ATOM 5953 O O . PRO A 1 758 ? 3.799 9.062 9.273 1 91.19 758 PRO A O 1
ATOM 5956 N N . PHE A 1 759 ? 2.109 10.469 9.219 1 94.44 759 PHE A N 1
ATOM 5957 C CA . PHE A 1 759 ? 2.875 11.711 9.164 1 94.44 759 PHE A CA 1
ATOM 5958 C C . PHE A 1 759 ? 2.01 12.898 9.555 1 94.44 759 PHE A C 1
ATOM 5960 O O . PHE A 1 759 ? 0.783 12.797 9.602 1 94.44 759 PHE A O 1
ATOM 5967 N N . VAL A 1 760 ? 2.66 13.961 9.906 1 94.25 760 VAL A N 1
ATOM 5968 C CA . VAL A 1 760 ? 1.985 15.211 10.234 1 94.25 760 VAL A CA 1
ATOM 5969 C C . VAL A 1 760 ? 2.736 16.391 9.609 1 94.25 760 VAL A C 1
ATOM 5971 O O . VAL A 1 760 ? 3.969 16.391 9.562 1 94.25 760 VAL A O 1
ATOM 5974 N N . ILE A 1 761 ? 2 17.328 9.094 1 93.69 761 ILE A N 1
ATOM 5975 C CA . ILE A 1 761 ? 2.611 18.531 8.539 1 93.69 761 ILE A CA 1
ATOM 5976 C C . ILE A 1 761 ? 2.049 19.766 9.25 1 93.69 761 ILE A C 1
ATOM 5978 O O . ILE A 1 761 ? 0.832 19.922 9.359 1 93.69 761 ILE A O 1
ATOM 5982 N N . TYR A 1 762 ? 2.859 20.578 9.75 1 91.38 762 TYR A N 1
ATOM 5983 C CA . TYR A 1 762 ? 2.518 21.906 10.25 1 91.38 762 TYR A CA 1
ATOM 5984 C C . TYR A 1 762 ? 3.156 23 9.391 1 91.38 762 TYR A C 1
ATOM 5986 O O . TYR A 1 762 ? 4.383 23.078 9.289 1 91.38 762 TYR A O 1
ATOM 5994 N N . SER A 1 763 ? 2.324 23.734 8.781 1 88.94 763 SER A N 1
ATOM 5995 C CA . SER A 1 763 ? 2.861 24.812 7.945 1 88.94 763 SER A CA 1
ATOM 5996 C C . SER A 1 763 ? 3.656 25.812 8.781 1 88.94 763 SER A C 1
ATOM 5998 O O . SER A 1 763 ? 4.703 26.297 8.344 1 88.94 763 SER A O 1
ATOM 6000 N N . HIS A 1 764 ? 3.082 26.203 9.945 1 86.88 764 HIS A N 1
ATOM 6001 C CA . HIS A 1 764 ? 3.734 27.125 10.875 1 86.88 764 HIS A CA 1
ATOM 6002 C C . HIS A 1 764 ? 3.346 26.812 12.32 1 86.88 764 HIS A C 1
ATOM 6004 O O . HIS A 1 764 ? 2.201 26.438 12.586 1 86.88 764 HIS A O 1
ATOM 6010 N N . LEU A 1 765 ? 4.379 26.891 13.195 1 87.69 765 LEU A N 1
ATOM 6011 C CA . LEU A 1 765 ? 4.133 26.781 14.625 1 87.69 765 LEU A CA 1
ATOM 6012 C C . LEU A 1 765 ? 4.52 28.078 15.344 1 87.69 765 LEU A C 1
ATOM 6014 O O . LEU A 1 765 ? 5.578 28.641 15.07 1 87.69 765 LEU A O 1
ATOM 6018 N N . PRO A 1 766 ? 3.668 28.5 16.188 1 86.44 766 PRO A N 1
ATOM 6019 C CA . PRO A 1 766 ? 4.051 29.672 16.969 1 86.44 766 PRO A CA 1
ATOM 6020 C C . PRO A 1 766 ? 5.156 29.375 17.969 1 86.44 766 PRO A C 1
ATOM 6022 O O . PRO A 1 766 ? 5.395 28.203 18.312 1 86.44 766 PRO A O 1
ATOM 6025 N N . ALA A 1 767 ? 5.797 30.391 18.359 1 89.69 767 ALA A N 1
ATOM 6026 C CA . ALA A 1 767 ? 6.836 30.203 19.375 1 89.69 767 ALA A CA 1
ATOM 6027 C C . ALA A 1 767 ? 6.238 29.719 20.688 1 89.69 767 ALA A C 1
ATOM 6029 O O . ALA A 1 767 ? 5.125 30.109 21.047 1 89.69 767 ALA A O 1
ATOM 6030 N N . GLY A 1 768 ? 7 28.75 21.328 1 89.94 768 GLY A N 1
ATOM 6031 C CA . GLY A 1 768 ? 6.516 28.25 22.609 1 89.94 768 GLY A CA 1
ATOM 6032 C C . GLY A 1 768 ? 6.922 26.812 22.875 1 89.94 768 GLY A C 1
ATOM 6033 O O . GLY A 1 768 ? 7.852 26.297 22.25 1 89.94 768 GLY A O 1
ATOM 6034 N N . HIS A 1 769 ? 6.312 26.328 24 1 92.56 769 HIS A N 1
ATOM 6035 C CA . HIS A 1 769 ? 6.566 24.953 24.406 1 92.56 769 HIS A CA 1
ATOM 6036 C C . HIS A 1 769 ? 5.348 24.078 24.172 1 92.56 769 HIS A C 1
ATOM 6038 O O . HIS A 1 769 ? 4.246 24.391 24.625 1 92.56 769 HIS A O 1
ATOM 6044 N N . PHE A 1 770 ? 5.582 23.016 23.359 1 94.12 770 PHE A N 1
ATOM 6045 C CA . PHE A 1 770 ? 4.516 22.094 23.031 1 94.12 770 PHE A CA 1
ATOM 6046 C C . PHE A 1 770 ? 4.895 20.672 23.422 1 94.12 770 PHE A C 1
ATOM 6048 O O . PHE A 1 770 ? 6.043 20.406 23.797 1 94.12 770 PHE A O 1
ATOM 6055 N N . THR A 1 771 ? 3.971 19.844 23.547 1 95.62 771 THR A N 1
ATOM 6056 C CA . THR A 1 771 ? 4.184 18.406 23.703 1 95.62 771 THR A CA 1
ATOM 6057 C C . THR A 1 771 ? 3.506 17.641 22.562 1 95.62 771 THR A C 1
ATOM 6059 O O . THR A 1 771 ? 2.287 17.703 22.406 1 95.62 771 THR A O 1
ATOM 6062 N N . PHE A 1 772 ? 4.305 16.984 21.797 1 95.81 772 PHE A N 1
ATOM 6063 C CA . PHE A 1 772 ? 3.797 16.172 20.703 1 95.81 772 PHE A CA 1
ATOM 6064 C C . PHE A 1 772 ? 3.475 14.758 21.188 1 95.81 772 PHE A C 1
ATOM 6066 O O . PHE A 1 772 ? 4.375 14 21.547 1 95.81 772 PHE A O 1
ATOM 6073 N N . ALA A 1 773 ? 2.189 14.438 21.219 1 95.88 773 ALA A N 1
ATOM 6074 C CA . ALA A 1 773 ? 1.732 13.125 21.672 1 95.88 773 ALA A CA 1
ATOM 6075 C C . ALA A 1 773 ? 1.362 12.234 20.5 1 95.88 773 ALA A C 1
ATOM 6077 O O . ALA A 1 773 ? 0.679 12.672 19.562 1 95.88 773 ALA A O 1
ATOM 6078 N N . LEU A 1 774 ? 1.879 11.016 20.547 1 95.5 774 LEU A N 1
ATOM 6079 C CA . LEU A 1 774 ? 1.586 10.016 19.531 1 95.5 774 LEU A CA 1
ATOM 6080 C C . LEU A 1 774 ? 0.843 8.828 20.141 1 95.5 774 LEU A C 1
ATOM 6082 O O . LEU A 1 774 ? 1.104 8.445 21.281 1 95.5 774 LEU A O 1
ATOM 6086 N N . ARG A 1 775 ? -0.063 8.266 19.328 1 93.44 775 ARG A N 1
ATOM 6087 C CA . ARG A 1 775 ? -0.853 7.129 19.797 1 93.44 775 ARG A CA 1
ATOM 6088 C C . ARG A 1 775 ? -1.043 6.105 18.672 1 93.44 775 ARG A C 1
ATOM 6090 O O . ARG A 1 775 ? -1.284 6.473 17.531 1 93.44 775 ARG A O 1
ATOM 6097 N N . ALA A 1 776 ? -0.838 4.828 19.016 1 90.5 776 ALA A N 1
ATOM 6098 C CA . ALA A 1 776 ? -1.136 3.701 18.141 1 90.5 776 ALA A CA 1
ATOM 6099 C C . ALA A 1 776 ? -2.172 2.773 18.766 1 90.5 776 ALA A C 1
ATOM 6101 O O . ALA A 1 776 ? -2.029 2.359 19.906 1 90.5 776 ALA A O 1
ATOM 6102 N N . THR A 1 777 ? -3.219 2.529 18.016 1 84.94 777 THR A N 1
ATOM 6103 C CA . THR A 1 777 ? -4.266 1.614 18.453 1 84.94 777 THR A CA 1
ATOM 6104 C C . THR A 1 777 ? -4.289 0.361 17.578 1 84.94 777 THR A C 1
ATOM 6106 O O . THR A 1 777 ? -4.398 0.451 16.359 1 84.94 777 THR A O 1
ATOM 6109 N N . ILE A 1 778 ? -4.207 -0.768 18.219 1 77.75 778 ILE A N 1
ATOM 6110 C CA . ILE A 1 778 ? -4.266 -2.059 17.547 1 77.75 778 ILE A CA 1
ATOM 6111 C C . ILE A 1 778 ? -5.465 -2.855 18.047 1 77.75 778 ILE A C 1
ATOM 6113 O O . ILE A 1 778 ? -5.438 -3.389 19.156 1 77.75 778 ILE A O 1
ATOM 6117 N N . PRO A 1 779 ? -6.395 -3 17.141 1 67.5 779 PRO A N 1
ATOM 6118 C CA . PRO A 1 779 ? -7.582 -3.727 17.594 1 67.5 779 PRO A CA 1
ATOM 6119 C C . PRO A 1 779 ? -7.297 -5.199 17.875 1 67.5 779 PRO A C 1
ATOM 6121 O O . PRO A 1 779 ? -6.516 -5.832 17.172 1 67.5 779 PRO A O 1
ATOM 6124 N N . GLY A 1 780 ? -7.922 -5.797 18.922 1 61.78 780 GLY A N 1
ATOM 6125 C CA . GLY A 1 780 ? -7.895 -7.23 19.156 1 61.78 780 GLY A CA 1
ATOM 6126 C C . GLY A 1 780 ? -6.809 -7.664 20.125 1 61.78 780 GLY A C 1
ATOM 6127 O O . GLY A 1 780 ? -6.688 -8.844 20.438 1 61.78 780 GLY A O 1
ATOM 6128 N N . ILE A 1 781 ? -5.945 -6.715 20.547 1 68.38 781 ILE A N 1
ATOM 6129 C CA . ILE A 1 781 ? -4.895 -7.109 21.484 1 68.38 781 ILE A CA 1
ATOM 6130 C C . ILE A 1 781 ? -5.27 -6.668 22.891 1 68.38 781 ILE A C 1
ATOM 6132 O O . ILE A 1 781 ? -6.238 -5.93 23.094 1 68.38 781 ILE A O 1
ATOM 6136 N N . LYS A 1 782 ? -4.594 -7.238 23.828 1 65.19 782 LYS A N 1
ATOM 6137 C CA . LYS A 1 782 ? -4.887 -6.988 25.234 1 65.19 782 LYS A CA 1
ATOM 6138 C C . LYS A 1 782 ? -4.797 -5.5 25.562 1 65.19 782 LYS A C 1
ATOM 6140 O O . LYS A 1 782 ? -5.699 -4.945 26.188 1 65.19 782 LYS A O 1
ATOM 6145 N N . GLN A 1 783 ? -3.615 -4.895 25.172 1 70.62 783 GLN A N 1
ATOM 6146 C CA . GLN A 1 783 ? -3.455 -3.451 25.297 1 70.62 783 GLN A CA 1
ATOM 6147 C C . GLN A 1 783 ? -3.479 -2.77 23.938 1 70.62 783 GLN A C 1
ATOM 6149 O O . GLN A 1 783 ? -2.426 -2.529 23.344 1 70.62 783 GLN A O 1
ATOM 6154 N N . PRO A 1 784 ? -4.609 -2.357 23.641 1 73.44 784 PRO A N 1
ATOM 6155 C CA . PRO A 1 784 ? -4.746 -1.919 22.25 1 73.44 784 PRO A CA 1
ATOM 6156 C C . PRO A 1 784 ? -4.195 -0.514 22.016 1 73.44 784 PRO A C 1
ATOM 6158 O O . PRO A 1 784 ? -3.951 -0.125 20.875 1 73.44 784 PRO A O 1
ATOM 6161 N N . ILE A 1 785 ? -3.816 0.229 23.266 1 79.06 785 ILE A N 1
ATOM 6162 C CA . ILE A 1 785 ? -3.434 1.621 23.062 1 79.06 785 ILE A CA 1
ATOM 6163 C C . ILE A 1 785 ? -2.012 1.846 23.578 1 79.06 785 ILE A C 1
ATOM 6165 O O . ILE A 1 785 ? -1.706 1.553 24.734 1 79.06 785 ILE A O 1
ATOM 6169 N N . LEU A 1 786 ? -1.162 2.311 22.734 1 86.75 786 LEU A N 1
ATOM 6170 C CA . LEU A 1 786 ? 0.2 2.727 23.047 1 86.75 786 LEU A CA 1
ATOM 6171 C C . LEU A 1 786 ? 0.376 4.227 22.828 1 86.75 786 LEU A C 1
ATOM 6173 O O . LEU A 1 786 ? -0.01 4.754 21.781 1 86.75 786 LEU A O 1
ATOM 6177 N N . GLU A 1 787 ? 0.883 4.926 23.859 1 91.56 787 GLU A N 1
ATOM 6178 C CA . GLU A 1 787 ? 1.06 6.371 23.781 1 91.56 787 GLU A CA 1
ATOM 6179 C C . GLU A 1 787 ? 2.494 6.773 24.109 1 91.56 787 GLU A C 1
ATOM 6181 O O . GLU A 1 787 ? 3.119 6.188 25 1 91.56 787 GLU A O 1
ATOM 6186 N N . THR A 1 788 ? 3.045 7.676 23.375 1 92.69 788 THR A N 1
ATOM 6187 C CA . THR A 1 788 ? 4.359 8.258 23.641 1 92.69 788 THR A CA 1
ATOM 6188 C C . THR A 1 788 ? 4.32 9.773 23.5 1 92.69 788 THR A C 1
ATOM 6190 O O . THR A 1 788 ? 3.504 10.312 22.75 1 92.69 788 THR A O 1
ATOM 6193 N N . HIS A 1 789 ? 5.242 10.469 24.219 1 93.94 789 HIS A N 1
ATOM 6194 C CA . HIS A 1 789 ? 5.238 11.93 24.234 1 93.94 789 HIS A CA 1
ATOM 6195 C C . HIS A 1 789 ? 6.617 12.484 23.906 1 93.94 789 HIS A C 1
ATOM 6197 O O . HIS A 1 789 ? 7.633 11.938 24.344 1 93.94 789 HIS A O 1
ATOM 6203 N N . PHE A 1 790 ? 6.617 13.578 23.141 1 95.25 790 PHE A N 1
ATOM 6204 C CA . PHE A 1 790 ? 7.836 14.281 22.75 1 95.25 790 PHE A CA 1
ATOM 6205 C C . PHE A 1 790 ? 7.691 15.781 23 1 95.25 790 PHE A C 1
ATOM 6207 O O . PHE A 1 790 ? 6.871 16.438 22.375 1 95.25 790 PHE A O 1
ATOM 6214 N N . PRO A 1 791 ? 8.523 16.328 23.844 1 95.62 791 PRO A N 1
ATOM 6215 C CA . PRO A 1 791 ? 8.484 17.781 23.984 1 95.62 791 PRO A CA 1
ATOM 6216 C C . PRO A 1 791 ? 8.992 18.516 22.734 1 95.62 791 PRO A C 1
ATOM 6218 O O . PRO A 1 791 ? 9.969 18.078 22.125 1 95.62 791 PRO A O 1
ATOM 6221 N N . VAL A 1 792 ? 8.312 19.531 22.328 1 95.06 792 VAL A N 1
ATOM 6222 C CA . VAL A 1 792 ? 8.695 20.344 21.188 1 95.06 792 VAL A CA 1
ATOM 6223 C C . VAL A 1 792 ? 8.859 21.797 21.609 1 95.06 792 VAL A C 1
ATOM 6225 O O . VAL A 1 792 ? 7.922 22.406 22.125 1 95.06 792 VAL A O 1
ATOM 6228 N N . ASN A 1 793 ? 10.07 22.312 21.344 1 94.62 793 ASN A N 1
ATOM 6229 C CA . ASN A 1 793 ? 10.359 23.703 21.688 1 94.62 793 ASN A CA 1
ATOM 6230 C C . ASN A 1 793 ? 10.625 24.531 20.438 1 94.62 793 ASN A C 1
ATOM 6232 O O . ASN A 1 793 ? 11.523 24.219 19.641 1 94.62 793 ASN A O 1
ATOM 6236 N N . VAL A 1 794 ? 9.852 25.547 20.266 1 93.75 794 VAL A N 1
ATOM 6237 C CA . VAL A 1 794 ? 10.07 26.484 19.188 1 93.75 794 VAL A CA 1
ATOM 6238 C C . VAL A 1 794 ? 10.648 27.781 19.734 1 93.75 794 VAL A C 1
ATOM 6240 O O . VAL A 1 794 ? 10.047 28.422 20.609 1 93.75 794 VAL A O 1
ATOM 6243 N N . GLU A 1 795 ? 11.695 28.234 19.188 1 91.69 795 GLU A N 1
ATOM 6244 C CA . GLU A 1 795 ? 12.398 29.422 19.672 1 91.69 795 GLU A CA 1
ATOM 6245 C C . GLU A 1 795 ? 11.586 30.688 19.406 1 91.69 795 GLU A C 1
ATOM 6247 O O . GLU A 1 795 ? 10.906 30.797 18.375 1 91.69 795 GLU A O 1
ATOM 6252 N N . TYR A 1 796 ? 11.703 31.531 20.297 1 88.06 796 TYR A N 1
ATOM 6253 C CA . TYR A 1 796 ? 11.031 32.812 20.172 1 88.06 796 TYR A CA 1
ATOM 6254 C C . TYR A 1 796 ? 11.859 33.781 19.312 1 88.06 796 TYR A C 1
ATOM 6256 O O . TYR A 1 796 ? 13.086 33.781 19.422 1 88.06 796 TYR A O 1
ATOM 6264 N N . ARG A 1 797 ? 11.094 34.625 18.672 1 86.38 797 ARG A N 1
ATOM 6265 C CA . ARG A 1 797 ? 11.742 35.781 18.047 1 86.38 797 ARG A CA 1
ATOM 6266 C C . ARG A 1 797 ? 11.867 36.938 19.031 1 86.38 797 ARG A C 1
ATOM 6268 O O . ARG A 1 797 ? 11.133 37 20.016 1 86.38 797 ARG A O 1
ATOM 6275 N N . TRP A 1 798 ? 12.703 37.75 18.656 1 81.19 798 TRP A N 1
ATOM 6276 C CA . TRP A 1 798 ? 13.023 38.812 19.609 1 81.19 798 TRP A CA 1
ATOM 6277 C C . TRP A 1 798 ? 11.789 39.656 19.922 1 81.19 798 TRP A C 1
ATOM 6279 O O . TRP A 1 798 ? 11.609 40.125 21.047 1 81.19 798 TRP A O 1
ATOM 6289 N N . TYR A 1 799 ? 10.867 39.75 18.875 1 80.06 799 TYR A N 1
ATOM 6290 C CA . TYR A 1 799 ? 9.727 40.625 19.062 1 80.06 799 TYR A CA 1
ATOM 6291 C C . TYR A 1 799 ? 8.531 39.875 19.625 1 80.06 799 TYR A C 1
ATOM 6293 O O . TYR A 1 799 ? 7.508 40.5 19.969 1 80.06 799 TYR A O 1
ATOM 6301 N N . GLU A 1 800 ? 8.641 38.531 19.812 1 80.69 800 GLU A N 1
ATOM 6302 C CA . GLU A 1 800 ? 7.504 37.75 20.281 1 80.69 800 GLU A CA 1
ATOM 6303 C C . GLU A 1 800 ? 7.539 37.562 21.797 1 80.69 800 GLU A C 1
ATOM 6305 O O . GLU A 1 800 ? 6.555 37.094 22.391 1 80.69 800 GLU A O 1
ATOM 6310 N N . TYR A 1 801 ? 8.57 38.156 22.297 1 80.19 801 TYR A N 1
ATOM 6311 C CA . TYR A 1 801 ? 8.664 38 23.75 1 80.19 801 TYR A CA 1
ATOM 6312 C C . TYR A 1 801 ? 7.668 38.938 24.453 1 80.19 801 TYR A C 1
ATOM 6314 O O . TYR A 1 801 ? 7.434 40.062 24 1 80.19 801 TYR A O 1
ATOM 6322 N N . ARG A 1 802 ? 7.098 38.438 25.516 1 78.81 802 ARG A N 1
ATOM 6323 C CA . ARG A 1 802 ? 6.102 39.156 26.297 1 78.81 802 ARG A CA 1
ATOM 6324 C C . ARG A 1 802 ? 6.66 40.5 26.812 1 78.81 802 ARG A C 1
ATOM 6326 O O . ARG A 1 802 ? 5.957 41.5 26.828 1 78.81 802 ARG A O 1
ATOM 6333 N N . PHE A 1 803 ? 7.996 40.438 27.141 1 79.44 803 PHE A N 1
ATOM 6334 C CA . PHE A 1 803 ? 8.555 41.656 27.734 1 79.44 803 PHE A CA 1
ATOM 6335 C C . PHE A 1 803 ? 8.641 42.781 26.703 1 79.44 803 PHE A C 1
ATOM 6337 O O . PHE A 1 803 ? 8.531 43.969 27.047 1 79.44 803 PHE A O 1
ATOM 6344 N N . VAL A 1 804 ? 8.797 42.281 25.453 1 84.25 804 VAL A N 1
ATOM 6345 C CA . VAL A 1 804 ? 8.852 43.312 24.422 1 84.25 804 VAL A CA 1
ATOM 6346 C C . VAL A 1 804 ? 7.477 43.969 24.25 1 84.25 804 VAL A C 1
ATOM 6348 O O . VAL A 1 804 ? 7.367 45.188 24.109 1 84.25 804 VAL A O 1
ATOM 6351 N N . LYS A 1 805 ? 6.484 43.281 24.312 1 82.25 805 LYS A N 1
ATOM 6352 C CA . LYS A 1 805 ? 5.129 43.812 24.203 1 82.25 805 LYS A CA 1
ATOM 6353 C C . LYS A 1 805 ? 4.805 44.719 25.391 1 82.25 805 LYS A C 1
ATOM 6355 O O . LYS A 1 805 ? 4.215 45.781 25.234 1 82.25 805 LYS A O 1
ATOM 6360 N N . ILE A 1 806 ? 5.191 44.281 26.516 1 83.12 806 ILE A N 1
ATOM 6361 C CA . ILE A 1 806 ? 4.977 45.062 27.734 1 83.12 806 ILE A CA 1
ATOM 6362 C C . ILE A 1 806 ? 5.773 46.375 27.656 1 83.12 806 ILE A C 1
ATOM 6364 O O . ILE A 1 806 ? 5.262 47.438 28 1 83.12 806 ILE A O 1
ATOM 6368 N N . ALA A 1 807 ? 6.973 46.156 27.156 1 84.44 807 ALA A N 1
ATOM 6369 C CA . ALA A 1 807 ? 7.812 47.344 27.016 1 84.44 807 ALA A CA 1
ATOM 6370 C C . ALA A 1 807 ? 7.184 48.375 26.062 1 84.44 807 ALA A C 1
ATOM 6372 O O . ALA A 1 807 ? 7.215 49.562 26.328 1 84.44 807 ALA A O 1
ATOM 6373 N N . LEU A 1 808 ? 6.598 47.875 25.125 1 85.25 808 LEU A N 1
ATOM 6374 C CA . LEU A 1 808 ? 5.953 48.75 24.156 1 85.25 808 LEU A CA 1
ATOM 6375 C C . LEU A 1 808 ? 4.719 49.406 24.75 1 85.25 808 LEU A C 1
ATOM 6377 O O . LEU A 1 808 ? 4.461 50.594 24.5 1 85.25 808 LEU A O 1
ATOM 6381 N N . ILE A 1 809 ? 4.016 48.75 25.547 1 82.69 809 ILE A N 1
ATOM 6382 C CA . ILE A 1 809 ? 2.848 49.312 26.219 1 82.69 809 ILE A CA 1
ATOM 6383 C C . ILE A 1 809 ? 3.293 50.375 27.219 1 82.69 809 ILE A C 1
ATOM 6385 O O . ILE A 1 809 ? 2.678 51.438 27.312 1 82.69 809 ILE A O 1
ATOM 6389 N N . ILE A 1 810 ? 4.355 50.094 27.875 1 84.31 810 ILE A N 1
ATOM 6390 C CA . ILE A 1 810 ? 4.867 51.031 28.844 1 84.31 810 ILE A CA 1
ATOM 6391 C C . ILE A 1 810 ? 5.305 52.312 28.141 1 84.31 810 ILE A C 1
ATOM 6393 O O . ILE A 1 810 ? 5.016 53.438 28.609 1 84.31 810 ILE A O 1
ATOM 6397 N N . ILE A 1 811 ? 5.938 52.156 27.031 1 85.69 811 ILE A N 1
ATOM 6398 C CA . ILE A 1 811 ? 6.391 53.312 26.266 1 85.69 811 ILE A CA 1
ATOM 6399 C C . ILE A 1 811 ? 5.184 54.125 25.797 1 85.69 811 ILE A C 1
ATOM 6401 O O . ILE A 1 811 ? 5.199 55.344 25.828 1 85.69 811 ILE A O 1
ATOM 6405 N N . LEU A 1 812 ? 4.121 53.5 25.516 1 84.12 812 LEU A N 1
ATOM 6406 C CA . LEU A 1 812 ? 2.9 54.156 25.062 1 84.12 812 LEU A CA 1
ATOM 6407 C C . LEU A 1 812 ? 2.219 54.906 26.219 1 84.12 812 LEU A C 1
ATOM 6409 O O . LEU A 1 812 ? 1.754 56.031 26.047 1 84.12 812 LEU A O 1
ATOM 6413 N N . VAL A 1 813 ? 2.193 54.281 27.359 1 81.19 813 VAL A N 1
ATOM 6414 C CA . VAL A 1 813 ? 1.604 54.906 28.547 1 81.19 813 VAL A CA 1
ATOM 6415 C C . VAL A 1 813 ? 2.43 56.094 28.984 1 81.19 813 VAL A C 1
ATOM 6417 O O . VAL A 1 813 ? 1.875 57.156 29.344 1 81.19 813 VAL A O 1
ATOM 6420 N N . LEU A 1 814 ? 3.74 55.969 28.922 1 83.19 814 LEU A N 1
ATOM 6421 C CA . LEU A 1 814 ? 4.617 57.094 29.281 1 83.19 814 LEU A CA 1
ATOM 6422 C C . LEU A 1 814 ? 4.453 58.25 28.312 1 83.19 814 LEU A C 1
ATOM 6424 O O . LEU A 1 814 ? 4.465 59.406 28.719 1 83.19 814 LEU A O 1
ATOM 6428 N N . PHE A 1 815 ? 4.215 57.844 27.141 1 83.06 815 PHE A N 1
ATOM 6429 C CA . PHE A 1 815 ? 4 58.875 26.125 1 83.06 815 PHE A CA 1
ATOM 6430 C C . PHE A 1 815 ? 2.68 59.594 26.359 1 83.06 815 PHE A C 1
ATOM 6432 O O . PHE A 1 815 ? 2.621 60.812 26.297 1 83.06 815 PHE A O 1
ATOM 6439 N N . LEU A 1 816 ? 1.671 58.969 26.688 1 80.75 816 LEU A N 1
ATOM 6440 C CA . LEU A 1 816 ? 0.367 59.531 27 1 80.75 816 LEU A CA 1
ATOM 6441 C C . LEU A 1 816 ? 0.423 60.344 28.297 1 80.75 816 LEU A C 1
ATOM 6443 O O . LEU A 1 816 ? -0.191 61.406 28.391 1 80.75 816 LEU A O 1
ATOM 6447 N N . TYR A 1 817 ? 1.146 59.875 29.25 1 78.44 817 TYR A N 1
ATOM 6448 C CA . TYR A 1 817 ? 1.338 60.562 30.5 1 78.44 817 TYR A CA 1
ATOM 6449 C C . TYR A 1 817 ? 2.025 61.906 30.266 1 78.44 817 TYR A C 1
ATOM 6451 O O . TYR A 1 817 ? 1.617 62.938 30.828 1 78.44 817 TYR A O 1
ATOM 6459 N N . ASP A 1 818 ? 3.004 61.875 29.438 1 81.88 818 ASP A N 1
ATOM 6460 C CA . ASP A 1 818 ? 3.734 63.094 29.125 1 81.88 818 ASP A CA 1
ATOM 6461 C C . ASP A 1 818 ? 2.84 64.125 28.406 1 81.88 818 ASP A C 1
ATOM 6463 O O . ASP A 1 818 ? 2.91 65.312 28.672 1 81.88 818 ASP A O 1
ATOM 6467 N N . LEU A 1 819 ? 1.92 63.688 27.641 1 81.25 819 LEU A N 1
ATOM 6468 C CA . LEU A 1 819 ? 1.002 64.562 26.906 1 81.25 819 LEU A CA 1
ATOM 6469 C C . LEU A 1 819 ? -0.019 65.188 27.844 1 81.25 819 LEU A C 1
ATOM 6471 O O . LEU A 1 819 ? -0.284 66.375 27.766 1 81.25 819 LEU A O 1
ATOM 6475 N N . ILE A 1 820 ? -0.514 64.5 28.766 1 79.19 820 ILE A N 1
ATOM 6476 C CA . ILE A 1 820 ? -1.512 64.938 29.734 1 79.19 820 ILE A CA 1
ATOM 6477 C C . ILE A 1 820 ? -0.853 65.875 30.766 1 79.19 820 ILE A C 1
ATOM 6479 O O . ILE A 1 820 ? -1.397 66.875 31.109 1 79.19 820 ILE A O 1
ATOM 6483 N N . SER A 1 821 ? 0.373 65.5 31.25 1 79.69 821 SER A N 1
ATOM 6484 C CA . SER A 1 821 ? 1.09 66.312 32.25 1 79.69 821 SER A CA 1
ATOM 6485 C C . SER A 1 821 ? 1.462 67.688 31.672 1 79.69 821 SER A C 1
ATOM 6487 O O . SER A 1 821 ? 1.38 68.688 32.375 1 79.69 821 SER A O 1
ATOM 6489 N N . ASN A 1 822 ? 1.74 67.688 30.438 1 80.62 822 ASN A N 1
ATOM 6490 C CA . ASN A 1 822 ? 2.057 68.938 29.797 1 80.62 822 ASN A CA 1
ATOM 6491 C C . ASN A 1 822 ? 0.833 69.812 29.719 1 80.62 822 ASN A C 1
ATOM 6493 O O . ASN A 1 822 ? 0.935 71.062 29.922 1 80.62 822 ASN A O 1
ATOM 6497 N N . GLN A 1 823 ? -0.415 69.25 29.531 1 78.88 823 GLN A N 1
ATOM 6498 C CA . GLN A 1 823 ? -1.652 70.062 29.484 1 78.88 823 GLN A CA 1
ATOM 6499 C C . GLN A 1 823 ? -2.041 70.562 30.859 1 78.88 823 GLN A C 1
ATOM 6501 O O . GLN A 1 823 ? -2.453 71.688 31 1 78.88 823 GLN A O 1
ATOM 6506 N N . ILE A 1 824 ? -1.808 69.938 31.922 1 77.38 824 ILE A N 1
ATOM 6507 C CA . ILE A 1 824 ? -2.115 70.312 33.281 1 77.38 824 ILE A CA 1
ATOM 6508 C C . ILE A 1 824 ? -1.162 71.375 33.75 1 77.38 824 ILE A C 1
ATOM 6510 O O . ILE A 1 824 ? -1.578 72.312 34.406 1 77.38 824 ILE A O 1
ATOM 6514 N N . ARG A 1 825 ? 0.092 71.312 33.281 1 80.75 825 ARG A N 1
ATOM 6515 C CA . ARG A 1 825 ? 1.079 72.312 33.656 1 80.75 825 ARG A CA 1
ATOM 6516 C C . ARG A 1 825 ? 0.732 73.688 33.031 1 80.75 825 ARG A C 1
ATOM 6518 O O . ARG A 1 825 ? 0.813 74.688 33.719 1 80.75 825 ARG A O 1
ATOM 6525 N N . LYS A 1 826 ? 0.19 73.562 31.891 1 81.12 826 LYS A N 1
ATOM 6526 C CA . LYS A 1 826 ? -0.203 74.75 31.219 1 81.12 826 LYS A CA 1
ATOM 6527 C C . LYS A 1 826 ? -1.402 75.438 31.906 1 81.12 826 LYS A C 1
ATOM 6529 O O . LYS A 1 826 ? -1.431 76.625 32.094 1 81.12 826 LYS A O 1
ATOM 6534 N N . LEU A 1 827 ? -2.314 74.562 32.438 1 77.75 827 LEU A N 1
ATOM 6535 C CA . LEU A 1 827 ? -3.514 75.062 33.094 1 77.75 827 LEU A CA 1
ATOM 6536 C C . LEU A 1 827 ? -3.178 75.625 34.469 1 77.75 827 LEU A C 1
ATOM 6538 O O . LEU A 1 827 ? -3.711 76.625 34.906 1 77.75 827 LEU A O 1
ATOM 6542 N N . ARG A 1 828 ? -2.141 75.25 35.125 1 79.19 828 ARG A N 1
ATOM 6543 C CA . ARG A 1 828 ? -1.705 75.688 36.438 1 79.19 828 ARG A CA 1
ATOM 6544 C C . ARG A 1 828 ? -0.957 77 36.344 1 79.19 828 ARG A C 1
ATOM 6546 O O . ARG A 1 828 ? -1.148 77.938 37.156 1 79.19 828 ARG A O 1
ATOM 6553 N N . LEU A 1 829 ? -0.243 77.062 35.281 1 82.5 829 LEU A N 1
ATOM 6554 C CA . LEU A 1 829 ? 0.479 78.312 35.031 1 82.5 829 LEU A CA 1
ATOM 6555 C C . LEU A 1 829 ? -0.489 79.438 34.75 1 82.5 829 LEU A C 1
ATOM 6557 O O . LEU A 1 829 ? -0.285 80.562 35.219 1 82.5 829 LEU A O 1
ATOM 6561 N N . MET A 1 830 ? -1.525 79 34.156 1 79.38 830 MET A N 1
ATOM 6562 C CA . MET A 1 830 ? -2.535 80 33.844 1 79.38 830 MET A CA 1
ATOM 6563 C C . MET A 1 830 ? -3.275 80.438 35.094 1 79.38 830 MET A C 1
ATOM 6565 O O . MET A 1 830 ? -3.562 81.625 35.281 1 79.38 830 MET A O 1
ATOM 6569 N N . ILE A 1 831 ? -3.416 79.688 36.062 1 77.44 831 ILE A N 1
ATOM 6570 C CA . ILE A 1 831 ? -4.074 80 37.344 1 77.44 831 ILE A CA 1
ATOM 6571 C C . ILE A 1 831 ? -3.17 80.875 38.188 1 77.44 831 ILE A C 1
ATOM 6573 O O . ILE A 1 831 ? -3.623 81.875 38.781 1 77.44 831 ILE A O 1
ATOM 6577 N N . THR A 1 832 ? -1.923 80.562 38.219 1 79.69 832 THR A N 1
ATOM 6578 C CA . THR A 1 832 ? -0.984 81.312 39.031 1 79.69 832 THR A CA 1
ATOM 6579 C C . THR A 1 832 ? -0.8 82.75 38.531 1 79.69 832 THR A C 1
ATOM 6581 O O . THR A 1 832 ? -0.795 83.688 39.281 1 79.69 832 THR A O 1
ATOM 6584 N N . ASN A 1 833 ? -0.767 82.812 37.219 1 81.12 833 ASN A N 1
ATOM 6585 C CA . ASN A 1 833 ? -0.59 84.125 36.625 1 81.12 833 ASN A CA 1
ATOM 6586 C C . ASN A 1 833 ? -1.819 85 36.844 1 81.12 833 ASN A C 1
ATOM 6588 O O . ASN A 1 833 ? -1.695 86.188 37.219 1 81.12 833 ASN A O 1
ATOM 6592 N N . LYS A 1 834 ? -2.996 84.438 36.844 1 76.88 834 LYS A N 1
ATOM 6593 C CA . LYS A 1 834 ? -4.227 85.25 37 1 76.88 834 LYS A CA 1
ATOM 6594 C C . LYS A 1 834 ? -4.445 85.625 38.469 1 76.88 834 LYS A C 1
ATOM 6596 O O . LYS A 1 834 ? -4.906 86.75 38.75 1 76.88 834 LYS A O 1
ATOM 6601 N N . THR A 1 835 ? -3.998 84.812 39.344 1 76.88 835 THR A N 1
ATOM 6602 C CA . THR A 1 835 ? -4.105 85.125 40.75 1 76.88 835 THR A CA 1
ATOM 6603 C C . THR A 1 835 ? -3.129 86.25 41.156 1 76.88 835 THR A C 1
ATOM 6605 O O . THR A 1 835 ? -3.475 87.125 41.938 1 76.88 835 THR A O 1
ATOM 6608 N N . LEU A 1 836 ? -1.929 86.312 40.562 1 81.12 836 LEU A N 1
ATOM 6609 C CA . LEU A 1 836 ? -0.918 87.312 40.906 1 81.12 836 LEU A CA 1
ATOM 6610 C C . LEU A 1 836 ? -1.347 88.688 40.406 1 81.12 836 LEU A C 1
ATOM 6612 O O . LEU A 1 836 ? -1.185 89.688 41.094 1 81.12 836 LEU A O 1
ATOM 6616 N N . GLU A 1 837 ? -1.952 88.625 39.312 1 80.5 837 GLU A N 1
ATOM 6617 C CA . GLU A 1 837 ? -2.443 89.875 38.75 1 80.5 837 GLU A CA 1
ATOM 6618 C C . GLU A 1 837 ? -3.557 90.438 39.594 1 80.5 837 GLU A C 1
ATOM 6620 O O . GLU A 1 837 ? -3.559 91.688 39.875 1 80.5 837 GLU A O 1
ATOM 6625 N N . LEU A 1 838 ? -4.359 89.625 40.188 1 76.31 838 LEU A N 1
ATOM 6626 C CA . LEU A 1 838 ? -5.492 90.062 41 1 76.31 838 LEU A CA 1
ATOM 6627 C C . LEU A 1 838 ? -5.043 90.5 42.375 1 76.31 838 LEU A C 1
ATOM 6629 O O . LEU A 1 838 ? -5.57 91.5 42.938 1 76.31 838 LEU A O 1
ATOM 6633 N N . GLN A 1 839 ? -4.09 89.938 42.875 1 79.5 839 GLN A N 1
ATOM 6634 C CA . GLN A 1 839 ? -3.547 90.312 44.188 1 79.5 839 GLN A CA 1
ATOM 6635 C C . GLN A 1 839 ? -2.824 91.688 44.125 1 79.5 839 GLN A C 1
ATOM 6637 O O . GLN A 1 839 ? -2.941 92.5 45.031 1 79.5 839 GLN A O 1
ATOM 6642 N N . GLU A 1 840 ? -2.135 91.938 43.062 1 80.94 840 GLU A N 1
ATOM 6643 C CA . GLU A 1 840 ? -1.445 93.25 42.906 1 80.94 840 GLU A CA 1
ATOM 6644 C C . GLU A 1 840 ? -2.438 94.375 42.812 1 80.94 840 GLU A C 1
ATOM 6646 O O . GLU A 1 840 ? -2.207 95.438 43.375 1 80.94 840 GLU A O 1
ATOM 6651 N N . THR A 1 841 ? -3.479 94.062 42.094 1 77.38 841 THR A N 1
ATOM 6652 C CA . THR A 1 841 ? -4.5 95.062 42 1 77.38 841 THR A CA 1
ATOM 6653 C C . THR A 1 841 ? -5.133 95.375 43.344 1 77.38 841 THR A C 1
ATOM 6655 O O . THR A 1 841 ? -5.398 96.5 43.688 1 77.38 841 THR A O 1
ATOM 6658 N N . ASN A 1 842 ? -5.207 94.5 44.281 1 76.06 842 ASN A N 1
ATOM 6659 C CA . ASN A 1 842 ? -5.754 94.625 45.625 1 76.06 842 ASN A CA 1
ATOM 6660 C C . ASN A 1 842 ? -4.836 95.438 46.531 1 76.06 842 ASN A C 1
ATOM 6662 O O . ASN A 1 842 ? -5.305 96.312 47.312 1 76.06 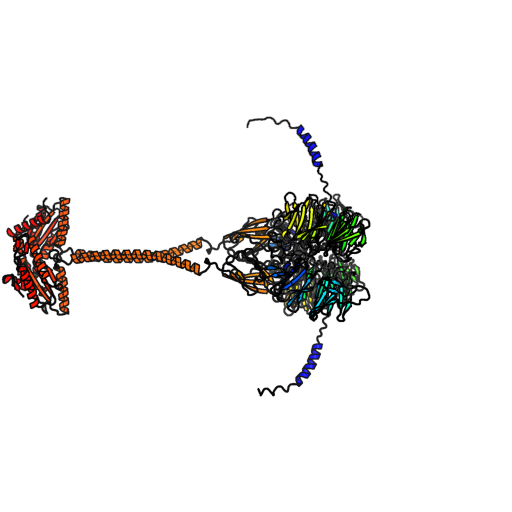842 ASN A O 1
ATOM 6666 N N . LEU A 1 843 ? -3.619 95.375 46.438 1 76.31 843 LEU A N 1
ATOM 6667 C CA . LEU A 1 843 ? -2.656 96.062 47.25 1 76.31 843 LEU A CA 1
ATOM 6668 C C . LEU A 1 843 ? -2.637 97.562 46.906 1 76.31 843 LEU A C 1
ATOM 6670 O O . LEU A 1 843 ? -2.578 98.438 47.781 1 76.31 843 LEU A O 1
ATOM 6674 N N . ARG A 1 844 ? -2.766 97.875 45.75 1 74.31 844 ARG A N 1
ATOM 6675 C CA . ARG A 1 844 ? -2.777 99.25 45.312 1 74.31 844 ARG A CA 1
ATOM 6676 C C . ARG A 1 844 ? -4.027 100 45.781 1 74.31 844 ARG A C 1
ATOM 6678 O O . ARG A 1 844 ? -3.953 101.125 46.25 1 74.31 844 ARG A O 1
ATOM 6685 N N . LEU A 1 845 ? -5.102 99.312 45.875 1 73.81 845 LEU A N 1
ATOM 6686 C CA . LEU A 1 845 ? -6.363 99.875 46.312 1 73.81 845 LEU A CA 1
ATOM 6687 C C . LEU A 1 845 ? -6.379 100.125 47.812 1 73.81 845 LEU A C 1
ATOM 6689 O O . LEU A 1 845 ? -6.918 101.125 48.281 1 73.81 845 LEU A O 1
ATOM 6693 N N . LYS A 1 846 ? -5.672 99.375 48.531 1 74.69 846 LYS A N 1
ATOM 6694 C CA . LYS A 1 846 ? -5.559 99.5 50 1 74.69 846 LYS A CA 1
ATOM 6695 C C . LYS A 1 846 ? -4.727 100.75 50.344 1 74.69 846 LYS A C 1
ATOM 6697 O O . LYS A 1 846 ? -5.066 101.5 51.281 1 74.69 846 LYS A O 1
ATOM 6702 N N . GLU A 1 847 ? -3.789 101 49.688 1 74.69 847 GLU A N 1
ATOM 6703 C CA . GLU A 1 847 ? -2.939 102.188 49.938 1 74.69 847 GLU A CA 1
ATOM 6704 C C . GLU A 1 847 ? -3.691 103.438 49.656 1 74.69 847 GLU A C 1
ATOM 6706 O O . GLU A 1 847 ? -3.582 104.438 50.406 1 74.69 847 GLU A O 1
ATOM 6711 N N . LEU A 1 848 ? -4.449 103.438 48.656 1 73.19 848 LEU A N 1
ATOM 6712 C CA . LEU A 1 848 ? -5.199 104.625 48.281 1 73.19 848 LEU A CA 1
ATOM 6713 C C . LEU A 1 848 ? -6.301 104.938 49.312 1 73.19 848 LEU A C 1
ATOM 6715 O O . LEU A 1 848 ? -6.605 106.125 49.594 1 73.19 848 LEU A O 1
ATOM 6719 N N . ALA A 1 849 ? -6.676 103.938 50.062 1 72.44 849 ALA A N 1
ATOM 6720 C CA . ALA A 1 849 ? -7.777 104.062 51 1 72.44 849 ALA A CA 1
ATOM 6721 C C . ALA A 1 849 ? -7.281 104.5 52.375 1 72.44 849 ALA A C 1
ATOM 6723 O O . ALA A 1 849 ? -8.023 105.188 53.125 1 72.44 849 ALA A O 1
ATOM 6724 N N . ASN A 1 850 ? -5.945 104.438 52.594 1 77.12 850 ASN A N 1
ATOM 6725 C CA . ASN A 1 850 ? -5.5 104.625 53.969 1 77.12 850 ASN A CA 1
ATOM 6726 C C . ASN A 1 850 ? -4.652 105.938 54.094 1 77.12 850 ASN A C 1
ATOM 6728 O O . ASN A 1 850 ? -4.266 106.312 55.219 1 77.12 850 ASN A O 1
ATOM 6732 N N . THR A 1 851 ? -4.316 106.812 53.125 1 80.12 851 THR A N 1
ATOM 6733 C CA . THR A 1 851 ? -3.398 107.938 53.25 1 80.12 851 THR A CA 1
ATOM 6734 C C . THR A 1 851 ? -4.059 109.188 52.75 1 80.12 851 THR A C 1
ATOM 6736 O O . THR A 1 851 ? -4.93 109.188 51.875 1 80.12 851 THR A O 1
ATOM 6739 N N . ASP A 1 852 ? -3.59 110.375 53.562 1 76 852 ASP A N 1
ATOM 6740 C CA . ASP A 1 852 ? -4 111.688 53.125 1 76 852 ASP A CA 1
ATOM 6741 C C . ASP A 1 852 ? -3.211 112.125 51.906 1 76 852 ASP A C 1
ATOM 6743 O O . ASP A 1 852 ? -1.978 112.125 51.906 1 76 852 ASP A O 1
ATOM 6747 N N . GLU A 1 853 ? -3.824 112.5 50.906 1 73.19 853 GLU A N 1
ATOM 6748 C CA . GLU A 1 853 ? -3.203 112.812 49.594 1 73.19 853 GLU A CA 1
ATOM 6749 C C . GLU A 1 853 ? -2.303 114 49.688 1 73.19 853 GLU A C 1
ATOM 6751 O O . GLU A 1 853 ? -1.253 114.062 49.031 1 73.19 853 GLU A O 1
ATOM 6756 N N . LEU A 1 854 ? -2.676 115.062 50.562 1 77.75 854 LEU A N 1
ATOM 6757 C CA . LEU A 1 854 ? -1.935 116.312 50.625 1 77.75 854 LEU A CA 1
ATOM 6758 C C . LEU A 1 854 ? -0.645 116.125 51.438 1 77.75 854 LEU A C 1
ATOM 6760 O O . LEU A 1 854 ? 0.4 116.688 51.031 1 77.75 854 LEU A O 1
ATOM 6764 N N . THR A 1 855 ? -0.681 115.5 52.531 1 83.81 855 THR A N 1
ATOM 6765 C CA . THR A 1 855 ? 0.429 115.5 53.469 1 83.81 855 THR A CA 1
ATOM 6766 C C . THR A 1 855 ? 1.104 114.125 53.438 1 83.81 855 THR A C 1
ATOM 6768 O O . THR A 1 855 ? 2.238 113.938 53.906 1 83.81 855 THR A O 1
ATOM 6771 N N . GLY A 1 856 ? 0.43 113 52.812 1 82.19 856 GLY A N 1
ATOM 6772 C CA . GLY A 1 856 ? 0.973 111.625 52.844 1 82.19 856 GLY A CA 1
ATOM 6773 C C . GLY A 1 856 ? 0.818 111 54.188 1 82.19 856 GLY A C 1
ATOM 6774 O O . GLY A 1 856 ? 1.16 109.812 54.344 1 82.19 856 GLY A O 1
ATOM 6775 N N . LEU A 1 857 ? 0.316 111.75 55.219 1 85.56 857 LEU A N 1
ATOM 6776 C CA . LEU A 1 857 ? 0.05 111.188 56.531 1 85.56 857 LEU A CA 1
ATOM 6777 C C . LEU A 1 857 ? -1.235 110.375 56.531 1 85.56 857 LEU A C 1
ATOM 6779 O O . LEU A 1 857 ? -1.952 110.312 55.531 1 85.56 857 LEU A O 1
ATOM 6783 N N . LEU A 1 858 ? -1.457 109.562 57.594 1 85.38 858 LEU A N 1
ATOM 6784 C CA . LEU A 1 858 ? -2.713 108.812 57.75 1 85.38 858 LEU A CA 1
ATOM 6785 C C . LEU A 1 858 ? -3.902 109.75 57.656 1 85.38 858 LEU A C 1
ATOM 6787 O O . LEU A 1 858 ? -3.82 110.938 58.094 1 85.38 858 LEU A O 1
ATOM 6791 N N . ASN A 1 859 ? -4.902 109.25 57 1 80.56 859 ASN A N 1
ATOM 6792 C CA . ASN A 1 859 ? -6.121 110 57.031 1 80.56 859 ASN A CA 1
ATOM 6793 C C . ASN A 1 859 ? -6.91 109.812 58.312 1 80.56 859 ASN A C 1
ATOM 6795 O O . ASN A 1 859 ? -6.582 108.938 59.125 1 80.56 859 ASN A O 1
ATOM 6799 N N . ARG A 1 860 ? -7.816 110.75 58.656 1 78.62 860 ARG A N 1
ATOM 6800 C CA . ARG A 1 860 ? -8.586 110.75 59.906 1 78.62 860 ARG A CA 1
ATOM 6801 C C . ARG A 1 860 ? -9.188 109.375 60.125 1 78.62 860 ARG A C 1
ATOM 6803 O O . ARG A 1 860 ? -9.125 108.875 61.25 1 78.62 860 ARG A O 1
ATOM 6810 N N . ARG A 1 861 ? -9.602 108.562 59 1 77.56 861 ARG A N 1
ATOM 6811 C CA . ARG A 1 861 ? -10.227 107.25 59.125 1 77.56 861 ARG A CA 1
ATOM 6812 C C . ARG A 1 861 ? -9.203 106.25 59.562 1 77.56 861 ARG A C 1
ATOM 6814 O O . ARG A 1 861 ? -9.445 105.438 60.5 1 77.56 861 ARG A O 1
ATOM 6821 N N . ALA A 1 862 ? -8.141 106.188 58.812 1 81 862 ALA A N 1
ATOM 6822 C CA . ALA A 1 862 ? -7.074 105.25 59.125 1 81 862 ALA A CA 1
ATOM 6823 C C . ALA A 1 862 ? -6.539 105.438 60.531 1 81 862 ALA A C 1
ATOM 6825 O O . ALA A 1 862 ? -6.258 104.5 61.25 1 81 862 ALA A O 1
ATOM 6826 N N . PHE A 1 863 ? -6.516 106.625 60.875 1 81.38 863 PHE A N 1
ATOM 6827 C CA . PHE A 1 863 ? -6.035 106.938 62.219 1 81.38 863 PHE A CA 1
ATOM 6828 C C . PHE A 1 863 ? -7.02 106.438 63.281 1 81.38 863 PHE A C 1
ATOM 6830 O O . PHE A 1 863 ? -6.617 105.812 64.25 1 81.38 863 PHE A O 1
ATOM 6837 N N . THR A 1 864 ? -8.289 106.875 63.125 1 80.19 864 THR A N 1
ATOM 6838 C CA . THR A 1 864 ? -9.312 106.5 64.125 1 80.19 864 THR A CA 1
ATOM 6839 C C . THR A 1 864 ? -9.383 105 64.25 1 80.19 864 THR A C 1
ATOM 6841 O O . THR A 1 864 ? -9.508 104.5 65.375 1 80.19 864 THR A O 1
ATOM 6844 N N . GLU A 1 865 ? -9.141 104.25 63.125 1 79.38 865 GLU A N 1
ATOM 6845 C CA . GLU A 1 865 ? -9.125 102.75 63.188 1 79.38 865 GLU A CA 1
ATOM 6846 C C . GLU A 1 865 ? -7.918 102.25 63.969 1 79.38 865 GLU A C 1
ATOM 6848 O O . GLU A 1 865 ? -8.047 101.375 64.812 1 79.38 865 GLU A O 1
ATOM 6853 N N . MET A 1 866 ? -6.871 102.812 63.688 1 80.88 866 MET A N 1
ATOM 6854 C CA . MET A 1 866 ? -5.629 102.438 64.375 1 80.88 866 MET A CA 1
ATOM 6855 C C . MET A 1 866 ? -5.672 102.875 65.812 1 80.88 866 MET A C 1
ATOM 6857 O O . MET A 1 866 ? -5.215 102.125 66.688 1 80.88 866 MET A O 1
ATOM 6861 N N . PHE A 1 867 ? -6.234 104 66 1 80.69 867 PHE A N 1
ATOM 6862 C CA . PHE A 1 867 ? -6.352 104.562 67.375 1 80.69 867 PHE A CA 1
ATOM 6863 C C . PHE A 1 867 ? -7.238 103.688 68.25 1 80.69 867 PHE A C 1
ATOM 6865 O O . PHE A 1 867 ? -6.863 103.375 69.375 1 80.69 867 PHE A O 1
ATOM 6872 N N . GLU A 1 868 ? -8.359 103.312 67.75 1 80.62 868 GLU A N 1
ATOM 6873 C CA . GLU A 1 868 ? -9.281 102.438 68.5 1 80.62 868 GLU A CA 1
ATOM 6874 C C . GLU A 1 868 ? -8.656 101.062 68.75 1 80.62 868 GLU A C 1
ATOM 6876 O O . GLU A 1 868 ? -8.836 100.5 69.875 1 80.62 868 GLU A O 1
ATOM 6881 N N . LYS A 1 869 ? -7.863 100.625 67.812 1 78.5 869 LYS A N 1
ATOM 6882 C CA . LYS A 1 869 ? -7.172 99.375 67.938 1 78.5 869 LYS A CA 1
ATOM 6883 C C . LYS A 1 869 ? -6.133 99.438 69.062 1 78.5 869 LYS A C 1
ATOM 6885 O O . LYS A 1 869 ? -6.023 98.5 69.875 1 78.5 869 LYS A O 1
ATOM 6890 N N . ASN A 1 870 ? -5.484 100.438 69.188 1 77.06 870 ASN A N 1
ATOM 6891 C CA . ASN A 1 870 ? -4.457 100.625 70.188 1 77.06 870 ASN A CA 1
ATOM 6892 C C . ASN A 1 870 ? -5.07 100.875 71.562 1 77.06 870 ASN A C 1
ATOM 6894 O O . ASN A 1 870 ? -4.555 100.375 72.562 1 77.06 870 ASN A O 1
ATOM 6898 N N . CYS A 1 871 ? -6.156 101.625 71.625 1 79.56 871 CYS A N 1
ATOM 6899 C CA . CYS A 1 871 ? -6.875 101.875 72.875 1 79.56 871 CYS A CA 1
ATOM 6900 C C . CYS A 1 871 ? -7.41 100.562 73.438 1 79.56 871 CYS A C 1
ATOM 6902 O O . CYS A 1 871 ? -7.324 100.312 74.688 1 79.56 871 CYS A O 1
ATOM 6904 N N . ALA A 1 872 ? -7.852 99.688 72.375 1 77.88 872 ALA A N 1
ATOM 6905 C CA . ALA A 1 872 ? -8.344 98.375 72.75 1 77.88 872 ALA A CA 1
ATOM 6906 C C . ALA A 1 872 ? -7.199 97.5 73.25 1 77.88 872 ALA A C 1
ATOM 6908 O O . ALA A 1 872 ? -7.363 96.75 74.25 1 77.88 872 ALA A O 1
ATOM 6909 N N . GLN A 1 873 ? -6.086 97.625 72.688 1 76.31 873 GLN A N 1
ATOM 6910 C CA . GLN A 1 873 ? -4.91 96.875 73.125 1 76.31 873 GLN A CA 1
ATOM 6911 C C . GLN A 1 873 ? -4.391 97.375 74.438 1 76.31 873 GLN A C 1
ATOM 6913 O O . GLN A 1 873 ? -3.945 96.562 75.312 1 76.31 873 GLN A O 1
ATOM 6918 N N . PHE A 1 874 ? -4.418 98.625 74.75 1 73.5 874 PHE A N 1
ATOM 6919 C CA . PHE A 1 874 ? -4.043 99.25 76 1 73.5 874 PHE A CA 1
ATOM 6920 C C . PHE A 1 874 ? -4.883 98.688 77.188 1 73.5 874 PHE A C 1
ATOM 6922 O O . PHE A 1 874 ? -4.371 98.438 78.25 1 73.5 874 PHE A O 1
ATOM 6929 N N . SER A 1 875 ? -6.172 98.625 76.875 1 72.75 875 SER A N 1
ATOM 6930 C CA . SER A 1 875 ? -7.062 98.125 77.875 1 72.75 875 SER A CA 1
ATOM 6931 C C . SER A 1 875 ? -6.617 96.688 78.312 1 72.75 875 SER A C 1
ATOM 6933 O O . SER A 1 875 ? -6.875 96.312 79.438 1 72.75 875 SER A O 1
ATOM 6935 N N . LYS A 1 876 ? -5.781 96.062 77.438 1 74.56 876 LYS A N 1
ATOM 6936 C CA . LYS A 1 876 ? -5.332 94.75 77.75 1 74.56 876 LYS A CA 1
ATOM 6937 C C . LYS A 1 876 ? -3.928 94.75 78.312 1 74.56 876 LYS A C 1
ATOM 6939 O O . LYS A 1 876 ? -3.658 94.062 79.312 1 74.56 876 LYS A O 1
ATOM 6944 N N . THR A 1 877 ? -2.975 95.438 78 1 77 877 THR A N 1
ATOM 6945 C CA . THR A 1 877 ? -1.57 95.375 78.375 1 77 877 THR A CA 1
ATOM 6946 C C . THR A 1 877 ? -1.217 96.438 79.375 1 77 877 THR A C 1
ATOM 6948 O O . THR A 1 877 ? -0.196 96.375 80.062 1 77 877 THR A O 1
ATOM 6951 N N . LYS A 1 878 ? -1.977 97.5 79.562 1 76.94 878 LYS A N 1
ATOM 6952 C CA . LYS A 1 878 ? -1.816 98.688 80.5 1 76.94 878 LYS A CA 1
ATOM 6953 C C . LYS A 1 878 ? -0.569 99.438 80.125 1 76.94 878 LYS A C 1
ATOM 6955 O O . LYS A 1 878 ? 0.043 100.062 81 1 76.94 878 LYS A O 1
ATOM 6960 N N . ASP A 1 879 ? -0.156 99.312 78.938 1 77.88 879 ASP A N 1
ATOM 6961 C CA . ASP A 1 879 ? 0.979 100.125 78.438 1 77.88 879 ASP A CA 1
ATOM 6962 C C . ASP A 1 879 ? 0.568 101.562 78.188 1 77.88 879 ASP A C 1
ATOM 6964 O O . ASP A 1 879 ? -0.442 101.812 77.562 1 77.88 879 ASP A O 1
ATOM 6968 N N . GLN A 1 880 ? 1.371 102.5 78.688 1 77.62 880 GLN A N 1
ATOM 6969 C CA . GLN A 1 880 ? 1.024 103.875 78.562 1 77.62 880 GLN A CA 1
ATOM 6970 C C . GLN A 1 880 ? 1.201 104.438 77.188 1 77.62 880 GLN A C 1
ATOM 6972 O O . GLN A 1 880 ? 2.113 104 76.438 1 77.62 880 GLN A O 1
ATOM 6977 N N . PHE A 1 881 ? 0.184 105.125 76.625 1 83.31 881 PHE A N 1
ATOM 6978 C CA . PHE A 1 881 ? 0.442 105.875 75.375 1 83.31 881 PHE A CA 1
ATOM 6979 C C . PHE A 1 881 ? -0.164 107.25 75.5 1 83.31 881 PHE A C 1
ATOM 6981 O O . PHE A 1 881 ? -0.995 107.5 76.375 1 83.31 881 PHE A O 1
ATOM 6988 N N . SER A 1 882 ? 0.395 108.188 74.812 1 89 882 SER A N 1
ATOM 6989 C CA . SER A 1 882 ? 0.022 109.625 74.812 1 89 882 SER A CA 1
ATOM 6990 C C . SER A 1 882 ? -0.385 110.125 73.438 1 89 882 SER A C 1
ATOM 6992 O O . SER A 1 882 ? -0.047 109.5 72.438 1 89 882 SER A O 1
ATOM 6994 N N . VAL A 1 883 ? -1.238 111.125 73.438 1 90.5 883 VAL A N 1
ATOM 6995 C CA . VAL A 1 883 ? -1.67 111.75 72.188 1 90.5 883 VAL A CA 1
ATOM 6996 C C . VAL A 1 883 ? -1.494 113.25 72.312 1 90.5 883 VAL A C 1
ATOM 6998 O O . VAL A 1 883 ? -1.622 113.812 73.375 1 90.5 883 VAL A O 1
ATOM 7001 N N . PHE A 1 884 ? -1.11 113.875 71.25 1 88.94 884 PHE A N 1
ATOM 7002 C CA . PHE A 1 884 ? -1.228 115.312 71.25 1 88.94 884 PHE A CA 1
ATOM 7003 C C . PHE A 1 884 ? -1.802 115.812 69.938 1 88.94 884 PHE A C 1
ATOM 7005 O O . PHE A 1 884 ? -1.624 115.188 68.875 1 88.94 884 PHE A O 1
ATOM 7012 N N . ILE A 1 885 ? -2.518 116.812 70 1 89.31 885 ILE A N 1
ATOM 7013 C CA . ILE A 1 885 ? -3.16 117.438 68.875 1 89.31 885 ILE A CA 1
ATOM 7014 C C . ILE A 1 885 ? -2.459 118.812 68.562 1 89.31 885 ILE A C 1
ATOM 7016 O O . ILE A 1 885 ? -2.158 119.562 69.5 1 89.31 885 ILE A O 1
ATOM 7020 N N . LEU A 1 886 ? -2.188 119 67.375 1 92.38 886 LEU A N 1
ATOM 7021 C CA . LEU A 1 886 ? -1.478 120.125 66.875 1 92.38 886 LEU A CA 1
ATOM 7022 C C . LEU A 1 886 ? -2.363 121 65.938 1 92.38 886 LEU A C 1
ATOM 7024 O O . LEU A 1 886 ? -3.062 120.438 65.125 1 92.38 886 LEU A O 1
ATOM 7028 N N . ASP A 1 887 ? -2.314 122.188 66.062 1 88.62 887 ASP A N 1
ATOM 7029 C CA . ASP A 1 887 ? -3.064 123.125 65.25 1 88.62 887 ASP A CA 1
ATOM 7030 C C . ASP A 1 887 ? -2.172 124.25 64.75 1 88.62 887 ASP A C 1
ATOM 7032 O O . ASP A 1 887 ? -1.369 124.812 65.5 1 88.62 887 ASP A O 1
ATOM 7036 N N . ILE A 1 888 ? -2.428 124.75 63.625 1 89.5 888 ILE A N 1
ATOM 7037 C CA . ILE A 1 888 ? -1.66 125.812 63.031 1 89.5 888 ILE A CA 1
ATOM 7038 C C . ILE A 1 888 ? -2.238 127.125 63.5 1 89.5 888 ILE A C 1
ATOM 7040 O O . ILE A 1 888 ? -3.418 127.438 63.281 1 89.5 888 ILE A O 1
ATOM 7044 N N . ASP A 1 889 ? -1.311 128 64 1 86.12 889 ASP A N 1
ATOM 7045 C CA . ASP A 1 889 ? -1.751 129.25 64.562 1 86.12 889 ASP A CA 1
ATOM 7046 C C . ASP A 1 889 ? -2.102 130.25 63.438 1 86.12 889 ASP A C 1
ATOM 7048 O O . ASP A 1 889 ? -1.314 130.5 62.5 1 86.12 889 ASP A O 1
ATOM 7052 N N . PHE A 1 890 ? -3.238 130.875 63.5 1 83.12 890 PHE A N 1
ATOM 7053 C CA . PHE A 1 890 ? -3.736 131.875 62.594 1 83.12 890 PHE A CA 1
ATOM 7054 C C . PHE A 1 890 ? -3.695 131.375 61.156 1 83.12 890 PHE A C 1
ATOM 7056 O O . PHE A 1 890 ? -3.303 132.125 60.25 1 83.12 890 PHE A O 1
ATOM 7063 N N . PHE A 1 891 ? -4.086 130.125 60.844 1 84.5 891 PHE A N 1
ATOM 7064 C CA . PHE A 1 891 ? -4.004 129.5 59.531 1 84.5 891 PHE A CA 1
ATOM 7065 C C . PHE A 1 891 ? -4.953 130.25 58.562 1 84.5 891 PHE A C 1
ATOM 7067 O O . PHE A 1 891 ? -4.621 130.5 57.375 1 84.5 891 PHE A O 1
ATOM 7074 N N . LYS A 1 892 ? -6.008 130.625 59.031 1 74.38 892 LYS A N 1
ATOM 7075 C CA . LYS A 1 892 ? -6.957 131.375 58.188 1 74.38 892 LYS A CA 1
ATOM 7076 C C . LYS A 1 892 ? -6.352 132.625 57.688 1 74.38 892 LYS A C 1
ATOM 7078 O O . LYS A 1 892 ? -6.559 133 56.531 1 74.38 892 LYS A O 1
ATOM 7083 N N . LYS A 1 893 ? -5.715 133.25 58.5 1 77.5 893 LYS A N 1
ATOM 7084 C CA . LYS A 1 893 ? -5.047 134.5 58.094 1 77.5 893 LYS A CA 1
ATOM 7085 C C . LYS A 1 893 ? -4.016 134.25 57 1 77.5 893 LYS A C 1
ATOM 7087 O O . LYS A 1 893 ? -3.852 135.125 56.094 1 77.5 893 LYS A O 1
ATOM 7092 N N . ILE A 1 894 ? -3.424 133.125 57.031 1 81.62 894 ILE A N 1
ATOM 7093 C CA . ILE A 1 894 ? -2.453 132.75 56 1 81.62 894 ILE A CA 1
ATOM 7094 C C . ILE A 1 894 ? -3.168 132.5 54.688 1 81.62 894 ILE A C 1
ATOM 7096 O O . ILE A 1 894 ? -2.742 133 53.625 1 81.62 894 ILE A O 1
ATOM 7100 N N . ASN A 1 895 ? -4.297 131.75 54.688 1 75.19 895 ASN A N 1
ATOM 7101 C CA . ASN A 1 895 ? -5.086 131.5 53.5 1 75.19 895 ASN A CA 1
ATOM 7102 C C . ASN A 1 895 ? -5.621 132.875 52.875 1 75.19 895 ASN A C 1
ATOM 7104 O O . ASN A 1 895 ? -5.59 133 51.656 1 75.19 895 ASN A O 1
ATOM 7108 N N . ASP A 1 896 ? -5.906 133.75 53.719 1 67.94 896 ASP A N 1
ATOM 7109 C CA . ASP A 1 896 ? -6.52 135 53.281 1 67.94 896 ASP A CA 1
ATOM 7110 C C . ASP A 1 896 ? -5.48 135.875 52.656 1 67.94 896 ASP A C 1
ATOM 7112 O O . ASP A 1 896 ? -5.75 136.5 51.656 1 67.94 896 ASP A O 1
ATOM 7116 N N . ASN A 1 897 ? -4.391 135.875 53.281 1 74.81 897 ASN A N 1
ATOM 7117 C CA . ASN A 1 897 ? -3.357 136.75 52.875 1 74.81 897 ASN A CA 1
ATOM 7118 C C . ASN A 1 897 ? -2.537 136.25 51.719 1 74.81 897 ASN A C 1
ATOM 7120 O O . ASN A 1 897 ? -2.129 137 50.812 1 74.81 897 ASN A O 1
ATOM 7124 N N . GLU A 1 898 ? -2.396 134.875 51.75 1 77.81 898 GLU A N 1
ATOM 7125 C CA . GLU A 1 898 ? -1.441 134.25 50.812 1 77.81 898 GLU A CA 1
ATOM 7126 C C . GLU A 1 898 ? -2.133 133.375 49.844 1 77.81 898 GLU A C 1
ATOM 7128 O O . GLU A 1 898 ? -1.526 132.875 48.875 1 77.81 898 GLU A O 1
ATOM 7133 N N . GLY A 1 899 ? -3.27 133 50.094 1 73.81 899 GLY A N 1
ATOM 7134 C CA . GLY A 1 899 ? -4.008 132.125 49.219 1 73.81 899 GLY A CA 1
ATOM 7135 C C . GLY A 1 899 ? -4.043 130.625 49.719 1 73.81 899 GLY A C 1
ATOM 7136 O O . GLY A 1 899 ? -3.221 130.25 50.562 1 73.81 899 GLY A O 1
ATOM 7137 N N . HIS A 1 900 ? -4.941 129.75 49.125 1 74.06 900 HIS A N 1
ATOM 7138 C CA . HIS A 1 900 ? -5.148 128.375 49.562 1 74.06 900 HIS A CA 1
ATOM 7139 C C . HIS A 1 900 ? -3.98 127.5 49.156 1 74.06 900 HIS A C 1
ATOM 7141 O O . HIS A 1 900 ? -3.662 126.5 49.844 1 74.06 900 HIS A O 1
ATOM 7147 N N . LEU A 1 901 ? -3.408 127.75 48.125 1 75.75 901 LEU A N 1
ATOM 7148 C CA . LEU A 1 901 ? -2.236 127 47.719 1 75.75 901 LEU A CA 1
ATOM 7149 C C . LEU A 1 901 ? -1.079 127.188 48.688 1 75.75 901 LEU A C 1
ATOM 7151 O O . LEU A 1 901 ? -0.312 126.25 48.938 1 75.75 901 LEU A O 1
ATOM 7155 N N . ALA A 1 902 ? -1.005 128.5 49.094 1 78.38 902 ALA A N 1
ATOM 7156 C CA . ALA A 1 902 ? -0.017 128.75 50.125 1 78.38 902 ALA A CA 1
ATOM 7157 C C . ALA A 1 902 ? -0.349 128 51.438 1 78.38 902 ALA A C 1
ATOM 7159 O O . ALA A 1 902 ? 0.545 127.562 52.094 1 78.38 902 ALA A O 1
ATOM 7160 N N . GLY A 1 903 ? -1.539 128 51.656 1 81.69 903 GLY A N 1
ATOM 7161 C CA . GLY A 1 903 ? -1.99 127.188 52.812 1 81.69 903 GLY A CA 1
ATOM 7162 C C . GLY A 1 903 ? -1.668 125.75 52.688 1 81.69 903 GLY A C 1
ATOM 7163 O O . GLY A 1 903 ? -1.227 125.125 53.625 1 81.69 903 GLY A O 1
ATOM 7164 N N . ASP A 1 904 ? -1.769 125.125 51.562 1 80.62 904 ASP A N 1
ATOM 7165 C CA . ASP A 1 904 ? -1.415 123.75 51.312 1 80.62 904 ASP A CA 1
ATOM 7166 C C . ASP A 1 904 ? 0.08 123.5 51.531 1 80.62 904 ASP A C 1
ATOM 7168 O O . ASP A 1 904 ? 0.484 122.5 52.062 1 80.62 904 ASP A O 1
ATOM 7172 N N . ALA A 1 905 ? 0.808 124.438 51.094 1 86 905 ALA A N 1
ATOM 7173 C CA . ALA A 1 905 ? 2.256 124.375 51.281 1 86 905 ALA A CA 1
ATOM 7174 C C . ALA A 1 905 ? 2.627 124.375 52.75 1 86 905 ALA A C 1
ATOM 7176 O O . ALA A 1 905 ? 3.537 123.625 53.188 1 86 905 ALA A O 1
ATOM 7177 N N . VAL A 1 906 ? 1.93 125.125 53.469 1 89.25 906 VAL A N 1
ATOM 7178 C CA . VAL A 1 906 ? 2.16 125.188 54.906 1 89.25 906 VAL A CA 1
ATOM 7179 C C . VAL A 1 906 ? 1.787 123.875 55.562 1 89.25 906 VAL A C 1
ATOM 7181 O O . VAL A 1 906 ? 2.543 123.312 56.375 1 89.25 906 VAL A O 1
ATOM 7184 N N . ILE A 1 907 ? 0.667 123.375 55.188 1 88.38 907 ILE A N 1
ATOM 7185 C CA . ILE A 1 907 ? 0.202 122.062 55.688 1 88.38 907 ILE A CA 1
ATOM 7186 C C . ILE A 1 907 ? 1.217 121 55.375 1 88.38 907 ILE A C 1
ATOM 7188 O O . ILE A 1 907 ? 1.571 120.188 56.219 1 88.38 907 ILE A O 1
ATOM 7192 N N . GLN A 1 908 ? 1.716 120.938 54.25 1 89.31 908 GLN A N 1
ATOM 7193 C CA . GLN A 1 908 ? 2.715 119.938 53.812 1 89.31 908 GLN A CA 1
ATOM 7194 C C . GLN A 1 908 ? 4.008 120.125 54.625 1 89.31 908 GLN A C 1
ATOM 7196 O O . GLN A 1 908 ? 4.625 119.125 55 1 89.31 908 GLN A O 1
ATOM 7201 N N . TYR A 1 909 ? 4.316 121.312 54.781 1 88.31 909 TYR A N 1
ATOM 7202 C CA . TYR A 1 909 ? 5.52 121.625 55.562 1 88.31 909 TYR A CA 1
ATOM 7203 C C . TYR A 1 909 ? 5.395 121.125 57 1 88.31 909 TYR A C 1
ATOM 7205 O O . TYR A 1 909 ? 6.32 120.5 57.531 1 88.31 909 TYR A O 1
ATOM 7213 N N . ILE A 1 910 ? 4.43 121.375 57.531 1 90.88 910 ILE A N 1
ATOM 7214 C CA . ILE A 1 910 ? 4.191 120.938 58.906 1 90.88 910 ILE A CA 1
ATOM 7215 C C . ILE A 1 910 ? 4.172 119.375 58.969 1 90.88 910 ILE A C 1
ATOM 7217 O O . ILE A 1 910 ? 4.773 118.812 59.844 1 90.88 910 ILE A O 1
ATOM 7221 N N . ALA A 1 911 ? 3.467 118.812 58.062 1 90 911 ALA A N 1
ATOM 7222 C CA . ALA A 1 911 ? 3.443 117.312 58 1 90 911 ALA A CA 1
ATOM 7223 C C . ALA A 1 911 ? 4.855 116.75 57.875 1 90 911 ALA A C 1
ATOM 7225 O O . ALA A 1 911 ? 5.191 115.75 58.5 1 90 911 ALA A O 1
ATOM 7226 N N . GLN A 1 912 ? 5.656 117.312 57.125 1 90.5 912 GLN A N 1
ATOM 7227 C CA . GLN A 1 912 ? 7.051 116.875 56.969 1 90.5 912 GLN A CA 1
ATOM 7228 C C . GLN A 1 912 ? 7.824 117.062 58.281 1 90.5 912 GLN A C 1
ATOM 7230 O O . GLN A 1 912 ? 8.586 116.125 58.656 1 90.5 912 GLN A O 1
ATOM 7235 N N . LYS A 1 913 ? 7.637 118.188 58.969 1 89.75 913 LYS A N 1
ATOM 7236 C CA . LYS A 1 913 ? 8.328 118.438 60.25 1 89.75 913 LYS A CA 1
ATOM 7237 C C . LYS A 1 913 ? 7.855 117.438 61.312 1 89.75 913 LYS A C 1
ATOM 7239 O O . LYS A 1 913 ? 8.648 117 62.156 1 89.75 913 LYS A O 1
ATOM 7244 N N . ILE A 1 914 ? 6.641 117.188 61.25 1 91.62 914 ILE A N 1
ATOM 7245 C CA . ILE A 1 914 ? 6.109 116.125 62.156 1 91.62 914 ILE A CA 1
ATOM 7246 C C . ILE A 1 914 ? 6.766 114.812 61.875 1 91.62 914 ILE A C 1
ATOM 7248 O O . ILE A 1 914 ? 7.289 114.188 62.781 1 91.62 914 ILE A O 1
ATOM 7252 N N . THR A 1 915 ? 6.707 114.438 60.688 1 87.81 915 THR A N 1
ATOM 7253 C CA . THR A 1 915 ? 7.242 113.125 60.281 1 87.81 915 THR A CA 1
ATOM 7254 C C . THR A 1 915 ? 8.727 113 60.625 1 87.81 915 THR A C 1
ATOM 7256 O O . THR A 1 915 ? 9.203 111.938 61.031 1 87.81 915 THR A O 1
ATOM 7259 N N . GLU A 1 916 ? 9.445 114 60.625 1 88.44 916 GLU A N 1
ATOM 7260 C CA . GLU A 1 916 ? 10.883 114 60.875 1 88.44 916 GLU A CA 1
ATOM 7261 C C . GLU A 1 916 ? 11.172 113.938 62.375 1 88.44 916 GLU A C 1
ATOM 7263 O O . GLU A 1 916 ? 12.281 113.625 62.781 1 88.44 916 GLU A O 1
ATOM 7268 N N . ASN A 1 917 ? 10.258 114.312 63.219 1 89.25 917 ASN A N 1
ATOM 7269 C CA . ASN A 1 917 ? 10.531 114.375 64.625 1 89.25 917 ASN A CA 1
ATOM 7270 C C . ASN A 1 917 ? 9.805 113.312 65.438 1 89.25 917 ASN A C 1
ATOM 7272 O O . ASN A 1 917 ? 9.719 113.375 66.625 1 89.25 917 ASN A O 1
ATOM 7276 N N . ILE A 1 918 ? 9.18 112.438 64.688 1 86.06 918 ILE A N 1
ATOM 7277 C CA . ILE A 1 918 ? 8.562 111.312 65.375 1 86.06 918 ILE A CA 1
ATOM 7278 C C . ILE A 1 918 ? 9.234 110 64.938 1 86.06 918 ILE A C 1
ATOM 7280 O O . ILE A 1 918 ? 9.977 109.938 64 1 86.06 918 ILE A O 1
ATOM 7284 N N . ARG A 1 919 ? 8.75 108.812 65.625 1 80.38 919 ARG A N 1
ATOM 7285 C CA . ARG A 1 919 ? 9.312 107.5 65.312 1 80.38 919 ARG A CA 1
ATOM 7286 C C . ARG A 1 919 ? 8.469 106.75 64.312 1 80.38 919 ARG A C 1
ATOM 7288 O O . ARG A 1 919 ? 7.352 107.125 64 1 80.38 919 ARG A O 1
ATOM 7295 N N . GLN A 1 920 ? 9.133 105.75 63.938 1 80.75 920 GLN A N 1
ATOM 7296 C CA . GLN A 1 920 ? 8.469 104.875 62.969 1 80.75 920 GLN A CA 1
ATOM 7297 C C . GLN A 1 920 ? 7.234 104.188 63.594 1 80.75 920 GLN A C 1
ATOM 7299 O O . GLN A 1 920 ? 6.254 103.938 62.906 1 80.75 920 GLN A O 1
ATOM 7304 N N . GLN A 1 921 ? 7.27 104 64.875 1 82 921 GLN A N 1
ATOM 7305 C CA . GLN A 1 921 ? 6.164 103.312 65.562 1 82 921 GLN A CA 1
ATOM 7306 C C . GLN A 1 921 ? 5.078 104.312 65.938 1 82 921 GLN A C 1
ATOM 7308 O O . GLN A 1 921 ? 4.008 103.938 66.438 1 82 921 GLN A O 1
ATOM 7313 N N . ASP A 1 922 ? 5.449 105.625 65.875 1 84.44 922 ASP A N 1
ATOM 7314 C CA . ASP A 1 922 ? 4.469 106.688 66.188 1 84.44 922 ASP A CA 1
ATOM 7315 C C . ASP A 1 922 ? 3.518 106.875 65 1 84.44 922 ASP A C 1
ATOM 7317 O O . ASP A 1 922 ? 3.857 106.562 63.875 1 84.44 922 ASP A O 1
ATOM 7321 N N . PHE A 1 923 ? 2.328 107.312 65.312 1 88.62 923 PHE A N 1
ATOM 7322 C CA . PHE A 1 923 ? 1.318 107.562 64.25 1 88.62 923 PHE A CA 1
ATOM 7323 C C . PHE A 1 923 ? 0.955 109 64.188 1 88.62 923 PHE A C 1
ATOM 7325 O O . PHE A 1 923 ? 0.666 109.688 65.188 1 88.62 923 PHE A O 1
ATOM 7332 N N . ALA A 1 924 ? 1.099 109.562 63.062 1 91.44 924 ALA A N 1
ATOM 7333 C CA . ALA A 1 924 ? 0.699 110.938 62.781 1 91.44 924 ALA A CA 1
ATOM 7334 C C . ALA A 1 924 ? -0.383 111 61.719 1 91.44 924 ALA A C 1
ATOM 7336 O O . ALA A 1 924 ? -0.34 110.25 60.75 1 91.44 924 ALA A O 1
ATOM 7337 N N . ALA A 1 925 ? -1.383 111.75 61.906 1 90.62 925 ALA A N 1
ATOM 7338 C CA . ALA A 1 925 ? -2.496 111.875 60.969 1 90.62 925 ALA A CA 1
ATOM 7339 C C . ALA A 1 925 ? -2.969 113.312 60.875 1 90.62 925 ALA A C 1
ATOM 7341 O O . ALA A 1 925 ? -2.807 114.062 61.812 1 90.62 925 ALA A O 1
ATOM 7342 N N . ARG A 1 926 ? -3.436 113.625 59.688 1 86.5 926 ARG A N 1
ATOM 7343 C CA . ARG A 1 926 ? -4.16 114.875 59.531 1 86.5 926 ARG A CA 1
ATOM 7344 C C . ARG A 1 926 ? -5.613 114.688 59.969 1 86.5 926 ARG A C 1
ATOM 7346 O O . ARG A 1 926 ? -6.367 113.938 59.406 1 86.5 926 ARG A O 1
ATOM 7353 N N . TYR A 1 927 ? -5.996 115.312 60.938 1 78.31 927 TYR A N 1
ATOM 7354 C CA . TYR A 1 927 ? -7.262 115.062 61.656 1 78.31 927 TYR A CA 1
ATOM 7355 C C . TYR A 1 927 ? -8.312 116.062 61.156 1 78.31 927 TYR A C 1
ATOM 7357 O O . TYR A 1 927 ? -9.508 115.75 61.125 1 78.31 927 TYR A O 1
ATOM 7365 N N . GLY A 1 928 ? -7.879 117.25 60.75 1 73.88 928 GLY A N 1
ATOM 7366 C CA . GLY A 1 928 ? -8.727 118.25 60.188 1 73.88 928 GLY A CA 1
ATOM 7367 C C . GLY A 1 928 ? -8.031 119.062 59.125 1 73.88 928 GLY A C 1
ATOM 7368 O O . GLY A 1 928 ? -7.016 118.625 58.562 1 73.88 928 GLY A O 1
ATOM 7369 N N . GLY A 1 929 ? -8.57 120.188 58.844 1 73.75 929 GLY A N 1
ATOM 7370 C CA . GLY A 1 929 ? -7.945 121 57.844 1 73.75 929 GLY A CA 1
ATOM 7371 C C . GLY A 1 929 ? -6.555 121.5 58.219 1 73.75 929 GLY A C 1
ATOM 7372 O O . GLY A 1 929 ? -5.602 121.312 57.469 1 73.75 929 GLY A O 1
ATOM 7373 N N . GLU A 1 930 ? -6.52 122 59.406 1 83.69 930 GLU A N 1
ATOM 7374 C CA . GLU A 1 930 ? -5.258 122.5 59.906 1 83.69 930 GLU A CA 1
ATOM 7375 C C . GLU A 1 930 ? -4.801 121.812 61.156 1 83.69 930 GLU A C 1
ATOM 7377 O O . GLU A 1 930 ? -3.869 122.25 61.844 1 83.69 930 GLU A O 1
ATOM 7382 N N . GLU A 1 931 ? -5.414 120.688 61.375 1 86.81 931 GLU A N 1
ATOM 7383 C CA . GLU A 1 931 ? -5.129 120 62.625 1 86.81 931 GLU A CA 1
ATOM 7384 C C . GLU A 1 931 ? -4.457 118.688 62.344 1 86.81 931 GLU A C 1
ATOM 7386 O O . GLU A 1 931 ? -4.801 118 61.375 1 86.81 931 GLU A O 1
ATOM 7391 N N . PHE A 1 932 ? -3.434 118.375 63.188 1 91 932 PHE A N 1
ATOM 7392 C CA . PHE A 1 932 ? -2.713 117.125 63.156 1 91 932 PHE A CA 1
ATOM 7393 C C . PHE A 1 932 ? -2.822 116.375 64.5 1 91 932 PHE A C 1
ATOM 7395 O O . PHE A 1 932 ? -2.904 117.062 65.562 1 91 932 PHE A O 1
ATOM 7402 N N . VAL A 1 933 ? -2.982 115.188 64.438 1 90.88 933 VAL A N 1
ATOM 7403 C CA . VAL A 1 933 ? -2.982 114.375 65.688 1 90.88 933 VAL A CA 1
ATOM 7404 C C . VAL A 1 933 ? -1.838 113.375 65.625 1 90.88 933 VAL A C 1
ATOM 7406 O O . VAL A 1 933 ? -1.576 112.75 64.562 1 90.88 933 VAL A O 1
ATOM 7409 N N . ILE A 1 934 ? -1.091 113.25 66.625 1 91.62 934 ILE A N 1
ATOM 7410 C CA . ILE A 1 934 ? 0.021 112.312 66.75 1 91.62 934 ILE A CA 1
ATOM 7411 C C . ILE A 1 934 ? -0.174 111.438 68 1 91.62 934 ILE A C 1
ATOM 7413 O O . ILE A 1 934 ? -0.503 111.938 69.062 1 91.62 934 ILE A O 1
ATOM 7417 N N . MET A 1 935 ? -0.065 110.188 67.812 1 90.81 935 MET A N 1
ATOM 7418 C CA . MET A 1 935 ? -0.123 109.25 68.875 1 90.81 935 MET A CA 1
ATOM 7419 C C . MET A 1 935 ? 1.253 108.625 69.125 1 90.81 935 MET A C 1
ATOM 7421 O O . MET A 1 935 ? 1.929 108.188 68.25 1 90.81 935 MET A O 1
ATOM 7425 N N . LEU A 1 936 ? 1.742 108.688 70.438 1 88.62 936 LEU A N 1
ATOM 7426 C CA . LEU A 1 936 ? 3.018 108.125 70.875 1 88.62 936 LEU A CA 1
ATOM 7427 C C . LEU A 1 936 ? 2.799 106.875 71.75 1 88.62 936 LEU A C 1
ATOM 7429 O O . LEU A 1 936 ? 2.525 107.062 73 1 88.62 936 LEU A O 1
ATOM 7433 N N . PRO A 1 937 ? 2.955 105.688 71.125 1 84.62 937 PRO A N 1
ATOM 7434 C CA . PRO A 1 937 ? 2.879 104.5 71.938 1 84.62 937 PRO A CA 1
ATOM 7435 C C . PRO A 1 937 ? 4.02 104.438 72.938 1 84.62 937 PRO A C 1
ATOM 7437 O O . PRO A 1 937 ? 5.141 104.875 72.688 1 84.62 937 PRO A O 1
ATOM 7440 N N . ASN A 1 938 ? 3.867 104.125 74.188 1 83.75 938 ASN A N 1
ATOM 7441 C CA . ASN A 1 938 ? 4.828 103.938 75.312 1 83.75 938 ASN A CA 1
ATOM 7442 C C . ASN A 1 938 ? 5.531 105.188 75.688 1 83.75 938 ASN A C 1
ATOM 7444 O O . ASN A 1 938 ? 6.754 105.25 75.812 1 83.75 938 ASN A O 1
ATOM 7448 N N . ALA A 1 939 ? 4.797 106.25 75.688 1 87.12 939 ALA A N 1
ATOM 7449 C CA . ALA A 1 939 ? 5.371 107.5 76.062 1 87.12 939 ALA A CA 1
ATOM 7450 C C . ALA A 1 939 ? 4.625 108.125 77.25 1 87.12 939 ALA A C 1
ATOM 7452 O O . ALA A 1 939 ? 3.391 108.125 77.25 1 87.12 939 ALA A O 1
ATOM 7453 N N . ASP A 1 940 ? 5.387 108.625 78.188 1 85.56 940 ASP A N 1
ATOM 7454 C CA . ASP A 1 940 ? 4.809 109.312 79.312 1 85.56 940 ASP A CA 1
ATOM 7455 C C . ASP A 1 940 ? 4.66 110.812 79.062 1 85.56 940 ASP A C 1
ATOM 7457 O O . ASP A 1 940 ? 4.977 111.312 78 1 85.56 940 ASP A O 1
ATOM 7461 N N . MET A 1 941 ? 4.16 111.438 80.062 1 87.44 941 MET A N 1
ATOM 7462 C CA . MET A 1 941 ? 3.867 112.875 79.938 1 87.44 941 MET A CA 1
ATOM 7463 C C . MET A 1 941 ? 5.133 113.688 79.625 1 87.44 941 MET A C 1
ATOM 7465 O O . MET A 1 941 ? 5.129 114.562 78.75 1 87.44 941 MET A O 1
ATOM 7469 N N . GLU A 1 942 ? 6.125 113.312 80.312 1 87.5 942 GLU A N 1
ATOM 7470 C CA . GLU A 1 942 ? 7.371 114.062 80.125 1 87.5 942 GLU A CA 1
ATOM 7471 C C . GLU A 1 942 ? 7.926 113.875 78.688 1 87.5 942 GLU A C 1
ATOM 7473 O O . GLU A 1 942 ? 8.297 114.812 78 1 87.5 942 GLU A O 1
ATOM 7478 N N . THR A 1 943 ? 7.848 112.625 78.312 1 87.5 943 THR A N 1
ATOM 7479 C CA . THR A 1 943 ? 8.352 112.312 77 1 87.5 943 THR A CA 1
ATOM 7480 C C . THR A 1 943 ? 7.473 112.938 75.938 1 87.5 943 THR A C 1
ATOM 7482 O O . THR A 1 943 ? 7.98 113.438 74.938 1 87.5 943 THR A O 1
ATOM 7485 N N . THR A 1 944 ? 6.27 112.875 76.125 1 90 944 THR A N 1
ATOM 7486 C CA . THR A 1 944 ? 5.328 113.438 75.125 1 90 944 THR A CA 1
ATOM 7487 C C . THR A 1 944 ? 5.5 114.938 75 1 90 944 THR A C 1
ATOM 7489 O O . THR A 1 944 ? 5.504 115.5 73.938 1 90 944 THR A O 1
ATOM 7492 N N . CYS A 1 945 ? 5.734 115.562 76.062 1 90 945 CYS A N 1
ATOM 7493 C CA . CYS A 1 945 ? 5.941 117.062 76.062 1 90 945 CYS A CA 1
ATOM 7494 C C . CYS A 1 945 ? 7.25 117.375 75.375 1 90 945 CYS A C 1
ATOM 7496 O O . CYS A 1 945 ? 7.32 118.375 74.688 1 90 945 CYS A O 1
ATOM 7498 N N . GLN A 1 946 ? 8.172 116.625 75.562 1 91.06 946 GLN A N 1
ATOM 7499 C CA . GLN A 1 946 ? 9.453 116.812 74.875 1 91.06 946 GLN A CA 1
ATOM 7500 C C . GLN A 1 946 ? 9.312 116.75 73.375 1 91.06 946 GLN A C 1
ATOM 7502 O O . GLN A 1 946 ? 9.828 117.562 72.625 1 91.06 946 GLN A O 1
ATOM 7507 N N . VAL A 1 947 ? 8.586 115.625 72.938 1 90.06 947 VAL A N 1
ATOM 7508 C CA . VAL A 1 947 ? 8.383 115.438 71.5 1 90.06 947 VAL A CA 1
ATOM 7509 C C . VAL A 1 947 ? 7.531 116.625 70.938 1 90.06 947 VAL A C 1
ATOM 7511 O O . VAL A 1 947 ? 7.836 117.125 69.875 1 90.06 947 VAL A O 1
ATOM 7514 N N . ALA A 1 948 ? 6.609 117 71.625 1 92.62 948 ALA A N 1
ATOM 7515 C CA . ALA A 1 948 ? 5.738 118.125 71.25 1 92.62 948 ALA A CA 1
ATOM 7516 C C . ALA A 1 948 ? 6.516 119.438 71.188 1 92.62 948 ALA A C 1
ATOM 7518 O O . ALA A 1 948 ? 6.375 120.188 70.188 1 92.62 948 ALA A O 1
ATOM 7519 N N . SER A 1 949 ? 7.316 119.625 72.125 1 91.38 949 SER A N 1
ATOM 7520 C CA . SER A 1 949 ? 8.125 120.812 72.125 1 91.38 949 SER A CA 1
ATOM 7521 C C . SER A 1 949 ? 9.141 120.812 71 1 91.38 949 SER A C 1
ATOM 7523 O O . SER A 1 949 ? 9.367 121.875 70.375 1 91.38 949 SER A O 1
ATOM 7525 N N . ARG A 1 950 ? 9.648 119.688 70.812 1 92.19 950 ARG A N 1
ATOM 7526 C CA . ARG A 1 950 ? 10.609 119.562 69.688 1 92.19 950 ARG A CA 1
ATOM 7527 C C . ARG A 1 950 ? 9.945 119.875 68.375 1 92.19 950 ARG A C 1
ATOM 7529 O O . ARG A 1 950 ? 10.508 120.562 67.562 1 92.19 950 ARG A O 1
ATOM 7536 N N . ILE A 1 951 ? 8.727 119.375 68.062 1 91.25 951 ILE A N 1
ATOM 7537 C CA . ILE A 1 951 ? 7.98 119.625 66.875 1 91.25 951 ILE A CA 1
ATOM 7538 C C . ILE A 1 951 ? 7.609 121.062 66.75 1 91.25 951 ILE A C 1
ATOM 7540 O O . ILE A 1 951 ? 7.801 121.75 65.688 1 91.25 951 ILE A O 1
ATOM 7544 N N . GLY A 1 952 ? 7.227 121.75 67.875 1 90.31 952 GLY A N 1
ATOM 7545 C CA . GLY A 1 952 ? 6.898 123.125 67.875 1 90.31 952 GLY A CA 1
ATOM 7546 C C . GLY A 1 952 ? 8.078 124.062 67.562 1 90.31 952 GLY A C 1
ATOM 7547 O O . GLY A 1 952 ? 7.949 125 66.75 1 90.31 952 GLY A O 1
ATOM 7548 N N . ASN A 1 953 ? 9.141 123.75 68.188 1 90 953 ASN A N 1
ATOM 7549 C CA . ASN A 1 953 ? 10.352 124.5 67.938 1 90 953 ASN A CA 1
ATOM 7550 C C . ASN A 1 953 ? 10.836 124.312 66.5 1 90 953 ASN A C 1
ATOM 7552 O O . ASN A 1 953 ? 11.258 125.312 65.875 1 90 953 ASN A O 1
ATOM 7556 N N . ALA A 1 954 ? 10.695 123.125 66 1 90.62 954 ALA A N 1
ATOM 7557 C CA . ALA A 1 954 ? 11.133 122.812 64.625 1 90.62 954 ALA A CA 1
ATOM 7558 C C . ALA A 1 954 ? 10.297 123.625 63.625 1 90.62 954 ALA A C 1
ATOM 7560 O O . ALA A 1 954 ? 10.82 124.125 62.625 1 90.62 954 ALA A O 1
ATOM 7561 N N . ILE A 1 955 ? 9.078 123.75 63.812 1 91 955 ILE A N 1
ATOM 7562 C CA . ILE A 1 955 ? 8.164 124.438 62.938 1 91 955 ILE A CA 1
ATOM 7563 C C . ILE A 1 955 ? 8.406 126 63.031 1 91 955 ILE A C 1
ATOM 7565 O O . ILE A 1 955 ? 8.414 126.688 62.031 1 91 955 ILE A O 1
ATOM 7569 N N . SER A 1 956 ? 8.727 126.438 64.188 1 87.44 956 SER A N 1
ATOM 7570 C CA . SER A 1 956 ? 8.867 127.875 64.438 1 87.44 956 SER A CA 1
ATOM 7571 C C . SER A 1 956 ? 10.266 128.375 64.062 1 87.44 956 SER A C 1
ATOM 7573 O O . SER A 1 956 ? 10.461 129.625 63.812 1 87.44 956 SER A O 1
ATOM 7575 N N . GLU A 1 957 ? 11.164 127.625 64 1 85.25 957 GLU A N 1
ATOM 7576 C CA . GLU A 1 957 ? 12.562 128 63.812 1 85.25 957 GLU A CA 1
ATOM 7577 C C . GLU A 1 957 ? 12.766 128.5 62.406 1 85.25 957 GLU A C 1
ATOM 7579 O O . GLU A 1 957 ? 13.516 129.5 62.219 1 85.25 957 GLU A O 1
ATOM 7584 N N . LYS A 1 958 ? 12.055 127.938 61.312 1 84.56 958 LYS A N 1
ATOM 7585 C CA . LYS A 1 958 ? 12.234 128.375 59.938 1 84.56 958 LYS A CA 1
ATOM 7586 C C . LYS A 1 958 ? 10.891 128.75 59.312 1 84.56 958 LYS A C 1
ATOM 7588 O O . LYS A 1 958 ? 9.93 128 59.406 1 84.56 958 LYS A O 1
ATOM 7593 N N . PRO A 1 959 ? 10.977 130 58.719 1 85.5 959 PRO A N 1
ATOM 7594 C CA . PRO A 1 959 ? 9.758 130.25 57.969 1 85.5 959 PRO A CA 1
ATOM 7595 C C . PRO A 1 959 ? 9.531 129.375 56.781 1 85.5 959 PRO A C 1
ATOM 7597 O O . PRO A 1 959 ? 10.484 128.75 56.25 1 85.5 959 PRO A O 1
ATOM 7600 N N . VAL A 1 960 ? 8.211 129 56.312 1 86.88 960 VAL A N 1
ATOM 7601 C CA . VAL A 1 960 ? 7.84 128.125 55.188 1 86.88 960 VAL A CA 1
ATOM 7602 C C . VAL A 1 960 ? 8.109 128.875 53.875 1 86.88 960 VAL A C 1
ATOM 7604 O O . VAL A 1 960 ? 7.578 130 53.656 1 86.88 960 VAL A O 1
ATOM 7607 N N . PRO A 1 961 ? 9.039 128.5 53.094 1 86.56 961 PRO A N 1
ATOM 7608 C CA . PRO A 1 961 ? 9.273 129.125 51.781 1 86.56 961 PRO A CA 1
ATOM 7609 C C . PRO A 1 961 ? 8.125 128.875 50.812 1 86.56 961 PRO A C 1
ATOM 7611 O O . PRO A 1 961 ? 7.715 127.75 50.594 1 86.56 961 PRO A O 1
ATOM 7614 N N . TYR A 1 962 ? 7.484 129.75 50.25 1 82.31 962 TYR A N 1
ATOM 7615 C CA . TYR A 1 962 ? 6.445 129.625 49.25 1 82.31 962 TYR A CA 1
ATOM 7616 C C . TYR A 1 962 ? 6.57 130.75 48.188 1 82.31 962 TYR A C 1
ATOM 7618 O O . TYR A 1 962 ? 6.457 131.875 48.5 1 82.31 962 TYR A O 1
ATOM 7626 N N . GLN A 1 963 ? 6.836 130.375 47 1 80.81 963 GLN A N 1
ATOM 7627 C CA . GLN A 1 963 ? 6.934 131.25 45.812 1 80.81 963 GLN A CA 1
ATOM 7628 C C . GLN A 1 963 ? 7.766 132.375 46.125 1 80.81 963 GLN A C 1
ATOM 7630 O O . GLN A 1 963 ? 7.352 133.5 45.812 1 80.81 963 GLN A O 1
ATOM 7635 N N . GLY A 1 964 ? 8.922 132.375 46.781 1 79.44 964 GLY A N 1
ATOM 7636 C CA . GLY A 1 964 ? 9.891 133.375 47 1 79.44 964 GLY A CA 1
ATOM 7637 C C . GLY A 1 964 ? 9.625 134.25 48.281 1 79.44 964 GLY A C 1
ATOM 7638 O O . GLY A 1 964 ? 10.352 135.125 48.625 1 79.44 964 GLY A O 1
ATOM 7639 N N . ARG A 1 965 ? 8.586 133.875 48.875 1 79.62 965 ARG A N 1
ATOM 7640 C CA . ARG A 1 965 ? 8.281 134.5 50.156 1 79.62 965 ARG A CA 1
ATOM 7641 C C . ARG A 1 965 ? 8.422 133.5 51.312 1 79.62 965 ARG A C 1
ATOM 7643 O O . ARG A 1 965 ? 8.43 132.25 51.125 1 79.62 965 ARG A O 1
ATOM 7650 N N . GLU A 1 966 ? 8.719 134.25 52.438 1 84.38 966 GLU A N 1
ATOM 7651 C CA . GLU A 1 966 ? 8.828 133.5 53.688 1 84.38 966 GLU A CA 1
ATOM 7652 C C . GLU A 1 966 ? 7.605 133.75 54.594 1 84.38 966 GLU A C 1
ATOM 7654 O O . GLU A 1 966 ? 7.289 134.875 54.938 1 84.38 966 GLU A O 1
ATOM 7659 N N . ILE A 1 967 ? 6.914 132.625 55 1 87.25 967 ILE A N 1
ATOM 7660 C CA . ILE A 1 967 ? 5.715 132.75 55.812 1 87.25 967 ILE A CA 1
ATOM 7661 C C . ILE A 1 967 ? 6.02 132.25 57.219 1 87.25 967 ILE A C 1
ATOM 7663 O O . ILE A 1 967 ? 6.281 131 57.406 1 87.25 967 ILE A O 1
ATOM 7667 N N . PRO A 1 968 ? 6.035 133.125 58.125 1 85.81 968 PRO A N 1
ATOM 7668 C CA . PRO A 1 968 ? 6.23 132.625 59.5 1 85.81 968 PRO A CA 1
ATOM 7669 C C . PRO A 1 968 ? 5.012 131.875 60.031 1 85.81 968 PRO A C 1
ATOM 7671 O O . PRO A 1 968 ? 3.881 132.375 59.875 1 85.81 968 PRO A O 1
ATOM 7674 N N . VAL A 1 969 ? 5.32 130.625 60.625 1 88.5 969 VAL A N 1
ATOM 7675 C CA . VAL A 1 969 ? 4.219 129.75 61.125 1 88.5 969 VAL A CA 1
ATOM 7676 C C . VAL A 1 969 ? 4.559 129.25 62.531 1 88.5 969 VAL A C 1
ATOM 7678 O O . VAL A 1 969 ? 5.711 128.875 62.812 1 88.5 969 VAL A O 1
ATOM 7681 N N . THR A 1 970 ? 3.602 129.375 63.469 1 89.06 970 THR A N 1
ATOM 7682 C CA . THR A 1 970 ? 3.695 128.75 64.812 1 89.06 970 THR A CA 1
ATOM 7683 C C . THR A 1 970 ? 2.541 127.812 65 1 89.06 970 THR A C 1
ATOM 7685 O O . THR A 1 970 ? 1.549 127.812 64.25 1 89.06 970 THR A O 1
ATOM 7688 N N . VAL A 1 971 ? 2.811 126.875 65.938 1 90.75 971 VAL A N 1
ATOM 7689 C CA . VAL A 1 971 ? 1.768 125.938 66.25 1 90.75 971 VAL A CA 1
ATOM 7690 C C . VAL A 1 971 ? 1.494 125.875 67.75 1 90.75 971 VAL A C 1
ATOM 7692 O O . VAL A 1 971 ? 2.375 126.188 68.562 1 90.75 971 VAL A O 1
ATOM 7695 N N . SER A 1 972 ? 0.248 125.625 68.125 1 92.5 972 SER A N 1
ATOM 7696 C CA . SER A 1 972 ? -0.172 125.312 69.5 1 92.5 972 SER A CA 1
ATOM 7697 C C . SER A 1 972 ? -0.458 123.812 69.688 1 92.5 972 SER A C 1
ATOM 7699 O O . SER A 1 972 ? -1.019 123.188 68.812 1 92.5 972 SER A O 1
ATOM 7701 N N . ILE A 1 973 ? 0.034 123.25 70.688 1 90.81 973 ILE A N 1
ATOM 7702 C CA . ILE A 1 973 ? -0.034 121.812 70.875 1 90.81 973 ILE A CA 1
ATOM 7703 C C . ILE A 1 973 ? -0.692 121.5 72.25 1 90.81 973 ILE A C 1
ATOM 7705 O O . ILE A 1 973 ? -0.352 122.125 73.25 1 90.81 973 ILE A O 1
ATOM 7709 N N . GLY A 1 974 ? -1.702 120.625 72.25 1 92.62 974 GLY A N 1
ATOM 7710 C CA . GLY A 1 974 ? -2.326 120.062 73.438 1 92.62 974 GLY A CA 1
ATOM 7711 C C . GLY A 1 974 ? -1.97 118.625 73.688 1 92.62 974 GLY A C 1
ATOM 7712 O O . GLY A 1 974 ? -2.15 117.75 72.812 1 92.62 974 GLY A O 1
ATOM 7713 N N . VAL A 1 975 ? -1.418 118.25 74.812 1 91.88 975 VAL A N 1
ATOM 7714 C CA . VAL A 1 975 ? -0.913 116.875 75.125 1 91.88 975 VAL A CA 1
ATOM 7715 C C . VAL A 1 975 ? -1.8 116.25 76.188 1 91.88 975 VAL A C 1
ATOM 7717 O O . VAL A 1 975 ? -2.229 116.875 77.125 1 91.88 975 VAL A O 1
ATOM 7720 N N . ALA A 1 976 ? -2.139 115.062 76 1 91.44 976 ALA A N 1
ATOM 7721 C CA . ALA A 1 976 ? -2.848 114.25 77 1 91.44 976 ALA A CA 1
ATOM 7722 C C . ALA A 1 976 ? -2.273 112.812 77.062 1 91.44 976 ALA A C 1
ATOM 7724 O O . ALA A 1 976 ? -1.856 112.25 76.062 1 91.44 976 ALA A O 1
ATOM 7725 N N . VAL A 1 977 ? -2.125 112.25 78.188 1 89.06 977 VAL A N 1
ATOM 7726 C CA . VAL A 1 977 ? -1.657 110.875 78.375 1 89.06 977 VAL A CA 1
ATOM 7727 C C . VAL A 1 977 ? -2.822 110 78.875 1 89.06 977 VAL A C 1
ATOM 7729 O O . VAL A 1 977 ? -3.693 110.438 79.625 1 89.06 977 VAL A O 1
ATOM 7732 N N . MET A 1 978 ? -2.854 108.812 78.375 1 86.56 978 MET A N 1
ATOM 7733 C CA . MET A 1 978 ? -3.916 107.875 78.688 1 86.56 978 MET A CA 1
ATOM 7734 C C . MET A 1 978 ? -3.963 107.562 80.125 1 86.56 978 MET A C 1
ATOM 7736 O O . MET A 1 978 ? -2.928 107.25 80.75 1 86.56 978 MET A O 1
ATOM 7740 N N . LYS A 1 979 ? -5.152 107.812 80.812 1 82 979 LYS A N 1
ATOM 7741 C CA . LYS A 1 979 ? -5.402 107.5 82.188 1 82 979 LYS A CA 1
ATOM 7742 C C . LYS A 1 979 ? -6.258 106.188 82.312 1 82 979 LYS A C 1
ATOM 7744 O O . LYS A 1 979 ? -6.84 105.75 81.312 1 82 979 LYS A O 1
ATOM 7749 N N . GLU A 1 980 ? -6.336 105.562 83.5 1 78.5 980 GLU A N 1
ATOM 7750 C CA . GLU A 1 980 ? -7.016 104.312 83.75 1 78.5 980 GLU A CA 1
ATOM 7751 C C . GLU A 1 980 ? -8.484 104.375 83.312 1 78.5 980 GLU A C 1
ATOM 7753 O O . GLU A 1 980 ? -9.023 103.438 82.75 1 78.5 980 GLU A O 1
ATOM 7758 N N . ASN A 1 981 ? -9.203 105.5 83.375 1 77.44 981 ASN A N 1
ATOM 7759 C CA . ASN A 1 981 ? -10.625 105.562 83.062 1 77.44 981 ASN A CA 1
ATOM 7760 C C . ASN A 1 981 ? -10.875 106.25 81.75 1 77.44 981 ASN A C 1
ATOM 7762 O O . ASN A 1 981 ? -12.016 106.625 81.438 1 77.44 981 ASN A O 1
ATOM 7766 N N . ASP A 1 982 ? -9.984 106.25 80.812 1 80.38 982 ASP A N 1
ATOM 7767 C CA . ASP A 1 982 ? -10.117 107 79.5 1 80.38 982 ASP A CA 1
ATOM 7768 C C . ASP A 1 982 ? -10.555 106.062 78.438 1 80.38 982 ASP A C 1
ATOM 7770 O O . ASP A 1 982 ? -10.18 104.875 78.375 1 80.38 982 ASP A O 1
ATOM 7774 N N . ASP A 1 983 ? -11.5 106.438 77.562 1 79.88 983 ASP A N 1
ATOM 7775 C CA . ASP A 1 983 ? -11.703 105.812 76.25 1 79.88 983 ASP A CA 1
ATOM 7776 C C . ASP A 1 983 ? -11.125 106.688 75.125 1 79.88 983 ASP A C 1
ATOM 7778 O O . ASP A 1 983 ? -10.562 107.75 75.375 1 79.88 983 ASP A O 1
ATOM 7782 N N . ALA A 1 984 ? -11.039 106.188 73.875 1 80.81 984 ALA A N 1
ATOM 7783 C CA . ALA A 1 984 ? -10.461 106.875 72.75 1 80.81 984 ALA A CA 1
ATOM 7784 C C . ALA A 1 984 ? -11.016 108.312 72.688 1 80.81 984 ALA A C 1
ATOM 7786 O O . ALA A 1 984 ? -10.258 109.25 72.5 1 80.81 984 ALA A O 1
ATOM 7787 N N . ASN A 1 985 ? -12.227 108.562 72.875 1 78.25 985 ASN A N 1
ATOM 7788 C CA . ASN A 1 985 ? -12.883 109.875 72.75 1 78.25 985 ASN A CA 1
ATOM 7789 C C . ASN A 1 985 ? -12.5 110.812 73.875 1 78.25 985 ASN A C 1
ATOM 7791 O O . ASN A 1 985 ? -12.211 111.938 73.688 1 78.25 985 ASN A O 1
ATOM 7795 N N . SER A 1 986 ? -12.523 110.188 75.062 1 83.69 986 SER A N 1
ATOM 7796 C CA . SER A 1 986 ? -12.211 111 76.188 1 83.69 986 SER A CA 1
ATOM 7797 C C . SER A 1 986 ? -10.766 111.5 76.188 1 83.69 986 SER A C 1
ATOM 7799 O O . SER A 1 986 ? -10.477 112.625 76.562 1 83.69 986 SER A O 1
ATOM 7801 N N . LEU A 1 987 ? -9.898 110.688 75.75 1 86.38 987 LEU A N 1
ATOM 7802 C CA . LEU A 1 987 ? -8.492 111.062 75.625 1 86.38 987 LEU A CA 1
ATOM 7803 C C . LEU A 1 987 ? -8.328 112.188 74.625 1 86.38 987 LEU A C 1
ATOM 7805 O O . LEU A 1 987 ? -7.641 113.125 74.875 1 86.38 987 LEU A O 1
ATOM 7809 N N . LEU A 1 988 ? -8.891 112 73.438 1 82.5 988 LEU A N 1
ATOM 7810 C CA . LEU A 1 988 ? -8.805 113 72.375 1 82.5 988 LEU A CA 1
ATOM 7811 C C . LEU A 1 988 ? -9.461 114.312 72.875 1 82.5 988 LEU A C 1
ATOM 7813 O O . LEU A 1 988 ? -8.969 115.438 72.562 1 82.5 988 LEU A O 1
ATOM 7817 N N . GLU A 1 989 ? -10.43 114.25 73.625 1 81.12 989 GLU A N 1
ATOM 7818 C CA . GLU A 1 989 ? -11.102 115.438 74.125 1 81.12 989 GLU A CA 1
ATOM 7819 C C . GLU A 1 989 ? -10.211 116.188 75.125 1 81.12 989 GLU A C 1
ATOM 7821 O O . GLU A 1 989 ? -10.18 117.375 75.125 1 81.12 989 GLU A O 1
ATOM 7826 N N . ARG A 1 990 ? -9.562 115.438 75.938 1 86.75 990 ARG A N 1
ATOM 7827 C CA . ARG A 1 990 ? -8.648 116.062 76.875 1 86.75 990 ARG A CA 1
ATOM 7828 C C . ARG A 1 990 ? -7.5 116.75 76.125 1 86.75 990 ARG A C 1
ATOM 7830 O O . ARG A 1 990 ? -7.094 117.875 76.5 1 86.75 990 ARG A O 1
ATOM 7837 N N . ALA A 1 991 ? -7.004 116 75.188 1 88.06 991 ALA A N 1
ATOM 7838 C CA . ALA A 1 991 ? -5.961 116.688 74.438 1 88.06 991 ALA A CA 1
ATOM 7839 C C . ALA A 1 991 ? -6.48 117.938 73.75 1 88.06 991 ALA A C 1
ATOM 7841 O O . ALA A 1 991 ? -5.777 118.938 73.688 1 88.06 991 ALA A O 1
ATOM 7842 N N . ASP A 1 992 ? -7.648 117.938 73.188 1 80.38 992 ASP A N 1
ATOM 7843 C CA . ASP A 1 992 ? -8.297 119.062 72.562 1 80.38 992 ASP A CA 1
ATOM 7844 C C . ASP A 1 992 ? -8.508 120.188 73.562 1 80.38 992 ASP A C 1
ATOM 7846 O O . ASP A 1 992 ? -8.32 121.375 73.188 1 80.38 992 ASP A O 1
ATOM 7850 N N . GLU A 1 993 ? -8.812 119.812 74.688 1 82.94 993 GLU A N 1
ATOM 7851 C CA . GLU A 1 993 ? -8.969 120.812 75.75 1 82.94 993 GLU A CA 1
ATOM 7852 C C . GLU A 1 993 ? -7.641 121.5 76.062 1 82.94 993 GLU A C 1
ATOM 7854 O O . GLU A 1 993 ? -7.609 122.75 76.25 1 82.94 993 GLU A O 1
ATOM 7859 N N . ARG A 1 994 ? -6.691 120.812 76.125 1 89.06 994 ARG A N 1
ATOM 7860 C CA . ARG A 1 994 ? -5.367 121.375 76.375 1 89.06 994 ARG A CA 1
ATOM 7861 C C . ARG A 1 994 ? -4.914 122.188 75.188 1 89.06 994 ARG A C 1
ATOM 7863 O O . ARG A 1 994 ? -4.211 123.188 75.375 1 89.06 994 ARG A O 1
ATOM 7870 N N . LEU A 1 995 ? -5.262 121.812 74 1 86.94 995 LEU A N 1
ATOM 7871 C CA . LEU A 1 995 ? -5.008 122.625 72.875 1 86.94 995 LEU A CA 1
ATOM 7872 C C . LEU A 1 995 ? -5.715 124 73 1 86.94 995 LEU A C 1
ATOM 7874 O O . LEU A 1 995 ? -5.129 125 72.688 1 86.94 995 LEU A O 1
ATOM 7878 N N . TYR A 1 996 ? -6.891 123.938 73.5 1 80.06 996 TYR A N 1
ATOM 7879 C CA . TYR A 1 996 ? -7.66 125.188 73.688 1 80.06 996 TYR A CA 1
ATOM 7880 C C . TYR A 1 996 ? -6.973 126.062 74.75 1 80.06 996 TYR A C 1
ATOM 7882 O O . TYR A 1 996 ? -6.926 127.312 74.562 1 80.06 996 TYR A O 1
ATOM 7890 N N . MET A 1 997 ? -6.418 125.5 75.688 1 85.56 997 MET A N 1
ATOM 7891 C CA . MET A 1 997 ? -5.676 126.25 76.688 1 85.56 997 MET A CA 1
ATOM 7892 C C . MET A 1 997 ? -4.43 126.875 76.062 1 85.56 997 MET A C 1
ATOM 7894 O O . MET A 1 997 ? -4.125 128 76.375 1 85.56 997 MET A O 1
ATOM 7898 N N . ALA A 1 998 ? -3.77 126.188 75.25 1 88.38 998 ALA A N 1
ATOM 7899 C CA . ALA A 1 998 ? -2.574 126.688 74.625 1 88.38 998 ALA A CA 1
ATOM 7900 C C . ALA A 1 998 ? -2.912 127.875 73.75 1 88.38 998 ALA A C 1
ATOM 7902 O O . ALA A 1 998 ? -2.176 128.875 73.688 1 88.38 998 ALA A O 1
ATOM 7903 N N . LYS A 1 999 ? -3.988 127.875 73 1 84.81 999 LYS A N 1
ATOM 7904 C CA . LYS A 1 999 ? -4.434 128.875 72.125 1 84.81 999 LYS A CA 1
ATOM 7905 C C . LYS A 1 999 ? -4.805 130.125 72.938 1 84.81 999 LYS A C 1
ATOM 7907 O O . LYS A 1 999 ? -4.461 131.25 72.562 1 84.81 999 LYS A O 1
ATOM 7912 N N . ASN A 1 1000 ? -5.391 130 74.062 1 81.56 1000 ASN A N 1
ATOM 7913 C CA . ASN A 1 1000 ? -5.895 131.125 74.875 1 81.56 1000 ASN A CA 1
ATOM 7914 C C . ASN A 1 1000 ? -4.781 131.75 75.688 1 81.56 1000 ASN A C 1
ATOM 7916 O O . ASN A 1 1000 ? -4.898 132.875 76.125 1 81.56 1000 ASN A O 1
ATOM 7920 N N . GLN A 1 1001 ? -3.748 131.125 76.062 1 86 1001 GLN A N 1
ATOM 7921 C CA . GLN A 1 1001 ? -2.654 131.625 76.875 1 86 1001 GLN A CA 1
ATOM 7922 C C . GLN A 1 1001 ? -1.571 132.25 76 1 86 1001 GLN A C 1
ATOM 7924 O O . GLN A 1 1001 ? -0.422 132.375 76.438 1 86 1001 GLN A O 1
ATOM 7929 N N . GLY A 1 1002 ? -1.899 132.625 74.75 1 83.25 1002 GLY A N 1
ATOM 7930 C CA . GLY A 1 1002 ? -0.976 133.375 73.938 1 83.25 1002 GLY A CA 1
ATOM 7931 C C . GLY A 1 1002 ? -0.447 132.625 72.75 1 83.25 1002 GLY A C 1
ATOM 7932 O O . GLY A 1 1002 ? 0.319 133.25 71.938 1 83.25 1002 GLY A O 1
ATOM 7933 N N . ARG A 1 1003 ? -0.776 131.375 72.438 1 87 1003 ARG A N 1
ATOM 7934 C CA . ARG A 1 1003 ? -0.429 130.625 71.25 1 87 1003 ARG A CA 1
ATOM 7935 C C . ARG A 1 1003 ? 1.072 130.375 71.188 1 87 1003 ARG A C 1
ATOM 7937 O O . ARG A 1 1003 ? 1.824 130.875 72.062 1 87 1003 ARG A O 1
ATOM 7944 N N . ASN A 1 1004 ? 1.531 129.375 70.438 1 88.62 1004 ASN A N 1
ATOM 7945 C CA . ASN A 1 1004 ? 2.93 129 70.25 1 88.62 1004 ASN A CA 1
ATOM 7946 C C . ASN A 1 1004 ? 3.494 128.375 71.562 1 88.62 1004 ASN A C 1
ATOM 7948 O O . ASN A 1 1004 ? 4.543 128.75 72.062 1 88.62 1004 ASN A O 1
ATOM 7952 N N . ARG A 1 1005 ? 2.713 127.5 72.062 1 88.69 1005 ARG A N 1
ATOM 7953 C CA . ARG A 1 1005 ? 3.156 126.875 73.312 1 88.69 1005 ARG A CA 1
ATOM 7954 C C . ARG A 1 1005 ? 2.561 125.438 73.438 1 88.69 1005 ARG A C 1
ATOM 7956 O O . ARG A 1 1005 ? 1.614 125.125 72.688 1 88.69 1005 ARG A O 1
ATOM 7963 N N . VAL A 1 1006 ? 3.082 124.562 74.25 1 90.38 1006 VAL A N 1
ATOM 7964 C CA . VAL A 1 1006 ? 2.617 123.25 74.562 1 90.38 1006 VAL A CA 1
ATOM 7965 C C . VAL A 1 1006 ? 1.875 123.25 75.938 1 90.38 1006 VAL A C 1
ATOM 7967 O O . VAL A 1 1006 ? 2.369 123.812 76.875 1 90.38 1006 VAL A O 1
ATOM 7970 N N . SER A 1 1007 ? 0.672 122.875 76 1 89.38 1007 SER A N 1
ATOM 7971 C CA . SER A 1 1007 ? -0.089 122.812 77.25 1 89.38 1007 SER A CA 1
ATOM 7972 C C . SER A 1 1007 ? -0.398 121.312 77.562 1 89.38 1007 SER A C 1
ATOM 7974 O O . SER A 1 1007 ? -0.836 120.562 76.688 1 89.38 1007 SER A O 1
ATOM 7976 N N . SER A 1 1008 ? -0.038 120.812 78.562 1 86.56 1008 SER A N 1
ATOM 7977 C CA . SER A 1 1008 ? -0.262 119.5 79 1 86.56 1008 SER A CA 1
ATOM 7978 C C . SER A 1 1008 ? -1.274 119.438 80.188 1 86.56 1008 SER A C 1
ATOM 7980 O O . SER A 1 1008 ? -1.404 120.375 80.938 1 86.56 1008 SER A O 1
ATOM 7982 N N . MET B 1 1 ? -26.609 48.125 -51.094 1 19.36 1 MET B N 1
ATOM 7983 C CA . MET B 1 1 ? -27.219 46.969 -51.75 1 19.36 1 MET B CA 1
ATOM 7984 C C . MET B 1 1 ? -26.359 46.531 -52.938 1 19.36 1 MET B C 1
ATOM 7986 O O . MET B 1 1 ? -26.531 45.438 -53.438 1 19.36 1 MET B O 1
ATOM 7990 N N . LEU B 1 2 ? -25.844 47.406 -53.688 1 17.19 2 LEU B N 1
ATOM 7991 C CA . LEU B 1 2 ? -25.672 47.5 -55.125 1 17.19 2 LEU B CA 1
ATOM 7992 C C . LEU B 1 2 ? -24.547 46.594 -55.625 1 17.19 2 LEU B C 1
ATOM 7994 O O . LEU B 1 2 ? -24.688 45.938 -56.625 1 17.19 2 LEU B O 1
ATOM 7998 N N . TYR B 1 3 ? -23.375 46.969 -55.344 1 18.38 3 TYR B N 1
ATOM 7999 C CA . TYR B 1 3 ? -22.359 46.875 -56.406 1 18.38 3 TYR B CA 1
ATOM 8000 C C . TYR B 1 3 ? -22 45.438 -56.688 1 18.38 3 TYR B C 1
ATOM 8002 O O . TYR B 1 3 ? -22.266 44.531 -55.875 1 18.38 3 TYR B O 1
ATOM 8010 N N . ILE B 1 4 ? -20.766 45.156 -57.094 1 19 4 ILE B N 1
ATOM 8011 C CA . ILE B 1 4 ? -20.234 44.469 -58.281 1 19 4 ILE B CA 1
ATOM 8012 C C . ILE B 1 4 ? -20.375 42.969 -58.094 1 19 4 ILE B C 1
ATOM 8014 O O . ILE B 1 4 ? -19.984 42.406 -57.062 1 19 4 ILE B O 1
ATOM 8018 N N . SER B 1 5 ? -21.062 42.188 -59.062 1 19.09 5 SER B N 1
ATOM 8019 C CA . SER B 1 5 ? -21.594 41.062 -59.875 1 19.09 5 SER B CA 1
ATOM 8020 C C . SER B 1 5 ? -20.531 40.031 -60.156 1 19.09 5 SER B C 1
ATOM 8022 O O . SER B 1 5 ? -20.844 38.875 -60.469 1 19.09 5 SER B O 1
ATOM 8024 N N . CYS B 1 6 ? -19.344 40.5 -60.625 1 18.23 6 CYS B N 1
ATOM 8025 C CA . CYS B 1 6 ? -18.734 39.812 -61.75 1 18.23 6 CYS B CA 1
ATOM 8026 C C . CYS B 1 6 ? -18.375 38.375 -61.406 1 18.23 6 CYS B C 1
ATOM 8028 O O . CYS B 1 6 ? -18.719 37.438 -62.125 1 18.23 6 CYS B O 1
ATOM 8030 N N . PHE B 1 7 ? -17.016 38.031 -61.469 1 21.33 7 PHE B N 1
ATOM 8031 C CA . PHE B 1 7 ? -16.297 37 -62.188 1 21.33 7 PHE B CA 1
ATOM 8032 C C . PHE B 1 7 ? -16.469 35.625 -61.469 1 21.33 7 PHE B C 1
ATOM 8034 O O . PHE B 1 7 ? -15.898 35.406 -60.406 1 21.33 7 PHE B O 1
ATOM 8041 N N . LEU B 1 8 ? -17.781 35.031 -61.375 1 20.75 8 LEU B N 1
ATOM 8042 C CA . LEU B 1 8 ? -18.328 33.812 -60.781 1 20.75 8 LEU B CA 1
ATOM 8043 C C . LEU B 1 8 ? -17.812 32.562 -61.531 1 20.75 8 LEU B C 1
ATOM 8045 O O . LEU B 1 8 ? -18.188 31.453 -61.188 1 20.75 8 LEU B O 1
ATOM 8049 N N . GLN B 1 9 ? -17.391 32.781 -62.844 1 19.62 9 GLN B N 1
ATOM 8050 C CA . GLN B 1 9 ? -17.609 31.703 -63.812 1 19.62 9 GLN B CA 1
ATOM 8051 C C . GLN B 1 9 ? -16.719 30.516 -63.531 1 19.62 9 GLN B C 1
ATOM 8053 O O . GLN B 1 9 ? -17.141 29.359 -63.688 1 19.62 9 GLN B O 1
ATOM 8058 N N . LYS B 1 10 ? -15.414 30.625 -63.875 1 24.73 10 LYS B N 1
ATOM 8059 C CA . LYS B 1 10 ? -14.5 29.594 -64.375 1 24.73 10 LYS B CA 1
ATOM 8060 C C . LYS B 1 10 ? -14.359 28.469 -63.312 1 24.73 10 LYS B C 1
ATOM 8062 O O . LYS B 1 10 ? -13.641 28.625 -62.344 1 24.73 10 LYS B O 1
ATOM 8067 N N . LYS B 1 11 ? -15.453 27.594 -63 1 25.25 11 LYS B N 1
ATOM 8068 C CA . LYS B 1 11 ? -16.016 26.578 -62.094 1 25.25 11 LYS B CA 1
ATOM 8069 C C . LYS B 1 11 ? -15.297 25.234 -62.281 1 25.25 11 LYS B C 1
ATOM 8071 O O . LYS B 1 11 ? -15.055 24.531 -61.281 1 25.25 11 LYS B O 1
ATOM 8076 N N . GLY B 1 12 ? -15.422 24.656 -63.562 1 23.33 12 GLY B N 1
ATOM 8077 C CA . GLY B 1 12 ? -15.695 23.266 -63.844 1 23.33 12 GLY B CA 1
ATOM 8078 C C . GLY B 1 12 ? -14.484 22.375 -63.688 1 23.33 12 GLY B C 1
ATOM 8079 O O . GLY B 1 12 ? -14.586 21.281 -63.094 1 23.33 12 GLY B O 1
ATOM 8080 N N . LEU B 1 13 ? -13.602 22.641 -64.75 1 24.89 13 LEU B N 1
ATOM 8081 C CA . LEU B 1 13 ? -12.633 21.641 -65.188 1 24.89 13 LEU B CA 1
ATOM 8082 C C . LEU B 1 13 ? -11.609 21.359 -64.062 1 24.89 13 LEU B C 1
ATOM 8084 O O . LEU B 1 13 ? -10.922 20.328 -64.125 1 24.89 13 LEU B O 1
ATOM 8088 N N . PHE B 1 14 ? -11.305 22.453 -63.312 1 24.89 14 PHE B N 1
ATOM 8089 C CA . PHE B 1 14 ? -10.211 22.328 -62.375 1 24.89 14 PHE B CA 1
ATOM 8090 C C . PHE B 1 14 ? -10.57 21.328 -61.281 1 24.89 14 PHE B C 1
ATOM 8092 O O . PHE B 1 14 ? -9.734 20.984 -60.438 1 24.89 14 PHE B O 1
ATOM 8099 N N . LEU B 1 15 ? -11.891 20.906 -61.25 1 25.69 15 LEU B N 1
ATOM 8100 C CA . LEU B 1 15 ? -12.352 19.906 -60.312 1 25.69 15 LEU B CA 1
ATOM 8101 C C . LEU B 1 15 ? -11.797 18.531 -60.625 1 25.69 15 LEU B C 1
ATOM 8103 O O . LEU B 1 15 ? -11.617 17.688 -59.75 1 25.69 15 LEU B O 1
ATOM 8107 N N . LEU B 1 16 ? -11.766 18.25 -62.062 1 26.73 16 LEU B N 1
ATOM 8108 C CA . LEU B 1 16 ? -11.453 16.875 -62.469 1 26.73 16 LEU B CA 1
ATOM 8109 C C . LEU B 1 16 ? -10.016 16.516 -62.094 1 26.73 16 LEU B C 1
ATOM 8111 O O . LEU B 1 16 ? -9.75 15.398 -61.688 1 26.73 16 LEU B O 1
ATOM 8115 N N . TYR B 1 17 ? -9.055 17.453 -62.562 1 28.47 17 TYR B N 1
ATOM 8116 C CA . TYR B 1 17 ? -7.672 17.094 -62.312 1 28.47 17 TYR B CA 1
ATOM 8117 C C . TYR B 1 17 ? -7.41 16.922 -60.844 1 28.47 17 TYR B C 1
ATOM 8119 O O . TYR B 1 17 ? -6.438 16.281 -60.438 1 28.47 17 TYR B O 1
ATOM 8127 N N . ILE B 1 18 ? -8.156 17.766 -59.969 1 28.84 18 ILE B N 1
ATOM 8128 C CA . ILE B 1 18 ? -7.914 17.609 -58.562 1 28.84 18 ILE B CA 1
ATOM 8129 C C . ILE B 1 18 ? -8.391 16.234 -58.094 1 28.84 18 ILE B C 1
ATOM 8131 O O . ILE B 1 18 ? -7.906 15.711 -57.094 1 28.84 18 ILE B O 1
ATOM 8135 N N . TYR B 1 19 ? -9.445 15.609 -58.781 1 29.3 19 TYR B N 1
ATOM 8136 C CA . TYR B 1 19 ? -9.961 14.32 -58.312 1 29.3 19 TYR B CA 1
ATOM 8137 C C . TYR B 1 19 ? -8.945 13.211 -58.531 1 29.3 19 TYR B C 1
ATOM 8139 O O . TYR B 1 19 ? -8.805 12.305 -57.719 1 29.3 19 TYR B O 1
ATOM 8147 N N . ILE B 1 20 ? -8.312 13.133 -59.812 1 31.61 20 ILE B N 1
ATOM 8148 C CA . ILE B 1 20 ? -7.395 12.039 -60.094 1 31.61 20 ILE B CA 1
ATOM 8149 C C . ILE B 1 20 ? -6.164 12.148 -59.219 1 31.61 20 ILE B C 1
ATOM 8151 O O . ILE B 1 20 ? -5.598 11.133 -58.781 1 31.61 20 ILE B O 1
ATOM 8155 N N . GLY B 1 21 ? -5.605 13.383 -59 1 27.59 21 GLY B N 1
ATOM 8156 C CA . GLY B 1 21 ? -4.438 13.508 -58.156 1 27.59 21 GLY B CA 1
ATOM 8157 C C . GLY B 1 21 ? -4.691 13.055 -56.719 1 27.59 21 GLY B C 1
ATOM 8158 O O . GLY B 1 21 ? -3.764 12.664 -56.031 1 27.59 21 GLY B O 1
ATOM 8159 N N . ILE B 1 22 ? -5.922 13.383 -56.188 1 28.88 22 ILE B N 1
ATOM 8160 C CA . ILE B 1 22 ? -6.219 13.031 -54.812 1 28.88 22 ILE B CA 1
ATOM 8161 C C . ILE B 1 22 ? -6.289 11.508 -54.688 1 28.88 22 ILE B C 1
ATOM 8163 O O . ILE B 1 22 ? -5.996 10.961 -53.625 1 28.88 22 ILE B O 1
ATOM 8167 N N . THR B 1 23 ? -6.844 10.789 -55.688 1 29.09 23 THR B N 1
ATOM 8168 C CA . THR B 1 23 ? -6.973 9.352 -55.469 1 29.09 23 THR B CA 1
ATOM 8169 C C . THR B 1 23 ? -5.598 8.695 -55.375 1 29.09 23 THR B C 1
ATOM 8171 O O . THR B 1 23 ? -5.426 7.707 -54.656 1 29.09 23 THR B O 1
ATOM 8174 N N . VAL B 1 24 ? -4.609 9.031 -56.281 1 29.22 24 VAL B N 1
ATOM 8175 C CA . VAL B 1 24 ? -3.334 8.328 -56.25 1 29.22 24 VAL B CA 1
ATOM 8176 C C . VAL B 1 24 ? -2.613 8.641 -54.938 1 29.22 24 VAL B C 1
ATOM 8178 O O . VAL B 1 24 ? -1.83 7.828 -54.438 1 29.22 24 VAL B O 1
ATOM 8181 N N . PHE B 1 25 ? -2.648 9.922 -54.5 1 27.42 25 PHE B N 1
ATOM 8182 C CA . PHE B 1 25 ? -1.853 10.234 -53.312 1 27.42 25 PHE B CA 1
ATOM 8183 C C . PHE B 1 25 ? -2.354 9.453 -52.094 1 27.42 25 PHE B C 1
ATOM 8185 O O . PHE B 1 25 ? -1.662 9.352 -51.094 1 27.42 25 PHE B O 1
ATOM 8192 N N . PHE B 1 26 ? -3.67 9.242 -51.906 1 27.72 26 PHE B N 1
ATOM 8193 C CA . PHE B 1 26 ? -4.066 8.469 -50.75 1 27.72 26 PHE B CA 1
ATOM 8194 C C . PHE B 1 26 ? -3.6 7.02 -50.875 1 27.72 26 PHE B C 1
ATOM 8196 O O . PHE B 1 26 ? -3.846 6.203 -50 1 27.72 26 PHE B O 1
ATOM 8203 N N . ALA B 1 27 ? -3.42 6.516 -52.062 1 29 27 ALA B N 1
ATOM 8204 C CA . ALA B 1 27 ? -2.945 5.137 -52.125 1 29 27 ALA B CA 1
ATOM 8205 C C . ALA B 1 27 ? -1.546 5.016 -51.531 1 29 27 ALA B C 1
ATOM 8207 O O . ALA B 1 27 ? -0.909 3.963 -51.625 1 29 27 ALA B O 1
ATOM 8208 N N . GLY B 1 28 ? -0.753 6.152 -51.625 1 26.31 28 GLY B N 1
ATOM 8209 C CA . GLY B 1 28 ? 0.653 6 -51.281 1 26.31 28 GLY B CA 1
ATOM 8210 C C . GLY B 1 28 ? 0.876 5.246 -49.969 1 26.31 28 GLY B C 1
ATOM 8211 O O . GLY B 1 28 ? 1.63 4.273 -49.938 1 26.31 28 GLY B O 1
ATOM 8212 N N . MET B 1 29 ? 1.2 6.137 -48.938 1 25.39 29 MET B N 1
ATOM 8213 C CA . MET B 1 29 ? 2.021 5.605 -47.875 1 25.39 29 MET B CA 1
ATOM 8214 C C . MET B 1 29 ? 1.265 4.535 -47.094 1 25.39 29 MET B C 1
ATOM 8216 O O . MET B 1 29 ? 0.535 4.848 -46.125 1 25.39 29 MET B O 1
ATOM 8220 N N . THR B 1 30 ? 0.534 3.752 -47.719 1 26.53 30 THR B N 1
ATOM 8221 C CA . THR B 1 30 ? 0.259 2.617 -46.844 1 26.53 30 THR B CA 1
ATOM 8222 C C . THR B 1 30 ? 1.539 2.129 -46.188 1 26.53 30 THR B C 1
ATOM 8224 O O . THR B 1 30 ? 2.393 1.519 -46.812 1 26.53 30 THR B O 1
ATOM 8227 N N . SER B 1 31 ? 2.232 2.998 -45.469 1 29.14 31 SER B N 1
ATOM 8228 C CA . SER B 1 31 ? 3.258 2.387 -44.625 1 29.14 31 SER B CA 1
ATOM 8229 C C . SER B 1 31 ? 2.85 0.985 -44.188 1 29.14 31 SER B C 1
ATOM 8231 O O . SER B 1 31 ? 1.764 0.793 -43.625 1 29.14 31 SER B O 1
ATOM 8233 N N . LEU B 1 32 ? 3.104 0.024 -44.969 1 29.2 32 LEU B N 1
ATOM 8234 C CA . LEU B 1 32 ? 3.139 -1.329 -44.438 1 29.2 32 LEU B CA 1
ATOM 8235 C C . LEU B 1 32 ? 3.42 -1.305 -42.938 1 29.2 32 LEU B C 1
ATOM 8237 O O . LEU B 1 32 ? 4.508 -0.909 -42.5 1 29.2 32 LEU B O 1
ATOM 8241 N N . ASN B 1 33 ? 2.5 -0.926 -42.219 1 34.19 33 ASN B N 1
ATOM 8242 C CA . ASN B 1 33 ? 2.623 -1.174 -40.781 1 34.19 33 ASN B CA 1
ATOM 8243 C C . ASN B 1 33 ? 3.404 -2.455 -40.5 1 34.19 33 ASN B C 1
ATOM 8245 O O . ASN B 1 33 ? 3.018 -3.533 -40.938 1 34.19 33 ASN B O 1
ATOM 8249 N N . ALA B 1 34 ? 4.656 -2.439 -40.531 1 40.34 34 ALA B N 1
ATOM 8250 C CA . ALA B 1 34 ? 5.477 -3.545 -40.062 1 40.34 34 ALA B CA 1
ATOM 8251 C C . ALA B 1 34 ? 4.719 -4.379 -39.031 1 40.34 34 ALA B C 1
ATOM 8253 O O . ALA B 1 34 ? 4.168 -3.836 -38.062 1 40.34 34 ALA B O 1
ATOM 8254 N N . ALA B 1 35 ? 4.082 -5.406 -39.438 1 45.91 35 ALA B N 1
ATOM 8255 C CA . ALA B 1 35 ? 3.404 -6.406 -38.625 1 45.91 35 ALA B CA 1
ATOM 8256 C C . ALA B 1 35 ? 4.094 -6.566 -37.281 1 45.91 35 ALA B C 1
ATOM 8258 O O . ALA B 1 35 ? 5.312 -6.746 -37.219 1 45.91 35 ALA B O 1
ATOM 8259 N N . ASP B 1 36 ? 3.559 -5.949 -36.344 1 56.56 36 ASP B N 1
ATOM 8260 C CA . ASP B 1 36 ? 4.062 -6.195 -35 1 56.56 36 ASP B CA 1
ATOM 8261 C C . ASP B 1 36 ? 4.367 -7.68 -34.781 1 56.56 36 ASP B C 1
ATOM 8263 O O . ASP B 1 36 ? 3.455 -8.484 -34.562 1 56.56 36 ASP B O 1
ATOM 8267 N N . THR B 1 37 ? 5.539 -8.062 -35.312 1 66.81 37 THR B N 1
ATOM 8268 C CA . THR B 1 37 ? 5.977 -9.453 -35.219 1 66.81 37 THR B CA 1
ATOM 8269 C C . THR B 1 37 ? 5.957 -9.938 -33.781 1 66.81 37 THR B C 1
ATOM 8271 O O . THR B 1 37 ? 6.145 -11.133 -33.5 1 66.81 37 THR B O 1
ATOM 8274 N N . TRP B 1 38 ? 5.719 -8.953 -32.875 1 73.62 38 TRP B N 1
ATOM 8275 C CA . TRP B 1 38 ? 5.715 -9.367 -31.469 1 73.62 38 TRP B CA 1
ATOM 8276 C C . TRP B 1 38 ? 4.293 -9.508 -30.953 1 73.62 38 TRP B C 1
ATOM 8278 O O . TRP B 1 38 ? 4.086 -9.773 -29.766 1 73.62 38 TRP B O 1
ATOM 8288 N N . ALA B 1 39 ? 3.332 -9.328 -31.797 1 68.5 39 ALA B N 1
ATOM 8289 C CA . ALA B 1 39 ? 1.938 -9.32 -31.359 1 68.5 39 ALA B CA 1
ATOM 8290 C C . ALA B 1 39 ? 1.591 -10.602 -30.609 1 68.5 39 ALA B C 1
ATOM 8292 O O . ALA B 1 39 ? 0.911 -10.57 -29.594 1 68.5 39 ALA B O 1
ATOM 8293 N N . ASP B 1 40 ? 2.209 -11.734 -31.047 1 66 40 ASP B N 1
ATOM 8294 C CA . ASP B 1 40 ? 1.879 -13.023 -30.469 1 66 40 ASP B CA 1
ATOM 8295 C C . ASP B 1 40 ? 2.658 -13.258 -29.172 1 66 40 ASP B C 1
ATOM 8297 O O . ASP B 1 40 ? 2.383 -14.203 -28.438 1 66 40 ASP B O 1
ATOM 8301 N N . TRP B 1 41 ? 3.529 -12.406 -29 1 71.19 41 TRP B N 1
ATOM 8302 C CA . TRP B 1 41 ? 4.414 -12.625 -27.859 1 71.19 41 TRP B CA 1
ATOM 8303 C C . TRP B 1 41 ? 4.109 -11.633 -26.734 1 71.19 41 TRP B C 1
ATOM 8305 O O . TRP B 1 41 ? 4.629 -11.758 -25.625 1 71.19 41 TRP B O 1
ATOM 8315 N N . ARG B 1 42 ? 3.227 -10.742 -27.047 1 71.62 42 ARG B N 1
ATOM 8316 C CA . ARG B 1 42 ? 2.951 -9.703 -26.062 1 71.62 42 ARG B CA 1
ATOM 8317 C C . ARG B 1 42 ? 2.135 -10.25 -24.906 1 71.62 42 ARG B C 1
ATOM 8319 O O . ARG B 1 42 ? 1.046 -10.789 -25.094 1 71.62 42 ARG B O 1
ATOM 8326 N N . PRO B 1 43 ? 2.75 -10.062 -23.75 1 69.19 43 PRO B N 1
ATOM 8327 C CA . PRO B 1 43 ? 1.958 -10.484 -22.594 1 69.19 43 PRO B CA 1
ATOM 8328 C C . PRO B 1 43 ? 0.871 -9.477 -22.219 1 69.19 43 PRO B C 1
ATOM 8330 O O . PRO B 1 43 ? 0.995 -8.289 -22.531 1 69.19 43 PRO B O 1
ATOM 8333 N N . VAL B 1 44 ? -0.289 -10.016 -21.766 1 72 44 VAL B N 1
ATOM 8334 C CA . VAL B 1 44 ? -1.329 -9.156 -21.203 1 72 44 VAL B CA 1
ATOM 8335 C C . VAL B 1 44 ? -1.005 -8.836 -19.75 1 72 44 VAL B C 1
ATOM 8337 O O . VAL B 1 44 ? -0.856 -9.734 -18.922 1 72 44 VAL B O 1
ATOM 8340 N N . TYR B 1 45 ? -0.81 -7.527 -19.562 1 69.5 45 TYR B N 1
ATOM 8341 C CA . TYR B 1 45 ? -0.479 -7.125 -18.203 1 69.5 45 TYR B CA 1
ATOM 8342 C C . TYR B 1 45 ? -1.729 -6.707 -17.438 1 69.5 45 TYR B C 1
ATOM 8344 O O . TYR B 1 45 ? -2.42 -5.766 -17.828 1 69.5 45 TYR B O 1
ATOM 8352 N N . ILE B 1 46 ? -2.059 -7.484 -16.438 1 75.38 46 ILE B N 1
ATOM 8353 C CA . ILE B 1 46 ? -3.154 -7.148 -15.539 1 75.38 46 ILE B CA 1
ATOM 8354 C C . ILE B 1 46 ? -2.6 -6.809 -14.156 1 75.38 46 ILE B C 1
ATOM 8356 O O . ILE B 1 46 ? -1.833 -7.586 -13.578 1 75.38 46 ILE B O 1
ATOM 8360 N N . GLN B 1 47 ? -2.891 -5.602 -13.695 1 70.56 47 GLN B N 1
ATOM 8361 C CA . GLN B 1 47 ? -2.404 -5.156 -12.398 1 70.56 47 GLN B CA 1
ATOM 8362 C C . GLN B 1 47 ? -3.439 -5.41 -11.305 1 70.56 47 GLN B C 1
ATOM 8364 O O . GLN B 1 47 ? -4.633 -5.164 -11.508 1 70.56 47 GLN B O 1
ATOM 8369 N N . THR B 1 48 ? -2.963 -5.988 -10.188 1 70.62 48 THR B N 1
ATOM 8370 C CA . THR B 1 48 ? -3.844 -6.102 -9.031 1 70.62 48 THR B CA 1
ATOM 8371 C C . THR B 1 48 ? -3.889 -4.789 -8.25 1 70.62 48 THR B C 1
ATOM 8373 O O . THR B 1 48 ? -2.857 -4.141 -8.062 1 70.62 48 THR B O 1
ATOM 8376 N N . VAL B 1 49 ? -5.035 -4.348 -7.918 1 71.81 49 VAL B N 1
ATOM 8377 C CA . VAL B 1 49 ? -5.223 -3.121 -7.152 1 71.81 49 VAL B CA 1
ATOM 8378 C C . VAL B 1 49 ? -5.441 -3.461 -5.68 1 71.81 49 VAL B C 1
ATOM 8380 O O . VAL B 1 49 ? -6.348 -4.23 -5.34 1 71.81 49 VAL B O 1
ATOM 8383 N N . ASP B 1 50 ? -4.461 -3.107 -4.852 1 62.62 50 ASP B N 1
ATOM 8384 C CA . ASP B 1 50 ? -4.641 -3.312 -3.416 1 62.62 50 ASP B CA 1
ATOM 8385 C C . ASP B 1 50 ? -5.531 -2.229 -2.814 1 62.62 50 ASP B C 1
ATOM 8387 O O . ASP B 1 50 ? -5.109 -1.08 -2.668 1 62.62 50 ASP B O 1
ATOM 8391 N N . ILE B 1 51 ? -6.723 -2.551 -2.588 1 67.62 51 ILE B N 1
ATOM 8392 C CA . ILE B 1 51 ? -7.656 -1.585 -2.02 1 67.62 51 ILE B CA 1
ATOM 8393 C C . ILE B 1 51 ? -7.652 -1.698 -0.496 1 67.62 51 ILE B C 1
ATOM 8395 O O . ILE B 1 51 ? -8.305 -0.913 0.193 1 67.62 51 ILE B O 1
ATOM 8399 N N . SER B 1 52 ? -6.945 -2.744 0.014 1 58.56 52 SER B N 1
ATOM 8400 C CA . SER B 1 52 ? -7.059 -2.984 1.449 1 58.56 52 SER B CA 1
ATOM 8401 C C . SER B 1 52 ? -6.438 -1.844 2.25 1 58.56 52 SER B C 1
ATOM 8403 O O . SER B 1 52 ? -6.887 -1.542 3.359 1 58.56 52 SER B O 1
ATOM 8405 N N . ASN B 1 53 ? -5.824 -0.765 1.453 1 51.47 53 ASN B N 1
ATOM 8406 C CA . ASN B 1 53 ? -5.16 0.359 2.104 1 51.47 53 ASN B CA 1
ATOM 8407 C C . ASN B 1 53 ? -5.086 0.169 3.615 1 51.47 53 ASN B C 1
ATOM 8409 O O . ASN B 1 53 ? -5.441 1.069 4.375 1 51.47 53 ASN B O 1
ATOM 8413 N N . GLY B 1 54 ? -4.668 -1.046 4.16 1 50.19 54 GLY B N 1
ATOM 8414 C CA . GLY B 1 54 ? -4.551 -1.275 5.59 1 50.19 54 GLY B CA 1
ATOM 8415 C C . GLY B 1 54 ? -5.746 -2 6.18 1 50.19 54 GLY B C 1
ATOM 8416 O O . GLY B 1 54 ? -5.688 -2.486 7.312 1 50.19 54 GLY B O 1
ATOM 8417 N N . ASN B 1 55 ? -6.902 -1.759 5.535 1 48.91 55 ASN B N 1
ATOM 8418 C CA . ASN B 1 55 ? -8.062 -2.486 6.039 1 48.91 55 ASN B CA 1
ATOM 8419 C C . ASN B 1 55 ? -8.164 -3.873 5.41 1 48.91 55 ASN B C 1
ATOM 8421 O O . ASN B 1 55 ? -8.539 -4.008 4.246 1 48.91 55 ASN B O 1
ATOM 8425 N N . GLN B 1 56 ? -7.484 -4.797 5.941 1 47.22 56 GLN B N 1
ATOM 8426 C CA . GLN B 1 56 ? -7.25 -6.156 5.477 1 47.22 56 GLN B CA 1
ATOM 8427 C C . GLN B 1 56 ? -8.531 -6.773 4.918 1 47.22 56 GLN B C 1
ATOM 8429 O O . GLN B 1 56 ? -8.477 -7.621 4.023 1 47.22 56 GLN B O 1
ATOM 8434 N N . ASN B 1 57 ? -9.695 -6.348 5.348 1 49.12 57 ASN B N 1
ATOM 8435 C CA . ASN B 1 57 ? -10.891 -7.125 5.047 1 49.12 57 ASN B CA 1
ATOM 8436 C C . ASN B 1 57 ? -11.539 -6.668 3.742 1 49.12 57 ASN B C 1
ATOM 8438 O O . ASN B 1 57 ? -12.602 -7.168 3.365 1 49.12 57 ASN B O 1
ATOM 8442 N N . LEU B 1 58 ? -10.883 -5.66 3.043 1 53.75 58 LEU B N 1
ATOM 8443 C CA . LEU B 1 58 ? -11.664 -5.086 1.955 1 53.75 58 LEU B CA 1
ATOM 8444 C C . LEU B 1 58 ? -11.578 -5.953 0.704 1 53.75 58 LEU B C 1
ATOM 8446 O O . LEU B 1 58 ? -12.508 -5.988 -0.1 1 53.75 58 LEU B O 1
ATOM 8450 N N . ASN B 1 59 ? -10.422 -6.574 0.508 1 52.19 59 ASN B N 1
ATOM 8451 C CA . ASN B 1 59 ? -10.195 -7.094 -0.835 1 52.19 59 ASN B CA 1
ATOM 8452 C C . ASN B 1 59 ? -10.883 -8.438 -1.04 1 52.19 59 ASN B C 1
ATOM 8454 O O . ASN B 1 59 ? -10.68 -9.102 -2.061 1 52.19 59 ASN B O 1
ATOM 8458 N N . SER B 1 60 ? -11.883 -8.805 -0.152 1 59.22 60 SER B N 1
ATOM 8459 C CA . SER B 1 60 ? -12.188 -10.188 -0.507 1 59.22 60 SER B CA 1
ATOM 8460 C C . SER B 1 60 ? -13.547 -10.289 -1.194 1 59.22 60 SER B C 1
ATOM 8462 O O . SER B 1 60 ? -14.523 -9.703 -0.737 1 59.22 60 SER B O 1
ATOM 8464 N N . ASN B 1 61 ? -13.633 -10.789 -2.453 1 72.19 61 ASN B N 1
ATOM 8465 C CA . ASN B 1 61 ? -14.766 -11.359 -3.178 1 72.19 61 ASN B CA 1
ATOM 8466 C C . ASN B 1 61 ? -15.602 -10.273 -3.85 1 72.19 61 ASN B C 1
ATOM 8468 O O . ASN B 1 61 ? -16.797 -10.164 -3.6 1 72.19 61 ASN B O 1
ATOM 8472 N N . ILE B 1 62 ? -14.938 -9.43 -4.648 1 82.5 62 ILE B N 1
ATOM 8473 C CA . ILE B 1 62 ? -15.648 -8.414 -5.414 1 82.5 62 ILE B CA 1
ATOM 8474 C C . ILE B 1 62 ? -16.562 -9.086 -6.434 1 82.5 62 ILE B C 1
ATOM 8476 O O . ILE B 1 62 ? -16.156 -10.008 -7.141 1 82.5 62 ILE B O 1
ATOM 8480 N N . SER B 1 63 ? -17.797 -8.57 -6.426 1 87.06 63 SER B N 1
ATOM 8481 C CA . SER B 1 63 ? -18.797 -9.234 -7.25 1 87.06 63 SER B CA 1
ATOM 8482 C C . SER B 1 63 ? -19.391 -8.281 -8.281 1 87.06 63 SER B C 1
ATOM 8484 O O . SER B 1 63 ? -19.969 -8.719 -9.273 1 87.06 63 SER B O 1
ATOM 8486 N N . ALA B 1 64 ? -19.266 -7.008 -8.07 1 92.19 64 ALA B N 1
ATOM 8487 C CA . ALA B 1 64 ? -19.859 -6.035 -8.984 1 92.19 64 ALA B CA 1
ATOM 8488 C C . ALA B 1 64 ? -19.016 -4.766 -9.062 1 92.19 64 ALA B C 1
ATOM 8490 O O . ALA B 1 64 ? -18.297 -4.426 -8.117 1 92.19 64 ALA B O 1
ATOM 8491 N N . ILE B 1 65 ? -19.125 -4.113 -10.195 1 94 65 ILE B N 1
ATOM 8492 C CA . ILE B 1 65 ? -18.359 -2.889 -10.414 1 94 65 ILE B CA 1
ATOM 8493 C C . ILE B 1 65 ? -19.25 -1.839 -11.078 1 94 65 ILE B C 1
ATOM 8495 O O . ILE B 1 65 ? -20.016 -2.15 -11.992 1 94 65 ILE B O 1
ATOM 8499 N N . ALA B 1 66 ? -19.188 -0.631 -10.609 1 95.44 66 ALA B N 1
ATOM 8500 C CA . ALA B 1 66 ? -19.859 0.509 -11.242 1 95.44 66 ALA B CA 1
ATOM 8501 C C . ALA B 1 66 ? -19.016 1.774 -11.102 1 95.44 66 ALA B C 1
ATOM 8503 O O . ALA B 1 66 ? -18.203 1.889 -10.18 1 95.44 66 ALA B O 1
ATOM 8504 N N . LYS B 1 67 ? -19.094 2.652 -12 1 93.31 67 LYS B N 1
ATOM 8505 C CA . LYS B 1 67 ? -18.453 3.963 -11.969 1 93.31 67 LYS B CA 1
ATOM 8506 C C . LYS B 1 67 ? -19.484 5.082 -12.008 1 93.31 67 LYS B C 1
ATOM 8508 O O . LYS B 1 67 ? -20.391 5.078 -12.852 1 93.31 67 LYS B O 1
ATOM 8513 N N . ASP B 1 68 ? -19.375 6.016 -11.086 1 91.5 68 ASP B N 1
ATOM 8514 C CA . ASP B 1 68 ? -20.375 7.082 -11.07 1 91.5 68 ASP B CA 1
ATOM 8515 C C . ASP B 1 68 ? -19.953 8.25 -11.953 1 91.5 68 ASP B C 1
ATOM 8517 O O . ASP B 1 68 ? -18.922 8.188 -12.617 1 91.5 68 ASP B O 1
ATOM 8521 N N . LYS B 1 69 ? -20.766 9.289 -12 1 85.56 69 LYS B N 1
ATOM 8522 C CA . LYS B 1 69 ? -20.578 10.406 -12.922 1 85.56 69 LYS B CA 1
ATOM 8523 C C . LYS B 1 69 ? -19.344 11.211 -12.562 1 85.56 69 LYS B C 1
ATOM 8525 O O . LYS B 1 69 ? -18.75 11.867 -13.422 1 85.56 69 LYS B O 1
ATOM 8530 N N . GLN B 1 70 ? -18.938 11.117 -11.375 1 87.19 70 GLN B N 1
ATOM 8531 C CA . GLN B 1 70 ? -17.766 11.867 -10.945 1 87.19 70 GLN B CA 1
ATOM 8532 C C . GLN B 1 70 ? -16.469 11.102 -11.242 1 87.19 70 GLN B C 1
ATOM 8534 O O . GLN B 1 70 ? -15.375 11.648 -11.133 1 87.19 70 GLN B O 1
ATOM 8539 N N . GLY B 1 71 ? -16.594 9.891 -11.555 1 89.31 71 GLY B N 1
ATOM 8540 C CA . GLY B 1 71 ? -15.445 9.07 -11.883 1 89.31 71 GLY B CA 1
ATOM 8541 C C . GLY B 1 71 ? -15 8.18 -10.742 1 89.31 71 GLY B C 1
ATOM 8542 O O . GLY B 1 71 ? -13.93 7.574 -10.805 1 89.31 71 GLY B O 1
ATOM 8543 N N . ILE B 1 72 ? -15.789 8.102 -9.758 1 92.81 72 ILE B N 1
ATOM 8544 C CA . ILE B 1 72 ? -15.477 7.254 -8.609 1 92.81 72 ILE B CA 1
ATOM 8545 C C . ILE B 1 72 ? -15.984 5.836 -8.875 1 92.81 72 ILE B C 1
ATOM 8547 O O . ILE B 1 72 ? -17.078 5.652 -9.406 1 92.81 72 ILE B O 1
ATOM 8551 N N . PHE B 1 73 ? -15.195 4.879 -8.492 1 93.12 73 PHE B N 1
ATOM 8552 C CA . PHE B 1 73 ? -15.594 3.488 -8.672 1 93.12 73 PHE B CA 1
ATOM 8553 C C . PHE B 1 73 ? -16.25 2.947 -7.414 1 93.12 73 PHE B C 1
ATOM 8555 O O . PHE B 1 73 ? -15.828 3.26 -6.301 1 93.12 73 PHE B O 1
ATOM 8562 N N . TRP B 1 74 ? -17.25 2.162 -7.641 1 94.69 74 TRP B N 1
ATOM 8563 C CA . TRP B 1 74 ? -17.969 1.439 -6.59 1 94.69 74 TRP B CA 1
ATOM 8564 C C . TRP B 1 74 ? -17.859 -0.067 -6.801 1 94.69 74 TRP B C 1
ATOM 8566 O O . TRP B 1 74 ? -18.125 -0.565 -7.898 1 94.69 74 TRP B O 1
ATOM 8576 N N . PHE B 1 75 ? -17.484 -0.761 -5.75 1 91.81 75 PHE B N 1
ATOM 8577 C CA . PHE B 1 75 ? -17.359 -2.211 -5.82 1 91.81 75 PHE B CA 1
ATOM 8578 C C . PHE B 1 75 ? -18.312 -2.893 -4.852 1 91.81 75 PHE B C 1
ATOM 8580 O O . PHE B 1 75 ? -18.359 -2.539 -3.67 1 91.81 75 PHE B O 1
ATOM 8587 N N . GLY B 1 76 ? -19.109 -3.801 -5.426 1 91.69 76 GLY B N 1
ATOM 8588 C CA . GLY B 1 76 ? -19.891 -4.684 -4.578 1 91.69 76 GLY B CA 1
ATOM 8589 C C . GLY B 1 76 ? -19.141 -5.938 -4.168 1 91.69 76 GLY B C 1
ATOM 8590 O O . GLY B 1 76 ? -18.406 -6.512 -4.969 1 91.69 76 GLY B O 1
ATOM 8591 N N . THR B 1 77 ? -19.375 -6.332 -2.926 1 84.75 77 THR B N 1
ATOM 8592 C CA . THR B 1 77 ? -18.688 -7.52 -2.438 1 84.75 77 THR B CA 1
ATOM 8593 C C . THR B 1 77 ? -19.672 -8.617 -2.074 1 84.75 77 THR B C 1
ATOM 8595 O O . THR B 1 77 ? -20.859 -8.344 -1.896 1 84.75 77 THR B O 1
ATOM 8598 N N . ALA B 1 78 ? -19.141 -9.828 -1.947 1 79.5 78 ALA B N 1
ATOM 8599 C CA . ALA B 1 78 ? -19.969 -10.969 -1.586 1 79.5 78 ALA B CA 1
ATOM 8600 C C . ALA B 1 78 ? -20.094 -11.102 -0.071 1 79.5 78 ALA B C 1
ATOM 8602 O O . ALA B 1 78 ? -20.5 -12.148 0.435 1 79.5 78 ALA B O 1
ATOM 8603 N N . GLY B 1 79 ? -19.766 -10.023 0.616 1 75.88 79 GLY B N 1
ATOM 8604 C CA . GLY B 1 79 ? -19.938 -10.195 2.051 1 75.88 79 GLY B CA 1
ATOM 8605 C C . GLY B 1 79 ? -19.438 -9 2.852 1 75.88 79 GLY B C 1
ATOM 8606 O O . GLY B 1 79 ? -19.812 -8.828 4.012 1 75.88 79 GLY B O 1
ATOM 8607 N N . SER B 1 80 ? -18.703 -8.156 2.305 1 78 80 SER B N 1
ATOM 8608 C CA . SER B 1 80 ? -18.078 -7.074 3.07 1 78 80 SER B CA 1
ATOM 8609 C C . SER B 1 80 ? -18.859 -5.773 2.904 1 78 80 SER B C 1
ATOM 8611 O O . SER B 1 80 ? -18.672 -4.832 3.678 1 78 80 SER B O 1
ATOM 8613 N N . GLY B 1 81 ? -19.672 -5.766 1.943 1 87.31 81 GLY B N 1
ATOM 8614 C CA . GLY B 1 81 ? -20.453 -4.559 1.734 1 87.31 81 GLY B CA 1
ATOM 8615 C C . GLY B 1 81 ? -20.078 -3.816 0.465 1 87.31 81 GLY B C 1
ATOM 8616 O O . GLY B 1 81 ? -19.703 -4.434 -0.536 1 87.31 81 GLY B O 1
ATOM 8617 N N . LEU B 1 82 ? -20.328 -2.531 0.481 1 91.81 82 LEU B N 1
ATOM 8618 C CA . LEU B 1 82 ? -20.094 -1.666 -0.67 1 91.81 82 LEU B CA 1
ATOM 8619 C C . LEU B 1 82 ? -18.812 -0.845 -0.485 1 91.81 82 LEU B C 1
ATOM 8621 O O . LEU B 1 82 ? -18.625 -0.216 0.558 1 91.81 82 LEU B O 1
ATOM 8625 N N . ILE B 1 83 ? -18.016 -0.895 -1.48 1 90.31 83 ILE B N 1
ATOM 8626 C CA . ILE B 1 83 ? -16.75 -0.178 -1.386 1 90.31 83 ILE B CA 1
ATOM 8627 C C . ILE B 1 83 ? -16.75 1 -2.357 1 90.31 83 ILE B C 1
ATOM 8629 O O . ILE B 1 83 ? -17.094 0.844 -3.531 1 90.31 83 ILE B O 1
ATOM 8633 N N . ARG B 1 84 ? -16.438 2.135 -1.903 1 91.69 84 ARG B N 1
ATOM 8634 C CA . ARG B 1 84 ? -16.188 3.318 -2.721 1 91.69 84 ARG B CA 1
ATOM 8635 C C . ARG B 1 84 ? -14.703 3.566 -2.893 1 91.69 84 ARG B C 1
ATOM 8637 O O . ARG B 1 84 ? -13.961 3.658 -1.91 1 91.69 84 ARG B O 1
ATOM 8644 N N . TYR B 1 85 ? -14.227 3.646 -4.176 1 91.5 85 TYR B N 1
ATOM 8645 C CA . TYR B 1 85 ? -12.797 3.738 -4.449 1 91.5 85 TYR B CA 1
ATOM 8646 C C . TYR B 1 85 ? -12.492 4.91 -5.375 1 91.5 85 TYR B C 1
ATOM 8648 O O . TYR B 1 85 ? -13.047 4.996 -6.477 1 91.5 85 TYR B O 1
ATOM 8656 N N . ASP B 1 86 ? -11.555 5.785 -4.918 1 90 86 ASP B N 1
ATOM 8657 C CA . ASP B 1 86 ? -11.227 6.961 -5.723 1 90 86 ASP B CA 1
ATOM 8658 C C . ASP B 1 86 ? -9.812 6.863 -6.297 1 90 86 ASP B C 1
ATOM 8660 O O . ASP B 1 86 ? -9.25 7.863 -6.738 1 90 86 ASP B O 1
ATOM 8664 N N . GLY B 1 87 ? -9.195 5.664 -6.238 1 83.31 87 GLY B N 1
ATOM 8665 C CA . GLY B 1 87 ? -7.852 5.465 -6.754 1 83.31 87 GLY B CA 1
ATOM 8666 C C . GLY B 1 87 ? -6.793 5.406 -5.668 1 83.31 87 GLY B C 1
ATOM 8667 O O . GLY B 1 87 ? -5.73 4.812 -5.859 1 83.31 87 GLY B O 1
ATOM 8668 N N . GLN B 1 88 ? -7.082 6.086 -4.57 1 84.19 88 GLN B N 1
ATOM 8669 C CA . GLN B 1 88 ? -6.137 6.145 -3.463 1 84.19 88 GLN B CA 1
ATOM 8670 C C . GLN B 1 88 ? -6.789 5.688 -2.16 1 84.19 88 GLN B C 1
ATOM 8672 O O . GLN B 1 88 ? -6.141 5.047 -1.328 1 84.19 88 GLN B O 1
ATOM 8677 N N . HIS B 1 89 ? -8.047 6.098 -2.041 1 86.69 89 HIS B N 1
ATOM 8678 C CA . HIS B 1 89 ? -8.789 5.785 -0.824 1 86.69 89 HIS B CA 1
ATOM 8679 C C . HIS B 1 89 ? -9.898 4.777 -1.1 1 86.69 89 HIS B C 1
ATOM 8681 O O . HIS B 1 89 ? -10.523 4.812 -2.16 1 86.69 89 HIS B O 1
ATOM 8687 N N . ALA B 1 90 ? -10.109 3.869 -0.117 1 85.12 90 ALA B N 1
ATOM 8688 C CA . ALA B 1 90 ? -11.227 2.936 -0.168 1 85.12 90 ALA B CA 1
ATOM 8689 C C . ALA B 1 90 ? -12.078 3.029 1.095 1 85.12 90 ALA B C 1
ATOM 8691 O O . ALA B 1 90 ? -11.562 2.889 2.207 1 85.12 90 ALA B O 1
ATOM 8692 N N . ASP B 1 91 ? -13.367 3.355 0.887 1 85.44 91 ASP B N 1
ATOM 8693 C CA . ASP B 1 91 ? -14.32 3.408 1.987 1 85.44 91 ASP B CA 1
ATOM 8694 C C . ASP B 1 91 ? -15.297 2.238 1.921 1 85.44 91 ASP B C 1
ATOM 8696 O O . ASP B 1 91 ? -15.844 1.939 0.857 1 85.44 91 ASP B O 1
ATOM 8700 N N . ILE B 1 92 ? -15.469 1.667 3.033 1 84.12 92 ILE B N 1
ATOM 8701 C CA . ILE B 1 92 ? -16.406 0.55 3.07 1 84.12 92 ILE B CA 1
ATOM 8702 C C . ILE B 1 92 ? -17.703 0.988 3.742 1 84.12 92 ILE B C 1
ATOM 8704 O O . ILE B 1 92 ? -17.688 1.571 4.828 1 84.12 92 ILE B O 1
ATOM 8708 N N . LEU B 1 93 ? -18.781 0.821 3.033 1 89.19 93 LEU B N 1
ATOM 8709 C CA . LEU B 1 93 ? -20.125 1.012 3.564 1 89.19 93 LEU B CA 1
ATOM 8710 C C . LEU B 1 93 ? -20.797 -0.33 3.836 1 89.19 93 LEU B C 1
ATOM 8712 O O . LEU B 1 93 ? -21 -1.127 2.916 1 89.19 93 LEU B O 1
ATOM 8716 N N . ARG B 1 94 ? -21.078 -0.507 5.078 1 86.31 94 ARG B N 1
ATOM 8717 C CA . ARG B 1 94 ? -21.625 -1.807 5.457 1 86.31 94 ARG B CA 1
ATOM 8718 C C . ARG B 1 94 ? -22.781 -1.651 6.445 1 86.31 94 ARG B C 1
ATOM 8720 O O . ARG B 1 94 ? -23.141 -0.532 6.816 1 86.31 94 ARG B O 1
ATOM 8727 N N . TYR B 1 95 ? -23.328 -2.775 6.723 1 84.12 95 TYR B N 1
ATOM 8728 C CA . TYR B 1 95 ? -24.453 -2.822 7.652 1 84.12 95 TYR B CA 1
ATOM 8729 C C . TYR B 1 95 ? -24.016 -2.391 9.047 1 84.12 95 TYR B C 1
ATOM 8731 O O . TYR B 1 95 ? -22.906 -2.703 9.484 1 84.12 95 TYR B O 1
ATOM 8739 N N . SER B 1 96 ? -24.828 -1.562 9.625 1 78.81 96 SER B N 1
ATOM 8740 C CA . SER B 1 96 ? -24.656 -1.186 11.023 1 78.81 96 SER B CA 1
ATOM 8741 C C . SER B 1 96 ? -25.953 -1.326 11.805 1 78.81 96 SER B C 1
ATOM 8743 O O . SER B 1 96 ? -26.984 -0.783 11.398 1 78.81 96 SER B O 1
ATOM 8745 N N . SER B 1 97 ? -25.828 -1.987 12.938 1 71 97 SER B N 1
ATOM 8746 C CA . SER B 1 97 ? -27.031 -2.176 13.758 1 71 97 SER B CA 1
ATOM 8747 C C . SER B 1 97 ? -27.438 -0.882 14.453 1 71 97 SER B C 1
ATOM 8749 O O . SER B 1 97 ? -28.594 -0.715 14.844 1 71 97 SER B O 1
ATOM 8751 N N . SER B 1 98 ? -26.469 0.019 14.578 1 70.56 98 SER B N 1
ATOM 8752 C CA . SER B 1 98 ? -26.734 1.264 15.297 1 70.56 98 SER B CA 1
ATOM 8753 C C . SER B 1 98 ? -27.328 2.32 14.375 1 70.56 98 SER B C 1
ATOM 8755 O O . SER B 1 98 ? -27.828 3.348 14.836 1 70.56 98 SER B O 1
ATOM 8757 N N . TYR B 1 99 ? -27.344 1.987 13.102 1 76.25 99 TYR B N 1
ATOM 8758 C CA . TYR B 1 99 ? -27.828 2.953 12.125 1 76.25 99 TYR B CA 1
ATOM 8759 C C . TYR B 1 99 ? -28.781 2.293 11.133 1 76.25 99 TYR B C 1
ATOM 8761 O O . TYR B 1 99 ? -28.344 1.64 10.188 1 76.25 99 TYR B O 1
ATOM 8769 N N . ASN B 1 100 ? -29.984 2.584 11.141 1 73.38 100 ASN B N 1
ATOM 8770 C CA . ASN B 1 100 ? -31.016 1.892 10.391 1 73.38 100 ASN B CA 1
ATOM 8771 C C . ASN B 1 100 ? -30.922 2.186 8.898 1 73.38 100 ASN B C 1
ATOM 8773 O O . ASN B 1 100 ? -31.406 1.409 8.07 1 73.38 100 ASN B O 1
ATOM 8777 N N . LEU B 1 101 ? -30.391 3.295 8.609 1 81.88 101 LEU B N 1
ATOM 8778 C CA . LEU B 1 101 ? -30.344 3.648 7.191 1 81.88 101 LEU B CA 1
ATOM 8779 C C . LEU B 1 101 ? -28.984 3.307 6.594 1 81.88 101 LEU B C 1
ATOM 8781 O O . LEU B 1 101 ? -28.562 3.922 5.613 1 81.88 101 LEU B O 1
ATOM 8785 N N . SER B 1 102 ? -28.391 2.242 7.223 1 88.5 102 SER B N 1
ATOM 8786 C CA . SER B 1 102 ? -27.172 1.698 6.656 1 88.5 102 SER B CA 1
ATOM 8787 C C . SER B 1 102 ? -27.469 0.662 5.578 1 88.5 102 SER B C 1
ATOM 8789 O O . SER B 1 102 ? -28.625 0.402 5.266 1 88.5 102 SER B O 1
ATOM 8791 N N . LEU B 1 103 ? -26.438 0.163 4.902 1 90.19 103 LEU B N 1
ATOM 8792 C CA . LEU B 1 103 ? -26.609 -0.896 3.916 1 90.19 103 LEU B CA 1
ATOM 8793 C C . LEU B 1 103 ? -27.266 -2.117 4.543 1 90.19 103 LEU B C 1
ATOM 8795 O O . LEU B 1 103 ? -26.766 -2.674 5.52 1 90.19 103 LEU B O 1
ATOM 8799 N N . PRO B 1 104 ? -28.359 -2.457 4.004 1 84.31 104 PRO B N 1
ATOM 8800 C CA . PRO B 1 104 ? -29.125 -3.506 4.672 1 84.31 104 PRO B CA 1
ATOM 8801 C C . PRO B 1 104 ? -28.531 -4.895 4.477 1 84.31 104 PRO B C 1
ATOM 8803 O O . PRO B 1 104 ? -28.844 -5.82 5.234 1 84.31 104 PRO B O 1
ATOM 8806 N N . ASP B 1 105 ? -27.812 -5.094 3.414 1 85.12 105 ASP B N 1
ATOM 8807 C CA . ASP B 1 105 ? -27.188 -6.375 3.109 1 85.12 105 ASP B CA 1
ATOM 8808 C C . ASP B 1 105 ? -25.75 -6.184 2.607 1 85.12 105 ASP B C 1
ATOM 8810 O O . ASP B 1 105 ? -25.531 -5.461 1.635 1 85.12 105 ASP B O 1
ATOM 8814 N N . ASN B 1 106 ? -24.906 -6.988 3.225 1 86.19 106 ASN B N 1
ATOM 8815 C CA . ASN B 1 106 ? -23.5 -6.84 2.857 1 86.19 106 ASN B CA 1
ATOM 8816 C C . ASN B 1 106 ? -23.156 -7.637 1.599 1 86.19 106 ASN B C 1
ATOM 8818 O O . ASN B 1 106 ? -22.062 -7.5 1.047 1 86.19 106 ASN B O 1
ATOM 8822 N N . VAL B 1 107 ? -24.031 -8.43 1.116 1 86.56 107 VAL B N 1
ATOM 8823 C CA . VAL B 1 107 ? -23.812 -9.203 -0.102 1 86.56 107 VAL B CA 1
ATOM 8824 C C . VAL B 1 107 ? -24.438 -8.484 -1.292 1 86.56 107 VAL B C 1
ATOM 8826 O O . VAL B 1 107 ? -25.672 -8.328 -1.352 1 86.56 107 VAL B O 1
ATOM 8829 N N . ILE B 1 108 ? -23.625 -8.125 -2.191 1 92.19 108 ILE B N 1
ATOM 8830 C CA . ILE B 1 108 ? -24.078 -7.34 -3.342 1 92.19 108 ILE B CA 1
ATOM 8831 C C . ILE B 1 108 ? -23.781 -8.109 -4.629 1 92.19 108 ILE B C 1
ATOM 8833 O O . ILE B 1 108 ? -22.656 -8.586 -4.832 1 92.19 108 ILE B O 1
ATOM 8837 N N . HIS B 1 109 ? -24.719 -8.141 -5.539 1 92.25 109 HIS B N 1
ATOM 8838 C CA . HIS B 1 109 ? -24.562 -8.906 -6.77 1 92.25 109 HIS B CA 1
ATOM 8839 C C . HIS B 1 109 ? -24.484 -7.992 -7.984 1 92.25 109 HIS B C 1
ATOM 8841 O O . HIS B 1 109 ? -23.953 -8.375 -9.023 1 92.25 109 HIS B O 1
ATOM 8847 N N . SER B 1 110 ? -25.094 -6.832 -7.852 1 94.69 110 SER B N 1
ATOM 8848 C CA . SER B 1 110 ? -25.125 -5.938 -9.008 1 94.69 110 SER B CA 1
ATOM 8849 C C . SER B 1 110 ? -25.172 -4.477 -8.57 1 94.69 110 SER B C 1
ATOM 8851 O O . SER B 1 110 ? -25.641 -4.164 -7.469 1 94.69 110 SER B O 1
ATOM 8853 N N . LEU B 1 111 ? -24.656 -3.656 -9.414 1 95.94 111 LEU B N 1
ATOM 8854 C CA . LEU B 1 111 ? -24.625 -2.217 -9.18 1 95.94 111 LEU B CA 1
ATOM 8855 C C . LEU B 1 111 ? -24.969 -1.446 -10.445 1 95.94 111 LEU B C 1
ATOM 8857 O O . LEU B 1 111 ? -24.609 -1.864 -11.555 1 95.94 111 LEU B O 1
ATOM 8861 N N . ALA B 1 112 ? -25.625 -0.334 -10.289 1 94.88 112 ALA B N 1
ATOM 8862 C CA . ALA B 1 112 ? -25.875 0.608 -11.383 1 94.88 112 ALA B CA 1
ATOM 8863 C C . ALA B 1 112 ? -25.812 2.049 -10.883 1 94.88 112 ALA B C 1
ATOM 8865 O O . ALA B 1 112 ? -26.438 2.391 -9.875 1 94.88 112 ALA B O 1
ATOM 8866 N N . ALA B 1 113 ? -25.062 2.848 -11.609 1 93.56 113 ALA B N 1
ATOM 8867 C CA . ALA B 1 113 ? -24.938 4.254 -11.234 1 93.56 113 ALA B CA 1
ATOM 8868 C C . ALA B 1 113 ? -26.156 5.055 -11.688 1 93.56 113 ALA B C 1
ATOM 8870 O O . ALA B 1 113 ? -26.703 4.805 -12.758 1 93.56 113 ALA B O 1
ATOM 8871 N N . LEU B 1 114 ? -26.516 6.031 -10.859 1 92.31 114 LEU B N 1
ATOM 8872 C CA . LEU B 1 114 ? -27.609 6.938 -11.172 1 92.31 114 LEU B CA 1
ATOM 8873 C C . LEU B 1 114 ? -27.094 8.297 -11.617 1 92.31 114 LEU B C 1
ATOM 8875 O O . LEU B 1 114 ? -25.969 8.68 -11.266 1 92.31 114 LEU B O 1
ATOM 8879 N N . PRO B 1 115 ? -27.859 9.008 -12.375 1 86.5 115 PRO B N 1
ATOM 8880 C CA . PRO B 1 115 ? -27.422 10.32 -12.852 1 86.5 115 PRO B CA 1
ATOM 8881 C C . PRO B 1 115 ? -27.234 11.328 -11.727 1 86.5 115 PRO B C 1
ATOM 8883 O O . PRO B 1 115 ? -26.484 12.297 -11.875 1 86.5 115 PRO B O 1
ATOM 8886 N N . ASP B 1 116 ? -27.828 11.172 -10.586 1 84.56 116 ASP B N 1
ATOM 8887 C CA . ASP B 1 116 ? -27.719 12.125 -9.484 1 84.56 116 ASP B CA 1
ATOM 8888 C C . ASP B 1 116 ? -26.516 11.812 -8.602 1 84.56 116 ASP B C 1
ATOM 8890 O O . ASP B 1 116 ? -26.312 12.445 -7.562 1 84.56 116 ASP B O 1
ATOM 8894 N N . GLY B 1 117 ? -25.766 10.836 -8.992 1 85.69 117 GLY B N 1
ATOM 8895 C CA . GLY B 1 117 ? -24.594 10.461 -8.211 1 85.69 117 GLY B CA 1
ATOM 8896 C C . GLY B 1 117 ? -24.859 9.305 -7.266 1 85.69 117 GLY B C 1
ATOM 8897 O O . GLY B 1 117 ? -23.938 8.82 -6.598 1 85.69 117 GLY B O 1
ATOM 8898 N N . GLY B 1 118 ? -26.094 8.891 -7.238 1 90.44 118 GLY B N 1
ATOM 8899 C CA . GLY B 1 118 ? -26.453 7.75 -6.414 1 90.44 118 GLY B CA 1
ATOM 8900 C C . GLY B 1 118 ? -26.219 6.422 -7.102 1 90.44 118 GLY B C 1
ATOM 8901 O O . GLY B 1 118 ? -25.5 6.352 -8.102 1 90.44 118 GLY B O 1
ATOM 8902 N N . LEU B 1 119 ? -26.688 5.328 -6.418 1 94.5 119 LEU B N 1
ATOM 8903 C CA . LEU B 1 119 ? -26.516 3.971 -6.922 1 94.5 119 LEU B CA 1
ATOM 8904 C C . LEU B 1 119 ? -27.766 3.135 -6.676 1 94.5 119 LEU B C 1
ATOM 8906 O O . LEU B 1 119 ? -28.469 3.332 -5.68 1 94.5 119 LEU B O 1
ATOM 8910 N N . LEU B 1 120 ? -28.094 2.303 -7.637 1 94.12 120 LEU B N 1
ATOM 8911 C CA . LEU B 1 120 ? -28.969 1.168 -7.383 1 94.12 120 LEU B CA 1
ATOM 8912 C C . LEU B 1 120 ? -28.156 -0.087 -7.07 1 94.12 120 LEU B C 1
ATOM 8914 O O . LEU B 1 120 ? -27.219 -0.426 -7.797 1 94.12 120 LEU B O 1
ATOM 8918 N N . ILE B 1 121 ? -28.5 -0.761 -5.98 1 94.75 121 ILE B N 1
ATOM 8919 C CA . ILE B 1 121 ? -27.734 -1.898 -5.477 1 94.75 121 ILE B CA 1
ATOM 8920 C C . ILE B 1 121 ? -28.625 -3.141 -5.441 1 94.75 121 ILE B C 1
ATOM 8922 O O . ILE B 1 121 ? -29.703 -3.127 -4.836 1 94.75 121 ILE B O 1
ATOM 8926 N N . GLY B 1 122 ? -28.172 -4.188 -6.168 1 94.69 122 GLY B N 1
ATOM 8927 C CA . GLY B 1 122 ? -28.828 -5.48 -6.07 1 94.69 122 GLY B CA 1
ATOM 8928 C C . GLY B 1 122 ? -28.234 -6.379 -5.004 1 94.69 122 GLY B C 1
ATOM 8929 O O . GLY B 1 122 ? -27.062 -6.762 -5.098 1 94.69 122 GLY B O 1
ATOM 8930 N N . THR B 1 123 ? -29.031 -6.746 -4.051 1 90.81 123 THR B N 1
ATOM 8931 C CA . THR B 1 123 ? -28.531 -7.496 -2.908 1 90.81 123 THR B CA 1
ATOM 8932 C C . THR B 1 123 ? -28.953 -8.961 -2.986 1 90.81 123 THR B C 1
ATOM 8934 O O . THR B 1 123 ? -29.625 -9.367 -3.943 1 90.81 123 THR B O 1
ATOM 8937 N N . ASP B 1 124 ? -28.562 -9.664 -2.066 1 84.31 124 ASP B N 1
ATOM 8938 C CA . ASP B 1 124 ? -28.875 -11.094 -2.02 1 84.31 124 ASP B CA 1
ATOM 8939 C C . ASP B 1 124 ? -30.234 -11.336 -1.393 1 84.31 124 ASP B C 1
ATOM 8941 O O . ASP B 1 124 ? -30.953 -12.258 -1.79 1 84.31 124 ASP B O 1
ATOM 8945 N N . VAL B 1 125 ? -30.578 -10.461 -0.346 1 78.31 125 VAL B N 1
ATOM 8946 C CA . VAL B 1 125 ? -31.828 -10.766 0.351 1 78.31 125 VAL B CA 1
ATOM 8947 C C . VAL B 1 125 ? -32.625 -9.484 0.563 1 78.31 125 VAL B C 1
ATOM 8949 O O . VAL B 1 125 ? -33.812 -9.539 0.847 1 78.31 125 VAL B O 1
ATOM 8952 N N . ALA B 1 126 ? -32 -8.352 0.379 1 82.06 126 ALA B N 1
ATOM 8953 C CA . ALA B 1 126 ? -32.688 -7.098 0.677 1 82.06 126 ALA B CA 1
ATOM 8954 C C . ALA B 1 126 ? -33.281 -6.492 -0.586 1 82.06 126 ALA B C 1
ATOM 8956 O O . ALA B 1 126 ? -33.812 -5.371 -0.56 1 82.06 126 ALA B O 1
ATOM 8957 N N . GLY B 1 127 ? -33.219 -7.223 -1.637 1 85.38 127 GLY B N 1
ATOM 8958 C CA . GLY B 1 127 ? -33.781 -6.688 -2.871 1 85.38 127 GLY B CA 1
ATOM 8959 C C . GLY B 1 127 ? -32.938 -5.566 -3.459 1 85.38 127 GLY B C 1
ATOM 8960 O O . GLY B 1 127 ? -31.719 -5.613 -3.426 1 85.38 127 GLY B O 1
ATOM 8961 N N . VAL B 1 128 ? -33.688 -4.582 -4.051 1 90.31 128 VAL B N 1
ATOM 8962 C CA . VAL B 1 128 ? -33 -3.436 -4.645 1 90.31 128 VAL B CA 1
ATOM 8963 C C . VAL B 1 128 ? -32.938 -2.299 -3.627 1 90.31 128 VAL B C 1
ATOM 8965 O O . VAL B 1 128 ? -33.938 -1.943 -3.004 1 90.31 128 VAL B O 1
ATOM 8968 N N . VAL B 1 129 ? -31.75 -1.771 -3.447 1 91.5 129 VAL B N 1
ATOM 8969 C CA . VAL B 1 129 ? -31.5 -0.687 -2.504 1 91.5 129 VAL B CA 1
ATOM 8970 C C . VAL B 1 129 ? -30.906 0.513 -3.24 1 91.5 129 VAL B C 1
ATOM 8972 O O . VAL B 1 129 ? -30.078 0.351 -4.133 1 91.5 129 VAL B O 1
ATOM 8975 N N . ARG B 1 130 ? -31.344 1.688 -2.895 1 92.25 130 ARG B N 1
ATOM 8976 C CA . ARG B 1 130 ? -30.812 2.914 -3.475 1 92.25 130 ARG B CA 1
ATOM 8977 C C . ARG B 1 130 ? -29.906 3.635 -2.486 1 92.25 130 ARG B C 1
ATOM 8979 O O . ARG B 1 130 ? -30.281 3.871 -1.339 1 92.25 130 ARG B O 1
ATOM 8986 N N . PHE B 1 131 ? -28.797 4.012 -2.902 1 94.75 131 PHE B N 1
ATOM 8987 C CA . PHE B 1 131 ? -27.906 4.91 -2.162 1 94.75 131 PHE B CA 1
ATOM 8988 C C . PHE B 1 131 ? -28.188 6.363 -2.533 1 94.75 131 PHE B C 1
ATOM 8990 O O . PHE B 1 131 ? -28.094 6.742 -3.703 1 94.75 131 PHE B O 1
ATOM 8997 N N . ASN B 1 132 ? -28.5 7.117 -1.557 1 93.44 132 ASN B N 1
ATOM 8998 C CA . ASN B 1 132 ? -28.734 8.539 -1.771 1 93.44 132 ASN B CA 1
ATOM 8999 C C . ASN B 1 132 ? -27.5 9.367 -1.409 1 93.44 132 ASN B C 1
ATOM 9001 O O . ASN B 1 132 ? -27.172 9.516 -0.231 1 93.44 132 ASN B O 1
ATOM 9005 N N . PRO B 1 133 ? -26.875 9.961 -2.43 1 93.94 133 PRO B N 1
ATOM 9006 C CA . PRO B 1 133 ? -25.625 10.672 -2.164 1 93.94 133 PRO B CA 1
ATOM 9007 C C . PRO B 1 133 ? -25.844 11.961 -1.367 1 93.94 133 PRO B C 1
ATOM 9009 O O . PRO B 1 133 ? -24.891 12.516 -0.812 1 93.94 133 PRO B O 1
ATOM 9012 N N . MET B 1 134 ? -27.078 12.5 -1.189 1 93.56 134 MET B N 1
ATOM 9013 C CA . MET B 1 134 ? -27.344 13.766 -0.509 1 93.56 134 MET B CA 1
ATOM 9014 C C . MET B 1 134 ? -27.344 13.578 1.005 1 93.56 134 MET B C 1
ATOM 9016 O O . MET B 1 134 ? -27.172 14.547 1.753 1 93.56 134 MET B O 1
ATOM 9020 N N . ASP B 1 135 ? -27.516 12.32 1.453 1 92.56 135 ASP B N 1
ATOM 9021 C CA . ASP B 1 135 ? -27.5 12.07 2.891 1 92.56 135 ASP B CA 1
ATOM 9022 C C . ASP B 1 135 ? -26.688 10.82 3.223 1 92.56 135 ASP B C 1
ATOM 9024 O O . ASP B 1 135 ? -26.5 10.484 4.395 1 92.56 135 ASP B O 1
ATOM 9028 N N . ASN B 1 136 ? -26.156 10.156 2.283 1 92.81 136 ASN B N 1
ATOM 9029 C CA . ASN B 1 136 ? -25.359 8.938 2.41 1 92.81 136 ASN B CA 1
ATOM 9030 C C . ASN B 1 136 ? -26.172 7.801 3.018 1 92.81 136 ASN B C 1
ATOM 9032 O O . ASN B 1 136 ? -25.625 6.914 3.668 1 92.81 136 ASN B O 1
ATOM 9036 N N . ASN B 1 137 ? -27.5 7.867 2.836 1 92.5 137 ASN B N 1
ATOM 9037 C CA . ASN B 1 137 ? -28.359 6.824 3.377 1 92.5 137 ASN B CA 1
ATOM 9038 C C . ASN B 1 137 ? -28.781 5.828 2.301 1 92.5 137 ASN B C 1
ATOM 9040 O O . ASN B 1 137 ? -28.625 6.09 1.108 1 92.5 137 ASN B O 1
ATOM 9044 N N . PHE B 1 138 ? -29.234 4.691 2.789 1 92.5 138 PHE B N 1
ATOM 9045 C CA . PHE B 1 138 ? -29.703 3.621 1.916 1 92.5 138 PHE B CA 1
ATOM 9046 C C . PHE B 1 138 ? -31.203 3.396 2.086 1 92.5 138 PHE B C 1
ATOM 9048 O O . PHE B 1 138 ? -31.688 3.236 3.207 1 92.5 138 PHE B O 1
ATOM 9055 N N . TYR B 1 139 ? -31.891 3.434 0.917 1 87.88 139 TYR B N 1
ATOM 9056 C CA . TYR B 1 139 ? -33.344 3.268 0.928 1 87.88 139 TYR B CA 1
ATOM 9057 C C . TYR B 1 139 ? -33.75 2.066 0.089 1 87.88 139 TYR B C 1
ATOM 9059 O O . TYR B 1 139 ? -33.219 1.857 -1.01 1 87.88 139 TYR B O 1
ATOM 9067 N N . PRO B 1 140 ? -34.594 1.232 0.699 1 83.81 140 PRO B N 1
ATOM 9068 C CA . PRO B 1 140 ? -35.125 0.18 -0.158 1 83.81 140 PRO B CA 1
ATOM 9069 C C . PRO B 1 140 ? -35.906 0.736 -1.359 1 83.81 140 PRO B C 1
ATOM 9071 O O . PRO B 1 140 ? -36.562 1.778 -1.254 1 83.81 140 PRO B O 1
ATOM 9074 N N . TYR B 1 141 ? -35.75 0.054 -2.42 1 78.06 141 TYR B N 1
ATOM 9075 C CA . TYR B 1 141 ? -36.438 0.454 -3.629 1 78.06 141 TYR B CA 1
ATOM 9076 C C . TYR B 1 141 ? -37.281 -0.701 -4.188 1 78.06 141 TYR B C 1
ATOM 9078 O O . TYR B 1 141 ? -36.781 -1.82 -4.324 1 78.06 141 TYR B O 1
ATOM 9086 N N . PRO B 1 142 ? -38.562 -0.375 -4.781 1 64 142 PRO B N 1
ATOM 9087 C CA . PRO B 1 142 ? -39.312 0.871 -4.605 1 64 142 PRO B CA 1
ATOM 9088 C C . PRO B 1 142 ? -39.781 1.084 -3.164 1 64 142 PRO B C 1
ATOM 9090 O O . PRO B 1 142 ? -39.844 0.133 -2.379 1 64 142 PRO B O 1
ATOM 9093 N N . ALA B 1 143 ? -39.906 2.385 -2.77 1 56.56 143 ALA B N 1
ATOM 9094 C CA . ALA B 1 143 ? -40.25 2.77 -1.407 1 56.56 143 ALA B CA 1
ATOM 9095 C C . ALA B 1 143 ? -41.5 2.01 -0.934 1 56.56 143 ALA B C 1
ATOM 9097 O O . ALA B 1 143 ? -41.625 1.696 0.253 1 56.56 143 ALA B O 1
ATOM 9098 N N . THR B 1 144 ? -42.438 1.956 -1.774 1 49.09 144 THR B N 1
ATOM 9099 C CA . THR B 1 144 ? -43.75 1.466 -1.352 1 49.09 144 THR B CA 1
ATOM 9100 C C . THR B 1 144 ? -43.719 -0.048 -1.165 1 49.09 144 THR B C 1
ATOM 9102 O O . THR B 1 144 ? -44.5 -0.595 -0.382 1 49.09 144 THR B O 1
ATOM 9105 N N . GLY B 1 145 ? -43.094 -0.984 -2.039 1 49.97 145 GLY B N 1
ATOM 9106 C CA . GLY B 1 145 ? -43.469 -2.383 -2.18 1 49.97 145 GLY B CA 1
ATOM 9107 C C . GLY B 1 145 ? -42.344 -3.338 -1.773 1 49.97 145 GLY B C 1
ATOM 9108 O O . GLY B 1 145 ? -41.156 -3.041 -1.959 1 49.97 145 GLY B O 1
ATOM 9109 N N . LYS B 1 146 ? -42.656 -4.039 -0.647 1 55 146 LYS B N 1
ATOM 9110 C CA . LYS B 1 146 ? -41.938 -5.176 -0.08 1 55 146 LYS B CA 1
ATOM 9111 C C . LYS B 1 146 ? -41.719 -6.262 -1.128 1 55 146 LYS B C 1
ATOM 9113 O O . LYS B 1 146 ? -41.562 -7.438 -0.788 1 55 146 LYS B O 1
ATOM 9118 N N . GLN B 1 147 ? -41.75 -5.812 -2.402 1 57.81 147 GLN B N 1
ATOM 9119 C CA . GLN B 1 147 ? -41.812 -6.809 -3.465 1 57.81 147 GLN B CA 1
ATOM 9120 C C . GLN B 1 147 ? -40.5 -7.578 -3.584 1 57.81 147 GLN B C 1
ATOM 9122 O O . GLN B 1 147 ? -40.5 -8.789 -3.82 1 57.81 147 GLN B O 1
ATOM 9127 N N . TYR B 1 148 ? -39.375 -6.84 -3.295 1 65.75 148 TYR B N 1
ATOM 9128 C CA . TYR B 1 148 ? -38.094 -7.52 -3.559 1 65.75 148 TYR B CA 1
ATOM 9129 C C . TYR B 1 148 ? -37.5 -8.055 -2.27 1 65.75 148 TYR B C 1
ATOM 9131 O O . TYR B 1 148 ? -36.438 -8.711 -2.295 1 65.75 148 TYR B O 1
ATOM 9139 N N . LEU B 1 149 ? -38.156 -7.781 -1.23 1 68.94 149 LEU B N 1
ATOM 9140 C CA . LEU B 1 149 ? -37.594 -8.266 0.019 1 68.94 149 LEU B CA 1
ATOM 9141 C C . LEU B 1 149 ? -37.531 -9.789 0.034 1 68.94 149 LEU B C 1
ATOM 9143 O O . LEU B 1 149 ? -38.5 -10.461 -0.289 1 68.94 149 LEU B O 1
ATOM 9147 N N . GLY B 1 150 ? -36.344 -10.203 0.253 1 69 150 GLY B N 1
ATOM 9148 C CA . GLY B 1 150 ? -36.125 -11.641 0.301 1 69 150 GLY B CA 1
ATOM 9149 C C . GLY B 1 150 ? -35.656 -12.219 -1.021 1 69 150 GLY B C 1
ATOM 9150 O O . GLY B 1 150 ? -35.312 -13.398 -1.104 1 69 150 GLY B O 1
ATOM 9151 N N . SER B 1 151 ? -35.625 -11.344 -2.021 1 76 151 SER B N 1
ATOM 9152 C CA . SER B 1 151 ? -35.219 -11.828 -3.338 1 76 151 SER B CA 1
ATOM 9153 C C . SER B 1 151 ? -33.781 -11.445 -3.66 1 76 151 SER B C 1
ATOM 9155 O O . SER B 1 151 ? -33.344 -10.359 -3.285 1 76 151 SER B O 1
ATOM 9157 N N . ARG B 1 152 ? -33.188 -12.312 -4.363 1 84.44 152 ARG B N 1
ATOM 9158 C CA . ARG B 1 152 ? -31.859 -12.031 -4.875 1 84.44 152 ARG B CA 1
ATOM 9159 C C . ARG B 1 152 ? -31.922 -11.258 -6.188 1 84.44 152 ARG B C 1
ATOM 9161 O O . ARG B 1 152 ? -32.719 -11.594 -7.074 1 84.44 152 ARG B O 1
ATOM 9168 N N . ILE B 1 153 ? -31.156 -10.258 -6.297 1 90.81 153 ILE B N 1
ATOM 9169 C CA . ILE B 1 153 ? -31.094 -9.461 -7.516 1 90.81 153 ILE B CA 1
ATOM 9170 C C . ILE B 1 153 ? -29.812 -9.797 -8.281 1 90.81 153 ILE B C 1
ATOM 9172 O O . ILE B 1 153 ? -28.703 -9.531 -7.801 1 90.81 153 ILE B O 1
ATOM 9176 N N . TYR B 1 154 ? -29.984 -10.273 -9.469 1 90.62 154 TYR B N 1
ATOM 9177 C CA . TYR B 1 154 ? -28.828 -10.742 -10.227 1 90.62 154 TYR B CA 1
ATOM 9178 C C . TYR B 1 154 ? -28.266 -9.641 -11.117 1 90.62 154 TYR B C 1
ATOM 9180 O O . TYR B 1 154 ? -27.062 -9.555 -11.32 1 90.62 154 TYR B O 1
ATOM 9188 N N . ALA B 1 155 ? -29.219 -8.867 -11.656 1 93.25 155 ALA B N 1
ATOM 9189 C CA . ALA B 1 155 ? -28.766 -7.902 -12.648 1 93.25 155 ALA B CA 1
ATOM 9190 C C . ALA B 1 155 ? -29.594 -6.625 -12.594 1 93.25 155 ALA B C 1
ATOM 9192 O O . ALA B 1 155 ? -30.812 -6.672 -12.391 1 93.25 155 ALA B O 1
ATOM 9193 N N . ILE B 1 156 ? -28.922 -5.566 -12.719 1 93.88 156 ILE B N 1
ATOM 9194 C CA . ILE B 1 156 ? -29.531 -4.254 -12.938 1 93.88 156 ILE B CA 1
ATOM 9195 C C . ILE B 1 156 ? -28.938 -3.619 -14.188 1 93.88 156 ILE B C 1
ATOM 9197 O O . ILE B 1 156 ? -27.75 -3.297 -14.227 1 93.88 156 ILE B O 1
ATOM 9201 N N . VAL B 1 157 ? -29.766 -3.398 -15.18 1 92.69 157 VAL B N 1
ATOM 9202 C CA . VAL B 1 157 ? -29.281 -2.887 -16.469 1 92.69 157 VAL B CA 1
ATOM 9203 C C . VAL B 1 157 ? -30.047 -1.626 -16.844 1 92.69 157 VAL B C 1
ATOM 9205 O O . VAL B 1 157 ? -31.281 -1.614 -16.812 1 92.69 157 VAL B O 1
ATOM 9208 N N . PRO B 1 158 ? -29.312 -0.627 -17.188 1 89.62 158 PRO B N 1
ATOM 9209 C CA . PRO B 1 158 ? -30 0.586 -17.641 1 89.62 158 PRO B CA 1
ATOM 9210 C C . PRO B 1 158 ? -30.734 0.403 -18.969 1 89.62 158 PRO B C 1
ATOM 9212 O O . PRO B 1 158 ? -30.234 -0.292 -19.859 1 89.62 158 PRO B O 1
ATOM 9215 N N . ASP B 1 159 ? -31.812 1.07 -19.047 1 87.56 159 ASP B N 1
ATOM 9216 C CA . ASP B 1 159 ? -32.562 1.054 -20.312 1 87.56 159 ASP B CA 1
ATOM 9217 C C . ASP B 1 159 ? -32.25 2.283 -21.156 1 87.56 159 ASP B C 1
ATOM 9219 O O . ASP B 1 159 ? -31.594 3.223 -20.672 1 87.56 159 ASP B O 1
ATOM 9223 N N . ARG B 1 160 ? -32.562 2.357 -22.359 1 84.06 160 ARG B N 1
ATOM 9224 C CA . ARG B 1 160 ? -32.25 3.441 -23.281 1 84.06 160 ARG B CA 1
ATOM 9225 C C . ARG B 1 160 ? -33.094 4.676 -22.984 1 84.06 160 ARG B C 1
ATOM 9227 O O . ARG B 1 160 ? -32.719 5.785 -23.391 1 84.06 160 ARG B O 1
ATOM 9234 N N . GLN B 1 161 ? -34.188 4.543 -22.297 1 81 161 GLN B N 1
ATOM 9235 C CA . GLN B 1 161 ? -35.062 5.664 -21.984 1 81 161 GLN B CA 1
ATOM 9236 C C . GLN B 1 161 ? -34.75 6.246 -20.609 1 81 161 GLN B C 1
ATOM 9238 O O . GLN B 1 161 ? -35.531 7.066 -20.094 1 81 161 GLN B O 1
ATOM 9243 N N . GLY B 1 162 ? -33.688 5.758 -20.047 1 84.75 162 GLY B N 1
ATOM 9244 C CA . GLY B 1 162 ? -33.25 6.305 -18.766 1 84.75 162 GLY B CA 1
ATOM 9245 C C . GLY B 1 162 ? -33.688 5.48 -17.578 1 84.75 162 GLY B C 1
ATOM 9246 O O . GLY B 1 162 ? -33.375 5.805 -16.438 1 84.75 162 GLY B O 1
ATOM 9247 N N . GLY B 1 163 ? -34.469 4.422 -17.797 1 89.25 163 GLY B N 1
ATOM 9248 C CA . GLY B 1 163 ? -34.844 3.516 -16.734 1 89.25 163 GLY B CA 1
ATOM 9249 C C . GLY B 1 163 ? -33.875 2.365 -16.531 1 89.25 163 GLY B C 1
ATOM 9250 O O . GLY B 1 163 ? -32.75 2.424 -16.984 1 89.25 163 GLY B O 1
ATOM 9251 N N . TYR B 1 164 ? -34.406 1.337 -15.695 1 92.12 164 TYR B N 1
ATOM 9252 C CA . TYR B 1 164 ? -33.562 0.198 -15.406 1 92.12 164 TYR B CA 1
ATOM 9253 C C . TYR B 1 164 ? -34.344 -1.105 -15.438 1 92.12 164 TYR B C 1
ATOM 9255 O O . TYR B 1 164 ? -35.469 -1.159 -14.977 1 92.12 164 TYR B O 1
ATOM 9263 N N . TRP B 1 165 ? -33.781 -2.061 -16.047 1 91.69 165 TRP B N 1
ATOM 9264 C CA . TRP B 1 165 ? -34.312 -3.422 -15.992 1 91.69 165 TRP B CA 1
ATOM 9265 C C . TRP B 1 165 ? -33.656 -4.203 -14.852 1 91.69 165 TRP B C 1
ATOM 9267 O O . TRP B 1 165 ? -32.438 -4.094 -14.625 1 91.69 165 TRP B O 1
ATOM 9277 N N . ILE B 1 166 ? -34.469 -4.98 -14.102 1 91.81 166 ILE B N 1
ATOM 9278 C CA . ILE B 1 166 ? -34 -5.734 -12.945 1 91.81 166 ILE B CA 1
ATOM 9279 C C . ILE B 1 166 ? -34.281 -7.223 -13.156 1 91.81 166 ILE B C 1
ATOM 9281 O O . ILE B 1 166 ? -35.438 -7.625 -13.352 1 91.81 166 ILE B O 1
ATOM 9285 N N . GLY B 1 167 ? -33.188 -8.016 -13.172 1 91.38 167 GLY B N 1
ATOM 9286 C CA . GLY B 1 167 ? -33.344 -9.461 -13.156 1 91.38 167 GLY B CA 1
ATOM 9287 C C . GLY B 1 167 ? -33.188 -10.062 -11.773 1 91.38 167 GLY B C 1
ATOM 9288 O O . GLY B 1 167 ? -32.188 -9.781 -11.07 1 91.38 167 GLY B O 1
ATOM 9289 N N . SER B 1 168 ? -34.156 -10.859 -11.375 1 87.19 168 SER B N 1
ATOM 9290 C CA . SER B 1 168 ? -34.156 -11.43 -10.031 1 87.19 168 SER B CA 1
ATOM 9291 C C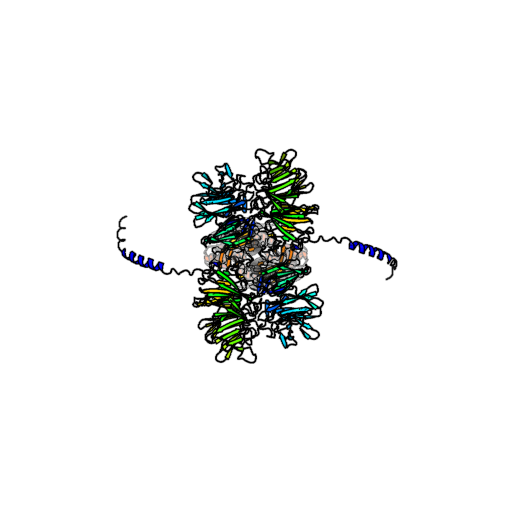 . SER B 1 168 ? -34.625 -12.883 -10.047 1 87.19 168 SER B C 1
ATOM 9293 O O . SER B 1 168 ? -34.812 -13.469 -11.117 1 87.19 168 SER B O 1
ATOM 9295 N N . ASP B 1 169 ? -34.688 -13.406 -8.836 1 78.56 169 ASP B N 1
ATOM 9296 C CA . ASP B 1 169 ? -35.156 -14.781 -8.703 1 78.56 169 ASP B CA 1
ATOM 9297 C C . ASP B 1 169 ? -36.688 -14.859 -8.836 1 78.56 169 ASP B C 1
ATOM 9299 O O . ASP B 1 169 ? -37.25 -15.953 -8.945 1 78.56 169 ASP B O 1
ATOM 9303 N N . ILE B 1 170 ? -37.344 -13.688 -8.883 1 74.25 170 ILE B N 1
ATOM 9304 C CA . ILE B 1 170 ? -38.781 -13.688 -9.023 1 74.25 170 ILE B CA 1
ATOM 9305 C C . ILE B 1 170 ? -39.188 -13.172 -10.406 1 74.25 170 ILE B C 1
ATOM 9307 O O . ILE B 1 170 ? -40.312 -12.766 -10.633 1 74.25 170 ILE B O 1
ATOM 9311 N N . GLY B 1 171 ? -38.188 -13.094 -11.242 1 80.81 171 GLY B N 1
ATOM 9312 C CA . GLY B 1 171 ? -38.469 -12.719 -12.617 1 80.81 171 GLY B CA 1
ATOM 9313 C C . GLY B 1 171 ? -37.844 -11.414 -13.031 1 80.81 171 GLY B C 1
ATOM 9314 O O . GLY B 1 171 ? -36.688 -11.133 -12.656 1 80.81 171 GLY B O 1
ATOM 9315 N N . LEU B 1 172 ? -38.562 -10.719 -13.992 1 87.81 172 LEU B N 1
ATOM 9316 C CA . LEU B 1 172 ? -38.094 -9.469 -14.57 1 87.81 172 LEU B CA 1
ATOM 9317 C C . LEU B 1 172 ? -38.938 -8.289 -14.102 1 87.81 172 LEU B C 1
ATOM 9319 O O . LEU B 1 172 ? -40.156 -8.398 -13.992 1 87.81 172 LEU B O 1
ATOM 9323 N N . SER B 1 173 ? -38.25 -7.242 -13.75 1 86.5 173 SER B N 1
ATOM 9324 C CA . SER B 1 173 ? -38.938 -6.004 -13.398 1 86.5 173 SER B CA 1
ATOM 9325 C C . SER B 1 173 ? -38.312 -4.809 -14.117 1 86.5 173 SER B C 1
ATOM 9327 O O . SER B 1 173 ? -37.188 -4.895 -14.633 1 86.5 173 SER B O 1
ATOM 9329 N N . HIS B 1 174 ? -39.094 -3.785 -14.273 1 89.12 174 HIS B N 1
ATOM 9330 C CA . HIS B 1 174 ? -38.625 -2.545 -14.883 1 89.12 174 HIS B CA 1
ATOM 9331 C C . HIS B 1 174 ? -38.906 -1.346 -13.992 1 89.12 174 HIS B C 1
ATOM 9333 O O . HIS B 1 174 ? -40.031 -1.235 -13.445 1 89.12 174 HIS B O 1
ATOM 9339 N N . ILE B 1 175 ? -37.875 -0.57 -13.805 1 86.31 175 ILE B N 1
ATOM 9340 C CA . ILE B 1 175 ? -38.031 0.695 -13.094 1 86.31 175 ILE B CA 1
ATOM 9341 C C . ILE B 1 175 ? -37.938 1.855 -14.086 1 86.31 175 ILE B C 1
ATOM 9343 O O . ILE B 1 175 ? -37 1.929 -14.883 1 86.31 175 ILE B O 1
ATOM 9347 N N . ASP B 1 176 ? -38.844 2.836 -13.922 1 85.44 176 ASP B N 1
ATOM 9348 C CA . ASP B 1 176 ? -38.875 3.961 -14.852 1 85.44 176 ASP B CA 1
ATOM 9349 C C . ASP B 1 176 ? -37.781 4.977 -14.523 1 85.44 176 ASP B C 1
ATOM 9351 O O . ASP B 1 176 ? -37.156 4.887 -13.469 1 85.44 176 ASP B O 1
ATOM 9355 N N . SER B 1 177 ? -37.594 5.945 -15.414 1 83.06 177 SER B N 1
ATOM 9356 C CA . SER B 1 177 ? -36.531 6.934 -15.312 1 83.06 177 SER B CA 1
ATOM 9357 C C . SER B 1 177 ? -36.688 7.812 -14.086 1 83.06 177 SER B C 1
ATOM 9359 O O . SER B 1 177 ? -35.719 8.344 -13.547 1 83.06 177 SER B O 1
ATOM 9361 N N . ASP B 1 178 ? -37.938 8.031 -13.641 1 76.5 178 ASP B N 1
ATOM 9362 C CA . ASP B 1 178 ? -38.188 8.867 -12.477 1 76.5 178 ASP B CA 1
ATOM 9363 C C . ASP B 1 178 ? -38.031 8.062 -11.18 1 76.5 178 ASP B C 1
ATOM 9365 O O . ASP B 1 178 ? -38.125 8.617 -10.086 1 76.5 178 ASP B O 1
ATOM 9369 N N . LEU B 1 179 ? -37.75 6.75 -11.281 1 75.62 179 LEU B N 1
ATOM 9370 C CA . LEU B 1 179 ? -37.531 5.824 -10.18 1 75.62 179 LEU B CA 1
ATOM 9371 C C . LEU B 1 179 ? -38.75 5.73 -9.281 1 75.62 179 LEU B C 1
ATOM 9373 O O . LEU B 1 179 ? -38.625 5.438 -8.086 1 75.62 179 LEU B O 1
ATOM 9377 N N . LYS B 1 180 ? -40 6.047 -9.703 1 76.19 180 LYS B N 1
ATOM 9378 C CA . LYS B 1 180 ? -41.188 6.039 -8.875 1 76.19 180 LYS B CA 1
ATOM 9379 C C . LYS B 1 180 ? -42.125 4.879 -9.258 1 76.19 180 LYS B C 1
ATOM 9381 O O . LYS B 1 180 ? -42.875 4.391 -8.422 1 76.19 180 LYS B O 1
ATOM 9386 N N . HIS B 1 181 ? -42 4.477 -10.523 1 77.88 181 HIS B N 1
ATOM 9387 C CA . HIS B 1 181 ? -42.906 3.438 -10.984 1 77.88 181 HIS B CA 1
ATOM 9388 C C . HIS B 1 181 ? -42.156 2.162 -11.344 1 77.88 181 HIS B C 1
ATOM 9390 O O . HIS B 1 181 ? -41.094 2.221 -11.961 1 77.88 181 HIS B O 1
ATOM 9396 N N . THR B 1 182 ? -42.594 1.019 -10.766 1 80.88 182 THR B N 1
ATOM 9397 C CA . THR B 1 182 ? -42 -0.282 -11.047 1 80.88 182 THR B CA 1
ATOM 9398 C C . THR B 1 182 ? -43.031 -1.22 -11.68 1 80.88 182 THR B C 1
ATOM 9400 O O . THR B 1 182 ? -44.188 -1.225 -11.281 1 80.88 182 THR B O 1
ATOM 9403 N N . ARG B 1 183 ? -42.781 -1.844 -12.805 1 81.62 183 ARG B N 1
ATOM 9404 C CA . ARG B 1 183 ? -43.562 -2.896 -13.43 1 81.62 183 ARG B CA 1
ATOM 9405 C C . ARG B 1 183 ? -42.875 -4.254 -13.281 1 81.62 183 ARG B C 1
ATOM 9407 O O . ARG B 1 183 ? -41.688 -4.395 -13.57 1 81.62 183 ARG B O 1
ATOM 9414 N N . GLN B 1 184 ? -43.562 -5.281 -12.766 1 81.19 184 GLN B N 1
ATOM 9415 C CA . GLN B 1 184 ? -43 -6.617 -12.586 1 81.19 184 GLN B CA 1
ATOM 9416 C C . GLN B 1 184 ? -43.562 -7.594 -13.617 1 81.19 184 GLN B C 1
ATOM 9418 O O . GLN B 1 184 ? -44.75 -7.555 -13.93 1 81.19 184 GLN B O 1
ATOM 9423 N N . PHE B 1 185 ? -42.625 -8.352 -14.195 1 77.44 185 PHE B N 1
ATOM 9424 C CA . PHE B 1 185 ? -42.969 -9.445 -15.094 1 77.44 185 PHE B CA 1
ATOM 9425 C C . PHE B 1 185 ? -42.625 -10.789 -14.461 1 77.44 185 PHE B C 1
ATOM 9427 O O . PHE B 1 185 ? -41.531 -11 -13.969 1 77.44 185 PHE B O 1
ATOM 9434 N N . PHE B 1 186 ? -43.469 -11.641 -13.953 1 62.88 186 PHE B N 1
ATOM 9435 C CA . PHE B 1 186 ? -43.219 -12.742 -13.039 1 62.88 186 PHE B CA 1
ATOM 9436 C C . PHE B 1 186 ? -42.781 -13.992 -13.797 1 62.88 186 PHE B C 1
ATOM 9438 O O . PHE B 1 186 ? -41.875 -14.695 -13.383 1 62.88 186 PHE B O 1
ATOM 9445 N N . VAL B 1 187 ? -43.562 -14.68 -14.586 1 62.78 187 VAL B N 1
ATOM 9446 C CA . VAL B 1 187 ? -43.312 -16.062 -15 1 62.78 187 VAL B CA 1
ATOM 9447 C C . VAL B 1 187 ? -43.312 -16.141 -16.531 1 62.78 187 VAL B C 1
ATOM 9449 O O . VAL B 1 187 ? -44.156 -15.539 -17.188 1 62.78 187 VAL B O 1
ATOM 9452 N N . PHE B 1 188 ? -42.062 -16.781 -16.953 1 71.12 188 PHE B N 1
ATOM 9453 C CA . PHE B 1 188 ? -41.906 -17.078 -18.375 1 71.12 188 PHE B CA 1
ATOM 9454 C C . PHE B 1 188 ? -42.188 -18.562 -18.641 1 71.12 188 PHE B C 1
ATOM 9456 O O . PHE B 1 188 ? -41.469 -19.422 -18.094 1 71.12 188 PHE B O 1
ATOM 9463 N N . CYS B 1 189 ? -43.219 -18.875 -19.266 1 67.19 189 CYS B N 1
ATOM 9464 C CA . CYS B 1 189 ? -43.531 -20.281 -19.469 1 67.19 189 CYS B CA 1
ATOM 9465 C C . CYS B 1 189 ? -43.312 -20.688 -20.922 1 67.19 189 CYS B C 1
ATOM 9467 O O . CYS B 1 189 ? -43.562 -19.906 -21.844 1 67.19 189 CYS B O 1
ATOM 9469 N N . GLN B 1 190 ? -42.656 -21.828 -21.031 1 65.31 190 GLN B N 1
ATOM 9470 C CA . GLN B 1 190 ? -42.531 -22.453 -22.344 1 65.31 190 GLN B CA 1
ATOM 9471 C C . GLN B 1 190 ? -43.844 -23.109 -22.781 1 65.31 190 GLN B C 1
ATOM 9473 O O . GLN B 1 190 ? -44.75 -23.234 -21.969 1 65.31 190 GLN B O 1
ATOM 9478 N N . ASP B 1 191 ? -43.875 -23.453 -24.062 1 61.53 191 ASP B N 1
ATOM 9479 C CA . ASP B 1 191 ? -45.062 -24.125 -24.609 1 61.53 191 ASP B CA 1
ATOM 9480 C C . ASP B 1 191 ? -45.312 -25.453 -23.922 1 61.53 191 ASP B C 1
ATOM 9482 O O . ASP B 1 191 ? -46.438 -25.891 -23.781 1 61.53 191 ASP B O 1
ATOM 9486 N N . ASN B 1 192 ? -44.281 -26.016 -23.422 1 60.59 192 ASN B N 1
ATOM 9487 C CA . ASN B 1 192 ? -44.406 -27.328 -22.797 1 60.59 192 ASN B CA 1
ATOM 9488 C C . ASN B 1 192 ? -44.812 -27.219 -21.328 1 60.59 192 ASN B C 1
ATOM 9490 O O . ASN B 1 192 ? -44.906 -28.219 -20.625 1 60.59 192 ASN B O 1
ATOM 9494 N N . GLY B 1 193 ? -45.031 -25.984 -20.828 1 60.75 193 GLY B N 1
ATOM 9495 C CA . GLY B 1 193 ? -45.531 -25.797 -19.469 1 60.75 193 GLY B CA 1
ATOM 9496 C C . GLY B 1 193 ? -44.406 -25.5 -18.484 1 60.75 193 GLY B C 1
ATOM 9497 O O . GLY B 1 193 ? -44.688 -25.156 -17.328 1 60.75 193 GLY B O 1
ATOM 9498 N N . THR B 1 194 ? -43.219 -25.688 -18.922 1 62.88 194 THR B N 1
ATOM 9499 C CA . THR B 1 194 ? -42.125 -25.391 -18.016 1 62.88 194 THR B CA 1
ATOM 9500 C C . THR B 1 194 ? -41.969 -23.875 -17.844 1 62.88 194 THR B C 1
ATOM 9502 O O . THR B 1 194 ? -41.844 -23.141 -18.828 1 62.88 194 THR B O 1
ATOM 9505 N N . CYS B 1 195 ? -42.156 -23.438 -16.625 1 65.69 195 CYS B N 1
ATOM 9506 C CA . CYS B 1 195 ? -42.062 -22 -16.344 1 65.69 195 CYS B CA 1
ATOM 9507 C C . CYS B 1 195 ? -40.812 -21.672 -15.516 1 65.69 195 CYS B C 1
ATOM 9509 O O . CYS B 1 195 ? -40.375 -22.5 -14.719 1 65.69 195 CYS B O 1
ATOM 9511 N N . SER B 1 196 ? -40.094 -20.688 -15.969 1 67.38 196 SER B N 1
ATOM 9512 C CA . SER B 1 196 ? -38.969 -20.172 -15.18 1 67.38 196 SER B CA 1
ATOM 9513 C C . SER B 1 196 ? -39.312 -18.797 -14.609 1 67.38 196 SER B C 1
ATOM 9515 O O . SER B 1 196 ? -39.969 -18 -15.258 1 67.38 196 SER B O 1
ATOM 9517 N N . SER B 1 197 ? -38.906 -18.656 -13.383 1 67.25 197 SER B N 1
ATOM 9518 C CA . SER B 1 197 ? -39.125 -17.359 -12.766 1 67.25 197 SER B CA 1
ATOM 9519 C C . SER B 1 197 ? -37.812 -16.594 -12.586 1 67.25 197 SER B C 1
ATOM 9521 O O . SER B 1 197 ? -37.812 -15.383 -12.367 1 67.25 197 SER B O 1
ATOM 9523 N N . GLN B 1 198 ? -36.688 -17.266 -12.883 1 78.94 198 GLN B N 1
ATOM 9524 C CA . GLN B 1 198 ? -35.438 -16.609 -12.586 1 78.94 198 GLN B CA 1
ATOM 9525 C C . GLN B 1 198 ? -34.844 -15.938 -13.828 1 78.94 198 GLN B C 1
ATOM 9527 O O . GLN B 1 198 ? -34.844 -16.516 -14.906 1 78.94 198 GLN B O 1
ATOM 9532 N N . THR B 1 199 ? -34.5 -14.711 -13.734 1 87.06 199 THR B N 1
ATOM 9533 C CA . THR B 1 199 ? -33.75 -13.984 -14.766 1 87.06 199 THR B CA 1
ATOM 9534 C C . THR B 1 199 ? -32.344 -13.641 -14.297 1 87.06 199 THR B C 1
ATOM 9536 O O . THR B 1 199 ? -32.156 -12.781 -13.43 1 87.06 199 THR B O 1
ATOM 9539 N N . ARG B 1 200 ? -31.422 -14.211 -14.922 1 89.12 200 ARG B N 1
ATOM 9540 C CA . ARG B 1 200 ? -30.047 -14.078 -14.445 1 89.12 200 ARG B CA 1
ATOM 9541 C C . ARG B 1 200 ? -29.281 -13.062 -15.273 1 89.12 200 ARG B C 1
ATOM 9543 O O . ARG B 1 200 ? -28.375 -12.398 -14.773 1 89.12 200 ARG B O 1
ATOM 9550 N N . ALA B 1 201 ? -29.609 -12.977 -16.547 1 93.31 201 ALA B N 1
ATOM 9551 C CA . ALA B 1 201 ? -28.906 -12.055 -17.438 1 93.31 201 ALA B CA 1
ATOM 9552 C C . ALA B 1 201 ? -29.891 -11.281 -18.312 1 93.31 201 ALA B C 1
ATOM 9554 O O . ALA B 1 201 ? -30.938 -11.812 -18.703 1 93.31 201 ALA B O 1
ATOM 9555 N N . ILE B 1 202 ? -29.547 -10.023 -18.578 1 93.62 202 ILE B N 1
ATOM 9556 C CA . ILE B 1 202 ? -30.359 -9.156 -19.406 1 93.62 202 ILE B CA 1
ATOM 9557 C C . ILE B 1 202 ? -29.484 -8.461 -20.453 1 93.62 202 ILE B C 1
ATOM 9559 O O . ILE B 1 202 ? -28.438 -7.914 -20.125 1 93.62 202 ILE B O 1
ATOM 9563 N N . LEU B 1 203 ? -29.875 -8.555 -21.656 1 94.19 203 LEU B N 1
ATOM 9564 C CA . LEU B 1 203 ? -29.219 -7.82 -22.734 1 94.19 203 LEU B CA 1
ATOM 9565 C C . LEU B 1 203 ? -30.25 -7.074 -23.578 1 94.19 203 LEU B C 1
ATOM 9567 O O . LEU B 1 203 ? -31.188 -7.68 -24.094 1 94.19 203 LEU B O 1
ATOM 9571 N N . GLN B 1 204 ? -30.031 -5.84 -23.641 1 90.44 204 GLN B N 1
ATOM 9572 C CA . GLN B 1 204 ? -30.938 -5.043 -24.469 1 90.44 204 GLN B CA 1
ATOM 9573 C C . GLN B 1 204 ? -30.406 -4.926 -25.906 1 90.44 204 GLN B C 1
ATOM 9575 O O . GLN B 1 204 ? -29.281 -4.504 -26.125 1 90.44 204 GLN B O 1
ATOM 9580 N N . GLU B 1 205 ? -31.219 -5.219 -26.766 1 88.19 205 GLU B N 1
ATOM 9581 C CA . GLU B 1 205 ? -30.859 -5.156 -28.188 1 88.19 205 GLU B CA 1
ATOM 9582 C C . GLU B 1 205 ? -31.094 -3.758 -28.75 1 88.19 205 GLU B C 1
ATOM 9584 O O . GLU B 1 205 ? -31.703 -2.912 -28.094 1 88.19 205 GLU B O 1
ATOM 9589 N N . LYS B 1 206 ? -30.594 -3.518 -29.969 1 82.62 206 LYS B N 1
ATOM 9590 C CA . LYS B 1 206 ? -30.688 -2.209 -30.609 1 82.62 206 LYS B CA 1
ATOM 9591 C C . LYS B 1 206 ? -32.125 -1.851 -30.922 1 82.62 206 LYS B C 1
ATOM 9593 O O . LYS B 1 206 ? -32.5 -0.676 -30.906 1 82.62 206 LYS B O 1
ATOM 9598 N N . ASP B 1 207 ? -32.969 -2.832 -31.203 1 80.25 207 ASP B N 1
ATOM 9599 C CA . ASP B 1 207 ? -34.375 -2.576 -31.562 1 80.25 207 ASP B CA 1
ATOM 9600 C C . ASP B 1 207 ? -35.219 -2.377 -30.312 1 80.25 207 ASP B C 1
ATOM 9602 O O . ASP B 1 207 ? -36.438 -2.211 -30.422 1 80.25 207 ASP B O 1
ATOM 9606 N N . GLY B 1 208 ? -34.594 -2.443 -29.172 1 82 208 GLY B N 1
ATOM 9607 C CA . GLY B 1 208 ? -35.312 -2.24 -27.938 1 82 208 GLY B CA 1
ATOM 9608 C C . GLY B 1 208 ? -35.781 -3.537 -27.281 1 82 208 GLY B C 1
ATOM 9609 O O . GLY B 1 208 ? -36.219 -3.543 -26.125 1 82 208 GLY B O 1
ATOM 9610 N N . SER B 1 209 ? -35.719 -4.57 -28.031 1 88.56 209 SER B N 1
ATOM 9611 C CA . SER B 1 209 ? -36.062 -5.867 -27.453 1 88.56 209 SER B CA 1
ATOM 9612 C C . SER B 1 209 ? -35 -6.297 -26.406 1 88.56 209 SER B C 1
ATOM 9614 O O . SER B 1 209 ? -33.906 -5.738 -26.359 1 88.56 209 SER B O 1
ATOM 9616 N N . LEU B 1 210 ? -35.531 -7.227 -25.531 1 92.38 210 LEU B N 1
ATOM 9617 C CA . LEU B 1 210 ? -34.625 -7.746 -24.5 1 92.38 210 LEU B CA 1
ATOM 9618 C C . LEU B 1 210 ? -34.344 -9.227 -24.719 1 92.38 210 LEU B C 1
ATOM 9620 O O . LEU B 1 210 ? -35.25 -9.977 -25.125 1 92.38 210 LEU B O 1
ATOM 9624 N N . LEU B 1 211 ? -33.156 -9.562 -24.594 1 93 211 LEU B N 1
ATOM 9625 C CA . LEU B 1 211 ? -32.812 -10.969 -24.438 1 93 211 LEU B CA 1
ATOM 9626 C C . LEU B 1 211 ? -32.562 -11.305 -22.969 1 93 211 LEU B C 1
ATOM 9628 O O . LEU B 1 211 ? -31.766 -10.625 -22.312 1 93 211 LEU B O 1
ATOM 9632 N N . LEU B 1 212 ? -33.25 -12.305 -22.5 1 92.25 212 LEU B N 1
ATOM 9633 C CA . LEU B 1 212 ? -33.188 -12.695 -21.094 1 92.25 212 LEU B CA 1
ATOM 9634 C C . LEU B 1 212 ? -32.562 -14.086 -20.953 1 92.25 212 LEU B C 1
ATOM 9636 O O . LEU B 1 212 ? -33 -15.031 -21.609 1 92.25 212 LEU B O 1
ATOM 9640 N N . GLY B 1 213 ? -31.5 -14.148 -20.141 1 91.94 213 GLY B N 1
ATOM 9641 C CA . GLY B 1 213 ? -30.953 -15.445 -19.75 1 91.94 213 GLY B CA 1
ATOM 9642 C C . GLY B 1 213 ? -31.625 -16.016 -18.531 1 91.94 213 GLY B C 1
ATOM 9643 O O . GLY B 1 213 ? -31.641 -15.391 -17.469 1 91.94 213 GLY B O 1
ATOM 9644 N N . THR B 1 214 ? -32.219 -17.141 -18.703 1 85.31 214 THR B N 1
ATOM 9645 C CA . THR B 1 214 ? -32.906 -17.812 -17.594 1 85.31 214 THR B CA 1
ATOM 9646 C C . THR B 1 214 ? -32.281 -19.188 -17.328 1 85.31 214 THR B C 1
ATOM 9648 O O . THR B 1 214 ? -31.359 -19.594 -18.031 1 85.31 214 THR B O 1
ATOM 9651 N N . ASP B 1 215 ? -32.75 -19.844 -16.312 1 76.31 215 ASP B N 1
ATOM 9652 C CA . ASP B 1 215 ? -32.281 -21.172 -15.969 1 76.31 215 ASP B CA 1
ATOM 9653 C C . ASP B 1 215 ? -32.781 -22.219 -16.969 1 76.31 215 ASP B C 1
ATOM 9655 O O . ASP B 1 215 ? -32.156 -23.281 -17.125 1 76.31 215 ASP B O 1
ATOM 9659 N N . LYS B 1 216 ? -33.844 -21.828 -17.703 1 78.75 216 LYS B N 1
ATOM 9660 C CA . LYS B 1 216 ? -34.438 -22.812 -18.594 1 78.75 216 LYS B CA 1
ATOM 9661 C C . LYS B 1 216 ? -34.188 -22.438 -20.062 1 78.75 216 LYS B C 1
ATOM 9663 O O . LYS B 1 216 ? -34.75 -23.031 -20.969 1 78.75 216 LYS B O 1
ATOM 9668 N N . GLY B 1 217 ? -33.438 -21.391 -20.203 1 83.19 217 GLY B N 1
ATOM 9669 C CA . GLY B 1 217 ? -33.094 -21.047 -21.578 1 83.19 217 GLY B CA 1
ATOM 9670 C C . GLY B 1 217 ? -33.125 -19.562 -21.859 1 83.19 217 GLY B C 1
ATOM 9671 O O . GLY B 1 217 ? -33.125 -18.75 -20.922 1 83.19 217 GLY B O 1
ATOM 9672 N N . LEU B 1 218 ? -33.062 -19.281 -23.203 1 89.44 218 LEU B N 1
ATOM 9673 C CA . LEU B 1 218 ? -33.031 -17.906 -23.672 1 89.44 218 LEU B CA 1
ATOM 9674 C C . LEU B 1 218 ? -34.438 -17.422 -24.047 1 89.44 218 LEU B C 1
ATOM 9676 O O . LEU B 1 218 ? -35.156 -18.109 -24.766 1 89.44 218 LEU B O 1
ATOM 9680 N N . VAL B 1 219 ? -34.781 -16.234 -23.5 1 89.31 219 VAL B N 1
ATOM 9681 C CA . VAL B 1 219 ? -36.094 -15.648 -23.75 1 89.31 219 VAL B CA 1
ATOM 9682 C C . VAL B 1 219 ? -35.938 -14.273 -24.375 1 89.31 219 VAL B C 1
ATOM 9684 O O . VAL B 1 219 ? -35.062 -13.5 -24 1 89.31 219 VAL B O 1
ATOM 9687 N N . ARG B 1 220 ? -36.75 -13.984 -25.328 1 89.75 220 ARG B N 1
ATOM 9688 C CA . ARG B 1 220 ? -36.781 -12.664 -25.953 1 89.75 220 ARG B CA 1
ATOM 9689 C C . ARG B 1 220 ? -38.062 -11.914 -25.547 1 89.75 220 ARG B C 1
ATOM 9691 O O . ARG B 1 220 ? -39.156 -12.484 -25.562 1 89.75 220 ARG B O 1
ATOM 9698 N N . TYR B 1 221 ? -37.875 -10.766 -25.047 1 88.25 221 TYR B N 1
ATOM 9699 C CA . TYR B 1 221 ? -39 -9.875 -24.75 1 88.25 221 TYR B CA 1
ATOM 9700 C C . TYR B 1 221 ? -39.094 -8.773 -25.797 1 88.25 221 TYR B C 1
ATOM 9702 O O . TYR B 1 221 ? -38.156 -8.062 -26.078 1 88.25 221 TYR B O 1
ATOM 9710 N N . SER B 1 222 ? -40.25 -8.688 -26.422 1 82.75 222 SER B N 1
ATOM 9711 C CA . SER B 1 222 ? -40.562 -7.602 -27.359 1 82.75 222 SER B CA 1
ATOM 9712 C C . SER B 1 222 ? -41.406 -6.527 -26.688 1 82.75 222 SER B C 1
ATOM 9714 O O . SER B 1 222 ? -42.562 -6.773 -26.328 1 82.75 222 SER B O 1
ATOM 9716 N N . PRO B 1 223 ? -40.844 -5.395 -26.5 1 74.81 223 PRO B N 1
ATOM 9717 C CA . PRO B 1 223 ? -41.594 -4.34 -25.828 1 74.81 223 PRO B CA 1
ATOM 9718 C C . PRO B 1 223 ? -42.875 -3.949 -26.562 1 74.81 223 PRO B C 1
ATOM 9720 O O . PRO B 1 223 ? -43.844 -3.502 -25.953 1 74.81 223 PRO B O 1
ATOM 9723 N N . ASP B 1 224 ? -42.938 -4.031 -27.969 1 73.44 224 ASP B N 1
ATOM 9724 C CA . ASP B 1 224 ? -44.094 -3.609 -28.766 1 73.44 224 ASP B CA 1
ATOM 9725 C C . ASP B 1 224 ? -45.312 -4.48 -28.484 1 73.44 224 ASP B C 1
ATOM 9727 O O . ASP B 1 224 ? -46.438 -3.969 -28.344 1 73.44 224 ASP B O 1
ATOM 9731 N N . ASN B 1 225 ? -45.125 -5.73 -28.359 1 74.69 225 ASN B N 1
ATOM 9732 C CA . ASN B 1 225 ? -46.25 -6.629 -28.125 1 74.69 225 ASN B CA 1
ATOM 9733 C C . ASN B 1 225 ? -46.281 -7.168 -26.703 1 74.69 225 ASN B C 1
ATOM 9735 O O . ASN B 1 225 ? -47.188 -7.898 -26.312 1 74.69 225 ASN B O 1
ATOM 9739 N N . GLN B 1 226 ? -45.344 -6.723 -25.891 1 76.69 226 GLN B N 1
ATOM 9740 C CA . GLN B 1 226 ? -45.188 -7.145 -24.5 1 76.69 226 GLN B CA 1
ATOM 9741 C C . GLN B 1 226 ? -45.25 -8.664 -24.375 1 76.69 226 GLN B C 1
ATOM 9743 O O . GLN B 1 226 ? -45.969 -9.195 -23.5 1 76.69 226 GLN B O 1
ATOM 9748 N N . LYS B 1 227 ? -44.688 -9.328 -25.391 1 81.25 227 LYS B N 1
ATOM 9749 C CA . LYS B 1 227 ? -44.719 -10.789 -25.391 1 81.25 227 LYS B CA 1
ATOM 9750 C C . LYS B 1 227 ? -43.344 -11.367 -25.156 1 81.25 227 LYS B C 1
ATOM 9752 O O . LYS B 1 227 ? -42.344 -10.828 -25.625 1 81.25 227 LYS B O 1
ATOM 9757 N N . PHE B 1 228 ? -43.281 -12.438 -24.328 1 86.38 228 PHE B N 1
ATOM 9758 C CA . PHE B 1 228 ? -42.094 -13.211 -24.078 1 86.38 228 PHE B CA 1
ATOM 9759 C C . PHE B 1 228 ? -42.062 -14.469 -24.922 1 86.38 228 PHE B C 1
ATOM 9761 O O . PHE B 1 228 ? -43.031 -15.211 -24.984 1 86.38 228 PHE B O 1
ATOM 9768 N N . THR B 1 229 ? -40.969 -14.68 -25.719 1 83.5 229 THR B N 1
ATOM 9769 C CA . THR B 1 229 ? -40.812 -15.852 -26.562 1 83.5 229 THR B CA 1
ATOM 9770 C C . THR B 1 229 ? -39.5 -16.578 -26.266 1 83.5 229 THR B C 1
ATOM 9772 O O . THR B 1 229 ? -38.438 -15.953 -26.219 1 83.5 229 THR B O 1
ATOM 9775 N N . TYR B 1 230 ? -39.594 -17.875 -26 1 86.44 230 TYR B N 1
ATOM 9776 C CA . TYR B 1 230 ? -38.375 -18.672 -25.844 1 86.44 230 TYR B CA 1
ATOM 9777 C C . TYR B 1 230 ? -37.688 -18.891 -27.188 1 86.44 230 TYR B C 1
ATOM 9779 O O . TYR B 1 230 ? -38.375 -19.172 -28.188 1 86.44 230 TYR B O 1
ATOM 9787 N N . ILE B 1 231 ? -36.438 -18.719 -27.203 1 84.12 231 ILE B N 1
ATOM 9788 C CA . ILE B 1 231 ? -35.656 -18.984 -28.406 1 84.12 231 ILE B CA 1
ATOM 9789 C C . ILE B 1 231 ? -35.188 -20.438 -28.391 1 84.12 231 ILE B C 1
ATOM 9791 O O . ILE B 1 231 ? -34.5 -20.875 -27.453 1 84.12 231 ILE B O 1
ATOM 9795 N N . HIS B 1 232 ? -35.625 -21.188 -29.406 1 79.12 232 HIS B N 1
ATOM 9796 C CA . HIS B 1 232 ? -35.25 -22.594 -29.516 1 79.12 232 HIS B CA 1
ATOM 9797 C C . HIS B 1 232 ? -34.188 -22.812 -30.594 1 79.12 232 HIS B C 1
ATOM 9799 O O . HIS B 1 232 ? -34.25 -22.156 -31.641 1 79.12 232 HIS B O 1
ATOM 9805 N N . PHE B 1 233 ? -33.156 -23.516 -30.25 1 73.25 233 PHE B N 1
ATOM 9806 C CA . PHE B 1 233 ? -32.094 -23.797 -31.219 1 73.25 233 PHE B CA 1
ATOM 9807 C C . PHE B 1 233 ? -32.125 -25.266 -31.625 1 73.25 233 PHE B C 1
ATOM 9809 O O . PHE B 1 233 ? -32.469 -26.141 -30.812 1 73.25 233 PHE B O 1
ATOM 9816 N N . LYS B 1 234 ? -32.281 -25.797 -33.062 1 55.19 234 LYS B N 1
ATOM 9817 C CA . LYS B 1 234 ? -32.281 -27.156 -33.594 1 55.19 234 LYS B CA 1
ATOM 9818 C C . LYS B 1 234 ? -30.906 -27.797 -33.438 1 55.19 234 LYS B C 1
ATOM 9820 O O . LYS B 1 234 ? -30.016 -27.562 -34.25 1 55.19 234 LYS B O 1
ATOM 9825 N N . THR B 1 235 ? -30.109 -27.844 -32.562 1 50.56 235 THR B N 1
ATOM 9826 C CA . THR B 1 235 ? -28.844 -28.547 -32.656 1 50.56 235 THR B CA 1
ATOM 9827 C C . THR B 1 235 ? -29.062 -30.062 -32.531 1 50.56 235 THR B C 1
ATOM 9829 O O . THR B 1 235 ? -30.031 -30.516 -31.953 1 50.56 235 THR B O 1
ATOM 9832 N N . SER B 1 236 ? -28.516 -30.953 -33.656 1 43.84 236 SER B N 1
ATOM 9833 C CA . SER B 1 236 ? -28.594 -32.406 -33.719 1 43.84 236 SER B CA 1
ATOM 9834 C C . SER B 1 236 ? -28.688 -33.031 -32.344 1 43.84 236 SER B C 1
ATOM 9836 O O . SER B 1 236 ? -29.203 -34.156 -32.188 1 43.84 236 SER B O 1
ATOM 9838 N N . ALA B 1 237 ? -27.578 -33.062 -31.656 1 43.5 237 ALA B N 1
ATOM 9839 C CA . ALA B 1 237 ? -27.641 -33.75 -30.375 1 43.5 237 ALA B CA 1
ATOM 9840 C C . ALA B 1 237 ? -28.703 -33.125 -29.469 1 43.5 237 ALA B C 1
ATOM 9842 O O . ALA B 1 237 ? -29.391 -32.156 -29.891 1 43.5 237 ALA B O 1
ATOM 9843 N N . GLN B 1 238 ? -28.297 -33.031 -28.156 1 40.53 238 GLN B N 1
ATOM 9844 C CA . GLN B 1 238 ? -29.094 -32.688 -26.984 1 40.53 238 GLN B CA 1
ATOM 9845 C C . GLN B 1 238 ? -29.703 -31.297 -27.141 1 40.53 238 GLN B C 1
ATOM 9847 O O . GLN B 1 238 ? -29.203 -30.469 -27.906 1 40.53 238 GLN B O 1
ATOM 9852 N N . ASN B 1 239 ? -30.703 -30.859 -26.109 1 46.69 239 ASN B N 1
ATOM 9853 C CA . ASN B 1 239 ? -31.672 -29.953 -25.5 1 46.69 239 ASN B CA 1
ATOM 9854 C C . ASN B 1 239 ? -31.141 -28.516 -25.453 1 46.69 239 ASN B C 1
ATOM 9856 O O . ASN B 1 239 ? -29.938 -28.297 -25.641 1 46.69 239 ASN B O 1
ATOM 9860 N N . ASN B 1 240 ? -32.094 -27.516 -24.922 1 59.81 240 ASN B N 1
ATOM 9861 C CA . ASN B 1 240 ? -32.188 -26.125 -24.469 1 59.81 240 ASN B CA 1
ATOM 9862 C C . ASN B 1 240 ? -31 -25.719 -23.625 1 59.81 240 ASN B C 1
ATOM 9864 O O . ASN B 1 240 ? -30.484 -26.5 -22.828 1 59.81 240 ASN B O 1
ATOM 9868 N N . ILE B 1 241 ? -30.25 -24.641 -24.25 1 77.81 241 ILE B N 1
ATOM 9869 C CA . ILE B 1 241 ? -29.234 -24.016 -23.406 1 77.81 241 ILE B CA 1
ATOM 9870 C C . ILE B 1 241 ? -29.828 -23.688 -22.047 1 77.81 241 ILE B C 1
ATOM 9872 O O . ILE B 1 241 ? -30.766 -22.891 -21.953 1 77.81 241 ILE B O 1
ATOM 9876 N N . GLU B 1 242 ? -29.516 -24.469 -21.109 1 74.56 242 GLU B N 1
ATOM 9877 C CA . GLU B 1 242 ? -30.031 -24.188 -19.781 1 74.56 242 GLU B CA 1
ATOM 9878 C C . GLU B 1 242 ? -28.969 -23.516 -18.906 1 74.56 242 GLU B C 1
ATOM 9880 O O . GLU B 1 242 ? -27.781 -23.531 -19.25 1 74.56 242 GLU B O 1
ATOM 9885 N N . GLY B 1 243 ? -29.422 -22.828 -17.938 1 81.12 243 GLY B N 1
ATOM 9886 C CA . GLY B 1 243 ? -28.547 -22.234 -16.938 1 81.12 243 GLY B CA 1
ATOM 9887 C C . GLY B 1 243 ? -27.734 -21.078 -17.469 1 81.12 243 GLY B C 1
ATOM 9888 O O . GLY B 1 243 ? -26.516 -21.031 -17.297 1 81.12 243 GLY B O 1
ATOM 9889 N N . ILE B 1 244 ? -28.344 -20.234 -18.203 1 89.19 244 ILE B N 1
ATOM 9890 C CA . ILE B 1 244 ? -27.656 -19.094 -18.797 1 89.19 244 ILE B CA 1
ATOM 9891 C C . ILE B 1 244 ? -27.281 -18.094 -17.703 1 89.19 244 ILE B C 1
ATOM 9893 O O . ILE B 1 244 ? -28.125 -17.703 -16.891 1 89.19 244 ILE B O 1
ATOM 9897 N N . ARG B 1 245 ? -26 -17.75 -17.688 1 89.62 245 ARG B N 1
ATOM 9898 C CA . ARG B 1 245 ? -25.484 -16.859 -16.641 1 89.62 245 ARG B CA 1
ATOM 9899 C C . ARG B 1 245 ? -25.047 -15.523 -17.234 1 89.62 245 ARG B C 1
ATOM 9901 O O . ARG B 1 245 ? -25.016 -14.508 -16.531 1 89.62 245 ARG B O 1
ATOM 9908 N N . ALA B 1 246 ? -24.719 -15.539 -18.5 1 93.94 246 ALA B N 1
ATOM 9909 C CA . ALA B 1 246 ? -24.203 -14.312 -19.078 1 93.94 246 ALA B CA 1
ATOM 9910 C C . ALA B 1 246 ? -24.594 -14.195 -20.547 1 93.94 246 ALA B C 1
ATOM 9912 O O . ALA B 1 246 ? -24.656 -15.203 -21.266 1 93.94 246 ALA B O 1
ATOM 9913 N N . LEU B 1 247 ? -24.812 -12.984 -21 1 95 247 LEU B N 1
ATOM 9914 C CA . LEU B 1 247 ? -25.078 -12.617 -22.391 1 95 247 LEU B CA 1
ATOM 9915 C C . LEU B 1 247 ? -24.203 -11.445 -22.828 1 95 247 LEU B C 1
ATOM 9917 O O . LEU B 1 247 ? -24.047 -10.477 -22.078 1 95 247 LEU B O 1
ATOM 9921 N N . TYR B 1 248 ? -23.625 -11.594 -23.969 1 95.06 248 TYR B N 1
ATOM 9922 C CA . TYR B 1 248 ? -22.766 -10.523 -24.453 1 95.06 248 TYR B CA 1
ATOM 9923 C C . TYR B 1 248 ? -22.797 -10.438 -25.969 1 95.06 248 TYR B C 1
ATOM 9925 O O . TYR B 1 248 ? -22.656 -11.453 -26.672 1 95.06 248 TYR B O 1
ATOM 9933 N N . ARG B 1 249 ? -23.016 -9.273 -26.438 1 93.81 249 ARG B N 1
ATOM 9934 C CA . ARG B 1 249 ? -22.938 -9.008 -27.875 1 93.81 249 ARG B CA 1
ATOM 9935 C C . ARG B 1 249 ? -21.609 -8.367 -28.234 1 93.81 249 ARG B C 1
ATOM 9937 O O . ARG B 1 249 ? -21.281 -7.281 -27.766 1 93.81 249 ARG B O 1
ATOM 9944 N N . ASP B 1 250 ? -20.906 -8.984 -29.078 1 91.56 250 ASP B N 1
ATOM 9945 C CA . ASP B 1 250 ? -19.594 -8.453 -29.422 1 91.56 250 ASP B CA 1
ATOM 9946 C C . ASP B 1 250 ? -19.688 -7.457 -30.578 1 91.56 250 ASP B C 1
ATOM 9948 O O . ASP B 1 250 ? -20.781 -7.148 -31.047 1 91.56 250 ASP B O 1
ATOM 9952 N N . SER B 1 251 ? -18.578 -6.855 -31.031 1 89.38 251 SER B N 1
ATOM 9953 C CA . SER B 1 251 ? -18.516 -5.801 -32.031 1 89.38 251 SER B CA 1
ATOM 9954 C C . SER B 1 251 ? -18.875 -6.34 -33.438 1 89.38 251 SER B C 1
ATOM 9956 O O . SER B 1 251 ? -19.266 -5.578 -34.312 1 89.38 251 SER B O 1
ATOM 9958 N N . LYS B 1 252 ? -18.75 -7.629 -33.594 1 89.06 252 LYS B N 1
ATOM 9959 C CA . LYS B 1 252 ? -19.109 -8.242 -34.875 1 89.06 252 LYS B CA 1
ATOM 9960 C C . LYS B 1 252 ? -20.594 -8.586 -34.906 1 89.06 252 LYS B C 1
ATOM 9962 O O . LYS B 1 252 ? -21.094 -9.031 -35.969 1 89.06 252 LYS B O 1
ATOM 9967 N N . GLY B 1 253 ? -21.219 -8.453 -33.812 1 90.25 253 GLY B N 1
ATOM 9968 C CA . GLY B 1 253 ? -22.641 -8.711 -33.75 1 90.25 253 GLY B CA 1
ATOM 9969 C C . GLY B 1 253 ? -22.984 -10.102 -33.25 1 90.25 253 GLY B C 1
ATOM 9970 O O . GLY B 1 253 ? -24.141 -10.484 -33.188 1 90.25 253 GLY B O 1
ATOM 9971 N N . TYR B 1 254 ? -22.031 -10.891 -32.906 1 93.56 254 TYR B N 1
ATOM 9972 C CA . TYR B 1 254 ? -22.281 -12.219 -32.375 1 93.56 254 TYR B CA 1
ATOM 9973 C C . TYR B 1 254 ? -22.797 -12.133 -30.922 1 93.56 254 TYR B C 1
ATOM 9975 O O . TYR B 1 254 ? -22.344 -11.289 -30.156 1 93.56 254 TYR B O 1
ATOM 9983 N N . LEU B 1 255 ? -23.766 -12.945 -30.672 1 94.38 255 LEU B N 1
ATOM 9984 C CA . LEU B 1 255 ? -24.266 -13.047 -29.297 1 94.38 255 LEU B CA 1
ATOM 9985 C C . LEU B 1 255 ? -23.594 -14.195 -28.562 1 94.38 255 LEU B C 1
ATOM 9987 O O . LEU B 1 255 ? -23.828 -15.367 -28.875 1 94.38 255 LEU B O 1
ATOM 9991 N N . TRP B 1 256 ? -22.812 -13.938 -27.594 1 95.25 256 TRP B N 1
ATOM 9992 C CA . TRP B 1 256 ? -22.141 -14.938 -26.781 1 95.25 256 TRP B CA 1
ATOM 9993 C C . TRP B 1 256 ? -22.969 -15.281 -25.547 1 95.25 256 TRP B C 1
ATOM 9995 O O . TRP B 1 256 ? -23.562 -14.398 -24.922 1 95.25 256 TRP B O 1
ATOM 10005 N N . ILE B 1 257 ? -23.047 -16.531 -25.234 1 94.75 257 ILE B N 1
ATOM 10006 C CA . ILE B 1 257 ? -23.844 -17.047 -24.125 1 94.75 257 ILE B CA 1
ATOM 10007 C C . ILE B 1 257 ? -22.969 -17.859 -23.188 1 94.75 257 ILE B C 1
ATOM 10009 O O . ILE B 1 257 ? -22.391 -18.875 -23.594 1 94.75 257 ILE B O 1
ATOM 10013 N N . GLY B 1 258 ? -22.875 -17.391 -21.969 1 93.44 258 GLY B N 1
ATOM 10014 C CA . GLY B 1 258 ? -22.234 -18.172 -20.922 1 93.44 258 GLY B CA 1
ATOM 10015 C C . GLY B 1 258 ? -23.203 -18.953 -20.078 1 93.44 258 GLY B C 1
ATOM 10016 O O . GLY B 1 258 ? -24.281 -18.453 -19.75 1 93.44 258 GLY B O 1
ATOM 10017 N N . THR B 1 259 ? -22.797 -20.156 -19.734 1 88.5 259 THR B N 1
ATOM 10018 C CA . THR B 1 259 ? -23.719 -21.016 -19 1 88.5 259 THR B CA 1
ATOM 10019 C C . THR B 1 259 ? -23.078 -21.5 -17.703 1 88.5 259 THR B C 1
ATOM 10021 O O . THR B 1 259 ? -21.891 -21.328 -17.484 1 88.5 259 THR B O 1
ATOM 10024 N N . ALA B 1 260 ? -23.922 -22.047 -16.906 1 79.25 260 ALA B N 1
ATOM 10025 C CA . ALA B 1 260 ? -23.469 -22.594 -15.633 1 79.25 260 ALA B CA 1
ATOM 10026 C C . ALA B 1 260 ? -22.797 -23.953 -15.828 1 79.25 260 ALA B C 1
ATOM 10028 O O . ALA B 1 260 ? -21.859 -24.297 -15.094 1 79.25 260 ALA B O 1
ATOM 10029 N N . SER B 1 261 ? -23.328 -24.75 -16.859 1 73 261 SER B N 1
ATOM 10030 C CA . SER B 1 261 ? -22.844 -26.125 -16.891 1 73 261 SER B CA 1
ATOM 10031 C C . SER B 1 261 ? -22.641 -26.609 -18.328 1 73 261 SER B C 1
ATOM 10033 O O . SER B 1 261 ? -22.453 -27.797 -18.578 1 73 261 SER B O 1
ATOM 10035 N N . SER B 1 262 ? -22.75 -25.734 -19.25 1 79.69 262 SER B N 1
ATOM 10036 C CA . SER B 1 262 ? -22.672 -26.203 -20.625 1 79.69 262 SER B CA 1
ATOM 10037 C C . SER B 1 262 ? -21.578 -25.469 -21.391 1 79.69 262 SER B C 1
ATOM 10039 O O . SER B 1 262 ? -21.453 -25.609 -22.609 1 79.69 262 SER B O 1
ATOM 10041 N N . GLY B 1 263 ? -20.922 -24.703 -20.734 1 87.75 263 GLY B N 1
ATOM 10042 C CA . GLY B 1 263 ? -19.844 -23.984 -21.391 1 87.75 263 GLY B CA 1
ATOM 10043 C C . GLY B 1 263 ? -20.297 -22.703 -22.062 1 87.75 263 GLY B C 1
ATOM 10044 O O . GLY B 1 263 ? -21.109 -21.969 -21.5 1 87.75 263 GLY B O 1
ATOM 10045 N N . VAL B 1 264 ? -19.688 -22.438 -23.266 1 93.75 264 VAL B N 1
ATOM 10046 C CA . VAL B 1 264 ? -19.953 -21.172 -23.953 1 93.75 264 VAL B CA 1
ATOM 10047 C C . VAL B 1 264 ? -20.516 -21.453 -25.344 1 93.75 264 VAL B C 1
ATOM 10049 O O . VAL B 1 264 ? -20.016 -22.344 -26.062 1 93.75 264 VAL B O 1
ATOM 10052 N N . PHE B 1 265 ? -21.531 -20.719 -25.672 1 93.19 265 PHE B N 1
ATOM 10053 C CA . PHE B 1 265 ? -22.125 -20.75 -27 1 93.19 265 PHE B CA 1
ATOM 10054 C C . PHE B 1 265 ? -22.094 -19.359 -27.641 1 93.19 265 PHE B C 1
ATOM 10056 O O . PHE B 1 265 ? -21.875 -18.359 -26.953 1 93.19 265 PHE B O 1
ATOM 10063 N N . TYR B 1 266 ? -22.188 -19.297 -28.891 1 93.31 266 TYR B N 1
ATOM 10064 C CA . TYR B 1 266 ? -22.438 -18.016 -29.531 1 93.31 266 TYR B CA 1
ATOM 10065 C C . TYR B 1 266 ? -23.359 -18.172 -30.734 1 93.31 266 TYR B C 1
ATOM 10067 O O . TYR B 1 266 ? -23.438 -19.25 -31.328 1 93.31 266 TYR B O 1
ATOM 10075 N N . ILE B 1 267 ? -24.094 -17.156 -31 1 92.12 267 ILE B N 1
ATOM 10076 C CA . ILE B 1 267 ? -25.016 -17.109 -32.125 1 92.12 267 ILE B CA 1
ATOM 10077 C C . ILE B 1 267 ? -24.547 -16.062 -33.156 1 92.12 267 ILE B C 1
ATOM 10079 O O . ILE B 1 267 ? -24.297 -14.914 -32.781 1 92.12 267 ILE B O 1
ATOM 10083 N N . THR B 1 268 ? -24.453 -16.484 -34.312 1 91.44 268 THR B N 1
ATOM 10084 C CA . THR B 1 268 ? -24.031 -15.594 -35.375 1 91.44 268 THR B CA 1
ATOM 10085 C C . THR B 1 268 ? -25.203 -14.734 -35.875 1 91.44 268 THR B C 1
ATOM 10087 O O . THR B 1 268 ? -26.328 -14.883 -35.375 1 91.44 268 THR B O 1
ATOM 10090 N N . LEU B 1 269 ? -24.906 -13.82 -36.75 1 87.81 269 LEU B N 1
ATOM 10091 C CA . LEU B 1 269 ? -25.906 -12.883 -37.25 1 87.81 269 LEU B CA 1
ATOM 10092 C C . LEU B 1 269 ? -27.031 -13.617 -38 1 87.81 269 LEU B C 1
ATOM 10094 O O . LEU B 1 269 ? -28.172 -13.148 -38 1 87.81 269 LEU B O 1
ATOM 10098 N N . ASP B 1 270 ? -26.688 -14.766 -38.562 1 83.62 270 ASP B N 1
ATOM 10099 C CA . ASP B 1 270 ? -27.672 -15.547 -39.281 1 83.62 270 ASP B CA 1
ATOM 10100 C C . ASP B 1 270 ? -28.516 -16.391 -38.344 1 83.62 270 ASP B C 1
ATOM 10102 O O . ASP B 1 270 ? -29.375 -17.156 -38.781 1 83.62 270 ASP B O 1
ATOM 10106 N N . GLY B 1 271 ? -28.297 -16.297 -37.062 1 82.69 271 GLY B N 1
ATOM 10107 C CA . GLY B 1 271 ? -29.109 -16.969 -36.062 1 82.69 271 GLY B CA 1
ATOM 10108 C C . GLY B 1 271 ? -28.656 -18.391 -35.781 1 82.69 271 GLY B C 1
ATOM 10109 O O . GLY B 1 271 ? -29.359 -19.156 -35.125 1 82.69 271 GLY B O 1
ATOM 10110 N N . LYS B 1 272 ? -27.531 -18.781 -36.25 1 87.69 272 LYS B N 1
ATOM 10111 C CA . LYS B 1 272 ? -27.016 -20.125 -36.031 1 87.69 272 LYS B CA 1
ATOM 10112 C C . LYS B 1 272 ? -26.25 -20.219 -34.719 1 87.69 272 LYS B C 1
ATOM 10114 O O . LYS B 1 272 ? -25.5 -19.297 -34.375 1 87.69 272 LYS B O 1
ATOM 10119 N N . LEU B 1 273 ? -26.531 -21.281 -33.969 1 90.56 273 LEU B N 1
ATOM 10120 C CA . LEU B 1 273 ? -25.875 -21.531 -32.688 1 90.56 273 LEU B CA 1
ATOM 10121 C C . LEU B 1 273 ? -24.594 -22.328 -32.875 1 90.56 273 LEU B C 1
ATOM 10123 O O . LEU B 1 273 ? -24.578 -23.344 -33.562 1 90.56 273 LEU B O 1
ATOM 10127 N N . HIS B 1 274 ? -23.516 -21.844 -32.375 1 89.5 274 HIS B N 1
ATOM 10128 C CA . HIS B 1 274 ? -22.203 -22.484 -32.438 1 89.5 274 HIS B CA 1
ATOM 10129 C C . HIS B 1 274 ? -21.625 -22.688 -31.047 1 89.5 274 HIS B C 1
ATOM 10131 O O . HIS B 1 274 ? -21.906 -21.906 -30.141 1 89.5 274 HIS B O 1
ATOM 10137 N N . GLN B 1 275 ? -20.906 -23.75 -30.844 1 90.94 275 GLN B N 1
ATOM 10138 C CA . GLN B 1 275 ? -20.125 -24 -29.641 1 90.94 275 GLN B CA 1
ATOM 10139 C C . GLN B 1 275 ? -18.719 -24.469 -29.969 1 90.94 275 GLN B C 1
ATOM 10141 O O . GLN B 1 275 ? -18.531 -25.656 -30.297 1 90.94 275 GLN B O 1
ATOM 10146 N N . PRO B 1 276 ? -17.812 -23.672 -29.906 1 88.69 276 PRO B N 1
ATOM 10147 C CA . PRO B 1 276 ? -16.438 -24.125 -30.172 1 88.69 276 PRO B CA 1
ATOM 10148 C C . PRO B 1 276 ? -16.016 -25.266 -29.25 1 88.69 276 PRO B C 1
ATOM 10150 O O . PRO B 1 276 ? -16.359 -25.266 -28.062 1 88.69 276 PRO B O 1
ATOM 10153 N N . GLU B 1 277 ? -15.203 -26.141 -29.703 1 87.44 277 GLU B N 1
ATOM 10154 C CA . GLU B 1 277 ? -14.734 -27.297 -28.938 1 87.44 277 GLU B CA 1
ATOM 10155 C C . GLU B 1 277 ? -13.945 -26.859 -27.703 1 87.44 277 GLU B C 1
ATOM 10157 O O . GLU B 1 277 ? -14.023 -27.5 -26.656 1 87.44 277 GLU B O 1
ATOM 10162 N N . SER B 1 278 ? -13.266 -25.844 -27.891 1 87.88 278 SER B N 1
ATOM 10163 C CA . SER B 1 278 ? -12.406 -25.359 -26.812 1 87.88 278 SER B CA 1
ATOM 10164 C C . SER B 1 278 ? -13.234 -24.703 -25.703 1 87.88 278 SER B C 1
ATOM 10166 O O . SER B 1 278 ? -12.719 -24.438 -24.625 1 87.88 278 SER B O 1
ATOM 10168 N N . LEU B 1 279 ? -14.516 -24.547 -25.969 1 91.75 279 LEU B N 1
ATOM 10169 C CA . LEU B 1 279 ? -15.336 -23.844 -24.984 1 91.75 279 LEU B CA 1
ATOM 10170 C C . LEU B 1 279 ? -16.453 -24.734 -24.469 1 91.75 279 LEU B C 1
ATOM 10172 O O . LEU B 1 279 ? -17.438 -24.25 -23.891 1 91.75 279 LEU B O 1
ATOM 10176 N N . LYS B 1 280 ? -16.297 -25.938 -24.75 1 88.25 280 LYS B N 1
ATOM 10177 C CA . LYS B 1 280 ? -17.219 -26.906 -24.156 1 88.25 280 LYS B CA 1
ATOM 10178 C C . LYS B 1 280 ? -16.953 -27.078 -22.656 1 88.25 280 LYS B C 1
ATOM 10180 O O . LYS B 1 280 ? -15.891 -26.703 -22.172 1 88.25 280 LYS B O 1
ATOM 10185 N N . GLN B 1 281 ? -17.906 -27.578 -22.047 1 77.56 281 GLN B N 1
ATOM 10186 C CA . GLN B 1 281 ? -17.859 -27.688 -20.594 1 77.56 281 GLN B CA 1
ATOM 10187 C C . GLN B 1 281 ? -16.672 -28.531 -20.156 1 77.56 281 GLN B C 1
ATOM 10189 O O . GLN B 1 281 ? -16.078 -28.281 -19.109 1 77.56 281 GLN B O 1
ATOM 10194 N N . ASP B 1 282 ? -16.438 -29.547 -20.922 1 72.5 282 ASP B N 1
ATOM 10195 C CA . ASP B 1 282 ? -15.398 -30.5 -20.516 1 72.5 282 ASP B CA 1
ATOM 10196 C C . ASP B 1 282 ? -14.047 -30.141 -21.125 1 72.5 282 ASP B C 1
ATOM 10198 O O . ASP B 1 282 ? -13.086 -30.906 -21.031 1 72.5 282 ASP B O 1
ATOM 10202 N N . SER B 1 283 ? -14.023 -29.078 -21.75 1 81.88 283 SER B N 1
ATOM 10203 C CA . SER B 1 283 ? -12.766 -28.672 -22.359 1 81.88 283 SER B CA 1
ATOM 10204 C C . SER B 1 283 ? -11.719 -28.359 -21.281 1 81.88 283 SER B C 1
ATOM 10206 O O . SER B 1 283 ? -12.07 -28.062 -20.141 1 81.88 283 SER B O 1
ATOM 10208 N N . PRO B 1 284 ? -10.477 -28.469 -21.641 1 75.88 284 PRO B N 1
ATOM 10209 C CA . PRO B 1 284 ? -9.414 -28.141 -20.688 1 75.88 284 PRO B CA 1
ATOM 10210 C C . PRO B 1 284 ? -9.422 -26.672 -20.266 1 75.88 284 PRO B C 1
ATOM 10212 O O . PRO B 1 284 ? -8.766 -26.297 -19.297 1 75.88 284 PRO B O 1
ATOM 10215 N N . PHE B 1 285 ? -10.148 -25.906 -20.922 1 78.88 285 PHE B N 1
ATOM 10216 C CA . PHE B 1 285 ? -10.188 -24.484 -20.609 1 78.88 285 PHE B CA 1
ATOM 10217 C C . PHE B 1 285 ? -11.312 -24.172 -19.625 1 78.88 285 PHE B C 1
ATOM 10219 O O . PHE B 1 285 ? -11.117 -23.422 -18.672 1 78.88 285 PHE B O 1
ATOM 10226 N N . ILE B 1 286 ? -12.422 -24.672 -19.844 1 79 286 ILE B N 1
ATOM 10227 C CA . ILE B 1 286 ? -13.57 -24.375 -18.984 1 79 286 ILE B CA 1
ATOM 10228 C C . ILE B 1 286 ? -13.539 -25.281 -17.75 1 79 286 ILE B C 1
ATOM 10230 O O . ILE B 1 286 ? -13.883 -24.844 -16.656 1 79 286 ILE B O 1
ATOM 10234 N N . ARG B 1 287 ? -13.164 -26.5 -17.984 1 74.44 287 ARG B N 1
ATOM 10235 C CA . ARG B 1 287 ? -12.984 -27.469 -16.906 1 74.44 287 ARG B CA 1
ATOM 10236 C C . ARG B 1 287 ? -14.219 -27.531 -16.016 1 74.44 287 ARG B C 1
ATOM 10238 O O . ARG B 1 287 ? -14.117 -27.453 -14.789 1 74.44 287 ARG B O 1
ATOM 10245 N N . TYR B 1 288 ? -15.383 -27.422 -16.562 1 69 288 TYR B N 1
ATOM 10246 C CA . TYR B 1 288 ? -16.672 -27.609 -15.914 1 69 288 TYR B CA 1
ATOM 10247 C C . TYR B 1 288 ? -17 -26.422 -15.008 1 69 288 TYR B C 1
ATOM 10249 O O . TYR B 1 288 ? -17.766 -26.547 -14.062 1 69 288 TYR B O 1
ATOM 10257 N N . HIS B 1 289 ? -16.328 -25.375 -15.219 1 75.38 289 HIS B N 1
ATOM 10258 C CA . HIS B 1 289 ? -16.656 -24.172 -14.461 1 75.38 289 HIS B CA 1
ATOM 10259 C C . HIS B 1 289 ? -17.719 -23.344 -15.164 1 75.38 289 HIS B C 1
ATOM 10261 O O . HIS B 1 289 ? -17.906 -23.469 -16.375 1 75.38 289 HIS B O 1
ATOM 10267 N N . SER B 1 290 ? -18.359 -22.531 -14.344 1 80 290 SER B N 1
ATOM 10268 C CA . SER B 1 290 ? -19.375 -21.672 -14.93 1 80 290 SER B CA 1
ATOM 10269 C C . SER B 1 290 ? -18.75 -20.438 -15.594 1 80 290 SER B C 1
ATOM 10271 O O . SER B 1 290 ? -17.656 -20.016 -15.203 1 80 290 SER B O 1
ATOM 10273 N N . VAL B 1 291 ? -19.391 -19.953 -16.578 1 89.31 291 VAL B N 1
ATOM 10274 C CA . VAL B 1 291 ? -18.984 -18.734 -17.266 1 89.31 291 VAL B CA 1
ATOM 10275 C C . VAL B 1 291 ? -19.953 -17.609 -16.969 1 89.31 291 VAL B C 1
ATOM 10277 O O . VAL B 1 291 ? -21.125 -17.672 -17.344 1 89.31 291 VAL B O 1
ATOM 10280 N N . ASN B 1 292 ? -19.359 -16.562 -16.391 1 86.31 292 ASN B N 1
ATOM 10281 C CA . ASN B 1 292 ? -20.281 -15.57 -15.828 1 86.31 292 ASN B CA 1
ATOM 10282 C C . ASN B 1 292 ? -20.078 -14.195 -16.484 1 86.31 292 ASN B C 1
ATOM 10284 O O . ASN B 1 292 ? -20.859 -13.273 -16.219 1 86.31 292 ASN B O 1
ATOM 10288 N N . SER B 1 293 ? -19.125 -14.055 -17.297 1 91.62 293 SER B N 1
ATOM 10289 C CA . SER B 1 293 ? -18.906 -12.711 -17.812 1 91.62 293 SER B CA 1
ATOM 10290 C C . SER B 1 293 ? -18.062 -12.75 -19.094 1 91.62 293 SER B C 1
ATOM 10292 O O . SER B 1 293 ? -17.312 -13.695 -19.312 1 91.62 293 SER B O 1
ATOM 10294 N N . PHE B 1 294 ? -18.281 -11.711 -19.922 1 94.81 294 PHE B N 1
ATOM 10295 C CA . PHE B 1 294 ? -17.531 -11.5 -21.156 1 94.81 294 PHE B CA 1
ATOM 10296 C C . PHE B 1 294 ? -17.141 -10.031 -21.312 1 94.81 294 PHE B C 1
ATOM 10298 O O . PHE B 1 294 ? -17.797 -9.148 -20.781 1 94.81 294 PHE B O 1
ATOM 10305 N N . VAL B 1 295 ? -16.047 -9.812 -21.969 1 94.5 295 VAL B N 1
ATOM 10306 C CA . VAL B 1 295 ? -15.688 -8.453 -22.359 1 94.5 295 VAL B CA 1
ATOM 10307 C C . VAL B 1 295 ? -14.766 -8.492 -23.562 1 94.5 295 VAL B C 1
ATOM 10309 O O . VAL B 1 295 ? -13.953 -9.406 -23.703 1 94.5 295 VAL B O 1
ATOM 10312 N N . GLU B 1 296 ? -14.992 -7.625 -24.422 1 94.06 296 GLU B N 1
ATOM 10313 C CA . GLU B 1 296 ? -14.133 -7.5 -25.594 1 94.06 296 GLU B CA 1
ATOM 10314 C C . GLU B 1 296 ? -13.102 -6.395 -25.391 1 94.06 296 GLU B C 1
ATOM 10316 O O . GLU B 1 296 ? -13.438 -5.281 -24.984 1 94.06 296 GLU B O 1
ATOM 10321 N N . THR B 1 297 ? -11.859 -6.711 -25.672 1 88.75 297 THR B N 1
ATOM 10322 C CA . THR B 1 297 ? -10.805 -5.707 -25.594 1 88.75 297 THR B CA 1
ATOM 10323 C C . THR B 1 297 ? -10.781 -4.848 -26.859 1 88.75 297 THR B C 1
ATOM 10325 O O . THR B 1 297 ? -11.383 -5.207 -27.859 1 88.75 297 THR B O 1
ATOM 10328 N N . PHE B 1 298 ? -10.102 -3.719 -26.828 1 83.81 298 PHE B N 1
ATOM 10329 C CA . PHE B 1 298 ? -9.977 -2.844 -27.984 1 83.81 298 PHE B CA 1
ATOM 10330 C C . PHE B 1 298 ? -9.164 -3.51 -29.078 1 83.81 298 PHE B C 1
ATOM 10332 O O . PHE B 1 298 ? -9.305 -3.174 -30.266 1 83.81 298 PHE B O 1
ATOM 10339 N N . SER B 1 299 ? -8.312 -4.484 -28.656 1 76.25 299 SER B N 1
ATOM 10340 C CA . SER B 1 299 ? -7.531 -5.215 -29.641 1 76.25 299 SER B CA 1
ATOM 10341 C C . SER B 1 299 ? -8.383 -6.25 -30.359 1 76.25 299 SER B C 1
ATOM 10343 O O . SER B 1 299 ? -7.953 -6.82 -31.375 1 76.25 299 SER B O 1
ATOM 10345 N N . GLY B 1 300 ? -9.594 -6.523 -29.844 1 82.44 300 GLY B N 1
ATOM 10346 C CA . GLY B 1 300 ? -10.516 -7.43 -30.516 1 82.44 300 GLY B CA 1
ATOM 10347 C C . GLY B 1 300 ? -10.586 -8.797 -29.859 1 82.44 300 GLY B C 1
ATOM 10348 O O . GLY B 1 300 ? -11.383 -9.641 -30.281 1 82.44 300 GLY B O 1
ATOM 10349 N N . ALA B 1 301 ? -9.797 -9.016 -28.922 1 87.25 301 ALA B N 1
ATOM 10350 C CA . ALA B 1 301 ? -9.867 -10.289 -28.203 1 87.25 301 ALA B CA 1
ATOM 10351 C C . ALA B 1 301 ? -11.086 -10.328 -27.281 1 87.25 301 ALA B C 1
ATOM 10353 O O . ALA B 1 301 ? -11.516 -9.297 -26.766 1 87.25 301 ALA B O 1
ATOM 10354 N N . LEU B 1 302 ? -11.695 -11.484 -27.188 1 93.5 302 LEU B N 1
ATOM 10355 C CA . LEU B 1 302 ? -12.797 -11.664 -26.25 1 93.5 302 LEU B CA 1
ATOM 10356 C C . LEU B 1 302 ? -12.312 -12.32 -24.969 1 93.5 302 LEU B C 1
ATOM 10358 O O . LEU B 1 302 ? -11.758 -13.422 -25 1 93.5 302 LEU B O 1
ATOM 10362 N N . TRP B 1 303 ? -12.484 -11.664 -23.922 1 92.19 303 TRP B N 1
ATOM 10363 C CA . TRP B 1 303 ? -12.141 -12.219 -22.609 1 92.19 303 TRP B CA 1
ATOM 10364 C C . TRP B 1 303 ? -13.344 -12.922 -21.984 1 92.19 303 TRP B C 1
ATOM 10366 O O . TRP B 1 303 ? -14.469 -12.414 -22.047 1 92.19 303 TRP B O 1
ATOM 10376 N N . ILE B 1 304 ? -13.102 -14.07 -21.484 1 93.19 304 ILE B N 1
ATOM 10377 C CA . ILE B 1 304 ? -14.133 -14.906 -20.875 1 93.19 304 ILE B CA 1
ATOM 10378 C C . ILE B 1 304 ? -13.805 -15.117 -19.391 1 93.19 304 ILE B C 1
ATOM 10380 O O . ILE B 1 304 ? -12.742 -15.641 -19.062 1 93.19 304 ILE B O 1
ATOM 10384 N N . GLY B 1 305 ? -14.75 -14.688 -18.547 1 90 305 GLY B N 1
ATOM 10385 C CA . GLY B 1 305 ? -14.578 -14.883 -17.125 1 90 305 GLY B CA 1
ATOM 10386 C C . GLY B 1 305 ? -15.266 -16.125 -16.594 1 90 305 GLY B C 1
ATOM 10387 O O . GLY B 1 305 ? -16.469 -16.297 -16.766 1 90 305 GLY B O 1
ATOM 10388 N N . THR B 1 306 ? -14.469 -17 -15.938 1 82.94 306 THR B N 1
ATOM 10389 C CA . THR B 1 306 ? -15.016 -18.219 -15.344 1 82.94 306 THR B CA 1
ATOM 10390 C C . THR B 1 306 ? -14.969 -18.141 -13.82 1 82.94 306 THR B C 1
ATOM 10392 O O . THR B 1 306 ? -14.211 -17.359 -13.25 1 82.94 306 THR B O 1
ATOM 10395 N N . ARG B 1 307 ? -15.805 -18.859 -13.227 1 77.62 307 ARG B N 1
ATOM 10396 C CA . ARG B 1 307 ? -15.75 -18.984 -11.773 1 77.62 307 ARG B CA 1
ATOM 10397 C C . ARG B 1 307 ? -14.906 -20.188 -11.359 1 77.62 307 ARG B C 1
ATOM 10399 O O . ARG B 1 307 ? -15.43 -21.281 -11.188 1 77.62 307 ARG B O 1
ATOM 10406 N N . GLY B 1 308 ? -13.664 -19.969 -11.234 1 66.56 308 GLY B N 1
ATOM 10407 C CA . GLY B 1 308 ? -12.773 -21.047 -10.82 1 66.56 308 GLY B CA 1
ATOM 10408 C C . GLY B 1 308 ? -11.773 -21.453 -11.891 1 66.56 308 GLY B C 1
ATOM 10409 O O . GLY B 1 308 ? -10.719 -22 -11.594 1 66.56 308 GLY B O 1
ATOM 10410 N N . GLY B 1 309 ? -12.18 -21.25 -13.164 1 67.88 309 GLY B N 1
ATOM 10411 C CA . GLY B 1 309 ? -11.297 -21.625 -14.258 1 67.88 309 GLY B CA 1
ATOM 10412 C C . GLY B 1 309 ? -10.367 -20.5 -14.688 1 67.88 309 GLY B C 1
ATOM 10413 O O . GLY B 1 309 ? -9.508 -20.688 -15.547 1 67.88 309 GLY B O 1
ATOM 10414 N N . GLY B 1 310 ? -10.602 -19.359 -14.094 1 77.12 310 GLY B N 1
ATOM 10415 C CA . GLY B 1 310 ? -9.719 -18.234 -14.398 1 77.12 310 GLY B CA 1
ATOM 10416 C C . GLY B 1 310 ? -10.211 -17.391 -15.562 1 77.12 310 GLY B C 1
ATOM 10417 O O . GLY B 1 310 ? -11.398 -17.406 -15.883 1 77.12 310 GLY B O 1
ATOM 10418 N N . LEU B 1 311 ? -9.344 -16.547 -16.125 1 84.75 311 LEU B N 1
ATOM 10419 C CA . LEU B 1 311 ? -9.617 -15.648 -17.234 1 84.75 311 LEU B CA 1
ATOM 10420 C C . LEU B 1 311 ? -9.078 -16.219 -18.547 1 84.75 311 LEU B C 1
ATOM 10422 O O . LEU B 1 311 ? -7.906 -16.594 -18.625 1 84.75 311 LEU B O 1
ATOM 10426 N N . LEU B 1 312 ? -9.984 -16.312 -19.547 1 86.94 312 LEU B N 1
ATOM 10427 C CA . LEU B 1 312 ? -9.625 -16.828 -20.875 1 86.94 312 LEU B CA 1
ATOM 10428 C C . LEU B 1 312 ? -9.641 -15.711 -21.906 1 86.94 312 LEU B C 1
ATOM 10430 O O . LEU B 1 312 ? -10.453 -14.781 -21.828 1 86.94 312 LEU B O 1
ATOM 10434 N N . SER B 1 313 ? -8.742 -15.82 -22.734 1 88.25 313 SER B N 1
ATOM 10435 C CA . SER B 1 313 ? -8.719 -14.914 -23.891 1 88.25 313 SER B CA 1
ATOM 10436 C C . SER B 1 313 ? -8.914 -15.68 -25.188 1 88.25 313 SER B C 1
ATOM 10438 O O . SER B 1 313 ? -8.188 -16.641 -25.469 1 88.25 313 SER B O 1
ATOM 10440 N N . LEU B 1 314 ? -9.898 -15.273 -25.938 1 90.25 314 LEU B N 1
ATOM 10441 C CA . LEU B 1 314 ? -10.195 -15.875 -27.234 1 90.25 314 LEU B CA 1
ATOM 10442 C C . LEU B 1 314 ? -9.875 -14.914 -28.375 1 90.25 314 LEU B C 1
ATOM 10444 O O . LEU B 1 314 ? -10.43 -13.82 -28.438 1 90.25 314 LEU B O 1
ATOM 10448 N N . ASP B 1 315 ? -8.93 -15.367 -29.125 1 85.06 315 ASP B N 1
ATOM 10449 C CA . ASP B 1 315 ? -8.719 -14.664 -30.375 1 85.06 315 ASP B CA 1
ATOM 10450 C C . ASP B 1 315 ? -9.773 -15.055 -31.422 1 85.06 315 ASP B C 1
ATOM 10452 O O . ASP B 1 315 ? -9.734 -16.156 -31.953 1 85.06 315 ASP B O 1
ATOM 10456 N N . ARG B 1 316 ? -10.57 -14.195 -31.812 1 80.94 316 ARG B N 1
ATOM 10457 C CA . ARG B 1 316 ? -11.742 -14.5 -32.625 1 80.94 316 ARG B CA 1
ATOM 10458 C C . ARG B 1 316 ? -11.344 -14.719 -34.094 1 80.94 316 ARG B C 1
ATOM 10460 O O . ARG B 1 316 ? -12.094 -15.328 -34.844 1 80.94 316 ARG B O 1
ATOM 10467 N N . LYS B 1 317 ? -10.164 -14.258 -34.344 1 75.81 317 LYS B N 1
ATOM 10468 C CA . LYS B 1 317 ? -9.695 -14.469 -35.719 1 75.81 317 LYS B CA 1
ATOM 10469 C C . LYS B 1 317 ? -9.125 -15.875 -35.906 1 75.81 317 LYS B C 1
ATOM 10471 O O . LYS B 1 317 ? -9.5 -16.609 -36.812 1 75.81 317 LYS B O 1
ATOM 10476 N N . SER B 1 318 ? -8.312 -16.312 -35 1 74.94 318 SER B N 1
ATOM 10477 C CA . SER B 1 318 ? -7.652 -17.609 -35.094 1 74.94 318 SER B CA 1
ATOM 10478 C C . SER B 1 318 ? -8.438 -18.688 -34.344 1 74.94 318 SER B C 1
ATOM 10480 O O . SER B 1 318 ? -8.273 -19.875 -34.625 1 74.94 318 SER B O 1
ATOM 10482 N N . GLY B 1 319 ? -9.328 -18.266 -33.469 1 78.31 319 GLY B N 1
ATOM 10483 C CA . GLY B 1 319 ? -10.047 -19.219 -32.625 1 78.31 319 GLY B CA 1
ATOM 10484 C C . GLY B 1 319 ? -9.219 -19.766 -31.469 1 78.31 319 GLY B C 1
ATOM 10485 O O . GLY B 1 319 ? -9.688 -20.609 -30.719 1 78.31 319 GLY B O 1
ATOM 10486 N N . LYS B 1 320 ? -8.062 -19.312 -31.422 1 80.56 320 LYS B N 1
ATOM 10487 C CA . LYS B 1 320 ? -7.164 -19.781 -30.375 1 80.56 320 LYS B CA 1
ATOM 10488 C C . LYS B 1 320 ? -7.562 -19.219 -29.016 1 80.56 320 LYS B C 1
ATOM 10490 O O . LYS B 1 320 ? -7.895 -18.047 -28.891 1 80.56 320 LYS B O 1
ATOM 10495 N N . ILE B 1 321 ? -7.641 -20.141 -28.047 1 84.88 321 ILE B N 1
ATOM 10496 C CA . ILE B 1 321 ? -7.973 -19.766 -26.672 1 84.88 321 ILE B CA 1
ATOM 10497 C C . ILE B 1 321 ? -6.734 -19.906 -25.781 1 84.88 321 ILE B C 1
ATOM 10499 O O . ILE B 1 321 ? -5.938 -20.828 -25.969 1 84.88 321 ILE B O 1
ATOM 10503 N N . SER B 1 322 ? -6.508 -18.922 -24.969 1 75.94 322 SER B N 1
ATOM 10504 C CA . SER B 1 322 ? -5.391 -18.953 -24.031 1 75.94 322 SER B CA 1
ATOM 10505 C C . SER B 1 322 ? -5.816 -18.516 -22.641 1 75.94 322 SER B C 1
ATOM 10507 O O . SER B 1 322 ? -6.789 -17.766 -22.484 1 75.94 322 SER B O 1
ATOM 10509 N N . PHE B 1 323 ? -5.211 -19.141 -21.641 1 74.44 323 PHE B N 1
ATOM 10510 C CA . PHE B 1 323 ? -5.41 -18.672 -20.281 1 74.44 323 PHE B CA 1
ATOM 10511 C C . PHE B 1 323 ? -4.648 -17.391 -20.031 1 74.44 323 PHE B C 1
ATOM 10513 O O . PHE B 1 323 ? -3.508 -17.234 -20.469 1 74.44 323 PHE B O 1
ATOM 10520 N N . ILE B 1 324 ? -5.379 -16.484 -19.578 1 69.38 324 ILE B N 1
ATOM 10521 C CA . ILE B 1 324 ? -4.656 -15.336 -19.062 1 69.38 324 ILE B CA 1
ATOM 10522 C C . ILE B 1 324 ? -4.277 -15.57 -17.594 1 69.38 324 ILE B C 1
ATOM 10524 O O . ILE B 1 324 ? -5.152 -15.656 -16.734 1 69.38 324 ILE B O 1
ATOM 10528 N N . HIS B 1 325 ? -3.246 -16.297 -17.406 1 53.81 325 HIS B N 1
ATOM 10529 C CA . HIS B 1 325 ? -2.832 -16.641 -16.047 1 53.81 325 HIS B CA 1
ATOM 10530 C C . HIS B 1 325 ? -2.061 -15.492 -15.398 1 53.81 325 HIS B C 1
ATOM 10532 O O . HIS B 1 325 ? -1.521 -14.633 -16.094 1 53.81 325 HIS B O 1
ATOM 10538 N N . GLN B 1 326 ? -2.289 -15.484 -14.125 1 46.75 326 GLN B N 1
ATOM 10539 C CA . GLN B 1 326 ? -1.368 -14.672 -13.336 1 46.75 326 GLN B CA 1
ATOM 10540 C C . GLN B 1 326 ? 0.082 -14.953 -13.719 1 46.75 326 GLN B C 1
ATOM 10542 O O . GLN B 1 326 ? 0.478 -16.109 -13.859 1 46.75 326 GLN B O 1
ATOM 10547 N N . ASN B 1 327 ? 0.622 -14.227 -14.43 1 39.94 327 ASN B N 1
ATOM 10548 C CA . ASN B 1 327 ? 2.062 -14.406 -14.578 1 39.94 327 ASN B CA 1
ATOM 10549 C C . ASN B 1 327 ? 2.709 -14.844 -13.266 1 39.94 327 ASN B C 1
ATOM 10551 O O . ASN B 1 327 ? 2.553 -14.18 -12.242 1 39.94 327 ASN B O 1
ATOM 10555 N N . GLU B 1 328 ? 2.898 -16.031 -13.039 1 37.47 328 GLU B N 1
ATOM 10556 C CA . GLU B 1 328 ? 3.574 -16.562 -11.859 1 37.47 328 GLU B CA 1
ATOM 10557 C C . GLU B 1 328 ? 4.617 -15.578 -11.336 1 37.47 328 GLU B C 1
ATOM 10559 O O . GLU B 1 328 ? 4.871 -15.516 -10.125 1 37.47 328 GLU B O 1
ATOM 10564 N N . ALA B 1 329 ? 5.379 -14.977 -12.195 1 34.06 329 ALA B N 1
ATOM 10565 C CA . ALA B 1 329 ? 6.52 -14.133 -11.844 1 34.06 329 ALA B CA 1
ATOM 10566 C C . ALA B 1 329 ? 6.051 -12.781 -11.312 1 34.06 329 ALA B C 1
ATOM 10568 O O . ALA B 1 329 ? 6.855 -11.992 -10.812 1 34.06 329 ALA B O 1
ATOM 10569 N N . ALA B 1 330 ? 4.879 -12.258 -11.672 1 34.78 330 ALA B N 1
ATOM 10570 C CA . ALA B 1 330 ? 4.336 -10.984 -11.203 1 34.78 330 ALA B CA 1
ATOM 10571 C C . ALA B 1 330 ? 3.27 -11.203 -10.133 1 34.78 330 ALA B C 1
ATOM 10573 O O . ALA B 1 330 ? 2.123 -11.531 -10.445 1 34.78 330 ALA B O 1
ATOM 10574 N N . PRO B 1 331 ? 3.674 -11.336 -9.008 1 36.12 331 PRO B N 1
ATOM 10575 C CA . PRO B 1 331 ? 2.84 -11.711 -7.863 1 36.12 331 PRO B CA 1
ATOM 10576 C C . PRO B 1 331 ? 1.511 -10.961 -7.832 1 36.12 331 PRO B C 1
ATOM 10578 O O . PRO B 1 331 ? 0.624 -11.297 -7.043 1 36.12 331 PRO B O 1
ATOM 10581 N N . GLU B 1 332 ? 1.539 -9.828 -8.305 1 35.75 332 GLU B N 1
ATOM 10582 C CA . GLU B 1 332 ? 0.301 -9.055 -8.219 1 35.75 332 GLU B CA 1
ATOM 10583 C C . GLU B 1 332 ? -0.812 -9.711 -9.039 1 35.75 332 GLU B C 1
ATOM 10585 O O . GLU B 1 332 ? -1.893 -9.141 -9.195 1 35.75 332 GLU B O 1
ATOM 10590 N N . ASN B 1 333 ? -0.395 -10.617 -9.727 1 37.41 333 ASN B N 1
ATOM 10591 C CA . ASN B 1 333 ? -1.393 -11.047 -10.703 1 37.41 333 ASN B CA 1
ATOM 10592 C C . ASN B 1 333 ? -2.621 -11.641 -10.023 1 37.41 333 ASN B C 1
ATOM 10594 O O . ASN B 1 333 ? -2.545 -12.094 -8.883 1 37.41 333 ASN B O 1
ATOM 10598 N N . LEU B 1 334 ? -3.637 -11.57 -10.766 1 44.22 334 LEU B N 1
ATOM 10599 C CA . LEU B 1 334 ? -5.043 -11.844 -10.5 1 44.22 334 LEU B CA 1
ATOM 10600 C C . LEU B 1 334 ? -5.227 -13.25 -9.938 1 44.22 334 LEU B C 1
ATOM 10602 O O . LEU B 1 334 ? -4.793 -14.227 -10.555 1 44.22 334 LEU B O 1
ATOM 10606 N N . ASP B 1 335 ? -5.066 -13.445 -8.75 1 46.91 335 ASP B N 1
ATOM 10607 C CA . ASP B 1 335 ? -5.695 -14.695 -8.336 1 46.91 335 ASP B CA 1
ATOM 10608 C C . ASP B 1 335 ? -7.008 -14.93 -9.078 1 46.91 335 ASP B C 1
ATOM 10610 O O . ASP B 1 335 ? -8.055 -14.406 -8.68 1 46.91 335 ASP B O 1
ATOM 10614 N N . THR B 1 336 ? -6.832 -15.148 -10.492 1 51.41 336 THR B N 1
ATOM 10615 C CA . THR B 1 336 ? -7.875 -15.195 -11.508 1 51.41 336 THR B CA 1
ATOM 10616 C C . THR B 1 336 ? -8.711 -16.469 -11.367 1 51.41 336 THR B C 1
ATOM 10618 O O . THR B 1 336 ? -9.258 -16.953 -12.352 1 51.41 336 THR B O 1
ATOM 10621 N N . ASP B 1 337 ? -8.664 -17 -10.141 1 59.75 337 ASP B N 1
ATOM 10622 C CA . ASP B 1 337 ? -9.367 -18.266 -10.281 1 59.75 337 ASP B CA 1
ATOM 10623 C C . ASP B 1 337 ? -10.859 -18.047 -10.523 1 59.75 337 ASP B C 1
ATOM 10625 O O . ASP B 1 337 ? -11.477 -18.766 -11.32 1 59.75 337 ASP B O 1
ATOM 10629 N N . SER B 1 338 ? -11.273 -16.859 -9.898 1 72.06 338 SER B N 1
ATOM 10630 C CA . SER B 1 338 ? -12.703 -16.641 -10.094 1 72.06 338 SER B CA 1
ATOM 10631 C C . SER B 1 338 ? -12.977 -15.219 -10.578 1 72.06 338 SER B C 1
ATOM 10633 O O . SER B 1 338 ? -12.656 -14.242 -9.891 1 72.06 338 SER B O 1
ATOM 10635 N N . ILE B 1 339 ? -13.422 -15.141 -11.797 1 84.31 339 ILE B N 1
ATOM 10636 C CA . ILE B 1 339 ? -13.797 -13.852 -12.375 1 84.31 339 ILE B CA 1
ATOM 10637 C C . ILE B 1 339 ? -15.305 -13.672 -12.297 1 84.31 339 ILE B C 1
ATOM 10639 O O . ILE B 1 339 ? -16.062 -14.461 -12.875 1 84.31 339 ILE B O 1
ATOM 10643 N N . ARG B 1 340 ? -15.695 -12.609 -11.727 1 83.06 340 ARG B N 1
ATOM 10644 C CA . ARG B 1 340 ? -17.125 -12.438 -11.5 1 83.06 340 ARG B CA 1
ATOM 10645 C C . ARG B 1 340 ? -17.703 -11.367 -12.422 1 83.06 340 ARG B C 1
ATOM 10647 O O . ARG B 1 340 ? -18.875 -11.43 -12.797 1 83.06 340 ARG B O 1
ATOM 10654 N N . ALA B 1 341 ? -16.906 -10.367 -12.648 1 88.88 341 ALA B N 1
ATOM 10655 C CA . ALA B 1 341 ? -17.438 -9.273 -13.461 1 88.88 341 ALA B CA 1
ATOM 10656 C C . ALA B 1 341 ? -16.312 -8.508 -14.148 1 88.88 341 ALA B C 1
ATOM 10658 O O . ALA B 1 341 ? -15.172 -8.523 -13.688 1 88.88 341 ALA B O 1
ATOM 10659 N N . PHE B 1 342 ? -16.766 -7.867 -15.266 1 92.38 342 PHE B N 1
ATOM 10660 C CA . PHE B 1 342 ? -15.891 -6.934 -15.969 1 92.38 342 PHE B CA 1
ATOM 10661 C C . PHE B 1 342 ? -16.531 -5.555 -16.062 1 92.38 342 PHE B C 1
ATOM 10663 O O . PHE B 1 342 ? -17.766 -5.441 -16.094 1 92.38 342 PHE B O 1
ATOM 10670 N N . TYR B 1 343 ? -15.719 -4.605 -16.016 1 93.38 343 TYR B N 1
ATOM 10671 C CA . TYR B 1 343 ? -16.141 -3.25 -16.344 1 93.38 343 TYR B CA 1
ATOM 10672 C C . TYR B 1 343 ? -15.172 -2.592 -17.312 1 93.38 343 TYR B C 1
ATOM 10674 O O . TYR B 1 343 ? -14.008 -2.348 -16.969 1 93.38 343 TYR B O 1
ATOM 10682 N N . ARG B 1 344 ? -15.617 -2.346 -18.422 1 92.62 344 ARG B N 1
ATOM 10683 C CA . ARG B 1 344 ? -14.773 -1.688 -19.422 1 92.62 344 ARG B CA 1
ATOM 10684 C C . ARG B 1 344 ? -15.055 -0.19 -19.469 1 92.62 344 ARG B C 1
ATOM 10686 O O . ARG B 1 344 ? -16.188 0.227 -19.703 1 92.62 344 ARG B O 1
ATOM 10693 N N . GLU B 1 345 ? -14.062 0.579 -19.406 1 88.5 345 GLU B N 1
ATOM 10694 C CA . GLU B 1 345 ? -14.164 2.031 -19.516 1 88.5 345 GLU B CA 1
ATOM 10695 C C . GLU B 1 345 ? -14.195 2.473 -20.969 1 88.5 345 GLU B C 1
ATOM 10697 O O . GLU B 1 345 ? -13.93 1.675 -21.875 1 88.5 345 GLU B O 1
ATOM 10702 N N . GLU B 1 346 ? -14.453 3.738 -21.156 1 83.19 346 GLU B N 1
ATOM 10703 C CA . GLU B 1 346 ? -14.531 4.297 -22.5 1 83.19 346 GLU B CA 1
ATOM 10704 C C . GLU B 1 346 ? -13.148 4.34 -23.156 1 83.19 346 GLU B C 1
ATOM 10706 O O . GLU B 1 346 ? -13.031 4.215 -24.375 1 83.19 346 GLU B O 1
ATOM 10711 N N . ASN B 1 347 ? -12.188 4.418 -22.406 1 79.25 347 ASN B N 1
ATOM 10712 C CA . ASN B 1 347 ? -10.836 4.512 -22.953 1 79.25 347 ASN B CA 1
ATOM 10713 C C . ASN B 1 347 ? -10.25 3.131 -23.234 1 79.25 347 ASN B C 1
ATOM 10715 O O . ASN B 1 347 ? -9.125 3.018 -23.719 1 79.25 347 ASN B O 1
ATOM 10719 N N . GLY B 1 348 ? -10.992 2.104 -22.891 1 85.12 348 GLY B N 1
ATOM 10720 C CA . GLY B 1 348 ? -10.547 0.754 -23.203 1 85.12 348 GLY B CA 1
ATOM 10721 C C . GLY B 1 348 ? -9.977 0.021 -22 1 85.12 348 GLY B C 1
ATOM 10722 O O . GLY B 1 348 ? -9.703 -1.179 -22.078 1 85.12 348 GLY B O 1
ATOM 10723 N N . ASN B 1 349 ? -9.758 0.724 -20.922 1 86.56 349 ASN B N 1
ATOM 10724 C CA . ASN B 1 349 ? -9.32 0.05 -19.703 1 86.56 349 ASN B CA 1
ATOM 10725 C C . ASN B 1 349 ? -10.391 -0.911 -19.172 1 86.56 349 ASN B C 1
ATOM 10727 O O . ASN B 1 349 ? -11.586 -0.686 -19.375 1 86.56 349 ASN B O 1
ATOM 10731 N N . ILE B 1 350 ? -9.961 -1.95 -18.594 1 91.31 350 ILE B N 1
ATOM 10732 C CA . ILE B 1 350 ? -10.914 -2.938 -18.094 1 91.31 350 ILE B CA 1
ATOM 10733 C C . ILE B 1 350 ? -10.641 -3.221 -16.625 1 91.31 350 ILE B C 1
ATOM 10735 O O . ILE B 1 350 ? -9.5 -3.498 -16.234 1 91.31 350 ILE B O 1
ATOM 10739 N N . TRP B 1 351 ? -11.664 -3.062 -15.852 1 91.06 351 TRP B N 1
ATOM 10740 C CA . TRP B 1 351 ? -11.617 -3.502 -14.461 1 91.06 351 TRP B CA 1
ATOM 10741 C C . TRP B 1 351 ? -12.164 -4.922 -14.32 1 91.06 351 TRP B C 1
ATOM 10743 O O . TRP B 1 351 ? -13.156 -5.277 -14.969 1 91.06 351 TRP B O 1
ATOM 10753 N N . ILE B 1 352 ? -11.477 -5.711 -13.531 1 88.31 352 ILE B N 1
ATOM 10754 C CA . ILE B 1 352 ? -11.836 -7.117 -13.391 1 88.31 352 ILE B CA 1
ATOM 10755 C C . ILE B 1 352 ? -12.125 -7.43 -11.922 1 88.31 352 ILE B C 1
ATOM 10757 O O . ILE B 1 352 ? -11.281 -7.203 -11.055 1 88.31 352 ILE B O 1
ATOM 10761 N N . ALA B 1 353 ? -13.289 -7.883 -11.68 1 87.94 353 ALA B N 1
ATOM 10762 C CA . ALA B 1 353 ? -13.633 -8.383 -10.344 1 87.94 353 ALA B CA 1
ATOM 10763 C C . ALA B 1 353 ? -13.188 -9.828 -10.172 1 87.94 353 ALA B C 1
ATOM 10765 O O . ALA B 1 353 ? -13.867 -10.75 -10.625 1 87.94 353 ALA B O 1
ATOM 10766 N N . ALA B 1 354 ? -12.031 -9.836 -9.539 1 73.19 354 ALA B N 1
ATOM 10767 C CA . ALA B 1 354 ? -11.508 -11.18 -9.266 1 73.19 354 ALA B CA 1
ATOM 10768 C C . ALA B 1 354 ? -11.812 -11.602 -7.832 1 73.19 354 ALA B C 1
ATOM 10770 O O . ALA B 1 354 ? -12.164 -10.766 -6.992 1 73.19 354 ALA B O 1
ATOM 10771 N N . GLY B 1 355 ? -12.172 -12.938 -7.562 1 61.66 355 GLY B N 1
ATOM 10772 C CA . GLY B 1 355 ? -12.562 -13.477 -6.27 1 61.66 355 GLY B CA 1
ATOM 10773 C C . GLY B 1 355 ? -11.859 -12.812 -5.105 1 61.66 355 GLY B C 1
ATOM 10774 O O . GLY B 1 355 ? -12.516 -12.336 -4.168 1 61.66 355 GLY B O 1
ATOM 10775 N N . ASP B 1 356 ? -10.477 -12.57 -5.148 1 60.34 356 ASP B N 1
ATOM 10776 C CA . ASP B 1 356 ? -9.781 -12.102 -3.953 1 60.34 356 ASP B CA 1
ATOM 10777 C C . ASP B 1 356 ? -9.258 -10.68 -4.141 1 60.34 356 ASP B C 1
ATOM 10779 O O . ASP B 1 356 ? -8.758 -10.07 -3.195 1 60.34 356 ASP B O 1
ATOM 10783 N N . ASN B 1 357 ? -9.438 -10.148 -5.371 1 68.19 357 ASN B N 1
ATOM 10784 C CA . ASN B 1 357 ? -8.875 -8.828 -5.621 1 68.19 357 ASN B CA 1
ATOM 10785 C C . ASN B 1 357 ? -9.547 -8.148 -6.805 1 68.19 357 ASN B C 1
ATOM 10787 O O . ASN B 1 357 ? -10.43 -8.727 -7.445 1 68.19 357 ASN B O 1
ATOM 10791 N N . ILE B 1 358 ? -9.375 -6.883 -6.891 1 80.94 358 ILE B N 1
ATOM 10792 C CA . ILE B 1 358 ? -9.719 -6.113 -8.078 1 80.94 358 ILE B CA 1
ATOM 10793 C C . ILE B 1 358 ? -8.484 -5.926 -8.953 1 80.94 358 ILE B C 1
ATOM 10795 O O . ILE B 1 358 ? -7.379 -5.734 -8.445 1 80.94 358 ILE B O 1
ATOM 10799 N N . ALA B 1 359 ? -8.68 -6.262 -10.148 1 81.19 359 ALA B N 1
ATOM 10800 C CA . ALA B 1 359 ? -7.578 -6.094 -11.086 1 81.19 359 ALA B CA 1
ATOM 10801 C C . ALA B 1 359 ? -7.906 -5.039 -12.141 1 81.19 359 ALA B C 1
ATOM 10803 O O . ALA B 1 359 ? -9.07 -4.707 -12.352 1 81.19 359 ALA B O 1
ATOM 10804 N N . PHE B 1 360 ? -6.91 -4.465 -12.711 1 83.25 360 PHE B N 1
ATOM 10805 C CA . PHE B 1 360 ? -7.016 -3.373 -13.672 1 83.25 360 PHE B CA 1
ATOM 10806 C C . PHE B 1 360 ? -6.117 -3.625 -14.875 1 83.25 360 PHE B C 1
ATOM 10808 O O . PHE B 1 360 ? -4.926 -3.904 -14.727 1 83.25 360 PHE B O 1
ATOM 10815 N N . TYR B 1 361 ? -6.738 -3.684 -16.047 1 82.25 361 TYR B N 1
ATOM 10816 C CA . TYR B 1 361 ? -6.027 -3.762 -17.312 1 82.25 361 TYR B CA 1
ATOM 10817 C C . TYR B 1 361 ? -5.961 -2.395 -17.984 1 82.25 361 TYR B C 1
ATOM 10819 O O . TYR B 1 361 ? -6.996 -1.809 -18.312 1 82.25 361 TYR B O 1
ATOM 10827 N N . ASN B 1 362 ? -4.715 -1.908 -18.141 1 78.5 362 ASN B N 1
ATOM 10828 C CA . ASN B 1 362 ? -4.473 -0.655 -18.844 1 78.5 362 ASN B CA 1
ATOM 10829 C C . ASN B 1 362 ? -4.145 -0.896 -20.328 1 78.5 362 ASN B C 1
ATOM 10831 O O . ASN B 1 362 ? -3.059 -1.374 -20.656 1 78.5 362 ASN B O 1
ATOM 10835 N N . HIS B 1 363 ? -4.973 -0.503 -21.172 1 75.06 363 HIS B N 1
ATOM 10836 C CA . HIS B 1 363 ? -4.836 -0.727 -22.609 1 75.06 363 HIS B CA 1
ATOM 10837 C C . HIS B 1 363 ? -3.656 0.056 -23.172 1 75.06 363 HIS B C 1
ATOM 10839 O O . HIS B 1 363 ? -3.045 -0.364 -24.156 1 75.06 363 HIS B O 1
ATOM 10845 N N . GLU B 1 364 ? -3.279 1.133 -22.547 1 66.38 364 GLU B N 1
ATOM 10846 C CA . GLU B 1 364 ? -2.232 1.999 -23.078 1 66.38 364 GLU B CA 1
ATOM 10847 C C . GLU B 1 364 ? -0.846 1.491 -22.703 1 66.38 364 GLU B C 1
ATOM 10849 O O . GLU B 1 364 ? 0.156 1.898 -23.281 1 66.38 364 GLU B O 1
ATOM 10854 N N . ASN B 1 365 ? -0.686 0.667 -21.656 1 61.94 365 ASN B N 1
ATOM 10855 C CA . ASN B 1 365 ? 0.605 0.177 -21.188 1 61.94 365 ASN B CA 1
ATOM 10856 C C . ASN B 1 365 ? 1.162 -0.908 -22.109 1 61.94 365 ASN B C 1
ATOM 10858 O O . ASN B 1 365 ? 2.238 -1.45 -21.844 1 61.94 365 ASN B O 1
ATOM 10862 N N . ASP B 1 366 ? 0.72 -1.066 -23.25 1 61.31 366 ASP B N 1
ATOM 10863 C CA . ASP B 1 366 ? 1.067 -2.25 -24.031 1 61.31 366 ASP B CA 1
ATOM 10864 C C . ASP B 1 366 ? 2.15 -1.932 -25.062 1 61.31 366 ASP B C 1
ATOM 10866 O O . ASP B 1 366 ? 2.562 -2.805 -25.828 1 61.31 366 ASP B O 1
ATOM 10870 N N . HIS B 1 367 ? 2.742 -0.744 -24.938 1 69.44 367 HIS B N 1
ATOM 10871 C CA . HIS B 1 367 ? 3.707 -0.521 -26.016 1 69.44 367 HIS B CA 1
ATOM 10872 C C . HIS B 1 367 ? 5.059 -1.139 -25.672 1 69.44 367 HIS B C 1
ATOM 10874 O O . HIS B 1 367 ? 5.664 -1.815 -26.5 1 69.44 367 HIS B O 1
ATOM 10880 N N . ILE B 1 368 ? 5.633 -0.902 -24.5 1 78.69 368 ILE B N 1
ATOM 10881 C CA . ILE B 1 368 ? 6.844 -1.552 -24.016 1 78.69 368 ILE B CA 1
ATOM 10882 C C . ILE B 1 368 ? 6.473 -2.715 -23.094 1 78.69 368 ILE B C 1
ATOM 10884 O O . ILE B 1 368 ? 5.684 -2.551 -22.156 1 78.69 368 ILE B O 1
ATOM 10888 N N . PHE B 1 369 ? 6.93 -3.883 -23.469 1 77.94 369 PHE B N 1
ATOM 10889 C CA . PHE B 1 369 ? 6.539 -5.027 -22.656 1 77.94 369 PHE B CA 1
ATOM 10890 C C . PHE B 1 369 ? 7.754 -5.867 -22.281 1 77.94 369 PHE B C 1
ATOM 10892 O O . PHE B 1 369 ? 8.805 -5.762 -22.906 1 77.94 369 PHE B O 1
ATOM 10899 N N . THR B 1 370 ? 7.688 -6.617 -21.234 1 78.19 370 THR B N 1
ATOM 10900 C CA . THR B 1 370 ? 8.734 -7.52 -20.766 1 78.19 370 THR B CA 1
ATOM 10901 C C . THR B 1 370 ? 8.25 -8.969 -20.781 1 78.19 370 THR B C 1
ATOM 10903 O O . THR B 1 370 ? 7.121 -9.258 -20.375 1 78.19 370 THR B O 1
ATOM 10906 N N . PHE B 1 371 ? 9.117 -9.75 -21.422 1 74.12 371 PHE B N 1
ATOM 10907 C CA . PHE B 1 371 ? 8.891 -11.188 -21.5 1 74.12 371 PHE B CA 1
ATOM 10908 C C . PHE B 1 371 ? 9.688 -11.93 -20.438 1 74.12 371 PHE B C 1
ATOM 10910 O O . PHE B 1 371 ? 10.883 -11.68 -20.266 1 74.12 371 PHE B O 1
ATOM 10917 N N . ASN B 1 372 ? 9.008 -12.711 -19.531 1 68.38 372 ASN B N 1
ATOM 10918 C CA . ASN B 1 372 ? 9.75 -13.414 -18.484 1 68.38 372 ASN B CA 1
ATOM 10919 C C . ASN B 1 372 ? 9.445 -14.906 -18.5 1 68.38 372 ASN B C 1
ATOM 10921 O O . ASN B 1 372 ? 8.969 -15.445 -19.5 1 68.38 372 ASN B O 1
ATOM 10925 N N . ASN B 1 373 ? 9.898 -15.719 -17.469 1 57.66 373 ASN B N 1
ATOM 10926 C CA . ASN B 1 373 ? 9.773 -17.172 -17.375 1 57.66 373 ASN B CA 1
ATOM 10927 C C . ASN B 1 373 ? 8.406 -17.578 -16.828 1 57.66 373 ASN B C 1
ATOM 10929 O O . ASN B 1 373 ? 8.219 -18.719 -16.406 1 57.66 373 ASN B O 1
ATOM 10933 N N . SER B 1 374 ? 7.504 -16.797 -16.594 1 52.34 374 SER B N 1
ATOM 10934 C CA . SER B 1 374 ? 6.281 -17.078 -15.844 1 52.34 374 SER B CA 1
ATOM 10935 C C . SER B 1 374 ? 5.34 -17.969 -16.641 1 52.34 374 SER B C 1
ATOM 10937 O O . SER B 1 374 ? 4.348 -18.484 -16.109 1 52.34 374 SER B O 1
ATOM 10939 N N . GLY B 1 375 ? 5.637 -18.328 -17.969 1 49.53 375 GLY B N 1
ATOM 10940 C CA . GLY B 1 375 ? 4.613 -19.047 -18.703 1 49.53 375 GLY B CA 1
ATOM 10941 C C . GLY B 1 375 ? 4.934 -20.516 -18.875 1 49.53 375 GLY B C 1
ATOM 10942 O O . GLY B 1 375 ? 6.09 -20.922 -18.766 1 49.53 375 GLY B O 1
ATOM 10943 N N . ILE B 1 376 ? 4.047 -21.5 -18.375 1 45.31 376 ILE B N 1
ATOM 10944 C CA . ILE B 1 376 ? 4.133 -22.938 -18.594 1 45.31 376 ILE B CA 1
ATOM 10945 C C . ILE B 1 376 ? 4.254 -23.234 -20.094 1 45.31 376 ILE B C 1
ATOM 10947 O O . ILE B 1 376 ? 4.242 -24.391 -20.5 1 45.31 376 ILE B O 1
ATOM 10951 N N . SER B 1 377 ? 4.504 -22.172 -20.844 1 53.59 377 SER B N 1
ATOM 10952 C CA . SER B 1 377 ? 4.355 -22.516 -22.25 1 53.59 377 SER B CA 1
ATOM 10953 C C . SER B 1 377 ? 5.707 -22.547 -22.953 1 53.59 377 SER B C 1
ATOM 10955 O O . SER B 1 377 ? 6.727 -22.156 -22.375 1 53.59 377 SER B O 1
ATOM 10957 N N . SER B 1 378 ? 5.785 -23.219 -23.984 1 58.41 378 SER B N 1
ATOM 10958 C CA . SER B 1 378 ? 6.887 -23.25 -24.953 1 58.41 378 SER B CA 1
ATOM 10959 C C . SER B 1 378 ? 7.402 -21.844 -25.25 1 58.41 378 SER B C 1
ATOM 10961 O O . SER B 1 378 ? 8.453 -21.688 -25.859 1 58.41 378 SER B O 1
ATOM 10963 N N . LYS B 1 379 ? 6.777 -20.844 -24.609 1 67.12 379 LYS B N 1
ATOM 10964 C CA . LYS B 1 379 ? 7.203 -19.484 -24.859 1 67.12 379 LYS B CA 1
ATOM 10965 C C . LYS B 1 379 ? 7.699 -18.812 -23.578 1 67.12 379 LYS B C 1
ATOM 10967 O O . LYS B 1 379 ? 7.543 -17.609 -23.391 1 67.12 379 LYS B O 1
ATOM 10972 N N . SER B 1 380 ? 8.25 -19.641 -22.734 1 72.25 380 SER B N 1
ATOM 10973 C CA . SER B 1 380 ? 8.766 -19.078 -21.484 1 72.25 380 SER B CA 1
ATOM 10974 C C . SER B 1 380 ? 10.289 -19.156 -21.422 1 72.25 380 SER B C 1
ATOM 10976 O O . SER B 1 380 ? 10.883 -20.094 -21.953 1 72.25 380 SER B O 1
ATOM 10978 N N . LEU B 1 381 ? 10.852 -18.172 -20.859 1 80.56 381 LEU B N 1
ATOM 10979 C CA . LEU B 1 381 ? 12.305 -18.188 -20.672 1 80.56 381 LEU B CA 1
ATOM 10980 C C . LEU B 1 381 ? 12.688 -19.203 -19.594 1 80.56 381 LEU B C 1
ATOM 10982 O O . LEU B 1 381 ? 11.891 -19.5 -18.703 1 80.56 381 LEU B O 1
ATOM 10986 N N . ALA B 1 382 ? 13.852 -19.688 -19.781 1 74.88 382 ALA B N 1
ATOM 10987 C CA . ALA B 1 382 ? 14.344 -20.656 -18.812 1 74.88 382 ALA B CA 1
ATOM 10988 C C . ALA B 1 382 ? 14.672 -19.984 -17.484 1 74.88 382 ALA B C 1
ATOM 10990 O O . ALA B 1 382 ? 14.664 -20.625 -16.438 1 74.88 382 ALA B O 1
ATOM 10991 N N . ASP B 1 383 ? 15.062 -18.75 -17.609 1 76.25 383 ASP B N 1
ATOM 10992 C CA . ASP B 1 383 ? 15.367 -17.953 -16.422 1 76.25 383 ASP B CA 1
ATOM 10993 C C . ASP B 1 383 ? 14.961 -16.5 -16.625 1 76.25 383 ASP B C 1
ATOM 10995 O O . ASP B 1 383 ? 15.008 -15.977 -17.734 1 76.25 383 ASP B O 1
ATOM 10999 N N . ARG B 1 384 ? 14.664 -15.898 -15.531 1 77.31 384 ARG B N 1
ATOM 11000 C CA . ARG B 1 384 ? 14.203 -14.516 -15.625 1 77.31 384 ARG B CA 1
ATOM 11001 C C . ARG B 1 384 ? 15.375 -13.562 -15.836 1 77.31 384 ARG B C 1
ATOM 11003 O O . ARG B 1 384 ? 15.203 -12.469 -16.375 1 77.31 384 ARG B O 1
ATOM 11010 N N . ASN B 1 385 ? 16.5 -13.938 -15.328 1 81.19 385 ASN B N 1
ATOM 11011 C CA . ASN B 1 385 ? 17.656 -13.062 -15.477 1 81.19 385 ASN B CA 1
ATOM 11012 C C . ASN B 1 385 ? 18.25 -13.172 -16.875 1 81.19 385 ASN B C 1
ATOM 11014 O O . ASN B 1 385 ? 18.766 -14.227 -17.25 1 81.19 385 ASN B O 1
ATOM 11018 N N . VAL B 1 386 ? 18.203 -12.133 -17.531 1 91.06 386 VAL B N 1
ATOM 11019 C CA . VAL B 1 386 ? 18.812 -12.078 -18.859 1 91.06 386 VAL B CA 1
ATOM 11020 C C . VAL B 1 386 ? 20.062 -11.203 -18.828 1 91.06 386 VAL B C 1
ATOM 11022 O O . VAL B 1 386 ? 19.969 -9.977 -18.859 1 91.06 386 VAL B O 1
ATOM 11025 N N . TYR B 1 387 ? 21.188 -11.797 -18.969 1 92.69 387 TYR B N 1
ATOM 11026 C CA . TYR B 1 387 ? 22.438 -11.086 -18.797 1 92.69 387 TYR B CA 1
ATOM 11027 C C . TYR B 1 387 ? 23 -10.633 -20.125 1 92.69 387 TYR B C 1
ATOM 11029 O O . TYR B 1 387 ? 23.812 -9.695 -20.188 1 92.69 387 TYR B O 1
ATOM 11037 N N . SER B 1 388 ? 22.641 -11.352 -21.156 1 95.31 388 SER B N 1
ATOM 11038 C CA . SER B 1 388 ? 23.188 -10.992 -22.453 1 95.31 388 SER B CA 1
ATOM 11039 C C . SER B 1 388 ? 22.203 -11.305 -23.578 1 95.31 388 SER B C 1
ATOM 11041 O O . SER B 1 388 ? 21.344 -12.172 -23.438 1 95.31 388 SER B O 1
ATOM 11043 N N . ILE B 1 389 ? 22.359 -10.531 -24.625 1 96.19 389 ILE B N 1
ATOM 11044 C CA . ILE B 1 389 ? 21.484 -10.672 -25.797 1 96.19 389 ILE B CA 1
ATOM 11045 C C . ILE B 1 389 ? 22.328 -10.594 -27.078 1 96.19 389 ILE B C 1
ATOM 11047 O O . ILE B 1 389 ? 23.234 -9.766 -27.188 1 96.19 389 ILE B O 1
ATOM 11051 N N . LEU B 1 390 ? 22.078 -11.531 -27.969 1 95.75 390 LEU B N 1
ATOM 11052 C CA . LEU B 1 390 ? 22.703 -11.508 -29.281 1 95.75 390 LEU B CA 1
ATOM 11053 C C . LEU B 1 390 ? 21.703 -11.805 -30.391 1 95.75 390 LEU B C 1
ATOM 11055 O O . LEU B 1 390 ? 20.891 -12.727 -30.25 1 95.75 390 LEU B O 1
ATOM 11059 N N . VAL B 1 391 ? 21.719 -10.922 -31.312 1 93.81 391 VAL B N 1
ATOM 11060 C CA . VAL B 1 391 ? 20.922 -11.188 -32.5 1 93.81 391 VAL B CA 1
ATOM 11061 C C . VAL B 1 391 ? 21.828 -11.703 -33.625 1 93.81 391 VAL B C 1
ATOM 11063 O O . VAL B 1 391 ? 22.688 -10.969 -34.125 1 93.81 391 VAL B O 1
ATOM 11066 N N . GLY B 1 392 ? 21.531 -12.922 -34.031 1 87.56 392 GLY B N 1
ATOM 11067 C CA . GLY B 1 392 ? 22.406 -13.57 -35 1 87.56 392 GLY B CA 1
ATOM 11068 C C . GLY B 1 392 ? 22.109 -13.148 -36.438 1 87.56 392 GLY B C 1
ATOM 11069 O O . GLY B 1 392 ? 21.141 -12.438 -36.688 1 87.56 392 GLY B O 1
ATOM 11070 N N . ARG B 1 393 ? 22.984 -13.625 -37.281 1 85.88 393 ARG B N 1
ATOM 11071 C CA . ARG B 1 393 ? 22.938 -13.281 -38.719 1 85.88 393 ARG B CA 1
ATOM 11072 C C . ARG B 1 393 ? 21.641 -13.797 -39.344 1 85.88 393 ARG B C 1
ATOM 11074 O O . ARG B 1 393 ? 21.188 -13.266 -40.375 1 85.88 393 ARG B O 1
ATOM 11081 N N . TYR B 1 394 ? 21 -14.812 -38.75 1 80.69 394 TYR B N 1
ATOM 11082 C CA . TYR B 1 394 ? 19.75 -15.359 -39.281 1 80.69 394 TYR B CA 1
ATOM 11083 C C . TYR B 1 394 ? 18.547 -14.812 -38.531 1 80.69 394 TYR B C 1
ATOM 11085 O O . TYR B 1 394 ? 17.5 -15.453 -38.469 1 80.69 394 TYR B O 1
ATOM 11093 N N . LYS B 1 395 ? 18.688 -13.781 -37.875 1 83.06 395 LYS B N 1
ATOM 11094 C CA . LYS B 1 395 ? 17.656 -12.992 -37.219 1 83.06 395 LYS B CA 1
ATOM 11095 C C . LYS B 1 395 ? 17.125 -13.719 -35.969 1 83.06 395 LYS B C 1
ATOM 11097 O O . LYS B 1 395 ? 16.031 -13.406 -35.5 1 83.06 395 LYS B O 1
ATOM 11102 N N . GLN B 1 396 ? 17.859 -14.703 -35.562 1 88.44 396 GLN B N 1
ATOM 11103 C CA . GLN B 1 396 ? 17.5 -15.352 -34.281 1 88.44 396 GLN B CA 1
ATOM 11104 C C . GLN B 1 396 ? 18.016 -14.562 -33.094 1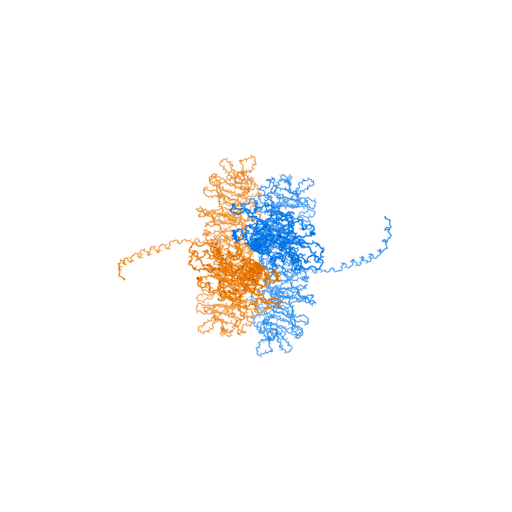 88.44 396 GLN B C 1
ATOM 11106 O O . GLN B 1 396 ? 19.016 -13.844 -33.219 1 88.44 396 GLN B O 1
ATOM 11111 N N . ILE B 1 397 ? 17.281 -14.703 -32.062 1 92.38 397 ILE B N 1
ATOM 11112 C CA . ILE B 1 397 ? 17.703 -14.016 -30.828 1 92.38 397 ILE B CA 1
ATOM 11113 C C . ILE B 1 397 ? 18.266 -15.031 -29.844 1 92.38 397 ILE B C 1
ATOM 11115 O O . ILE B 1 397 ? 17.656 -16.062 -29.562 1 92.38 397 ILE B O 1
ATOM 11119 N N . TRP B 1 398 ? 19.469 -14.789 -29.406 1 94.5 398 TRP B N 1
ATOM 11120 C CA . TRP B 1 398 ? 20.125 -15.594 -28.375 1 94.5 398 TRP B CA 1
ATOM 11121 C C . TRP B 1 398 ? 20.172 -14.844 -27.047 1 94.5 398 TRP B C 1
ATOM 11123 O O . TRP B 1 398 ? 20.625 -13.703 -26.984 1 94.5 398 TRP B O 1
ATOM 11133 N N . LEU B 1 399 ? 19.703 -15.508 -26.016 1 94.12 399 LEU B N 1
ATOM 11134 C CA . LEU B 1 399 ? 19.688 -14.898 -24.703 1 94.12 399 LEU B CA 1
ATOM 11135 C C . LEU B 1 399 ? 20.562 -15.68 -23.719 1 94.12 399 LEU B C 1
ATOM 11137 O O . LEU B 1 399 ? 20.391 -16.891 -23.562 1 94.12 399 LEU B O 1
ATOM 11141 N N . GLY B 1 400 ? 21.531 -15 -23.109 1 93.69 400 GLY B N 1
ATOM 11142 C CA . GLY B 1 400 ? 22.266 -15.562 -21.984 1 93.69 400 GLY B CA 1
ATOM 11143 C C . GLY B 1 400 ? 21.562 -15.359 -20.656 1 93.69 400 GLY B C 1
ATOM 11144 O O . GLY B 1 400 ? 21.297 -14.227 -20.25 1 93.69 400 GLY B O 1
ATOM 11145 N N . LEU B 1 401 ? 21.375 -16.453 -20.031 1 88.25 401 LEU B N 1
ATOM 11146 C CA . LEU B 1 401 ? 20.531 -16.375 -18.844 1 88.25 401 LEU B CA 1
ATOM 11147 C C . LEU B 1 401 ? 21.359 -16.516 -17.562 1 88.25 401 LEU B C 1
ATOM 11149 O O . LEU B 1 401 ? 22.547 -16.828 -17.625 1 88.25 401 LEU B O 1
ATOM 11153 N N . GLY B 1 402 ? 20.672 -16.25 -16.469 1 80.19 402 GLY B N 1
ATOM 11154 C CA . GLY B 1 402 ? 21.359 -16.234 -15.188 1 80.19 402 GLY B CA 1
ATOM 11155 C C . GLY B 1 402 ? 21.703 -17.625 -14.688 1 80.19 402 GLY B C 1
ATOM 11156 O O . GLY B 1 402 ? 22.641 -17.781 -13.898 1 80.19 402 GLY B O 1
ATOM 11157 N N . ASN B 1 403 ? 21.047 -18.641 -15.203 1 72.62 403 ASN B N 1
ATOM 11158 C CA . ASN B 1 403 ? 21.297 -20 -14.727 1 72.62 403 ASN B CA 1
ATOM 11159 C C . ASN B 1 403 ? 22.344 -20.703 -15.57 1 72.62 403 ASN B C 1
ATOM 11161 O O . ASN B 1 403 ? 22.516 -21.922 -15.461 1 72.62 403 ASN B O 1
ATOM 11165 N N . GLY B 1 404 ? 22.922 -19.953 -16.453 1 80.06 404 GLY B N 1
ATOM 11166 C CA . GLY B 1 404 ? 23.969 -20.531 -17.281 1 80.06 404 GLY B CA 1
ATOM 11167 C C . GLY B 1 404 ? 23.453 -21.156 -18.562 1 80.06 404 GLY B C 1
ATOM 11168 O O . GLY B 1 404 ? 24.219 -21.703 -19.344 1 80.06 404 GLY B O 1
ATOM 11169 N N . GLN B 1 405 ? 22.203 -21.078 -18.719 1 84.06 405 GLN B N 1
ATOM 11170 C CA . GLN B 1 405 ? 21.609 -21.594 -19.953 1 84.06 405 GLN B CA 1
ATOM 11171 C C . GLN B 1 405 ? 21.5 -20.484 -21.016 1 84.06 405 GLN B C 1
ATOM 11173 O O . GLN B 1 405 ? 21.766 -19.312 -20.734 1 84.06 405 GLN B O 1
ATOM 11178 N N . ILE B 1 406 ? 21.25 -20.984 -22.188 1 91.62 406 ILE B N 1
ATOM 11179 C CA . ILE B 1 406 ? 21.078 -20.094 -23.328 1 91.62 406 ILE B CA 1
ATOM 11180 C C . ILE B 1 406 ? 19.734 -20.375 -23.984 1 91.62 406 ILE B C 1
ATOM 11182 O O . ILE B 1 406 ? 19.406 -21.516 -24.297 1 91.62 406 ILE B O 1
ATOM 11186 N N . ASP B 1 407 ? 18.984 -19.375 -24.172 1 91.44 407 ASP B N 1
ATOM 11187 C CA . ASP B 1 407 ? 17.719 -19.516 -24.891 1 91.44 407 ASP B CA 1
ATOM 11188 C C . ASP B 1 407 ? 17.875 -19.125 -26.344 1 91.44 407 ASP B C 1
ATOM 11190 O O . ASP B 1 407 ? 18.453 -18.078 -26.656 1 91.44 407 ASP B O 1
ATOM 11194 N N . TYR B 1 408 ? 17.422 -20.047 -27.156 1 91.06 408 TYR B N 1
ATOM 11195 C CA . TYR B 1 408 ? 17.281 -19.781 -28.578 1 91.06 408 TYR B CA 1
ATOM 11196 C C . TYR B 1 408 ? 15.852 -19.375 -28.922 1 91.06 408 TYR B C 1
ATOM 11198 O O . TYR B 1 408 ? 14.922 -20.172 -28.797 1 91.06 408 TYR B O 1
ATOM 11206 N N . PHE B 1 409 ? 15.797 -18.109 -29.203 1 85.62 409 PHE B N 1
ATOM 11207 C CA . PHE B 1 409 ? 14.492 -17.516 -29.469 1 85.62 409 PHE B CA 1
ATOM 11208 C C . PHE B 1 409 ? 14.266 -17.344 -30.969 1 85.62 409 PHE B C 1
ATOM 11210 O O . PHE B 1 409 ? 14.922 -16.531 -31.625 1 85.62 409 PHE B O 1
ATOM 11217 N N . ASP B 1 410 ? 13.32 -18.188 -31.562 1 78.94 410 ASP B N 1
ATOM 11218 C CA . ASP B 1 410 ? 12.906 -18.031 -32.938 1 78.94 410 ASP B CA 1
ATOM 11219 C C . ASP B 1 410 ? 11.539 -17.359 -33.031 1 78.94 410 ASP B C 1
ATOM 11221 O O . ASP B 1 410 ? 10.508 -18.031 -32.969 1 78.94 410 ASP B O 1
ATOM 11225 N N . LYS B 1 411 ? 11.508 -16.172 -33.281 1 75.75 411 LYS B N 1
ATOM 11226 C CA . LYS B 1 411 ? 10.289 -15.383 -33.281 1 75.75 411 LYS B CA 1
ATOM 11227 C C . LYS B 1 411 ? 9.336 -15.836 -34.406 1 75.75 411 LYS B C 1
ATOM 11229 O O . LYS B 1 411 ? 8.117 -15.836 -34.219 1 75.75 411 LYS B O 1
ATOM 11234 N N . LYS B 1 412 ? 9.812 -16.156 -35.531 1 71.44 412 LYS B N 1
ATOM 11235 C CA . LYS B 1 412 ? 9 -16.531 -36.656 1 71.44 412 LYS B CA 1
ATOM 11236 C C . LYS B 1 412 ? 8.297 -17.875 -36.438 1 71.44 412 LYS B C 1
ATOM 11238 O O . LYS B 1 412 ? 7.113 -18.016 -36.75 1 71.44 412 LYS B O 1
ATOM 11243 N N . GLN B 1 413 ? 9.055 -18.766 -35.844 1 70.25 413 GLN B N 1
ATOM 11244 C CA . GLN B 1 413 ? 8.477 -20.078 -35.625 1 70.25 413 GLN B CA 1
ATOM 11245 C C . GLN B 1 413 ? 7.684 -20.109 -34.312 1 70.25 413 GLN B C 1
ATOM 11247 O O . GLN B 1 413 ? 6.879 -21.016 -34.094 1 70.25 413 GLN B O 1
ATOM 11252 N N . GLY B 1 414 ? 7.867 -19.125 -33.531 1 71 414 GLY B N 1
ATOM 11253 C CA . GLY B 1 414 ? 7.035 -18.938 -32.344 1 71 414 GLY B CA 1
ATOM 11254 C C . GLY B 1 414 ? 7.438 -19.844 -31.188 1 71 414 GLY B C 1
ATOM 11255 O O . GLY B 1 414 ? 6.582 -20.359 -30.469 1 71 414 GLY B O 1
ATOM 11256 N N . PHE B 1 415 ? 8.766 -20.234 -31.078 1 76.5 415 PHE B N 1
ATOM 11257 C CA . PHE B 1 415 ? 9.156 -21.062 -29.938 1 76.5 415 PHE B CA 1
ATOM 11258 C C . PHE B 1 415 ? 10.492 -20.594 -29.375 1 76.5 415 PHE B C 1
ATOM 11260 O O . PHE B 1 415 ? 11.266 -19.922 -30.047 1 76.5 415 PHE B O 1
ATOM 11267 N N . ILE B 1 416 ? 10.695 -21.016 -28.094 1 85.06 416 ILE B N 1
ATOM 11268 C CA . ILE B 1 416 ? 11.953 -20.812 -27.391 1 85.06 416 ILE B CA 1
ATOM 11269 C C . ILE B 1 416 ? 12.562 -22.156 -27.016 1 85.06 416 ILE B C 1
ATOM 11271 O O . ILE B 1 416 ? 11.875 -23.016 -26.469 1 85.06 416 ILE B O 1
ATOM 11275 N N . ARG B 1 417 ? 13.773 -22.359 -27.406 1 86.81 417 ARG B N 1
ATOM 11276 C CA . ARG B 1 417 ? 14.492 -23.578 -27.016 1 86.81 417 ARG B CA 1
ATOM 11277 C C . ARG B 1 417 ? 15.531 -23.266 -25.938 1 86.81 417 ARG B C 1
ATOM 11279 O O . ARG B 1 417 ? 16.25 -22.266 -26.031 1 86.81 417 ARG B O 1
ATOM 11286 N N . HIS B 1 418 ? 15.531 -24.109 -25.016 1 86.5 418 HIS B N 1
ATOM 11287 C CA . HIS B 1 418 ? 16.484 -23.953 -23.922 1 86.5 418 HIS B CA 1
ATOM 11288 C C . HIS B 1 418 ? 17.719 -24.828 -24.141 1 86.5 418 HIS B C 1
ATOM 11290 O O . HIS B 1 418 ? 17.594 -26.047 -24.281 1 86.5 418 HIS B O 1
ATOM 11296 N N . LEU B 1 419 ? 18.875 -24.234 -24.172 1 88.06 419 LEU B N 1
ATOM 11297 C CA . LEU B 1 419 ? 20.125 -24.969 -24.391 1 88.06 419 LEU B CA 1
ATOM 11298 C C . LEU B 1 419 ? 20.938 -25.031 -23.094 1 88.06 419 LEU B C 1
ATOM 11300 O O . LEU B 1 419 ? 21.156 -24.016 -22.453 1 88.06 419 LEU B O 1
ATOM 11304 N N . ARG B 1 420 ? 21.312 -26.219 -22.797 1 81.06 420 ARG B N 1
ATOM 11305 C CA . ARG B 1 420 ? 22.219 -26.391 -21.672 1 81.06 420 ARG B CA 1
ATOM 11306 C C . ARG B 1 420 ? 23.672 -26.203 -22.094 1 81.06 420 ARG B C 1
ATOM 11308 O O . ARG B 1 420 ? 24.094 -26.75 -23.109 1 81.06 420 ARG B O 1
ATOM 11315 N N . SER B 1 421 ? 24.328 -25.391 -21.359 1 77.19 421 SER B N 1
ATOM 11316 C CA . SER B 1 421 ? 25.719 -25.078 -21.719 1 77.19 421 SER B CA 1
ATOM 11317 C C . SER B 1 421 ? 26.656 -26.219 -21.328 1 77.19 421 SER B C 1
ATOM 11319 O O . SER B 1 421 ? 26.391 -26.938 -20.359 1 77.19 421 SER B O 1
ATOM 11321 N N . LYS B 1 422 ? 27.547 -26.5 -22.219 1 80 422 LYS B N 1
ATOM 11322 C CA . LYS B 1 422 ? 28.672 -27.391 -21.938 1 80 422 LYS B CA 1
ATOM 11323 C C . LYS B 1 422 ? 29.984 -26.609 -21.844 1 80 422 LYS B C 1
ATOM 11325 O O . LYS B 1 422 ? 30.25 -25.719 -22.656 1 80 422 LYS B O 1
ATOM 11330 N N . GLY B 1 423 ? 30.766 -26.719 -20.766 1 76 423 GLY B N 1
ATOM 11331 C CA . GLY B 1 423 ? 32.031 -26.016 -20.609 1 76 423 GLY B CA 1
ATOM 11332 C C . GLY B 1 423 ? 31.938 -24.844 -19.656 1 76 423 GLY B C 1
ATOM 11333 O O . GLY B 1 423 ? 32.969 -24.219 -19.344 1 76 423 GLY B O 1
ATOM 11334 N N . MET B 1 424 ? 30.781 -24.531 -19.375 1 78.81 424 MET B N 1
ATOM 11335 C CA . MET B 1 424 ? 30.562 -23.438 -18.438 1 78.81 424 MET B CA 1
ATOM 11336 C C . MET B 1 424 ? 30 -23.953 -17.109 1 78.81 424 MET B C 1
ATOM 11338 O O . MET B 1 424 ? 29.375 -25.016 -17.078 1 78.81 424 MET B O 1
ATOM 11342 N N . ALA B 1 425 ? 30.375 -23.234 -16.094 1 65.81 425 ALA B N 1
ATOM 11343 C CA . ALA B 1 425 ? 29.844 -23.609 -14.789 1 65.81 425 ALA B CA 1
ATOM 11344 C C . ALA B 1 425 ? 28.344 -23.422 -14.719 1 65.81 425 ALA B C 1
ATOM 11346 O O . ALA B 1 425 ? 27.812 -22.391 -15.188 1 65.81 425 ALA B O 1
ATOM 11347 N N . SER B 1 426 ? 27.719 -24.438 -14.289 1 61 426 SER B N 1
ATOM 11348 C CA . SER B 1 426 ? 26.266 -24.328 -14.125 1 61 426 SER B CA 1
ATOM 11349 C C . SER B 1 426 ? 25.906 -23.344 -13.008 1 61 426 SER B C 1
ATOM 11351 O O . SER B 1 426 ? 26.625 -23.234 -12.016 1 61 426 SER B O 1
ATOM 11353 N N . GLY B 1 427 ? 24.875 -22.578 -13.188 1 62.47 427 GLY B N 1
ATOM 11354 C CA . GLY B 1 427 ? 24.375 -21.656 -12.164 1 62.47 427 GLY B CA 1
ATOM 11355 C C . GLY B 1 427 ? 24.984 -20.281 -12.266 1 62.47 427 GLY B C 1
ATOM 11356 O O . GLY B 1 427 ? 24.562 -19.359 -11.555 1 62.47 427 GLY B O 1
ATOM 11357 N N . GLU B 1 428 ? 26 -20.172 -13.102 1 72.56 428 GLU B N 1
ATOM 11358 C CA . GLU B 1 428 ? 26.578 -18.859 -13.352 1 72.56 428 GLU B CA 1
ATOM 11359 C C . GLU B 1 428 ? 25.969 -18.203 -14.594 1 72.56 428 GLU B C 1
ATOM 11361 O O . GLU B 1 428 ? 25.734 -18.891 -15.594 1 72.56 428 GLU B O 1
ATOM 11366 N N . GLY B 1 429 ? 25.797 -16.953 -14.453 1 83.94 429 GLY B N 1
ATOM 11367 C CA . GLY B 1 429 ? 25.141 -16.25 -15.547 1 83.94 429 GLY B CA 1
ATOM 11368 C C . GLY B 1 429 ? 26 -16.188 -16.797 1 83.94 429 GLY B C 1
ATOM 11369 O O . GLY B 1 429 ? 27.234 -16.141 -16.719 1 83.94 429 GLY B O 1
ATOM 11370 N N . VAL B 1 430 ? 25.344 -16.234 -17.984 1 91.88 430 VAL B N 1
ATOM 11371 C CA . VAL B 1 430 ? 26 -16 -19.266 1 91.88 430 VAL B CA 1
ATOM 11372 C C . VAL B 1 430 ? 26.125 -14.508 -19.531 1 91.88 430 VAL B C 1
ATOM 11374 O O . VAL B 1 430 ? 25.172 -13.867 -19.969 1 91.88 430 VAL B O 1
ATOM 11377 N N . HIS B 1 431 ? 27.281 -14.062 -19.422 1 92.5 431 HIS B N 1
ATOM 11378 C CA . HIS B 1 431 ? 27.484 -12.617 -19.359 1 92.5 431 HIS B CA 1
ATOM 11379 C C . HIS B 1 431 ? 27.672 -12.023 -20.75 1 92.5 431 HIS B C 1
ATOM 11381 O O . HIS B 1 431 ? 27.547 -10.812 -20.938 1 92.5 431 HIS B O 1
ATOM 11387 N N . SER B 1 432 ? 28.047 -12.883 -21.688 1 95 432 SER B N 1
ATOM 11388 C CA . SER B 1 432 ? 28.328 -12.328 -23.016 1 95 432 SER B CA 1
ATOM 11389 C C . SER B 1 432 ? 28.125 -13.375 -24.109 1 95 432 SER B C 1
ATOM 11391 O O . SER B 1 432 ? 28.328 -14.57 -23.875 1 95 432 SER B O 1
ATOM 11393 N N . LEU B 1 433 ? 27.719 -12.922 -25.234 1 95.81 433 LEU B N 1
ATOM 11394 C CA . LEU B 1 433 ? 27.547 -13.711 -26.453 1 95.81 433 LEU B CA 1
ATOM 11395 C C . LEU B 1 433 ? 28.141 -13 -27.656 1 95.81 433 LEU B C 1
ATOM 11397 O O . LEU B 1 433 ? 28.031 -11.781 -27.781 1 95.81 433 LEU B O 1
ATOM 11401 N N . VAL B 1 434 ? 28.844 -13.766 -28.484 1 95.75 434 VAL B N 1
ATOM 11402 C CA . VAL B 1 434 ? 29.391 -13.164 -29.703 1 95.75 434 VAL B CA 1
ATOM 11403 C C . VAL B 1 434 ? 29.297 -14.164 -30.844 1 95.75 434 VAL B C 1
ATOM 11405 O O . VAL B 1 434 ? 29.328 -15.383 -30.625 1 95.75 434 VAL B O 1
ATOM 11408 N N . GLU B 1 435 ? 29.094 -13.633 -31.953 1 95.69 435 GLU B N 1
ATOM 11409 C CA . GLU B 1 435 ? 29.094 -14.445 -33.156 1 95.69 435 GLU B CA 1
ATOM 11410 C C . GLU B 1 435 ? 30.469 -14.438 -33.844 1 95.69 435 GLU B C 1
ATOM 11412 O O . GLU B 1 435 ? 31.016 -13.375 -34.125 1 95.69 435 GLU B O 1
ATOM 11417 N N . LEU B 1 436 ? 30.984 -15.594 -34.125 1 94.25 436 LEU B N 1
ATOM 11418 C CA . LEU B 1 436 ? 32.312 -15.719 -34.75 1 94.25 436 LEU B CA 1
ATOM 11419 C C . LEU B 1 436 ? 32.219 -15.656 -36.25 1 94.25 436 LEU B C 1
ATOM 11421 O O . LEU B 1 436 ? 31.109 -15.516 -36.812 1 94.25 436 LEU B O 1
ATOM 11425 N N . GLY B 1 437 ? 33.344 -15.656 -36.969 1 89.94 437 GLY B N 1
ATOM 11426 C CA . GLY B 1 437 ? 33.438 -15.508 -38.406 1 89.94 437 GLY B CA 1
ATOM 11427 C C . GLY B 1 437 ? 32.688 -16.609 -39.156 1 89.94 437 GLY B C 1
ATOM 11428 O O . GLY B 1 437 ? 32.094 -16.359 -40.219 1 89.94 437 GLY B O 1
ATOM 11429 N N . ASP B 1 438 ? 32.656 -17.781 -38.594 1 88.12 438 ASP B N 1
ATOM 11430 C CA . ASP B 1 438 ? 32 -18.922 -39.25 1 88.12 438 ASP B CA 1
ATOM 11431 C C . ASP B 1 438 ? 30.516 -18.984 -38.906 1 88.12 438 ASP B C 1
ATOM 11433 O O . ASP B 1 438 ? 29.812 -19.891 -39.375 1 88.12 438 ASP B O 1
ATOM 11437 N N . GLY B 1 439 ? 30.094 -18.141 -38.125 1 89.81 439 GLY B N 1
ATOM 11438 C CA . GLY B 1 439 ? 28.688 -18.094 -37.781 1 89.81 439 GLY B CA 1
ATOM 11439 C C . GLY B 1 439 ? 28.375 -18.75 -36.469 1 89.81 439 GLY B C 1
ATOM 11440 O O . GLY B 1 439 ? 27.25 -18.656 -35.969 1 89.81 439 GLY B O 1
ATOM 11441 N N . SER B 1 440 ? 29.328 -19.391 -35.875 1 93.62 440 SER B N 1
ATOM 11442 C CA . SER B 1 440 ? 29.109 -20.016 -34.562 1 93.62 440 SER B CA 1
ATOM 11443 C C . SER B 1 440 ? 28.938 -18.953 -33.469 1 93.62 440 SER B C 1
ATOM 11445 O O . SER B 1 440 ? 29.406 -17.828 -33.625 1 93.62 440 SER B O 1
ATOM 11447 N N . ILE B 1 441 ? 28.25 -19.312 -32.469 1 95.12 441 ILE B N 1
ATOM 11448 C CA . ILE B 1 441 ? 28.016 -18.406 -31.359 1 95.12 441 ILE B CA 1
ATOM 11449 C C . ILE B 1 441 ? 28.859 -18.828 -30.156 1 95.12 441 ILE B C 1
ATOM 11451 O O . ILE B 1 441 ? 28.828 -20 -29.766 1 95.12 441 ILE B O 1
ATOM 11455 N N . LEU B 1 442 ? 29.578 -17.953 -29.672 1 95.56 442 LEU B N 1
ATOM 11456 C CA . LEU B 1 442 ? 30.375 -18.188 -28.469 1 95.56 442 LEU B CA 1
ATOM 11457 C C . LEU B 1 442 ? 29.719 -17.547 -27.25 1 95.56 442 LEU B C 1
ATOM 11459 O O . LEU B 1 442 ? 29.375 -16.359 -27.281 1 95.56 442 LEU B O 1
ATOM 11463 N N . ALA B 1 443 ? 29.5 -18.328 -26.25 1 95 443 ALA B N 1
ATOM 11464 C CA . ALA B 1 443 ? 28.922 -17.859 -25 1 95 443 ALA B CA 1
ATOM 11465 C C . ALA B 1 443 ? 29.969 -17.859 -23.891 1 95 443 ALA B C 1
ATOM 11467 O O . ALA B 1 443 ? 30.797 -18.766 -23.797 1 95 443 ALA B O 1
ATOM 11468 N N . ALA B 1 444 ? 29.844 -16.812 -23.031 1 94.06 444 ALA B N 1
ATOM 11469 C CA . ALA B 1 444 ? 30.828 -16.672 -21.969 1 94.06 444 ALA B CA 1
ATOM 11470 C C . ALA B 1 444 ? 30.156 -16.625 -20.609 1 94.06 444 ALA B C 1
ATOM 11472 O O . ALA B 1 444 ? 29.156 -15.922 -20.422 1 94.06 444 ALA B O 1
ATOM 11473 N N . SER B 1 445 ? 30.594 -17.328 -19.75 1 90 445 SER B N 1
ATOM 11474 C CA . SER B 1 445 ? 30.297 -17.375 -18.312 1 90 445 SER B CA 1
ATOM 11475 C C . SER B 1 445 ? 31.547 -17.734 -17.5 1 90 445 SER B C 1
ATOM 11477 O O . SER B 1 445 ? 32.625 -17.188 -17.734 1 90 445 SER B O 1
ATOM 11479 N N . LYS B 1 446 ? 31.359 -18.547 -16.562 1 82.44 446 LYS B N 1
ATOM 11480 C CA . LYS B 1 446 ? 32.562 -19.203 -16.016 1 82.44 446 LYS B CA 1
ATOM 11481 C C . LYS B 1 446 ? 33.031 -20.328 -16.938 1 82.44 446 LYS B C 1
ATOM 11483 O O . LYS B 1 446 ? 32.656 -21.5 -16.75 1 82.44 446 LYS B O 1
ATOM 11488 N N . GLY B 1 447 ? 33.781 -19.953 -17.844 1 87.19 447 GLY B N 1
ATOM 11489 C CA . GLY B 1 447 ? 34.156 -20.797 -18.984 1 87.19 447 GLY B CA 1
ATOM 11490 C C . GLY B 1 447 ? 33.5 -20.344 -20.281 1 87.19 447 GLY B C 1
ATOM 11491 O O . GLY B 1 447 ? 32.906 -19.266 -20.344 1 87.19 447 GLY B O 1
ATOM 11492 N N . LEU B 1 448 ? 33.781 -21.078 -21.406 1 92.5 448 LEU B N 1
ATOM 11493 C CA . LEU B 1 448 ? 33.281 -20.719 -22.719 1 92.5 448 LEU B CA 1
ATOM 11494 C C . LEU B 1 448 ? 32.562 -21.906 -23.375 1 92.5 448 LEU B C 1
ATOM 11496 O O . LEU B 1 448 ? 32.969 -23.047 -23.203 1 92.5 448 LEU B O 1
ATOM 11500 N N . SER B 1 449 ? 31.531 -21.594 -24.047 1 93.69 449 SER B N 1
ATOM 11501 C CA . SER B 1 449 ? 30.766 -22.594 -24.797 1 93.69 449 SER B CA 1
ATOM 11502 C C . SER B 1 449 ? 30.547 -22.156 -26.25 1 93.69 449 SER B C 1
ATOM 11504 O O . SER B 1 449 ? 30.281 -20.969 -26.5 1 93.69 449 SER B O 1
ATOM 11506 N N . LEU B 1 450 ? 30.734 -23.078 -27.109 1 94.69 450 LEU B N 1
ATOM 11507 C CA . LEU B 1 450 ? 30.5 -22.828 -28.531 1 94.69 450 LEU B CA 1
ATOM 11508 C C . LEU B 1 450 ? 29.203 -23.469 -29 1 94.69 450 LEU B C 1
ATOM 11510 O O . LEU B 1 450 ? 28.953 -24.641 -28.703 1 94.69 450 LEU B O 1
ATOM 11514 N N . ILE B 1 451 ? 28.422 -22.688 -29.703 1 94.62 451 ILE B N 1
ATOM 11515 C CA . ILE B 1 451 ? 27.141 -23.156 -30.188 1 94.62 451 ILE B CA 1
ATOM 11516 C C . ILE B 1 451 ? 27.109 -23.109 -31.719 1 94.62 451 ILE B C 1
ATOM 11518 O O . ILE B 1 451 ? 27.422 -22.078 -32.312 1 94.62 451 ILE B O 1
ATOM 11522 N N . ASN B 1 452 ? 26.672 -24.172 -32.281 1 91.81 452 ASN B N 1
ATOM 11523 C CA . ASN B 1 452 ? 26.375 -24.203 -33.688 1 91.81 452 ASN B CA 1
ATOM 11524 C C . ASN B 1 452 ? 24.922 -23.828 -33.969 1 91.81 452 ASN B C 1
ATOM 11526 O O . ASN B 1 452 ? 24.016 -24.594 -33.656 1 91.81 452 ASN B O 1
ATOM 11530 N N . PRO B 1 453 ? 24.703 -22.703 -34.562 1 90.12 453 PRO B N 1
ATOM 11531 C CA . PRO B 1 453 ? 23.328 -22.219 -34.688 1 90.12 453 PRO B CA 1
ATOM 11532 C C . PRO B 1 453 ? 22.484 -23.078 -35.625 1 90.12 453 PRO B C 1
ATOM 11534 O O . PRO B 1 453 ? 21.266 -22.984 -35.625 1 90.12 453 PRO B O 1
ATOM 11537 N N . ARG B 1 454 ? 23.031 -23.891 -36.469 1 85.44 454 ARG B N 1
ATOM 11538 C CA . ARG B 1 454 ? 22.281 -24.703 -37.438 1 85.44 454 ARG B CA 1
ATOM 11539 C C . ARG B 1 454 ? 21.656 -25.922 -36.75 1 85.44 454 ARG B C 1
ATOM 11541 O O . ARG B 1 454 ? 20.469 -26.203 -36.969 1 85.44 454 ARG B O 1
ATOM 11548 N N . ASN B 1 455 ? 22.422 -26.625 -35.906 1 86.94 455 ASN B N 1
ATOM 11549 C CA . ASN B 1 455 ? 21.906 -27.812 -35.25 1 86.94 455 ASN B CA 1
ATOM 11550 C C . ASN B 1 455 ? 21.75 -27.594 -33.75 1 86.94 455 ASN B C 1
ATOM 11552 O O . ASN B 1 455 ? 21.266 -28.469 -33.031 1 86.94 455 ASN B O 1
ATOM 11556 N N . LEU B 1 456 ? 22.141 -26.469 -33.25 1 90.25 456 LEU B N 1
ATOM 11557 C CA . LEU B 1 456 ? 22.016 -26.047 -31.844 1 90.25 456 LEU B CA 1
ATOM 11558 C C . LEU B 1 456 ? 22.844 -26.953 -30.938 1 90.25 456 LEU B C 1
ATOM 11560 O O . LEU B 1 456 ? 22.484 -27.156 -29.781 1 90.25 456 LEU B O 1
ATOM 11564 N N . GLU B 1 457 ? 23.875 -27.531 -31.547 1 90.75 457 GLU B N 1
ATOM 11565 C CA . GLU B 1 457 ? 24.812 -28.312 -30.734 1 90.75 457 GLU B CA 1
ATOM 11566 C C . GLU B 1 457 ? 25.734 -27.422 -29.922 1 90.75 457 GLU B C 1
ATOM 11568 O O . GLU B 1 457 ? 26.219 -26.406 -30.422 1 90.75 457 GLU B O 1
ATOM 11573 N N . VAL B 1 458 ? 25.875 -27.75 -28.719 1 92.69 458 VAL B N 1
ATOM 11574 C CA . VAL B 1 458 ? 26.719 -26.984 -27.812 1 92.69 458 VAL B CA 1
ATOM 11575 C C . VAL B 1 458 ? 27.969 -27.781 -27.453 1 92.69 458 VAL B C 1
ATOM 11577 O O . VAL B 1 458 ? 27.891 -28.969 -27.141 1 92.69 458 VAL B O 1
ATOM 11580 N N . SER B 1 459 ? 29.156 -27.219 -27.562 1 91.94 459 SER B N 1
ATOM 11581 C CA . SER B 1 459 ? 30.438 -27.828 -27.219 1 91.94 459 SER B CA 1
ATOM 11582 C C . SER B 1 459 ? 31.312 -26.891 -26.391 1 91.94 459 SER B C 1
ATOM 11584 O O . SER B 1 459 ? 31.156 -25.656 -26.469 1 91.94 459 SER B O 1
ATOM 11586 N N . PRO B 1 460 ? 32.125 -27.453 -25.5 1 91.75 460 PRO B N 1
ATOM 11587 C CA . PRO B 1 460 ? 33.062 -26.578 -24.781 1 91.75 460 PRO B CA 1
ATOM 11588 C C . PRO B 1 460 ? 34.062 -25.922 -25.703 1 91.75 460 PRO B C 1
ATOM 11590 O O . PRO B 1 460 ? 34.469 -26.5 -26.719 1 91.75 460 PRO B O 1
ATOM 11593 N N . TYR B 1 461 ? 34.469 -24.75 -25.422 1 92.06 461 TYR B N 1
ATOM 11594 C CA . TYR B 1 461 ? 35.5 -24 -26.156 1 92.06 461 TYR B CA 1
ATOM 11595 C C . TYR B 1 461 ? 36.656 -23.625 -25.266 1 92.06 461 TYR B C 1
ATOM 11597 O O . TYR B 1 461 ? 36.469 -23.094 -24.172 1 92.06 461 TYR B O 1
ATOM 11605 N N . SER B 1 462 ? 37.812 -23.953 -25.609 1 90.31 462 SER B N 1
ATOM 11606 C CA . SER B 1 462 ? 39 -23.672 -24.812 1 90.31 462 SER B CA 1
ATOM 11607 C C . SER B 1 462 ? 39.906 -22.703 -25.531 1 90.31 462 SER B C 1
ATOM 11609 O O . SER B 1 462 ? 40.125 -22.812 -26.75 1 90.31 462 SER B O 1
ATOM 11611 N N . VAL B 1 463 ? 40.406 -21.719 -24.828 1 92.38 463 VAL B N 1
ATOM 11612 C CA . VAL B 1 463 ? 41.406 -20.766 -25.281 1 92.38 463 VAL B CA 1
ATOM 11613 C C . VAL B 1 463 ? 42.719 -21.016 -24.531 1 92.38 463 VAL B C 1
ATOM 11615 O O . VAL B 1 463 ? 42.719 -21.141 -23.312 1 92.38 463 VAL B O 1
ATOM 11618 N N . PRO B 1 464 ? 43.781 -21.062 -25.328 1 90.81 464 PRO B N 1
ATOM 11619 C CA . PRO B 1 464 ? 45.062 -21.281 -24.656 1 90.81 464 PRO B CA 1
ATOM 11620 C C . PRO B 1 464 ? 45.375 -20.203 -23.609 1 90.81 464 PRO B C 1
ATOM 11622 O O . PRO B 1 464 ? 45.125 -19.016 -23.828 1 90.81 464 PRO B O 1
ATOM 11625 N N . ASP B 1 465 ? 45.781 -20.594 -22.406 1 87.25 465 ASP B N 1
ATOM 11626 C CA . ASP B 1 465 ? 46.25 -19.75 -21.312 1 87.25 465 ASP B CA 1
ATOM 11627 C C . ASP B 1 465 ? 45.094 -19.156 -20.531 1 87.25 465 ASP B C 1
ATOM 11629 O O . ASP B 1 465 ? 45.312 -18.438 -19.547 1 87.25 465 ASP B O 1
ATOM 11633 N N . LEU B 1 466 ? 43.938 -19.266 -21 1 89.31 466 LEU B N 1
ATOM 11634 C CA . LEU B 1 466 ? 42.781 -18.844 -20.234 1 89.31 466 LEU B CA 1
ATOM 11635 C C . LEU B 1 466 ? 42.344 -19.922 -19.25 1 89.31 466 LEU B C 1
ATOM 11637 O O . LEU B 1 466 ? 42 -21.031 -19.656 1 89.31 466 LEU B O 1
ATOM 11641 N N . PRO B 1 467 ? 42.438 -19.641 -18.016 1 80.19 467 PRO B N 1
ATOM 11642 C CA . PRO B 1 467 ? 42 -20.641 -17.031 1 80.19 467 PRO B CA 1
ATOM 11643 C C . PRO B 1 467 ? 40.531 -21.078 -17.25 1 80.19 467 PRO B C 1
ATOM 11645 O O . PRO B 1 467 ? 39.688 -20.25 -17.562 1 80.19 467 PRO B O 1
ATOM 11648 N N . GLU B 1 468 ? 40.25 -22.328 -17.156 1 71.19 468 GLU B N 1
ATOM 11649 C CA . GLU B 1 468 ? 38.938 -22.922 -17.453 1 71.19 468 GLU B CA 1
ATOM 11650 C C . GLU B 1 468 ? 37.875 -22.406 -16.484 1 71.19 468 GLU B C 1
ATOM 11652 O O . GLU B 1 468 ? 36.719 -22.328 -16.844 1 71.19 468 GLU B O 1
ATOM 11657 N N . ASN B 1 469 ? 38.219 -22.062 -15.32 1 70.62 469 ASN B N 1
ATOM 11658 C CA . ASN B 1 469 ? 37.188 -21.688 -14.328 1 70.62 469 ASN B CA 1
ATOM 11659 C C . ASN B 1 469 ? 37.188 -20.172 -14.094 1 70.62 469 ASN B C 1
ATOM 11661 O O . ASN B 1 469 ? 36.688 -19.703 -13.062 1 70.62 469 ASN B O 1
ATOM 11665 N N . LEU B 1 470 ? 37.688 -19.484 -15.078 1 77.69 470 LEU B N 1
ATOM 11666 C CA . LEU B 1 470 ? 37.688 -18.031 -14.945 1 77.69 470 LEU B CA 1
ATOM 11667 C C . LEU B 1 470 ? 36.406 -17.438 -15.492 1 77.69 470 LEU B C 1
ATOM 11669 O O . LEU B 1 470 ? 35.906 -17.875 -16.531 1 77.69 470 LEU B O 1
ATOM 11673 N N . ILE B 1 471 ? 35.906 -16.484 -14.75 1 82.38 471 ILE B N 1
ATOM 11674 C CA . ILE B 1 471 ? 34.688 -15.797 -15.203 1 82.38 471 ILE B CA 1
ATOM 11675 C C . ILE B 1 471 ? 35.031 -14.875 -16.375 1 82.38 471 ILE B C 1
ATOM 11677 O O . ILE B 1 471 ? 36 -14.094 -16.297 1 82.38 471 ILE B O 1
ATOM 11681 N N . VAL B 1 472 ? 34.344 -15.031 -17.453 1 89.06 472 VAL B N 1
ATOM 11682 C CA . VAL B 1 472 ? 34.469 -14.148 -18.594 1 89.06 472 VAL B CA 1
ATOM 11683 C C . VAL B 1 472 ? 33.312 -13.172 -18.625 1 89.06 472 VAL B C 1
ATOM 11685 O O . VAL B 1 472 ? 32.156 -13.578 -18.703 1 89.06 472 VAL B O 1
ATOM 11688 N N . THR B 1 473 ? 33.625 -11.93 -18.625 1 88.25 473 THR B N 1
ATOM 11689 C CA . THR B 1 473 ? 32.594 -10.914 -18.516 1 88.25 473 THR B CA 1
ATOM 11690 C C . THR B 1 473 ? 32.219 -10.359 -19.891 1 88.25 473 THR B C 1
ATOM 11692 O O . THR B 1 473 ? 31.078 -9.961 -20.109 1 88.25 473 THR B O 1
ATOM 11695 N N . ASN B 1 474 ? 33.188 -10.273 -20.719 1 93.44 474 ASN B N 1
ATOM 11696 C CA . ASN B 1 474 ? 32.969 -9.664 -22.031 1 93.44 474 ASN B CA 1
ATOM 11697 C C . ASN B 1 474 ? 33.656 -10.445 -23.141 1 93.44 474 ASN B C 1
ATOM 11699 O O . ASN B 1 474 ? 34.75 -10.977 -22.953 1 93.44 474 ASN B O 1
ATOM 11703 N N . LEU B 1 475 ? 33 -10.438 -24.281 1 95.25 475 LEU B N 1
ATOM 11704 C CA . LEU B 1 475 ? 33.562 -10.977 -25.516 1 95.25 475 LEU B CA 1
ATOM 11705 C C . LEU B 1 475 ? 33.406 -9.992 -26.656 1 95.25 475 LEU B C 1
ATOM 11707 O O . LEU B 1 475 ? 32.344 -9.352 -26.797 1 95.25 475 LEU B O 1
ATOM 11711 N N . LEU B 1 476 ? 34.438 -9.805 -27.344 1 94.69 476 LEU B N 1
ATOM 11712 C CA . LEU B 1 476 ? 34.438 -9.008 -28.562 1 94.69 476 LEU B CA 1
ATOM 11713 C C . LEU B 1 476 ? 35.25 -9.688 -29.672 1 94.69 476 LEU B C 1
ATOM 11715 O O . LEU B 1 476 ? 36.312 -10.242 -29.406 1 94.69 476 LEU B O 1
ATOM 11719 N N . TYR B 1 477 ? 34.656 -9.758 -30.844 1 94.31 477 TYR B N 1
ATOM 11720 C CA . TYR B 1 477 ? 35.281 -10.438 -31.969 1 94.31 477 TYR B CA 1
ATOM 11721 C C . TYR B 1 477 ? 35.438 -9.492 -33.156 1 94.31 477 TYR B C 1
ATOM 11723 O O . TYR B 1 477 ? 34.5 -8.82 -33.562 1 94.31 477 TYR B O 1
ATOM 11731 N N . LYS B 1 478 ? 36.656 -9.383 -33.625 1 91.5 478 LYS B N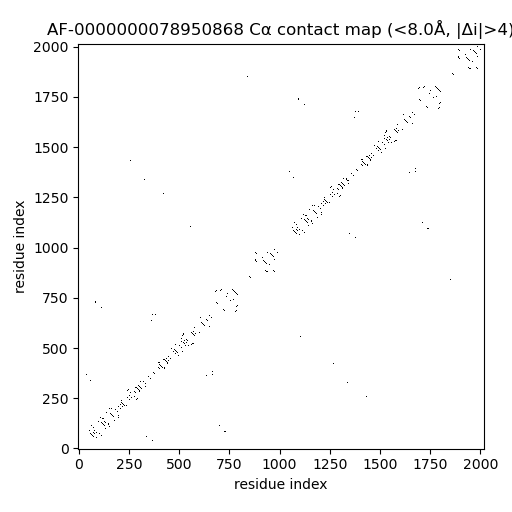 1
ATOM 11732 C CA . LYS B 1 478 ? 36.938 -8.586 -34.812 1 91.5 478 LYS B CA 1
ATOM 11733 C C . LYS B 1 478 ? 38.156 -9.141 -35.594 1 91.5 478 LYS B C 1
ATOM 11735 O O . LYS B 1 478 ? 39.219 -9.344 -35 1 91.5 478 LYS B O 1
ATOM 11740 N N . ASN B 1 479 ? 38.094 -9.375 -36.844 1 89.56 479 ASN B N 1
ATOM 11741 C CA . ASN B 1 479 ? 39.188 -9.766 -37.75 1 89.56 479 ASN B CA 1
ATOM 11742 C C . ASN B 1 479 ? 39.906 -11 -37.219 1 89.56 479 ASN B C 1
ATOM 11744 O O . ASN B 1 479 ? 41.125 -11 -37.094 1 89.56 479 ASN B O 1
ATOM 11748 N N . ASN B 1 480 ? 39.219 -12.008 -36.781 1 91.94 480 ASN B N 1
ATOM 11749 C CA . ASN B 1 480 ? 39.688 -13.305 -36.344 1 91.94 480 ASN B CA 1
ATOM 11750 C C . ASN B 1 480 ? 40.438 -13.18 -35 1 91.94 480 ASN B C 1
ATOM 11752 O O . ASN B 1 480 ? 41.281 -14.039 -34.688 1 91.94 480 ASN B O 1
ATOM 11756 N N . ILE B 1 481 ? 40.219 -12.062 -34.406 1 94.12 481 ILE B N 1
ATOM 11757 C CA . ILE B 1 481 ? 40.75 -11.867 -33.062 1 94.12 481 ILE B CA 1
ATOM 11758 C C . ILE B 1 481 ? 39.625 -11.812 -32.062 1 94.12 481 ILE B C 1
ATOM 11760 O O . ILE B 1 481 ? 38.625 -11.117 -32.25 1 94.12 481 ILE B O 1
ATOM 11764 N N . LEU B 1 482 ? 39.844 -12.594 -31.047 1 95.25 482 LEU B N 1
ATOM 11765 C CA . LEU B 1 482 ? 38.875 -12.609 -29.953 1 95.25 482 LEU B CA 1
ATOM 11766 C C . LEU B 1 482 ? 39.406 -11.875 -28.734 1 95.25 482 LEU B C 1
ATOM 11768 O O . LEU B 1 482 ? 40.469 -12.219 -28.219 1 95.25 482 LEU B O 1
ATOM 11772 N N . TYR B 1 483 ? 38.719 -10.789 -28.344 1 95.25 483 TYR B N 1
ATOM 11773 C CA . TYR B 1 483 ? 39.062 -10.047 -27.125 1 95.25 483 TYR B CA 1
ATOM 11774 C C . TYR B 1 483 ? 38.188 -10.523 -25.953 1 95.25 483 TYR B C 1
ATOM 11776 O O . TYR B 1 483 ? 36.969 -10.477 -26.016 1 95.25 483 TYR B O 1
ATOM 11784 N N . ILE B 1 484 ? 38.844 -10.984 -24.875 1 95.94 484 ILE B N 1
ATOM 11785 C CA . ILE B 1 484 ? 38.156 -11.594 -23.734 1 95.94 484 ILE B CA 1
ATOM 11786 C C . ILE B 1 484 ? 38.406 -10.75 -22.484 1 95.94 484 ILE B C 1
ATOM 11788 O O . ILE B 1 484 ? 39.531 -10.703 -21.969 1 95.94 484 ILE B O 1
ATOM 11792 N N . GLY B 1 485 ? 37.312 -10.109 -22.062 1 93.88 485 GLY B N 1
ATOM 11793 C CA . GLY B 1 485 ? 37.375 -9.367 -20.812 1 93.88 485 GLY B CA 1
ATOM 11794 C C . GLY B 1 485 ? 37.125 -10.227 -19.594 1 93.88 485 GLY B C 1
ATOM 11795 O O . GLY B 1 485 ? 36.188 -11.031 -19.578 1 93.88 485 GLY B O 1
ATOM 11796 N N . THR B 1 486 ? 37.938 -10.102 -18.516 1 89.5 486 THR B N 1
ATOM 11797 C CA . THR B 1 486 ? 37.812 -10.828 -17.25 1 89.5 486 THR B CA 1
ATOM 11798 C C . THR B 1 486 ? 38.094 -9.906 -16.078 1 89.5 486 THR B C 1
ATOM 11800 O O . THR B 1 486 ? 38.531 -8.773 -16.25 1 89.5 486 THR B O 1
ATOM 11803 N N . PRO B 1 487 ? 37.812 -10.391 -14.898 1 80.38 487 PRO B N 1
ATOM 11804 C CA . PRO B 1 487 ? 38.188 -9.617 -13.711 1 80.38 487 PRO B CA 1
ATOM 11805 C C . PRO B 1 487 ? 39.719 -9.578 -13.492 1 80.38 487 PRO B C 1
ATOM 11807 O O . PRO B 1 487 ? 40.188 -8.781 -12.688 1 80.38 487 PRO B O 1
ATOM 11810 N N . GLU B 1 488 ? 40.469 -10.391 -14.289 1 81.38 488 GLU B N 1
ATOM 11811 C CA . GLU B 1 488 ? 41.906 -10.484 -14.109 1 81.38 488 GLU B CA 1
ATOM 11812 C C . GLU B 1 488 ? 42.656 -9.906 -15.305 1 81.38 488 GLU B C 1
ATOM 11814 O O . GLU B 1 488 ? 43.812 -10.281 -15.562 1 81.38 488 GLU B O 1
ATOM 11819 N N . GLY B 1 489 ? 41.938 -9.172 -16.031 1 88.94 489 GLY B N 1
ATOM 11820 C CA . GLY B 1 489 ? 42.594 -8.531 -17.156 1 88.94 489 GLY B CA 1
ATOM 11821 C C . GLY B 1 489 ? 41.969 -8.875 -18.484 1 88.94 489 GLY B C 1
ATOM 11822 O O . GLY B 1 489 ? 40.875 -9.438 -18.531 1 88.94 489 GLY B O 1
ATOM 11823 N N . LEU B 1 490 ? 42.719 -8.461 -19.562 1 93.75 490 LEU B N 1
ATOM 11824 C CA . LEU B 1 490 ? 42.219 -8.664 -20.922 1 93.75 490 LEU B CA 1
ATOM 11825 C C . LEU B 1 490 ? 43.031 -9.742 -21.641 1 93.75 490 LEU B C 1
ATOM 11827 O O . LEU B 1 490 ? 44.281 -9.711 -21.625 1 93.75 490 LEU B O 1
ATOM 11831 N N . TYR B 1 491 ? 42.375 -10.719 -22.219 1 95.38 491 TYR B N 1
ATOM 11832 C CA . TYR B 1 491 ? 43 -11.742 -23.047 1 95.38 491 TYR B CA 1
ATOM 11833 C C . TYR B 1 491 ? 42.719 -11.484 -24.531 1 95.38 491 TYR B C 1
ATOM 11835 O O . TYR B 1 491 ? 41.562 -11.289 -24.922 1 95.38 491 TYR B O 1
ATOM 11843 N N . ILE B 1 492 ? 43.75 -11.406 -25.297 1 95.25 492 ILE B N 1
ATOM 11844 C CA . ILE B 1 492 ? 43.625 -11.258 -26.734 1 95.25 492 ILE B CA 1
ATOM 11845 C C . ILE B 1 492 ? 44.031 -12.555 -27.422 1 95.25 492 ILE B C 1
ATOM 11847 O O . ILE B 1 492 ? 45.188 -12.945 -27.391 1 95.25 492 ILE B O 1
ATOM 11851 N N . TYR B 1 493 ? 43.062 -13.188 -28.047 1 96 493 TYR B N 1
ATOM 11852 C CA . TYR B 1 493 ? 43.281 -14.492 -28.656 1 96 493 TYR B CA 1
ATOM 11853 C C . TYR B 1 493 ? 43.219 -14.414 -30.172 1 96 493 TYR B C 1
ATOM 11855 O O . TYR B 1 493 ? 42.188 -14.094 -30.75 1 96 493 TYR B O 1
ATOM 11863 N N . ASP B 1 494 ? 44.281 -14.703 -30.781 1 93.56 494 ASP B N 1
ATOM 11864 C CA . ASP B 1 494 ? 44.312 -14.844 -32.219 1 93.56 494 ASP B CA 1
ATOM 11865 C C . ASP B 1 494 ? 43.875 -16.234 -32.656 1 93.56 494 ASP B C 1
ATOM 11867 O O . ASP B 1 494 ? 44.656 -17.203 -32.531 1 93.56 494 ASP B O 1
ATOM 11871 N N . ILE B 1 495 ? 42.812 -16.312 -33.219 1 92.62 495 ILE B N 1
ATOM 11872 C CA . ILE B 1 495 ? 42.188 -17.594 -33.531 1 92.62 495 ILE B CA 1
ATOM 11873 C C . ILE B 1 495 ? 42.969 -18.312 -34.594 1 92.62 495 ILE B C 1
ATOM 11875 O O . ILE B 1 495 ? 43.094 -19.547 -34.562 1 92.62 495 ILE B O 1
ATOM 11879 N N . LYS B 1 496 ? 43.5 -17.609 -35.562 1 90.06 496 LYS B N 1
ATOM 11880 C CA . LYS B 1 496 ? 44.25 -18.203 -36.688 1 90.06 496 LYS B CA 1
ATOM 11881 C C . LYS B 1 496 ? 45.562 -18.797 -36.188 1 90.06 496 LYS B C 1
ATOM 11883 O O . LYS B 1 496 ? 45.906 -19.938 -36.531 1 90.06 496 LYS B O 1
ATOM 11888 N N . ASN B 1 497 ? 46.281 -18.047 -35.375 1 91.25 497 ASN B N 1
ATOM 11889 C CA . ASN B 1 497 ? 47.594 -18.469 -34.938 1 91.25 497 ASN B CA 1
ATOM 11890 C C . ASN B 1 497 ? 47.531 -19.188 -33.594 1 91.25 497 ASN B C 1
ATOM 11892 O O . ASN B 1 497 ? 48.531 -19.719 -33.125 1 91.25 497 ASN B O 1
ATOM 11896 N N . LYS B 1 498 ? 46.406 -19.234 -33 1 91.31 498 LYS B N 1
ATOM 11897 C CA . LYS B 1 498 ? 46.188 -19.922 -31.734 1 91.31 498 LYS B CA 1
ATOM 11898 C C . LYS B 1 498 ? 47.125 -19.406 -30.656 1 91.31 498 LYS B C 1
ATOM 11900 O O . LYS B 1 498 ? 47.75 -20.188 -29.953 1 91.31 498 LYS B O 1
ATOM 11905 N N . LYS B 1 499 ? 47.344 -18.109 -30.609 1 92.62 499 LYS B N 1
ATOM 11906 C CA . LYS B 1 499 ? 48.188 -17.453 -29.609 1 92.62 499 LYS B CA 1
ATOM 11907 C C . LYS B 1 499 ? 47.344 -16.484 -28.766 1 92.62 499 LYS B C 1
ATOM 11909 O O . LYS B 1 499 ? 46.5 -15.773 -29.281 1 92.62 499 LYS B O 1
ATOM 11914 N N . THR B 1 500 ? 47.656 -16.547 -27.469 1 94.75 500 THR B N 1
ATOM 11915 C CA . THR B 1 500 ? 46.938 -15.68 -26.547 1 94.75 500 THR B CA 1
ATOM 11916 C C . THR B 1 500 ? 47.875 -14.711 -25.844 1 94.75 500 THR B C 1
ATOM 11918 O O . THR B 1 500 ? 48.969 -15.094 -25.438 1 94.75 500 THR B O 1
ATOM 11921 N N . GLU B 1 501 ? 47.562 -13.469 -25.844 1 93.06 501 GLU B N 1
ATOM 11922 C CA . GLU B 1 501 ? 48.25 -12.438 -25.078 1 93.06 501 GLU B CA 1
ATOM 11923 C C . GLU B 1 501 ? 47.406 -12 -23.875 1 93.06 501 GLU B C 1
ATOM 11925 O O . GLU B 1 501 ? 46.219 -11.781 -24 1 93.06 501 GLU B O 1
ATOM 11930 N N . HIS B 1 502 ? 48.062 -11.992 -22.719 1 93.25 502 HIS B N 1
ATOM 11931 C CA . HIS B 1 502 ? 47.375 -11.578 -21.484 1 93.25 502 HIS B CA 1
ATOM 11932 C C . HIS B 1 502 ? 47.875 -10.211 -21.031 1 93.25 502 HIS B C 1
ATOM 11934 O O . HIS B 1 502 ? 49.031 -10.055 -20.672 1 93.25 502 HIS B O 1
ATOM 11940 N N . LEU B 1 503 ? 46.969 -9.195 -21.125 1 92 503 LEU B N 1
ATOM 11941 C CA . LEU B 1 503 ? 47.281 -7.832 -20.703 1 92 503 LEU B CA 1
ATOM 11942 C C . LEU B 1 503 ? 46.719 -7.551 -19.328 1 92 503 LEU B C 1
ATOM 11944 O O . LEU B 1 503 ? 45.531 -7.727 -19.078 1 92 503 LEU B O 1
ATOM 11948 N N . THR B 1 504 ? 47.5 -7.141 -18.328 1 89.62 504 THR B N 1
ATOM 11949 C CA . THR B 1 504 ? 47.094 -6.879 -16.953 1 89.62 504 THR B CA 1
ATOM 11950 C C . THR B 1 504 ? 47.531 -5.488 -16.516 1 89.62 504 THR B C 1
ATOM 11952 O O . THR B 1 504 ? 48.312 -4.82 -17.219 1 89.62 504 THR B O 1
ATOM 11955 N N . HIS B 1 505 ? 46.969 -5.113 -15.469 1 85.62 505 HIS B N 1
ATOM 11956 C CA . HIS B 1 505 ? 47.375 -3.867 -14.836 1 85.62 505 HIS B CA 1
ATOM 11957 C C . HIS B 1 505 ? 48.656 -4.047 -14.062 1 85.62 505 HIS B C 1
ATOM 11959 O O . HIS B 1 505 ? 48.844 -5.031 -13.336 1 85.62 505 HIS B O 1
ATOM 11965 N N . THR B 1 506 ? 49.594 -3.172 -14.297 1 78.69 506 THR B N 1
ATOM 11966 C CA . THR B 1 506 ? 50.844 -3.104 -13.531 1 78.69 506 THR B CA 1
ATOM 11967 C C . THR B 1 506 ? 51.031 -1.717 -12.922 1 78.69 506 THR B C 1
ATOM 11969 O O . THR B 1 506 ? 50.969 -0.709 -13.625 1 78.69 506 THR B O 1
ATOM 11972 N N . ASN B 1 507 ? 51.125 -1.64 -11.625 1 70.38 507 ASN B N 1
ATOM 11973 C CA . ASN B 1 507 ? 51.219 -0.364 -10.922 1 70.38 507 ASN B CA 1
ATOM 11974 C C . ASN B 1 507 ? 52.375 0.463 -11.422 1 70.38 507 ASN B C 1
ATOM 11976 O O . ASN B 1 507 ? 52.312 1.692 -11.469 1 70.38 507 ASN B O 1
ATOM 11980 N N . SER B 1 508 ? 53.469 -0.132 -11.82 1 67.62 508 SER B N 1
ATOM 11981 C CA . SER B 1 508 ? 54.719 0.569 -12.148 1 67.62 508 SER B CA 1
ATOM 11982 C C . SER B 1 508 ? 54.75 0.952 -13.625 1 67.62 508 SER B C 1
ATOM 11984 O O . SER B 1 508 ? 55.625 1.727 -14.055 1 67.62 508 SER B O 1
ATOM 11986 N N . ASP B 1 509 ? 53.688 0.469 -14.359 1 75.06 509 ASP B N 1
ATOM 11987 C CA . ASP B 1 509 ? 53.719 0.687 -15.805 1 75.06 509 ASP B CA 1
ATOM 11988 C C . ASP B 1 509 ? 52.5 1.475 -16.266 1 75.06 509 ASP B C 1
ATOM 11990 O O . ASP B 1 509 ? 51.375 0.988 -16.188 1 75.06 509 ASP B O 1
ATOM 11994 N N . SER B 1 510 ? 52.719 2.66 -16.766 1 76 510 SER B N 1
ATOM 11995 C CA . SER B 1 510 ? 51.625 3.49 -17.266 1 76 510 SER B CA 1
ATOM 11996 C C . SER B 1 510 ? 51.062 2.939 -18.578 1 76 510 SER B C 1
ATOM 11998 O O . SER B 1 510 ? 49.969 3.297 -18.984 1 76 510 SER B O 1
ATOM 12000 N N . ASN B 1 511 ? 51.906 2.125 -19.188 1 81.56 511 ASN B N 1
ATOM 12001 C CA . ASN B 1 511 ? 51.469 1.508 -20.438 1 81.56 511 ASN B CA 1
ATOM 12002 C C . ASN B 1 511 ? 50.781 0.167 -20.188 1 81.56 511 ASN B C 1
ATOM 12004 O O . ASN B 1 511 ? 51.125 -0.84 -20.797 1 81.56 511 ASN B O 1
ATOM 12008 N N . SER B 1 512 ? 49.969 0.106 -19.219 1 88.31 512 SER B N 1
ATOM 12009 C CA . SER B 1 512 ? 49.188 -1.08 -18.875 1 88.31 512 SER B CA 1
ATOM 12010 C C . SER B 1 512 ? 47.719 -0.723 -18.594 1 88.31 512 SER B C 1
ATOM 12012 O O . SER B 1 512 ? 47.344 0.454 -18.609 1 88.31 512 SER B O 1
ATOM 12014 N N . LEU B 1 513 ? 46.875 -1.682 -18.422 1 88.75 513 LEU B N 1
ATOM 12015 C CA . LEU B 1 513 ? 45.469 -1.482 -18.125 1 88.75 513 LEU B CA 1
ATOM 12016 C C . LEU B 1 513 ? 45.281 -0.611 -16.891 1 88.75 513 LEU B C 1
ATOM 12018 O O . LEU B 1 513 ? 46.125 -0.658 -15.969 1 88.75 513 LEU B O 1
ATOM 12022 N N . ALA B 1 514 ? 44.281 0.231 -16.922 1 81 514 ALA B N 1
ATOM 12023 C CA . ALA B 1 514 ? 43.969 1.041 -15.742 1 81 514 ALA B CA 1
ATOM 12024 C C . ALA B 1 514 ? 43.594 0.162 -14.547 1 81 514 ALA B C 1
ATOM 12026 O O . ALA B 1 514 ? 43.812 0.558 -13.398 1 81 514 ALA B O 1
ATOM 12027 N N . ASN B 1 515 ? 42.969 -0.883 -14.766 1 81.31 515 ASN B N 1
ATOM 12028 C CA . ASN B 1 515 ? 42.594 -1.884 -13.781 1 81.31 515 ASN B CA 1
ATOM 12029 C C . ASN B 1 515 ? 42.344 -3.246 -14.43 1 81.31 515 ASN B C 1
ATOM 12031 O O . ASN B 1 515 ? 42.062 -3.33 -15.625 1 81.31 515 ASN B O 1
ATOM 12035 N N . ASN B 1 516 ? 42.438 -4.258 -13.625 1 81.25 516 ASN B N 1
ATOM 12036 C CA . ASN B 1 516 ? 42.281 -5.605 -14.172 1 81.25 516 ASN B CA 1
ATOM 12037 C C . ASN B 1 516 ? 40.812 -5.953 -14.422 1 81.25 516 ASN B C 1
ATOM 12039 O O . ASN B 1 516 ? 40.531 -6.785 -15.281 1 81.25 516 ASN B O 1
ATOM 12043 N N . ARG B 1 517 ? 39.969 -5.344 -13.695 1 83.38 517 ARG B N 1
ATOM 12044 C CA . ARG B 1 517 ? 38.562 -5.699 -13.859 1 83.38 517 ARG B CA 1
ATOM 12045 C C . ARG B 1 517 ? 37.969 -5.004 -15.07 1 83.38 517 ARG B C 1
ATOM 12047 O O . ARG B 1 517 ? 37.719 -3.795 -15.047 1 83.38 517 ARG B O 1
ATOM 12054 N N . ILE B 1 518 ? 37.656 -5.805 -16.016 1 89.75 518 ILE B N 1
ATOM 12055 C CA . ILE B 1 518 ? 37.094 -5.266 -17.25 1 89.75 518 ILE B CA 1
ATOM 12056 C C . ILE B 1 518 ? 35.594 -5.262 -17.172 1 89.75 518 ILE B C 1
ATOM 12058 O O . ILE B 1 518 ? 34.969 -6.262 -16.766 1 89.75 518 ILE B O 1
ATOM 12062 N N . LEU B 1 519 ? 35.031 -4.176 -17.547 1 87.88 519 LEU B N 1
ATOM 12063 C CA . LEU B 1 519 ? 33.594 -4.027 -17.422 1 87.88 519 LEU B CA 1
ATOM 12064 C C . LEU B 1 519 ? 32.906 -4.016 -18.797 1 87.88 519 LEU B C 1
ATOM 12066 O O . LEU B 1 519 ? 31.781 -4.48 -18.938 1 87.88 519 LEU B O 1
ATOM 12070 N N . ASP B 1 520 ? 33.562 -3.418 -19.75 1 92 520 ASP B N 1
ATOM 12071 C CA . ASP B 1 520 ? 33 -3.348 -21.094 1 92 520 ASP B CA 1
ATOM 12072 C C . ASP B 1 520 ? 34.094 -3.125 -22.125 1 92 520 ASP B C 1
ATOM 12074 O O . ASP B 1 520 ? 35.188 -2.688 -21.781 1 92 520 ASP B O 1
ATOM 12078 N N . LEU B 1 521 ? 33.781 -3.504 -23.375 1 93.88 521 LEU B N 1
ATOM 12079 C CA . LEU B 1 521 ? 34.719 -3.354 -24.5 1 93.88 521 LEU B CA 1
ATOM 12080 C C . LEU B 1 521 ? 34 -2.777 -25.719 1 93.88 521 LEU B C 1
ATOM 12082 O O . LEU B 1 521 ? 32.844 -3.125 -25.984 1 93.88 521 LEU B O 1
ATOM 12086 N N . ALA B 1 522 ? 34.656 -1.858 -26.391 1 92.88 522 ALA B N 1
ATOM 12087 C CA . ALA B 1 522 ? 34.094 -1.339 -27.656 1 92.88 522 ALA B CA 1
ATOM 12088 C C . ALA B 1 522 ? 35.219 -0.851 -28.578 1 92.88 522 ALA B C 1
ATOM 12090 O O . ALA B 1 522 ? 36.219 -0.269 -28.109 1 92.88 522 ALA B O 1
ATOM 12091 N N . PHE B 1 523 ? 35.031 -1.094 -29.828 1 91.44 523 PHE B N 1
ATOM 12092 C CA . PHE B 1 523 ? 35.969 -0.54 -30.797 1 91.44 523 PHE B CA 1
ATOM 12093 C C . PHE B 1 523 ? 35.5 0.843 -31.266 1 91.44 523 PHE B C 1
ATOM 12095 O O . PHE B 1 523 ? 34.312 1.077 -31.469 1 91.44 523 PHE B O 1
ATOM 12102 N N . HIS B 1 524 ? 36.406 1.704 -31.266 1 89.56 524 HIS B N 1
ATOM 12103 C CA . HIS B 1 524 ? 36.188 3.045 -31.797 1 89.56 524 HIS B CA 1
ATOM 12104 C C . HIS B 1 524 ? 37.344 3.502 -32.656 1 89.56 524 HIS B C 1
ATOM 12106 O O . HIS B 1 524 ? 38.469 3.717 -32.125 1 89.56 524 HIS B O 1
ATOM 12112 N N . ASP B 1 525 ? 37.25 3.738 -33.938 1 83.81 525 ASP B N 1
ATOM 12113 C CA . ASP B 1 525 ? 38.281 4.176 -34.875 1 83.81 525 ASP B CA 1
ATOM 12114 C C . ASP B 1 525 ? 39.5 3.268 -34.781 1 83.81 525 ASP B C 1
ATOM 12116 O O . ASP B 1 525 ? 40.625 3.746 -34.594 1 83.81 525 ASP B O 1
ATOM 12120 N N . ASN B 1 526 ? 39.312 2.006 -34.719 1 84.56 526 ASN B N 1
ATOM 12121 C CA . ASN B 1 526 ? 40.344 0.947 -34.719 1 84.56 526 ASN B CA 1
ATOM 12122 C C . ASN B 1 526 ? 41.125 0.917 -33.438 1 84.56 526 ASN B C 1
ATOM 12124 O O . ASN B 1 526 ? 42.188 0.33 -33.375 1 84.56 526 ASN B O 1
ATOM 12128 N N . ILE B 1 527 ? 40.562 1.639 -32.5 1 89.69 527 ILE B N 1
ATOM 12129 C CA . ILE B 1 527 ? 41.125 1.6 -31.141 1 89.69 527 ILE B CA 1
ATOM 12130 C C . ILE B 1 527 ? 40.156 0.854 -30.219 1 89.69 527 ILE B C 1
ATOM 12132 O O . ILE B 1 527 ? 38.938 1.021 -30.328 1 89.69 527 ILE B O 1
ATOM 12136 N N . LEU B 1 528 ? 40.719 -0.016 -29.422 1 93.25 528 LEU B N 1
ATOM 12137 C CA . LEU B 1 528 ? 39.875 -0.736 -28.469 1 93.25 528 LEU B CA 1
ATOM 12138 C C . LEU B 1 528 ? 39.719 0.058 -27.172 1 93.25 528 LEU B C 1
ATOM 12140 O O . LEU B 1 528 ? 40.688 0.291 -26.453 1 93.25 528 LEU B O 1
ATOM 12144 N N . ALA B 1 529 ? 38.562 0.551 -26.984 1 92 529 ALA B N 1
ATOM 12145 C CA . ALA B 1 529 ? 38.219 1.182 -25.703 1 92 529 ALA B CA 1
ATOM 12146 C C . ALA B 1 529 ? 37.875 0.137 -24.656 1 92 529 ALA B C 1
ATOM 12148 O O . ALA B 1 529 ? 37.062 -0.769 -24.922 1 92 529 ALA B O 1
ATOM 12149 N N . ILE B 1 530 ? 38.469 0.221 -23.438 1 92.44 530 ILE B N 1
ATOM 12150 C CA . ILE B 1 530 ? 38.281 -0.745 -22.359 1 92.44 530 ILE B CA 1
ATOM 12151 C C . ILE B 1 530 ? 37.812 -0.027 -21.094 1 92.44 530 ILE B C 1
ATOM 12153 O O . ILE B 1 530 ? 38.562 0.757 -20.516 1 92.44 530 ILE B O 1
ATOM 12157 N N . ALA B 1 531 ? 36.594 -0.293 -20.75 1 90.25 531 ALA B N 1
ATOM 12158 C CA . ALA B 1 531 ? 36.094 0.202 -19.469 1 90.25 531 ALA B CA 1
ATOM 12159 C C . ALA B 1 531 ? 36.531 -0.691 -18.312 1 90.25 531 ALA B C 1
ATOM 12161 O O . ALA B 1 531 ? 36.312 -1.9 -18.328 1 90.25 531 ALA B O 1
ATOM 12162 N N . THR B 1 532 ? 37.219 -0.136 -17.344 1 84.31 532 THR B N 1
ATOM 12163 C CA . THR B 1 532 ? 37.656 -0.875 -16.172 1 84.31 532 THR B CA 1
ATOM 12164 C C . THR B 1 532 ? 37.031 -0.301 -14.898 1 84.31 532 THR B C 1
ATOM 12166 O O . THR B 1 532 ? 36.344 0.721 -14.945 1 84.31 532 THR B O 1
ATOM 12169 N N . ALA B 1 533 ? 37.312 -0.909 -13.797 1 77.25 533 ALA B N 1
ATOM 12170 C CA . ALA B 1 533 ? 36.719 -0.496 -12.523 1 77.25 533 ALA B CA 1
ATOM 12171 C C . ALA B 1 533 ? 37.312 0.834 -12.055 1 77.25 533 ALA B C 1
ATOM 12173 O O . ALA B 1 533 ? 36.688 1.557 -11.273 1 77.25 533 ALA B O 1
ATOM 12174 N N . LYS B 1 534 ? 38.5 1.216 -12.594 1 75.31 534 LYS B N 1
ATOM 12175 C CA . LYS B 1 534 ? 39.156 2.426 -12.086 1 75.31 534 LYS B CA 1
ATOM 12176 C C . LYS B 1 534 ? 39.312 3.473 -13.188 1 75.31 534 LYS B C 1
ATOM 12178 O O . LYS B 1 534 ? 39.844 4.551 -12.961 1 75.31 534 LYS B O 1
ATOM 12183 N N . GLY B 1 535 ? 38.844 3.098 -14.406 1 79.19 535 GLY B N 1
ATOM 12184 C CA . GLY B 1 535 ? 38.969 4.074 -15.477 1 79.19 535 GLY B CA 1
ATOM 12185 C C . GLY B 1 535 ? 38.75 3.479 -16.859 1 79.19 535 GLY B C 1
ATOM 12186 O O . GLY B 1 535 ? 38.312 2.324 -16.984 1 79.19 535 GLY B O 1
ATOM 12187 N N . LEU B 1 536 ? 39.062 4.406 -17.859 1 87.19 536 LEU B N 1
ATOM 12188 C CA . LEU B 1 536 ? 38.938 4.039 -19.266 1 87.19 536 LEU B CA 1
ATOM 12189 C C . LEU B 1 536 ? 40.312 3.859 -19.922 1 87.19 536 LEU B C 1
ATOM 12191 O O . LEU B 1 536 ? 41.156 4.762 -19.875 1 87.19 536 LEU B O 1
ATOM 12195 N N . SER B 1 537 ? 40.531 2.697 -20.469 1 89.56 537 SER B N 1
ATOM 12196 C CA . SER B 1 537 ? 41.781 2.402 -21.156 1 89.56 537 SER B CA 1
ATOM 12197 C C . SER B 1 537 ? 41.562 2.316 -22.672 1 89.56 537 SER B C 1
ATOM 12199 O O . SER B 1 537 ? 40.531 1.816 -23.125 1 89.56 537 SER B O 1
ATOM 12201 N N . PHE B 1 538 ? 42.469 2.861 -23.375 1 90.5 538 PHE B N 1
ATOM 12202 C CA . PHE B 1 538 ? 42.469 2.729 -24.812 1 90.5 538 PHE B CA 1
ATOM 12203 C C . PHE B 1 538 ? 43.688 1.925 -25.281 1 90.5 538 PHE B C 1
ATOM 12205 O O . PHE B 1 538 ? 44.812 2.277 -24.969 1 90.5 538 PHE B O 1
ATOM 12212 N N . TYR B 1 539 ? 43.406 0.888 -25.938 1 92.44 539 TYR B N 1
ATOM 12213 C CA . TYR B 1 539 ? 44.469 0.01 -26.453 1 92.44 539 TYR B CA 1
ATOM 12214 C C . TYR B 1 539 ? 44.594 0.123 -27.969 1 92.44 539 TYR B C 1
ATOM 12216 O O . TYR B 1 539 ? 43.594 -0.087 -28.688 1 92.44 539 TYR B O 1
ATOM 12224 N N . ILE B 1 540 ? 45.719 0.442 -28.406 1 89.88 540 ILE B N 1
ATOM 12225 C CA . ILE B 1 540 ? 46 0.507 -29.844 1 89.88 540 ILE B CA 1
ATOM 12226 C C . ILE B 1 540 ? 46.688 -0.787 -30.297 1 89.88 540 ILE B C 1
ATOM 12228 O O . ILE B 1 540 ? 47.906 -0.948 -30.141 1 89.88 540 ILE B O 1
ATOM 12232 N N . PRO B 1 541 ? 45.969 -1.623 -30.938 1 85.06 541 PRO B N 1
ATOM 12233 C CA . PRO B 1 541 ? 46.5 -2.949 -31.281 1 85.06 541 PRO B CA 1
ATOM 12234 C C . PRO B 1 541 ? 47.75 -2.885 -32.188 1 85.06 541 PRO B C 1
ATOM 12236 O O . PRO B 1 541 ? 48.656 -3.713 -32.062 1 85.06 541 PRO B O 1
ATOM 12239 N N . LYS B 1 542 ? 47.875 -1.894 -33.125 1 79.62 542 LYS B N 1
ATOM 12240 C CA . LYS B 1 542 ? 48.938 -1.789 -34.094 1 79.62 542 LYS B CA 1
ATOM 12241 C C . LYS B 1 542 ? 50.281 -1.6 -33.375 1 79.62 542 LYS B C 1
ATOM 12243 O O . LYS B 1 542 ? 51.281 -2.201 -33.781 1 79.62 542 LYS B O 1
ATOM 12248 N N . ASN B 1 543 ? 50.375 -0.801 -32.25 1 82.75 543 ASN B N 1
ATOM 12249 C CA . ASN B 1 543 ? 51.625 -0.509 -31.531 1 82.75 543 ASN B CA 1
ATOM 12250 C C . ASN B 1 543 ? 51.594 -1.062 -30.109 1 82.75 543 ASN B C 1
ATOM 12252 O O . ASN B 1 543 ? 52.562 -0.923 -29.375 1 82.75 543 ASN B O 1
ATOM 12256 N N . LYS B 1 544 ? 50.562 -1.83 -29.688 1 82.5 544 LYS B N 1
ATOM 12257 C CA . LYS B 1 544 ? 50.406 -2.434 -28.375 1 82.5 544 LYS B CA 1
ATOM 12258 C C . LYS B 1 544 ? 50.625 -1.405 -27.266 1 82.5 544 LYS B C 1
ATOM 12260 O O . LYS B 1 544 ? 51.344 -1.664 -26.312 1 82.5 544 LYS B O 1
ATOM 12265 N N . LYS B 1 545 ? 50.094 -0.202 -27.516 1 85.94 545 LYS B N 1
ATOM 12266 C CA . LYS B 1 545 ? 50.219 0.869 -26.531 1 85.94 545 LYS B CA 1
ATOM 12267 C C . LYS B 1 545 ? 48.875 1.167 -25.859 1 85.94 545 LYS B C 1
ATOM 12269 O O . LYS B 1 545 ? 47.812 0.958 -26.469 1 85.94 545 LYS B O 1
ATOM 12274 N N . PHE B 1 546 ? 49.062 1.555 -24.578 1 87.69 546 PHE B N 1
ATOM 12275 C CA . PHE B 1 546 ? 47.875 1.951 -23.812 1 87.69 546 PHE B CA 1
ATOM 12276 C C . PHE B 1 546 ? 47.875 3.451 -23.531 1 87.69 546 PHE B C 1
ATOM 12278 O O . PHE B 1 546 ? 48.969 4.051 -23.406 1 87.69 546 PHE B O 1
ATOM 12285 N N . TYR B 1 547 ? 46.688 4.098 -23.641 1 83.94 547 TYR B N 1
ATOM 12286 C CA . TYR B 1 547 ? 46.469 5.395 -23 1 83.94 547 TYR B CA 1
ATOM 12287 C C . TYR B 1 547 ? 45.25 5.336 -22.078 1 83.94 547 TYR B C 1
ATOM 12289 O O . TYR B 1 547 ? 44.219 4.809 -22.453 1 83.94 547 TYR B O 1
ATOM 12297 N N . ASN B 1 548 ? 45.5 5.719 -20.797 1 80.19 548 ASN B N 1
ATOM 12298 C CA . ASN B 1 548 ? 44.469 5.59 -19.766 1 80.19 548 ASN B CA 1
ATOM 12299 C C . ASN B 1 548 ? 43.875 6.949 -19.375 1 80.19 548 ASN B C 1
ATOM 12301 O O . ASN B 1 548 ? 44.594 7.953 -19.391 1 80.19 548 ASN B O 1
ATOM 12305 N N . ILE B 1 549 ? 42.688 6.992 -19.297 1 75.38 549 ILE B N 1
ATOM 12306 C CA . ILE B 1 549 ? 42 8.102 -18.656 1 75.38 549 ILE B CA 1
ATOM 12307 C C . ILE B 1 549 ? 41.438 7.652 -17.297 1 75.38 549 ILE B C 1
ATOM 12309 O O . ILE B 1 549 ? 40.625 6.727 -17.234 1 75.38 549 ILE B O 1
ATOM 12313 N N . PHE B 1 550 ? 42.062 8.148 -16.172 1 61.56 550 PHE B N 1
ATOM 12314 C CA . PHE B 1 550 ? 41.656 7.719 -14.836 1 61.56 550 PHE B CA 1
ATOM 12315 C C . PHE B 1 550 ? 40.562 8.633 -14.273 1 61.56 550 PHE B C 1
ATOM 12317 O O . PHE B 1 550 ? 40.438 9.781 -14.711 1 61.56 550 PHE B O 1
ATOM 12324 N N . HIS B 1 551 ? 39.75 8.188 -13.398 1 56.84 551 HIS B N 1
ATOM 12325 C CA . HIS B 1 551 ? 38.656 8.914 -12.742 1 56.84 551 HIS B CA 1
ATOM 12326 C C . HIS B 1 551 ? 39.188 10.219 -12.125 1 56.84 551 HIS B C 1
ATOM 12328 O O . HIS B 1 551 ? 38.5 11.234 -12.156 1 56.84 551 HIS B O 1
ATOM 12334 N N . ARG B 1 552 ? 40.062 10.305 -10.828 1 49.69 552 ARG B N 1
ATOM 12335 C CA . ARG B 1 552 ? 40.406 11.414 -9.945 1 49.69 552 ARG B CA 1
ATOM 12336 C C . ARG B 1 552 ? 41.406 12.344 -10.602 1 49.69 552 ARG B C 1
ATOM 12338 O O . ARG B 1 552 ? 42.5 12.562 -10.07 1 49.69 552 ARG B O 1
ATOM 12345 N N . ASN B 1 553 ? 41.688 12.648 -11.578 1 38.53 553 ASN B N 1
ATOM 12346 C CA . ASN B 1 553 ? 42.812 13.562 -11.523 1 38.53 553 ASN B CA 1
ATOM 12347 C C . ASN B 1 553 ? 42.562 14.695 -10.531 1 38.53 553 ASN B C 1
ATOM 12349 O O . ASN B 1 553 ? 41.406 14.969 -10.164 1 38.53 553 ASN B O 1
ATOM 12353 N N . ASP B 1 554 ? 43.656 15.797 -10.109 1 35.69 554 ASP B N 1
ATOM 12354 C CA . ASP B 1 554 ? 43.781 17.016 -9.328 1 35.69 554 ASP B CA 1
ATOM 12355 C C . ASP B 1 554 ? 42.531 17.891 -9.43 1 35.69 554 ASP B C 1
ATOM 12357 O O . ASP B 1 554 ? 42.125 18.531 -8.461 1 35.69 554 ASP B O 1
ATOM 12361 N N . ASN B 1 555 ? 42.5 18.844 -10.5 1 31.19 555 ASN B N 1
ATOM 12362 C CA . ASN B 1 555 ? 41.719 20.078 -10.578 1 31.19 555 ASN B CA 1
ATOM 12363 C C . ASN B 1 555 ? 40.219 19.797 -10.469 1 31.19 555 ASN B C 1
ATOM 12365 O O . ASN B 1 555 ? 39.812 18.656 -10.219 1 31.19 555 ASN B O 1
ATOM 12369 N N . ILE B 1 556 ? 39.375 20.562 -11.234 1 33.31 556 ILE B N 1
ATOM 12370 C CA . ILE B 1 556 ? 37.969 20.891 -11.227 1 33.31 556 ILE B CA 1
ATOM 12371 C C . ILE B 1 556 ? 37.125 19.594 -11.188 1 33.31 556 ILE B C 1
ATOM 12373 O O . ILE B 1 556 ? 36 19.594 -10.727 1 33.31 556 ILE B O 1
ATOM 12377 N N . ASN B 1 557 ? 37.438 18.609 -12.094 1 33.22 557 ASN B N 1
ATOM 12378 C CA . ASN B 1 557 ? 36.531 17.562 -12.539 1 33.22 557 ASN B CA 1
ATOM 12379 C C . ASN B 1 557 ? 36.531 16.391 -11.555 1 33.22 557 ASN B C 1
ATOM 12381 O O . ASN B 1 557 ? 37 15.297 -11.867 1 33.22 557 ASN B O 1
ATOM 12385 N N . THR B 1 558 ? 36.688 16.438 -10.422 1 37.53 558 THR B N 1
ATOM 12386 C CA . THR B 1 558 ? 36.719 15.32 -9.484 1 37.53 558 THR B CA 1
ATOM 12387 C C . THR B 1 558 ? 35.344 14.609 -9.461 1 37.53 558 THR B C 1
ATOM 12389 O O . THR B 1 558 ? 34.344 15.195 -9.055 1 37.53 558 THR B O 1
ATOM 12392 N N . ILE B 1 559 ? 34.906 14.062 -10.539 1 39.66 559 ILE B N 1
ATOM 12393 C CA . ILE B 1 559 ? 33.844 13.102 -10.211 1 39.66 559 ILE B CA 1
ATOM 12394 C C . ILE B 1 559 ? 34.406 12.047 -9.25 1 39.66 559 ILE B C 1
ATOM 12396 O O . ILE B 1 559 ? 35.25 11.242 -9.625 1 39.66 559 ILE B O 1
ATOM 12400 N N . PRO B 1 560 ? 34.625 12.219 -8.086 1 40.03 560 PRO B N 1
ATOM 12401 C CA . PRO B 1 560 ? 34.969 11.078 -7.23 1 40.03 560 PRO B CA 1
ATOM 12402 C C . PRO B 1 560 ? 34.125 9.844 -7.559 1 40.03 560 PRO B C 1
ATOM 12404 O O . PRO B 1 560 ? 32.906 9.945 -7.75 1 40.03 560 PRO B O 1
ATOM 12407 N N . ASN B 1 561 ? 34.781 8.547 -7.871 1 47.47 561 ASN B N 1
ATOM 12408 C CA . ASN B 1 561 ? 34.312 7.16 -7.91 1 47.47 561 ASN B CA 1
ATOM 12409 C C . ASN B 1 561 ? 33.406 6.91 -9.109 1 47.47 561 ASN B C 1
ATOM 12411 O O . ASN B 1 561 ? 32.312 6.332 -8.969 1 47.47 561 ASN B O 1
ATOM 12415 N N . ASP B 1 562 ? 33.75 7.539 -10.273 1 58.25 562 ASP B N 1
ATOM 12416 C CA . ASP B 1 562 ? 32.875 7.379 -11.422 1 58.25 562 ASP B CA 1
ATOM 12417 C C . ASP B 1 562 ? 33.062 6.016 -12.078 1 58.25 562 ASP B C 1
ATOM 12419 O O . ASP B 1 562 ? 34.188 5.652 -12.445 1 58.25 562 ASP B O 1
ATOM 12423 N N . TYR B 1 563 ? 32.312 5.156 -11.883 1 69.56 563 TYR B N 1
ATOM 12424 C CA . TYR B 1 563 ? 32.125 3.803 -12.391 1 69.56 563 TYR B CA 1
ATOM 12425 C C . TYR B 1 563 ? 31.609 3.824 -13.82 1 69.56 563 TYR B C 1
ATOM 12427 O O . TYR B 1 563 ? 30.578 4.434 -14.102 1 69.56 563 TYR B O 1
ATOM 12435 N N . ILE B 1 564 ? 32.688 3.477 -14.781 1 76.5 564 ILE B N 1
ATOM 12436 C CA . ILE B 1 564 ? 32.281 3.363 -16.172 1 76.5 564 ILE B CA 1
ATOM 12437 C C . ILE B 1 564 ? 31.625 2 -16.391 1 76.5 564 ILE B C 1
ATOM 12439 O O . ILE B 1 564 ? 32.25 0.961 -16.172 1 76.5 564 ILE B O 1
ATOM 12443 N N . ALA B 1 565 ? 30.438 2.068 -16.953 1 79.38 565 ALA B N 1
ATOM 12444 C CA . ALA B 1 565 ? 29.719 0.801 -17.031 1 79.38 565 ALA B CA 1
ATOM 12445 C C . ALA B 1 565 ? 29.359 0.457 -18.469 1 79.38 565 ALA B C 1
ATOM 12447 O O . ALA B 1 565 ? 29.109 -0.708 -18.797 1 79.38 565 ALA B O 1
ATOM 12448 N N . ALA B 1 566 ? 29.422 1.496 -19.359 1 89.12 566 ALA B N 1
ATOM 12449 C CA . ALA B 1 566 ? 28.953 1.193 -20.719 1 89.12 566 ALA B CA 1
ATOM 12450 C C . ALA B 1 566 ? 29.734 1.998 -21.75 1 89.12 566 ALA B C 1
ATOM 12452 O O . ALA B 1 566 ? 30.047 3.168 -21.531 1 89.12 566 ALA B O 1
ATOM 12453 N N . LEU B 1 567 ? 29.969 1.342 -22.922 1 90.75 567 LEU B N 1
ATOM 12454 C CA . LEU B 1 567 ? 30.625 1.977 -24.047 1 90.75 567 LEU B CA 1
ATOM 12455 C C . LEU B 1 567 ? 29.844 1.738 -25.344 1 90.75 567 LEU B C 1
ATOM 12457 O O . LEU B 1 567 ? 29.312 0.646 -25.547 1 90.75 567 LEU B O 1
ATOM 12461 N N . ARG B 1 568 ? 29.703 2.797 -26.094 1 90.38 568 ARG B N 1
ATOM 12462 C CA . ARG B 1 568 ? 29.062 2.648 -27.391 1 90.38 568 ARG B CA 1
ATOM 12463 C C . ARG B 1 568 ? 29.672 3.598 -28.406 1 90.38 568 ARG B C 1
ATOM 12465 O O . ARG B 1 568 ? 29.75 4.805 -28.172 1 90.38 568 ARG B O 1
ATOM 12472 N N . SER B 1 569 ? 29.516 3.096 -29.297 1 86.44 569 SER B N 1
ATOM 12473 C CA . SER B 1 569 ? 30.031 3.898 -30.406 1 86.44 569 SER B CA 1
ATOM 12474 C C . SER B 1 569 ? 28.953 4.203 -31.422 1 86.44 569 SER B C 1
ATOM 12476 O O . SER B 1 569 ? 28.25 3.297 -31.891 1 86.44 569 SER B O 1
ATOM 12478 N N . ALA B 1 570 ? 29.25 5.348 -31.906 1 84.56 570 ALA B N 1
ATOM 12479 C CA . ALA B 1 570 ? 28.312 5.801 -32.938 1 84.56 570 ALA B CA 1
ATOM 12480 C C . ALA B 1 570 ? 28.953 6.844 -33.844 1 84.56 570 ALA B C 1
ATOM 12482 O O . ALA B 1 570 ? 28.984 8.031 -33.5 1 84.56 570 ALA B O 1
ATOM 12483 N N . GLY B 1 571 ? 29.5 6.41 -34.969 1 80.75 571 GLY B N 1
ATOM 12484 C CA . GLY B 1 571 ? 30.188 7.324 -35.875 1 80.75 571 GLY B CA 1
ATOM 12485 C C . GLY B 1 571 ? 31.516 7.812 -35.312 1 80.75 571 GLY B C 1
ATOM 12486 O O . GLY B 1 571 ? 32.406 7.012 -35 1 80.75 571 GLY B O 1
ATOM 12487 N N . LYS B 1 572 ? 31.5 9.133 -35.094 1 83.94 572 LYS B N 1
ATOM 12488 C CA . LYS B 1 572 ? 32.75 9.734 -34.625 1 83.94 572 LYS B CA 1
ATOM 12489 C C . LYS B 1 572 ? 32.688 9.969 -33.094 1 83.94 572 LYS B C 1
ATOM 12491 O O . LYS B 1 572 ? 33.625 10.555 -32.531 1 83.94 572 LYS B O 1
ATOM 12496 N N . ILE B 1 573 ? 31.672 9.445 -32.594 1 87.75 573 ILE B N 1
ATOM 12497 C CA . ILE B 1 573 ? 31.5 9.695 -31.172 1 87.75 573 ILE B CA 1
ATOM 12498 C C . ILE B 1 573 ? 31.547 8.383 -30.406 1 87.75 573 ILE B C 1
ATOM 12500 O O . ILE B 1 573 ? 30.938 7.391 -30.812 1 87.75 573 ILE B O 1
ATOM 12504 N N . LEU B 1 574 ? 32.375 8.352 -29.344 1 90.81 574 LEU B N 1
ATOM 12505 C CA . LEU B 1 574 ? 32.312 7.277 -28.359 1 90.81 574 LEU B CA 1
ATOM 12506 C C . LEU B 1 574 ? 31.5 7.703 -27.141 1 90.81 574 LEU B C 1
ATOM 12508 O O . LEU B 1 574 ? 31.906 8.617 -26.406 1 90.81 574 LEU B O 1
ATOM 12512 N N . TRP B 1 575 ? 30.438 7.102 -27.031 1 89.56 575 TRP B N 1
ATOM 12513 C CA . TRP B 1 575 ? 29.609 7.355 -25.844 1 89.56 575 TRP B CA 1
ATOM 12514 C C . TRP B 1 575 ? 30.078 6.516 -24.656 1 89.56 575 TRP B C 1
ATOM 12516 O O . TRP B 1 575 ? 30.359 5.328 -24.812 1 89.56 575 TRP B O 1
ATOM 12526 N N . VAL B 1 576 ? 30.188 7.195 -23.5 1 89.62 576 VAL B N 1
ATOM 12527 C CA . VAL B 1 576 ? 30.641 6.535 -22.281 1 89.62 576 VAL B CA 1
ATOM 12528 C C . VAL B 1 576 ? 29.594 6.715 -21.172 1 89.62 576 VAL B C 1
ATOM 12530 O O . VAL B 1 576 ? 29.344 7.836 -20.719 1 89.62 576 VAL B O 1
ATOM 12533 N N . GLY B 1 577 ? 28.984 5.605 -20.828 1 88.62 577 GLY B N 1
ATOM 12534 C CA . GLY B 1 577 ? 28.062 5.625 -19.719 1 88.62 577 GLY B CA 1
ATOM 12535 C C . GLY B 1 577 ? 28.75 5.469 -18.375 1 88.62 577 GLY B C 1
ATOM 12536 O O . GLY B 1 577 ? 29.547 4.547 -18.172 1 88.62 577 GLY B O 1
ATOM 12537 N N . ILE B 1 578 ? 28.5 6.422 -17.453 1 82.75 578 ILE B N 1
ATOM 12538 C CA . ILE B 1 578 ? 29.094 6.387 -16.125 1 82.75 578 ILE B CA 1
ATOM 12539 C C . ILE B 1 578 ? 28 6.426 -15.07 1 82.75 578 ILE B C 1
ATOM 12541 O O . ILE B 1 578 ? 26.812 6.512 -15.398 1 82.75 578 ILE B O 1
ATOM 12545 N N . ARG B 1 579 ? 28.391 6.293 -13.891 1 80.56 579 ARG B N 1
ATOM 12546 C CA . ARG B 1 579 ? 27.453 6.52 -12.789 1 80.56 579 ARG B CA 1
ATOM 12547 C C . ARG B 1 579 ? 27.078 7.992 -12.688 1 80.56 579 ARG B C 1
ATOM 12549 O O . ARG B 1 579 ? 27.953 8.852 -12.555 1 80.56 579 ARG B O 1
ATOM 12556 N N . GLY B 1 580 ? 25.844 8.266 -12.828 1 75.88 580 GLY B N 1
ATOM 12557 C CA . GLY B 1 580 ? 25.344 9.617 -12.633 1 75.88 580 GLY B CA 1
ATOM 12558 C C . GLY B 1 580 ? 25.391 10.461 -13.891 1 75.88 580 GLY B C 1
ATOM 12559 O O . GLY B 1 580 ? 25.172 11.672 -13.844 1 75.88 580 GLY B O 1
ATOM 12560 N N . GLY B 1 581 ? 25.828 9.734 -15.008 1 79.88 581 GLY B N 1
ATOM 12561 C CA . GLY B 1 581 ? 25.828 10.594 -16.172 1 79.88 581 GLY B CA 1
ATOM 12562 C C . GLY B 1 581 ? 26.344 9.906 -17.422 1 79.88 581 GLY B C 1
ATOM 12563 O O . GLY B 1 581 ? 26.484 8.688 -17.453 1 79.88 581 GLY B O 1
ATOM 12564 N N . LEU B 1 582 ? 26.453 10.781 -18.438 1 84.69 582 LEU B N 1
ATOM 12565 C CA . LEU B 1 582 ? 26.891 10.367 -19.781 1 84.69 582 LEU B CA 1
ATOM 12566 C C . LEU B 1 582 ? 28.031 11.258 -20.281 1 84.69 582 LEU B C 1
ATOM 12568 O O . LEU B 1 582 ? 28 12.477 -20.094 1 84.69 582 LEU B O 1
ATOM 12572 N N . LEU B 1 583 ? 29.078 10.562 -20.828 1 85.31 583 LEU B N 1
ATOM 12573 C CA . LEU B 1 583 ? 30.188 11.281 -21.438 1 85.31 583 LEU B CA 1
ATOM 12574 C C . LEU B 1 583 ? 30.25 11.047 -22.938 1 85.31 583 LEU B C 1
ATOM 12576 O O . LEU B 1 583 ? 29.75 10.023 -23.422 1 85.31 583 LEU B O 1
ATOM 12580 N N . LYS B 1 584 ? 30.75 12 -23.562 1 86.44 584 LYS B N 1
ATOM 12581 C CA . LYS B 1 584 ? 30.984 11.898 -25 1 86.44 584 LYS B CA 1
ATOM 12582 C C . LYS B 1 584 ? 32.438 12.211 -25.359 1 86.44 584 LYS B C 1
ATOM 12584 O O . LYS B 1 584 ? 32.969 13.234 -24.922 1 86.44 584 LYS B O 1
ATOM 12589 N N . LYS B 1 585 ? 33.031 11.25 -26 1 86.75 585 LYS B N 1
ATOM 12590 C CA . LYS B 1 585 ? 34.375 11.469 -26.5 1 86.75 585 LYS B CA 1
ATOM 12591 C C . LYS B 1 585 ? 34.375 11.711 -28 1 86.75 585 LYS B C 1
ATOM 12593 O O . LYS B 1 585 ? 33.875 10.883 -28.766 1 86.75 585 LYS B O 1
ATOM 12598 N N . GLN B 1 586 ? 34.781 12.836 -28.312 1 84.62 586 GLN B N 1
ATOM 12599 C CA . GLN B 1 586 ? 34.938 13.203 -29.719 1 84.62 586 GLN B CA 1
ATOM 12600 C C . GLN B 1 586 ? 36.406 13.586 -30 1 84.62 586 GLN B C 1
ATOM 12602 O O . GLN B 1 586 ? 36.906 14.594 -29.484 1 84.62 586 GLN B O 1
ATOM 12607 N N . GLY B 1 587 ? 37.062 12.875 -30.781 1 77.88 587 GLY B N 1
ATOM 12608 C CA . GLY B 1 587 ? 38.5 13.102 -30.938 1 77.88 587 GLY B CA 1
ATOM 12609 C C . GLY B 1 587 ? 39.25 12.859 -29.656 1 77.88 587 GLY B C 1
ATOM 12610 O O . GLY B 1 587 ? 39.188 11.781 -29.062 1 77.88 587 GLY B O 1
ATOM 12611 N N . ASN B 1 588 ? 39.938 13.875 -29.141 1 76.12 588 ASN B N 1
ATOM 12612 C CA . ASN B 1 588 ? 40.719 13.734 -27.922 1 76.12 588 ASN B CA 1
ATOM 12613 C C . ASN B 1 588 ? 40.031 14.422 -26.75 1 76.12 588 ASN B C 1
ATOM 12615 O O . ASN B 1 588 ? 40.594 14.43 -25.641 1 76.12 588 ASN B O 1
ATOM 12619 N N . THR B 1 589 ? 38.812 14.773 -27 1 80.38 589 THR B N 1
ATOM 12620 C CA . THR B 1 589 ? 38.125 15.523 -25.953 1 80.38 589 THR B CA 1
ATOM 12621 C C . THR B 1 589 ? 37.031 14.68 -25.328 1 80.38 589 THR B C 1
ATOM 12623 O O . THR B 1 589 ? 36.281 14.016 -26.047 1 80.38 589 THR B O 1
ATOM 12626 N N . LEU B 1 590 ? 37.062 14.578 -24.016 1 81.88 590 LEU B N 1
ATOM 12627 C CA . LEU B 1 590 ? 36 13.953 -23.25 1 81.88 590 LEU B CA 1
ATOM 12628 C C . LEU B 1 590 ? 35.125 15.008 -22.578 1 81.88 590 LEU B C 1
ATOM 12630 O O . LEU B 1 590 ? 35.625 15.859 -21.844 1 81.88 590 LEU B O 1
ATOM 12634 N N . SER B 1 591 ? 33.844 15.094 -22.938 1 82.44 591 SER B N 1
ATOM 12635 C CA . SER B 1 591 ? 32.938 16.078 -22.391 1 82.44 591 SER B CA 1
ATOM 12636 C C . SER B 1 591 ? 31.75 15.422 -21.688 1 82.44 591 SER B C 1
ATOM 12638 O O . SER B 1 591 ? 31.344 14.312 -22.047 1 82.44 591 SER B O 1
ATOM 12640 N N . VAL B 1 592 ? 31.219 16.141 -20.672 1 80.94 592 VAL B N 1
ATOM 12641 C CA . VAL B 1 592 ? 30.047 15.672 -19.938 1 80.94 592 VAL B CA 1
ATOM 12642 C C . VAL B 1 592 ? 28.781 16.125 -20.656 1 80.94 592 VAL B C 1
ATOM 12644 O O . VAL B 1 592 ? 28.672 17.281 -21.062 1 80.94 592 VAL B O 1
ATOM 12647 N N . VAL B 1 593 ? 27.875 15.203 -20.859 1 81.19 593 VAL B N 1
ATOM 12648 C CA . VAL B 1 593 ? 26.578 15.523 -21.422 1 81.19 593 VAL B CA 1
ATOM 12649 C C . VAL B 1 593 ? 25.641 15.992 -20.312 1 81.19 593 VAL B C 1
ATOM 12651 O O . VAL B 1 593 ? 25.406 15.281 -19.344 1 81.19 593 VAL B O 1
ATOM 12654 N N . PRO B 1 594 ? 25.125 17.188 -20.391 1 74.06 594 PRO B N 1
ATOM 12655 C CA . PRO B 1 594 ? 24.188 17.656 -19.375 1 74.06 594 PRO B CA 1
ATOM 12656 C C . PRO B 1 594 ? 22.891 16.844 -19.344 1 74.06 594 PRO B C 1
ATOM 12658 O O . PRO B 1 594 ? 22.266 16.656 -20.391 1 74.06 594 PRO B O 1
ATOM 12661 N N . MET B 1 595 ? 22.656 16.312 -18.234 1 72.75 595 MET B N 1
ATOM 12662 C CA . MET B 1 595 ? 21.422 15.547 -18.062 1 72.75 595 MET B CA 1
ATOM 12663 C C . MET B 1 595 ? 20.469 16.281 -17.125 1 72.75 595 MET B C 1
ATOM 12665 O O . MET B 1 595 ? 20.891 16.969 -16.203 1 72.75 595 MET B O 1
ATOM 12669 N N . PRO B 1 596 ? 19.125 16.266 -17.5 1 65.12 596 PRO B N 1
ATOM 12670 C CA . PRO B 1 596 ? 18.141 16.844 -16.594 1 65.12 596 PRO B CA 1
ATOM 12671 C C . PRO B 1 596 ? 18.109 16.141 -15.234 1 65.12 596 PRO B C 1
ATOM 12673 O O . PRO B 1 596 ? 18.484 14.961 -15.141 1 65.12 596 PRO B O 1
ATOM 12676 N N . GLU B 1 597 ? 17.812 17.016 -14.25 1 61.88 597 GLU B N 1
ATOM 12677 C CA . GLU B 1 597 ? 17.672 16.422 -12.922 1 61.88 597 GLU B CA 1
ATOM 12678 C C . GLU B 1 597 ? 16.594 15.359 -12.898 1 61.88 597 GLU B C 1
ATOM 12680 O O . GLU B 1 597 ? 15.398 15.68 -12.922 1 61.88 597 GLU B O 1
ATOM 12685 N N . SER B 1 598 ? 17 14.188 -13.312 1 63.34 598 SER B N 1
ATOM 12686 C CA . SER B 1 598 ? 16.094 13.039 -13.312 1 63.34 598 SER B CA 1
ATOM 12687 C C . SER B 1 598 ? 16.688 11.883 -12.5 1 63.34 598 SER B C 1
ATOM 12689 O O . SER B 1 598 ? 17.766 12.008 -11.914 1 63.34 598 SER B O 1
ATOM 12691 N N . GLU B 1 599 ? 15.914 10.914 -12.367 1 65.19 599 GLU B N 1
ATOM 12692 C CA . GLU B 1 599 ? 16.328 9.711 -11.664 1 65.19 599 GLU B CA 1
ATOM 12693 C C . GLU B 1 599 ? 17.578 9.102 -12.289 1 65.19 599 GLU B C 1
ATOM 12695 O O . GLU B 1 599 ? 18.375 8.453 -11.609 1 65.19 599 GLU B O 1
ATOM 12700 N N . LEU B 1 6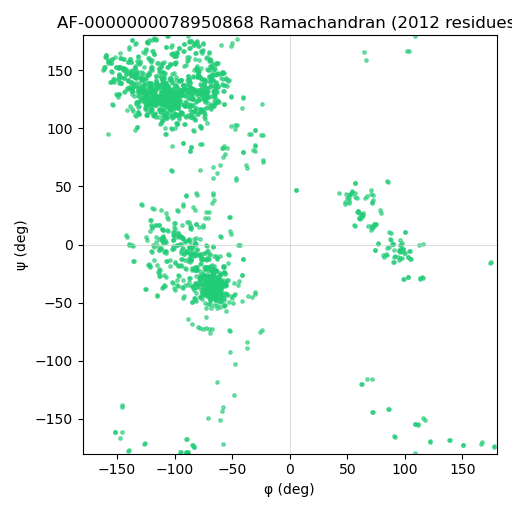00 ? 17.812 9.398 -13.555 1 69.75 600 LEU B N 1
ATOM 12701 C CA . LEU B 1 600 ? 18.953 8.852 -14.273 1 69.75 600 LEU B CA 1
ATOM 12702 C C . LEU B 1 600 ? 20.266 9.367 -13.695 1 69.75 600 LEU B C 1
ATOM 12704 O O . LEU B 1 600 ? 21.297 8.703 -13.789 1 69.75 600 LEU B O 1
ATOM 12708 N N . PHE B 1 601 ? 20.094 10.453 -13.031 1 69.62 601 PHE B N 1
ATOM 12709 C CA . PHE B 1 601 ? 21.281 11.086 -12.469 1 69.62 601 PHE B CA 1
ATOM 12710 C C . PHE B 1 601 ? 21.75 10.352 -11.219 1 69.62 601 PHE B C 1
ATOM 12712 O O . PHE B 1 601 ? 22.875 10.547 -10.766 1 69.62 601 PHE B O 1
ATOM 12719 N N . CYS B 1 602 ? 20.875 9.492 -10.82 1 74.06 602 CYS B N 1
ATOM 12720 C CA . CYS B 1 602 ? 21.25 8.789 -9.594 1 74.06 602 CYS B CA 1
ATOM 12721 C C . CYS B 1 602 ? 21.578 7.328 -9.883 1 74.06 602 CYS B C 1
ATOM 12723 O O . CYS B 1 602 ? 21.906 6.574 -8.977 1 74.06 602 CYS B O 1
ATOM 12725 N N . GLU B 1 603 ? 21.594 7.039 -11.188 1 80.5 603 GLU B N 1
ATOM 12726 C CA . GLU B 1 603 ? 21.781 5.633 -11.523 1 80.5 603 GLU B CA 1
ATOM 12727 C C . GLU B 1 603 ? 23.047 5.441 -12.359 1 80.5 603 GLU B C 1
ATOM 12729 O O . GLU B 1 603 ? 23.672 6.414 -12.797 1 80.5 603 GLU B O 1
ATOM 12734 N N . THR B 1 604 ? 23.422 4.188 -12.453 1 83.44 604 THR B N 1
ATOM 12735 C CA . THR B 1 604 ? 24.5 3.805 -13.359 1 83.44 604 THR B CA 1
ATOM 12736 C C . THR B 1 604 ? 23.953 3.486 -14.75 1 83.44 604 THR B C 1
ATOM 12738 O O . THR B 1 604 ? 22.953 2.768 -14.875 1 83.44 604 THR B O 1
ATOM 12741 N N . ILE B 1 605 ? 24.594 4.082 -15.727 1 88.81 605 ILE B N 1
ATOM 12742 C CA . ILE B 1 605 ? 24.203 3.75 -17.094 1 88.81 605 ILE B CA 1
ATOM 12743 C C . ILE B 1 605 ? 24.734 2.365 -17.469 1 88.81 605 ILE B C 1
ATOM 12745 O O . ILE B 1 605 ? 25.938 2.178 -17.609 1 88.81 605 ILE B O 1
ATOM 12749 N N . GLN B 1 606 ? 23.859 1.491 -17.641 1 90.19 606 GLN B N 1
ATOM 12750 C CA . GLN B 1 606 ? 24.219 0.089 -17.812 1 90.19 606 GLN B CA 1
ATOM 12751 C C . GLN B 1 606 ? 24.469 -0.238 -19.281 1 90.19 606 GLN B C 1
ATOM 12753 O O . GLN B 1 606 ? 25.266 -1.12 -19.609 1 90.19 606 GLN B O 1
ATOM 12758 N N . SER B 1 607 ? 23.703 0.402 -20.141 1 92.81 607 SER B N 1
ATOM 12759 C CA . SER B 1 607 ? 23.844 0.114 -21.562 1 92.81 607 SER B CA 1
ATOM 12760 C C . SER B 1 607 ? 23.531 1.348 -22.406 1 92.81 607 SER B C 1
ATOM 12762 O O . SER B 1 607 ? 22.812 2.242 -21.969 1 92.81 607 SER B O 1
ATOM 12764 N N . LEU B 1 608 ? 24.172 1.354 -23.547 1 92.75 608 LEU B N 1
ATOM 12765 C CA . LEU B 1 608 ? 23.938 2.363 -24.578 1 92.75 608 LEU B CA 1
ATOM 12766 C C . LEU B 1 608 ? 23.703 1.712 -25.938 1 92.75 608 LEU B C 1
ATOM 12768 O O . LEU B 1 608 ? 24.422 0.792 -26.328 1 92.75 608 LEU B O 1
ATOM 12772 N N . ILE B 1 609 ? 22.641 2.186 -26.609 1 92.12 609 ILE B N 1
ATOM 12773 C CA . ILE B 1 609 ? 22.344 1.559 -27.891 1 92.12 609 ILE B CA 1
ATOM 12774 C C . ILE B 1 609 ? 21.703 2.58 -28.828 1 92.12 609 ILE B C 1
ATOM 12776 O O . ILE B 1 609 ? 20.922 3.439 -28.391 1 92.12 609 ILE B O 1
ATOM 12780 N N . ASN B 1 610 ? 22.047 2.506 -30.062 1 89.44 610 ASN B N 1
ATOM 12781 C CA . ASN B 1 610 ? 21.438 3.361 -31.078 1 89.44 610 ASN B CA 1
ATOM 12782 C C . ASN B 1 610 ? 20.328 2.639 -31.844 1 89.44 610 ASN B C 1
ATOM 12784 O O . ASN B 1 610 ? 20.484 1.473 -32.219 1 89.44 610 ASN B O 1
ATOM 12788 N N . ASP B 1 611 ? 19.297 3.383 -32 1 86.56 611 ASP B N 1
ATOM 12789 C CA . ASP B 1 611 ? 18.219 2.775 -32.781 1 86.56 611 ASP B CA 1
ATOM 12790 C C . ASP B 1 611 ? 18.391 3.051 -34.281 1 86.56 611 ASP B C 1
ATOM 12792 O O . ASP B 1 611 ? 19.406 3.605 -34.688 1 86.56 611 ASP B O 1
ATOM 12796 N N . THR B 1 612 ? 17.406 2.545 -35.094 1 81.38 612 THR B N 1
ATOM 12797 C CA . THR B 1 612 ? 17.469 2.658 -36.531 1 81.38 612 THR B CA 1
ATOM 12798 C C . THR B 1 612 ? 17.297 4.109 -36.969 1 81.38 612 THR B C 1
ATOM 12800 O O . THR B 1 612 ? 17.688 4.48 -38.094 1 81.38 612 THR B O 1
ATOM 12803 N N . LYS B 1 613 ? 16.75 4.922 -36.125 1 79.31 613 LYS B N 1
ATOM 12804 C CA . LYS B 1 613 ? 16.578 6.34 -36.406 1 79.31 613 LYS B CA 1
ATOM 12805 C C . LYS B 1 613 ? 17.734 7.164 -35.844 1 79.31 613 LYS B C 1
ATOM 12807 O O . LYS B 1 613 ? 17.641 8.391 -35.781 1 79.31 613 LYS B O 1
ATOM 12812 N N . ASN B 1 614 ? 18.719 6.57 -35.344 1 80 614 ASN B N 1
ATOM 12813 C CA . ASN B 1 614 ? 19.969 7.137 -34.844 1 80 614 ASN B CA 1
ATOM 12814 C C . ASN B 1 614 ? 19.75 7.84 -33.5 1 80 614 ASN B C 1
ATOM 12816 O O . ASN B 1 614 ? 20.484 8.781 -33.156 1 80 614 ASN B O 1
ATOM 12820 N N . ARG B 1 615 ? 18.75 7.625 -32.844 1 87.12 615 ARG B N 1
ATOM 12821 C CA . ARG B 1 615 ? 18.594 8.055 -31.453 1 87.12 615 ARG B CA 1
ATOM 12822 C C . ARG B 1 615 ? 19.453 7.207 -30.516 1 87.12 615 ARG B C 1
ATOM 12824 O O . ARG B 1 615 ? 19.562 5.996 -30.703 1 87.12 615 ARG B O 1
ATOM 12831 N N . LEU B 1 616 ? 20.031 7.816 -29.562 1 89.5 616 LEU B N 1
ATOM 12832 C CA . LEU B 1 616 ? 20.781 7.086 -28.547 1 89.5 616 LEU B CA 1
ATOM 12833 C C . LEU B 1 616 ? 19.891 6.75 -27.359 1 89.5 616 LEU B C 1
ATOM 12835 O O . LEU B 1 616 ? 19.328 7.645 -26.719 1 89.5 616 LEU B O 1
ATOM 12839 N N . TRP B 1 617 ? 19.797 5.527 -27.156 1 90.88 617 TRP B N 1
ATOM 12840 C CA . TRP B 1 617 ? 19.047 5.066 -25.984 1 90.88 617 TRP B CA 1
ATOM 12841 C C . TRP B 1 617 ? 19.984 4.828 -24.812 1 90.88 617 TRP B C 1
ATOM 12843 O O . TRP B 1 617 ? 21.031 4.195 -24.969 1 90.88 617 TRP B O 1
ATOM 12853 N N . ILE B 1 618 ? 19.594 5.426 -23.688 1 89.94 618 ILE B N 1
ATOM 12854 C CA . ILE B 1 618 ? 20.328 5.301 -22.438 1 89.94 618 ILE B CA 1
ATOM 12855 C C . ILE B 1 618 ? 19.562 4.402 -21.484 1 89.94 618 ILE B C 1
ATOM 12857 O O . ILE B 1 618 ? 18.422 4.715 -21.094 1 89.94 618 ILE B O 1
ATOM 12861 N N . VAL B 1 619 ? 20.219 3.322 -21.094 1 89.94 619 VAL B N 1
ATOM 12862 C CA . VAL B 1 619 ? 19.594 2.379 -20.172 1 89.94 619 VAL B CA 1
ATOM 12863 C C . VAL B 1 619 ? 20.266 2.441 -18.812 1 89.94 619 VAL B C 1
ATOM 12865 O O . VAL B 1 619 ? 21.422 2.018 -18.656 1 89.94 619 VAL B O 1
ATOM 12868 N N . GLY B 1 620 ? 19.547 3.025 -17.891 1 83.44 620 GLY B N 1
ATOM 12869 C CA . GLY B 1 620 ? 20.031 2.998 -16.516 1 83.44 620 GLY B CA 1
ATOM 12870 C C . GLY B 1 620 ? 19.672 1.716 -15.781 1 83.44 620 GLY B C 1
ATOM 12871 O O . GLY B 1 620 ? 19.188 0.761 -16.391 1 83.44 620 GLY B O 1
ATOM 12872 N N . SER B 1 621 ? 19.969 1.681 -14.547 1 80.62 621 SER B N 1
ATOM 12873 C CA . SER B 1 621 ? 19.656 0.493 -13.758 1 80.62 621 SER B CA 1
ATOM 12874 C C . SER B 1 621 ? 18.156 0.25 -13.703 1 80.62 621 SER B C 1
ATOM 12876 O O . SER B 1 621 ? 17.703 -0.897 -13.648 1 80.62 621 SER B O 1
ATOM 12878 N N . SER B 1 622 ? 17.391 1.298 -13.703 1 78.12 622 SER B N 1
ATOM 12879 C CA . SER B 1 622 ? 15.953 1.123 -13.641 1 78.12 622 SER B CA 1
ATOM 12880 C C . SER B 1 622 ? 15.234 2.109 -14.555 1 78.12 622 SER B C 1
ATOM 12882 O O . SER B 1 622 ? 14.008 2.111 -14.641 1 78.12 622 SER B O 1
ATOM 12884 N N . THR B 1 623 ? 15.953 2.908 -15.211 1 78.81 623 THR B N 1
ATOM 12885 C CA . THR B 1 623 ? 15.367 3.949 -16.047 1 78.81 623 THR B CA 1
ATOM 12886 C C . THR B 1 623 ? 15.844 3.814 -17.484 1 78.81 623 THR B C 1
ATOM 12888 O O . THR B 1 623 ? 16.969 3.379 -17.734 1 78.81 623 THR B O 1
ATOM 12891 N N . ILE B 1 624 ? 14.938 4.172 -18.359 1 83.44 624 ILE B N 1
ATOM 12892 C CA . ILE B 1 624 ? 15.258 4.211 -19.781 1 83.44 624 ILE B CA 1
ATOM 12893 C C . ILE B 1 624 ? 15.023 5.617 -20.328 1 83.44 624 ILE B C 1
ATOM 12895 O O . ILE B 1 624 ? 14.039 6.27 -19.969 1 83.44 624 ILE B O 1
ATOM 12899 N N . ALA B 1 625 ? 15.953 6.094 -21.125 1 83.62 625 ALA B N 1
ATOM 12900 C CA . ALA B 1 625 ? 15.812 7.398 -21.766 1 83.62 625 ALA B CA 1
ATOM 12901 C C . ALA B 1 625 ? 16.328 7.367 -23.203 1 83.62 625 ALA B C 1
ATOM 12903 O O . ALA B 1 625 ? 17.062 6.457 -23.594 1 83.62 625 ALA B O 1
ATOM 12904 N N . ALA B 1 626 ? 15.82 8.305 -23.984 1 86.12 626 ALA B N 1
ATOM 12905 C CA . ALA B 1 626 ? 16.281 8.453 -25.375 1 86.12 626 ALA B CA 1
ATOM 12906 C C . ALA B 1 626 ? 16.719 9.891 -25.656 1 86.12 626 ALA B C 1
ATOM 12908 O O . ALA B 1 626 ? 16.078 10.844 -25.188 1 86.12 626 ALA B O 1
ATOM 12909 N N . ILE B 1 627 ? 17.812 9.922 -26.344 1 81.81 627 ILE B N 1
ATOM 12910 C CA . ILE B 1 627 ? 18.328 11.234 -26.734 1 81.81 627 ILE B CA 1
ATOM 12911 C C . ILE B 1 627 ? 18.141 11.422 -28.25 1 81.81 627 ILE B C 1
ATOM 12913 O O . ILE B 1 627 ? 18.5 10.547 -29.031 1 81.81 627 ILE B O 1
ATOM 12917 N N . ASN B 1 628 ? 17.469 12.547 -28.453 1 75.5 628 ASN B N 1
ATOM 12918 C CA . ASN B 1 628 ? 17.422 12.945 -29.844 1 75.5 628 ASN B CA 1
ATOM 12919 C C . ASN B 1 628 ? 18.734 13.562 -30.312 1 75.5 628 ASN B C 1
ATOM 12921 O O . ASN B 1 628 ? 19.156 14.602 -29.797 1 75.5 628 ASN B O 1
ATOM 12925 N N . PRO B 1 629 ? 19.406 12.938 -31.203 1 67.56 629 PRO B N 1
ATOM 12926 C CA . PRO B 1 629 ? 20.734 13.414 -31.578 1 67.56 629 PRO B CA 1
ATOM 12927 C C . PRO B 1 629 ? 20.719 14.844 -32.125 1 67.56 629 PRO B C 1
ATOM 12929 O O . PRO B 1 629 ? 21.719 15.555 -32.031 1 67.56 629 PRO B O 1
ATOM 12932 N N . LYS B 1 630 ? 19.547 15.219 -32.656 1 67.75 630 LYS B N 1
ATOM 12933 C CA . LYS B 1 630 ? 19.469 16.547 -33.25 1 67.75 630 LYS B CA 1
ATOM 12934 C C . LYS B 1 630 ? 19.25 17.609 -32.188 1 67.75 630 LYS B C 1
ATOM 12936 O O . LYS B 1 630 ? 19.953 18.625 -32.125 1 67.75 630 LYS B O 1
ATOM 12941 N N . THR B 1 631 ? 18.312 17.391 -31.328 1 70.94 631 THR B N 1
ATOM 12942 C CA . THR B 1 631 ? 17.922 18.406 -30.344 1 70.94 631 THR B CA 1
ATOM 12943 C C . THR B 1 631 ? 18.672 18.203 -29.031 1 70.94 631 THR B C 1
ATOM 12945 O O . THR B 1 631 ? 18.719 19.094 -28.188 1 70.94 631 THR B O 1
ATOM 12948 N N . GLN B 1 632 ? 19.328 17.078 -28.859 1 71.81 632 GLN B N 1
ATOM 12949 C CA . GLN B 1 632 ? 20 16.672 -27.625 1 71.81 632 GLN B CA 1
ATOM 12950 C C . GLN B 1 632 ? 19.047 16.672 -26.453 1 71.81 632 GLN B C 1
ATOM 12952 O O . GLN B 1 632 ? 19.469 16.797 -25.297 1 71.81 632 GLN B O 1
ATOM 12957 N N . LYS B 1 633 ? 17.812 16.688 -26.828 1 75.81 633 LYS B N 1
ATOM 12958 C CA . LYS B 1 633 ? 16.812 16.578 -25.781 1 75.81 633 LYS B CA 1
ATOM 12959 C C . LYS B 1 633 ? 16.719 15.148 -25.25 1 75.81 633 LYS B C 1
ATOM 12961 O O . LYS B 1 633 ? 16.75 14.188 -26.031 1 75.81 633 LYS B O 1
ATOM 12966 N N . ILE B 1 634 ? 16.734 15.039 -23.906 1 78 634 ILE B N 1
ATOM 12967 C CA . ILE B 1 634 ? 16.625 13.727 -23.281 1 78 634 ILE B CA 1
ATOM 12968 C C . ILE B 1 634 ? 15.172 13.477 -22.859 1 78 634 ILE B C 1
ATOM 12970 O O . ILE B 1 634 ? 14.609 14.25 -22.078 1 78 634 ILE B O 1
ATOM 12974 N N . ASP B 1 635 ? 14.578 12.469 -23.422 1 78 635 ASP B N 1
ATOM 12975 C CA . ASP B 1 635 ? 13.227 12.047 -23.062 1 78 635 ASP B CA 1
ATOM 12976 C C . ASP B 1 635 ? 13.266 10.805 -22.172 1 78 635 ASP B C 1
ATOM 12978 O O . ASP B 1 635 ? 13.641 9.727 -22.625 1 78 635 ASP B O 1
ATOM 12982 N N . GLN B 1 636 ? 12.914 11.008 -20.953 1 76.62 636 GLN B N 1
ATOM 12983 C CA . GLN B 1 636 ? 12.82 9.852 -20.078 1 76.62 636 GLN B CA 1
ATOM 12984 C C . GLN B 1 636 ? 11.539 9.062 -20.328 1 76.62 636 GLN B C 1
ATOM 12986 O O . GLN B 1 636 ? 10.477 9.648 -20.531 1 76.62 636 GLN B O 1
ATOM 12991 N N . ILE B 1 637 ? 11.711 7.773 -20.438 1 73.5 637 ILE B N 1
ATOM 12992 C CA . ILE B 1 637 ? 10.57 6.898 -20.672 1 73.5 637 ILE B CA 1
ATOM 12993 C C . ILE B 1 637 ? 10.109 6.281 -19.359 1 73.5 637 ILE B C 1
ATOM 12995 O O . ILE B 1 637 ? 10.867 5.559 -18.703 1 73.5 637 ILE B O 1
ATOM 12999 N N . ASN B 1 638 ? 9.016 6.738 -18.781 1 62.44 638 ASN B N 1
ATOM 13000 C CA . ASN B 1 638 ? 8.5 6.164 -17.547 1 62.44 638 ASN B CA 1
ATOM 13001 C C . ASN B 1 638 ? 7.586 4.977 -17.812 1 62.44 638 ASN B C 1
ATOM 13003 O O . ASN B 1 638 ? 6.715 5.039 -18.672 1 62.44 638 ASN B O 1
ATOM 13007 N N . ARG B 1 639 ? 7.984 3.908 -17.297 1 59.62 639 ARG B N 1
ATOM 13008 C CA . ARG B 1 639 ? 7.148 2.719 -17.406 1 59.62 639 ARG B CA 1
ATOM 13009 C C . ARG B 1 639 ? 6.125 2.662 -16.281 1 59.62 639 ARG B C 1
ATOM 13011 O O . ARG B 1 639 ? 6.441 2.986 -15.133 1 59.62 639 ARG B O 1
ATOM 13018 N N . HIS B 1 640 ? 4.879 2.738 -16.625 1 53.22 640 HIS B N 1
ATOM 13019 C CA . HIS B 1 640 ? 3.818 2.779 -15.625 1 53.22 640 HIS B CA 1
ATOM 13020 C C . HIS B 1 640 ? 3.457 1.378 -15.148 1 53.22 640 HIS B C 1
ATOM 13022 O O . HIS B 1 640 ? 2.52 1.206 -14.367 1 53.22 640 HIS B O 1
ATOM 13028 N N . SER B 1 641 ? 4.039 0.371 -15.812 1 49.59 641 SER B N 1
ATOM 13029 C CA . SER B 1 641 ? 3.604 -0.963 -15.414 1 49.59 641 SER B CA 1
ATOM 13030 C C . SER B 1 641 ? 4.609 -1.614 -14.469 1 49.59 641 SER B C 1
ATOM 13032 O O . SER B 1 641 ? 5.734 -1.128 -14.32 1 49.59 641 SER B O 1
ATOM 13034 N N . ASP B 1 642 ? 4.141 -2.545 -13.68 1 47.25 642 ASP B N 1
ATOM 13035 C CA . ASP B 1 642 ? 4.832 -3.373 -12.695 1 47.25 642 ASP B CA 1
ATOM 13036 C C . ASP B 1 642 ? 6.188 -3.834 -13.211 1 47.25 642 ASP B C 1
ATOM 13038 O O . ASP B 1 642 ? 6.953 -4.477 -12.492 1 47.25 642 ASP B O 1
ATOM 13042 N N . SER B 1 643 ? 6.406 -3.656 -14.5 1 48.47 643 SER B N 1
ATOM 13043 C CA . SER B 1 643 ? 7.734 -3.971 -15.016 1 48.47 643 SER B CA 1
ATOM 13044 C C . SER B 1 643 ? 8.805 -3.127 -14.328 1 48.47 643 SER B C 1
ATOM 13046 O O . SER B 1 643 ? 9.984 -3.205 -14.68 1 48.47 643 SER B O 1
ATOM 13048 N N . ASP B 1 644 ? 8.289 -2.455 -13.375 1 53.53 644 ASP B N 1
ATOM 13049 C CA . ASP B 1 644 ? 9.156 -1.455 -12.758 1 53.53 644 ASP B CA 1
ATOM 13050 C C . ASP B 1 644 ? 10.102 -2.1 -11.75 1 53.53 644 ASP B C 1
ATOM 13052 O O . ASP B 1 644 ? 11.016 -1.443 -11.242 1 53.53 644 ASP B O 1
ATOM 13056 N N . LYS B 1 645 ? 9.836 -3.336 -11.633 1 62.06 645 LYS B N 1
ATOM 13057 C CA . LYS B 1 645 ? 10.797 -4 -10.75 1 62.06 645 LYS B CA 1
ATOM 13058 C C . LYS B 1 645 ? 11.961 -4.586 -11.547 1 62.06 645 LYS B C 1
ATOM 13060 O O . LYS B 1 645 ? 12.477 -5.652 -11.211 1 62.06 645 LYS B O 1
ATOM 13065 N N . MET B 1 646 ? 12.297 -3.838 -12.594 1 71.5 646 MET B N 1
ATOM 13066 C CA . MET B 1 646 ? 13.352 -4.316 -13.492 1 71.5 646 MET B CA 1
ATOM 13067 C C . MET B 1 646 ? 14.672 -3.615 -13.203 1 71.5 646 MET B C 1
ATOM 13069 O O . MET B 1 646 ? 14.703 -2.398 -13.008 1 71.5 646 MET B O 1
ATOM 13073 N N . ILE B 1 647 ? 15.688 -4.383 -12.969 1 78.12 647 ILE B N 1
ATOM 13074 C CA . ILE B 1 647 ? 17.062 -3.879 -13.016 1 78.12 647 ILE B CA 1
ATOM 13075 C C . ILE B 1 647 ? 17.734 -4.324 -14.312 1 78.12 647 ILE B C 1
ATOM 13077 O O . ILE B 1 647 ? 17.844 -5.523 -14.578 1 78.12 647 ILE B O 1
ATOM 13081 N N . TYR B 1 648 ? 18.047 -3.41 -15.023 1 86.44 648 TYR B N 1
ATOM 13082 C CA . TYR B 1 648 ? 18.734 -3.742 -16.281 1 86.44 648 TYR B CA 1
ATOM 13083 C C . TYR B 1 648 ? 20.203 -4.027 -16.031 1 86.44 648 TYR B C 1
ATOM 13085 O O . TYR B 1 648 ? 20.844 -3.361 -15.227 1 86.44 648 TYR B O 1
ATOM 13093 N N . TYR B 1 649 ? 20.672 -4.969 -16.812 1 88.56 649 TYR B N 1
ATOM 13094 C CA . TYR B 1 649 ? 22.047 -5.41 -16.609 1 88.56 649 TYR B CA 1
ATOM 13095 C C . TYR B 1 649 ? 23 -4.75 -17.609 1 88.56 649 TYR B C 1
ATOM 13097 O O . TYR B 1 649 ? 22.562 -4.273 -18.656 1 88.56 649 TYR B O 1
ATOM 13105 N N . ARG B 1 650 ? 24.219 -4.844 -17.219 1 89.19 650 ARG B N 1
ATOM 13106 C CA . ARG B 1 650 ? 25.266 -4.219 -18.031 1 89.19 650 ARG B CA 1
ATOM 13107 C C . ARG B 1 650 ? 25.391 -4.902 -19.391 1 89.19 650 ARG B C 1
ATOM 13109 O O . ARG B 1 650 ? 25.484 -6.129 -19.469 1 89.19 650 ARG B O 1
ATOM 13116 N N . ASP B 1 651 ? 25.391 -4.105 -20.391 1 88.94 651 ASP B N 1
ATOM 13117 C CA . ASP B 1 651 ? 25.641 -4.52 -21.766 1 88.94 651 ASP B CA 1
ATOM 13118 C C . ASP B 1 651 ? 24.641 -5.586 -22.219 1 88.94 651 ASP B C 1
ATOM 13120 O O . ASP B 1 651 ? 25 -6.504 -22.953 1 88.94 651 ASP B O 1
ATOM 13124 N N . SER B 1 652 ? 23.547 -5.57 -21.688 1 93.12 652 SER B N 1
ATOM 13125 C CA . SER B 1 652 ? 22.484 -6.484 -22.094 1 93.12 652 SER B CA 1
ATOM 13126 C C . SER B 1 652 ? 21.453 -5.781 -22.969 1 93.12 652 SER B C 1
ATOM 13128 O O . SER B 1 652 ? 20.281 -5.641 -22.562 1 93.12 652 SER B O 1
ATOM 13130 N N . ALA B 1 653 ? 21.891 -5.355 -24.062 1 94.44 653 ALA B N 1
ATOM 13131 C CA . ALA B 1 653 ? 21.016 -4.648 -25 1 94.44 653 ALA B CA 1
ATOM 13132 C C . ALA B 1 653 ? 21.375 -5 -26.438 1 94.44 653 ALA B C 1
ATOM 13134 O O . ALA B 1 653 ? 22.547 -5.207 -26.766 1 94.44 653 ALA B O 1
ATOM 13135 N N . ALA B 1 654 ? 20.359 -5.094 -27.281 1 94.44 654 ALA B N 1
ATOM 13136 C CA . ALA B 1 654 ? 20.578 -5.383 -28.703 1 94.44 654 ALA B CA 1
ATOM 13137 C C . ALA B 1 654 ? 19.438 -4.836 -29.547 1 94.44 654 ALA B C 1
ATOM 13139 O O . ALA B 1 654 ? 18.359 -4.52 -29.031 1 94.44 654 ALA B O 1
ATOM 13140 N N . ILE B 1 655 ? 19.703 -4.672 -30.781 1 92.75 655 ILE B N 1
ATOM 13141 C CA . ILE B 1 655 ? 18.672 -4.293 -31.734 1 92.75 655 ILE B CA 1
ATOM 13142 C C . ILE B 1 655 ? 18.141 -5.535 -32.469 1 92.75 655 ILE B C 1
ATOM 13144 O O . ILE B 1 655 ? 18.938 -6.324 -33 1 92.75 655 ILE B O 1
ATOM 13148 N N . GLY B 1 656 ? 16.906 -5.609 -32.469 1 89.56 656 GLY B N 1
ATOM 13149 C CA . GLY B 1 656 ? 16.281 -6.746 -33.125 1 89.56 656 GLY B CA 1
ATOM 13150 C C . GLY B 1 656 ? 16.297 -6.637 -34.625 1 89.56 656 GLY B C 1
ATOM 13151 O O . GLY B 1 656 ? 16.672 -5.594 -35.188 1 89.56 656 GLY B O 1
ATOM 13152 N N . ALA B 1 657 ? 15.875 -7.707 -35.312 1 86.69 657 ALA B N 1
ATOM 13153 C CA . ALA B 1 657 ? 15.883 -7.789 -36.75 1 86.69 657 ALA B CA 1
ATOM 13154 C C . ALA B 1 657 ? 14.906 -6.781 -37.375 1 86.69 657 ALA B C 1
ATOM 13156 O O . ALA B 1 657 ? 15.125 -6.289 -38.469 1 86.69 657 ALA B O 1
ATOM 13157 N N . ASP B 1 658 ? 13.906 -6.449 -36.656 1 85.25 658 ASP B N 1
ATOM 13158 C CA . ASP B 1 658 ? 12.891 -5.531 -37.156 1 85.25 658 ASP B CA 1
ATOM 13159 C C . ASP B 1 658 ? 13.094 -4.121 -36.625 1 85.25 658 ASP B C 1
ATOM 13161 O O . ASP B 1 658 ? 12.219 -3.264 -36.75 1 85.25 658 ASP B O 1
ATOM 13165 N N . GLY B 1 659 ? 14.133 -3.941 -35.938 1 87.81 659 GLY B N 1
ATOM 13166 C CA . GLY B 1 659 ? 14.469 -2.625 -35.406 1 87.81 659 GLY B CA 1
ATOM 13167 C C . GLY B 1 659 ? 14.031 -2.422 -33.969 1 87.81 659 GLY B C 1
ATOM 13168 O O . GLY B 1 659 ? 14.195 -1.334 -33.438 1 87.81 659 GLY B O 1
ATOM 13169 N N . GLU B 1 660 ? 13.438 -3.367 -33.406 1 90.62 660 GLU B N 1
ATOM 13170 C CA . GLU B 1 660 ? 13.055 -3.248 -31.984 1 90.62 660 GLU B CA 1
ATOM 13171 C C . GLU B 1 660 ? 14.281 -3.242 -31.078 1 90.62 660 GLU B C 1
ATOM 13173 O O . GLU B 1 660 ? 15.344 -3.74 -31.469 1 90.62 660 GLU B O 1
ATOM 13178 N N . ILE B 1 661 ? 14.164 -2.643 -29.984 1 92.19 661 ILE B N 1
ATOM 13179 C CA . ILE B 1 661 ? 15.234 -2.639 -28.984 1 92.19 661 ILE B CA 1
ATOM 13180 C C . ILE B 1 661 ? 14.961 -3.711 -27.938 1 92.19 661 ILE B C 1
ATOM 13182 O O . ILE B 1 661 ? 13.852 -3.801 -27.406 1 92.19 661 ILE B O 1
ATOM 13186 N N . LEU B 1 662 ? 15.922 -4.492 -27.703 1 93.5 662 LEU B N 1
ATOM 13187 C CA . LEU B 1 662 ? 15.852 -5.551 -26.703 1 93.5 662 LEU B CA 1
ATOM 13188 C C . LEU B 1 662 ? 16.734 -5.234 -25.516 1 93.5 662 LEU B C 1
ATOM 13190 O O . LEU B 1 662 ? 17.922 -4.949 -25.672 1 93.5 662 LEU B O 1
ATOM 13194 N N . LEU B 1 663 ? 16.172 -5.258 -24.359 1 92.69 663 LEU B N 1
ATOM 13195 C CA . LEU B 1 663 ? 16.906 -5 -23.125 1 92.69 663 LEU B CA 1
ATOM 13196 C C . LEU B 1 663 ? 16.75 -6.164 -22.156 1 92.69 663 LEU B C 1
ATOM 13198 O O . LEU B 1 663 ? 15.648 -6.648 -21.922 1 92.69 663 LEU B O 1
ATOM 13202 N N . GLY B 1 664 ? 17.828 -6.625 -21.609 1 91.75 664 GLY B N 1
ATOM 13203 C CA . GLY B 1 664 ? 17.812 -7.699 -20.625 1 91.75 664 GLY B CA 1
ATOM 13204 C C . GLY B 1 664 ? 17.984 -7.203 -19.203 1 91.75 664 GLY B C 1
ATOM 13205 O O . GLY B 1 664 ? 18.734 -6.266 -18.953 1 91.75 664 GLY B O 1
ATOM 13206 N N . GLY B 1 665 ? 17.203 -7.824 -18.359 1 85.25 665 GLY B N 1
ATOM 13207 C CA . GLY B 1 665 ? 17.281 -7.438 -16.953 1 85.25 665 GLY B CA 1
ATOM 13208 C C . GLY B 1 665 ? 16.922 -8.562 -16 1 85.25 665 GLY B C 1
ATOM 13209 O O . GLY B 1 665 ? 17.062 -9.742 -16.344 1 85.25 665 GLY B O 1
ATOM 13210 N N . SER B 1 666 ? 16.609 -8.195 -14.812 1 77.88 666 SER B N 1
ATOM 13211 C CA . SER B 1 666 ? 16.375 -9.133 -13.719 1 77.88 666 SER B CA 1
ATOM 13212 C C . SER B 1 666 ? 15.023 -9.828 -13.859 1 77.88 666 SER B C 1
ATOM 13214 O O . SER B 1 666 ? 14.781 -10.859 -13.227 1 77.88 666 SER B O 1
ATOM 13216 N N . ASN B 1 667 ? 14.211 -9.289 -14.758 1 77.88 667 ASN B N 1
ATOM 13217 C CA . ASN B 1 667 ? 12.875 -9.859 -14.891 1 77.88 667 ASN B CA 1
ATOM 13218 C C . ASN B 1 667 ? 12.555 -10.195 -16.344 1 77.88 667 ASN B C 1
ATOM 13220 O O . ASN B 1 667 ? 11.422 -10 -16.797 1 77.88 667 ASN B O 1
ATOM 13224 N N . GLY B 1 668 ? 13.5 -10.562 -16.969 1 82.56 668 GLY B N 1
ATOM 13225 C CA . GLY B 1 668 ? 13.258 -11.031 -18.328 1 82.56 668 GLY B CA 1
ATOM 13226 C C . GLY B 1 668 ? 13.773 -10.086 -19.391 1 82.56 668 GLY B C 1
ATOM 13227 O O . GLY B 1 668 ? 14.797 -9.414 -19.188 1 82.56 668 GLY B O 1
ATOM 13228 N N . LEU B 1 669 ? 13.133 -10.172 -20.562 1 88.12 669 LEU B N 1
ATOM 13229 C CA . LEU B 1 669 ? 13.516 -9.406 -21.75 1 88.12 669 LEU B CA 1
ATOM 13230 C C . LEU B 1 669 ? 12.508 -8.289 -22.016 1 88.12 669 LEU B C 1
ATOM 13232 O O . LEU B 1 669 ? 11.32 -8.547 -22.219 1 88.12 669 LEU B O 1
ATOM 13236 N N . THR B 1 670 ? 12.984 -7.102 -21.984 1 87 670 THR B N 1
ATOM 13237 C CA . THR B 1 670 ? 12.156 -5.957 -22.344 1 87 670 THR B CA 1
ATOM 13238 C C . THR B 1 670 ? 12.242 -5.668 -23.844 1 87 670 THR B C 1
ATOM 13240 O O . THR B 1 670 ? 13.344 -5.605 -24.391 1 87 670 THR B O 1
ATOM 13243 N N . VAL B 1 671 ? 11.109 -5.465 -24.453 1 87.31 671 VAL B N 1
ATOM 13244 C CA . VAL B 1 671 ? 11.055 -5.203 -25.891 1 87.31 671 VAL B CA 1
ATOM 13245 C C . VAL B 1 671 ? 10.453 -3.822 -26.141 1 87.31 671 VAL B C 1
ATOM 13247 O O . VAL B 1 671 ? 9.344 -3.533 -25.688 1 87.31 671 VAL B O 1
ATOM 13250 N N . ILE B 1 672 ? 11.188 -2.992 -26.781 1 87 672 ILE B N 1
ATOM 13251 C CA . ILE B 1 672 ? 10.711 -1.697 -27.266 1 87 672 ILE B CA 1
ATOM 13252 C C . ILE B 1 672 ? 10.5 -1.748 -28.766 1 87 672 ILE B C 1
ATOM 13254 O O . ILE B 1 672 ? 11.461 -1.807 -29.531 1 87 672 ILE B O 1
ATOM 13258 N N . PRO B 1 673 ? 9.25 -1.617 -29.109 1 82.44 673 PRO B N 1
ATOM 13259 C CA . PRO B 1 673 ? 8.977 -1.727 -30.547 1 82.44 673 PRO B CA 1
ATOM 13260 C C . PRO B 1 673 ? 9.656 -0.625 -31.359 1 82.44 673 PRO B C 1
ATOM 13262 O O . PRO B 1 673 ? 9.891 0.472 -30.844 1 82.44 673 PRO B O 1
ATOM 13265 N N . ALA B 1 674 ? 9.859 -0.946 -32.656 1 82.94 674 ALA B N 1
ATOM 13266 C CA . ALA B 1 674 ? 10.57 -0.026 -33.531 1 82.94 674 ALA B CA 1
ATOM 13267 C C . ALA B 1 674 ? 9.773 1.257 -33.75 1 82.94 674 ALA B C 1
ATOM 13269 O O . ALA B 1 674 ? 10.344 2.326 -33.969 1 82.94 674 ALA B O 1
ATOM 13270 N N . ASP B 1 675 ? 8.461 1.176 -33.562 1 77.81 675 ASP B N 1
ATOM 13271 C CA . ASP B 1 675 ? 7.609 2.332 -33.844 1 77.81 675 ASP B CA 1
ATOM 13272 C C . ASP B 1 675 ? 7.316 3.113 -32.562 1 77.81 675 ASP B C 1
ATOM 13274 O O . ASP B 1 675 ? 6.547 4.078 -32.562 1 77.81 675 ASP B O 1
ATOM 13278 N N . PHE B 1 676 ? 7.996 2.746 -31.562 1 79.31 676 PHE B N 1
ATOM 13279 C CA . PHE B 1 676 ? 7.754 3.438 -30.297 1 79.31 676 PHE B CA 1
ATOM 13280 C C . PHE B 1 676 ? 8.305 4.859 -30.344 1 79.31 676 PHE B C 1
ATOM 13282 O O . PHE B 1 676 ? 9.43 5.078 -30.812 1 79.31 676 PHE B O 1
ATOM 13289 N N . HIS B 1 677 ? 7.324 5.824 -29.984 1 72.94 677 HIS B N 1
ATOM 13290 C CA . HIS B 1 677 ? 7.734 7.211 -29.812 1 72.94 677 HIS B CA 1
ATOM 13291 C C . HIS B 1 677 ? 7.469 7.695 -28.391 1 72.94 677 HIS B C 1
ATOM 13293 O O . HIS B 1 677 ? 6.371 7.5 -27.859 1 72.94 677 HIS B O 1
ATOM 13299 N N . PRO B 1 678 ? 8.414 8.266 -27.719 1 67.06 678 PRO B N 1
ATOM 13300 C CA . PRO B 1 678 ? 8.242 8.695 -26.344 1 67.06 678 PRO B CA 1
ATOM 13301 C C . PRO B 1 678 ? 7.062 9.648 -26.156 1 67.06 678 PRO B C 1
ATOM 13303 O O . PRO B 1 678 ? 6.512 9.75 -25.047 1 67.06 678 PRO B O 1
ATOM 13306 N N . ASP B 1 679 ? 6.605 10.398 -27.141 1 62.97 679 ASP B N 1
ATOM 13307 C CA . ASP B 1 679 ? 5.484 11.328 -27.047 1 62.97 679 ASP B CA 1
ATOM 13308 C C . ASP B 1 679 ? 4.156 10.586 -26.938 1 62.97 679 ASP B C 1
ATOM 13310 O O . ASP B 1 679 ? 3.113 11.195 -26.688 1 62.97 679 ASP B O 1
ATOM 13314 N N . ILE B 1 680 ? 4.168 9.344 -26.969 1 61.19 680 ILE B N 1
ATOM 13315 C CA . ILE B 1 680 ? 2.961 8.523 -26.953 1 61.19 680 ILE B CA 1
ATOM 13316 C C . ILE B 1 680 ? 2.516 8.273 -25.516 1 61.19 680 ILE B C 1
ATOM 13318 O O . ILE B 1 680 ? 1.472 7.66 -25.281 1 61.19 680 ILE B O 1
ATOM 13322 N N . ILE B 1 681 ? 3 8.992 -24.594 1 62.53 681 ILE B N 1
ATOM 13323 C CA . ILE B 1 681 ? 2.604 8.688 -23.234 1 62.53 681 ILE B CA 1
ATOM 13324 C C . ILE B 1 681 ? 1.289 9.391 -22.906 1 62.53 681 ILE B C 1
ATOM 13326 O O . ILE B 1 681 ? 1.172 10.602 -23.062 1 62.53 681 ILE B O 1
ATOM 13330 N N . PRO B 1 682 ? 0.267 8.602 -22.438 1 64.44 682 PRO B N 1
ATOM 13331 C CA . PRO B 1 682 ? -1.07 9.141 -22.188 1 64.44 682 PRO B CA 1
ATOM 13332 C C . PRO B 1 682 ? -1.081 10.203 -21.078 1 64.44 682 PRO B C 1
ATOM 13334 O O . PRO B 1 682 ? -0.226 10.18 -20.188 1 64.44 682 PRO B O 1
ATOM 13337 N N . GLN B 1 683 ? -1.841 11.281 -21.312 1 71 683 GLN B N 1
ATOM 13338 C CA . GLN B 1 683 ? -2.1 12.297 -20.297 1 71 683 GLN B CA 1
ATOM 13339 C C . GLN B 1 683 ? -3.336 11.953 -19.484 1 71 683 GLN B C 1
ATOM 13341 O O . GLN B 1 683 ? -4.297 11.383 -20 1 71 683 GLN B O 1
ATOM 13346 N N . PRO B 1 684 ? -3.24 12.25 -18.172 1 73.44 684 PRO B N 1
ATOM 13347 C CA . PRO B 1 684 ? -4.449 12.023 -17.375 1 73.44 684 PRO B CA 1
ATOM 13348 C C . PRO B 1 684 ? -5.648 12.812 -17.875 1 73.44 684 PRO B C 1
ATOM 13350 O O . PRO B 1 684 ? -5.504 13.969 -18.297 1 73.44 684 PRO B O 1
ATOM 13353 N N . LYS B 1 685 ? -6.773 12.203 -17.906 1 71 685 LYS B N 1
ATOM 13354 C CA . LYS B 1 685 ? -7.984 12.82 -18.438 1 71 685 LYS B CA 1
ATOM 13355 C C . LYS B 1 685 ? -8.836 13.398 -17.312 1 71 685 LYS B C 1
ATOM 13357 O O . LYS B 1 685 ? -9.711 14.234 -17.547 1 71 685 LYS B O 1
ATOM 13362 N N . ALA B 1 686 ? -8.539 12.914 -16.109 1 76.94 686 ALA B N 1
ATOM 13363 C CA . ALA B 1 686 ? -9.359 13.391 -15 1 76.94 686 ALA B CA 1
ATOM 13364 C C . ALA B 1 686 ? -8.578 14.383 -14.133 1 76.94 686 ALA B C 1
ATOM 13366 O O . ALA B 1 686 ? -7.348 14.406 -14.164 1 76.94 686 ALA B O 1
ATOM 13367 N N . GLY B 1 687 ? -9.359 15.242 -13.508 1 81.06 687 GLY B N 1
ATOM 13368 C CA . GLY B 1 687 ? -8.75 16.234 -12.633 1 81.06 687 GLY B CA 1
ATOM 13369 C C . GLY B 1 687 ? -8.719 15.805 -11.18 1 81.06 687 GLY B C 1
ATOM 13370 O O . GLY B 1 687 ? -9.117 14.68 -10.852 1 81.06 687 GLY B O 1
ATOM 13371 N N . LEU B 1 688 ? -8.172 16.75 -10.367 1 91.38 688 LEU B N 1
ATOM 13372 C CA . LEU B 1 688 ? -8.141 16.562 -8.922 1 91.38 688 LEU B CA 1
ATOM 13373 C C . LEU B 1 688 ? -9.508 16.875 -8.305 1 91.38 688 LEU B C 1
ATOM 13375 O O . LEU B 1 688 ? -10.164 17.844 -8.711 1 91.38 688 LEU B O 1
ATOM 13379 N N . ALA B 1 689 ? -9.945 15.992 -7.449 1 93.69 689 ALA B N 1
ATOM 13380 C CA . ALA B 1 689 ? -11.242 16.172 -6.797 1 93.69 689 ALA B CA 1
ATOM 13381 C C . ALA B 1 689 ? -11.141 15.906 -5.297 1 93.69 689 ALA B C 1
ATOM 13383 O O . ALA B 1 689 ? -10.336 15.086 -4.859 1 93.69 689 ALA B O 1
ATOM 13384 N N . ILE B 1 690 ? -11.906 16.703 -4.535 1 95.62 690 ILE B N 1
ATOM 13385 C CA . ILE B 1 690 ? -12.125 16.359 -3.135 1 95.62 690 ILE B CA 1
ATOM 13386 C C . ILE B 1 690 ? -13.078 15.172 -3.041 1 95.62 690 ILE B C 1
ATOM 13388 O O . ILE B 1 690 ? -14.148 15.18 -3.656 1 95.62 690 ILE B O 1
ATOM 13392 N N . THR B 1 691 ? -12.719 14.195 -2.32 1 94.31 691 THR B N 1
ATOM 13393 C CA . THR B 1 691 ? -13.516 12.969 -2.34 1 94.31 691 THR B CA 1
ATOM 13394 C C . THR B 1 691 ? -14.18 12.734 -0.987 1 94.31 691 THR B C 1
ATOM 13396 O O . THR B 1 691 ? -15.117 11.938 -0.88 1 94.31 691 THR B O 1
ATOM 13399 N N . SER B 1 692 ? -13.703 13.305 0.073 1 94.38 692 SER B N 1
ATOM 13400 C CA . SER B 1 692 ? -14.312 13.195 1.396 1 94.38 692 SER B CA 1
ATOM 13401 C C . SER B 1 692 ? -13.977 14.406 2.26 1 94.38 692 SER B C 1
ATOM 13403 O O . SER B 1 692 ? -12.883 14.961 2.158 1 94.38 692 SER B O 1
ATOM 13405 N N . VAL B 1 693 ? -14.922 14.867 3.012 1 96.06 693 VAL B N 1
ATOM 13406 C CA . VAL B 1 693 ? -14.75 15.953 3.971 1 96.06 693 VAL B CA 1
ATOM 13407 C C . VAL B 1 693 ? -15.367 15.562 5.312 1 96.06 693 VAL B C 1
ATOM 13409 O O . VAL B 1 693 ? -16.531 15.172 5.371 1 96.06 693 VAL B O 1
ATOM 13412 N N . LYS B 1 694 ? -14.57 15.594 6.324 1 94.69 694 LYS B N 1
ATOM 13413 C CA . LYS B 1 694 ? -15.039 15.297 7.676 1 94.69 694 LYS B CA 1
ATOM 13414 C C . LYS B 1 694 ? -14.672 16.422 8.641 1 94.69 694 LYS B C 1
ATOM 13416 O O . LYS B 1 694 ? -13.586 16.984 8.562 1 94.69 694 LYS B O 1
ATOM 13421 N N . PHE B 1 695 ? -15.578 16.859 9.453 1 93.56 695 PHE B N 1
ATOM 13422 C CA . PHE B 1 695 ? -15.297 17.797 10.531 1 93.56 695 PHE B CA 1
ATOM 13423 C C . PHE B 1 695 ? -16.219 17.547 11.719 1 93.56 695 PHE B C 1
ATOM 13425 O O . PHE B 1 695 ? -17.344 17.078 11.547 1 93.56 695 PHE B O 1
ATOM 13432 N N . ASN B 1 696 ? -15.836 17.719 12.938 1 91.25 696 ASN B N 1
ATOM 13433 C CA . ASN B 1 696 ? -16.562 17.484 14.18 1 91.25 696 ASN B CA 1
ATOM 13434 C C . ASN B 1 696 ? -17 16.031 14.305 1 91.25 696 ASN B C 1
ATOM 13436 O O . ASN B 1 696 ? -18.109 15.742 14.734 1 91.25 696 ASN B O 1
ATOM 13440 N N . GLY B 1 697 ? -16.219 15.148 13.695 1 86.19 697 GLY B N 1
ATOM 13441 C CA . GLY B 1 697 ? -16.516 13.727 13.797 1 86.19 697 GLY B CA 1
ATOM 13442 C C . GLY B 1 697 ? -17.531 13.25 12.773 1 86.19 697 GLY B C 1
ATOM 13443 O O . GLY B 1 697 ? -17.812 12.055 12.68 1 86.19 697 GLY B O 1
ATOM 13444 N N . ASN B 1 698 ? -18.031 14.125 12.008 1 89.69 698 ASN B N 1
ATOM 13445 C CA . ASN B 1 698 ? -19.031 13.773 11.008 1 89.69 698 ASN B CA 1
ATOM 13446 C C . ASN B 1 698 ? -18.5 13.938 9.586 1 89.69 698 ASN B C 1
ATOM 13448 O O . ASN B 1 698 ? -17.734 14.875 9.312 1 89.69 698 ASN B O 1
ATOM 13452 N N . GLU B 1 699 ? -19.062 13.055 8.812 1 92.31 699 GLU B N 1
ATOM 13453 C CA . GLU B 1 699 ? -18.672 13.117 7.406 1 92.31 699 GLU B CA 1
ATOM 13454 C C . GLU B 1 699 ? -19.734 13.836 6.57 1 92.31 699 GLU B C 1
ATOM 13456 O O . GLU B 1 699 ? -20.938 13.609 6.746 1 92.31 699 GLU B O 1
ATOM 13461 N N . LEU B 1 700 ? -19.281 14.727 5.703 1 94.19 700 LEU B N 1
ATOM 13462 C CA . LEU B 1 700 ? -20.188 15.359 4.746 1 94.19 700 LEU B CA 1
ATOM 13463 C C . LEU B 1 700 ? -20.703 14.344 3.734 1 94.19 700 LEU B C 1
ATOM 13465 O O . LEU B 1 700 ? -19.938 13.523 3.221 1 94.19 700 LEU B O 1
ATOM 13469 N N . PRO B 1 701 ? -22.016 14.406 3.432 1 94.25 701 PRO B N 1
ATOM 13470 C CA . PRO B 1 701 ? -22.547 13.477 2.436 1 94.25 701 PRO B CA 1
ATOM 13471 C C . PRO B 1 701 ? -21.859 13.602 1.078 1 94.25 701 PRO B C 1
ATOM 13473 O O . PRO B 1 701 ? -21.516 14.711 0.66 1 94.25 701 PRO B O 1
ATOM 13476 N N . TYR B 1 702 ? -21.781 12.547 0.458 1 93.5 702 TYR B N 1
ATOM 13477 C CA . TYR B 1 702 ? -21.062 12.43 -0.803 1 93.5 702 TYR B CA 1
ATOM 13478 C C . TYR B 1 702 ? -21.562 13.445 -1.821 1 93.5 702 TYR B C 1
ATOM 13480 O O . TYR B 1 702 ? -20.781 14.086 -2.516 1 93.5 702 TYR B O 1
ATOM 13488 N N . GLY B 1 703 ? -22.844 13.648 -1.95 1 92.44 703 GLY B N 1
ATOM 13489 C CA . GLY B 1 703 ? -23.438 14.547 -2.924 1 92.44 703 GLY B CA 1
ATOM 13490 C C . GLY B 1 703 ? -23.219 16.016 -2.594 1 92.44 703 GLY B C 1
ATOM 13491 O O . GLY B 1 703 ? -23.406 16.875 -3.449 1 92.44 703 GLY B O 1
ATOM 13492 N N . LYS B 1 704 ? -22.75 16.266 -1.384 1 93.19 704 LYS B N 1
ATOM 13493 C CA . LYS B 1 704 ? -22.578 17.641 -0.951 1 93.19 704 LYS B CA 1
ATOM 13494 C C . LYS B 1 704 ? -21.109 18.047 -1.019 1 93.19 704 LYS B C 1
ATOM 13496 O O . LYS B 1 704 ? -20.75 19.188 -0.684 1 93.19 704 LYS B O 1
ATOM 13501 N N . ILE B 1 705 ? -20.266 17.203 -1.345 1 94.44 705 ILE B N 1
ATOM 13502 C CA . ILE B 1 705 ? -18.844 17.531 -1.505 1 94.44 705 ILE B CA 1
ATOM 13503 C C . ILE B 1 705 ? -18.672 18.484 -2.688 1 94.44 705 ILE B C 1
ATOM 13505 O O . ILE B 1 705 ? -19.203 18.234 -3.775 1 94.44 705 ILE B O 1
ATOM 13509 N N . PRO B 1 706 ? -17.953 19.5 -2.484 1 93.62 706 PRO B N 1
ATOM 13510 C CA . PRO B 1 706 ? -17.828 20.5 -3.539 1 93.62 706 PRO B CA 1
ATOM 13511 C C . PRO B 1 706 ? -17.047 20 -4.75 1 93.62 706 PRO B C 1
ATOM 13513 O O . PRO B 1 706 ? -16.062 19.266 -4.598 1 93.62 706 PRO B O 1
ATOM 13516 N N . LYS B 1 707 ? -17.516 20.422 -5.859 1 90.31 707 LYS B N 1
ATOM 13517 C CA . LYS B 1 707 ? -16.797 20.203 -7.105 1 90.31 707 LYS B CA 1
ATOM 13518 C C . LYS B 1 707 ? -15.875 21.391 -7.418 1 90.31 707 LYS B C 1
ATOM 13520 O O . LYS B 1 707 ? -15.82 22.359 -6.66 1 90.31 707 LYS B O 1
ATOM 13525 N N . GLU B 1 708 ? -15.094 21.172 -8.438 1 87.44 708 GLU B N 1
ATOM 13526 C CA . GLU B 1 708 ? -14.164 22.234 -8.781 1 87.44 708 GLU B CA 1
ATOM 13527 C C . GLU B 1 708 ? -14.883 23.578 -8.914 1 87.44 708 GLU B C 1
ATOM 13529 O O . GLU B 1 708 ? -15.914 23.672 -9.578 1 87.44 708 GLU B O 1
ATOM 13534 N N . GLY B 1 709 ? -14.414 24.547 -8.234 1 86.19 709 GLY B N 1
ATOM 13535 C CA . GLY B 1 709 ? -14.969 25.891 -8.312 1 86.19 709 GLY B CA 1
ATOM 13536 C C . GLY B 1 709 ? -16.062 26.141 -7.293 1 86.19 709 GLY B C 1
ATOM 13537 O O . GLY B 1 709 ? -16.406 27.297 -7.008 1 86.19 709 GLY B O 1
ATOM 13538 N N . GLN B 1 710 ? -16.609 25.125 -6.684 1 92.25 710 GLN B N 1
ATOM 13539 C CA . GLN B 1 710 ? -17.656 25.281 -5.68 1 92.25 710 GLN B CA 1
ATOM 13540 C C . GLN B 1 710 ? -17.062 25.469 -4.285 1 92.25 710 GLN B C 1
ATOM 13542 O O . GLN B 1 710 ? -16.062 24.844 -3.947 1 92.25 710 GLN B O 1
ATOM 13547 N N . PRO B 1 711 ? -17.688 26.234 -3.529 1 94.12 711 PRO B N 1
ATOM 13548 C CA . PRO B 1 711 ? -17.125 26.516 -2.205 1 94.12 711 PRO B CA 1
ATOM 13549 C C . PRO B 1 711 ? -17.484 25.453 -1.175 1 94.12 711 PRO B C 1
ATOM 13551 O O . PRO B 1 711 ? -18.578 24.891 -1.215 1 94.12 711 PRO B O 1
ATOM 13554 N N . LEU B 1 712 ? -16.578 25.219 -0.325 1 94.88 712 LEU B N 1
ATOM 13555 C CA . LEU B 1 712 ? -16.797 24.438 0.888 1 94.88 712 LEU B CA 1
ATOM 13556 C C . LEU B 1 712 ? -17.141 25.359 2.064 1 94.88 712 LEU B C 1
ATOM 13558 O O . LEU B 1 712 ? -16.297 26.125 2.521 1 94.88 712 LEU B O 1
ATOM 13562 N N . ASN B 1 713 ? -18.297 25.266 2.531 1 94.12 713 ASN B N 1
ATOM 13563 C CA . ASN B 1 713 ? -18.75 26.094 3.648 1 94.12 713 ASN B CA 1
ATOM 13564 C C . ASN B 1 713 ? -18.656 25.344 4.973 1 94.12 713 ASN B C 1
ATOM 13566 O O . ASN B 1 713 ? -19.281 24.281 5.133 1 94.12 713 ASN B O 1
ATOM 13570 N N . LEU B 1 714 ? -17.953 25.922 5.863 1 94.19 714 LEU B N 1
ATOM 13571 C CA . LEU B 1 714 ? -17.781 25.328 7.184 1 94.19 714 LEU B CA 1
ATOM 13572 C C . LEU B 1 714 ? -18.391 26.203 8.266 1 94.19 714 LEU B C 1
ATOM 13574 O O . LEU B 1 714 ? -18.297 27.438 8.195 1 94.19 714 LEU B O 1
ATOM 13578 N N . PRO B 1 715 ? -19 25.578 9.242 1 91.5 715 PRO B N 1
ATOM 13579 C CA . PRO B 1 715 ? -19.5 26.359 10.375 1 91.5 715 PRO B CA 1
ATOM 13580 C C . 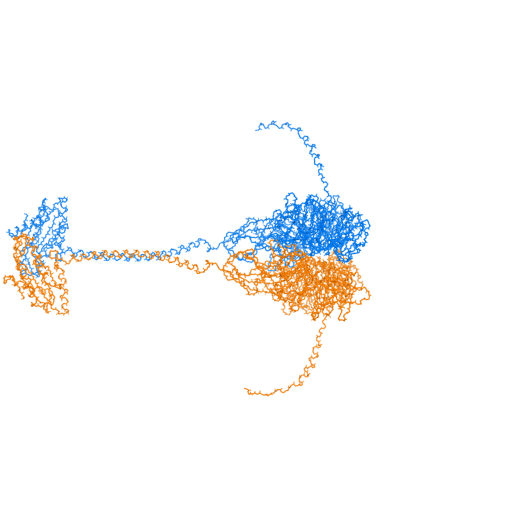PRO B 1 715 ? -18.375 26.906 11.25 1 91.5 715 PRO B C 1
ATOM 13582 O O . PRO B 1 715 ? -17.219 26.453 11.148 1 91.5 715 PRO B O 1
ATOM 13585 N N . SER B 1 716 ? -18.641 27.828 12.086 1 86.31 716 SER B N 1
ATOM 13586 C CA . SER B 1 716 ? -17.656 28.484 12.93 1 86.31 716 SER B CA 1
ATOM 13587 C C . SER B 1 716 ? -17.062 27.516 13.945 1 86.31 716 SER B C 1
ATOM 13589 O O . SER B 1 716 ? -15.93 27.703 14.398 1 86.31 716 SER B O 1
ATOM 13591 N N . HIS B 1 717 ? -17.797 26.469 14.258 1 85.12 717 HIS B N 1
ATOM 13592 C CA . HIS B 1 717 ? -17.328 25.547 15.281 1 85.12 717 HIS B CA 1
ATOM 13593 C C . HIS B 1 717 ? -16.703 24.312 14.656 1 85.12 717 HIS B C 1
ATOM 13595 O O . HIS B 1 717 ? -16.5 23.297 15.336 1 85.12 717 HIS B O 1
ATOM 13601 N N . ALA B 1 718 ? -16.422 24.391 13.43 1 89.75 718 ALA B N 1
ATOM 13602 C CA . ALA B 1 718 ? -15.836 23.219 12.766 1 89.75 718 ALA B CA 1
ATOM 13603 C C . ALA B 1 718 ? -14.445 22.922 13.305 1 89.75 718 ALA B C 1
ATOM 13605 O O . ALA B 1 718 ? -13.57 23.781 13.312 1 89.75 718 ALA B O 1
ATOM 13606 N N . LYS B 1 719 ? -14.305 21.688 13.875 1 90.94 719 LYS B N 1
ATOM 13607 C CA . LYS B 1 719 ? -13.016 21.219 14.375 1 90.94 719 LYS B CA 1
ATOM 13608 C C . LYS B 1 719 ? -12.578 19.938 13.672 1 90.94 719 LYS B C 1
ATOM 13610 O O . LYS B 1 719 ? -13.414 19.203 13.141 1 90.94 719 LYS B O 1
ATOM 13615 N N . ASN B 1 720 ? -11.242 19.797 13.641 1 93.06 720 ASN B N 1
ATOM 13616 C CA . ASN B 1 720 ? -10.648 18.578 13.102 1 93.06 720 ASN B CA 1
ATOM 13617 C C . ASN B 1 720 ? -11.109 18.312 11.664 1 93.06 720 ASN B C 1
ATOM 13619 O O . ASN B 1 720 ? -11.625 17.234 11.359 1 93.06 720 ASN B O 1
ATOM 13623 N N . LEU B 1 721 ? -10.93 19.328 10.867 1 93.69 721 LEU B N 1
ATOM 13624 C CA . LEU B 1 721 ? -11.297 19.234 9.461 1 93.69 721 LEU B CA 1
ATOM 13625 C C . LEU B 1 721 ? -10.367 18.266 8.719 1 93.69 721 LEU B C 1
ATOM 13627 O O . LEU B 1 721 ? -9.148 18.469 8.711 1 93.69 721 LEU B O 1
ATOM 13631 N N . LEU B 1 722 ? -10.898 17.219 8.227 1 95.44 722 LEU B N 1
ATOM 13632 C CA . LEU B 1 722 ? -10.172 16.266 7.406 1 95.44 722 LEU B CA 1
ATOM 13633 C C . LEU B 1 722 ? -10.656 16.297 5.961 1 95.44 722 LEU B C 1
ATOM 13635 O O . LEU B 1 722 ? -11.852 16.141 5.695 1 95.44 722 LEU B O 1
ATOM 13639 N N . ILE B 1 723 ? -9.781 16.578 5.031 1 96 723 ILE B N 1
ATOM 13640 C CA . ILE B 1 723 ? -10.102 16.609 3.607 1 96 723 ILE B CA 1
ATOM 13641 C C . ILE B 1 723 ? -9.289 15.547 2.873 1 96 723 ILE B C 1
ATOM 13643 O O . ILE B 1 723 ? -8.055 15.539 2.951 1 96 723 ILE B O 1
ATOM 13647 N N . ARG B 1 724 ? -9.961 14.664 2.219 1 95 724 ARG B N 1
ATOM 13648 C CA . ARG B 1 724 ? -9.312 13.703 1.326 1 95 724 ARG B CA 1
ATOM 13649 C C . ARG B 1 724 ? -9.5 14.102 -0.134 1 95 724 ARG B C 1
ATOM 13651 O O . ARG B 1 724 ? -10.531 14.656 -0.507 1 95 724 ARG B O 1
ATOM 13658 N N . PHE B 1 725 ? -8.531 13.922 -0.964 1 94.62 725 PHE B N 1
ATOM 13659 C CA . PHE B 1 725 ? -8.594 14.266 -2.379 1 94.62 725 PHE B CA 1
ATOM 13660 C C . PHE B 1 725 ? -7.77 13.289 -3.213 1 94.62 725 PHE B C 1
ATOM 13662 O O . PHE B 1 725 ? -6.965 12.523 -2.672 1 94.62 725 PHE B O 1
ATOM 13669 N N . SER B 1 726 ? -8.031 13.211 -4.48 1 91.81 726 SER B N 1
ATOM 13670 C CA . SER B 1 726 ? -7.324 12.305 -5.375 1 91.81 726 SER B CA 1
ATOM 13671 C C . SER B 1 726 ? -7.488 12.719 -6.832 1 91.81 726 SER B C 1
ATOM 13673 O O . SER B 1 726 ? -8.422 13.445 -7.172 1 91.81 726 SER B O 1
ATOM 13675 N N . LEU B 1 727 ? -6.465 12.367 -7.566 1 90.31 727 LEU B N 1
ATOM 13676 C CA . LEU B 1 727 ? -6.617 12.414 -9.016 1 90.31 727 LEU B CA 1
ATOM 13677 C C . LEU B 1 727 ? -7.449 11.234 -9.516 1 90.31 727 LEU B C 1
ATOM 13679 O O . LEU B 1 727 ? -7.074 10.078 -9.312 1 90.31 727 LEU B O 1
ATOM 13683 N N . LEU B 1 728 ? -8.586 11.5 -10.07 1 88 728 LEU B N 1
ATOM 13684 C CA . LEU B 1 728 ? -9.516 10.438 -10.445 1 88 728 LEU B CA 1
ATOM 13685 C C . LEU B 1 728 ? -9.102 9.805 -11.773 1 88 728 LEU B C 1
ATOM 13687 O O . LEU B 1 728 ? -9.93 9.656 -12.68 1 88 728 LEU B O 1
ATOM 13691 N N . ASP B 1 729 ? -7.809 9.555 -11.945 1 80.94 729 ASP B N 1
ATOM 13692 C CA . ASP B 1 729 ? -7.23 8.773 -13.031 1 80.94 729 ASP B CA 1
ATOM 13693 C C . ASP B 1 729 ? -6.547 7.516 -12.5 1 80.94 729 ASP B C 1
ATOM 13695 O O . ASP B 1 729 ? -5.562 7.602 -11.766 1 80.94 729 ASP B O 1
ATOM 13699 N N . TYR B 1 730 ? -6.973 6.418 -12.914 1 78.44 730 TYR B N 1
ATOM 13700 C CA . TYR B 1 730 ? -6.586 5.156 -12.289 1 78.44 730 TYR B CA 1
ATOM 13701 C C . TYR B 1 730 ? -5.457 4.488 -13.07 1 78.44 730 TYR B C 1
ATOM 13703 O O . TYR B 1 730 ? -4.961 3.432 -12.672 1 78.44 730 TYR B O 1
ATOM 13711 N N . GLY B 1 731 ? -5.016 5.121 -14.164 1 69.69 731 GLY B N 1
ATOM 13712 C CA . GLY B 1 731 ? -3.908 4.594 -14.945 1 69.69 731 GLY B CA 1
ATOM 13713 C C . GLY B 1 731 ? -2.551 4.938 -14.359 1 69.69 731 GLY B C 1
ATOM 13714 O O . GLY B 1 731 ? -1.554 4.277 -14.672 1 69.69 731 GLY B O 1
ATOM 13715 N N . PHE B 1 732 ? -2.475 6.039 -13.469 1 67.38 732 PHE B N 1
ATOM 13716 C CA . PHE B 1 732 ? -1.203 6.527 -12.945 1 67.38 732 PHE B CA 1
ATOM 13717 C C . PHE B 1 732 ? -1.153 6.379 -11.43 1 67.38 732 PHE B C 1
ATOM 13719 O O . PHE B 1 732 ? -0.347 7.031 -10.766 1 67.38 732 PHE B O 1
ATOM 13726 N N . SER B 1 733 ? -1.885 5.688 -10.844 1 61.81 733 SER B N 1
ATOM 13727 C CA . SER B 1 733 ? -2.182 5.762 -9.422 1 61.81 733 SER B CA 1
ATOM 13728 C C . SER B 1 733 ? -0.916 5.605 -8.586 1 61.81 733 SER B C 1
ATOM 13730 O O . SER B 1 733 ? -0.803 6.191 -7.504 1 61.81 733 SER B O 1
ATOM 13732 N N . ARG B 1 734 ? 0.121 5.133 -8.938 1 62.53 734 ARG B N 1
ATOM 13733 C CA . ARG B 1 734 ? 1.242 4.898 -8.031 1 62.53 734 ARG B CA 1
ATOM 13734 C C . ARG B 1 734 ? 2.379 5.879 -8.305 1 62.53 734 ARG B C 1
ATOM 13736 O O . ARG B 1 734 ? 3.385 5.883 -7.59 1 62.53 734 ARG B O 1
ATOM 13743 N N . GLN B 1 735 ? 2.268 6.816 -9.219 1 69.5 735 GLN B N 1
ATOM 13744 C CA . GLN B 1 735 ? 3.367 7.711 -9.562 1 69.5 735 GLN B CA 1
ATOM 13745 C C . GLN B 1 735 ? 2.975 9.172 -9.352 1 69.5 735 GLN B C 1
ATOM 13747 O O . GLN B 1 735 ? 3.652 10.078 -9.836 1 69.5 735 GLN B O 1
ATOM 13752 N N . ILE B 1 736 ? 1.989 9.312 -8.555 1 79.88 736 ILE B N 1
ATOM 13753 C CA . ILE B 1 736 ? 1.504 10.68 -8.398 1 79.88 736 ILE B CA 1
ATOM 13754 C C . ILE B 1 736 ? 2.062 11.281 -7.113 1 79.88 736 ILE B C 1
ATOM 13756 O O . ILE B 1 736 ? 2.031 10.648 -6.055 1 79.88 736 ILE B O 1
ATOM 13760 N N . HIS B 1 737 ? 2.627 12.477 -7.238 1 84.38 737 HIS B N 1
ATOM 13761 C CA . HIS B 1 737 ? 3.016 13.273 -6.082 1 84.38 737 HIS B CA 1
ATOM 13762 C C . HIS B 1 737 ? 1.993 14.367 -5.801 1 84.38 737 HIS B C 1
ATOM 13764 O O . HIS B 1 737 ? 1.716 15.203 -6.664 1 84.38 737 HIS B O 1
ATOM 13770 N N . TYR B 1 738 ? 1.484 14.352 -4.586 1 91.5 738 TYR B N 1
ATOM 13771 C CA . TYR B 1 738 ? 0.436 15.305 -4.242 1 91.5 738 TYR B CA 1
ATOM 13772 C C . TYR B 1 738 ? 0.989 16.438 -3.385 1 91.5 738 TYR B C 1
ATOM 13774 O O . TYR B 1 738 ? 1.895 16.219 -2.576 1 91.5 738 TYR B O 1
ATOM 13782 N N . SER B 1 739 ? 0.509 17.625 -3.578 1 94.38 739 SER B N 1
ATOM 13783 C CA . SER B 1 739 ? 0.774 18.797 -2.768 1 94.38 739 SER B CA 1
ATOM 13784 C C . SER B 1 739 ? -0.497 19.609 -2.543 1 94.38 739 SER B C 1
ATOM 13786 O O . SER B 1 739 ? -1.47 19.469 -3.287 1 94.38 739 SER B O 1
ATOM 13788 N N . TYR B 1 740 ? -0.519 20.391 -1.495 1 95.81 740 TYR B N 1
ATOM 13789 C CA . TYR B 1 740 ? -1.665 21.234 -1.209 1 95.81 740 TYR B CA 1
ATOM 13790 C C . TYR B 1 740 ? -1.218 22.562 -0.603 1 95.81 740 TYR B C 1
ATOM 13792 O O . TYR B 1 740 ? -0.065 22.703 -0.191 1 95.81 740 TYR B O 1
ATOM 13800 N N . ARG B 1 741 ? -2.111 23.516 -0.712 1 95.31 741 ARG B N 1
ATOM 13801 C CA . ARG B 1 741 ? -1.872 24.844 -0.136 1 95.31 741 ARG B CA 1
ATOM 13802 C C . ARG B 1 741 ? -3.186 25.547 0.194 1 95.31 741 ARG B C 1
ATOM 13804 O O . ARG B 1 741 ? -4.074 25.641 -0.656 1 95.31 741 ARG B O 1
ATOM 13811 N N . LEU B 1 742 ? -3.305 25.844 1.421 1 94.94 742 LEU B N 1
ATOM 13812 C CA . LEU B 1 742 ? -4.426 26.703 1.806 1 94.94 742 LEU B CA 1
ATOM 13813 C C . LEU B 1 742 ? -4.023 28.172 1.772 1 94.94 742 LEU B C 1
ATOM 13815 O O . LEU B 1 742 ? -3.455 28.688 2.738 1 94.94 742 LEU B O 1
ATOM 13819 N N . LEU B 1 743 ? -4.453 28.828 0.749 1 92.81 743 LEU B N 1
ATOM 13820 C CA . LEU B 1 743 ? -4.102 30.234 0.588 1 92.81 743 LEU B CA 1
ATOM 13821 C C . LEU B 1 743 ? -4.719 31.078 1.701 1 92.81 743 LEU B C 1
ATOM 13823 O O . LEU B 1 743 ? -5.926 31.016 1.941 1 92.81 743 LEU B O 1
ATOM 13827 N N . GLY B 1 744 ? -3.959 31.859 2.391 1 86.5 744 GLY B N 1
ATOM 13828 C CA . GLY B 1 744 ? -4.355 32.625 3.557 1 86.5 744 GLY B CA 1
ATOM 13829 C C . GLY B 1 744 ? -3.688 32.156 4.836 1 86.5 744 GLY B C 1
ATOM 13830 O O . GLY B 1 744 ? -3.541 32.938 5.785 1 86.5 744 GLY B O 1
ATOM 13831 N N . GLN B 1 745 ? -3.404 30.875 4.805 1 85.5 745 GLN B N 1
ATOM 13832 C CA . GLN B 1 745 ? -2.758 30.297 5.98 1 85.5 745 GLN B CA 1
ATOM 13833 C C . GLN B 1 745 ? -1.355 29.797 5.648 1 85.5 745 GLN B C 1
ATOM 13835 O O . GLN B 1 745 ? -0.415 30.016 6.414 1 85.5 745 GLN B O 1
ATOM 13840 N N . ASP B 1 746 ? -1.236 29.109 4.5 1 88.44 746 ASP B N 1
ATOM 13841 C CA . ASP B 1 746 ? 0.034 28.531 4.09 1 88.44 746 ASP B CA 1
ATOM 13842 C C . ASP B 1 746 ? 0.769 29.438 3.109 1 88.44 746 ASP B C 1
ATOM 13844 O O . ASP B 1 746 ? 0.171 29.938 2.158 1 88.44 746 ASP B O 1
ATOM 13848 N N . SER B 1 747 ? 2.047 29.641 3.299 1 83.44 747 SER B N 1
ATOM 13849 C CA . SER B 1 747 ? 2.826 30.5 2.418 1 83.44 747 SER B CA 1
ATOM 13850 C C . SER B 1 747 ? 3.379 29.719 1.228 1 83.44 747 SER B C 1
ATOM 13852 O O . SER B 1 747 ? 3.6 30.297 0.157 1 83.44 747 SER B O 1
ATOM 13854 N N . GLU B 1 748 ? 3.604 28.484 1.414 1 91 748 GLU B N 1
ATOM 13855 C CA . GLU B 1 748 ? 4.195 27.656 0.371 1 91 748 GLU B CA 1
ATOM 13856 C C . GLU B 1 748 ? 3.406 26.359 0.184 1 91 748 GLU B C 1
ATOM 13858 O O . GLU B 1 748 ? 2.539 26.031 0.997 1 91 748 GLU B O 1
ATOM 13863 N N . TRP B 1 749 ? 3.713 25.797 -1.031 1 93.44 749 TRP B N 1
ATOM 13864 C CA . TRP B 1 749 ? 3.127 24.484 -1.277 1 93.44 749 TRP B CA 1
ATOM 13865 C C . TRP B 1 749 ? 3.666 23.453 -0.29 1 93.44 749 TRP B C 1
ATOM 13867 O O . TRP B 1 749 ? 4.863 23.438 0.011 1 93.44 749 TRP B O 1
ATOM 13877 N N . LEU B 1 750 ? 2.814 22.766 0.233 1 93.94 750 LEU B N 1
ATOM 13878 C CA . LEU B 1 750 ? 3.186 21.688 1.128 1 93.94 750 LEU B CA 1
ATOM 13879 C C . LEU B 1 750 ? 3.154 20.344 0.395 1 93.94 750 LEU B C 1
ATOM 13881 O O . LEU B 1 750 ? 2.109 19.938 -0.111 1 93.94 750 LEU B O 1
ATOM 13885 N N . ASN B 1 751 ? 4.273 19.656 0.374 1 91.56 751 ASN B N 1
ATOM 13886 C CA . ASN B 1 751 ? 4.391 18.375 -0.334 1 91.56 751 ASN B CA 1
ATOM 13887 C C . ASN B 1 751 ? 4.117 17.203 0.589 1 91.56 751 ASN B C 1
ATOM 13889 O O . ASN B 1 751 ? 4.664 17.125 1.691 1 91.56 751 ASN B O 1
ATOM 13893 N N . LEU B 1 752 ? 3.275 16.344 0.113 1 90.81 752 LEU B N 1
ATOM 13894 C CA . LEU B 1 752 ? 3.062 15.102 0.851 1 90.81 752 LEU B CA 1
ATOM 13895 C C . LEU B 1 752 ? 4.184 14.102 0.575 1 90.81 752 LEU B C 1
ATOM 13897 O O . LEU B 1 752 ? 4.801 14.141 -0.492 1 90.81 752 LEU B O 1
ATOM 13901 N N . PRO B 1 753 ? 4.449 13.273 1.612 1 81.94 753 PRO B N 1
ATOM 13902 C CA . PRO B 1 753 ? 5.469 12.25 1.362 1 81.94 753 PRO B CA 1
ATOM 13903 C C . PRO B 1 753 ? 5.117 11.336 0.19 1 81.94 753 PRO B C 1
ATOM 13905 O O . PRO B 1 753 ? 3.941 11.047 -0.037 1 81.94 753 PRO B O 1
ATOM 13908 N N . ALA B 1 754 ? 6.168 10.898 -0.462 1 72.88 754 ALA B N 1
ATOM 13909 C CA . ALA B 1 754 ? 5.961 10.016 -1.605 1 72.88 754 ALA B CA 1
ATOM 13910 C C . ALA B 1 754 ? 5.289 8.719 -1.18 1 72.88 754 ALA B C 1
ATOM 13912 O O . ALA B 1 754 ? 5.633 8.141 -0.144 1 72.88 754 ALA B O 1
ATOM 13913 N N . GLY B 1 755 ? 4.281 8.297 -2.014 1 69.19 755 GLY B N 1
ATOM 13914 C CA . GLY B 1 755 ? 3.607 7.035 -1.769 1 69.19 755 GLY B CA 1
ATOM 13915 C C . GLY B 1 755 ? 2.484 7.141 -0.755 1 69.19 755 GLY B C 1
ATOM 13916 O O . GLY B 1 755 ? 1.738 6.184 -0.542 1 69.19 755 GLY B O 1
ATOM 13917 N N . SER B 1 756 ? 2.332 8.266 -0.08 1 79.38 756 SER B N 1
ATOM 13918 C CA . SER B 1 756 ? 1.264 8.422 0.9 1 79.38 756 SER B CA 1
ATOM 13919 C C . SER B 1 756 ? -0.068 8.727 0.222 1 79.38 756 SER B C 1
ATOM 13921 O O . SER B 1 756 ? -0.1 9.312 -0.864 1 79.38 756 SER B O 1
ATOM 13923 N N . VAL B 1 757 ? -1.11 8.203 0.913 1 83.31 757 VAL B N 1
ATOM 13924 C CA . VAL B 1 757 ? -2.443 8.578 0.451 1 83.31 757 VAL B CA 1
ATOM 13925 C C . VAL B 1 757 ? -2.701 10.055 0.753 1 83.31 757 VAL B C 1
ATOM 13927 O O . VAL B 1 757 ? -2.297 10.562 1.802 1 83.31 757 VAL B O 1
ATOM 13930 N N . PRO B 1 758 ? -3.326 10.719 -0.171 1 91.25 758 PRO B N 1
ATOM 13931 C CA . PRO B 1 758 ? -3.469 12.172 -0.001 1 91.25 758 PRO B CA 1
ATOM 13932 C C . PRO B 1 758 ? -4.59 12.539 0.964 1 91.25 758 PRO B C 1
ATOM 13934 O O . PRO B 1 758 ? -5.754 12.195 0.73 1 91.25 758 PRO B O 1
ATOM 13937 N N . PHE B 1 759 ? -4.309 13.289 1.983 1 94.5 759 PHE B N 1
ATOM 13938 C CA . PHE B 1 759 ? -5.262 13.891 2.916 1 94.5 759 PHE B CA 1
ATOM 13939 C C . PHE B 1 759 ? -4.629 15.062 3.654 1 94.5 759 PHE B C 1
ATOM 13941 O O . PHE B 1 759 ? -3.408 15.227 3.646 1 94.5 759 PHE B O 1
ATOM 13948 N N . VAL B 1 760 ? -5.469 15.875 4.203 1 94.38 760 VAL B N 1
ATOM 13949 C CA . VAL B 1 760 ? -5.031 17 5.012 1 94.38 760 VAL B CA 1
ATOM 13950 C C . VAL B 1 760 ? -5.91 17.125 6.254 1 94.38 760 VAL B C 1
ATOM 13952 O O . VAL B 1 760 ? -7.121 16.891 6.191 1 94.38 760 VAL B O 1
ATOM 13955 N N . ILE B 1 761 ? -5.297 17.422 7.355 1 93.75 761 ILE B N 1
ATOM 13956 C CA . ILE B 1 761 ? -6.051 17.641 8.586 1 93.75 761 ILE B CA 1
ATOM 13957 C C . ILE B 1 761 ? -5.75 19.031 9.133 1 93.75 761 ILE B C 1
ATOM 13959 O O . ILE B 1 761 ? -4.586 19.422 9.281 1 93.75 761 ILE B O 1
ATOM 13963 N N . TYR B 1 762 ? -6.719 19.797 9.391 1 91.38 762 TYR B N 1
ATOM 13964 C CA . TYR B 1 762 ? -6.633 21.047 10.133 1 91.38 762 TYR B CA 1
ATOM 13965 C C . TYR B 1 762 ? -7.367 20.953 11.461 1 91.38 762 TYR B C 1
ATOM 13967 O O . TYR B 1 762 ? -8.578 20.734 11.492 1 91.38 762 TYR B O 1
ATOM 13975 N N . SER B 1 763 ? -6.625 21.078 12.492 1 89 763 SER B N 1
ATOM 13976 C CA . SER B 1 763 ? -7.258 21 13.805 1 89 763 SER B CA 1
ATOM 13977 C C . SER B 1 763 ? -8.266 22.125 13.992 1 89 763 SER B C 1
ATOM 13979 O O . SER B 1 763 ? -9.344 21.922 14.562 1 89 763 SER B O 1
ATOM 13981 N N . HIS B 1 764 ? -7.855 23.375 13.617 1 86.94 764 HIS B N 1
ATOM 13982 C CA . HIS B 1 764 ? -8.719 24.547 13.688 1 86.94 764 HIS B CA 1
ATOM 13983 C C . HIS B 1 764 ? -8.398 25.531 12.562 1 86.94 764 HIS B C 1
ATOM 13985 O O . HIS B 1 764 ? -7.238 25.688 12.188 1 86.94 764 HIS B O 1
ATOM 13991 N N . LEU B 1 765 ? -9.492 26.094 12 1 87.81 765 LEU B N 1
ATOM 13992 C CA . LEU B 1 765 ? -9.344 27.172 11.031 1 87.81 765 LEU B CA 1
ATOM 13993 C C . LEU B 1 765 ? -9.992 28.453 11.547 1 87.81 765 LEU B C 1
ATOM 13995 O O . LEU B 1 765 ? -11.102 28.422 12.078 1 87.81 765 LEU B O 1
ATOM 13999 N N . PRO B 1 766 ? -9.281 29.5 11.414 1 86.62 766 PRO B N 1
ATOM 14000 C CA . PRO B 1 766 ? -9.914 30.766 11.797 1 86.62 766 PRO B CA 1
ATOM 14001 C C . PRO B 1 766 ? -11.031 31.188 10.836 1 86.62 766 PRO B C 1
ATOM 14003 O O . PRO B 1 766 ? -11.094 30.688 9.711 1 86.62 766 PRO B O 1
ATOM 14006 N N . ALA B 1 767 ? -11.859 32 11.32 1 89.81 767 ALA B N 1
ATOM 14007 C CA . ALA B 1 767 ? -12.93 32.5 10.469 1 89.81 767 ALA B CA 1
ATOM 14008 C C . ALA B 1 767 ? -12.375 33.312 9.312 1 89.81 767 ALA B C 1
ATOM 14010 O O . ALA B 1 767 ? -11.367 34 9.461 1 89.81 767 ALA B O 1
ATOM 14011 N N . GLY B 1 768 ? -13 33.094 8.094 1 90 768 GLY B N 1
ATOM 14012 C CA . GLY B 1 768 ? -12.547 33.844 6.941 1 90 768 GLY B CA 1
ATOM 14013 C C . GLY B 1 768 ? -12.734 33.125 5.629 1 90 768 GLY B C 1
ATOM 14014 O O . GLY B 1 768 ? -13.523 32.156 5.555 1 90 768 GLY B O 1
ATOM 14015 N N . HIS B 1 769 ? -12.148 33.781 4.598 1 92.69 769 HIS B N 1
ATOM 14016 C CA . HIS B 1 769 ? -12.211 33.188 3.256 1 92.69 769 HIS B CA 1
ATOM 14017 C C . HIS B 1 769 ? -10.852 32.656 2.82 1 92.69 769 HIS B C 1
ATOM 14019 O O . HIS B 1 769 ? -9.852 33.406 2.863 1 92.69 769 HIS B O 1
ATOM 14025 N N . PHE B 1 770 ? -10.844 31.375 2.502 1 94.25 770 PHE B N 1
ATOM 14026 C CA . PHE B 1 770 ? -9.617 30.703 2.068 1 94.25 770 PHE B CA 1
ATOM 14027 C C . PHE B 1 770 ? -9.797 30.078 0.691 1 94.25 770 PHE B C 1
ATOM 14029 O O . PHE B 1 770 ? -10.914 30.031 0.17 1 94.25 770 PHE B O 1
ATOM 14036 N N . THR B 1 771 ? -8.758 29.812 0.049 1 95.69 771 THR B N 1
ATOM 14037 C CA . THR B 1 771 ? -8.75 29.016 -1.17 1 95.69 771 THR B CA 1
ATOM 14038 C C . THR B 1 771 ? -7.871 27.781 -0.999 1 95.69 771 THR B C 1
ATOM 14040 O O . THR B 1 771 ? -6.668 27.891 -0.751 1 95.69 771 THR B O 1
ATOM 14043 N N . PHE B 1 772 ? -8.492 26.656 -1.073 1 95.81 772 PHE B N 1
ATOM 14044 C CA . PHE B 1 772 ? -7.777 25.391 -0.977 1 95.81 772 PHE B CA 1
ATOM 14045 C C . PHE B 1 772 ? -7.27 24.953 -2.346 1 95.81 772 PHE B C 1
ATOM 14047 O O . PHE B 1 772 ? -8.062 24.609 -3.225 1 95.81 772 PHE B O 1
ATOM 14054 N N . ALA B 1 773 ? -5.953 24.984 -2.523 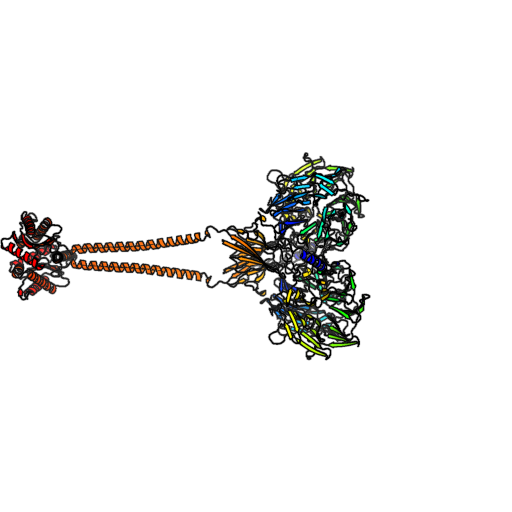1 95.81 773 ALA B N 1
ATOM 14055 C CA . ALA B 1 773 ? -5.328 24.609 -3.787 1 95.81 773 ALA B CA 1
ATOM 14056 C C . ALA B 1 773 ? -4.727 23.203 -3.707 1 95.81 773 ALA B C 1
ATOM 14058 O O . ALA B 1 773 ? -4.059 22.875 -2.729 1 95.81 773 ALA B O 1
ATOM 14059 N N . LEU B 1 774 ? -5.055 22.422 -4.723 1 95.5 774 LEU B N 1
ATOM 14060 C CA . LEU B 1 774 ? -4.523 21.062 -4.84 1 95.5 774 LEU B CA 1
ATOM 14061 C C . LEU B 1 774 ? -3.648 20.922 -6.078 1 95.5 774 LEU B C 1
ATOM 14063 O O . LEU B 1 774 ? -3.93 21.531 -7.113 1 95.5 774 LEU B O 1
ATOM 14067 N N . ARG B 1 775 ? -2.598 20.109 -5.938 1 93.44 775 ARG B N 1
ATOM 14068 C CA . ARG B 1 775 ? -1.671 19.906 -7.047 1 93.44 775 ARG B CA 1
ATOM 14069 C C . ARG B 1 775 ? -1.233 18.438 -7.117 1 93.44 775 ARG B C 1
ATOM 14071 O O . ARG B 1 775 ? -0.969 17.812 -6.09 1 93.44 775 ARG B O 1
ATOM 14078 N N . ALA B 1 776 ? -1.261 17.891 -8.336 1 90.44 776 ALA B N 1
ATOM 14079 C CA . ALA B 1 776 ? -0.718 16.562 -8.625 1 90.44 776 ALA B CA 1
ATOM 14080 C C . ALA B 1 776 ? 0.405 16.641 -9.656 1 90.44 776 ALA B C 1
ATOM 14082 O O . ALA B 1 776 ? 0.244 17.266 -10.711 1 90.44 776 ALA B O 1
ATOM 14083 N N . THR B 1 777 ? 1.542 16.094 -9.289 1 84.94 777 THR B N 1
ATOM 14084 C CA . THR B 1 777 ? 2.684 16.047 -10.195 1 84.94 777 THR B CA 1
ATOM 14085 C C . THR B 1 777 ? 2.977 14.602 -10.609 1 84.94 777 THR B C 1
ATOM 14087 O O . THR B 1 777 ? 3.166 13.727 -9.766 1 84.94 777 THR B O 1
ATOM 14090 N N . ILE B 1 778 ? 3.02 14.391 -11.891 1 77.81 778 ILE B N 1
ATOM 14091 C CA . ILE B 1 778 ? 3.332 13.086 -12.461 1 77.81 778 ILE B CA 1
ATOM 14092 C C . ILE B 1 778 ? 4.598 13.18 -13.305 1 77.81 778 ILE B C 1
ATOM 14094 O O . ILE B 1 778 ? 4.566 13.703 -14.422 1 77.81 778 ILE B O 1
ATOM 14098 N N . PRO B 1 779 ? 5.609 12.547 -12.781 1 67.69 779 PRO B N 1
ATOM 14099 C CA . PRO B 1 779 ? 6.859 12.641 -13.539 1 67.69 779 PRO B CA 1
ATOM 14100 C C . PRO B 1 779 ? 6.793 11.898 -14.875 1 67.69 779 PRO B C 1
ATOM 14102 O O . PRO B 1 779 ? 6.188 10.828 -14.969 1 67.69 779 PRO B O 1
ATOM 14105 N N . GLY B 1 780 ? 7.414 12.438 -15.945 1 61.66 780 GLY B N 1
ATOM 14106 C CA . GLY B 1 780 ? 7.598 11.727 -17.203 1 61.66 780 GLY B CA 1
ATOM 14107 C C . GLY B 1 780 ? 6.52 12.031 -18.219 1 61.66 780 GLY B C 1
ATOM 14108 O O . GLY B 1 780 ? 6.555 11.516 -19.344 1 61.66 780 GLY B O 1
ATOM 14109 N N . ILE B 1 781 ? 5.5 12.828 -17.812 1 68.31 781 ILE B N 1
ATOM 14110 C CA . ILE B 1 781 ? 4.453 13.141 -18.781 1 68.31 781 ILE B CA 1
ATOM 14111 C C . ILE B 1 781 ? 4.641 14.562 -19.312 1 68.31 781 ILE B C 1
ATOM 14113 O O . ILE B 1 781 ? 5.469 15.312 -18.797 1 68.31 781 ILE B O 1
ATOM 14117 N N . LYS B 1 782 ? 3.984 14.812 -20.391 1 65.06 782 LYS B N 1
ATOM 14118 C CA . LYS B 1 782 ? 4.121 16.094 -21.062 1 65.06 782 LYS B CA 1
ATOM 14119 C C . LYS B 1 782 ? 3.775 17.25 -20.125 1 65.06 782 LYS B C 1
ATOM 14121 O O . LYS B 1 782 ? 4.523 18.219 -20.031 1 65.06 782 LYS B O 1
ATOM 14126 N N . GLN B 1 783 ? 2.539 17.141 -19.5 1 70 783 GLN B N 1
ATOM 14127 C CA . GLN B 1 783 ? 2.145 18.094 -18.469 1 70 783 GLN B CA 1
ATOM 14128 C C . GLN B 1 783 ? 2.174 17.469 -17.094 1 70 783 GLN B C 1
ATOM 14130 O O . GLN B 1 783 ? 1.15 16.984 -16.594 1 70 783 GLN B O 1
ATOM 14135 N N . PRO B 1 784 ? 3.248 17.688 -16.5 1 72.94 784 PRO B N 1
ATOM 14136 C CA . PRO B 1 784 ? 3.43 16.906 -15.281 1 72.94 784 PRO B CA 1
ATOM 14137 C C . PRO B 1 784 ? 2.682 17.484 -14.086 1 72.94 784 PRO B C 1
ATOM 14139 O O . PRO B 1 784 ? 2.473 16.797 -13.086 1 72.94 784 PRO B O 1
ATOM 14142 N N . ILE B 1 785 ? 2.084 18.844 -14.328 1 78.5 785 ILE B N 1
ATOM 14143 C CA . ILE B 1 785 ? 1.498 19.469 -13.148 1 78.5 785 ILE B CA 1
ATOM 14144 C C . ILE B 1 785 ? 0.023 19.766 -13.406 1 78.5 785 ILE B C 1
ATOM 14146 O O . ILE B 1 785 ? -0.318 20.453 -14.383 1 78.5 785 ILE B O 1
ATOM 14150 N N . LEU B 1 786 ? -0.827 19.266 -12.586 1 86.5 786 LEU B N 1
ATOM 14151 C CA . LEU B 1 786 ? -2.258 19.547 -12.57 1 86.5 786 LEU B CA 1
ATOM 14152 C C . LEU B 1 786 ? -2.658 20.266 -11.281 1 86.5 786 LEU B C 1
ATOM 14154 O O . LEU B 1 786 ? -2.285 19.844 -10.188 1 86.5 786 LEU B O 1
ATOM 14158 N N . GLU B 1 787 ? -3.357 21.422 -11.43 1 91.5 787 GLU B N 1
ATOM 14159 C CA . GLU B 1 787 ? -3.758 22.203 -10.273 1 91.5 787 GLU B CA 1
ATOM 14160 C C . GLU B 1 787 ? -5.258 22.469 -10.281 1 91.5 787 GLU B C 1
ATOM 14162 O O . GLU B 1 787 ? -5.848 22.703 -11.344 1 91.5 787 GLU B O 1
ATOM 14167 N N . THR B 1 788 ? -5.883 22.375 -9.172 1 92.75 788 THR B N 1
ATOM 14168 C CA . THR B 1 788 ? -7.289 22.719 -8.992 1 92.75 788 THR B CA 1
ATOM 14169 C C . THR B 1 788 ? -7.484 23.547 -7.727 1 92.75 788 THR B C 1
ATOM 14171 O O . THR B 1 788 ? -6.715 23.422 -6.773 1 92.75 788 THR B O 1
ATOM 14174 N N . HIS B 1 789 ? -8.562 24.391 -7.719 1 93.94 789 HIS B N 1
ATOM 14175 C CA . HIS B 1 789 ? -8.797 25.297 -6.602 1 93.94 789 HIS B CA 1
ATOM 14176 C C . HIS B 1 789 ? -10.219 25.156 -6.066 1 93.94 789 HIS B C 1
ATOM 14178 O O . HIS B 1 789 ? -11.164 25 -6.844 1 93.94 789 HIS B O 1
ATOM 14184 N N . PHE B 1 790 ? -10.328 25.234 -4.734 1 95.25 790 PHE B N 1
ATOM 14185 C CA . PHE B 1 790 ? -11.609 25.188 -4.043 1 95.25 790 PHE B CA 1
ATOM 14186 C C . PHE B 1 790 ? -11.727 26.312 -3.031 1 95.25 790 PHE B C 1
ATOM 14188 O O . PHE B 1 790 ? -10.977 26.375 -2.059 1 95.25 790 PHE B O 1
ATOM 14195 N N . PRO B 1 791 ? -12.703 27.156 -3.209 1 95.69 791 PRO B N 1
ATOM 14196 C CA . PRO B 1 791 ? -12.906 28.156 -2.166 1 95.69 791 PRO B CA 1
ATOM 14197 C C . PRO B 1 791 ? -13.43 27.562 -0.861 1 95.69 791 PRO B C 1
ATOM 14199 O O . PRO B 1 791 ? -14.273 26.656 -0.884 1 95.69 791 PRO B O 1
ATOM 14202 N N . VAL B 1 792 ? -12.891 27.969 0.244 1 95.19 792 VAL B N 1
ATOM 14203 C CA . VAL B 1 792 ? -13.305 27.531 1.569 1 95.19 792 VAL B CA 1
ATOM 14204 C C . VAL B 1 792 ? -13.742 28.719 2.406 1 95.19 792 VAL B C 1
ATOM 14206 O O . VAL B 1 792 ? -12.953 29.656 2.633 1 95.19 792 VAL B O 1
ATOM 14209 N N . ASN B 1 793 ? -14.984 28.656 2.879 1 94.75 793 ASN B N 1
ATOM 14210 C CA . ASN B 1 793 ? -15.523 29.719 3.719 1 94.75 793 ASN B CA 1
ATOM 14211 C C . ASN B 1 793 ? -15.82 29.219 5.133 1 94.75 793 ASN B C 1
ATOM 14213 O O . ASN B 1 793 ? -16.594 28.281 5.312 1 94.75 793 ASN B O 1
ATOM 14217 N N . VAL B 1 794 ? -15.211 29.844 6.074 1 93.88 794 VAL B N 1
ATOM 14218 C CA . VAL B 1 794 ? -15.492 29.547 7.477 1 93.88 794 VAL B CA 1
ATOM 14219 C C . VAL B 1 794 ? -16.312 30.672 8.086 1 93.88 794 VAL B C 1
ATOM 14221 O O . VAL B 1 794 ? -15.891 31.828 8.078 1 93.88 794 VAL B O 1
ATOM 14224 N N . GLU B 1 795 ? -17.375 30.375 8.688 1 91.94 795 GLU B N 1
ATOM 14225 C CA . GLU B 1 795 ? -18.297 31.375 9.25 1 91.94 795 GLU B CA 1
ATOM 14226 C C . GLU B 1 795 ? -17.672 32.062 10.461 1 91.94 795 GLU B C 1
ATOM 14228 O O . GLU B 1 795 ? -16.953 31.438 11.234 1 91.94 795 GLU B O 1
ATOM 14233 N N . TYR B 1 796 ? -17.984 33.25 10.531 1 88.25 796 TYR B N 1
ATOM 14234 C CA . TYR B 1 796 ? -17.531 34.062 11.664 1 88.25 796 TYR B CA 1
ATOM 14235 C C . TYR B 1 796 ? -18.422 33.844 12.875 1 88.25 796 TYR B C 1
ATOM 14237 O O . TYR B 1 796 ? -19.641 33.75 12.742 1 88.25 796 TYR B O 1
ATOM 14245 N N . ARG B 1 797 ? -17.766 34.031 14.023 1 85.94 797 ARG B N 1
ATOM 14246 C CA . ARG B 1 797 ? -18.531 34.125 15.258 1 85.94 797 ARG B CA 1
ATOM 14247 C C . ARG B 1 797 ? -18.922 35.562 15.539 1 85.94 797 ARG B C 1
ATOM 14249 O O . ARG B 1 797 ? -18.297 36.5 15.031 1 85.94 797 ARG B O 1
ATOM 14256 N N . TRP B 1 798 ? -19.844 35.625 16.328 1 81.5 798 TRP B N 1
ATOM 14257 C CA . TRP B 1 798 ? -20.406 36.969 16.531 1 81.5 798 TRP B CA 1
ATOM 14258 C C . TRP B 1 798 ? -19.344 37.938 17.094 1 81.5 798 TRP B C 1
ATOM 14260 O O . TRP B 1 798 ? -19.344 39.125 16.766 1 81.5 798 TRP B O 1
ATOM 14270 N N . TYR B 1 799 ? -18.375 37.312 17.875 1 80.38 799 TYR B N 1
ATOM 14271 C CA . TYR B 1 799 ? -17.422 38.188 18.547 1 80.38 799 TYR B CA 1
ATOM 14272 C C . TYR B 1 799 ? -16.156 38.375 17.703 1 80.38 799 TYR B C 1
ATOM 14274 O O . TYR B 1 799 ? -15.281 39.156 18.047 1 80.38 799 TYR B O 1
ATOM 14282 N N . GLU B 1 800 ? -16.062 37.656 16.531 1 81.06 800 GLU B N 1
ATOM 14283 C CA . GLU B 1 800 ? -14.844 37.719 15.719 1 81.06 800 GLU B CA 1
ATOM 14284 C C . GLU B 1 800 ? -14.961 38.781 14.625 1 81.06 800 GLU B C 1
ATOM 14286 O O . GLU B 1 800 ? -13.969 39.125 13.984 1 81.06 800 GLU B O 1
ATOM 14291 N N . TYR B 1 801 ? -16.109 39.375 14.68 1 80.31 801 TYR B N 1
ATOM 14292 C CA . TYR B 1 801 ? -16.281 40.406 13.664 1 80.31 801 TYR B CA 1
ATOM 14293 C C . TYR B 1 801 ? -15.508 41.688 14.023 1 80.31 801 TYR B C 1
ATOM 14295 O O . TYR B 1 801 ? -15.414 42.031 15.195 1 80.31 801 TYR B O 1
ATOM 14303 N N . ARG B 1 802 ? -14.945 42.312 13.023 1 80.5 802 ARG B N 1
ATOM 14304 C CA . ARG B 1 802 ? -14.133 43.531 13.18 1 80.5 802 ARG B CA 1
ATOM 14305 C C . ARG B 1 802 ? -14.938 44.625 13.844 1 80.5 802 ARG B C 1
ATOM 14307 O O . ARG B 1 802 ? -14.406 45.375 14.672 1 80.5 802 ARG B O 1
ATOM 14314 N N . PHE B 1 803 ? -16.25 44.625 13.5 1 79.75 803 PHE B N 1
ATOM 14315 C CA . PHE B 1 803 ? -17.031 45.75 14.031 1 79.75 803 PHE B CA 1
ATOM 14316 C C . PHE B 1 803 ? -17.219 45.625 15.531 1 79.75 803 PHE B C 1
ATOM 14318 O O . PHE B 1 803 ? -17.328 46.625 16.25 1 79.75 803 PHE B O 1
ATOM 14325 N N . VAL B 1 804 ? -17.203 44.344 15.922 1 84.5 804 VAL B N 1
ATOM 14326 C CA . VAL B 1 804 ? -17.344 44.125 17.359 1 84.5 804 VAL B CA 1
ATOM 14327 C C . VAL B 1 804 ? -16.062 44.625 18.062 1 84.5 804 VAL B C 1
ATOM 14329 O O . VAL B 1 804 ? -16.141 45.25 19.109 1 84.5 804 VAL B O 1
ATOM 14332 N N . LYS B 1 805 ? -14.992 44.406 17.594 1 82.38 805 LYS B N 1
ATOM 14333 C CA . LYS B 1 805 ? -13.727 44.875 18.156 1 82.38 805 LYS B CA 1
ATOM 14334 C C . LYS B 1 805 ? -13.633 46.406 18.141 1 82.38 805 LYS B C 1
ATOM 14336 O O . LYS B 1 805 ? -13.203 47 19.125 1 82.38 805 LYS B O 1
ATOM 14341 N N . ILE B 1 806 ? -14.047 46.938 17.109 1 83.44 806 ILE B N 1
ATOM 14342 C CA . ILE B 1 806 ? -14.047 48.406 16.969 1 83.44 806 ILE B CA 1
ATOM 14343 C C . ILE B 1 806 ? -15.023 49 17.969 1 83.44 806 ILE B C 1
ATOM 14345 O O . ILE B 1 806 ? -14.711 50 18.625 1 83.44 806 ILE B O 1
ATOM 14349 N N . ALA B 1 807 ? -16.125 48.312 18.031 1 84.81 807 ALA B N 1
ATOM 14350 C CA . ALA B 1 807 ? -17.125 48.812 18.969 1 84.81 807 ALA B CA 1
ATOM 14351 C C . ALA B 1 807 ? -16.594 48.781 20.406 1 84.81 807 ALA B C 1
ATOM 14353 O O . ALA B 1 807 ? -16.828 49.719 21.188 1 84.81 807 ALA B O 1
ATOM 14354 N N . LEU B 1 808 ? -15.859 47.844 20.656 1 85.56 808 LEU B N 1
ATOM 14355 C CA . LEU B 1 808 ? -15.281 47.719 22 1 85.56 808 LEU B CA 1
ATOM 14356 C C . LEU B 1 808 ? -14.211 48.781 22.234 1 85.56 808 LEU B C 1
ATOM 14358 O O . LEU B 1 808 ? -14.117 49.344 23.328 1 85.56 808 LEU B O 1
ATOM 14362 N N . ILE B 1 809 ? -13.492 49.125 21.281 1 82.81 809 ILE B N 1
ATOM 14363 C CA . ILE B 1 809 ? -12.477 50.156 21.359 1 82.81 809 ILE B CA 1
ATOM 14364 C C . ILE B 1 809 ? -13.156 51.531 21.531 1 82.81 809 ILE B C 1
ATOM 14366 O O . ILE B 1 809 ? -12.719 52.344 22.344 1 82.81 809 ILE B O 1
ATOM 14370 N N . ILE B 1 810 ? -14.195 51.688 20.828 1 84.44 810 ILE B N 1
ATOM 14371 C CA . ILE B 1 810 ? -14.922 52.969 20.922 1 84.44 810 ILE B CA 1
ATOM 14372 C C . ILE B 1 810 ? -15.492 53.125 22.328 1 84.44 810 ILE B C 1
ATOM 14374 O O . ILE B 1 810 ? -15.398 54.188 22.906 1 84.44 810 ILE B O 1
ATOM 14378 N N . ILE B 1 811 ? -15.992 52.062 22.844 1 85.81 811 ILE B N 1
ATOM 14379 C CA . ILE B 1 811 ? -16.547 52.094 24.188 1 85.81 811 ILE B CA 1
ATOM 14380 C C . ILE B 1 811 ? -15.445 52.406 25.203 1 85.81 811 ILE B C 1
ATOM 14382 O O . ILE B 1 811 ? -15.648 53.188 26.141 1 85.81 811 ILE B O 1
ATOM 14386 N N . LEU B 1 812 ? -14.281 51.969 24.969 1 84.44 812 LEU B N 1
ATOM 14387 C CA . LEU B 1 812 ? -13.148 52.219 25.859 1 84.44 812 LEU B CA 1
ATOM 14388 C C . LEU B 1 812 ? -12.664 53.656 25.75 1 84.44 812 LEU B C 1
ATOM 14390 O O . LEU B 1 812 ? -12.359 54.281 26.766 1 84.44 812 LEU B O 1
ATOM 14394 N N . VAL B 1 813 ? -12.633 54.188 24.578 1 81.25 813 VAL B N 1
ATOM 14395 C CA . VAL B 1 813 ? -12.227 55.562 24.344 1 81.25 813 VAL B CA 1
ATOM 14396 C C . VAL B 1 813 ? -13.25 56.531 24.969 1 81.25 813 VAL B C 1
ATOM 14398 O O . VAL B 1 813 ? -12.891 57.531 25.594 1 81.25 813 VAL B O 1
ATOM 14401 N N . LEU B 1 814 ? -14.516 56.188 24.812 1 83.5 814 LEU B N 1
ATOM 14402 C CA . LEU B 1 814 ? -15.57 57.031 25.391 1 83.5 814 LEU B CA 1
ATOM 14403 C C . LEU B 1 814 ? -15.508 57 26.906 1 83.5 814 LEU B C 1
ATOM 14405 O O . LEU B 1 814 ? -15.719 58.031 27.547 1 83.5 814 LEU B O 1
ATOM 14409 N N . PHE B 1 815 ? -15.117 55.906 27.344 1 84 815 PHE B N 1
ATOM 14410 C CA . PHE B 1 815 ? -14.984 55.781 28.781 1 84 815 PHE B CA 1
ATOM 14411 C C . PHE B 1 815 ? -13.805 56.594 29.297 1 84 815 PHE B C 1
ATOM 14413 O O . PHE B 1 815 ? -13.922 57.312 30.297 1 84 815 PHE B O 1
ATOM 14420 N N . LEU B 1 816 ? -12.75 56.625 28.672 1 81 816 LEU B N 1
ATOM 14421 C CA . LEU B 1 816 ? -11.57 57.406 29.016 1 81 816 LEU B CA 1
ATOM 14422 C C . LEU B 1 816 ? -11.836 58.906 28.828 1 81 816 LEU B C 1
ATOM 14424 O O . LEU B 1 816 ? -11.398 59.719 29.641 1 81 816 LEU B O 1
ATOM 14428 N N . TYR B 1 817 ? -12.539 59.219 27.797 1 78.75 817 TYR B N 1
ATOM 14429 C CA . TYR B 1 817 ? -12.922 60.625 27.547 1 78.75 817 TYR B CA 1
ATOM 14430 C C . TYR B 1 817 ? -13.781 61.156 28.688 1 78.75 817 TYR B C 1
ATOM 14432 O O . TYR B 1 817 ? -13.562 62.281 29.172 1 78.75 817 TYR B O 1
ATOM 14440 N N . ASP B 1 818 ? -14.664 60.312 29.109 1 82.06 818 ASP B N 1
ATOM 14441 C CA . ASP B 1 818 ? -15.539 60.719 30.203 1 82.06 818 ASP B CA 1
ATOM 14442 C C . ASP B 1 818 ? -14.75 60.906 31.5 1 82.06 818 ASP B C 1
ATOM 14444 O O . ASP B 1 818 ? -15.031 61.844 32.281 1 82.06 818 ASP B O 1
ATOM 14448 N N . LEU B 1 819 ? -13.734 60.219 31.734 1 81.19 819 LEU B N 1
ATOM 14449 C CA . LEU B 1 819 ? -12.898 60.312 32.938 1 81.19 819 LEU B CA 1
ATOM 14450 C C . LEU B 1 819 ? -12.047 61.594 32.906 1 81.19 819 LEU B C 1
ATOM 14452 O O . LEU B 1 819 ? -11.953 62.312 33.906 1 81.19 819 LEU B O 1
ATOM 14456 N N . ILE B 1 820 ? -11.523 61.969 31.797 1 79.62 820 ILE B N 1
ATOM 14457 C CA . ILE B 1 820 ? -10.672 63.125 31.625 1 79.62 820 ILE B CA 1
ATOM 14458 C C . ILE B 1 820 ? -11.523 64.375 31.641 1 79.62 820 ILE B C 1
ATOM 14460 O O . ILE B 1 820 ? -11.164 65.375 32.281 1 79.62 820 ILE B O 1
ATOM 14464 N N . SER B 1 821 ? -12.711 64.375 31 1 79.88 821 SER B N 1
ATOM 14465 C CA . SER B 1 821 ? -13.602 65.562 30.953 1 79.88 821 SER B CA 1
ATOM 14466 C C . SER B 1 821 ? -14.117 65.875 32.344 1 79.88 821 SER B C 1
ATOM 14468 O O . SER B 1 821 ? -14.227 67.062 32.688 1 79.88 821 SER B O 1
ATOM 14470 N N . ASN B 1 822 ? -14.281 64.875 33.094 1 80.62 822 ASN B N 1
ATOM 14471 C CA . ASN B 1 822 ? -14.734 65.125 34.469 1 80.62 822 ASN B CA 1
ATOM 14472 C C . ASN B 1 822 ? -13.641 65.75 35.281 1 80.62 822 ASN B C 1
ATOM 14474 O O . ASN B 1 822 ? -13.93 66.625 36.094 1 80.62 822 ASN B O 1
ATOM 14478 N N . GLN B 1 823 ? -12.32 65.5 35.062 1 79.19 823 GLN B N 1
ATOM 14479 C CA . GLN B 1 823 ? -11.203 66.062 35.781 1 79.19 823 GLN B CA 1
ATOM 14480 C C . GLN B 1 823 ? -10.984 67.5 35.344 1 79.19 823 GLN B C 1
ATOM 14482 O O . GLN B 1 823 ? -10.75 68.375 36.188 1 79.19 823 GLN B O 1
ATOM 14487 N N . ILE B 1 824 ? -11.188 67.938 34.156 1 77.44 824 ILE B N 1
ATOM 14488 C CA . ILE B 1 824 ? -11.023 69.25 33.594 1 77.44 824 ILE B CA 1
ATOM 14489 C C . ILE B 1 824 ? -12.156 70.188 34.094 1 77.44 824 ILE B C 1
ATOM 14491 O O . ILE B 1 824 ? -11.922 71.312 34.438 1 77.44 824 ILE B O 1
ATOM 14495 N N . ARG B 1 825 ? -13.336 69.562 34.25 1 80.81 825 ARG B N 1
ATOM 14496 C CA . ARG B 1 825 ? -14.484 70.375 34.75 1 80.81 825 ARG B CA 1
ATOM 14497 C C . ARG B 1 825 ? -14.281 70.75 36.188 1 80.81 825 ARG B C 1
ATOM 14499 O O . ARG B 1 825 ? -14.555 71.875 36.594 1 80.81 825 ARG B O 1
ATOM 14506 N N . LYS B 1 826 ? -13.641 69.875 36.844 1 81.06 826 LYS B N 1
ATOM 14507 C CA . LYS B 1 826 ? -13.375 70.188 38.25 1 81.06 826 LYS B CA 1
ATOM 14508 C C . LYS B 1 826 ? -12.328 71.25 38.406 1 81.06 826 LYS B C 1
ATOM 14510 O O . LYS B 1 826 ? -12.477 72.188 39.219 1 81.06 826 LYS B O 1
ATOM 14515 N N . LEU B 1 827 ? -11.352 71.312 37.469 1 78.38 827 LEU B N 1
ATOM 14516 C CA . LEU B 1 827 ? -10.289 72.312 37.531 1 78.38 827 LEU B CA 1
ATOM 14517 C C . LEU B 1 827 ? -10.789 73.625 37.062 1 78.38 827 LEU B C 1
ATOM 14519 O O . LEU B 1 827 ? -10.438 74.688 37.625 1 78.38 827 LEU B O 1
ATOM 14523 N N . ARG B 1 828 ? -11.805 73.75 36.281 1 79.12 828 ARG B N 1
ATOM 14524 C CA . ARG B 1 828 ? -12.391 75 35.781 1 79.12 828 ARG B CA 1
ATOM 14525 C C . ARG B 1 828 ? -13.305 75.625 36.844 1 79.12 828 ARG B C 1
ATOM 14527 O O . ARG B 1 828 ? -13.289 76.875 37.031 1 79.12 828 ARG B O 1
ATOM 14534 N N . LEU B 1 829 ? -13.922 74.688 37.469 1 82.5 829 LEU B N 1
ATOM 14535 C CA . LEU B 1 829 ? -14.789 75.188 38.531 1 82.5 829 LEU B CA 1
ATOM 14536 C C . LEU B 1 829 ? -13.969 75.812 39.656 1 82.5 829 LEU B C 1
ATOM 14538 O O . LEU B 1 829 ? -14.359 76.875 40.219 1 82.5 829 LEU B O 1
ATOM 14542 N N . MET B 1 830 ? -12.836 75.25 39.75 1 79.88 830 MET B N 1
ATOM 14543 C CA . MET B 1 830 ? -11.953 75.75 40.781 1 79.88 830 MET B CA 1
ATOM 14544 C C . MET B 1 830 ? -11.367 77.125 40.375 1 79.88 830 MET B C 1
ATOM 14546 O O . MET B 1 830 ? -11.258 78 41.219 1 79.88 830 MET B O 1
ATOM 14550 N N . ILE B 1 831 ? -11.188 77.438 39.219 1 77.81 831 ILE B N 1
ATOM 14551 C CA . ILE B 1 831 ? -10.656 78.688 38.719 1 77.81 831 ILE B CA 1
ATOM 14552 C C . ILE B 1 831 ? -11.734 79.812 38.781 1 77.81 831 ILE B C 1
ATOM 14554 O O . ILE B 1 831 ? -11.453 80.938 39.219 1 77.81 831 ILE B O 1
ATOM 14558 N N . THR B 1 832 ? -12.922 79.438 38.469 1 79.62 832 THR B N 1
ATOM 14559 C CA . THR B 1 832 ? -14 80.375 38.438 1 79.62 832 THR B CA 1
ATOM 14560 C C . THR B 1 832 ? -14.336 80.812 39.875 1 79.62 832 THR B C 1
ATOM 14562 O O . THR B 1 832 ? -14.516 82.062 40.125 1 79.62 832 THR B O 1
ATOM 14565 N N . ASN B 1 833 ? -14.273 79.875 40.719 1 80.94 833 ASN B N 1
ATOM 14566 C CA . ASN B 1 833 ? -14.586 80.25 42.125 1 80.94 833 ASN B CA 1
ATOM 14567 C C . ASN B 1 833 ? -13.5 81.125 42.719 1 80.94 833 ASN B C 1
ATOM 14569 O O . ASN B 1 833 ? -13.805 82.062 43.406 1 80.94 833 ASN B O 1
ATOM 14573 N N . LYS B 1 834 ? -12.273 80.938 42.375 1 77.19 834 LYS B N 1
ATOM 14574 C CA . LYS B 1 834 ? -11.172 81.75 42.969 1 77.19 834 LYS B CA 1
ATOM 14575 C C . LYS B 1 834 ? -11.109 83.125 42.344 1 77.19 834 LYS B C 1
ATOM 14577 O O . LYS B 1 834 ? -10.82 84.062 43.062 1 77.19 834 LYS B O 1
ATOM 14582 N N . THR B 1 835 ? -11.492 83.25 41.188 1 76.94 835 THR B N 1
ATOM 14583 C CA . THR B 1 835 ? -11.523 84.562 40.5 1 76.94 835 THR B CA 1
ATOM 14584 C C . THR B 1 835 ? -12.664 85.438 41.062 1 76.94 835 THR B C 1
ATOM 14586 O O . THR B 1 835 ? -12.492 86.625 41.25 1 76.94 835 THR B O 1
ATOM 14589 N N . LEU B 1 836 ? -13.805 84.812 41.375 1 81.06 836 LEU B N 1
ATOM 14590 C CA . LEU B 1 836 ? -14.961 85.562 41.906 1 81.06 836 LEU B CA 1
ATOM 14591 C C . LEU B 1 836 ? -14.68 86.062 43.312 1 81.06 836 LEU B C 1
ATOM 14593 O O . LEU B 1 836 ? -15.023 87.188 43.625 1 81.06 836 LEU B O 1
ATOM 14597 N N . GLU B 1 837 ? -13.992 85.312 43.969 1 80.94 837 GLU B N 1
ATOM 14598 C CA . GLU B 1 837 ? -13.633 85.688 45.312 1 80.94 837 GLU B CA 1
ATOM 14599 C C . GLU B 1 837 ? -12.672 86.875 45.312 1 80.94 837 GLU B C 1
ATOM 14601 O O . GLU B 1 837 ? -12.844 87.812 46.062 1 80.94 837 GLU B O 1
ATOM 14606 N N . LEU B 1 838 ? -11.812 86.938 44.344 1 76.44 838 LEU B N 1
ATOM 14607 C CA . LEU B 1 838 ? -10.805 88 44.281 1 76.44 838 LEU B CA 1
ATOM 14608 C C . LEU B 1 838 ? -11.398 89.312 43.719 1 76.44 838 LEU B C 1
ATOM 14610 O O . LEU B 1 838 ? -11.047 90.375 44.125 1 76.44 838 LEU B O 1
ATOM 14614 N N . GLN B 1 839 ? -12.281 89.188 42.875 1 79.62 839 GLN B N 1
ATOM 14615 C CA . GLN B 1 839 ? -12.953 90.375 42.312 1 79.62 839 GLN B CA 1
ATOM 14616 C C . GLN B 1 839 ? -13.844 91.062 43.344 1 79.62 839 GLN B C 1
ATOM 14618 O O . GLN B 1 839 ? -13.891 92.312 43.406 1 79.62 839 GLN B O 1
ATOM 14623 N N . GLU B 1 840 ? -14.484 90.375 44.188 1 80.94 840 GLU B N 1
ATOM 14624 C CA . GLU B 1 840 ? -15.32 90.938 45.25 1 80.94 840 GLU B CA 1
ATOM 14625 C C . GLU B 1 840 ? -14.484 91.688 46.25 1 80.94 840 GLU B C 1
ATOM 14627 O O . GLU B 1 840 ? -14.891 92.75 46.688 1 80.94 840 GLU B O 1
ATOM 14632 N N . THR B 1 841 ? -13.352 91.125 46.469 1 77.31 841 THR B N 1
ATOM 14633 C CA . THR B 1 841 ? -12.469 91.812 47.406 1 77.31 841 THR B CA 1
ATOM 14634 C C . THR B 1 841 ? -11.969 93.125 46.781 1 77.31 841 THR B C 1
ATOM 14636 O O . THR B 1 841 ? -11.883 94.125 47.469 1 77.31 841 THR B O 1
ATOM 14639 N N . ASN B 1 842 ? -11.828 93.312 45.531 1 75.94 842 ASN B N 1
ATOM 14640 C CA . ASN B 1 842 ? -11.391 94.5 44.844 1 75.94 842 ASN B CA 1
ATOM 14641 C C . ASN B 1 842 ? -12.469 95.562 44.844 1 75.94 842 ASN B C 1
ATOM 14643 O O . ASN B 1 842 ? -12.164 96.75 45 1 75.94 842 ASN B O 1
ATOM 14647 N N . LEU B 1 843 ? -13.648 95.312 44.719 1 76.25 843 LEU B N 1
ATOM 14648 C CA . LEU B 1 843 ? -14.75 96.25 44.688 1 76.25 843 LEU B CA 1
ATOM 14649 C C . LEU B 1 843 ? -14.938 96.938 46.062 1 76.25 843 LEU B C 1
ATOM 14651 O O . LEU B 1 843 ? -15.164 98.125 46.156 1 76.25 843 LEU B O 1
ATOM 14655 N N . ARG B 1 844 ? -14.75 96.25 47.031 1 74.31 844 ARG B N 1
ATOM 14656 C CA . ARG B 1 844 ? -14.891 96.75 48.375 1 74.31 844 ARG B CA 1
ATOM 14657 C C . ARG B 1 844 ? -13.781 97.75 48.688 1 74.31 844 ARG B C 1
ATOM 14659 O O . ARG B 1 844 ? -14.031 98.812 49.281 1 74.31 844 ARG B O 1
ATOM 14666 N N . LEU B 1 845 ? -12.633 97.562 48.156 1 73.5 845 LEU B N 1
ATOM 14667 C CA . LEU B 1 845 ? -11.484 98.438 48.438 1 73.5 845 LEU B CA 1
ATOM 14668 C C . LEU B 1 845 ? -11.602 99.75 47.656 1 73.5 845 LEU B C 1
ATOM 14670 O O . LEU B 1 845 ? -11.227 100.812 48.156 1 73.5 845 LEU B O 1
ATOM 14674 N N . LYS B 1 846 ? -12.242 99.75 46.562 1 74.75 846 LYS B N 1
ATOM 14675 C CA . LYS B 1 846 ? -12.461 100.938 45.75 1 74.75 846 LYS B CA 1
ATOM 14676 C C . LYS B 1 846 ? -13.469 101.875 46.406 1 74.75 846 LYS B C 1
ATOM 14678 O O . LYS B 1 846 ? -13.281 103.125 46.406 1 74.75 846 LYS B O 1
ATOM 14683 N N . GLU B 1 847 ? -14.383 101.438 46.969 1 74.56 847 GLU B N 1
ATOM 14684 C CA . GLU B 1 847 ? -15.383 102.25 47.656 1 74.56 847 GLU B CA 1
ATOM 14685 C C . GLU B 1 847 ? -14.789 102.938 48.875 1 74.56 847 GLU B C 1
ATOM 14687 O O . GLU B 1 847 ? -15.07 104.125 49.125 1 74.56 847 GLU B O 1
ATOM 14692 N N . LEU B 1 848 ? -13.953 102.312 49.531 1 73.12 848 LEU B N 1
ATOM 14693 C CA . LEU B 1 848 ? -13.336 102.875 50.719 1 73.12 848 LEU B CA 1
ATOM 14694 C C . LEU B 1 848 ? -12.352 104 50.375 1 73.12 848 LEU B C 1
ATOM 14696 O O . LEU B 1 848 ? -12.211 104.938 51.094 1 73.12 848 LEU B O 1
ATOM 14700 N N . ALA B 1 849 ? -11.891 103.938 49.125 1 72.44 849 ALA B N 1
ATOM 14701 C CA . ALA B 1 849 ? -10.867 104.875 48.688 1 72.44 849 ALA B CA 1
ATOM 14702 C C . ALA B 1 849 ? -11.5 106.188 48.125 1 72.44 849 ALA B C 1
ATOM 14704 O O . ALA B 1 849 ? -10.891 107.25 48.188 1 72.44 849 ALA B O 1
ATOM 14705 N N . ASN B 1 850 ? -12.82 106.188 47.844 1 77.25 850 ASN B N 1
ATOM 14706 C CA . ASN B 1 850 ? -13.367 107.312 47.094 1 77.25 850 ASN B CA 1
ATOM 14707 C C . ASN B 1 850 ? -14.367 108.062 47.938 1 77.25 850 ASN B C 1
ATOM 14709 O O . ASN B 1 850 ? -14.859 109.125 47.469 1 77.25 850 ASN B O 1
ATOM 14713 N N . THR B 1 851 ? -14.75 107.875 49.188 1 79.94 851 THR B N 1
ATOM 14714 C CA . THR B 1 851 ? -15.805 108.562 49.906 1 79.94 851 THR B CA 1
ATOM 14715 C C . THR B 1 851 ? -15.281 109.062 51.25 1 79.94 851 THR B C 1
ATOM 14717 O O . THR B 1 851 ? -14.352 108.5 51.844 1 79.94 851 THR B O 1
ATOM 14720 N N . ASP B 1 852 ? -15.898 110.375 51.562 1 75.69 852 ASP B N 1
ATOM 14721 C CA . ASP B 1 852 ? -15.633 110.938 52.875 1 75.69 852 ASP B CA 1
ATOM 14722 C C . ASP B 1 852 ? -16.406 110.188 53.969 1 75.69 852 ASP B C 1
ATOM 14724 O O . ASP B 1 852 ? -17.625 110.062 53.875 1 75.69 852 ASP B O 1
ATOM 14728 N N . GLU B 1 853 ? -15.797 109.75 54.938 1 73.12 853 GLU B N 1
ATOM 14729 C CA . GLU B 1 853 ? -16.375 108.875 55.969 1 73.12 853 GLU B CA 1
ATOM 14730 C C . GLU B 1 853 ? -17.422 109.625 56.781 1 73.12 853 GLU B C 1
ATOM 14732 O O . GLU B 1 853 ? -18.438 109 57.188 1 73.12 853 GLU B O 1
ATOM 14737 N N . LEU B 1 854 ? -17.188 110.938 57.031 1 77.88 854 LEU B N 1
ATOM 14738 C CA . LEU B 1 854 ? -18.078 111.688 57.906 1 77.88 854 LEU B CA 1
ATOM 14739 C C . LEU B 1 854 ? -19.391 112.062 57.188 1 77.88 854 LEU B C 1
ATOM 14741 O O . LEU B 1 854 ? -20.469 112 57.781 1 77.88 854 LEU B O 1
ATOM 14745 N N . THR B 1 855 ? -19.328 112.5 56.031 1 83.75 855 THR B N 1
ATOM 14746 C CA . THR B 1 855 ? -20.484 113.062 55.312 1 83.75 855 THR B CA 1
ATOM 14747 C C . THR B 1 855 ? -20.984 112.125 54.25 1 83.75 855 THR B C 1
ATOM 14749 O O . THR B 1 855 ? -22.125 112.188 53.781 1 83.75 855 THR B O 1
ATOM 14752 N N . GLY B 1 856 ? -20.156 111 53.844 1 81.69 856 GLY B N 1
ATOM 14753 C CA . GLY B 1 856 ? -20.531 110.062 52.781 1 81.69 856 GLY B CA 1
ATOM 14754 C C . GLY B 1 856 ? -20.375 110.688 51.375 1 81.69 856 GLY B C 1
ATOM 14755 O O . GLY B 1 856 ? -20.594 110 50.375 1 81.69 856 GLY B O 1
ATOM 14756 N N . LEU B 1 857 ? -20 112.062 51.312 1 85.69 857 LEU B N 1
ATOM 14757 C CA . LEU B 1 857 ? -19.734 112.75 50.062 1 85.69 857 LEU B CA 1
ATOM 14758 C C . LEU B 1 857 ? -18.375 112.375 49.5 1 85.69 857 LEU B C 1
ATOM 14760 O O . LEU B 1 857 ? -17.594 111.688 50.156 1 85.69 857 LEU B O 1
ATOM 14764 N N . LEU B 1 858 ? -18.156 112.688 48.219 1 85.5 858 LEU B N 1
ATOM 14765 C CA . LEU B 1 858 ? -16.828 112.5 47.656 1 85.5 858 LEU B CA 1
ATOM 14766 C C . LEU B 1 858 ? -15.758 113.188 48.5 1 85.5 858 LEU B C 1
ATOM 14768 O O . LEU B 1 858 ? -16.016 114.25 49.094 1 85.5 858 LEU B O 1
ATOM 14772 N N . ASN B 1 859 ? -14.633 112.438 48.562 1 80.69 859 ASN B N 1
ATOM 14773 C CA . ASN B 1 859 ? -13.531 113.125 49.219 1 80.69 859 ASN B CA 1
ATOM 14774 C C . ASN B 1 859 ? -12.797 114.062 48.25 1 80.69 859 ASN B C 1
ATOM 14776 O O . ASN B 1 859 ? -13.062 114.062 47.062 1 80.69 859 ASN B O 1
ATOM 14780 N N . ARG B 1 860 ? -12.055 115.062 48.844 1 78.56 860 ARG B N 1
ATOM 14781 C CA . ARG B 1 860 ? -11.359 116.062 48.062 1 78.56 860 ARG B CA 1
ATOM 14782 C C . ARG B 1 860 ? -10.609 115.438 46.875 1 78.56 860 ARG B C 1
ATOM 14784 O O . ARG B 1 860 ? -10.672 115.938 45.75 1 78.56 860 ARG B O 1
ATOM 14791 N N . ARG B 1 861 ? -10.016 114.125 47.062 1 77.12 861 ARG B N 1
ATOM 14792 C CA . ARG B 1 861 ? -9.25 113.5 46 1 77.12 861 ARG B CA 1
ATOM 14793 C C . ARG B 1 861 ? -10.156 113 44.875 1 77.12 861 ARG B C 1
ATOM 14795 O O . ARG B 1 861 ? -9.875 113.25 43.719 1 77.12 861 ARG B O 1
ATOM 14802 N N . ALA B 1 862 ? -11.195 112.25 45.25 1 80.56 862 ALA B N 1
ATOM 14803 C CA . ALA B 1 862 ? -12.156 111.75 44.25 1 80.56 862 ALA B CA 1
ATOM 14804 C C . ALA B 1 862 ? -12.789 112.875 43.469 1 80.56 862 ALA B C 1
ATOM 14806 O O . ALA B 1 862 ? -13 112.75 42.281 1 80.56 862 ALA B O 1
ATOM 14807 N N . PHE B 1 863 ? -12.938 113.938 44.188 1 81.44 863 PHE B N 1
ATOM 14808 C CA . PHE B 1 863 ? -13.531 115.125 43.531 1 81.44 863 PHE B CA 1
ATOM 14809 C C . PHE B 1 863 ? -12.562 115.75 42.531 1 81.44 863 PHE B C 1
ATOM 14811 O O . PHE B 1 863 ? -12.93 116 41.406 1 81.44 863 PHE B O 1
ATOM 14818 N N . THR B 1 864 ? -11.352 116 43 1 80.19 864 THR B N 1
ATOM 14819 C CA . THR B 1 864 ? -10.352 116.625 42.125 1 80.19 864 THR B CA 1
ATOM 14820 C C . THR B 1 864 ? -10.109 115.75 40.875 1 80.19 864 THR B C 1
ATOM 14822 O O . THR B 1 864 ? -9.984 116.312 39.781 1 80.19 864 THR B O 1
ATOM 14825 N N . GLU B 1 865 ? -10.195 114.438 41.031 1 79.25 865 GLU B N 1
ATOM 14826 C CA . GLU B 1 865 ? -10.031 113.562 39.875 1 79.25 865 GLU B CA 1
ATOM 14827 C C . GLU B 1 865 ? -11.211 113.625 38.938 1 79.25 865 GLU B C 1
ATOM 14829 O O . GLU B 1 865 ? -11.023 113.75 37.719 1 79.25 865 GLU B O 1
ATOM 14834 N N . MET B 1 866 ? -12.297 113.625 39.469 1 80.88 866 MET B N 1
ATOM 14835 C CA . MET B 1 866 ? -13.523 113.75 38.688 1 80.88 866 MET B CA 1
ATOM 14836 C C . MET B 1 866 ? -13.617 115.188 38.062 1 80.88 866 MET B C 1
ATOM 14838 O O . MET B 1 866 ? -14.031 115.312 36.906 1 80.88 866 MET B O 1
ATOM 14842 N N . PHE B 1 867 ? -13.203 116.125 38.844 1 80.62 867 PHE B N 1
ATOM 14843 C CA . PHE B 1 867 ? -13.234 117.5 38.406 1 80.62 867 PHE B CA 1
ATOM 14844 C C . PHE B 1 867 ? -12.297 117.75 37.219 1 80.62 867 PHE B C 1
ATOM 14846 O O . PHE B 1 867 ? -12.688 118.312 36.219 1 80.62 867 PHE B O 1
ATOM 14853 N N . GLU B 1 868 ? -11.125 117.25 37.281 1 80.69 868 GLU B N 1
ATOM 14854 C CA . GLU B 1 868 ? -10.148 117.375 36.219 1 80.69 868 GLU B CA 1
ATOM 14855 C C . GLU B 1 868 ? -10.609 116.625 34.969 1 80.69 868 GLU B C 1
ATOM 14857 O O . GLU B 1 868 ? -10.43 117.125 33.844 1 80.69 868 GLU B O 1
ATOM 14862 N N . LYS B 1 869 ? -11.289 115.562 35.219 1 78.5 869 LYS B N 1
ATOM 14863 C CA . LYS B 1 869 ? -11.828 114.75 34.094 1 78.5 869 LYS B CA 1
ATOM 14864 C C . LYS B 1 869 ? -12.93 115.5 33.375 1 78.5 869 LYS B C 1
ATOM 14866 O O . LYS B 1 869 ? -12.977 115.562 32.156 1 78.5 869 LYS B O 1
ATOM 14871 N N . ASN B 1 870 ? -13.688 116.062 34 1 77.12 870 ASN B N 1
ATOM 14872 C CA . ASN B 1 870 ? -14.781 116.875 33.438 1 77.12 870 ASN B CA 1
ATOM 14873 C C . ASN B 1 870 ? -14.289 118.125 32.781 1 77.12 870 ASN B C 1
ATOM 14875 O O . ASN B 1 870 ? -14.805 118.562 31.75 1 77.12 870 ASN B O 1
ATOM 14879 N N . CYS B 1 871 ? -13.312 118.875 33.375 1 79.44 871 CYS B N 1
ATOM 14880 C CA . CYS B 1 871 ? -12.703 120.062 32.781 1 79.44 871 CYS B CA 1
ATOM 14881 C C . CYS B 1 871 ? -12.047 119.688 31.453 1 79.44 871 CYS B C 1
ATOM 14883 O O . CYS B 1 871 ? -12.172 120.438 30.469 1 79.44 871 CYS B O 1
ATOM 14885 N N . ALA B 1 872 ? -11.438 118.375 31.531 1 77.75 872 ALA B N 1
ATOM 14886 C CA . ALA B 1 872 ? -10.812 117.938 30.297 1 77.75 872 ALA B CA 1
ATOM 14887 C C . ALA B 1 872 ? -11.867 117.562 29.234 1 77.75 872 ALA B C 1
ATOM 14889 O O . ALA B 1 872 ? -11.664 117.875 28.047 1 77.75 872 ALA B O 1
ATOM 14890 N N . GLN B 1 873 ? -12.969 117.062 29.625 1 76.38 873 GLN B N 1
ATOM 14891 C CA . GLN B 1 873 ? -14.062 116.75 28.719 1 76.38 873 GLN B CA 1
ATOM 14892 C C . GLN B 1 873 ? -14.727 118.062 28.203 1 76.38 873 GLN B C 1
ATOM 14894 O O . GLN B 1 873 ? -15.125 118.125 27.047 1 76.38 873 GLN B O 1
ATOM 14899 N N . PHE B 1 874 ? -14.852 119.062 28.984 1 73.5 874 PHE B N 1
ATOM 14900 C CA . PHE B 1 874 ? -15.375 120.375 28.609 1 73.5 874 PHE B CA 1
ATOM 14901 C C . PHE B 1 874 ? -14.547 121 27.484 1 73.5 874 PHE B C 1
ATOM 14903 O O . PHE B 1 874 ? -15.094 121.625 26.578 1 73.5 874 PHE B O 1
ATOM 14910 N N . SER B 1 875 ? -13.258 120.875 27.703 1 72.5 875 SER B N 1
ATOM 14911 C CA . SER B 1 875 ? -12.367 121.438 26.672 1 72.5 875 SER B CA 1
ATOM 14912 C C . SER B 1 875 ? -12.672 120.812 25.312 1 72.5 875 SER B C 1
ATOM 14914 O O . SER B 1 875 ? -12.43 121.438 24.281 1 72.5 875 SER B O 1
ATOM 14916 N N . LYS B 1 876 ? -13.352 119.625 25.375 1 74.38 876 LYS B N 1
ATOM 14917 C CA . LYS B 1 876 ? -13.648 118.938 24.125 1 74.38 876 LYS B CA 1
ATOM 14918 C C . LYS B 1 876 ? -15.078 119.188 23.672 1 74.38 876 LYS B C 1
ATOM 14920 O O . LYS B 1 876 ? -15.32 119.5 22.484 1 74.38 876 LYS B O 1
ATOM 14925 N N . THR B 1 877 ? -16.078 119.25 24.391 1 77.44 877 THR B N 1
ATOM 14926 C CA . THR B 1 877 ? -17.484 119.312 24 1 77.44 877 THR B CA 1
ATOM 14927 C C . THR B 1 877 ? -18.031 120.75 24.172 1 77.44 877 THR B C 1
ATOM 14929 O O . THR B 1 877 ? -19.062 121.062 23.609 1 77.44 877 THR B O 1
ATOM 14932 N N . LYS B 1 878 ? -17.406 121.688 24.844 1 76.69 878 LYS B N 1
ATOM 14933 C CA . LYS B 1 878 ? -17.75 123.062 25.109 1 76.69 878 LYS B CA 1
ATOM 14934 C C . LYS B 1 878 ? -19.062 123.188 25.891 1 76.69 878 LYS B C 1
ATOM 14936 O O . LYS B 1 878 ? -19.797 124.188 25.766 1 76.69 878 LYS B O 1
ATOM 14941 N N . ASP B 1 879 ? -19.391 122.125 26.547 1 77.75 879 ASP B N 1
ATOM 14942 C CA . ASP B 1 879 ? -20.594 122.125 27.391 1 77.75 879 ASP B CA 1
ATOM 14943 C C . ASP B 1 879 ? -20.344 122.938 28.672 1 77.75 879 ASP B C 1
ATOM 14945 O O . ASP B 1 879 ? -19.328 122.75 29.344 1 77.75 879 ASP B O 1
ATOM 14949 N N . GLN B 1 880 ? -21.266 123.75 29.031 1 77.44 880 GLN B N 1
ATOM 14950 C CA . GLN B 1 880 ? -21.094 124.688 30.172 1 77.44 880 GLN B CA 1
ATOM 14951 C C . GLN B 1 880 ? -21.25 123.938 31.484 1 77.44 880 GLN B C 1
ATOM 14953 O O . GLN B 1 880 ? -22.062 123 31.594 1 77.44 880 GLN B O 1
ATOM 14958 N N . PHE B 1 881 ? -20.281 124.062 32.438 1 83.25 881 PHE B N 1
ATOM 14959 C CA . PHE B 1 881 ? -20.562 123.625 33.781 1 83.25 881 PHE B CA 1
ATOM 14960 C C . PHE B 1 881 ? -20.141 124.688 34.781 1 83.25 881 PHE B C 1
ATOM 14962 O O . PHE B 1 881 ? -19.391 125.562 34.438 1 83.25 881 PHE B O 1
ATOM 14969 N N . SER B 1 882 ? -20.734 124.625 35.938 1 88.94 882 SER B N 1
ATOM 14970 C CA . SER B 1 882 ? -20.547 125.625 37 1 88.94 882 SER B CA 1
ATOM 14971 C C . SER B 1 882 ? -20.125 124.938 38.312 1 88.94 882 SER B C 1
ATOM 14973 O O . SER B 1 882 ? -20.328 123.688 38.469 1 88.94 882 SER B O 1
ATOM 14975 N N . VAL B 1 883 ? -19.406 125.688 39.125 1 90.38 883 VAL B N 1
ATOM 14976 C CA . VAL B 1 883 ? -18.984 125.188 40.438 1 90.38 883 VAL B CA 1
ATOM 14977 C C . VAL B 1 883 ? -19.359 126.25 41.5 1 90.38 883 VAL B C 1
ATOM 14979 O O . VAL B 1 883 ? -19.359 127.438 41.219 1 90.38 883 VAL B O 1
ATOM 14982 N N . PHE B 1 884 ? -19.734 125.75 42.625 1 88.94 884 PHE B N 1
ATOM 14983 C CA . PHE B 1 884 ? -19.781 126.688 43.75 1 88.94 884 PHE B CA 1
ATOM 14984 C C . PHE B 1 884 ? -19.203 126.062 45 1 88.94 884 PHE B C 1
ATOM 14986 O O . PHE B 1 884 ? -19.25 124.875 45.188 1 88.94 884 PHE B O 1
ATOM 14993 N N . ILE B 1 885 ? -18.625 126.875 45.75 1 89.38 885 ILE B N 1
ATOM 14994 C CA . ILE B 1 885 ? -18.016 126.5 47 1 89.38 885 ILE B CA 1
ATOM 14995 C C . ILE B 1 885 ? -18.844 127.062 48.156 1 89.38 885 ILE B C 1
ATOM 14997 O O . ILE B 1 885 ? -19.281 128.25 48.125 1 89.38 885 ILE B O 1
ATOM 15001 N N . LEU B 1 886 ? -19.062 126.188 49.094 1 92.25 886 LEU B N 1
ATOM 15002 C CA . LEU B 1 886 ? -19.875 126.5 50.25 1 92.25 886 LEU B CA 1
ATOM 15003 C C . LEU B 1 886 ? -19.047 126.438 51.531 1 92.25 886 LEU B C 1
ATOM 15005 O O . LEU B 1 886 ? -18.25 125.5 51.719 1 92.25 886 LEU B O 1
ATOM 15009 N N . ASP B 1 887 ? -19.234 127.312 52.375 1 88.81 887 ASP B N 1
ATOM 15010 C CA . ASP B 1 887 ? -18.562 127.375 53.656 1 88.81 887 ASP B CA 1
ATOM 15011 C C . ASP B 1 887 ? -19.562 127.625 54.781 1 88.81 887 ASP B C 1
ATOM 15013 O O . ASP B 1 887 ? -20.453 128.5 54.656 1 88.81 887 ASP B O 1
ATOM 15017 N N . ILE B 1 888 ? -19.297 127.062 55.906 1 89.5 888 ILE B N 1
ATOM 15018 C CA . ILE B 1 888 ? -20.156 127.25 57.062 1 89.5 888 ILE B CA 1
ATOM 15019 C C . ILE B 1 888 ? -19.781 128.5 57.812 1 89.5 888 ILE B C 1
ATOM 15021 O O . ILE B 1 888 ? -18.625 128.625 58.219 1 89.5 888 ILE B O 1
ATOM 15025 N N . ASP B 1 889 ? -20.797 129.375 58.094 1 86.44 889 ASP B N 1
ATOM 15026 C CA . ASP B 1 889 ? -20.547 130.625 58.75 1 86.44 889 ASP B CA 1
ATOM 15027 C C . ASP B 1 889 ? -20.25 130.5 60.219 1 86.44 889 ASP B C 1
ATOM 15029 O O . ASP B 1 889 ? -21 129.75 60.938 1 86.44 889 ASP B O 1
ATOM 15033 N N . PHE B 1 890 ? -19.188 131 60.656 1 83.12 890 PHE B N 1
ATOM 15034 C CA . PHE B 1 890 ? -18.766 131 62.031 1 83.12 890 PHE B CA 1
ATOM 15035 C C . PHE B 1 890 ? -18.672 129.625 62.625 1 83.12 890 PHE B C 1
ATOM 15037 O O . PHE B 1 890 ? -19.109 129.375 63.75 1 83.12 890 PHE B O 1
ATOM 15044 N N . PHE B 1 891 ? -18.125 128.75 61.906 1 84.38 891 PHE B N 1
ATOM 15045 C CA . PHE B 1 891 ? -18.062 127.312 62.312 1 84.38 891 PHE B CA 1
ATOM 15046 C C . PHE B 1 891 ? -17.156 127.125 63.531 1 84.38 891 PHE B C 1
ATOM 15048 O O . PHE B 1 891 ? -17.453 126.312 64.438 1 84.38 891 PHE B O 1
ATOM 15055 N N . LYS B 1 892 ? -16.188 127.875 63.562 1 74.38 892 LYS B N 1
ATOM 15056 C CA . LYS B 1 892 ? -15.289 127.812 64.688 1 74.38 892 LYS B CA 1
ATOM 15057 C C . LYS B 1 892 ? -16.016 128.125 66 1 74.38 892 LYS B C 1
ATOM 15059 O O . LYS B 1 892 ? -15.789 127.562 67.062 1 74.38 892 LYS B O 1
ATOM 15064 N N . LYS B 1 893 ? -16.75 129.125 65.938 1 77.44 893 LYS B N 1
ATOM 15065 C CA . LYS B 1 893 ? -17.531 129.5 67.062 1 77.44 893 LYS B CA 1
ATOM 15066 C C . LYS B 1 893 ? -18.453 128.375 67.5 1 77.44 893 LYS B C 1
ATOM 15068 O O . LYS B 1 893 ? -18.672 128.25 68.75 1 77.44 893 LYS B O 1
ATOM 15073 N N . ILE B 1 894 ? -18.922 127.625 66.625 1 81.75 894 ILE B N 1
ATOM 15074 C CA . ILE B 1 894 ? -19.781 126.5 66.938 1 81.75 894 ILE B CA 1
ATOM 15075 C C . ILE B 1 894 ? -18.969 125.375 67.625 1 81.75 894 ILE B C 1
ATOM 15077 O O . ILE B 1 894 ? -19.391 124.875 68.688 1 81.75 894 ILE B O 1
ATOM 15081 N N . ASN B 1 895 ? -17.781 125.125 67.188 1 75.44 895 ASN B N 1
ATOM 15082 C CA . ASN B 1 895 ? -16.906 124.125 67.812 1 75.44 895 ASN B CA 1
ATOM 15083 C C . ASN B 1 895 ? -16.484 124.562 69.188 1 75.44 895 ASN B C 1
ATOM 15085 O O . ASN B 1 895 ? -16.469 123.688 70.125 1 75.44 895 ASN B O 1
ATOM 15089 N N . ASP B 1 896 ? -16.312 125.75 69.312 1 67.38 896 ASP B N 1
ATOM 15090 C CA . ASP B 1 896 ? -15.828 126.25 70.562 1 67.38 896 ASP B CA 1
ATOM 15091 C C . ASP B 1 896 ? -16.938 126.312 71.625 1 67.38 896 ASP B C 1
ATOM 15093 O O . ASP B 1 896 ? -16.688 126 72.812 1 67.38 896 ASP B O 1
ATOM 15097 N N . ASN B 1 897 ? -18.047 126.625 71.188 1 74.5 897 ASN B N 1
ATOM 15098 C CA . ASN B 1 897 ? -19.156 126.812 72.125 1 74.5 897 ASN B CA 1
ATOM 15099 C C . ASN B 1 897 ? -19.859 125.438 72.375 1 74.5 897 ASN B C 1
ATOM 15101 O O . ASN B 1 897 ? -20.312 125.188 73.5 1 74.5 897 ASN B O 1
ATOM 15105 N N . GLU B 1 898 ? -19.828 124.625 71.312 1 77.94 898 GLU B N 1
ATOM 15106 C CA . GLU B 1 898 ? -20.656 123.438 71.438 1 77.94 898 GLU B CA 1
ATOM 15107 C C . GLU B 1 898 ? -19.812 122.188 71.375 1 77.94 898 GLU B C 1
ATOM 15109 O O . GLU B 1 898 ? -20.328 121.062 71.625 1 77.94 898 GLU B O 1
ATOM 15114 N N . GLY B 1 899 ? -18.656 122.25 71 1 73.69 899 GLY B N 1
ATOM 15115 C CA . GLY B 1 899 ? -17.781 121.062 70.938 1 73.69 899 GLY B CA 1
ATOM 15116 C C . GLY B 1 899 ? -17.609 120.562 69.5 1 73.69 899 GLY B C 1
ATOM 15117 O O . GLY B 1 899 ? -18.438 120.812 68.625 1 73.69 899 GLY B O 1
ATOM 15118 N N . HIS B 1 900 ? -16.578 119.625 69.25 1 73.94 900 HIS B N 1
ATOM 15119 C CA . HIS B 1 900 ? -16.25 119.125 67.938 1 73.94 900 HIS B CA 1
ATOM 15120 C C . HIS B 1 900 ? -17.281 118.062 67.5 1 73.94 900 HIS B C 1
ATOM 15122 O O . HIS B 1 900 ? -17.516 117.938 66.312 1 73.94 900 HIS B O 1
ATOM 15128 N N . LEU B 1 901 ? -17.812 117.375 68.312 1 75.69 901 LEU B N 1
ATOM 15129 C CA . LEU B 1 901 ? -18.859 116.438 67.938 1 75.69 901 LEU B CA 1
ATOM 15130 C C . LEU B 1 901 ? -20.094 117.125 67.438 1 75.69 901 LEU B C 1
ATOM 15132 O O . LEU B 1 901 ? -20.766 116.688 66.5 1 75.69 901 LEU B O 1
ATOM 15136 N N . ALA B 1 902 ? -20.344 118.312 68.125 1 78.31 902 ALA B N 1
ATOM 15137 C CA . ALA B 1 902 ? -21.422 119.188 67.625 1 78.31 902 ALA B CA 1
ATOM 15138 C C . ALA B 1 902 ? -21.078 119.75 66.25 1 78.31 902 ALA B C 1
ATOM 15140 O O . ALA B 1 902 ? -21.938 119.75 65.375 1 78.31 902 ALA B O 1
ATOM 15141 N N . GLY B 1 903 ? -19.906 120 66.125 1 82 903 GLY B N 1
ATOM 15142 C CA . GLY B 1 903 ? -19.438 120.375 64.812 1 82 903 GLY B CA 1
ATOM 15143 C C . GLY B 1 903 ? -19.578 119.312 63.75 1 82 903 GLY B C 1
ATOM 15144 O O . GLY B 1 903 ? -19.984 119.625 62.625 1 82 903 GLY B O 1
ATOM 15145 N N . ASP B 1 904 ? -19.344 118.125 64 1 80.69 904 ASP B N 1
ATOM 15146 C CA . ASP B 1 904 ? -19.516 117 63.094 1 80.69 904 ASP B CA 1
ATOM 15147 C C . ASP B 1 904 ? -20.984 116.812 62.719 1 80.69 904 ASP B C 1
ATOM 15149 O O . ASP B 1 904 ? -21.281 116.562 61.562 1 80.69 904 ASP B O 1
ATOM 15153 N N . ALA B 1 905 ? -21.797 117 63.625 1 85.94 905 ALA B N 1
ATOM 15154 C CA . ALA B 1 905 ? -23.234 116.875 63.344 1 85.94 905 ALA B CA 1
ATOM 15155 C C . ALA B 1 905 ? -23.672 117.938 62.375 1 85.94 905 ALA B C 1
ATOM 15157 O O . ALA B 1 905 ? -24.516 117.688 61.5 1 85.94 905 ALA B O 1
ATOM 15158 N N . VAL B 1 906 ? -23.109 119.125 62.562 1 89.12 906 VAL B N 1
ATOM 15159 C CA . VAL B 1 906 ? -23.422 120.188 61.656 1 89.12 906 VAL B CA 1
ATOM 15160 C C . VAL B 1 906 ? -22.938 119.875 60.25 1 89.12 906 VAL B C 1
ATOM 15162 O O . VAL B 1 906 ? -23.656 120.062 59.281 1 89.12 906 VAL B O 1
ATOM 15165 N N . ILE B 1 907 ? -21.766 119.438 60.188 1 88.44 907 ILE B N 1
ATOM 15166 C CA . ILE B 1 907 ? -21.172 119.062 58.906 1 88.44 907 ILE B CA 1
ATOM 15167 C C . ILE B 1 907 ? -22.031 118 58.219 1 88.44 907 ILE B C 1
ATOM 15169 O O . ILE B 1 907 ? -22.328 118.062 57.031 1 88.44 907 ILE B O 1
ATOM 15173 N N . GLN B 1 908 ? -22.438 117 58.844 1 89.31 908 GLN B N 1
ATOM 15174 C CA . GLN B 1 908 ? -23.281 115.938 58.344 1 89.31 908 GLN B CA 1
ATOM 15175 C C . GLN B 1 908 ? -24.625 116.5 57.875 1 89.31 908 GLN B C 1
ATOM 15177 O O . GLN B 1 908 ? -25.141 116.062 56.844 1 89.31 908 GLN B O 1
ATOM 15182 N N . TYR B 1 909 ? -25.094 117.375 58.656 1 88.12 909 TYR B N 1
ATOM 15183 C CA . TYR B 1 909 ? -26.375 118 58.344 1 88.12 909 TYR B CA 1
ATOM 15184 C C . TYR B 1 909 ? -26.266 118.812 57.031 1 88.12 909 TYR B C 1
ATOM 15186 O O . TYR B 1 909 ? -27.141 118.688 56.156 1 88.12 909 TYR B O 1
ATOM 15194 N N . ILE B 1 910 ? -25.375 119.5 56.938 1 90.75 910 ILE B N 1
ATOM 15195 C CA . ILE B 1 910 ? -25.172 120.312 55.719 1 90.75 910 ILE B CA 1
ATOM 15196 C C . ILE B 1 910 ? -24.969 119.375 54.531 1 90.75 910 ILE B C 1
ATOM 15198 O O . ILE B 1 910 ? -25.547 119.562 53.469 1 90.75 910 ILE B O 1
ATOM 15202 N N . ALA B 1 911 ? -24.156 118.312 54.688 1 89.44 911 ALA B N 1
ATOM 15203 C CA . ALA B 1 911 ? -23.938 117.375 53.625 1 89.44 911 ALA B CA 1
ATOM 15204 C C . ALA B 1 911 ? -25.266 116.688 53.188 1 89.44 911 ALA B C 1
ATOM 15206 O O . ALA B 1 911 ? -25.516 116.5 52 1 89.44 911 ALA B O 1
ATOM 15207 N N . GLN B 1 912 ? -26.094 116.438 54.031 1 90.19 912 GLN B N 1
ATOM 15208 C CA . GLN B 1 912 ? -27.406 115.875 53.75 1 90.19 912 GLN B CA 1
ATOM 15209 C C . GLN B 1 912 ? -28.266 116.875 52.969 1 90.19 912 GLN B C 1
ATOM 15211 O O . GLN B 1 912 ? -28.938 116.5 52.031 1 90.19 912 GLN B O 1
ATOM 15216 N N . LYS B 1 913 ? -28.25 118.188 53.406 1 89.69 913 LYS B N 1
ATOM 15217 C CA . LYS B 1 913 ? -29.031 119.188 52.719 1 89.69 913 LYS B CA 1
ATOM 15218 C C . LYS B 1 913 ? -28.5 119.438 51.312 1 89.69 913 LYS B C 1
ATOM 15220 O O . LYS B 1 913 ? -29.281 119.688 50.375 1 89.69 913 LYS B O 1
ATOM 15225 N N . ILE B 1 914 ? -27.281 119.375 51.219 1 91.44 914 ILE B N 1
ATOM 15226 C CA . ILE B 1 914 ? -26.688 119.5 49.875 1 91.44 914 ILE B CA 1
ATOM 15227 C C . ILE B 1 914 ? -27.156 118.312 49 1 91.44 914 ILE B C 1
ATOM 15229 O O . ILE B 1 914 ? -27.641 118.562 47.875 1 91.44 914 ILE B O 1
ATOM 15233 N N . THR B 1 915 ? -26.953 117.125 49.438 1 87.56 915 THR B N 1
ATOM 15234 C CA . THR B 1 915 ? -27.297 115.875 48.688 1 87.56 915 THR B CA 1
ATOM 15235 C C . THR B 1 915 ? -28.781 115.938 48.312 1 87.56 915 THR B C 1
ATOM 15237 O O . THR B 1 915 ? -29.141 115.5 47.219 1 87.56 915 THR B O 1
ATOM 15240 N N . GLU B 1 916 ? -29.656 116.562 49.062 1 88 916 GLU B N 1
ATOM 15241 C CA . GLU B 1 916 ? -31.094 116.562 48.844 1 88 916 GLU B CA 1
ATOM 15242 C C . GLU B 1 916 ? -31.453 117.625 47.781 1 88 916 GLU B C 1
ATOM 15244 O O . GLU B 1 916 ? -32.531 117.562 47.188 1 88 916 GLU B O 1
ATOM 15249 N N . ASN B 1 917 ? -30.609 118.562 47.531 1 89.25 917 ASN B N 1
ATOM 15250 C CA . ASN B 1 917 ? -30.969 119.688 46.688 1 89.25 917 ASN B CA 1
ATOM 15251 C C . ASN B 1 917 ? -30.172 119.688 45.375 1 89.25 917 ASN B C 1
ATOM 15253 O O . ASN B 1 917 ? -30.172 120.688 44.656 1 89.25 917 ASN B O 1
ATOM 15257 N N . ILE B 1 918 ? -29.406 118.625 45.219 1 86.06 918 ILE B N 1
ATOM 15258 C CA . ILE B 1 918 ? -28.688 118.5 43.969 1 86.06 918 ILE B CA 1
ATOM 15259 C C . ILE B 1 918 ? -29.172 117.25 43.188 1 86.06 918 ILE B C 1
ATOM 15261 O O . ILE B 1 918 ? -29.859 116.438 43.781 1 86.06 918 ILE B O 1
ATOM 15265 N N . ARG B 1 919 ? -28.594 117.062 41.906 1 80.38 919 ARG B N 1
ATOM 15266 C CA . ARG B 1 919 ? -28.969 115.938 41.062 1 80.38 919 ARG B CA 1
ATOM 15267 C C . ARG B 1 919 ? -27.984 114.75 41.188 1 80.38 919 ARG B C 1
ATOM 15269 O O . ARG B 1 919 ? -26.906 114.938 41.781 1 80.38 919 ARG B O 1
ATOM 15276 N N . GLN B 1 920 ? -28.516 113.812 40.625 1 80.88 920 GLN B N 1
ATOM 15277 C CA . GLN B 1 920 ? -27.688 112.562 40.625 1 80.88 920 GLN B CA 1
ATOM 15278 C C . GLN B 1 920 ? -26.438 112.75 39.781 1 80.88 920 GLN B C 1
ATOM 15280 O O . GLN B 1 920 ? -25.391 112.188 40.094 1 80.88 920 GLN B O 1
ATOM 15285 N N . GLN B 1 921 ? -26.516 113.625 38.781 1 81.94 921 GLN B N 1
ATOM 15286 C CA . GLN B 1 921 ? -25.375 113.875 37.906 1 81.94 921 GLN B CA 1
ATOM 15287 C C . GLN B 1 921 ? -24.438 114.938 38.469 1 81.94 921 GLN B C 1
ATOM 15289 O O . GLN B 1 921 ? -23.359 115.125 37.938 1 81.94 921 GLN B O 1
ATOM 15294 N N . ASP B 1 922 ? -24.953 115.625 39.5 1 84.19 922 ASP B N 1
ATOM 15295 C CA . ASP B 1 922 ? -24.125 116.688 40.156 1 84.19 922 ASP B CA 1
ATOM 15296 C C . ASP B 1 922 ? -23.141 116 41.125 1 84.19 922 ASP B C 1
ATOM 15298 O O . ASP B 1 922 ? -23.391 114.938 41.625 1 84.19 922 ASP B O 1
ATOM 15302 N N . PHE B 1 923 ? -22.047 116.688 41.344 1 88.62 923 PHE B N 1
ATOM 15303 C CA . PHE B 1 923 ? -21.016 116.125 42.219 1 88.62 923 PHE B CA 1
ATOM 15304 C C . PHE B 1 923 ? -20.828 117.062 43.438 1 88.62 923 PHE B C 1
ATOM 15306 O O . PHE B 1 923 ? -20.672 118.25 43.281 1 88.62 923 PHE B O 1
ATOM 15313 N N . ALA B 1 924 ? -20.953 116.5 44.531 1 91.44 924 ALA B N 1
ATOM 15314 C CA . ALA B 1 924 ? -20.719 117.25 45.781 1 91.44 924 ALA B CA 1
ATOM 15315 C C . ALA B 1 924 ? -19.594 116.562 46.594 1 91.44 924 ALA B C 1
ATOM 15317 O O . ALA B 1 924 ? -19.484 115.375 46.625 1 91.44 924 ALA B O 1
ATOM 15318 N N . ALA B 1 925 ? -18.719 117.375 47.062 1 90.62 925 ALA B N 1
ATOM 15319 C CA . ALA B 1 925 ? -17.578 116.875 47.844 1 90.62 925 ALA B CA 1
ATOM 15320 C C . ALA B 1 925 ? -17.281 117.75 49.031 1 90.62 925 ALA B C 1
ATOM 15322 O O . ALA B 1 925 ? -17.594 118.938 49 1 90.62 925 ALA B O 1
ATOM 15323 N N . ARG B 1 926 ? -16.766 117.062 50.062 1 86.56 926 ARG B N 1
ATOM 15324 C CA . ARG B 1 926 ? -16.188 117.875 51.156 1 86.56 926 ARG B CA 1
ATOM 15325 C C . ARG B 1 926 ? -14.758 118.25 50.844 1 86.56 926 ARG B C 1
ATOM 15327 O O . ARG B 1 926 ? -13.883 117.438 50.656 1 86.56 926 ARG B O 1
ATOM 15334 N N . TYR B 1 927 ? -14.508 119.438 50.656 1 78.44 927 TYR B N 1
ATOM 15335 C CA . TYR B 1 927 ? -13.266 120 50.125 1 78.44 927 TYR B CA 1
ATOM 15336 C C . TYR B 1 927 ? -12.312 120.375 51.25 1 78.44 927 TYR B C 1
ATOM 15338 O O . TYR B 1 927 ? -11.094 120.312 51.094 1 78.44 927 TYR B O 1
ATOM 15346 N N . GLY B 1 928 ? -12.859 120.75 52.375 1 73.94 928 GLY B N 1
ATOM 15347 C CA . GLY B 1 928 ? -12.117 121.125 53.562 1 73.94 928 GLY B CA 1
ATOM 15348 C C . GLY B 1 928 ? -12.844 120.75 54.844 1 73.94 928 GLY B C 1
ATOM 15349 O O . GLY B 1 928 ? -13.773 119.938 54.812 1 73.94 928 GLY B O 1
ATOM 15350 N N . GLY B 1 929 ? -12.43 121.25 55.875 1 73.69 929 GLY B N 1
ATOM 15351 C CA . GLY B 1 929 ? -13.102 121 57.156 1 73.69 929 GLY B CA 1
ATOM 15352 C C . GLY B 1 929 ? -14.555 121.375 57.156 1 73.69 929 GLY B C 1
ATOM 15353 O O . GLY B 1 929 ? -15.438 120.625 57.469 1 73.69 929 GLY B O 1
ATOM 15354 N N . GLU B 1 930 ? -14.695 122.562 56.75 1 83.62 930 GLU B N 1
ATOM 15355 C CA . GLU B 1 930 ? -16.047 123.188 56.781 1 83.62 930 GLU B CA 1
ATOM 15356 C C . GLU B 1 930 ? -16.469 123.625 55.375 1 83.62 930 GLU B C 1
ATOM 15358 O O . GLU B 1 930 ? -17.484 124.25 55.219 1 83.62 930 GLU B O 1
ATOM 15363 N N . GLU B 1 931 ? -15.758 123.188 54.469 1 86.75 931 GLU B N 1
ATOM 15364 C CA . GLU B 1 931 ? -16.016 123.625 53.094 1 86.75 931 GLU B CA 1
ATOM 15365 C C . GLU B 1 931 ? -16.516 122.5 52.219 1 86.75 931 GLU B C 1
ATOM 15367 O O . GLU B 1 931 ? -16.031 121.375 52.344 1 86.75 931 GLU B O 1
ATOM 15372 N N . PHE B 1 932 ? -17.531 122.812 51.406 1 90.94 932 PHE B N 1
ATOM 15373 C CA . PHE B 1 932 ? -18.094 121.875 50.406 1 90.94 932 PHE B CA 1
ATOM 15374 C C . PHE B 1 932 ? -17.984 122.438 49 1 90.94 932 PHE B C 1
ATOM 15376 O O . PHE B 1 932 ? -18.047 123.688 48.812 1 90.94 932 PHE B O 1
ATOM 15383 N N . VAL B 1 933 ? -17.672 121.688 48.125 1 90.94 933 VAL B N 1
ATOM 15384 C CA . VAL B 1 933 ? -17.641 122.062 46.719 1 90.94 933 VAL B CA 1
ATOM 15385 C C . VAL B 1 933 ? -18.656 121.25 45.938 1 90.94 933 VAL B C 1
ATOM 15387 O O . VAL B 1 933 ? -18.781 120.062 46.125 1 90.94 933 VAL B O 1
ATOM 15390 N N . ILE B 1 934 ? -19.422 121.875 45.125 1 91.25 934 ILE B N 1
ATOM 15391 C CA . ILE B 1 934 ? -20.422 121.25 44.281 1 91.25 934 ILE B CA 1
ATOM 15392 C C . ILE B 1 934 ? -20.188 121.625 42.844 1 91.25 934 ILE B C 1
ATOM 15394 O O . ILE B 1 934 ? -19.984 122.812 42.531 1 91.25 934 ILE B O 1
ATOM 15398 N N . MET B 1 935 ? -20.156 120.688 42.031 1 90.81 935 MET B N 1
ATOM 15399 C CA . MET B 1 935 ? -20.047 120.875 40.594 1 90.81 935 MET B CA 1
ATOM 15400 C C . MET B 1 935 ? -21.344 120.562 39.875 1 90.81 935 MET B C 1
ATOM 15402 O O . MET B 1 935 ? -21.906 119.438 40.125 1 90.81 935 MET B O 1
ATOM 15406 N N . LEU B 1 936 ? -21.906 121.5 39.031 1 88.06 936 LEU B N 1
ATOM 15407 C CA . LEU B 1 936 ? -23.125 121.25 38.281 1 88.06 936 LEU B CA 1
ATOM 15408 C C . LEU B 1 936 ? -22.812 121.188 36.781 1 88.06 936 LEU B C 1
ATOM 15410 O O . LEU B 1 936 ? -22.641 122.25 36.125 1 88.06 936 LEU B O 1
ATOM 15414 N N . PRO B 1 937 ? -22.797 119.938 36.281 1 84.62 937 PRO B N 1
ATOM 15415 C CA . PRO B 1 937 ? -22.625 119.812 34.844 1 84.62 937 PRO B CA 1
ATOM 15416 C C . PRO B 1 937 ? -23.812 120.375 34.062 1 84.62 937 PRO B C 1
ATOM 15418 O O . PRO B 1 937 ? -24.953 120.312 34.5 1 84.62 937 PRO B O 1
ATOM 15421 N N . ASN B 1 938 ? -23.688 121.188 33.031 1 83.69 938 ASN B N 1
ATOM 15422 C CA . ASN B 1 938 ? -24.672 121.75 32.125 1 83.69 938 ASN B CA 1
ATOM 15423 C C . ASN B 1 938 ? -25.547 122.812 32.812 1 83.69 938 ASN B C 1
ATOM 15425 O O . ASN B 1 938 ? -26.766 122.75 32.656 1 83.69 938 ASN B O 1
ATOM 15429 N N . ALA B 1 939 ? -24.938 123.5 33.656 1 87 939 ALA B N 1
ATOM 15430 C CA . ALA B 1 939 ? -25.672 124.562 34.375 1 87 939 ALA B CA 1
ATOM 15431 C C . ALA B 1 939 ? -25.062 125.938 34.094 1 87 939 ALA B C 1
ATOM 15433 O O . ALA B 1 939 ? -23.844 126.125 34.156 1 87 939 ALA B O 1
ATOM 15434 N N . ASP B 1 940 ? -25.922 126.875 33.812 1 85.38 940 ASP B N 1
ATOM 15435 C CA . ASP B 1 940 ? -25.5 128.25 33.594 1 85.38 940 ASP B CA 1
ATOM 15436 C C . ASP B 1 940 ? -25.516 129 34.875 1 85.38 940 ASP B C 1
ATOM 15438 O O . ASP B 1 940 ? -25.828 128.5 35.938 1 85.38 940 ASP B O 1
ATOM 15442 N N . MET B 1 941 ? -25.156 130.25 34.781 1 87.31 941 MET B N 1
ATOM 15443 C CA . MET B 1 941 ? -25.016 131.125 35.938 1 87.31 941 MET B CA 1
ATOM 15444 C C . MET B 1 941 ? -26.359 131.25 36.688 1 87.31 941 MET B C 1
ATOM 15446 O O . MET B 1 941 ? -26.406 131.125 37.906 1 87.31 941 MET B O 1
ATOM 15450 N N . GLU B 1 942 ? -27.344 131.375 35.938 1 87.44 942 GLU B N 1
ATOM 15451 C CA . GLU B 1 942 ? -28.656 131.625 36.562 1 87.44 942 GLU B CA 1
ATOM 15452 C C . GLU B 1 942 ? -29.109 130.375 37.281 1 87.44 942 GLU B C 1
ATOM 15454 O O . GLU B 1 942 ? -29.547 130.375 38.438 1 87.44 942 GLU B O 1
ATOM 15459 N N . THR B 1 943 ? -28.859 129.25 36.594 1 87.5 943 THR B N 1
ATOM 15460 C CA . THR B 1 943 ? -29.25 128 37.188 1 87.5 943 THR B CA 1
ATOM 15461 C C . THR B 1 943 ? -28.391 127.688 38.406 1 87.5 943 THR B C 1
ATOM 15463 O O . THR B 1 943 ? -28.891 127.188 39.406 1 87.5 943 THR B O 1
ATOM 15466 N N . THR B 1 944 ? -27.203 127.938 38.281 1 89.88 944 THR B N 1
ATOM 15467 C CA . THR B 1 944 ? -26.281 127.625 39.406 1 89.88 944 THR B CA 1
ATOM 15468 C C . THR B 1 944 ? -26.625 128.5 40.594 1 89.88 944 THR B C 1
ATOM 15470 O O . THR B 1 944 ? -26.625 128 41.75 1 89.88 944 THR B O 1
ATOM 15473 N N . CYS B 1 945 ? -26.984 129.75 40.406 1 89.88 945 CYS B N 1
ATOM 15474 C CA . CYS B 1 945 ? -27.359 130.625 41.5 1 89.88 945 CYS B CA 1
ATOM 15475 C C . CYS B 1 945 ? -28.672 130.125 42.156 1 89.88 945 CYS B C 1
ATOM 15477 O O . CYS B 1 945 ? -28.812 130.25 43.375 1 89.88 945 CYS B O 1
ATOM 15479 N N . GLN B 1 946 ? -29.484 129.625 41.375 1 90.94 946 GLN B N 1
ATOM 15480 C CA . GLN B 1 946 ? -30.75 129.125 41.938 1 90.94 946 GLN B CA 1
ATOM 15481 C C . GLN B 1 946 ? -30.516 127.938 42.844 1 90.94 946 GLN B C 1
ATOM 15483 O O . GLN B 1 946 ? -31.094 127.875 43.906 1 90.94 946 GLN B O 1
ATOM 15488 N N . VAL B 1 947 ? -29.656 127.062 42.344 1 90.38 947 VAL B N 1
ATOM 15489 C CA . VAL B 1 947 ? -29.359 125.875 43.125 1 90.38 947 VAL B CA 1
ATOM 15490 C C . VAL B 1 947 ? -28.609 126.25 44.406 1 90.38 947 VAL B C 1
ATOM 15492 O O . VAL B 1 947 ? -28.922 125.812 45.5 1 90.38 947 VAL B O 1
ATOM 15495 N N . ALA B 1 948 ? -27.781 127.125 44.312 1 92.38 948 ALA B N 1
ATOM 15496 C CA . ALA B 1 948 ? -27.031 127.625 45.469 1 92.38 948 ALA B CA 1
ATOM 15497 C C . ALA B 1 948 ? -27.953 128.375 46.469 1 92.38 948 ALA B C 1
ATOM 15499 O O . ALA B 1 948 ? -27.844 128.125 47.656 1 92.38 948 ALA B O 1
ATOM 15500 N N . SER B 1 949 ? -28.812 129.125 45.938 1 91.31 949 SER B N 1
ATOM 15501 C CA . SER B 1 949 ? -29.766 129.75 46.812 1 91.31 949 SER B CA 1
ATOM 15502 C C . SER B 1 949 ? -30.703 128.75 47.5 1 91.31 949 SER B C 1
ATOM 15504 O O . SER B 1 949 ? -31.016 129 48.656 1 91.31 949 SER B O 1
ATOM 15506 N N . ARG B 1 950 ? -31.062 127.875 46.719 1 92.12 950 ARG B N 1
ATOM 15507 C CA . ARG B 1 950 ? -31.938 126.812 47.281 1 92.12 950 ARG B CA 1
ATOM 15508 C C . ARG B 1 950 ? -31.234 126.062 48.406 1 92.12 950 ARG B C 1
ATOM 15510 O O . ARG B 1 950 ? -31.828 125.812 49.469 1 92.12 950 ARG B O 1
ATOM 15517 N N . ILE B 1 951 ? -29.969 125.75 48.312 1 91.12 951 ILE B N 1
ATOM 15518 C CA . ILE B 1 951 ? -29.188 125.062 49.344 1 91.12 951 ILE B CA 1
ATOM 15519 C C . ILE B 1 951 ? -29 125.938 50.531 1 91.12 951 ILE B C 1
ATOM 15521 O O . ILE B 1 951 ? -29.203 125.562 51.688 1 91.12 951 ILE B O 1
ATOM 15525 N N . GLY B 1 952 ? -28.734 127.25 50.344 1 90.12 952 GLY B N 1
ATOM 15526 C CA . GLY B 1 952 ? -28.578 128.25 51.406 1 90.12 952 GLY B CA 1
ATOM 15527 C C . GLY B 1 952 ? -29.828 128.375 52.25 1 90.12 952 GLY B C 1
ATOM 15528 O O . GLY B 1 952 ? -29.781 128.375 53.469 1 90.12 952 GLY B O 1
ATOM 15529 N N . ASN B 1 953 ? -30.891 128.5 51.531 1 90 953 ASN B N 1
ATOM 15530 C CA . ASN B 1 953 ? -32.156 128.75 52.188 1 90 953 ASN B CA 1
ATOM 15531 C C . ASN B 1 953 ? -32.562 127.438 53 1 90 953 ASN B C 1
ATOM 15533 O O . ASN B 1 953 ? -33.062 127.562 54.125 1 90 953 ASN B O 1
ATOM 15537 N N . ALA B 1 954 ? -32.219 126.312 52.406 1 90.31 954 ALA B N 1
ATOM 15538 C CA . ALA B 1 954 ? -32.531 125 53.062 1 90.31 954 ALA B CA 1
ATOM 15539 C C . ALA B 1 954 ? -31.766 124.875 54.344 1 90.31 954 ALA B C 1
ATOM 15541 O O . ALA B 1 954 ? -32.281 124.375 55.344 1 90.31 954 ALA B O 1
ATOM 15542 N N . ILE B 1 955 ? -30.594 125.312 54.406 1 90.94 955 ILE B N 1
ATOM 15543 C CA . ILE B 1 955 ? -29.719 125.188 55.562 1 90.94 955 ILE B CA 1
ATOM 15544 C C . ILE B 1 955 ? -30.156 126.188 56.625 1 90.94 955 ILE B C 1
ATOM 15546 O O . ILE B 1 955 ? -30.188 125.875 57.812 1 90.94 955 ILE B O 1
ATOM 15550 N N . SER B 1 956 ? -30.578 127.375 56.219 1 87.38 956 SER B N 1
ATOM 15551 C CA . SER B 1 956 ? -30.906 128.375 57.125 1 87.38 956 SER B CA 1
ATOM 15552 C C . SER B 1 956 ? -32.312 128.25 57.688 1 87.38 956 SER B C 1
ATOM 15554 O O . SER B 1 956 ? -32.656 128.875 58.75 1 87.38 956 SER B O 1
ATOM 15556 N N . GLU B 1 957 ? -33.125 127.625 57.062 1 85.12 957 GLU B N 1
ATOM 15557 C CA . GLU B 1 957 ? -34.531 127.562 57.406 1 85.12 957 GLU B CA 1
ATOM 15558 C C . GLU B 1 957 ? -34.719 126.812 58.75 1 85.12 957 GLU B C 1
ATOM 15560 O O . GLU B 1 957 ? -35.562 127.188 59.531 1 85.12 957 GLU B O 1
ATOM 15565 N N . LYS B 1 958 ? -33.875 125.75 59.031 1 84.5 958 LYS B N 1
ATOM 15566 C CA . LYS B 1 958 ? -34.031 124.938 60.281 1 84.5 958 LYS B CA 1
ATOM 15567 C C . LYS B 1 958 ? -32.719 124.875 61.031 1 84.5 958 LYS B C 1
ATOM 15569 O O . LYS B 1 958 ? -31.688 124.562 60.438 1 84.5 958 LYS B O 1
ATOM 15574 N N . PRO B 1 959 ? -32.906 125.125 62.312 1 85.38 959 PRO B N 1
ATOM 15575 C CA . PRO B 1 959 ? -31.688 124.938 63.094 1 85.38 959 PRO B CA 1
ATOM 15576 C C . PRO B 1 959 ? -31.297 123.438 63.188 1 85.38 959 PRO B C 1
ATOM 15578 O O . PRO B 1 959 ? -32.156 122.562 63.031 1 85.38 959 PRO B O 1
ATOM 15581 N N . VAL B 1 960 ? -29.922 123 63.312 1 87.81 960 VAL B N 1
ATOM 15582 C CA . VAL B 1 960 ? -29.391 121.688 63.406 1 87.81 960 VAL B CA 1
ATOM 15583 C C . VAL B 1 960 ? -29.672 121.125 64.812 1 87.81 960 VAL B C 1
ATOM 15585 O O . VAL B 1 960 ? -29.266 121.688 65.812 1 87.81 960 VAL B O 1
ATOM 15588 N N . PRO B 1 961 ? -30.516 120.188 65 1 86.62 961 PRO B N 1
ATOM 15589 C CA . PRO B 1 961 ? -30.75 119.562 66.312 1 86.62 961 PRO B CA 1
ATOM 15590 C C . PRO B 1 961 ? -29.531 118.812 66.812 1 86.62 961 PRO B C 1
ATOM 15592 O O . PRO B 1 961 ? -28.984 118 66.125 1 86.62 961 PRO B O 1
ATOM 15595 N N . TYR B 1 962 ? -28.969 119.062 67.875 1 82 962 TYR B N 1
ATOM 15596 C CA . TYR B 1 962 ? -27.875 118.312 68.5 1 82 962 TYR B CA 1
ATOM 15597 C C . TYR B 1 962 ? -28.078 118.188 70 1 82 962 TYR B C 1
ATOM 15599 O O . TYR B 1 962 ? -28.125 119.188 70.688 1 82 962 TYR B O 1
ATOM 15607 N N . GLN B 1 963 ? -28.188 117 70.5 1 80.69 963 GLN B N 1
ATOM 15608 C CA . GLN B 1 963 ? -28.328 116.688 71.875 1 80.69 963 GLN B CA 1
ATOM 15609 C C . GLN B 1 963 ? -29.312 117.625 72.625 1 80.69 963 GLN B C 1
ATOM 15611 O O . GLN B 1 963 ? -29.016 118.125 73.688 1 80.69 963 GLN B O 1
ATOM 15616 N N . GLY B 1 964 ? -30.5 117.938 72.062 1 79.31 964 GLY B N 1
ATOM 15617 C CA . GLY B 1 964 ? -31.594 118.688 72.688 1 79.31 964 GLY B CA 1
ATOM 15618 C C . GLY B 1 964 ? -31.5 120.188 72.438 1 79.31 964 GLY B C 1
ATOM 15619 O O . GLY B 1 964 ? -32.344 120.938 72.938 1 79.31 964 GLY B O 1
ATOM 15620 N N . ARG B 1 965 ? -30.438 120.5 71.812 1 79.19 965 ARG B N 1
ATOM 15621 C CA . ARG B 1 965 ? -30.281 121.938 71.5 1 79.19 965 ARG B CA 1
ATOM 15622 C C . ARG B 1 965 ? -30.375 122.188 70 1 79.19 965 ARG B C 1
ATOM 15624 O O . ARG B 1 965 ? -30.219 121.25 69.188 1 79.19 965 ARG B O 1
ATOM 15631 N N . GLU B 1 966 ? -30.812 123.438 69.812 1 83.81 966 GLU B N 1
ATOM 15632 C CA . GLU B 1 966 ? -30.906 123.875 68.375 1 83.81 966 GLU B CA 1
ATOM 15633 C C . GLU B 1 966 ? -29.766 124.812 68.062 1 83.81 966 GLU B C 1
ATOM 15635 O O . GLU B 1 966 ? -29.594 125.875 68.688 1 83.81 966 GLU B O 1
ATOM 15640 N N . ILE B 1 967 ? -29 124.562 67 1 86.56 967 ILE B N 1
ATOM 15641 C CA . ILE B 1 967 ? -27.859 125.375 66.625 1 86.56 967 ILE B CA 1
ATOM 15642 C C . ILE B 1 967 ? -28.172 126.062 65.312 1 86.56 967 ILE B C 1
ATOM 15644 O O . ILE B 1 967 ? -28.312 125.375 64.25 1 86.56 967 ILE B O 1
ATOM 15648 N N . PRO B 1 968 ? -28.359 127.312 65.375 1 85.62 968 PRO B N 1
ATOM 15649 C CA . PRO B 1 968 ? -28.562 128 64.125 1 85.62 968 PRO B CA 1
ATOM 15650 C C . PRO B 1 968 ? -27.297 128.125 63.281 1 85.62 968 PRO B C 1
ATOM 15652 O O . PRO B 1 968 ? -26.234 128.375 63.781 1 85.62 968 PRO B O 1
ATOM 15655 N N . VAL B 1 969 ? -27.484 127.688 61.875 1 88.69 969 VAL B N 1
ATOM 15656 C CA . VAL B 1 969 ? -26.328 127.688 61 1 88.69 969 VAL B CA 1
ATOM 15657 C C . VAL B 1 969 ? -26.672 128.375 59.688 1 88.69 969 VAL B C 1
ATOM 15659 O O . VAL B 1 969 ? -27.797 128.25 59.188 1 88.69 969 VAL B O 1
ATOM 15662 N N . THR B 1 970 ? -25.797 129.25 59.219 1 88.62 970 THR B N 1
ATOM 15663 C CA . THR B 1 970 ? -25.906 129.875 57.875 1 88.62 970 THR B CA 1
ATOM 15664 C C . THR B 1 970 ? -24.656 129.5 57.062 1 88.62 970 THR B C 1
ATOM 15666 O O . THR B 1 970 ? -23.641 129.125 57.625 1 88.62 970 THR B O 1
ATOM 15669 N N . VAL B 1 971 ? -24.859 129.625 55.719 1 90.38 971 VAL B N 1
ATOM 15670 C CA . VAL B 1 971 ? -23.719 129.375 54.844 1 90.38 971 VAL B CA 1
ATOM 15671 C C . VAL B 1 971 ? -23.531 130.5 53.875 1 90.38 971 VAL B C 1
ATOM 15673 O O . VAL B 1 971 ? -24.484 131.25 53.531 1 90.38 971 VAL B O 1
ATOM 15676 N N . SER B 1 972 ? -22.297 130.75 53.5 1 92.44 972 SER B N 1
ATOM 15677 C CA . SER B 1 972 ? -21.906 131.75 52.406 1 92.44 972 SER B CA 1
ATOM 15678 C C . SER B 1 972 ? -21.469 130.875 51.188 1 92.44 972 SER B C 1
ATOM 15680 O O . SER B 1 972 ? -20.781 129.875 51.312 1 92.44 972 SER B O 1
ATOM 15682 N N . ILE B 1 973 ? -21.938 131.25 50.031 1 90.44 973 ILE B N 1
ATOM 15683 C CA . ILE B 1 973 ? -21.719 130.5 48.812 1 90.44 973 ILE B CA 1
ATOM 15684 C C . ILE B 1 973 ? -21.094 131.375 47.75 1 90.44 973 ILE B C 1
ATOM 15686 O O . ILE B 1 973 ? -21.562 132.5 47.531 1 90.44 973 ILE B O 1
ATOM 15690 N N . GLY B 1 974 ? -20 131 47.125 1 92.56 974 GLY B N 1
ATOM 15691 C CA . GLY B 1 974 ? -19.391 131.625 45.938 1 92.56 974 GLY B CA 1
ATOM 15692 C C . GLY B 1 974 ? -19.578 130.75 44.688 1 92.56 974 GLY B C 1
ATOM 15693 O O . GLY B 1 974 ? -19.25 129.625 44.625 1 92.56 974 GLY B O 1
ATOM 15694 N N . VAL B 1 975 ? -20.141 131.375 43.625 1 91.62 975 VAL B N 1
ATOM 15695 C CA . VAL B 1 975 ? -20.5 130.625 42.375 1 91.62 975 VAL B CA 1
ATOM 15696 C C . VAL B 1 975 ? -19.594 131.125 41.25 1 91.62 975 VAL B C 1
ATOM 15698 O O . VAL B 1 975 ? -19.297 132.375 41.156 1 91.62 975 VAL B O 1
ATOM 15701 N N . ALA B 1 976 ? -19.109 130.25 40.469 1 91.38 976 ALA B N 1
ATOM 15702 C CA . ALA B 1 976 ? -18.359 130.625 39.25 1 91.38 976 ALA B CA 1
ATOM 15703 C C . ALA B 1 976 ? -18.766 129.625 38.125 1 91.38 976 ALA B C 1
ATOM 15705 O O . ALA B 1 976 ? -19.062 128.5 38.344 1 91.38 976 ALA B O 1
ATOM 15706 N N . VAL B 1 977 ? -18.906 130.125 36.969 1 88.56 977 VAL B N 1
ATOM 15707 C CA . VAL B 1 977 ? -19.219 129.375 35.75 1 88.56 977 VAL B CA 1
ATOM 15708 C C . VAL B 1 977 ? -17.984 129.25 34.875 1 88.56 977 VAL B C 1
ATOM 15710 O O . VAL B 1 977 ? -17.219 130.25 34.75 1 88.56 977 VAL B O 1
ATOM 15713 N N . MET B 1 978 ? -17.812 128.125 34.25 1 86.44 978 MET B N 1
ATOM 15714 C CA . MET B 1 978 ? -16.656 127.875 33.406 1 86.44 978 MET B CA 1
ATOM 15715 C C . MET B 1 978 ? -16.656 128.75 32.188 1 86.44 978 MET B C 1
ATOM 15717 O O . MET B 1 978 ? -17.688 129 31.531 1 86.44 978 MET B O 1
ATOM 15721 N N . LYS B 1 979 ? -15.547 129.625 32.062 1 82 979 LYS B N 1
ATOM 15722 C CA . LYS B 1 979 ? -15.336 130.5 30.891 1 82 979 LYS B CA 1
ATOM 15723 C C . LYS B 1 979 ? -14.344 129.875 29.906 1 82 979 LYS B C 1
ATOM 15725 O O . LYS B 1 979 ? -13.656 128.875 30.25 1 82 979 LYS B O 1
ATOM 15730 N N . GLU B 1 980 ? -14.258 130.375 28.656 1 78.69 980 GLU B N 1
ATOM 15731 C CA . GLU B 1 980 ? -13.445 129.875 27.578 1 78.69 980 GLU B CA 1
ATOM 15732 C C . GLU B 1 980 ? -11.984 129.75 27.984 1 78.69 980 GLU B C 1
ATOM 15734 O O . GLU B 1 980 ? -11.297 128.75 27.625 1 78.69 980 GLU B O 1
ATOM 15739 N N . ASN B 1 981 ? -11.414 130.5 28.844 1 77.62 981 ASN B N 1
ATOM 15740 C CA . ASN B 1 981 ? -9.992 130.5 29.188 1 77.62 981 ASN B CA 1
ATOM 15741 C C . ASN B 1 981 ? -9.758 130 30.594 1 77.62 981 ASN B C 1
ATOM 15743 O O . ASN B 1 981 ? -8.656 130.125 31.141 1 77.62 981 ASN B O 1
ATOM 15747 N N . ASP B 1 982 ? -10.562 129.125 31.156 1 80.44 982 ASP B N 1
ATOM 15748 C CA . ASP B 1 982 ? -10.453 128.75 32.531 1 80.44 982 ASP B CA 1
ATOM 15749 C C . ASP B 1 982 ? -9.844 127.312 32.562 1 80.44 982 ASP B C 1
ATOM 15751 O O . ASP B 1 982 ? -10.078 126.5 31.656 1 80.44 982 ASP B O 1
ATOM 15755 N N . ASP B 1 983 ? -8.906 127.062 33.469 1 80.06 983 ASP B N 1
ATOM 15756 C CA . ASP B 1 983 ? -8.562 125.688 33.844 1 80.06 983 ASP B CA 1
ATOM 15757 C C . ASP B 1 983 ? -9.18 125.312 35.188 1 80.06 983 ASP B C 1
ATOM 15759 O O . ASP B 1 983 ? -9.875 126.125 35.812 1 80.06 983 ASP B O 1
ATOM 15763 N N . ALA B 1 984 ? -9.141 124.062 35.656 1 80.75 984 ALA B N 1
ATOM 15764 C CA . ALA B 1 984 ? -9.734 123.562 36.906 1 80.75 984 ALA B CA 1
ATOM 15765 C C . ALA B 1 984 ? -9.352 124.5 38.062 1 80.75 984 ALA B C 1
ATOM 15767 O O . ALA B 1 984 ? -10.203 124.875 38.875 1 80.75 984 ALA B O 1
ATOM 15768 N N . ASN B 1 985 ? -8.188 124.938 38.188 1 78.25 985 ASN B N 1
ATOM 15769 C CA . ASN B 1 985 ? -7.684 125.75 39.281 1 78.25 985 ASN B CA 1
ATOM 15770 C C . ASN B 1 985 ? -8.234 127.188 39.219 1 78.25 985 ASN B C 1
ATOM 15772 O O . ASN B 1 985 ? -8.648 127.75 40.219 1 78.25 985 ASN B O 1
ATOM 15776 N N . SER B 1 986 ? -8.195 127.625 38 1 83.69 986 SER B N 1
ATOM 15777 C CA . SER B 1 986 ? -8.664 129 37.875 1 83.69 986 SER B CA 1
ATOM 15778 C C . SER B 1 986 ? -10.156 129.125 38.188 1 83.69 986 SER B C 1
ATOM 15780 O O . SER B 1 986 ? -10.602 130.125 38.781 1 83.69 986 SER B O 1
ATOM 15782 N N . LEU B 1 987 ? -10.898 128.25 37.75 1 86.5 987 LEU B N 1
ATOM 15783 C CA . LEU B 1 987 ? -12.328 128.25 38.062 1 86.5 987 LEU B CA 1
ATOM 15784 C C . LEU B 1 987 ? -12.57 128.125 39.562 1 86.5 987 LEU B C 1
ATOM 15786 O O . LEU B 1 987 ? -13.391 128.875 40.094 1 86.5 987 LEU B O 1
ATOM 15790 N N . LEU B 1 988 ? -11.93 127.188 40.219 1 82.44 988 LEU B N 1
ATOM 15791 C CA . LEU B 1 988 ? -12.07 127 41.688 1 82.44 988 LEU B CA 1
ATOM 15792 C C . LEU B 1 988 ? -11.609 128.25 42.406 1 82.44 988 LEU B C 1
ATOM 15794 O O . LEU B 1 988 ? -12.203 128.625 43.406 1 82.44 988 LEU B O 1
ATOM 15798 N N . GLU B 1 989 ? -10.688 128.875 41.906 1 81.12 989 GLU B N 1
ATOM 15799 C CA . GLU B 1 989 ? -10.18 130.125 42.469 1 81.12 989 GLU B CA 1
ATOM 15800 C C . GLU B 1 989 ? -11.203 131.25 42.344 1 81.12 989 GLU B C 1
ATOM 15802 O O . GLU B 1 989 ? -11.391 132.125 43.281 1 81.12 989 GLU B O 1
ATOM 15807 N N . ARG B 1 990 ? -11.797 131.375 41.25 1 86.94 990 ARG B N 1
ATOM 15808 C CA . ARG B 1 990 ? -12.828 132.375 41.062 1 86.94 990 ARG B CA 1
ATOM 15809 C C . ARG B 1 990 ? -14.016 132.125 42 1 86.94 990 ARG B C 1
ATOM 15811 O O . ARG B 1 990 ? -14.57 133 42.562 1 86.94 990 ARG B O 1
ATOM 15818 N N . ALA B 1 991 ? -14.375 130.875 42.031 1 88 991 ALA B N 1
ATOM 15819 C CA . ALA B 1 991 ? -15.438 130.5 42.969 1 88 991 ALA B CA 1
ATOM 15820 C C . ALA B 1 991 ? -15.039 130.875 44.406 1 88 991 ALA B C 1
ATOM 15822 O O . ALA B 1 991 ? -15.852 131.375 45.156 1 88 991 ALA B O 1
ATOM 15823 N N . ASP B 1 992 ? -13.844 130.625 44.812 1 80.38 992 ASP B N 1
ATOM 15824 C CA . ASP B 1 992 ? -13.297 131 46.125 1 80.38 992 ASP B CA 1
ATOM 15825 C C . ASP B 1 992 ? -13.273 132.5 46.344 1 80.38 992 ASP B C 1
ATOM 15827 O O . ASP B 1 992 ? -13.578 132.875 47.438 1 80.38 992 ASP B O 1
ATOM 15831 N N . GLU B 1 993 ? -12.992 133.125 45.312 1 82.94 993 GLU B N 1
ATOM 15832 C CA . GLU B 1 993 ? -13.016 134.625 45.375 1 82.94 993 GLU B CA 1
ATOM 15833 C C . GLU B 1 993 ? -14.43 135.125 45.656 1 82.94 993 GLU B C 1
ATOM 15835 O O . GLU B 1 993 ? -14.617 136 46.438 1 82.94 993 GLU B O 1
ATOM 15840 N N . ARG B 1 994 ? -15.281 134.625 45 1 89.12 994 ARG B N 1
ATOM 15841 C CA . ARG B 1 994 ? -16.672 135 45.188 1 89.12 994 ARG B CA 1
ATOM 15842 C C . ARG B 1 994 ? -17.156 134.625 46.594 1 89.12 994 ARG B C 1
ATOM 15844 O O . ARG B 1 994 ? -17.984 135.25 47.188 1 89.12 994 ARG B O 1
ATOM 15851 N N . LEU B 1 995 ? -16.703 133.375 47.062 1 86.88 995 LEU B N 1
ATOM 15852 C CA . LEU B 1 995 ? -16.984 133 48.438 1 86.88 995 LEU B CA 1
ATOM 15853 C C . LEU B 1 995 ? -16.453 134.125 49.406 1 86.88 995 LEU B C 1
ATOM 15855 O O . LEU B 1 995 ? -17.141 134.5 50.375 1 86.88 995 LEU B O 1
ATOM 15859 N N . TYR B 1 996 ? -15.312 134.625 49.156 1 80.19 996 TYR B N 1
ATOM 15860 C CA . TYR B 1 996 ? -14.703 135.625 49.969 1 80.19 996 TYR B CA 1
ATOM 15861 C C . TYR B 1 996 ? -15.547 136.875 49.938 1 80.19 996 TYR B C 1
ATOM 15863 O O . TYR B 1 996 ? -15.727 137.625 50.969 1 80.19 996 TYR B O 1
ATOM 15871 N N . MET B 1 997 ? -16.062 137.25 48.875 1 85.69 997 MET B N 1
ATOM 15872 C CA . MET B 1 997 ? -16.938 138.375 48.75 1 85.69 997 MET B CA 1
ATOM 15873 C C . MET B 1 997 ? -18.219 138.25 49.531 1 85.69 997 MET B C 1
ATOM 15875 O O . MET B 1 997 ? -18.672 139.125 50.219 1 85.69 997 MET B O 1
ATOM 15879 N N . ALA B 1 998 ? -18.766 137 49.5 1 88.62 998 ALA B N 1
ATOM 15880 C CA . ALA B 1 998 ? -19.969 136.75 50.25 1 88.62 998 ALA B CA 1
ATOM 15881 C C . ALA B 1 998 ? -19.734 136.875 51.75 1 88.62 998 ALA B C 1
ATOM 15883 O O . ALA B 1 998 ? -20.578 137.375 52.469 1 88.62 998 ALA B O 1
ATOM 15884 N N . LYS B 1 999 ? -18.594 136.375 52.25 1 84.88 999 LYS B N 1
ATOM 15885 C CA . LYS B 1 999 ? -18.234 136.5 53.656 1 84.88 999 LYS B CA 1
ATOM 15886 C C . LYS B 1 999 ? -18.062 138 54.062 1 84.88 999 LYS B C 1
ATOM 15888 O O . LYS B 1 999 ? -18.516 138.375 55.156 1 84.88 999 LYS B O 1
ATOM 15893 N N . ASN B 1 1000 ? -17.531 138.75 53.25 1 81.75 1000 ASN B N 1
ATOM 15894 C CA . ASN B 1 1000 ? -17.203 140.125 53.594 1 81.75 1000 ASN B CA 1
ATOM 15895 C C . ASN B 1 1000 ? -18.438 141.125 53.469 1 81.75 1000 ASN B C 1
ATOM 15897 O O . ASN B 1 1000 ? -18.469 142.125 54.094 1 81.75 1000 ASN B O 1
ATOM 15901 N N . GLN B 1 1001 ? -19.375 140.75 52.719 1 86.12 1001 GLN B N 1
ATOM 15902 C CA . GLN B 1 1001 ? -20.562 141.625 52.5 1 86.12 1001 GLN B CA 1
ATOM 15903 C C . GLN B 1 1001 ? -21.672 141.25 53.5 1 86.12 1001 GLN B C 1
ATOM 15905 O O . GLN B 1 1001 ? -22.844 141.5 53.25 1 86.12 1001 GLN B O 1
ATOM 15910 N N . GLY B 1 1002 ? -21.297 140.5 54.594 1 83.5 1002 GLY B N 1
ATOM 15911 C CA . GLY B 1 1002 ? -22.266 140.25 55.656 1 83.5 1002 GLY B CA 1
ATOM 15912 C C . GLY B 1 1002 ? -22.641 138.875 55.844 1 83.5 1002 GLY B C 1
ATOM 15913 O O . GLY B 1 1002 ? -23.422 138.5 56.719 1 83.5 1002 GLY B O 1
ATOM 15914 N N . ARG B 1 1003 ? -22.156 137.875 55.125 1 86.31 1003 ARG B N 1
ATOM 15915 C CA . ARG B 1 1003 ? -22.344 136.375 55.25 1 86.31 1003 ARG B CA 1
ATOM 15916 C C . ARG B 1 1003 ? -23.797 136 55 1 86.31 1003 ARG B C 1
ATOM 15918 O O . ARG B 1 1003 ? -24.656 136.875 54.781 1 86.31 1003 ARG B O 1
ATOM 15925 N N . ASN B 1 1004 ? -24.125 134.75 54.781 1 88.12 1004 ASN B N 1
ATOM 15926 C CA . ASN B 1 1004 ? -25.453 134.25 54.531 1 88.12 1004 ASN B CA 1
ATOM 15927 C C . ASN B 1 1004 ? -26.016 134.75 53.188 1 88.12 1004 ASN B C 1
ATOM 15929 O O . ASN B 1 1004 ? -27.141 135.25 53.125 1 88.12 1004 ASN B O 1
ATOM 15933 N N . ARG B 1 1005 ? -25.172 134.75 52.219 1 88.44 1005 ARG B N 1
ATOM 15934 C CA . ARG B 1 1005 ? -25.594 135.125 50.906 1 88.44 1005 ARG B CA 1
ATOM 15935 C C . ARG B 1 1005 ? -24.844 134.375 49.812 1 88.44 1005 ARG B C 1
ATOM 15937 O O . ARG B 1 1005 ? -23.828 133.75 50.062 1 88.44 1005 ARG B O 1
ATOM 15944 N N . VAL B 1 1006 ? -25.297 134.375 48.562 1 89.69 1006 VAL B N 1
ATOM 15945 C CA . VAL B 1 1006 ? -24.703 133.875 47.344 1 89.69 1006 VAL B CA 1
ATOM 15946 C C . VAL B 1 1006 ? -24.031 135 46.531 1 89.69 1006 VAL B C 1
ATOM 15948 O O . VAL B 1 1006 ? -24.641 136 46.312 1 89.69 1006 VAL B O 1
ATOM 15951 N N . SER B 1 1007 ? -22.828 135 46.281 1 88.88 1007 SER B N 1
ATOM 15952 C CA . SER B 1 1007 ? -22.125 135.875 45.438 1 88.88 1007 SER B CA 1
ATOM 15953 C C . SER B 1 1007 ? -21.672 135.25 44.156 1 88.88 1007 SER B C 1
ATOM 15955 O O . SER B 1 1007 ? -21.109 134.125 44.156 1 88.88 1007 SER B O 1
ATOM 15957 N N . SER B 1 1008 ? -22 135.625 43.094 1 86.75 1008 SER B N 1
ATOM 15958 C CA . SER B 1 1008 ? -21.641 135.125 41.75 1 86.75 1008 SER B CA 1
ATOM 15959 C C . SER B 1 1008 ? -20.688 136.125 41.031 1 86.75 1008 SER B C 1
ATOM 15961 O O . SER B 1 1008 ? -20.719 137.375 41.281 1 86.75 1008 SER B O 1
#

InterPro domains:
  IPR000160 GGDEF domain [PF00990] (849-1005)
  IPR000160 GGDEF domain [PS50887] (879-1008)
  IPR000160 GGDEF domain [SM00267] (838-1008)
  IPR000160 GGDEF domain [TIGR00254] (846-1006)
  IPR000160 GGDEF domain [cd01949] (850-1006)
  IPR011047 Quinoprotein alcohol dehydrogenase-like superfamily [SSF50998] (299-640)
  IPR011110 Two component regulator propeller [PF07494] (59-78)
  IPR011110 Two component regulator propeller [PF07494] (149-169)
  IPR011110 Two component regulator propeller [PF07494] (244-260)
  IPR011123 Two component regulator three Y [PF07495] (729-777)
  IPR013783 Immunoglobulin-like fold [G3DSA:2.60.40.10] (685-803)
  IPR015943 WD40/YVTN repeat-like-containing domain superfamily [G3DSA:2.130.10.10] (59-355)
  IPR015943 WD40/YVTN repeat-like-containing domain superfamily [G3DSA:2.130.10.10] (356-522)
  IPR015943 WD40/YVTN repeat-like-containing domain superfamily [G3DSA:2.130.10.10] (523-684)
  IPR029787 Nucleotide cyclase [SSF55073] (854-1006)
  IPR043128 Reverse transcriptase/Diguanylate cyclase domain [G3DSA:3.30.70.270] (835-1008)
  IPR050469 Diguanylate cyclase Dgc-like, bacteria [PTHR45138] (820-1007)

Radius of gyration: 63.53 Å; Cα contacts (8 Å, |Δi|>4): 4913; chains: 2; bounding box: 108×189×149 Å

Secondary structure (DSSP, 8-state):
-----GGG-S--THHHHHHHHHHHHTTT--------TTGGGPPP-EEEE---TT-GGGGS-EEEEEE-TTS-EEEEEBSS-EEEE-SS-EEEE---TT-TTS-S-SBEEEEEE-TTS-EEEEESSS-EEEEETTTTEEEEESSS-TTSTTPPEEEEEE-TTS-EEEEETTEEEEE-TTSS-EEEE--EE-TTS-EE--EEEEEE-TTS-EEEEETTEEEEEETTTTEEEEE----SS-----SEEEEEE-TTS-EEEEESSS-EEEE-TT--EE--GGGSTTSTTTTT--EEEEEE-TTSPEEEEEBSS-EEEE-TTT--EEEE---TTSTT---TTBEEEEEE-TTS-EEEEESS-EEEE-GGGGSSEEE-S--SSTT--S-S-EEEEEE-TTS-EEEEETTS-EEEEETTTTEEEEE--SSB-TTS---EEEE-TTS-EEEEEBEEEEEETTTTEEEE---TTS-TTPBP-EEEEETTEEEEEETTEEEEEETTTTEEEEE---TT-SSS-S-S-EEEEEEETTEEEEEESSEEEEEETTTTEEEEEES--SSS---TT--EEEEEEETTEEEEEEBTEEEEEETTEEEEEP--SSGGGGSB--EEEE-TT-PEEEE-SS-EEEE-TTT--EEEE---SGGGGPPEEEEEEEE-TTS-EEEEETTEEEEE-TT--GGGPPPP-S-EEEEEEEETTEEPPGGGSPPTT--EEE-TT-EEEEEEEEE--TTSTTSPEEEEEEETTBSSPEEPPTTPPPEEEEEE--SEEEEEEEEEE-TTSSS-EEEEEEEEEEPPPTTTSHHHHHHHHHHHHHHHHHHHHHHHHHHHHHHHHHHHHHHHHHHHHHHHHHB-TTTSSBPHHHHHHHHHHHHHHHHHH---EEEEEEEETTHHHHHHHH-HHHHHHHHHHHHHHHHHTS-TTSEEEE-SSSEEEEEEET--HHHHHHHHHHHHHHHHHS-EEETTEEE---EEEEEEE--TT--HHHHHHHHHHHHHHHHHTTSSSEE-/-----------STHHHHHHHHHHHHTTT--------TTGGGPPP-EEEE---TT-TTTTS-EEEEEE-TTS-EEEEEBSS-EEEE-SS-EEEE---TT-TTS-S-SBEEEEEE-TTS-EEEEESSS-EEEEETTTTEEEEESSS-TTSTT--EEEEEE-TTS-EEEEETTEEEEE-TTSS-EEEE--EE-TTS-EE--EEEEEE-TTS-EEEEETTEEEEEETTTTEEEEE----SSS----SEEEEEE-TTS-EEEEESSS-EEEE-TT--EE--GGGSTTSTTTTT--EEEEEE-TTSPEEEEEBSS-EEEE-TTT--EEEE---TTSTTS--TTBEEEEEE-TTS-EEEEESS-EEEE-GGGGSSEEE-S--SSTT--S-S-EEEEEE-TTS-EEEEETTS-EEEEETTTTEEEEE--SSB-TTS---EEEE-TTS-EEEEEBEEEEEETTTTEEEE---TTS-TTPBP-EEEEETTEEEEEETTEEEEEETTTTEEEEE---TT-SSS-S-S-EEEEEEETTEEEEEESSEEEEEETTTTEEEEEES--SSS---TT--EEEEEEETTEEEEEEBTEEEEEETTEEEEEP--SSGGGGSB--EEEE-TT-PEEEE-SS-EEEE-TTT--EEEE---SGGGGPPEEEEEEEE-TTS-EEEEETTEEEEE-TT--GGGPPPP-S-EEEEEEEETTEEPPGGGSPPTT--EEE-TT-EEEEEEEEE--TTSGGGPEEEEEEETTBSSPEEPPTTPPPEEEEEE--SEEEEEEEEEE-TTSSS-EEEEEEEEEEPPPTTTSHHHHHHHHHHHHHHHHHHHHHHHHHHHHHHHHHHHHHHHHHHHHHHHHHB-TTTSSBPHHHHHHHHHHHHHHHHHH---EEEEEEEETTHHHHHHHH-HHHHHHHHHHHHHHHHHTS-TTSEEEE-SSSEEEEEEET--HHHHHHHHHHHHHHHHHS-EEETTEEE---EEEEEEE--TT--HHHHHHHHHHHHHHHHHTTSSSEE-

Solvent-accessible surface area (backbone atoms only — not comparable to full-atom values): 104325 Å² total; per-residue (Å²): 140,74,92,82,68,76,83,84,69,70,94,58,69,76,57,56,66,55,50,60,58,52,56,57,59,70,62,53,77,62,64,72,68,71,69,65,79,50,64,88,67,58,74,85,68,55,43,45,51,80,58,25,47,40,44,60,63,61,33,32,28,32,31,21,62,32,60,34,83,86,54,38,34,35,36,22,10,64,52,62,12,38,34,42,34,43,65,72,53,64,47,75,47,38,30,40,78,91,37,88,45,30,40,79,50,27,29,25,42,20,42,36,58,36,94,83,54,25,34,44,35,18,14,54,45,54,8,35,31,32,39,38,23,77,68,61,33,40,40,62,43,58,81,87,52,77,76,34,56,58,28,35,22,46,32,53,41,76,42,96,83,58,21,34,38,38,22,18,60,65,11,41,33,37,33,41,58,85,66,79,52,75,51,79,45,50,77,52,62,47,95,86,64,57,61,41,33,39,22,41,21,78,38,75,46,94,88,62,29,33,41,35,23,13,60,75,20,45,33,36,35,36,71,91,73,70,44,79,42,76,64,81,80,91,58,93,63,92,78,74,64,40,30,29,38,23,68,41,70,50,95,88,54,32,39,36,36,21,9,39,63,59,19,38,37,34,26,45,84,88,67,50,80,46,60,55,71,68,32,27,21,81,17,91,58,30,63,32,21,22,27,41,31,68,48,71,46,86,89,59,35,37,34,39,21,13,52,59,50,15,35,33,36,32,34,74,84,80,66,48,72,43,74,55,61,41,43,68,69,45,48,49,24,48,58,31,37,23,24,45,30,70,43,72,48,95,85,45,30,34,38,36,23,16,38,57,33,41,30,39,32,57,63,79,62,67,63,60,47,61,48,39,38,42,48,98,45,65,73,27,43,94,43,30,29,22,30,12,46,36,66,46,97,84,61,32,38,37,36,20,15,36,56,26,31,34,37,43,36,36,68,89,81,65,42,45,45,80,40,72,60,34,54,37,45,56,32,33,40,15,36,21,53,40,67,47,95,89,58,33,35,40,38,23,14,30,17,27,25,35,31,36,76,87,80,66,47,60,38,60,47,85,56,76,92,53,64,64,78,41,55,31,49,38,58,47,73,58,93,64,29,37,38,37,25,14,66,79,13,41,36,42,33,32,64,85,76,70,44,58,45,81,49,44,47,42,96,90,39,77,68,30,43,64,34,26,33,39,59,34,74,35,66,50,94,84,25,40,39,35,27,11,60,51,21,40,24,34,38,34,74,91,77,71,42,42,50,63,50,66,44,69,58,91,66,93,72,50,52,78,78,47,39,45,37,22,54,36,59,56,91,73,33,39,38,36,23,20,47,38,41,40,34,39,31,47,85,93,44,78,43,79,52,89,69,71,100,44,74,57,32,44,24,41,23,16,29,56,47,68,48,90,83,58,30,43,33,42,30,23,31,75,44,41,33,37,28,37,72,85,77,65,45,75,45,60,54,70,73,82,50,83,71,40,49,32,42,38,32,56,61,8,53,41,66,44,85,81,43,22,40,37,37,18,13,56,53,11,40,34,41,36,49,58,82,68,55,85,84,68,60,80,73,78,87,45,61,69,42,60,73,44,44,31,38,70,92,38,69,59,29,66,58,66,53,44,51,86,70,35,61,44,79,39,60,60,79,52,29,51,36,34,41,30,42,37,52,48,36,74,82,52,58,53,55,55,40,46,33,38,31,42,42,88,78,38,93,54,80,42,73,54,65,80,43,50,63,58,65,48,74,41,59,70,69,75,62,44,78,34,38,41,35,40,36,41,36,33,81,68,45,94,74,32,70,46,76,43,54,28,38,32,38,30,37,69,48,84,77,69,37,67,64,49,52,49,49,50,50,49,53,52,50,52,50,52,48,53,55,52,52,54,54,51,52,53,56,49,52,51,50,54,53,54,52,52,56,52,51,54,56,42,56,56,34,50,54,56,43,40,43,28,86,82,56,65,32,29,19,48,64,45,38,53,54,50,47,50,51,48,50,56,46,27,75,69,71,70,57,48,31,23,38,34,35,36,37,52,54,66,49,63,58,44,30,71,74,61,30,64,67,50,39,50,51,48,52,33,49,49,43,51,50,47,60,70,62,52,55,89,83,38,47,53,21,43,63,48,72,61,28,35,38,36,40,36,71,72,27,52,66,68,53,47,48,50,48,51,47,50,41,40,51,60,47,49,72,49,55,51,76,52,95,92,37,75,44,82,49,44,35,20,28,2,37,33,60,66,53,96,88,53,51,71,63,55,42,53,48,48,8,50,50,22,25,51,50,14,51,71,76,68,42,64,36,76,26,110,142,75,82,91,86,70,94,79,65,102,68,67,69,73,51,54,63,52,50,58,56,52,57,57,61,72,64,52,79,63,65,71,68,72,69,64,79,50,63,89,65,59,74,86,67,54,43,47,52,81,57,24,48,38,44,59,62,61,34,31,28,32,31,21,64,33,59,37,85,87,54,37,35,36,36,22,9,64,54,64,13,38,33,43,35,43,67,72,52,65,44,76,47,40,31,40,78,91,37,87,46,30,40,79,50,28,30,25,42,22,40,36,58,35,94,82,55,24,34,44,34,18,13,53,46,56,9,36,32,32,40,39,24,74,69,62,34,41,40,62,44,57,81,88,52,77,75,34,56,60,28,35,22,46,32,53,42,75,43,96,82,58,19,33,38,37,21,18,59,65,12,41,32,38,34,41,60,83,66,78,52,73,50,79,46,50,74,51,63,46,93,86,65,56,62,42,33,42,23,41,21,78,39,76,45,93,89,63,28,34,41,34,22,13,60,73,20,43,33,35,36,36,70,91,74,71,43,79,42,77,64,82,80,90,57,91,67,79,83,72,66,40,32,28,39,22,69,42,70,49,97,88,54,32,38,35,36,21,9,38,64,59,18,39,38,35,28,44,85,88,68,48,81,44,60,56,72,69,32,27,21,81,16,92,57,30,62,32,21,23,26,42,31,68,49,70,46,87,89,58,36,36,34,38,20,14,52,60,51,15,35,32,36,32,35,74,85,80,64,48,72,42,74,55,63,41,42,66,72,46,37,54,22,49,58,30,37,22,23,45,31,69,42,71,48,93,85,45,29,33,38,35,23,16,38,57,33,42,29,39,31,57,63,80,64,67,64,58,47,62,47,37,38,43,47,98,45,64,72,26,44,92,41,30,28,20,29,13,46,36,65,45,98,84,60,32,38,37,35,20,15,37,55,26,32,36,37,42,36,36,69,89,80,65,41,46,43,80,40,73,60,33,53,37,46,55,31,33,41,16,35,21,52,40,68,49,95,86,58,33,33,41,38,22,15,30,17,27,25,32,31,36,75,87,79,66,47,59,37,60,48,86,56,76,92,53,64,63,80,41,55,30,47,37,59,45,73,57,95,64,28,38,40,37,26,14,66,78,13,40,36,41,32,31,64,87,76,70,45,61,45,80,50,45,48,42,96,92,39,76,68,32,44,62,34,27,33,40,59,35,73,37,69,54,94,83,25,39,38,34,26,10,60,51,21,40,24,34,38,34,72,92,75,73,42,42,52,65,49,65,42,64,60,91,69,94,66,53,48,76,79,47,39,43,38,21,54,32,63,56,91,74,35,40,37,35,22,20,48,37,42,40,34,41,30,49,86,92,44,78,43,78,52,90,70,72,98,45,73,58,31,45,23,41,22,15,29,55,47,67,48,90,86,58,30,42,34,42,30,24,31,74,43,41,31,39,28,38,72,87,77,65,46,73,46,61,53,68,73,82,50,84,71,40,50,32,41,39,33,55,60,8,53,40,64,42,84,80,42,22,39,38,37,19,14,56,55,10,39,33,39,38,48,58,82,67,54,85,84,70,60,80,73,79,87,46,59,70,40,62,73,47,45,30,37,68,91,39,69,59,27,66,58,66,53,45,51,86,71,35,60,43,77,40,60,60,79,52,28,51,35,34,41,31,44,38,53,47,35,74,83,52,56,52,56,55,41,48,34,38,31,42,43,88,78,39,92,55,79,43,74,53,64,77,43,52,60,58,66,48,74,40,59,68,69,74,61,42,79,33,37,41,34,41,33,41,37,33,81,69,45,94,74,33,71,46,76,45,56,28,39,32,38,30,39,69,47,83,77,71,36,67,66,48,53,48,50,51,50,50,55,51,50,52,51,51,48,54,57,52,53,54,54,53,52,53,55,50,53,53,52,54,54,55,51,53,55,52,52,54,57,42,57,57,34,51,56,55,44,39,43,27,85,83,56,67,32,29,21,47,65,46,37,53,52,52,48,50,50,48,50,55,48,27,76,69,70,70,60,50,29,23,38,34,34,35,36,53,55,65,50,65,59,44,29,71,76,59,31,63,69,51,38,49,52,48,51,33,48,50,43,50,50,45,63,72,63,54,56,90,84,35,47,53,22,43,64,48,74,61,28,35,35,36,41,35,71,75,28,53,67,68,54,47,50,49,45,51,49,51,38,41,50,59,46,48,72,48,56,48,76,52,97,93,38,73,44,82,49,44,35,20,27,2,36,33,58,65,53,97,87,53,52,69,63,56,42,54,48,48,6,50,49,22,24,52,50,14,51,72,76,69,40,66,37,78,24,110

Sequence (2016 aa):
MLYISCFLQKKGLFLLYIYIGITVFFAGMTSLNAADTWADWRPVYIQTVDISNGNQNLNSNISAIAKDKQGIFWFGTAGSGLIRYDGQHADILRYSSSYNLSLPDNVIHSLAALPDGGLLIGTDVAGVVRFNPMDNNFYPYPATGKQYLGSRIYAIVPDRQGGYWIGSDIGLSHIDSDLKHTRQFFVFCQDNGTCSSQTRAILQEKDGSLLLGTDKGLVRYSPDNQKFTYIHFKTSAQNNIEGIRALYRDSKGYLWIGTASSGVFYITLDGKLHQPESLKQDSPFIRYHSVNSFVETFSGALWIGTRGGGLLSLDRKSGKISFIHQNEAAPENLDTDSIRAFYREENGNIWIAAGDNIAFYNHENDHIFTFNNSGISSKSLADRNVYSILVGRYKQIWLGLGNGQIDYFDKKQGFIRHLRSKGMASGEGVHSLVELGDGSILAASKGLSLINPRNLEVSPYSVPDLPENLIVTNLLYKNNILYIGTPEGLYIYDIKNKKTEHLTHTNSDSNSLANNRILDLAFHDNILAIATAKGLSFYIPKNKKFYNIFHRNDNINTIPNDYIAALRSAGKILWVGIRGGLLKKQGNTLSVVPMPESELFCETIQSLINDTKNRLWIVGSSTIAAINPKTQKIDQINRHSDSDKMIYYRDSAAIGADGEILLGGSNGLTVIPADFHPDIIPQPKAGLAITSVKFNGNELPYGKIPKEGQPLNLPSHAKNLLIRFSLLDYGFSRQIHYSYRLLGQDSEWLNLPAGSVPFVIYSHLPAGHFTFALRATIPGIKQPILETHFPVNVEYRWYEYRFVKIALIIILVLFLYDLISNQIRKLRLMITNKTLELQETNLRLKELANTDELTGLLNRRAFTEMFEKNCAQFSKTKDQFSVFILDIDFFKKINDNEGHLAGDAVIQYIAQKITENIRQQDFAARYGGEEFVIMLPNADMETTCQVASRIGNAISEKPVPYQGREIPVTVSIGVAVMKENDDANSLLERADERLYMAKNQGRNRVSSMLYISCFLQKKGLFLLYIYIGITVFFAGMTSLNAADTWADWRPVYIQTVDISNGNQNLNSNISAIAKDKQGIFWFGTAGSGLIRYDGQHADILRYSSSYNLSLPDNVIHSLAALPDGGLLIGTDVAGVVRFNPMDNNFYPYPATGKQYLGSRIYAIVPDRQGGYWIGSDIGLSHIDSDLKHTRQFFVFCQDNGTCSSQTRAILQEKDGSLLLGTDKGLVRYSPDNQKFTYIHFKTSAQNNIEGIRALYRDSKGYLWIGTASSGVFYITLDGKLHQPESLKQDSPFIRYHSVNSFVETFSGALWIGTRGGGLLSLDRKSGKISFIHQNEAAPENLDTDSIRAFYREENGNIWIAAGDNIAFYNHENDHIFTFNNSGISSKSLADRNVYSILVGRYKQIWLGLGNGQIDYFDKKQGFIRHLRSKGMASGEGVHSLVELGDGSILAASKGLSLINPRNLEVSPYSVPDLPENLIVTNLLYKNNILYIGTPEGLYIYDIKNKKTEHLTHTNSDSNSLANNRILDLAFHDNILAIATAKGLSFYIPKNKKFYNIFHRNDNINTIPNDYIAALRSAGKILWVGIRGGLLKKQGNTLSVVPMPESELFCETIQSLINDTKNRLWIVGSSTIAAINPKTQKIDQINRHSDSDKMIYYRDSAAIGADGEILLGGSNGLTVIPADFHPDIIPQPKAGLAITSVKFNGNELPYGKIPKEGQPLNLPSHAKNLLIRFSLLDYGFSRQIHYSYRLLGQDSEWLNLPAGSVPFVIYSHLPAGHFTFALRATIPGIKQPILETHFPVNVEYRWYEYRFVKIALIIILVLFLYDLISNQIRKLRLMITNKTLELQETNLRLKELANTDELTGLLNRRAFTEMFEKNCAQFSKTKDQFSVFILDIDFFKKINDNEGHLAGDAVIQYIAQKITENIRQQDFAARYGGEEFVIMLPNADMETTCQVASRIGNAISEKPVPYQGREIPVTVSIGVAVMKENDDANSLLERADERLYMAKNQGRNRVSS

pLDDT: mean 80.03, std 15.62, range [17.19, 96.19]